Protein 2KHP (pdb70)

Structure (mmCIF, N/CA/C/O backbone):
data_2KHP
#
_entry.id   2KHP
#
_cell.length_a   1.000
_cell.length_b   1.000
_cell.length_c   1.000
_cell.angle_alpha   90.00
_cell.angle_beta   90.00
_cell.angle_gamma   90.00
#
_symmetry.space_group_name_H-M   'P 1'
#
loop_
_atom_site.group_PDB
_atom_site.id
_atom_site.type_symbol
_atom_site.label_atom_id
_atom_site.label_alt_id
_atom_site.label_comp_id
_atom_site.label_asym_id
_atom_site.label_entity_id
_atom_site.label_seq_id
_atom_site.pdbx_PDB_ins_code
_atom_site.Cartn_x
_atom_site.Cartn_y
_atom_site.Cartn_z
_atom_site.occupancy
_atom_site.B_iso_or_equiv
_atom_site.auth_seq_id
_atom_site.auth_comp_id
_atom_site.auth_asym_id
_atom_site.auth_atom_id
_atom_site.pdbx_PDB_model_num
ATOM 1 N N . GLY A 1 1 ? 1.330 0.000 0.000 1.00 0.00 1 GLY A N 1
ATOM 2 C CA . GLY A 1 1 ? 2.071 0.001 -1.247 1.00 0.00 1 GLY A CA 1
ATOM 3 C C . GLY A 1 1 ? 2.739 1.334 -1.524 1.00 0.00 1 GLY A C 1
ATOM 4 O O . GLY A 1 1 ? 2.453 2.341 -0.877 1.00 0.00 1 GLY A O 1
ATOM 8 N N . PRO A 1 2 ? 3.652 1.350 -2.506 1.00 0.00 2 PRO A N 1
ATOM 9 C CA . PRO A 1 2 ? 4.382 2.563 -2.889 1.00 0.00 2 PRO A CA 1
ATOM 10 C C . PRO A 1 2 ? 3.484 3.588 -3.573 1.00 0.00 2 PRO A C 1
ATOM 11 O O . PRO A 1 2 ? 3.386 3.621 -4.799 1.00 0.00 2 PRO A O 1
ATOM 22 N N . GLY A 1 3 ? 2.829 4.423 -2.772 1.00 0.00 3 GLY A N 1
ATOM 23 C CA . GLY A 1 3 ? 1.948 5.438 -3.320 1.00 0.00 3 GLY A CA 1
ATOM 24 C C . GLY A 1 3 ? 0.662 5.576 -2.530 1.00 0.00 3 GLY A C 1
ATOM 25 O O . GLY A 1 3 ? -0.415 5.237 -3.021 1.00 0.00 3 GLY A O 1
ATOM 29 N N . SER A 1 4 ? 0.773 6.074 -1.303 1.00 0.00 4 SER A N 1
ATOM 30 C CA . SER A 1 4 ? -0.390 6.251 -0.441 1.00 0.00 4 SER A CA 1
ATOM 31 C C . SER A 1 4 ? -1.112 7.556 -0.764 1.00 0.00 4 SER A C 1
ATOM 32 O O . SER A 1 4 ? -1.067 8.510 0.011 1.00 0.00 4 SER A O 1
ATOM 40 N N . MET A 1 5 ? -1.777 7.588 -1.914 1.00 0.00 5 MET A N 1
ATOM 41 C CA . MET A 1 5 ? -2.510 8.774 -2.340 1.00 0.00 5 MET A CA 1
ATOM 42 C C . MET A 1 5 ? -3.708 8.393 -3.204 1.00 0.00 5 MET A C 1
ATOM 43 O O . MET A 1 5 ? -3.706 7.352 -3.860 1.00 0.00 5 MET A O 1
ATOM 57 N N . VAL A 1 6 ? -4.730 9.242 -3.198 1.00 0.00 6 VAL A N 1
ATOM 58 C CA . VAL A 1 6 ? -5.934 8.994 -3.982 1.00 0.00 6 VAL A CA 1
ATOM 59 C C . VAL A 1 6 ? -6.318 10.220 -4.803 1.00 0.00 6 VAL A C 1
ATOM 60 O O . VAL A 1 6 ? -6.046 11.354 -4.408 1.00 0.00 6 VAL A O 1
ATOM 73 N N . ASP A 1 7 ? -6.952 9.985 -5.946 1.00 0.00 7 ASP A N 1
ATOM 74 C CA . ASP A 1 7 ? -7.375 11.070 -6.823 1.00 0.00 7 ASP A CA 1
ATOM 75 C C . ASP A 1 7 ? -8.487 11.890 -6.176 1.00 0.00 7 ASP A C 1
ATOM 76 O O . ASP A 1 7 ? -9.494 11.343 -5.727 1.00 0.00 7 ASP A O 1
ATOM 85 N N . VAL A 1 8 ? -8.297 13.205 -6.132 1.00 0.00 8 VAL A N 1
ATOM 86 C CA . VAL A 1 8 ? -9.284 14.100 -5.539 1.00 0.00 8 VAL A CA 1
ATOM 87 C C . VAL A 1 8 ? -9.820 15.087 -6.571 1.00 0.00 8 VAL A C 1
ATOM 88 O O . VAL A 1 8 ? -9.058 15.657 -7.352 1.00 0.00 8 VAL A O 1
ATOM 101 N N . ILE A 1 9 ? -11.134 15.283 -6.566 1.00 0.00 9 ILE A N 1
ATOM 102 C CA . ILE A 1 9 ? -11.771 16.203 -7.501 1.00 0.00 9 ILE A CA 1
ATOM 103 C C . ILE A 1 9 ? -12.732 17.142 -6.779 1.00 0.00 9 ILE A C 1
ATOM 104 O O . ILE A 1 9 ? -13.431 16.736 -5.850 1.00 0.00 9 ILE A O 1
ATOM 120 N N . ILE A 1 10 ? -12.763 18.397 -7.214 1.00 0.00 10 ILE A N 1
ATOM 121 C CA . ILE A 1 10 ? -13.640 19.392 -6.611 1.00 0.00 10 ILE A CA 1
ATOM 122 C C . ILE A 1 10 ? -14.461 20.117 -7.673 1.00 0.00 10 ILE A C 1
ATOM 123 O O . ILE A 1 10 ? -13.932 20.535 -8.703 1.00 0.00 10 ILE A O 1
ATOM 139 N N . TYR A 1 11 ? -15.756 20.263 -7.414 1.00 0.00 11 TYR A N 1
ATOM 140 C CA . TYR A 1 11 ? -16.650 20.937 -8.348 1.00 0.00 11 TYR A CA 1
ATOM 141 C C . TYR A 1 11 ? -17.153 22.254 -7.767 1.00 0.00 11 TYR A C 1
ATOM 142 O O . TYR A 1 11 ? -17.772 22.282 -6.703 1.00 0.00 11 TYR A O 1
ATOM 160 N N . THR A 1 12 ? -16.882 23.347 -8.474 1.00 0.00 12 THR A N 1
ATOM 161 C CA . THR A 1 12 ? -17.305 24.669 -8.029 1.00 0.00 12 THR A CA 1
ATOM 162 C C . THR A 1 12 ? -17.841 25.495 -9.193 1.00 0.00 12 THR A C 1
ATOM 163 O O . THR A 1 12 ? -17.944 25.006 -10.318 1.00 0.00 12 THR A O 1
ATOM 174 N N . ARG A 1 13 ? -18.181 26.749 -8.916 1.00 0.00 13 ARG A N 1
ATOM 175 C CA . ARG A 1 13 ? -18.707 27.643 -9.941 1.00 0.00 13 ARG A CA 1
ATOM 176 C C . ARG A 1 13 ? -18.179 29.061 -9.749 1.00 0.00 13 ARG A C 1
ATOM 177 O O . ARG A 1 13 ? -17.777 29.458 -8.655 1.00 0.00 13 ARG A O 1
ATOM 198 N N . PRO A 1 14 ? -18.178 29.845 -10.838 1.00 0.00 14 PRO A N 1
ATOM 199 C CA . PRO A 1 14 ? -17.701 31.231 -10.815 1.00 0.00 14 PRO A CA 1
ATOM 200 C C . PRO A 1 14 ? -18.633 32.151 -10.033 1.00 0.00 14 PRO A C 1
ATOM 201 O O . PRO A 1 14 ? -19.731 32.470 -10.487 1.00 0.00 14 PRO A O 1
ATOM 212 N N . GLY A 1 15 ? -18.186 32.576 -8.855 1.00 0.00 15 GLY A N 1
ATOM 213 C CA . GLY A 1 15 ? -18.992 33.456 -8.029 1.00 0.00 15 GLY A CA 1
ATOM 214 C C . GLY A 1 15 ? -19.499 32.772 -6.776 1.00 0.00 15 GLY A C 1
ATOM 215 O O . GLY A 1 15 ? -20.549 33.132 -6.244 1.00 0.00 15 GLY A O 1
ATOM 219 N N . CYS A 1 16 ? -18.752 31.780 -6.302 1.00 0.00 16 CYS A N 1
ATOM 220 C CA . CYS A 1 16 ? -19.132 31.041 -5.104 1.00 0.00 16 CYS A CA 1
ATOM 221 C C . CYS A 1 16 ? -18.131 31.279 -3.978 1.00 0.00 16 CYS A C 1
ATOM 222 O O . CYS A 1 16 ? -16.986 30.828 -4.026 1.00 0.00 16 CYS A O 1
ATOM 229 N N . PRO A 1 17 ? -18.570 32.004 -2.938 1.00 0.00 17 PRO A N 1
ATOM 230 C CA . PRO A 1 17 ? -17.729 32.317 -1.780 1.00 0.00 17 PRO A CA 1
ATOM 231 C C . PRO A 1 17 ? -17.437 31.088 -0.925 1.00 0.00 17 PRO A C 1
ATOM 232 O O . PRO A 1 17 ? -16.285 30.812 -0.590 1.00 0.00 17 PRO A O 1
ATOM 243 N N . TYR A 1 18 ? -18.488 30.354 -0.577 1.00 0.00 18 TYR A N 1
ATOM 244 C CA . TYR A 1 18 ? -18.345 29.155 0.241 1.00 0.00 18 TYR A CA 1
ATOM 245 C C . TYR A 1 18 ? -17.451 28.129 -0.449 1.00 0.00 18 TYR A C 1
ATOM 246 O O . TYR A 1 18 ? -16.762 27.346 0.207 1.00 0.00 18 TYR A O 1
ATOM 264 N N . CYS A 1 19 ? -17.466 28.139 -1.777 1.00 0.00 19 CYS A N 1
ATOM 265 C CA . CYS A 1 19 ? -16.658 27.210 -2.559 1.00 0.00 19 CYS A CA 1
ATOM 266 C C . CYS A 1 19 ? -15.178 27.577 -2.479 1.00 0.00 19 CYS A C 1
ATOM 267 O O . CYS A 1 19 ? -14.338 26.741 -2.148 1.00 0.00 19 CYS A O 1
ATOM 274 N N . ALA A 1 20 ? -14.868 28.832 -2.785 1.00 0.00 20 ALA A N 1
ATOM 275 C CA . ALA A 1 20 ? -13.492 29.310 -2.746 1.00 0.00 20 ALA A CA 1
ATOM 276 C C . ALA A 1 20 ? -12.834 28.981 -1.410 1.00 0.00 20 ALA A C 1
ATOM 277 O O . ALA A 1 20 ? -11.714 28.472 -1.368 1.00 0.00 20 ALA A O 1
ATOM 284 N N . ARG A 1 21 ? -13.537 29.274 -0.321 1.00 0.00 21 ARG A N 1
ATOM 285 C CA . ARG A 1 21 ? -13.020 29.010 1.016 1.00 0.00 21 ARG A CA 1
ATOM 286 C C . ARG A 1 21 ? -12.611 27.547 1.162 1.00 0.00 21 ARG A C 1
ATOM 287 O O . ARG A 1 21 ? -11.555 27.240 1.714 1.00 0.00 21 ARG A O 1
ATOM 308 N N . ALA A 1 22 ? -13.456 26.650 0.665 1.00 0.00 22 ALA A N 1
ATOM 309 C CA . ALA A 1 22 ? -13.181 25.220 0.739 1.00 0.00 22 ALA A CA 1
ATOM 310 C C . ALA A 1 22 ? -11.915 24.864 -0.032 1.00 0.00 22 ALA A C 1
ATOM 311 O O . ALA A 1 22 ? -11.023 24.196 0.492 1.00 0.00 22 ALA A O 1
ATOM 318 N N . LYS A 1 23 ? -11.842 25.312 -1.281 1.00 0.00 23 LYS A N 1
ATOM 319 C CA . LYS A 1 23 ? -10.684 25.041 -2.125 1.00 0.00 23 LYS A CA 1
ATOM 320 C C . LYS A 1 23 ? -9.396 25.486 -1.441 1.00 0.00 23 LYS A C 1
ATOM 321 O O . LYS A 1 23 ? -8.424 24.733 -1.376 1.00 0.00 23 LYS A O 1
ATOM 340 N N . ALA A 1 24 ? -9.396 26.713 -0.930 1.00 0.00 24 ALA A N 1
ATOM 341 C CA . ALA A 1 24 ? -8.228 27.256 -0.247 1.00 0.00 24 ALA A CA 1
ATOM 342 C C . ALA A 1 24 ? -7.877 26.427 0.984 1.00 0.00 24 ALA A C 1
ATOM 343 O O . ALA A 1 24 ? -6.705 26.156 1.249 1.00 0.00 24 ALA A O 1
ATOM 350 N N . LEU A 1 25 ? -8.898 26.027 1.733 1.00 0.00 25 LEU A N 1
ATOM 351 C CA . LEU A 1 25 ? -8.698 25.228 2.937 1.00 0.00 25 LEU A CA 1
ATOM 352 C C . LEU A 1 25 ? -7.994 23.915 2.609 1.00 0.00 25 LEU A C 1
ATOM 353 O O . LEU A 1 25 ? -7.084 23.491 3.322 1.00 0.00 25 LEU A O 1
ATOM 369 N N . LEU A 1 26 ? -8.420 23.277 1.524 1.00 0.00 26 LEU A N 1
ATOM 370 C CA . LEU A 1 26 ? -7.830 22.012 1.099 1.00 0.00 26 LEU A CA 1
ATOM 371 C C . LEU A 1 26 ? -6.415 22.223 0.569 1.00 0.00 26 LEU A C 1
ATOM 372 O O . LEU A 1 26 ? -5.534 21.389 0.775 1.00 0.00 26 LEU A O 1
ATOM 388 N N . ALA A 1 27 ? -6.205 23.344 -0.114 1.00 0.00 27 ALA A N 1
ATOM 389 C CA . ALA A 1 27 ? -4.897 23.666 -0.670 1.00 0.00 27 ALA A CA 1
ATOM 390 C C . ALA A 1 27 ? -3.921 24.079 0.427 1.00 0.00 27 ALA A C 1
ATOM 391 O O . ALA A 1 27 ? -2.708 23.933 0.278 1.00 0.00 27 ALA A O 1
ATOM 398 N N . ARG A 1 28 ? -4.458 24.596 1.527 1.00 0.00 28 ARG A N 1
ATOM 399 C CA . ARG A 1 28 ? -3.634 25.032 2.647 1.00 0.00 28 ARG A CA 1
ATOM 400 C C . ARG A 1 28 ? -2.882 23.855 3.260 1.00 0.00 28 ARG A C 1
ATOM 401 O O . ARG A 1 28 ? -1.668 23.912 3.454 1.00 0.00 28 ARG A O 1
ATOM 422 N N . LYS A 1 29 ? -3.612 22.787 3.564 1.00 0.00 29 LYS A N 1
ATOM 423 C CA . LYS A 1 29 ? -3.016 21.594 4.154 1.00 0.00 29 LYS A CA 1
ATOM 424 C C . LYS A 1 29 ? -2.034 20.941 3.186 1.00 0.00 29 LYS A C 1
ATOM 425 O O . LYS A 1 29 ? -1.207 20.123 3.585 1.00 0.00 29 LYS A O 1
ATOM 444 N N . GLY A 1 30 ? -2.132 21.310 1.912 1.00 0.00 30 GLY A N 1
ATOM 445 C CA . GLY A 1 30 ? -1.245 20.750 0.908 1.00 0.00 30 GLY A CA 1
ATOM 446 C C . GLY A 1 30 ? -1.895 19.630 0.121 1.00 0.00 30 GLY A C 1
ATOM 447 O O . GLY A 1 30 ? -1.211 18.857 -0.550 1.00 0.00 30 GLY A O 1
ATOM 451 N N . ALA A 1 31 ? -3.218 19.539 0.205 1.00 0.00 31 ALA A N 1
ATOM 452 C CA . ALA A 1 31 ? -3.959 18.505 -0.505 1.00 0.00 31 ALA A CA 1
ATOM 453 C C . ALA A 1 31 ? -4.250 18.926 -1.942 1.00 0.00 31 ALA A C 1
ATOM 454 O O . ALA A 1 31 ? -4.983 19.885 -2.180 1.00 0.00 31 ALA A O 1
ATOM 461 N N . GLU A 1 32 ? -3.670 18.203 -2.895 1.00 0.00 32 GLU A N 1
ATOM 462 C CA . GLU A 1 32 ? -3.867 18.504 -4.308 1.00 0.00 32 GLU A CA 1
ATOM 463 C C . GLU A 1 32 ? -5.208 17.966 -4.797 1.00 0.00 32 GLU A C 1
ATOM 464 O O . GLU A 1 32 ? -5.594 16.842 -4.475 1.00 0.00 32 GLU A O 1
ATOM 476 N N . PHE A 1 33 ? -5.916 18.778 -5.577 1.00 0.00 33 PHE A N 1
ATOM 477 C CA . PHE A 1 33 ? -7.215 18.385 -6.110 1.00 0.00 33 PHE A CA 1
ATOM 478 C C . PHE A 1 33 ? -7.481 19.065 -7.449 1.00 0.00 33 PHE A C 1
ATOM 479 O O . PHE A 1 33 ? -7.054 20.196 -7.679 1.00 0.00 33 PHE A O 1
ATOM 496 N N . ASN A 1 34 ? -8.191 18.367 -8.330 1.00 0.00 34 ASN A N 1
ATOM 497 C CA . ASN A 1 34 ? -8.514 18.902 -9.648 1.00 0.00 34 ASN A CA 1
ATOM 498 C C . ASN A 1 34 ? -9.705 19.853 -9.572 1.00 0.00 34 ASN A C 1
ATOM 499 O O . ASN A 1 34 ? -10.796 19.463 -9.158 1.00 0.00 34 ASN A O 1
ATOM 510 N N . GLU A 1 35 ? -9.486 21.100 -9.975 1.00 0.00 35 GLU A N 1
ATOM 511 C CA . GLU A 1 35 ? -10.541 22.106 -9.952 1.00 0.00 35 GLU A CA 1
ATOM 512 C C . GLU A 1 35 ? -11.376 22.048 -11.228 1.00 0.00 35 GLU A C 1
ATOM 513 O O . GLU A 1 35 ? -10.871 22.290 -12.324 1.00 0.00 35 GLU A O 1
ATOM 525 N N . ILE A 1 36 ? -12.656 21.724 -11.076 1.00 0.00 36 ILE A N 1
ATOM 526 C CA . ILE A 1 36 ? -13.561 21.635 -12.215 1.00 0.00 36 ILE A CA 1
ATOM 527 C C . ILE A 1 36 ? -14.808 22.484 -11.995 1.00 0.00 36 ILE A C 1
ATOM 528 O O . ILE A 1 36 ? -15.289 22.619 -10.870 1.00 0.00 36 ILE A O 1
ATOM 544 N N . ASP A 1 37 ? -15.327 23.055 -13.076 1.00 0.00 37 ASP A N 1
ATOM 545 C CA . ASP A 1 37 ? -16.521 23.890 -13.002 1.00 0.00 37 ASP A CA 1
ATOM 546 C C . ASP A 1 37 ? -17.782 23.052 -13.187 1.00 0.00 37 ASP A C 1
ATOM 547 O O . ASP A 1 37 ? -17.770 22.039 -13.886 1.00 0.00 37 ASP A O 1
ATOM 556 N N . ALA A 1 38 ? -18.869 23.482 -12.555 1.00 0.00 38 ALA A N 1
ATOM 557 C CA . ALA A 1 38 ? -20.139 22.772 -12.650 1.00 0.00 38 ALA A CA 1
ATOM 558 C C . ALA A 1 38 ? -21.174 23.599 -13.405 1.00 0.00 38 ALA A C 1
ATOM 559 O O . ALA A 1 38 ? -21.960 23.063 -14.186 1.00 0.00 38 ALA A O 1
ATOM 566 N N . SER A 1 39 ? -21.169 24.907 -13.166 1.00 0.00 39 SER A N 1
ATOM 567 C CA . SER A 1 39 ? -22.112 25.807 -13.821 1.00 0.00 39 SER A CA 1
ATOM 568 C C . SER A 1 39 ? -21.888 25.823 -15.330 1.00 0.00 39 SER A C 1
ATOM 569 O O . SER A 1 39 ? -22.746 26.272 -16.090 1.00 0.00 39 SER A O 1
ATOM 577 N N . ALA A 1 40 ? -20.730 25.331 -15.755 1.00 0.00 40 ALA A N 1
ATOM 578 C CA . ALA A 1 40 ? -20.393 25.287 -17.173 1.00 0.00 40 ALA A CA 1
ATOM 579 C C . ALA A 1 40 ? -21.517 24.651 -17.985 1.00 0.00 40 ALA A C 1
ATOM 580 O O . ALA A 1 40 ? -21.753 25.022 -19.135 1.00 0.00 40 ALA A O 1
ATOM 587 N N . THR A 1 41 ? -22.208 23.691 -17.379 1.00 0.00 41 THR A N 1
ATOM 588 C CA . THR A 1 41 ? -23.305 23.002 -18.046 1.00 0.00 41 THR A CA 1
ATOM 589 C C . THR A 1 41 ? -24.451 22.726 -17.078 1.00 0.00 41 THR A C 1
ATOM 590 O O . THR A 1 41 ? -24.274 22.701 -15.860 1.00 0.00 41 THR A O 1
ATOM 601 N N . PRO A 1 42 ? -25.654 22.514 -17.630 1.00 0.00 42 PRO A N 1
ATOM 602 C CA . PRO A 1 42 ? -26.853 22.235 -16.833 1.00 0.00 42 PRO A CA 1
ATOM 603 C C . PRO A 1 42 ? -26.803 20.861 -16.174 1.00 0.00 42 PRO A C 1
ATOM 604 O O . PRO A 1 42 ? -27.214 20.699 -15.025 1.00 0.00 42 PRO A O 1
ATOM 615 N N . GLU A 1 43 ? -26.298 19.874 -16.908 1.00 0.00 43 GLU A N 1
ATOM 616 C CA . GLU A 1 43 ? -26.196 18.514 -16.393 1.00 0.00 43 GLU A CA 1
ATOM 617 C C . GLU A 1 43 ? -25.133 18.423 -15.303 1.00 0.00 43 GLU A C 1
ATOM 618 O O . GLU A 1 43 ? -25.376 17.876 -14.226 1.00 0.00 43 GLU A O 1
ATOM 630 N N . LEU A 1 44 ? -23.953 18.963 -15.589 1.00 0.00 44 LEU A N 1
ATOM 631 C CA . LEU A 1 44 ? -22.851 18.944 -14.634 1.00 0.00 44 LEU A CA 1
ATOM 632 C C . LEU A 1 44 ? -23.255 19.608 -13.322 1.00 0.00 44 LEU A C 1
ATOM 633 O O . LEU A 1 44 ? -22.844 19.178 -12.244 1.00 0.00 44 LEU A O 1
ATOM 649 N N . ARG A 1 45 ? -24.065 20.657 -13.421 1.00 0.00 45 ARG A N 1
ATOM 650 C CA . ARG A 1 45 ? -24.526 21.380 -12.242 1.00 0.00 45 ARG A CA 1
ATOM 651 C C . ARG A 1 45 ? -25.753 20.705 -11.636 1.00 0.00 45 ARG A C 1
ATOM 652 O O . ARG A 1 45 ? -26.022 20.841 -10.443 1.00 0.00 45 ARG A O 1
ATOM 673 N N . ALA A 1 46 ? -26.493 19.978 -12.467 1.00 0.00 46 ALA A N 1
ATOM 674 C CA . ALA A 1 46 ? -27.690 19.281 -12.012 1.00 0.00 46 ALA A CA 1
ATOM 675 C C . ALA A 1 46 ? -27.329 18.040 -11.204 1.00 0.00 46 ALA A C 1
ATOM 676 O O . ALA A 1 46 ? -27.826 17.844 -10.096 1.00 0.00 46 ALA A O 1
ATOM 683 N N . GLU A 1 47 ? -26.462 17.204 -11.768 1.00 0.00 47 GLU A N 1
ATOM 684 C CA . GLU A 1 47 ? -26.036 15.980 -11.099 1.00 0.00 47 GLU A CA 1
ATOM 685 C C . GLU A 1 47 ? -25.320 16.297 -9.789 1.00 0.00 47 GLU A C 1
ATOM 686 O O . GLU A 1 47 ? -25.456 15.572 -8.804 1.00 0.00 47 GLU A O 1
ATOM 698 N N . MET A 1 48 ? -24.556 17.385 -9.787 1.00 0.00 48 MET A N 1
ATOM 699 C CA . MET A 1 48 ? -23.818 17.798 -8.599 1.00 0.00 48 MET A CA 1
ATOM 700 C C . MET A 1 48 ? -24.767 18.322 -7.525 1.00 0.00 48 MET A C 1
ATOM 701 O O . MET A 1 48 ? -24.743 17.859 -6.385 1.00 0.00 48 MET A O 1
ATOM 715 N N . GLN A 1 49 ? -25.599 19.289 -7.898 1.00 0.00 49 GLN A N 1
ATOM 716 C CA . GLN A 1 49 ? -26.554 19.875 -6.965 1.00 0.00 49 GLN A CA 1
ATOM 717 C C . GLN A 1 49 ? -27.586 18.844 -6.522 1.00 0.00 49 GLN A C 1
ATOM 718 O O . GLN A 1 49 ? -28.183 18.968 -5.453 1.00 0.00 49 GLN A O 1
ATOM 732 N N . GLU A 1 50 ? -27.792 17.826 -7.352 1.00 0.00 50 GLU A N 1
ATOM 733 C CA . GLU A 1 50 ? -28.754 16.773 -7.046 1.00 0.00 50 GLU A CA 1
ATOM 734 C C . GLU A 1 50 ? -28.238 15.874 -5.926 1.00 0.00 50 GLU A C 1
ATOM 735 O O . GLU A 1 50 ? -29.018 15.246 -5.210 1.00 0.00 50 GLU A O 1
ATOM 747 N N . ARG A 1 51 ? -26.918 15.817 -5.781 1.00 0.00 51 ARG A N 1
ATOM 748 C CA . ARG A 1 51 ? -26.297 14.994 -4.751 1.00 0.00 51 ARG A CA 1
ATOM 749 C C . ARG A 1 51 ? -26.482 15.618 -3.371 1.00 0.00 51 ARG A C 1
ATOM 750 O O . ARG A 1 51 ? -26.613 14.912 -2.371 1.00 0.00 51 ARG A O 1
ATOM 771 N N . SER A 1 52 ? -26.491 16.947 -3.325 1.00 0.00 52 SER A N 1
ATOM 772 C CA . SER A 1 52 ? -26.656 17.667 -2.068 1.00 0.00 52 SER A CA 1
ATOM 773 C C . SER A 1 52 ? -28.132 17.923 -1.778 1.00 0.00 52 SER A C 1
ATOM 774 O O . SER A 1 52 ? -28.568 17.871 -0.629 1.00 0.00 52 SER A O 1
ATOM 782 N N . GLY A 1 53 ? -28.896 18.201 -2.830 1.00 0.00 53 GLY A N 1
ATOM 783 C CA . GLY A 1 53 ? -30.314 18.462 -2.669 1.00 0.00 53 GLY A CA 1
ATOM 784 C C . GLY A 1 53 ? -30.610 19.929 -2.429 1.00 0.00 53 GLY A C 1
ATOM 785 O O . GLY A 1 53 ? -31.636 20.275 -1.841 1.00 0.00 53 GLY A O 1
ATOM 789 N N . ARG A 1 54 ? -29.710 20.795 -2.883 1.00 0.00 54 ARG A N 1
ATOM 790 C CA . ARG A 1 54 ? -29.878 22.233 -2.711 1.00 0.00 54 ARG A CA 1
ATOM 791 C C . ARG A 1 54 ? -29.536 22.978 -3.999 1.00 0.00 54 ARG A C 1
ATOM 792 O O . ARG A 1 54 ? -29.107 22.374 -4.981 1.00 0.00 54 ARG A O 1
ATOM 813 N N . ASN A 1 55 ? -29.731 24.292 -3.985 1.00 0.00 55 ASN A N 1
ATOM 814 C CA . ASN A 1 55 ? -29.445 25.119 -5.152 1.00 0.00 55 ASN A CA 1
ATOM 815 C C . ASN A 1 55 ? -28.104 24.738 -5.773 1.00 0.00 55 ASN A C 1
ATOM 816 O O . ASN A 1 55 ? -28.052 24.094 -6.821 1.00 0.00 55 ASN A O 1
ATOM 827 N N . THR A 1 56 ? -27.019 25.140 -5.118 1.00 0.00 56 THR A N 1
ATOM 828 C CA . THR A 1 56 ? -25.678 24.842 -5.604 1.00 0.00 56 THR A CA 1
ATOM 829 C C . THR A 1 56 ? -24.643 25.002 -4.497 1.00 0.00 56 THR A C 1
ATOM 830 O O . THR A 1 56 ? -24.636 26.003 -3.780 1.00 0.00 56 THR A O 1
ATOM 841 N N . PHE A 1 57 ? -23.769 24.010 -4.362 1.00 0.00 57 PHE A N 1
ATOM 842 C CA . PHE A 1 57 ? -22.728 24.042 -3.341 1.00 0.00 57 PHE A CA 1
ATOM 843 C C . PHE A 1 57 ? -21.460 23.353 -3.836 1.00 0.00 57 PHE A C 1
ATOM 844 O O . PHE A 1 57 ? -21.472 22.597 -4.808 1.00 0.00 57 PHE A O 1
ATOM 861 N N . PRO A 1 58 ? -20.337 23.620 -3.152 1.00 0.00 58 PRO A N 1
ATOM 862 C CA . PRO A 1 58 ? -19.039 23.036 -3.502 1.00 0.00 58 PRO A CA 1
ATOM 863 C C . PRO A 1 58 ? -18.978 21.541 -3.211 1.00 0.00 58 PRO A C 1
ATOM 864 O O . PRO A 1 58 ? -19.244 21.106 -2.091 1.00 0.00 58 PRO A O 1
ATOM 875 N N . GLN A 1 59 ? -18.625 20.759 -4.226 1.00 0.00 59 GLN A N 1
ATOM 876 C CA . GLN A 1 59 ? -18.530 19.311 -4.078 1.00 0.00 59 GLN A CA 1
ATOM 877 C C . GLN A 1 59 ? -17.078 18.876 -3.904 1.00 0.00 59 GLN A C 1
ATOM 878 O O . GLN A 1 59 ? -16.207 19.263 -4.682 1.00 0.00 59 GLN A O 1
ATOM 892 N N . ILE A 1 60 ? -16.826 18.071 -2.877 1.00 0.00 60 ILE A N 1
ATOM 893 C CA . ILE A 1 60 ? -15.481 17.583 -2.602 1.00 0.00 60 ILE A CA 1
ATOM 894 C C . ILE A 1 60 ? -15.426 16.060 -2.658 1.00 0.00 60 ILE A C 1
ATOM 895 O O . ILE A 1 60 ? -15.827 15.379 -1.714 1.00 0.00 60 ILE A O 1
ATOM 911 N N . PHE A 1 61 ? -14.924 15.532 -3.770 1.00 0.00 61 PHE A N 1
ATOM 912 C CA . PHE A 1 61 ? -14.815 14.089 -3.949 1.00 0.00 61 PHE A CA 1
ATOM 913 C C . PHE A 1 61 ? -13.415 13.601 -3.590 1.00 0.00 61 PHE A C 1
ATOM 914 O O . PHE A 1 61 ? -12.433 13.971 -4.234 1.00 0.00 61 PHE A O 1
ATOM 931 N N . ILE A 1 62 ? -13.332 12.768 -2.558 1.00 0.00 62 ILE A N 1
ATOM 932 C CA . ILE A 1 62 ? -12.052 12.229 -2.114 1.00 0.00 62 ILE A CA 1
ATOM 933 C C . ILE A 1 62 ? -12.019 10.711 -2.252 1.00 0.00 62 ILE A C 1
ATOM 934 O O . ILE A 1 62 ? -12.848 10.006 -1.678 1.00 0.00 62 ILE A O 1
ATOM 950 N N . GLY A 1 63 ? -11.051 10.212 -3.016 1.00 0.00 63 GLY A N 1
ATOM 951 C CA . GLY A 1 63 ? -10.925 8.780 -3.214 1.00 0.00 63 GLY A CA 1
ATOM 952 C C . GLY A 1 63 ? -12.117 8.189 -3.941 1.00 0.00 63 GLY A C 1
ATOM 953 O O . GLY A 1 63 ? -12.289 8.402 -5.141 1.00 0.00 63 GLY A O 1
ATOM 957 N N . SER A 1 64 ? -12.940 7.441 -3.213 1.00 0.00 64 SER A N 1
ATOM 958 C CA . SER A 1 64 ? -14.119 6.812 -3.797 1.00 0.00 64 SER A CA 1
ATOM 959 C C . SER A 1 64 ? -15.388 7.269 -3.084 1.00 0.00 64 SER A C 1
ATOM 960 O O . SER A 1 64 ? -16.475 6.744 -3.328 1.00 0.00 64 SER A O 1
ATOM 968 N N . VAL A 1 65 ? -15.243 8.252 -2.201 1.00 0.00 65 VAL A N 1
ATOM 969 C CA . VAL A 1 65 ? -16.376 8.782 -1.453 1.00 0.00 65 VAL A CA 1
ATOM 970 C C . VAL A 1 65 ? -16.521 10.284 -1.666 1.00 0.00 65 VAL A C 1
ATOM 971 O O . VAL A 1 65 ? -15.540 10.984 -1.921 1.00 0.00 65 VAL A O 1
ATOM 984 N N . HIS A 1 66 ? -17.751 10.776 -1.558 1.00 0.00 66 HIS A N 1
ATOM 985 C CA . HIS A 1 66 ? -18.025 12.197 -1.738 1.00 0.00 66 HIS A CA 1
ATOM 986 C C . HIS A 1 66 ? -18.123 12.906 -0.390 1.00 0.00 66 HIS A C 1
ATOM 987 O O . HIS A 1 66 ? -19.141 12.819 0.297 1.00 0.00 66 HIS A O 1
ATOM 1001 N N . VAL A 1 67 ? -17.057 13.608 -0.018 1.00 0.00 67 VAL A N 1
ATOM 1002 C CA . VAL A 1 67 ? -17.022 14.332 1.247 1.00 0.00 67 VAL A CA 1
ATOM 1003 C C . VAL A 1 67 ? -18.249 15.224 1.404 1.00 0.00 67 VAL A C 1
ATOM 1004 O O . VAL A 1 67 ? -19.169 14.905 2.155 1.00 0.00 67 VAL A O 1
ATOM 1017 N N . GLY A 1 68 ? -18.255 16.344 0.688 1.00 0.00 68 GLY A N 1
ATOM 1018 C CA . GLY A 1 68 ? -19.374 17.265 0.761 1.00 0.00 68 GLY A CA 1
ATOM 1019 C C . GLY A 1 68 ? -19.023 18.645 0.240 1.00 0.00 68 GLY A C 1
ATOM 1020 O O . GLY A 1 68 ? -18.752 18.818 -0.947 1.00 0.00 68 GLY A O 1
ATOM 1024 N N . GLY A 1 69 ? -19.030 19.632 1.131 1.00 0.00 69 GLY A N 1
ATOM 1025 C CA . GLY A 1 69 ? -18.711 20.991 0.736 1.00 0.00 69 GLY A CA 1
ATOM 1026 C C . GLY A 1 69 ? -18.020 21.769 1.838 1.00 0.00 69 GLY A C 1
ATOM 1027 O O . GLY A 1 69 ? -17.257 21.202 2.622 1.00 0.00 69 GLY A O 1
ATOM 1031 N N . CYS A 1 70 ? -18.284 23.069 1.898 1.00 0.00 70 CYS A N 1
ATOM 1032 C CA . CYS A 1 70 ? -17.680 23.926 2.911 1.00 0.00 70 CYS A CA 1
ATOM 1033 C C . CYS A 1 70 ? -18.000 23.420 4.314 1.00 0.00 70 CYS A C 1
ATOM 1034 O O . CYS A 1 70 ? -17.187 23.542 5.230 1.00 0.00 70 CYS A O 1
ATOM 1042 N N . ASP A 1 71 ? -19.191 22.853 4.474 1.00 0.00 71 ASP A N 1
ATOM 1043 C CA . ASP A 1 71 ? -19.620 22.329 5.766 1.00 0.00 71 ASP A CA 1
ATOM 1044 C C . ASP A 1 71 ? -18.831 21.076 6.133 1.00 0.00 71 ASP A C 1
ATOM 1045 O O . ASP A 1 71 ? -18.310 20.961 7.242 1.00 0.00 71 ASP A O 1
ATOM 1054 N N . ASP A 1 72 ? -18.748 20.139 5.194 1.00 0.00 72 ASP A N 1
ATOM 1055 C CA . ASP A 1 72 ? -18.023 18.894 5.418 1.00 0.00 72 ASP A CA 1
ATOM 1056 C C . ASP A 1 72 ? -16.530 19.157 5.585 1.00 0.00 72 ASP A C 1
ATOM 1057 O O . ASP A 1 72 ? -15.861 18.510 6.392 1.00 0.00 72 ASP A O 1
ATOM 1066 N N . LEU A 1 73 ? -16.013 20.110 4.817 1.00 0.00 73 LEU A N 1
ATOM 1067 C CA . LEU A 1 73 ? -14.598 20.458 4.879 1.00 0.00 73 LEU A CA 1
ATOM 1068 C C . LEU A 1 73 ? -14.261 21.135 6.204 1.00 0.00 73 LEU A C 1
ATOM 1069 O O . LEU A 1 73 ? -13.225 20.858 6.809 1.00 0.00 73 LEU A O 1
ATOM 1085 N N . TYR A 1 74 ? -15.143 22.023 6.650 1.00 0.00 74 TYR A N 1
ATOM 1086 C CA . TYR A 1 74 ? -14.940 22.739 7.903 1.00 0.00 74 TYR A CA 1
ATOM 1087 C C . TYR A 1 74 ? -15.198 21.829 9.100 1.00 0.00 74 TYR A C 1
ATOM 1088 O O . TYR A 1 74 ? -14.547 21.948 10.137 1.00 0.00 74 TYR A O 1
ATOM 1106 N N . ALA A 1 75 ? -16.153 20.918 8.946 1.00 0.00 75 ALA A N 1
ATOM 1107 C CA . ALA A 1 75 ? -16.497 19.984 10.011 1.00 0.00 75 ALA A CA 1
ATOM 1108 C C . ALA A 1 75 ? -15.437 18.898 10.153 1.00 0.00 75 ALA A C 1
ATOM 1109 O O . ALA A 1 75 ? -15.175 18.410 11.253 1.00 0.00 75 ALA A O 1
ATOM 1116 N N . LEU A 1 76 ? -14.830 18.521 9.032 1.00 0.00 76 LEU A N 1
ATOM 1117 C CA . LEU A 1 76 ? -13.798 17.490 9.031 1.00 0.00 76 LEU A CA 1
ATOM 1118 C C . LEU A 1 76 ? -12.464 18.054 9.511 1.00 0.00 76 LEU A C 1
ATOM 1119 O O . LEU A 1 76 ? -11.803 17.467 10.367 1.00 0.00 76 LEU A O 1
ATOM 1135 N N . GLU A 1 77 ? -12.077 19.198 8.954 1.00 0.00 77 GLU A N 1
ATOM 1136 C CA . GLU A 1 77 ? -10.822 19.841 9.327 1.00 0.00 77 GLU A CA 1
ATOM 1137 C C . GLU A 1 77 ? -10.783 20.130 10.825 1.00 0.00 77 GLU A C 1
ATOM 1138 O O . GLU A 1 77 ? -9.710 20.220 11.423 1.00 0.00 77 GLU A O 1
ATOM 1150 N N . ASP A 1 78 ? -11.960 20.274 11.425 1.00 0.00 78 ASP A N 1
ATOM 1151 C CA . ASP A 1 78 ? -12.061 20.551 12.853 1.00 0.00 78 ASP A CA 1
ATOM 1152 C C . ASP A 1 78 ? -11.584 19.357 13.674 1.00 0.00 78 ASP A C 1
ATOM 1153 O O . ASP A 1 78 ? -11.026 19.521 14.758 1.00 0.00 78 ASP A O 1
ATOM 1162 N N . GLU A 1 79 ? -11.808 18.157 13.149 1.00 0.00 79 GLU A N 1
ATOM 1163 C CA . GLU A 1 79 ? -11.402 16.935 13.834 1.00 0.00 79 GLU A CA 1
ATOM 1164 C C . GLU A 1 79 ? -10.019 16.486 13.372 1.00 0.00 79 GLU A C 1
ATOM 1165 O O . GLU A 1 79 ? -9.337 15.729 14.062 1.00 0.00 79 GLU A O 1
ATOM 1177 N N . GLY A 1 80 ? -9.612 16.957 12.197 1.00 0.00 80 GLY A N 1
ATOM 1178 C CA . GLY A 1 80 ? -8.313 16.593 11.661 1.00 0.00 80 GLY A CA 1
ATOM 1179 C C . GLY A 1 80 ? -8.309 15.210 11.041 1.00 0.00 80 GLY A C 1
ATOM 1180 O O . GLY A 1 80 ? -7.266 14.563 10.954 1.00 0.00 80 GLY A O 1
ATOM 1184 N N . LYS A 1 81 ? -9.480 14.754 10.609 1.00 0.00 81 LYS A N 1
ATOM 1185 C CA . LYS A 1 81 ? -9.610 13.438 9.994 1.00 0.00 81 LYS A CA 1
ATOM 1186 C C . LYS A 1 81 ? -9.442 13.527 8.480 1.00 0.00 81 LYS A C 1
ATOM 1187 O O . LYS A 1 81 ? -9.086 12.546 7.826 1.00 0.00 81 LYS A O 1
ATOM 1206 N N . LEU A 1 82 ? -9.700 14.708 7.929 1.00 0.00 82 LEU A N 1
ATOM 1207 C CA . LEU A 1 82 ? -9.576 14.925 6.492 1.00 0.00 82 LEU A CA 1
ATOM 1208 C C . LEU A 1 82 ? -8.211 14.468 5.988 1.00 0.00 82 LEU A C 1
ATOM 1209 O O . LEU A 1 82 ? -8.095 13.921 4.891 1.00 0.00 82 LEU A O 1
ATOM 1225 N N . ASP A 1 83 ? -7.182 14.693 6.796 1.00 0.00 83 ASP A N 1
ATOM 1226 C CA . ASP A 1 83 ? -5.825 14.301 6.434 1.00 0.00 83 ASP A CA 1
ATOM 1227 C C . ASP A 1 83 ? -5.766 12.820 6.070 1.00 0.00 83 ASP A C 1
ATOM 1228 O O . ASP A 1 83 ? -5.069 12.429 5.133 1.00 0.00 83 ASP A O 1
ATOM 1237 N N . SER A 1 84 ? -6.501 12.003 6.816 1.00 0.00 84 SER A N 1
ATOM 1238 C CA . SER A 1 84 ? -6.529 10.565 6.575 1.00 0.00 84 SER A CA 1
ATOM 1239 C C . SER A 1 84 ? -7.478 10.224 5.431 1.00 0.00 84 SER A C 1
ATOM 1240 O O . SER A 1 84 ? -7.302 9.219 4.740 1.00 0.00 84 SER A O 1
ATOM 1248 N N . LEU A 1 85 ? -8.485 11.067 5.235 1.00 0.00 85 LEU A N 1
ATOM 1249 C CA . LEU A 1 85 ? -9.465 10.857 4.175 1.00 0.00 85 LEU A CA 1
ATOM 1250 C C . LEU A 1 85 ? -8.827 11.043 2.801 1.00 0.00 85 LEU A C 1
ATOM 1251 O O . LEU A 1 85 ? -9.151 10.326 1.853 1.00 0.00 85 LEU A O 1
ATOM 1267 N N . LEU A 1 86 ? -7.919 12.007 2.701 1.00 0.00 86 LEU A N 1
ATOM 1268 C CA . LEU A 1 86 ? -7.234 12.285 1.444 1.00 0.00 86 LEU A CA 1
ATOM 1269 C C . LEU A 1 86 ? -6.052 11.341 1.247 1.00 0.00 86 LEU A C 1
ATOM 1270 O O . LEU A 1 86 ? -5.608 11.110 0.122 1.00 0.00 86 LEU A O 1
ATOM 1286 N N . LYS A 1 87 ? -5.548 10.794 2.348 1.00 0.00 87 LYS A N 1
ATOM 1287 C CA . LYS A 1 87 ? -4.420 9.872 2.298 1.00 0.00 87 LYS A CA 1
ATOM 1288 C C . LYS A 1 87 ? -4.892 8.453 1.996 1.00 0.00 87 LYS A C 1
ATOM 1289 O O . LYS A 1 87 ? -4.266 7.732 1.217 1.00 0.00 87 LYS A O 1
ATOM 1308 N N . THR A 1 88 ? -5.999 8.057 2.616 1.00 0.00 88 THR A N 1
ATOM 1309 C CA . THR A 1 88 ? -6.554 6.725 2.413 1.00 0.00 88 THR A CA 1
ATOM 1310 C C . THR A 1 88 ? -7.563 6.718 1.270 1.00 0.00 88 THR A C 1
ATOM 1311 O O . THR A 1 88 ? -7.626 5.768 0.490 1.00 0.00 88 THR A O 1
ATOM 1322 N N . GLY A 1 89 ? -8.352 7.784 1.177 1.00 0.00 89 GLY A N 1
ATOM 1323 C CA . GLY A 1 89 ? -9.347 7.880 0.125 1.00 0.00 89 GLY A CA 1
ATOM 1324 C C . GLY A 1 89 ? -10.646 7.189 0.491 1.00 0.00 89 GLY A C 1
ATOM 1325 O O . GLY A 1 89 ? -11.457 6.873 -0.379 1.00 0.00 89 GLY A O 1
ATOM 1329 N N . LYS A 1 90 ? -10.845 6.953 1.784 1.00 0.00 90 LYS A N 1
ATOM 1330 C CA . LYS A 1 90 ? -12.054 6.295 2.265 1.00 0.00 90 LYS A CA 1
ATOM 1331 C C . LYS A 1 90 ? -12.399 6.756 3.677 1.00 0.00 90 LYS A C 1
ATOM 1332 O O . LYS A 1 90 ? -11.578 7.371 4.359 1.00 0.00 90 LYS A O 1
ATOM 1351 N N . LEU A 1 91 ? -13.618 6.455 4.111 1.00 0.00 91 LEU A N 1
ATOM 1352 C CA . LEU A 1 91 ? -14.072 6.838 5.443 1.00 0.00 91 LEU A CA 1
ATOM 1353 C C . LEU A 1 91 ? -13.794 5.729 6.453 1.00 0.00 91 LEU A C 1
ATOM 1354 O O . LEU A 1 91 ? -14.109 4.563 6.211 1.00 0.00 91 LEU A O 1
ATOM 1370 N N . ILE A 1 92 ? -13.204 6.100 7.584 1.00 0.00 92 ILE A N 1
ATOM 1371 C CA . ILE A 1 92 ? -12.887 5.136 8.631 1.00 0.00 92 ILE A CA 1
ATOM 1372 C C . ILE A 1 92 ? -14.121 4.337 9.035 1.00 0.00 92 ILE A C 1
ATOM 1373 O O . ILE A 1 92 ? -14.238 3.153 8.719 1.00 0.00 92 ILE A O 1
ATOM 1389 N N . GLY A 1 1 ? 6.148 3.169 0.898 1.00 0.00 1 GLY A N 2
ATOM 1390 C CA . GLY A 1 1 ? 6.170 2.718 -0.481 1.00 0.00 1 GLY A CA 2
ATOM 1391 C C . GLY A 1 1 ? 5.427 3.656 -1.410 1.00 0.00 1 GLY A C 2
ATOM 1392 O O . GLY A 1 1 ? 4.883 4.678 -0.990 1.00 0.00 1 GLY A O 2
ATOM 1396 N N . PRO A 1 2 ? 5.397 3.312 -2.706 1.00 0.00 2 PRO A N 2
ATOM 1397 C CA . PRO A 1 2 ? 4.719 4.119 -3.725 1.00 0.00 2 PRO A CA 2
ATOM 1398 C C . PRO A 1 2 ? 3.202 4.081 -3.579 1.00 0.00 2 PRO A C 2
ATOM 1399 O O . PRO A 1 2 ? 2.637 3.088 -3.122 1.00 0.00 2 PRO A O 2
ATOM 1410 N N . GLY A 1 3 ? 2.546 5.169 -3.972 1.00 0.00 3 GLY A N 2
ATOM 1411 C CA . GLY A 1 3 ? 1.100 5.238 -3.877 1.00 0.00 3 GLY A CA 2
ATOM 1412 C C . GLY A 1 3 ? 0.634 5.935 -2.614 1.00 0.00 3 GLY A C 2
ATOM 1413 O O . GLY A 1 3 ? 1.092 7.034 -2.299 1.00 0.00 3 GLY A O 2
ATOM 1417 N N . SER A 1 4 ? -0.279 5.296 -1.890 1.00 0.00 4 SER A N 2
ATOM 1418 C CA . SER A 1 4 ? -0.811 5.865 -0.657 1.00 0.00 4 SER A CA 2
ATOM 1419 C C . SER A 1 4 ? -1.453 7.224 -0.918 1.00 0.00 4 SER A C 2
ATOM 1420 O O . SER A 1 4 ? -1.343 8.141 -0.104 1.00 0.00 4 SER A O 2
ATOM 1428 N N . MET A 1 5 ? -2.124 7.345 -2.059 1.00 0.00 5 MET A N 2
ATOM 1429 C CA . MET A 1 5 ? -2.785 8.592 -2.427 1.00 0.00 5 MET A CA 2
ATOM 1430 C C . MET A 1 5 ? -4.023 8.320 -3.277 1.00 0.00 5 MET A C 2
ATOM 1431 O O . MET A 1 5 ? -4.106 7.300 -3.962 1.00 0.00 5 MET A O 2
ATOM 1445 N N . VAL A 1 6 ? -4.982 9.239 -3.228 1.00 0.00 6 VAL A N 2
ATOM 1446 C CA . VAL A 1 6 ? -6.215 9.098 -3.993 1.00 0.00 6 VAL A CA 2
ATOM 1447 C C . VAL A 1 6 ? -6.515 10.363 -4.789 1.00 0.00 6 VAL A C 2
ATOM 1448 O O . VAL A 1 6 ? -6.164 11.468 -4.374 1.00 0.00 6 VAL A O 2
ATOM 1461 N N . ASP A 1 7 ? -7.165 10.194 -5.935 1.00 0.00 7 ASP A N 2
ATOM 1462 C CA . ASP A 1 7 ? -7.514 11.323 -6.790 1.00 0.00 7 ASP A CA 2
ATOM 1463 C C . ASP A 1 7 ? -8.663 12.126 -6.187 1.00 0.00 7 ASP A C 2
ATOM 1464 O O . ASP A 1 7 ? -9.750 11.597 -5.955 1.00 0.00 7 ASP A O 2
ATOM 1473 N N . VAL A 1 8 ? -8.413 13.407 -5.934 1.00 0.00 8 VAL A N 2
ATOM 1474 C CA . VAL A 1 8 ? -9.426 14.284 -5.359 1.00 0.00 8 VAL A CA 2
ATOM 1475 C C . VAL A 1 8 ? -9.961 15.263 -6.398 1.00 0.00 8 VAL A C 2
ATOM 1476 O O . VAL A 1 8 ? -9.197 15.841 -7.172 1.00 0.00 8 VAL A O 2
ATOM 1489 N N . ILE A 1 9 ? -11.277 15.445 -6.410 1.00 0.00 9 ILE A N 2
ATOM 1490 C CA . ILE A 1 9 ? -11.913 16.355 -7.353 1.00 0.00 9 ILE A CA 2
ATOM 1491 C C . ILE A 1 9 ? -12.863 17.311 -6.639 1.00 0.00 9 ILE A C 2
ATOM 1492 O O . ILE A 1 9 ? -13.681 16.892 -5.819 1.00 0.00 9 ILE A O 2
ATOM 1508 N N . ILE A 1 10 ? -12.751 18.596 -6.958 1.00 0.00 10 ILE A N 2
ATOM 1509 C CA . ILE A 1 10 ? -13.602 19.611 -6.349 1.00 0.00 10 ILE A CA 2
ATOM 1510 C C . ILE A 1 10 ? -14.502 20.269 -7.389 1.00 0.00 10 ILE A C 2
ATOM 1511 O O . ILE A 1 10 ? -14.054 20.620 -8.481 1.00 0.00 10 ILE A O 2
ATOM 1527 N N . TYR A 1 11 ? -15.774 20.436 -7.043 1.00 0.00 11 TYR A N 2
ATOM 1528 C CA . TYR A 1 11 ? -16.738 21.052 -7.946 1.00 0.00 11 TYR A CA 2
ATOM 1529 C C . TYR A 1 11 ? -17.158 22.428 -7.439 1.00 0.00 11 TYR A C 2
ATOM 1530 O O . TYR A 1 11 ? -17.690 22.561 -6.336 1.00 0.00 11 TYR A O 2
ATOM 1548 N N . THR A 1 12 ? -16.915 23.451 -8.252 1.00 0.00 12 THR A N 2
ATOM 1549 C CA . THR A 1 12 ? -17.267 24.818 -7.887 1.00 0.00 12 THR A CA 2
ATOM 1550 C C . THR A 1 12 ? -17.931 25.544 -9.051 1.00 0.00 12 THR A C 2
ATOM 1551 O O . THR A 1 12 ? -18.176 24.955 -10.104 1.00 0.00 12 THR A O 2
ATOM 1562 N N . ARG A 1 13 ? -18.219 26.826 -8.856 1.00 0.00 13 ARG A N 2
ATOM 1563 C CA . ARG A 1 13 ? -18.856 27.633 -9.890 1.00 0.00 13 ARG A CA 2
ATOM 1564 C C . ARG A 1 13 ? -18.454 29.099 -9.761 1.00 0.00 13 ARG A C 2
ATOM 1565 O O . ARG A 1 13 ? -17.981 29.549 -8.717 1.00 0.00 13 ARG A O 2
ATOM 1586 N N . PRO A 1 14 ? -18.646 29.863 -10.846 1.00 0.00 14 PRO A N 2
ATOM 1587 C CA . PRO A 1 14 ? -18.310 31.290 -10.879 1.00 0.00 14 PRO A CA 2
ATOM 1588 C C . PRO A 1 14 ? -19.241 32.125 -10.006 1.00 0.00 14 PRO A C 2
ATOM 1589 O O . PRO A 1 14 ? -20.353 32.460 -10.412 1.00 0.00 14 PRO A O 2
ATOM 1600 N N . GLY A 1 15 ? -18.778 32.459 -8.805 1.00 0.00 15 GLY A N 2
ATOM 1601 C CA . GLY A 1 15 ? -19.582 33.252 -7.895 1.00 0.00 15 GLY A CA 2
ATOM 1602 C C . GLY A 1 15 ? -19.922 32.505 -6.620 1.00 0.00 15 GLY A C 2
ATOM 1603 O O . GLY A 1 15 ? -20.805 32.918 -5.867 1.00 0.00 15 GLY A O 2
ATOM 1607 N N . CYS A 1 16 ? -19.223 31.402 -6.378 1.00 0.00 16 CYS A N 2
ATOM 1608 C CA . CYS A 1 16 ? -19.456 30.594 -5.188 1.00 0.00 16 CYS A CA 2
ATOM 1609 C C . CYS A 1 16 ? -18.469 30.957 -4.082 1.00 0.00 16 CYS A C 2
ATOM 1610 O O . CYS A 1 16 ? -17.280 30.646 -4.150 1.00 0.00 16 CYS A O 2
ATOM 1617 N N . PRO A 1 17 ? -18.973 31.631 -3.037 1.00 0.00 17 PRO A N 2
ATOM 1618 C CA . PRO A 1 17 ? -18.154 32.051 -1.896 1.00 0.00 17 PRO A CA 2
ATOM 1619 C C . PRO A 1 17 ? -17.702 30.871 -1.042 1.00 0.00 17 PRO A C 2
ATOM 1620 O O . PRO A 1 17 ? -16.520 30.740 -0.723 1.00 0.00 17 PRO A O 2
ATOM 1631 N N . TYR A 1 18 ? -18.649 30.015 -0.676 1.00 0.00 18 TYR A N 2
ATOM 1632 C CA . TYR A 1 18 ? -18.348 28.847 0.144 1.00 0.00 18 TYR A CA 2
ATOM 1633 C C . TYR A 1 18 ? -17.293 27.970 -0.525 1.00 0.00 18 TYR A C 2
ATOM 1634 O O . TYR A 1 18 ? -16.610 27.187 0.135 1.00 0.00 18 TYR A O 2
ATOM 1652 N N . CYS A 1 19 ? -17.167 28.108 -1.841 1.00 0.00 19 CYS A N 2
ATOM 1653 C CA . CYS A 1 19 ? -16.197 27.329 -2.601 1.00 0.00 19 CYS A CA 2
ATOM 1654 C C . CYS A 1 19 ? -14.775 27.808 -2.321 1.00 0.00 19 CYS A C 2
ATOM 1655 O O . CYS A 1 19 ? -13.892 27.012 -2.006 1.00 0.00 19 CYS A O 2
ATOM 1662 N N . ALA A 1 20 ? -14.563 29.115 -2.439 1.00 0.00 20 ALA A N 2
ATOM 1663 C CA . ALA A 1 20 ? -13.250 29.701 -2.197 1.00 0.00 20 ALA A CA 2
ATOM 1664 C C . ALA A 1 20 ? -12.676 29.229 -0.865 1.00 0.00 20 ALA A C 2
ATOM 1665 O O . ALA A 1 20 ? -11.531 28.784 -0.795 1.00 0.00 20 ALA A O 2
ATOM 1672 N N . ARG A 1 21 ? -13.479 29.331 0.189 1.00 0.00 21 ARG A N 2
ATOM 1673 C CA . ARG A 1 21 ? -13.050 28.917 1.519 1.00 0.00 21 ARG A CA 2
ATOM 1674 C C . ARG A 1 21 ? -12.626 27.451 1.522 1.00 0.00 21 ARG A C 2
ATOM 1675 O O . ARG A 1 21 ? -11.541 27.109 1.990 1.00 0.00 21 ARG A O 2
ATOM 1696 N N . ALA A 1 22 ? -13.491 26.589 0.996 1.00 0.00 22 ALA A N 2
ATOM 1697 C CA . ALA A 1 22 ? -13.206 25.161 0.936 1.00 0.00 22 ALA A CA 2
ATOM 1698 C C . ALA A 1 22 ? -11.879 24.895 0.233 1.00 0.00 22 ALA A C 2
ATOM 1699 O O . ALA A 1 22 ? -10.997 24.232 0.779 1.00 0.00 22 ALA A O 2
ATOM 1706 N N . LYS A 1 23 ? -11.744 25.416 -0.982 1.00 0.00 23 LYS A N 2
ATOM 1707 C CA . LYS A 1 23 ? -10.525 25.236 -1.761 1.00 0.00 23 LYS A CA 2
ATOM 1708 C C . LYS A 1 23 ? -9.298 25.644 -0.952 1.00 0.00 23 LYS A C 2
ATOM 1709 O O . LYS A 1 23 ? -8.295 24.931 -0.926 1.00 0.00 23 LYS A O 2
ATOM 1728 N N . ALA A 1 24 ? -9.384 26.795 -0.294 1.00 0.00 24 ALA A N 2
ATOM 1729 C CA . ALA A 1 24 ? -8.282 27.296 0.518 1.00 0.00 24 ALA A CA 2
ATOM 1730 C C . ALA A 1 24 ? -7.988 26.357 1.683 1.00 0.00 24 ALA A C 2
ATOM 1731 O O . ALA A 1 24 ? -6.835 26.190 2.084 1.00 0.00 24 ALA A O 2
ATOM 1738 N N . LEU A 1 25 ? -9.037 25.748 2.225 1.00 0.00 25 LEU A N 2
ATOM 1739 C CA . LEU A 1 25 ? -8.891 24.826 3.346 1.00 0.00 25 LEU A CA 2
ATOM 1740 C C . LEU A 1 25 ? -8.111 23.582 2.931 1.00 0.00 25 LEU A C 2
ATOM 1741 O O . LEU A 1 25 ? -7.196 23.148 3.631 1.00 0.00 25 LEU A O 2
ATOM 1757 N N . LEU A 1 26 ? -8.478 23.015 1.787 1.00 0.00 26 LEU A N 2
ATOM 1758 C CA . LEU A 1 26 ? -7.811 21.823 1.276 1.00 0.00 26 LEU A CA 2
ATOM 1759 C C . LEU A 1 26 ? -6.407 22.154 0.780 1.00 0.00 26 LEU A C 2
ATOM 1760 O O . LEU A 1 26 ? -5.479 21.362 0.940 1.00 0.00 26 LEU A O 2
ATOM 1776 N N . ALA A 1 27 ? -6.260 23.330 0.179 1.00 0.00 27 ALA A N 2
ATOM 1777 C CA . ALA A 1 27 ? -4.968 23.768 -0.337 1.00 0.00 27 ALA A CA 2
ATOM 1778 C C . ALA A 1 27 ? -4.032 24.170 0.798 1.00 0.00 27 ALA A C 2
ATOM 1779 O O . ALA A 1 27 ? -2.810 24.114 0.656 1.00 0.00 27 ALA A O 2
ATOM 1786 N N . ARG A 1 28 ? -4.613 24.575 1.922 1.00 0.00 28 ARG A N 2
ATOM 1787 C CA . ARG A 1 28 ? -3.830 24.989 3.080 1.00 0.00 28 ARG A CA 2
ATOM 1788 C C . ARG A 1 28 ? -2.789 23.932 3.439 1.00 0.00 28 ARG A C 2
ATOM 1789 O O . ARG A 1 28 ? -1.604 24.233 3.577 1.00 0.00 28 ARG A O 2
ATOM 1810 N N . LYS A 1 29 ? -3.242 22.691 3.589 1.00 0.00 29 LYS A N 2
ATOM 1811 C CA . LYS A 1 29 ? -2.352 21.588 3.930 1.00 0.00 29 LYS A CA 2
ATOM 1812 C C . LYS A 1 29 ? -1.478 21.205 2.740 1.00 0.00 29 LYS A C 2
ATOM 1813 O O . LYS A 1 29 ? -0.463 20.527 2.895 1.00 0.00 29 LYS A O 2
ATOM 1832 N N . GLY A 1 30 ? -1.878 21.647 1.551 1.00 0.00 30 GLY A N 2
ATOM 1833 C CA . GLY A 1 30 ? -1.119 21.341 0.353 1.00 0.00 30 GLY A CA 2
ATOM 1834 C C . GLY A 1 30 ? -1.729 20.207 -0.447 1.00 0.00 30 GLY A C 2
ATOM 1835 O O . GLY A 1 30 ? -1.129 19.721 -1.405 1.00 0.00 30 GLY A O 2
ATOM 1839 N N . ALA A 1 31 ? -2.926 19.784 -0.052 1.00 0.00 31 ALA A N 2
ATOM 1840 C CA . ALA A 1 31 ? -3.618 18.701 -0.739 1.00 0.00 31 ALA A CA 2
ATOM 1841 C C . ALA A 1 31 ? -4.099 19.144 -2.117 1.00 0.00 31 ALA A C 2
ATOM 1842 O O . ALA A 1 31 ? -4.954 20.021 -2.234 1.00 0.00 31 ALA A O 2
ATOM 1849 N N . GLU A 1 32 ? -3.543 18.531 -3.158 1.00 0.00 32 GLU A N 2
ATOM 1850 C CA . GLU A 1 32 ? -3.915 18.864 -4.528 1.00 0.00 32 GLU A CA 2
ATOM 1851 C C . GLU A 1 32 ? -5.275 18.269 -4.882 1.00 0.00 32 GLU A C 2
ATOM 1852 O O . GLU A 1 32 ? -5.630 17.184 -4.420 1.00 0.00 32 GLU A O 2
ATOM 1864 N N . PHE A 1 33 ? -6.032 18.986 -5.705 1.00 0.00 33 PHE A N 2
ATOM 1865 C CA . PHE A 1 33 ? -7.354 18.531 -6.121 1.00 0.00 33 PHE A CA 2
ATOM 1866 C C . PHE A 1 33 ? -7.722 19.104 -7.487 1.00 0.00 33 PHE A C 2
ATOM 1867 O O . PHE A 1 33 ? -7.393 20.247 -7.801 1.00 0.00 33 PHE A O 2
ATOM 1884 N N . ASN A 1 34 ? -8.406 18.300 -8.294 1.00 0.00 34 ASN A N 2
ATOM 1885 C CA . ASN A 1 34 ? -8.818 18.726 -9.627 1.00 0.00 34 ASN A CA 2
ATOM 1886 C C . ASN A 1 34 ? -9.951 19.745 -9.546 1.00 0.00 34 ASN A C 2
ATOM 1887 O O . ASN A 1 34 ? -11.034 19.444 -9.045 1.00 0.00 34 ASN A O 2
ATOM 1898 N N . GLU A 1 35 ? -9.693 20.951 -10.043 1.00 0.00 35 GLU A N 2
ATOM 1899 C CA . GLU A 1 35 ? -10.691 22.013 -10.026 1.00 0.00 35 GLU A CA 2
ATOM 1900 C C . GLU A 1 35 ? -11.606 21.919 -11.243 1.00 0.00 35 GLU A C 2
ATOM 1901 O O . GLU A 1 35 ? -11.177 22.147 -12.375 1.00 0.00 35 GLU A O 2
ATOM 1913 N N . ILE A 1 36 ? -12.868 21.581 -11.002 1.00 0.00 36 ILE A N 2
ATOM 1914 C CA . ILE A 1 36 ? -13.844 21.457 -12.078 1.00 0.00 36 ILE A CA 2
ATOM 1915 C C . ILE A 1 36 ? -15.077 22.312 -11.803 1.00 0.00 36 ILE A C 2
ATOM 1916 O O . ILE A 1 36 ? -15.451 22.528 -10.650 1.00 0.00 36 ILE A O 2
ATOM 1932 N N . ASP A 1 37 ? -15.705 22.794 -12.870 1.00 0.00 37 ASP A N 2
ATOM 1933 C CA . ASP A 1 37 ? -16.898 23.623 -12.744 1.00 0.00 37 ASP A CA 2
ATOM 1934 C C . ASP A 1 37 ? -18.162 22.769 -12.803 1.00 0.00 37 ASP A C 2
ATOM 1935 O O . ASP A 1 37 ? -18.191 21.731 -13.462 1.00 0.00 37 ASP A O 2
ATOM 1944 N N . ALA A 1 38 ? -19.203 23.215 -12.108 1.00 0.00 38 ALA A N 2
ATOM 1945 C CA . ALA A 1 38 ? -20.469 22.493 -12.082 1.00 0.00 38 ALA A CA 2
ATOM 1946 C C . ALA A 1 38 ? -21.552 23.257 -12.836 1.00 0.00 38 ALA A C 2
ATOM 1947 O O . ALA A 1 38 ? -22.366 22.662 -13.543 1.00 0.00 38 ALA A O 2
ATOM 1954 N N . SER A 1 39 ? -21.557 24.577 -12.680 1.00 0.00 39 SER A N 2
ATOM 1955 C CA . SER A 1 39 ? -22.544 25.421 -13.343 1.00 0.00 39 SER A CA 2
ATOM 1956 C C . SER A 1 39 ? -22.129 25.714 -14.782 1.00 0.00 39 SER A C 2
ATOM 1957 O O . SER A 1 39 ? -22.825 26.423 -15.508 1.00 0.00 39 SER A O 2
ATOM 1965 N N . ALA A 1 40 ? -20.989 25.164 -15.186 1.00 0.00 40 ALA A N 2
ATOM 1966 C CA . ALA A 1 40 ? -20.481 25.364 -16.538 1.00 0.00 40 ALA A CA 2
ATOM 1967 C C . ALA A 1 40 ? -21.415 24.745 -17.572 1.00 0.00 40 ALA A C 2
ATOM 1968 O O . ALA A 1 40 ? -21.658 25.325 -18.631 1.00 0.00 40 ALA A O 2
ATOM 1975 N N . THR A 1 41 ? -21.937 23.563 -17.260 1.00 0.00 41 THR A N 2
ATOM 1976 C CA . THR A 1 41 ? -22.842 22.864 -18.163 1.00 0.00 41 THR A CA 2
ATOM 1977 C C . THR A 1 41 ? -24.110 22.425 -17.440 1.00 0.00 41 THR A C 2
ATOM 1978 O O . THR A 1 41 ? -24.148 22.315 -16.214 1.00 0.00 41 THR A O 2
ATOM 1989 N N . PRO A 1 42 ? -25.175 22.167 -18.214 1.00 0.00 42 PRO A N 2
ATOM 1990 C CA . PRO A 1 42 ? -26.464 21.734 -17.667 1.00 0.00 42 PRO A CA 2
ATOM 1991 C C . PRO A 1 42 ? -26.409 20.319 -17.102 1.00 0.00 42 PRO A C 2
ATOM 1992 O O . PRO A 1 42 ? -26.945 20.048 -16.028 1.00 0.00 42 PRO A O 2
ATOM 2003 N N . GLU A 1 43 ? -25.756 19.420 -17.833 1.00 0.00 43 GLU A N 2
ATOM 2004 C CA . GLU A 1 43 ? -25.632 18.032 -17.403 1.00 0.00 43 GLU A CA 2
ATOM 2005 C C . GLU A 1 43 ? -24.832 17.934 -16.107 1.00 0.00 43 GLU A C 2
ATOM 2006 O O . GLU A 1 43 ? -25.263 17.298 -15.144 1.00 0.00 43 GLU A O 2
ATOM 2018 N N . LEU A 1 44 ? -23.664 18.566 -16.090 1.00 0.00 44 LEU A N 2
ATOM 2019 C CA . LEU A 1 44 ? -22.802 18.551 -14.913 1.00 0.00 44 LEU A CA 2
ATOM 2020 C C . LEU A 1 44 ? -23.457 19.286 -13.749 1.00 0.00 44 LEU A C 2
ATOM 2021 O O . LEU A 1 44 ? -23.216 18.966 -12.585 1.00 0.00 44 LEU A O 2
ATOM 2037 N N . ARG A 1 45 ? -24.288 20.272 -14.071 1.00 0.00 45 ARG A N 2
ATOM 2038 C CA . ARG A 1 45 ? -24.979 21.052 -13.051 1.00 0.00 45 ARG A CA 2
ATOM 2039 C C . ARG A 1 45 ? -26.121 20.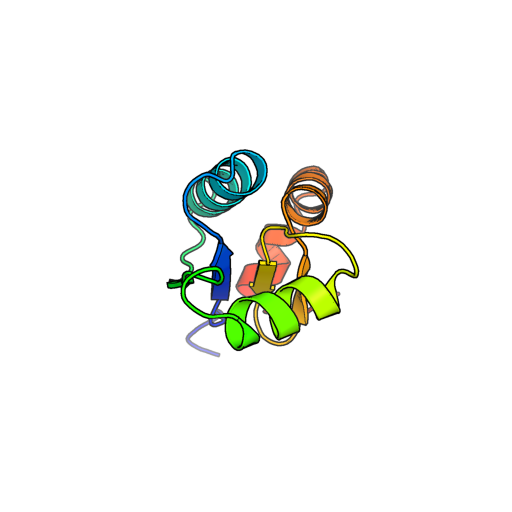250 -12.434 1.00 0.00 45 ARG A C 2
ATOM 2040 O O . ARG A 1 45 ? -26.413 20.381 -11.246 1.00 0.00 45 ARG A O 2
ATOM 2061 N N . ALA A 1 46 ? -26.764 19.421 -13.250 1.00 0.00 46 ALA A N 2
ATOM 2062 C CA . ALA A 1 46 ? -27.872 18.598 -12.784 1.00 0.00 46 ALA A CA 2
ATOM 2063 C C . ALA A 1 46 ? -27.407 17.593 -11.736 1.00 0.00 46 ALA A C 2
ATOM 2064 O O . ALA A 1 46 ? -27.951 17.538 -10.633 1.00 0.00 46 ALA A O 2
ATOM 2071 N N . GLU A 1 47 ? -26.399 16.801 -12.087 1.00 0.00 47 GLU A N 2
ATOM 2072 C CA . GLU A 1 47 ? -25.863 15.798 -11.175 1.00 0.00 47 GLU A CA 2
ATOM 2073 C C . GLU A 1 47 ? -25.513 16.420 -9.826 1.00 0.00 47 GLU A C 2
ATOM 2074 O O . GLU A 1 47 ? -25.617 15.771 -8.786 1.00 0.00 47 GLU A O 2
ATOM 2086 N N . MET A 1 48 ? -25.097 17.682 -9.854 1.00 0.00 48 MET A N 2
ATOM 2087 C CA . MET A 1 48 ? -24.732 18.393 -8.634 1.00 0.00 48 MET A CA 2
ATOM 2088 C C . MET A 1 48 ? -25.944 18.570 -7.725 1.00 0.00 48 MET A C 2
ATOM 2089 O O . MET A 1 48 ? -25.837 18.451 -6.505 1.00 0.00 48 MET A O 2
ATOM 2103 N N . GLN A 1 49 ? -27.094 18.855 -8.327 1.00 0.00 49 GLN A N 2
ATOM 2104 C CA . GLN A 1 49 ? -28.325 19.050 -7.570 1.00 0.00 49 GLN A CA 2
ATOM 2105 C C . GLN A 1 49 ? -28.867 17.718 -7.062 1.00 0.00 49 GLN A C 2
ATOM 2106 O O . GLN A 1 49 ? -29.647 17.679 -6.111 1.00 0.00 49 GLN A O 2
ATOM 2120 N N . GLU A 1 50 ? -28.448 16.631 -7.702 1.00 0.00 50 GLU A N 2
ATOM 2121 C CA . GLU A 1 50 ? -28.894 15.298 -7.314 1.00 0.00 50 GLU A CA 2
ATOM 2122 C C . GLU A 1 50 ? -28.342 14.918 -5.943 1.00 0.00 50 GLU A C 2
ATOM 2123 O O . GLU A 1 50 ? -28.975 14.174 -5.192 1.00 0.00 50 GLU A O 2
ATOM 2135 N N . ARG A 1 51 ? -27.159 15.432 -5.624 1.00 0.00 51 ARG A N 2
ATOM 2136 C CA . ARG A 1 51 ? -26.521 15.146 -4.344 1.00 0.00 51 ARG A CA 2
ATOM 2137 C C . ARG A 1 51 ? -26.594 16.355 -3.417 1.00 0.00 51 ARG A C 2
ATOM 2138 O O . ARG A 1 51 ? -26.762 16.213 -2.206 1.00 0.00 51 ARG A O 2
ATOM 2159 N N . SER A 1 52 ? -26.466 17.546 -3.995 1.00 0.00 52 SER A N 2
ATOM 2160 C CA . SER A 1 52 ? -26.513 18.780 -3.220 1.00 0.00 52 SER A CA 2
ATOM 2161 C C . SER A 1 52 ? -27.953 19.159 -2.888 1.00 0.00 52 SER A C 2
ATOM 2162 O O . SER A 1 52 ? -28.239 19.667 -1.804 1.00 0.00 52 SER A O 2
ATOM 2170 N N . GLY A 1 53 ? -28.857 18.907 -3.830 1.00 0.00 53 GLY A N 2
ATOM 2171 C CA . GLY A 1 53 ? -30.256 19.227 -3.619 1.00 0.00 53 GLY A CA 2
ATOM 2172 C C . GLY A 1 53 ? -30.479 20.701 -3.346 1.00 0.00 53 GLY A C 2
ATOM 2173 O O . GLY A 1 53 ? -31.394 21.072 -2.610 1.00 0.00 53 GLY A O 2
ATOM 2177 N N . ARG A 1 54 ? -29.640 21.545 -3.938 1.00 0.00 54 ARG A N 2
ATOM 2178 C CA . ARG A 1 54 ? -29.748 22.987 -3.752 1.00 0.00 54 ARG A CA 2
ATOM 2179 C C . ARG A 1 54 ? -29.228 23.733 -4.977 1.00 0.00 54 ARG A C 2
ATOM 2180 O O . ARG A 1 54 ? -28.732 23.123 -5.923 1.00 0.00 54 ARG A O 2
ATOM 2201 N N . ASN A 1 55 ? -29.347 25.057 -4.952 1.00 0.00 55 ASN A N 2
ATOM 2202 C CA . ASN A 1 55 ? -28.890 25.886 -6.061 1.00 0.00 55 ASN A CA 2
ATOM 2203 C C . ASN A 1 55 ? -27.503 25.455 -6.528 1.00 0.00 55 ASN A C 2
ATOM 2204 O O . ASN A 1 55 ? -27.335 24.968 -7.646 1.00 0.00 55 ASN A O 2
ATOM 2215 N N . THR A 1 56 ? -26.510 25.638 -5.662 1.00 0.00 56 THR A N 2
ATOM 2216 C CA . THR A 1 56 ? -25.138 25.268 -5.985 1.00 0.00 56 THR A CA 2
ATOM 2217 C C . THR A 1 56 ? -24.239 25.367 -4.758 1.00 0.00 56 THR A C 2
ATOM 2218 O O . THR A 1 56 ? -24.281 26.354 -4.023 1.00 0.00 56 THR A O 2
ATOM 2229 N N . PHE A 1 57 ? -23.424 24.339 -4.542 1.00 0.00 57 PHE A N 2
ATOM 2230 C CA . PHE A 1 57 ? -22.514 24.311 -3.403 1.00 0.00 57 PHE A CA 2
ATOM 2231 C C . PHE A 1 57 ? -21.211 23.604 -3.766 1.00 0.00 57 PHE A C 2
ATOM 2232 O O . PHE A 1 57 ? -21.128 22.865 -4.747 1.00 0.00 57 PHE A O 2
ATOM 2249 N N . PRO A 1 58 ? -20.168 23.836 -2.955 1.00 0.00 58 PRO A N 2
ATOM 2250 C CA . PRO A 1 58 ? -18.850 23.232 -3.170 1.00 0.00 58 PRO A CA 2
ATOM 2251 C C . PRO A 1 58 ? -18.850 21.731 -2.901 1.00 0.00 58 PRO A C 2
ATOM 2252 O O . PRO A 1 58 ? -19.101 21.292 -1.779 1.00 0.00 58 PRO A O 2
ATOM 2263 N N . GLN A 1 59 ? -18.566 20.949 -3.938 1.00 0.00 59 GLN A N 2
ATOM 2264 C CA . GLN A 1 59 ? -18.534 19.497 -3.813 1.00 0.00 59 GLN A CA 2
ATOM 2265 C C . GLN A 1 59 ? -17.112 19.002 -3.569 1.00 0.00 59 GLN A C 2
ATOM 2266 O O . GLN A 1 59 ? -16.183 19.377 -4.285 1.00 0.00 59 GLN A O 2
ATOM 2280 N N . ILE A 1 60 ? -16.950 18.161 -2.554 1.00 0.00 60 ILE A N 2
ATOM 2281 C CA . ILE A 1 60 ? -15.641 17.615 -2.216 1.00 0.00 60 ILE A CA 2
ATOM 2282 C C . ILE A 1 60 ? -15.600 16.107 -2.439 1.00 0.00 60 ILE A C 2
ATOM 2283 O O . ILE A 1 60 ? -16.077 15.333 -1.608 1.00 0.00 60 ILE A O 2
ATOM 2299 N N . PHE A 1 61 ? -15.026 15.696 -3.565 1.00 0.00 61 PHE A N 2
ATOM 2300 C CA . PHE A 1 61 ? -14.921 14.280 -3.897 1.00 0.00 61 PHE A CA 2
ATOM 2301 C C . PHE A 1 61 ? -13.553 13.729 -3.506 1.00 0.00 61 PHE A C 2
ATOM 2302 O O . PHE A 1 61 ? -12.533 14.101 -4.087 1.00 0.00 61 PHE A O 2
ATOM 2319 N N . ILE A 1 62 ? -13.540 12.842 -2.516 1.00 0.00 62 ILE A N 2
ATOM 2320 C CA . ILE A 1 62 ? -12.298 12.240 -2.048 1.00 0.00 62 ILE A CA 2
ATOM 2321 C C . ILE A 1 62 ? -12.273 10.741 -2.329 1.00 0.00 62 ILE A C 2
ATOM 2322 O O . ILE A 1 62 ? -13.056 9.980 -1.762 1.00 0.00 62 ILE A O 2
ATOM 2338 N N . GLY A 1 63 ? -11.367 10.324 -3.208 1.00 0.00 63 GLY A N 2
ATOM 2339 C CA . GLY A 1 63 ? -11.256 8.918 -3.548 1.00 0.00 63 GLY A CA 2
ATOM 2340 C C . GLY A 1 63 ? -12.486 8.395 -4.262 1.00 0.00 63 GLY A C 2
ATOM 2341 O O . GLY A 1 63 ? -12.718 8.713 -5.428 1.00 0.00 63 GLY A O 2
ATOM 2345 N N . SER A 1 64 ? -13.277 7.588 -3.562 1.00 0.00 64 SER A N 2
ATOM 2346 C CA . SER A 1 64 ? -14.488 7.015 -4.138 1.00 0.00 64 SER A CA 2
ATOM 2347 C C . SER A 1 64 ? -15.720 7.439 -3.345 1.00 0.00 64 SER A C 2
ATOM 2348 O O . SER A 1 64 ? -16.814 6.909 -3.545 1.00 0.00 64 SER A O 2
ATOM 2356 N N . VAL A 1 65 ? -15.535 8.397 -2.443 1.00 0.00 65 VAL A N 2
ATOM 2357 C CA . VAL A 1 65 ? -16.631 8.894 -1.619 1.00 0.00 65 VAL A CA 2
ATOM 2358 C C . VAL A 1 65 ? -16.799 10.401 -1.779 1.00 0.00 65 VAL A C 2
ATOM 2359 O O . VAL A 1 65 ? -15.839 11.117 -2.066 1.00 0.00 65 VAL A O 2
ATOM 2372 N N . HIS A 1 66 ? -18.026 10.877 -1.590 1.00 0.00 66 HIS A N 2
ATOM 2373 C CA . HIS A 1 66 ? -18.321 12.300 -1.712 1.00 0.00 66 HIS A CA 2
ATOM 2374 C C . HIS A 1 66 ? -18.469 12.944 -0.337 1.00 0.00 66 HIS A C 2
ATOM 2375 O O . HIS A 1 66 ? -19.518 12.840 0.299 1.00 0.00 66 HIS A O 2
ATOM 2389 N N . VAL A 1 67 ? -17.411 13.609 0.117 1.00 0.00 67 VAL A N 2
ATOM 2390 C CA . VAL A 1 67 ? -17.423 14.270 1.417 1.00 0.00 67 VAL A CA 2
ATOM 2391 C C . VAL A 1 67 ? -18.600 15.232 1.533 1.00 0.00 67 VAL A C 2
ATOM 2392 O O . VAL A 1 67 ? -19.608 14.923 2.168 1.00 0.00 67 VAL A O 2
ATOM 2405 N N . GLY A 1 68 ? -18.465 16.401 0.913 1.00 0.00 68 GLY A N 2
ATOM 2406 C CA . GLY A 1 68 ? -19.525 17.391 0.959 1.00 0.00 68 GLY A CA 2
ATOM 2407 C C . GLY A 1 68 ? -19.073 18.748 0.457 1.00 0.00 68 GLY A C 2
ATOM 2408 O O . GLY A 1 68 ? -18.860 18.936 -0.740 1.00 0.00 68 GLY A O 2
ATOM 2412 N N . GLY A 1 69 ? -18.927 19.698 1.375 1.00 0.00 69 GLY A N 2
ATOM 2413 C CA . GLY A 1 69 ? -18.500 21.033 1.000 1.00 0.00 69 GLY A CA 2
ATOM 2414 C C . GLY A 1 69 ? -17.736 21.731 2.108 1.00 0.00 69 GLY A C 2
ATOM 2415 O O . GLY A 1 69 ? -17.104 21.079 2.940 1.00 0.00 69 GLY A O 2
ATOM 2419 N N . CYS A 1 70 ? -17.792 23.058 2.119 1.00 0.00 70 CYS A N 2
ATOM 2420 C CA . CYS A 1 70 ? -17.098 23.844 3.132 1.00 0.00 70 CYS A CA 2
ATOM 2421 C C . CYS A 1 70 ? -17.442 23.352 4.533 1.00 0.00 70 CYS A C 2
ATOM 2422 O O . CYS A 1 70 ? -16.563 23.192 5.380 1.00 0.00 70 CYS A O 2
ATOM 2430 N N . ASP A 1 71 ? -18.727 23.114 4.772 1.00 0.00 71 ASP A N 2
ATOM 2431 C CA . ASP A 1 71 ? -19.189 22.640 6.072 1.00 0.00 71 ASP A CA 2
ATOM 2432 C C . ASP A 1 71 ? -18.491 21.338 6.454 1.00 0.00 71 ASP A C 2
ATOM 2433 O O . ASP A 1 71 ? -17.974 21.202 7.563 1.00 0.00 71 ASP A O 2
ATOM 2442 N N . ASP A 1 72 ? -18.483 20.383 5.530 1.00 0.00 72 ASP A N 2
ATOM 2443 C CA . ASP A 1 72 ? -17.850 19.092 5.770 1.00 0.00 72 ASP A CA 2
ATOM 2444 C C . ASP A 1 72 ? -16.346 19.253 5.968 1.00 0.00 72 ASP A C 2
ATOM 2445 O O . ASP A 1 72 ? -15.787 18.786 6.962 1.00 0.00 72 ASP A O 2
ATOM 2454 N N . LEU A 1 73 ? -15.697 19.914 5.016 1.00 0.00 73 LEU A N 2
ATOM 2455 C CA . LEU A 1 73 ? -14.256 20.135 5.085 1.00 0.00 73 LEU A CA 2
ATOM 2456 C C . LEU A 1 73 ? -13.873 20.819 6.394 1.00 0.00 73 LEU A C 2
ATOM 2457 O O . LEU A 1 73 ? -12.870 20.471 7.017 1.00 0.00 73 LEU A O 2
ATOM 2473 N N . TYR A 1 74 ? -14.678 21.792 6.804 1.00 0.00 74 TYR A N 2
ATOM 2474 C CA . TYR A 1 74 ? -14.423 22.526 8.039 1.00 0.00 74 TYR A CA 2
ATOM 2475 C C . TYR A 1 74 ? -14.687 21.648 9.258 1.00 0.00 74 TYR A C 2
ATOM 2476 O O . TYR A 1 74 ? -14.021 21.776 10.285 1.00 0.00 74 TYR A O 2
ATOM 2494 N N . ALA A 1 75 ? -15.663 20.755 9.136 1.00 0.00 75 ALA A N 2
ATOM 2495 C CA . ALA A 1 75 ? -16.015 19.853 10.226 1.00 0.00 75 ALA A CA 2
ATOM 2496 C C . ALA A 1 75 ? -14.976 18.747 10.381 1.00 0.00 75 ALA A C 2
ATOM 2497 O O . ALA A 1 75 ? -14.746 18.246 11.482 1.00 0.00 75 ALA A O 2
ATOM 2504 N N . LEU A 1 76 ? -14.351 18.370 9.271 1.00 0.00 76 LEU A N 2
ATOM 2505 C CA . LEU A 1 76 ? -13.336 17.323 9.282 1.00 0.00 76 LEU A CA 2
ATOM 2506 C C . LEU A 1 76 ? -12.003 17.861 9.792 1.00 0.00 76 LEU A C 2
ATOM 2507 O O . LEU A 1 76 ? -11.385 17.276 10.681 1.00 0.00 76 LEU A O 2
ATOM 2523 N N . GLU A 1 77 ? -11.567 18.981 9.223 1.00 0.00 77 GLU A N 2
ATOM 2524 C CA . GLU A 1 77 ? -10.307 19.599 9.622 1.00 0.00 77 GLU A CA 2
ATOM 2525 C C . GLU A 1 77 ? -10.282 19.862 11.125 1.00 0.00 77 GLU A C 2
ATOM 2526 O O . GLU A 1 77 ? -9.220 19.857 11.748 1.00 0.00 77 GLU A O 2
ATOM 2538 N N . ASP A 1 78 ? -11.457 20.092 11.699 1.00 0.00 78 ASP A N 2
ATOM 2539 C CA . ASP A 1 78 ? -11.571 20.356 13.129 1.00 0.00 78 ASP A CA 2
ATOM 2540 C C . ASP A 1 78 ? -11.140 19.140 13.942 1.00 0.00 78 ASP A C 2
ATOM 2541 O O . ASP A 1 78 ? -10.713 19.269 15.089 1.00 0.00 78 ASP A O 2
ATOM 2550 N N . GLU A 1 79 ? -11.255 17.960 13.340 1.00 0.00 79 GLU A N 2
ATOM 2551 C CA . GLU A 1 79 ? -10.878 16.721 14.011 1.00 0.00 79 GLU A CA 2
ATOM 2552 C C . GLU A 1 79 ? -9.560 16.184 13.460 1.00 0.00 79 GLU A C 2
ATOM 2553 O O . GLU A 1 79 ? -8.880 15.392 14.111 1.00 0.00 79 GLU A O 2
ATOM 2565 N N . GLY A 1 80 ? -9.207 16.620 12.255 1.00 0.00 80 GLY A N 2
ATOM 2566 C CA . GLY A 1 80 ? -7.973 16.173 11.636 1.00 0.00 80 GLY A CA 2
ATOM 2567 C C . GLY A 1 80 ? -8.134 14.852 10.910 1.00 0.00 80 GLY A C 2
ATOM 2568 O O . GLY A 1 80 ? -7.183 14.080 10.791 1.00 0.00 80 GLY A O 2
ATOM 2572 N N . LYS A 1 81 ? -9.343 14.588 10.425 1.00 0.00 81 LYS A N 2
ATOM 2573 C CA . LYS A 1 81 ? -9.628 13.351 9.708 1.00 0.00 81 LYS A CA 2
ATOM 2574 C C . LYS A 1 81 ? -9.365 13.516 8.215 1.00 0.00 81 LYS A C 2
ATOM 2575 O O . LYS A 1 81 ? -9.113 12.539 7.507 1.00 0.00 81 LYS A O 2
ATOM 2594 N N . LEU A 1 82 ? -9.425 14.755 7.741 1.00 0.00 82 LEU A N 2
ATOM 2595 C CA . LEU A 1 82 ? -9.192 15.048 6.331 1.00 0.00 82 LEU A CA 2
ATOM 2596 C C . LEU A 1 82 ? -7.882 14.429 5.856 1.00 0.00 82 LEU A C 2
ATOM 2597 O O . LEU A 1 82 ? -7.798 13.907 4.744 1.00 0.00 82 LEU A O 2
ATOM 2613 N N . ASP A 1 83 ? -6.863 14.490 6.706 1.00 0.00 83 ASP A N 2
ATOM 2614 C CA . ASP A 1 83 ? -5.556 13.932 6.374 1.00 0.00 83 ASP A CA 2
ATOM 2615 C C . ASP A 1 83 ? -5.676 12.463 5.981 1.00 0.00 83 ASP A C 2
ATOM 2616 O O . ASP A 1 83 ? -5.084 12.023 4.996 1.00 0.00 83 ASP A O 2
ATOM 2625 N N . SER A 1 84 ? -6.446 11.709 6.759 1.00 0.00 84 SER A N 2
ATOM 2626 C CA . SER A 1 84 ? -6.640 10.288 6.496 1.00 0.00 84 SER A CA 2
ATOM 2627 C C . SER A 1 84 ? -7.607 10.077 5.336 1.00 0.00 84 SER A C 2
ATOM 2628 O O . SER A 1 84 ? -7.546 9.065 4.636 1.00 0.00 84 SER A O 2
ATOM 2636 N N . LEU A 1 85 ? -8.500 11.040 5.136 1.00 0.00 85 LEU A N 2
ATOM 2637 C CA . LEU A 1 85 ? -9.482 10.963 4.060 1.00 0.00 85 LEU A CA 2
ATOM 2638 C C . LEU A 1 85 ? -8.803 11.030 2.697 1.00 0.00 85 LEU A C 2
ATOM 2639 O O . LEU A 1 85 ? -9.146 10.279 1.782 1.00 0.00 85 LEU A O 2
ATOM 2655 N N . LEU A 1 86 ? -7.836 11.932 2.567 1.00 0.00 86 LEU A N 2
ATOM 2656 C CA . LEU A 1 86 ? -7.105 12.096 1.315 1.00 0.00 86 LEU A CA 2
ATOM 2657 C C . LEU A 1 86 ? -5.977 11.075 1.205 1.00 0.00 86 LEU A C 2
ATOM 2658 O O . LEU A 1 86 ? -5.538 10.734 0.107 1.00 0.00 86 LEU A O 2
ATOM 2674 N N . LYS A 1 87 ? -5.514 10.587 2.351 1.00 0.00 87 LYS A N 2
ATOM 2675 C CA . LYS A 1 87 ? -4.440 9.602 2.385 1.00 0.00 87 LYS A CA 2
ATOM 2676 C C . LYS A 1 87 ? -4.965 8.212 2.041 1.00 0.00 87 LYS A C 2
ATOM 2677 O O . LYS A 1 87 ? -4.387 7.505 1.214 1.00 0.00 87 LYS A O 2
ATOM 2696 N N . THR A 1 88 ? -6.066 7.826 2.678 1.00 0.00 88 THR A N 2
ATOM 2697 C CA . THR A 1 88 ? -6.670 6.521 2.439 1.00 0.00 88 THR A CA 2
ATOM 2698 C C . THR A 1 88 ? -7.684 6.584 1.303 1.00 0.00 88 THR A C 2
ATOM 2699 O O . THR A 1 88 ? -7.779 5.665 0.490 1.00 0.00 88 THR A O 2
ATOM 2710 N N . GLY A 1 89 ? -8.441 7.676 1.251 1.00 0.00 89 GLY A N 2
ATOM 2711 C CA . GLY A 1 89 ? -9.438 7.839 0.209 1.00 0.00 89 GLY A CA 2
ATOM 2712 C C . GLY A 1 89 ? -10.803 7.330 0.628 1.00 0.00 89 GLY A C 2
ATOM 2713 O O . GLY A 1 89 ? -11.648 7.030 -0.215 1.00 0.00 89 GLY A O 2
ATOM 2717 N N . LYS A 1 90 ? -11.019 7.229 1.935 1.00 0.00 90 LYS A N 2
ATOM 2718 C CA . LYS A 1 90 ? -12.290 6.751 2.466 1.00 0.00 90 LYS A CA 2
ATOM 2719 C C . LYS A 1 90 ? -12.399 7.041 3.960 1.00 0.00 90 LYS A C 2
ATOM 2720 O O . LYS A 1 90 ? -11.391 7.115 4.664 1.00 0.00 90 LYS A O 2
ATOM 2739 N N . LEU A 1 91 ? -13.628 7.203 4.438 1.00 0.00 91 LEU A N 2
ATOM 2740 C CA . LEU A 1 91 ? -13.869 7.483 5.849 1.00 0.00 91 LEU A CA 2
ATOM 2741 C C . LEU A 1 91 ? -13.570 6.257 6.707 1.00 0.00 91 LEU A C 2
ATOM 2742 O O . LEU A 1 91 ? -14.154 5.191 6.507 1.00 0.00 91 LEU A O 2
ATOM 2758 N N . ILE A 1 92 ? -12.660 6.417 7.661 1.00 0.00 92 ILE A N 2
ATOM 2759 C CA . ILE A 1 92 ? -12.287 5.324 8.551 1.00 0.00 92 ILE A CA 2
ATOM 2760 C C . ILE A 1 92 ? -13.335 5.119 9.639 1.00 0.00 92 ILE A C 2
ATOM 2761 O O . ILE A 1 92 ? -13.884 4.027 9.789 1.00 0.00 92 ILE A O 2
ATOM 2777 N N . GLY A 1 1 ? 0.373 6.194 7.793 1.00 0.00 1 GLY A N 3
ATOM 2778 C CA . GLY A 1 1 ? 1.087 6.703 6.637 1.00 0.00 1 GLY A CA 3
ATOM 2779 C C . GLY A 1 1 ? 1.773 5.604 5.850 1.00 0.00 1 GLY A C 3
ATOM 2780 O O . GLY A 1 1 ? 2.992 5.438 5.907 1.00 0.00 1 GLY A O 3
ATOM 2784 N N . PRO A 1 2 ? 0.981 4.829 5.094 1.00 0.00 2 PRO A N 3
ATOM 2785 C CA . PRO A 1 2 ? 1.498 3.726 4.279 1.00 0.00 2 PRO A CA 3
ATOM 2786 C C . PRO A 1 2 ? 2.315 4.218 3.089 1.00 0.00 2 PRO A C 3
ATOM 2787 O O . PRO A 1 2 ? 3.298 3.592 2.697 1.00 0.00 2 PRO A O 3
ATOM 2798 N N . GLY A 1 3 ? 1.901 5.346 2.518 1.00 0.00 3 GLY A N 3
ATOM 2799 C CA . GLY A 1 3 ? 2.607 5.903 1.379 1.00 0.00 3 GLY A CA 3
ATOM 2800 C C . GLY A 1 3 ? 1.798 5.821 0.100 1.00 0.00 3 GLY A C 3
ATOM 2801 O O . GLY A 1 3 ? 2.321 5.448 -0.950 1.00 0.00 3 GLY A O 3
ATOM 2805 N N . SER A 1 4 ? 0.518 6.169 0.187 1.00 0.00 4 SER A N 3
ATOM 2806 C CA . SER A 1 4 ? -0.366 6.127 -0.972 1.00 0.00 4 SER A CA 3
ATOM 2807 C C . SER A 1 4 ? -1.104 7.452 -1.140 1.00 0.00 4 SER A C 3
ATOM 2808 O O . SER A 1 4 ? -1.071 8.309 -0.258 1.00 0.00 4 SER A O 3
ATOM 2816 N N . MET A 1 5 ? -1.769 7.611 -2.279 1.00 0.00 5 MET A N 3
ATOM 2817 C CA . MET A 1 5 ? -2.517 8.830 -2.564 1.00 0.00 5 MET A CA 3
ATOM 2818 C C . MET A 1 5 ? -3.762 8.524 -3.390 1.00 0.00 5 MET A C 3
ATOM 2819 O O . MET A 1 5 ? -3.795 7.551 -4.144 1.00 0.00 5 MET A O 3
ATOM 2833 N N . VAL A 1 6 ? -4.784 9.361 -3.244 1.00 0.00 6 VAL A N 3
ATOM 2834 C CA . VAL A 1 6 ? -6.031 9.181 -3.978 1.00 0.00 6 VAL A CA 3
ATOM 2835 C C . VAL A 1 6 ? -6.375 10.424 -4.791 1.00 0.00 6 VAL A C 3
ATOM 2836 O O . VAL A 1 6 ? -6.104 11.548 -4.370 1.00 0.00 6 VAL A O 3
ATOM 2849 N N . ASP A 1 7 ? -6.975 10.214 -5.957 1.00 0.00 7 ASP A N 3
ATOM 2850 C CA . ASP A 1 7 ? -7.359 11.318 -6.829 1.00 0.00 7 ASP A CA 3
ATOM 2851 C C . ASP A 1 7 ? -8.481 12.140 -6.203 1.00 0.00 7 ASP A C 3
ATOM 2852 O O . ASP A 1 7 ? -9.596 11.650 -6.020 1.00 0.00 7 ASP A O 3
ATOM 2861 N N . VAL A 1 8 ? -8.179 13.392 -5.877 1.00 0.00 8 VAL A N 3
ATOM 2862 C CA . VAL A 1 8 ? -9.162 14.283 -5.272 1.00 0.00 8 VAL A CA 3
ATOM 2863 C C . VAL A 1 8 ? -9.751 15.235 -6.306 1.00 0.00 8 VAL A C 3
ATOM 2864 O O . VAL A 1 8 ? -9.020 15.930 -7.013 1.00 0.00 8 VAL A O 3
ATOM 2877 N N . ILE A 1 9 ? -11.077 15.263 -6.389 1.00 0.00 9 ILE A N 3
ATOM 2878 C CA . ILE A 1 9 ? -11.765 16.131 -7.336 1.00 0.00 9 ILE A CA 3
ATOM 2879 C C . ILE A 1 9 ? -12.699 17.098 -6.617 1.00 0.00 9 ILE A C 3
ATOM 2880 O O . ILE A 1 9 ? -13.431 16.709 -5.706 1.00 0.00 9 ILE A O 3
ATOM 2896 N N . ILE A 1 10 ? -12.670 18.360 -7.033 1.00 0.00 10 ILE A N 3
ATOM 2897 C CA . ILE A 1 10 ? -13.517 19.382 -6.431 1.00 0.00 10 ILE A CA 3
ATOM 2898 C C . ILE A 1 10 ? -14.392 20.059 -7.480 1.00 0.00 10 ILE A C 3
ATOM 2899 O O . ILE A 1 10 ? -13.917 20.433 -8.553 1.00 0.00 10 ILE A O 3
ATOM 2915 N N . TYR A 1 11 ? -15.672 20.216 -7.162 1.00 0.00 11 TYR A N 3
ATOM 2916 C CA . TYR A 1 11 ? -16.615 20.848 -8.077 1.00 0.00 11 TYR A CA 3
ATOM 2917 C C . TYR A 1 11 ? -17.040 22.219 -7.561 1.00 0.00 11 TYR A C 3
ATOM 2918 O O . TYR A 1 11 ? -17.644 22.336 -6.494 1.00 0.00 11 TYR A O 3
ATOM 2936 N N . THR A 1 12 ? -16.719 23.258 -8.326 1.00 0.00 12 THR A N 3
ATOM 2937 C CA . THR A 1 12 ? -17.065 24.622 -7.948 1.00 0.00 12 THR A CA 3
ATOM 2938 C C . THR A 1 12 ? -17.464 25.446 -9.167 1.00 0.00 12 THR A C 3
ATOM 2939 O O . THR A 1 12 ? -17.071 25.138 -10.292 1.00 0.00 12 THR A O 3
ATOM 2950 N N . ARG A 1 13 ? -18.247 26.495 -8.936 1.00 0.00 13 ARG A N 3
ATOM 2951 C CA . ARG A 1 13 ? -18.699 27.364 -10.016 1.00 0.00 13 ARG A CA 3
ATOM 2952 C C . ARG A 1 13 ? -18.034 28.734 -9.927 1.00 0.00 13 ARG A C 3
ATOM 2953 O O . ARG A 1 13 ? -17.594 29.170 -8.863 1.00 0.00 13 ARG A O 3
ATOM 2974 N N . PRO A 1 14 ? -17.957 29.430 -11.071 1.00 0.00 14 PRO A N 3
ATOM 2975 C CA . PRO A 1 14 ? -17.347 30.760 -11.149 1.00 0.00 14 PRO A CA 3
ATOM 2976 C C . PRO A 1 14 ? -18.182 31.823 -10.443 1.00 0.00 14 PRO A C 3
ATOM 2977 O O . PRO A 1 14 ? -18.808 32.664 -11.088 1.00 0.00 14 PRO A O 3
ATOM 2988 N N . GLY A 1 15 ? -18.187 31.781 -9.114 1.00 0.00 15 GLY A N 3
ATOM 2989 C CA . GLY A 1 15 ? -18.949 32.746 -8.344 1.00 0.00 15 GLY A CA 3
ATOM 2990 C C . GLY A 1 15 ? -19.627 32.122 -7.141 1.00 0.00 15 GLY A C 3
ATOM 2991 O O . GLY A 1 15 ? -20.855 32.075 -7.065 1.00 0.00 15 GLY A O 3
ATOM 2995 N N . CYS A 1 16 ? -18.826 31.639 -6.196 1.00 0.00 16 CYS A N 3
ATOM 2996 C CA . CYS A 1 16 ? -19.356 31.012 -4.991 1.00 0.00 16 CYS A CA 3
ATOM 2997 C C . CYS A 1 16 ? -18.366 31.134 -3.836 1.00 0.00 16 CYS A C 3
ATOM 2998 O O . CYS A 1 16 ? -17.202 30.748 -3.939 1.00 0.00 16 CYS A O 3
ATOM 3005 N N . PRO A 1 17 ? -18.840 31.683 -2.707 1.00 0.00 17 PRO A N 3
ATOM 3006 C CA . PRO A 1 17 ? -18.014 31.868 -1.510 1.00 0.00 17 PRO A CA 3
ATOM 3007 C C . PRO A 1 17 ? -17.666 30.545 -0.836 1.00 0.00 17 PRO A C 3
ATOM 3008 O O . PRO A 1 17 ? -16.514 30.307 -0.471 1.00 0.00 17 PRO A O 3
ATOM 3019 N N . TYR A 1 18 ? -18.667 29.688 -0.674 1.00 0.00 18 TYR A N 3
ATOM 3020 C CA . TYR A 1 18 ? -18.467 28.389 -0.042 1.00 0.00 18 TYR A CA 3
ATOM 3021 C C . TYR A 1 18 ? -17.303 27.643 -0.686 1.00 0.00 18 TYR A C 3
ATOM 3022 O O . TYR A 1 18 ? -16.558 26.931 -0.013 1.00 0.00 18 TYR A O 3
ATOM 3040 N N . CYS A 1 19 ? -17.152 27.813 -1.996 1.00 0.00 19 CYS A N 3
ATOM 3041 C CA . CYS A 1 19 ? -16.080 27.157 -2.734 1.00 0.00 19 CYS A CA 3
ATOM 3042 C C . CYS A 1 19 ? -14.727 27.776 -2.393 1.00 0.00 19 CYS A C 3
ATOM 3043 O O . CYS A 1 19 ? -13.777 27.070 -2.056 1.00 0.00 19 CYS A O 3
ATOM 3050 N N . ALA A 1 20 ? -14.649 29.100 -2.483 1.00 0.00 20 ALA A N 3
ATOM 3051 C CA . ALA A 1 20 ? -13.415 29.815 -2.181 1.00 0.00 20 ALA A CA 3
ATOM 3052 C C . ALA A 1 20 ? -12.836 29.371 -0.842 1.00 0.00 20 ALA A C 3
ATOM 3053 O O . ALA A 1 20 ? -11.639 29.106 -0.729 1.00 0.00 20 ALA A O 3
ATOM 3060 N N . ARG A 1 21 ? -13.693 29.293 0.171 1.00 0.00 21 ARG A N 3
ATOM 3061 C CA . ARG A 1 21 ? -13.267 28.883 1.503 1.00 0.00 21 ARG A CA 3
ATOM 3062 C C . ARG A 1 21 ? -12.739 27.451 1.488 1.00 0.00 21 ARG A C 3
ATOM 3063 O O . ARG A 1 21 ? -11.644 27.177 1.978 1.00 0.00 21 ARG A O 3
ATOM 3084 N N . ALA A 1 22 ? -13.527 26.541 0.924 1.00 0.00 22 ALA A N 3
ATOM 3085 C CA . ALA A 1 22 ? -13.139 25.139 0.844 1.00 0.00 22 ALA A CA 3
ATOM 3086 C C . ALA A 1 22 ? -11.781 24.982 0.169 1.00 0.00 22 ALA A C 3
ATOM 3087 O O . ALA A 1 22 ? -10.833 24.473 0.768 1.00 0.00 22 ALA A O 3
ATOM 3094 N N . LYS A 1 23 ? -11.692 25.423 -1.081 1.00 0.00 23 LYS A N 3
ATOM 3095 C CA . LYS A 1 23 ? -10.450 25.332 -1.839 1.00 0.00 23 LYS A CA 3
ATOM 3096 C C . LYS A 1 23 ? -9.290 25.942 -1.057 1.00 0.00 23 LYS A C 3
ATOM 3097 O O . LYS A 1 23 ? -8.209 25.360 -0.978 1.00 0.00 23 LYS A O 3
ATOM 3116 N N . ALA A 1 24 ? -9.524 27.116 -0.480 1.00 0.00 24 ALA A N 3
ATOM 3117 C CA . ALA A 1 24 ? -8.500 27.801 0.299 1.00 0.00 24 ALA A CA 3
ATOM 3118 C C . ALA A 1 24 ? -7.985 26.916 1.429 1.00 0.00 24 ALA A C 3
ATOM 3119 O O . ALA A 1 24 ? -6.778 26.719 1.576 1.00 0.00 24 ALA A O 3
ATOM 3126 N N . LEU A 1 25 ? -8.906 26.384 2.225 1.00 0.00 25 LEU A N 3
ATOM 3127 C CA . LEU A 1 25 ? -8.545 25.519 3.342 1.00 0.00 25 LEU A CA 3
ATOM 3128 C C . LEU A 1 25 ? -7.715 24.331 2.866 1.00 0.00 25 LEU A C 3
ATOM 3129 O O . LEU A 1 25 ? -6.696 23.990 3.468 1.00 0.00 25 LEU A O 3
ATOM 3145 N N . LEU A 1 26 ? -8.156 23.706 1.779 1.00 0.00 26 LEU A N 3
ATOM 3146 C CA . LEU A 1 26 ? -7.453 22.557 1.219 1.00 0.00 26 LEU A CA 3
ATOM 3147 C C . LEU A 1 26 ? -6.004 22.909 0.898 1.00 0.00 26 LEU A C 3
ATOM 3148 O O . LEU A 1 26 ? -5.076 22.247 1.362 1.00 0.00 26 LEU A O 3
ATOM 3164 N N . ALA A 1 27 ? -5.817 23.957 0.102 1.00 0.00 27 ALA A N 3
ATOM 3165 C CA . ALA A 1 27 ? -4.481 24.400 -0.277 1.00 0.00 27 ALA A CA 3
ATOM 3166 C C . ALA A 1 27 ? -3.621 24.666 0.953 1.00 0.00 27 ALA A C 3
ATOM 3167 O O . ALA A 1 27 ? -2.401 24.506 0.916 1.00 0.00 27 ALA A O 3
ATOM 3174 N N . ARG A 1 28 ? -4.264 25.075 2.042 1.00 0.00 28 ARG A N 3
ATOM 3175 C CA . ARG A 1 28 ? -3.557 25.367 3.283 1.00 0.00 28 ARG A CA 3
ATOM 3176 C C . ARG A 1 28 ? -2.896 24.109 3.840 1.00 0.00 28 ARG A C 3
ATOM 3177 O O . ARG A 1 28 ? -1.894 24.184 4.552 1.00 0.00 28 ARG A O 3
ATOM 3198 N N . LYS A 1 29 ? -3.463 22.953 3.511 1.00 0.00 29 LYS A N 3
ATOM 3199 C CA . LYS A 1 29 ? -2.930 21.679 3.977 1.00 0.00 29 LYS A CA 3
ATOM 3200 C C . LYS A 1 29 ? -1.878 21.144 3.012 1.00 0.00 29 LYS A C 3
ATOM 3201 O O . LYS A 1 29 ? -1.094 20.262 3.359 1.00 0.00 29 LYS A O 3
ATOM 3220 N N . GLY A 1 30 ? -1.865 21.685 1.797 1.00 0.00 30 GLY A N 3
ATOM 3221 C CA . GLY A 1 30 ? -0.904 21.250 0.801 1.00 0.00 30 GLY A CA 3
ATOM 3222 C C . GLY A 1 30 ? -1.399 20.065 -0.004 1.00 0.00 30 GLY A C 3
ATOM 3223 O O . GLY A 1 30 ? -0.608 19.352 -0.621 1.00 0.00 30 GLY A O 3
ATOM 3227 N N . ALA A 1 31 ? -2.711 19.854 0.002 1.00 0.00 31 ALA A N 3
ATOM 3228 C CA . ALA A 1 31 ? -3.310 18.748 -0.734 1.00 0.00 31 ALA A CA 3
ATOM 3229 C C . ALA A 1 31 ? -3.817 19.206 -2.097 1.00 0.00 31 ALA A C 3
ATOM 3230 O O . ALA A 1 31 ? -4.738 20.017 -2.186 1.00 0.00 31 ALA A O 3
ATOM 3237 N N . GLU A 1 32 ? -3.209 18.681 -3.156 1.00 0.00 32 GLU A N 3
ATOM 3238 C CA . GLU A 1 32 ? -3.599 19.038 -4.515 1.00 0.00 32 GLU A CA 3
ATOM 3239 C C . GLU A 1 32 ? -4.940 18.407 -4.880 1.00 0.00 32 GLU A C 3
ATOM 3240 O O . GLU A 1 32 ? -5.268 17.312 -4.423 1.00 0.00 32 GLU A O 3
ATOM 3252 N N . PHE A 1 33 ? -5.711 19.107 -5.705 1.00 0.00 33 PHE A N 3
ATOM 3253 C CA . PHE A 1 33 ? -7.017 18.617 -6.131 1.00 0.00 33 PHE A CA 3
ATOM 3254 C C . PHE A 1 33 ? -7.389 19.178 -7.500 1.00 0.00 33 PHE A C 3
ATOM 3255 O O . PHE A 1 33 ? -7.087 20.329 -7.814 1.00 0.00 33 PHE A O 3
ATOM 3272 N N . ASN A 1 34 ? -8.045 18.356 -8.312 1.00 0.00 34 ASN A N 3
ATOM 3273 C CA . ASN A 1 34 ? -8.458 18.768 -9.649 1.00 0.00 34 ASN A CA 3
ATOM 3274 C C . ASN A 1 34 ? -9.690 19.666 -9.585 1.00 0.00 34 ASN A C 3
ATOM 3275 O O . ASN A 1 34 ? -10.744 19.255 -9.100 1.00 0.00 34 ASN A O 3
ATOM 3286 N N . GLU A 1 35 ? -9.548 20.892 -10.079 1.00 0.00 35 GLU A N 3
ATOM 3287 C CA . GLU A 1 35 ? -10.650 21.847 -10.077 1.00 0.00 35 GLU A CA 3
ATOM 3288 C C . GLU A 1 35 ? -11.531 21.663 -11.310 1.00 0.00 35 GLU A C 3
ATOM 3289 O O . GLU A 1 35 ? -11.058 21.752 -12.443 1.00 0.00 35 GLU A O 3
ATOM 3301 N N . ILE A 1 36 ? -12.814 21.406 -11.079 1.00 0.00 36 ILE A N 3
ATOM 3302 C CA . ILE A 1 36 ? -13.761 21.210 -12.169 1.00 0.00 36 ILE A CA 3
ATOM 3303 C C . ILE A 1 36 ? -15.021 22.043 -11.960 1.00 0.00 36 ILE A C 3
ATOM 3304 O O . ILE A 1 36 ? -15.446 22.271 -10.827 1.00 0.00 36 ILE A O 3
ATOM 3320 N N . ASP A 1 37 ? -15.615 22.493 -13.059 1.00 0.00 37 ASP A N 3
ATOM 3321 C CA . ASP A 1 37 ? -16.829 23.299 -12.997 1.00 0.00 37 ASP A CA 3
ATOM 3322 C C . ASP A 1 37 ? -18.039 22.496 -13.463 1.00 0.00 37 ASP A C 3
ATOM 3323 O O . ASP A 1 37 ? -17.928 21.639 -14.339 1.00 0.00 37 ASP A O 3
ATOM 3332 N N . ALA A 1 38 ? -19.195 22.779 -12.871 1.00 0.00 38 ALA A N 3
ATOM 3333 C CA . ALA A 1 38 ? -20.426 22.084 -13.226 1.00 0.00 38 ALA A CA 3
ATOM 3334 C C . ALA A 1 38 ? -21.475 23.059 -13.749 1.00 0.00 38 ALA A C 3
ATOM 3335 O O . ALA A 1 38 ? -22.295 22.708 -14.597 1.00 0.00 38 ALA A O 3
ATOM 3342 N N . SER A 1 39 ? -21.444 24.286 -13.237 1.00 0.00 39 SER A N 3
ATOM 3343 C CA . SER A 1 39 ? -22.396 25.310 -13.649 1.00 0.00 39 SER A CA 3
ATOM 3344 C C . SER A 1 39 ? -22.289 25.581 -15.147 1.00 0.00 39 SER A C 3
ATOM 3345 O O . SER A 1 39 ? -23.210 26.121 -15.759 1.00 0.00 39 SER A O 3
ATOM 3353 N N . ALA A 1 40 ? -21.156 25.202 -15.730 1.00 0.00 40 ALA A N 3
ATOM 3354 C CA . ALA A 1 40 ? -20.928 25.401 -17.156 1.00 0.00 40 ALA A CA 3
ATOM 3355 C C . ALA A 1 40 ? -22.088 24.854 -17.980 1.00 0.00 40 ALA A C 3
ATOM 3356 O O . ALA A 1 40 ? -22.534 25.484 -18.940 1.00 0.00 40 ALA A O 3
ATOM 3363 N N . THR A 1 41 ? -22.573 23.675 -17.601 1.00 0.00 41 THR A N 3
ATOM 3364 C CA . THR A 1 41 ? -23.680 23.042 -18.306 1.00 0.00 41 THR A CA 3
ATOM 3365 C C . THR A 1 41 ? -24.786 22.635 -17.340 1.00 0.00 41 THR A C 3
ATOM 3366 O O . THR A 1 41 ? -24.569 22.484 -16.138 1.00 0.00 41 THR A O 3
ATOM 3377 N N . PRO A 1 42 ? -26.003 22.453 -17.875 1.00 0.00 42 PRO A N 3
ATOM 3378 C CA . PRO A 1 42 ? -27.168 22.060 -17.077 1.00 0.00 42 PRO A CA 3
ATOM 3379 C C . PRO A 1 42 ? -27.067 20.625 -16.572 1.00 0.00 42 PRO A C 3
ATOM 3380 O O . PRO A 1 42 ? -27.385 20.340 -15.418 1.00 0.00 42 PRO A O 3
ATOM 3391 N N . GLU A 1 43 ? -26.623 19.725 -17.445 1.00 0.00 43 GLU A N 3
ATOM 3392 C CA . GLU A 1 43 ? -26.482 18.319 -17.086 1.00 0.00 43 GLU A CA 3
ATOM 3393 C C . GLU A 1 43 ? -25.551 18.154 -15.887 1.00 0.00 43 GLU A C 3
ATOM 3394 O O . GLU A 1 43 ? -25.897 17.498 -14.904 1.00 0.00 43 GLU A O 3
ATOM 3406 N N . LEU A 1 44 ? -24.369 18.754 -15.977 1.00 0.00 44 LEU A N 3
ATOM 3407 C CA . LEU A 1 44 ? -23.387 18.674 -14.901 1.00 0.00 44 LEU A CA 3
ATOM 3408 C C . LEU A 1 44 ? -23.912 19.343 -13.635 1.00 0.00 44 LEU A C 3
ATOM 3409 O O . LEU A 1 44 ? -23.485 19.018 -12.527 1.00 0.00 44 LEU A O 3
ATOM 3425 N N . ARG A 1 45 ? -24.841 20.277 -13.806 1.00 0.00 45 ARG A N 3
ATOM 3426 C CA . ARG A 1 45 ? -25.425 20.991 -12.677 1.00 0.00 45 ARG A CA 3
ATOM 3427 C C . ARG A 1 45 ? -26.566 20.189 -12.059 1.00 0.00 45 ARG A C 3
ATOM 3428 O O . ARG A 1 45 ? -26.873 20.337 -10.876 1.00 0.00 45 ARG A O 3
ATOM 3449 N N . ALA A 1 46 ? -27.191 19.339 -12.867 1.00 0.00 46 ALA A N 3
ATOM 3450 C CA . ALA A 1 46 ? -28.297 18.512 -12.399 1.00 0.00 46 ALA A CA 3
ATOM 3451 C C . ALA A 1 46 ? -27.817 17.470 -11.395 1.00 0.00 46 ALA A C 3
ATOM 3452 O O . ALA A 1 46 ? -28.326 17.391 -10.278 1.00 0.00 46 ALA A O 3
ATOM 3459 N N . GLU A 1 47 ? -26.835 16.671 -11.802 1.00 0.00 47 GLU A N 3
ATOM 3460 C CA . GLU A 1 47 ? -26.288 15.632 -10.938 1.00 0.00 47 GLU A CA 3
ATOM 3461 C C . GLU A 1 47 ? -25.603 16.244 -9.719 1.00 0.00 47 GLU A C 3
ATOM 3462 O O . GLU A 1 47 ? -25.610 15.663 -8.634 1.00 0.00 47 GLU A O 3
ATOM 3474 N N . MET A 1 48 ? -25.013 17.419 -9.907 1.00 0.00 48 MET A N 3
ATOM 3475 C CA . MET A 1 48 ? -24.324 18.110 -8.823 1.00 0.00 48 MET A CA 3
ATOM 3476 C C . MET A 1 48 ? -25.322 18.686 -7.824 1.00 0.00 48 MET A C 3
ATOM 3477 O O . MET A 1 48 ? -25.229 18.430 -6.624 1.00 0.00 48 MET A O 3
ATOM 3491 N N . GLN A 1 49 ? -26.276 19.463 -8.328 1.00 0.00 49 GLN A N 3
ATOM 3492 C CA . GLN A 1 49 ? -27.290 20.075 -7.478 1.00 0.00 49 GLN A CA 3
ATOM 3493 C C . GLN A 1 49 ? -28.231 19.020 -6.907 1.00 0.00 49 GLN A C 3
ATOM 3494 O O . GLN A 1 49 ? -28.954 19.275 -5.944 1.00 0.00 49 GLN A O 3
ATOM 3508 N N . GLU A 1 50 ? -28.218 17.834 -7.509 1.00 0.00 50 GLU A N 3
ATOM 3509 C CA . GLU A 1 50 ? -29.072 16.741 -7.061 1.00 0.00 50 GLU A CA 3
ATOM 3510 C C . GLU A 1 50 ? -28.567 16.162 -5.742 1.00 0.00 50 GLU A C 3
ATOM 3511 O O . GLU A 1 50 ? -29.331 16.002 -4.789 1.00 0.00 50 GLU A O 3
ATOM 3523 N N . ARG A 1 51 ? -27.277 15.849 -5.695 1.00 0.00 51 ARG A N 3
ATOM 3524 C CA . ARG A 1 51 ? -26.670 15.287 -4.494 1.00 0.00 51 ARG A CA 3
ATOM 3525 C C . ARG A 1 51 ? -26.697 16.294 -3.348 1.00 0.00 51 ARG A C 3
ATOM 3526 O O . ARG A 1 51 ? -26.872 15.924 -2.188 1.00 0.00 51 ARG A O 3
ATOM 3547 N N . SER A 1 52 ? -26.521 17.568 -3.683 1.00 0.00 52 SER A N 3
ATOM 3548 C CA . SER A 1 52 ? -26.521 18.628 -2.682 1.00 0.00 52 SER A CA 3
ATOM 3549 C C . SER A 1 52 ? -27.946 18.994 -2.277 1.00 0.00 52 SER A C 3
ATOM 3550 O O . SER A 1 52 ? -28.214 19.299 -1.116 1.00 0.00 52 SER A O 3
ATOM 3558 N N . GLY A 1 53 ? -28.857 18.960 -3.245 1.00 0.00 53 GLY A N 3
ATOM 3559 C CA . GLY A 1 53 ? -30.243 19.289 -2.971 1.00 0.00 53 GLY A CA 3
ATOM 3560 C C . GLY A 1 53 ? -30.471 20.783 -2.851 1.00 0.00 53 GLY A C 3
ATOM 3561 O O . GLY A 1 53 ? -31.463 21.222 -2.269 1.00 0.00 53 GLY A O 3
ATOM 3565 N N . ARG A 1 54 ? -29.550 21.567 -3.403 1.00 0.00 54 ARG A N 3
ATOM 3566 C CA . ARG A 1 54 ? -29.654 23.020 -3.352 1.00 0.00 54 ARG A CA 3
ATOM 3567 C C . ARG A 1 54 ? -29.220 23.642 -4.676 1.00 0.00 54 ARG A C 3
ATOM 3568 O O . ARG A 1 54 ? -28.779 22.943 -5.587 1.00 0.00 54 ARG A O 3
ATOM 3589 N N . ASN A 1 55 ? -29.349 24.962 -4.775 1.00 0.00 55 ASN A N 3
ATOM 3590 C CA . ASN A 1 55 ? -28.971 25.678 -5.988 1.00 0.00 55 ASN A CA 3
ATOM 3591 C C . ASN A 1 55 ? -27.605 25.218 -6.488 1.00 0.00 55 ASN A C 3
ATOM 3592 O O . ASN A 1 55 ? -27.489 24.642 -7.570 1.00 0.00 55 ASN A O 3
ATOM 3603 N N . THR A 1 56 ? -26.572 25.476 -5.692 1.00 0.00 56 THR A N 3
ATOM 3604 C CA . THR A 1 56 ? -25.214 25.089 -6.054 1.00 0.00 56 THR A CA 3
ATOM 3605 C C . THR A 1 56 ? -24.264 25.246 -4.871 1.00 0.00 56 THR A C 3
ATOM 3606 O O . THR A 1 56 ? -24.278 26.267 -4.183 1.00 0.00 56 THR A O 3
ATOM 3617 N N . PHE A 1 57 ? -23.440 24.230 -4.641 1.00 0.00 57 PHE A N 3
ATOM 3618 C CA . PHE A 1 57 ? -22.483 24.256 -3.541 1.00 0.00 57 PHE A CA 3
ATOM 3619 C C . PHE A 1 57 ? -21.194 23.535 -3.924 1.00 0.00 57 PHE A C 3
ATOM 3620 O O . PHE A 1 57 ? -21.147 22.760 -4.880 1.00 0.00 57 PHE A O 3
ATOM 3637 N N . PRO A 1 58 ? -20.122 23.795 -3.162 1.00 0.00 58 PRO A N 3
ATOM 3638 C CA . PRO A 1 58 ? -18.812 23.181 -3.401 1.00 0.00 58 PRO A CA 3
ATOM 3639 C C . PRO A 1 58 ? -18.803 21.691 -3.078 1.00 0.00 58 PRO A C 3
ATOM 3640 O O . PRO A 1 58 ? -19.040 21.293 -1.939 1.00 0.00 58 PRO A O 3
ATOM 3651 N N . GLN A 1 59 ? -18.526 20.873 -4.089 1.00 0.00 59 GLN A N 3
ATOM 3652 C CA . GLN A 1 59 ? -18.486 19.426 -3.911 1.00 0.00 59 GLN A CA 3
ATOM 3653 C C . GLN A 1 59 ? -17.063 18.951 -3.639 1.00 0.00 59 GLN A C 3
ATOM 3654 O O . GLN A 1 59 ? -16.129 19.313 -4.356 1.00 0.00 59 GLN A O 3
ATOM 3668 N N . ILE A 1 60 ? -16.904 18.138 -2.600 1.00 0.00 60 ILE A N 3
ATOM 3669 C CA . ILE A 1 60 ? -15.595 17.612 -2.235 1.00 0.00 60 ILE A CA 3
ATOM 3670 C C . ILE A 1 60 ? -15.525 16.105 -2.458 1.00 0.00 60 ILE A C 3
ATOM 3671 O O . ILE A 1 60 ? -16.022 15.324 -1.646 1.00 0.00 60 ILE A O 3
ATOM 3687 N N . PHE A 1 61 ? -14.904 15.704 -3.562 1.00 0.00 61 PHE A N 3
ATOM 3688 C CA . PHE A 1 61 ? -14.768 14.290 -3.891 1.00 0.00 61 PHE A CA 3
ATOM 3689 C C . PHE A 1 61 ? -13.402 13.761 -3.464 1.00 0.00 61 PHE A C 3
ATOM 3690 O O . PHE A 1 61 ? -12.373 14.151 -4.017 1.00 0.00 61 PHE A O 3
ATOM 3707 N N . ILE A 1 62 ? -13.402 12.871 -2.477 1.00 0.00 62 ILE A N 3
ATOM 3708 C CA . ILE A 1 62 ? -12.163 12.288 -1.976 1.00 0.00 62 ILE A CA 3
ATOM 3709 C C . ILE A 1 62 ? -12.099 10.794 -2.275 1.00 0.00 62 ILE A C 3
ATOM 3710 O O . ILE A 1 62 ? -12.887 10.010 -1.748 1.00 0.00 62 ILE A O 3
ATOM 3726 N N . GLY A 1 63 ? -11.153 10.406 -3.125 1.00 0.00 63 GLY A N 3
ATOM 3727 C CA . GLY A 1 63 ? -11.001 9.006 -3.478 1.00 0.00 63 GLY A CA 3
ATOM 3728 C C . GLY A 1 63 ? -12.197 8.468 -4.238 1.00 0.00 63 GLY A C 3
ATOM 3729 O O . GLY A 1 63 ? -12.400 8.801 -5.406 1.00 0.00 63 GLY A O 3
ATOM 3733 N N . SER A 1 64 ? -12.989 7.631 -3.576 1.00 0.00 64 SER A N 3
ATOM 3734 C CA . SER A 1 64 ? -14.168 7.040 -4.199 1.00 0.00 64 SER A CA 3
ATOM 3735 C C . SER A 1 64 ? -15.434 7.424 -3.439 1.00 0.00 64 SER A C 3
ATOM 3736 O O . SER A 1 64 ? -16.506 6.867 -3.674 1.00 0.00 64 SER A O 3
ATOM 3744 N N . VAL A 1 65 ? -15.301 8.381 -2.525 1.00 0.00 65 VAL A N 3
ATOM 3745 C CA . VAL A 1 65 ? -16.433 8.842 -1.731 1.00 0.00 65 VAL A CA 3
ATOM 3746 C C . VAL A 1 65 ? -16.639 10.344 -1.887 1.00 0.00 65 VAL A C 3
ATOM 3747 O O . VAL A 1 65 ? -15.691 11.089 -2.140 1.00 0.00 65 VAL A O 3
ATOM 3760 N N . HIS A 1 66 ? -17.884 10.784 -1.736 1.00 0.00 66 HIS A N 3
ATOM 3761 C CA . HIS A 1 66 ? -18.215 12.199 -1.859 1.00 0.00 66 HIS A CA 3
ATOM 3762 C C . HIS A 1 66 ? -18.401 12.836 -0.485 1.00 0.00 66 HIS A C 3
ATOM 3763 O O . HIS A 1 66 ? -19.456 12.702 0.135 1.00 0.00 66 HIS A O 3
ATOM 3777 N N . VAL A 1 67 ? -17.369 13.528 -0.014 1.00 0.00 67 VAL A N 3
ATOM 3778 C CA . VAL A 1 67 ? -17.418 14.185 1.286 1.00 0.00 67 VAL A CA 3
ATOM 3779 C C . VAL A 1 67 ? -18.611 15.131 1.379 1.00 0.00 67 VAL A C 3
ATOM 3780 O O . VAL A 1 67 ? -19.628 14.806 1.990 1.00 0.00 67 VAL A O 3
ATOM 3793 N N . GLY A 1 68 ? -18.478 16.304 0.767 1.00 0.00 68 GLY A N 3
ATOM 3794 C CA . GLY A 1 68 ? -19.552 17.279 0.792 1.00 0.00 68 GLY A CA 3
ATOM 3795 C C . GLY A 1 68 ? -19.102 18.650 0.328 1.00 0.00 68 GLY A C 3
ATOM 3796 O O . GLY A 1 68 ? -18.891 18.872 -0.864 1.00 0.00 68 GLY A O 3
ATOM 3800 N N . GLY A 1 69 ? -18.954 19.575 1.272 1.00 0.00 69 GLY A N 3
ATOM 3801 C CA . GLY A 1 69 ? -18.529 20.920 0.934 1.00 0.00 69 GLY A CA 3
ATOM 3802 C C . GLY A 1 69 ? -17.808 21.605 2.077 1.00 0.00 69 GLY A C 3
ATOM 3803 O O . GLY A 1 69 ? -17.209 20.945 2.927 1.00 0.00 69 GLY A O 3
ATOM 3807 N N . CYS A 1 70 ? -17.863 22.932 2.099 1.00 0.00 70 CYS A N 3
ATOM 3808 C CA . CYS A 1 70 ? -17.208 23.708 3.146 1.00 0.00 70 CYS A CA 3
ATOM 3809 C C . CYS A 1 70 ? -17.603 23.198 4.528 1.00 0.00 70 CYS A C 3
ATOM 3810 O O . CYS A 1 70 ? -16.757 23.045 5.409 1.00 0.00 70 CYS A O 3
ATOM 3818 N N . ASP A 1 71 ? -18.893 22.939 4.711 1.00 0.00 71 ASP A N 3
ATOM 3819 C CA . ASP A 1 71 ? -19.401 22.447 5.986 1.00 0.00 71 ASP A CA 3
ATOM 3820 C C . ASP A 1 71 ? -18.708 21.147 6.382 1.00 0.00 71 ASP A C 3
ATOM 3821 O O . ASP A 1 71 ? -18.234 21.003 7.509 1.00 0.00 71 ASP A O 3
ATOM 3830 N N . ASP A 1 72 ? -18.653 20.204 5.448 1.00 0.00 72 ASP A N 3
ATOM 3831 C CA . ASP A 1 72 ? -18.019 18.915 5.699 1.00 0.00 72 ASP A CA 3
ATOM 3832 C C . ASP A 1 72 ? -16.524 19.085 5.953 1.00 0.00 72 ASP A C 3
ATOM 3833 O O . ASP A 1 72 ? -15.996 18.610 6.959 1.00 0.00 72 ASP A O 3
ATOM 3842 N N . LEU A 1 73 ? -15.847 19.765 5.033 1.00 0.00 73 LEU A N 3
ATOM 3843 C CA . LEU A 1 73 ? -14.412 19.998 5.156 1.00 0.00 73 LEU A CA 3
ATOM 3844 C C . LEU A 1 73 ? -14.084 20.693 6.474 1.00 0.00 73 LEU A C 3
ATOM 3845 O O . LEU A 1 73 ? -13.065 20.406 7.101 1.00 0.00 73 LEU A O 3
ATOM 3861 N N . TYR A 1 74 ? -14.956 21.606 6.888 1.00 0.00 74 TYR A N 3
ATOM 3862 C CA . TYR A 1 74 ? -14.758 22.342 8.131 1.00 0.00 74 TYR A CA 3
ATOM 3863 C C . TYR A 1 74 ? -15.012 21.447 9.340 1.00 0.00 74 TYR A C 3
ATOM 3864 O O . TYR A 1 74 ? -14.345 21.569 10.367 1.00 0.00 74 TYR A O 3
ATOM 3882 N N . ALA A 1 75 ? -15.981 20.547 9.209 1.00 0.00 75 ALA A N 3
ATOM 3883 C CA . ALA A 1 75 ? -16.322 19.629 10.289 1.00 0.00 75 ALA A CA 3
ATOM 3884 C C . ALA A 1 75 ? -15.274 18.529 10.425 1.00 0.00 75 ALA A C 3
ATOM 3885 O O . ALA A 1 75 ? -15.042 18.012 11.519 1.00 0.00 75 ALA A O 3
ATOM 3892 N N . LEU A 1 76 ? -14.646 18.175 9.310 1.00 0.00 76 LEU A N 3
ATOM 3893 C CA . LEU A 1 76 ? -13.623 17.135 9.305 1.00 0.00 76 LEU A CA 3
ATOM 3894 C C . LEU A 1 76 ? -12.295 17.675 9.827 1.00 0.00 76 LEU A C 3
ATOM 3895 O O . LEU A 1 76 ? -11.668 17.070 10.696 1.00 0.00 76 LEU A O 3
ATOM 3911 N N . GLU A 1 77 ? -11.875 18.817 9.292 1.00 0.00 77 GLU A N 3
ATOM 3912 C CA . GLU A 1 77 ? -10.622 19.438 9.706 1.00 0.00 77 GLU A CA 3
ATOM 3913 C C . GLU A 1 77 ? -10.612 19.691 11.211 1.00 0.00 77 GLU A C 3
ATOM 3914 O O . GLU A 1 77 ? -9.556 19.688 11.844 1.00 0.00 77 GLU A O 3
ATOM 3926 N N . ASP A 1 78 ? -11.794 19.911 11.776 1.00 0.00 78 ASP A N 3
ATOM 3927 C CA . ASP A 1 78 ? -11.921 20.165 13.206 1.00 0.00 78 ASP A CA 3
ATOM 3928 C C . ASP A 1 78 ? -11.501 18.942 14.016 1.00 0.00 78 ASP A C 3
ATOM 3929 O O . ASP A 1 78 ? -11.079 19.062 15.165 1.00 0.00 78 ASP A O 3
ATOM 3938 N N . GLU A 1 79 ? -11.622 17.766 13.407 1.00 0.00 79 GLU A N 3
ATOM 3939 C CA . GLU A 1 79 ? -11.256 16.521 14.073 1.00 0.00 79 GLU A CA 3
ATOM 3940 C C . GLU A 1 79 ? -9.873 16.053 13.629 1.00 0.00 79 GLU A C 3
ATOM 3941 O O . GLU A 1 79 ? -9.222 15.266 14.315 1.00 0.00 79 GLU A O 3
ATOM 3953 N N . GLY A 1 80 ? -9.431 16.543 12.474 1.00 0.00 80 GLY A N 3
ATOM 3954 C CA . GLY A 1 80 ? -8.129 16.164 11.957 1.00 0.00 80 GLY A CA 3
ATOM 3955 C C . GLY A 1 80 ? -8.150 14.813 11.269 1.00 0.00 80 GLY A C 3
ATOM 3956 O O . GLY A 1 80 ? -7.114 14.162 11.131 1.00 0.00 80 GLY A O 3
ATOM 3960 N N . LYS A 1 81 ? -9.332 14.389 10.837 1.00 0.00 81 LYS A N 3
ATOM 3961 C CA . LYS A 1 81 ? -9.485 13.107 10.160 1.00 0.00 81 LYS A CA 3
ATOM 3962 C C . LYS A 1 81 ? -9.317 13.265 8.652 1.00 0.00 81 LYS A C 3
ATOM 3963 O O . LYS A 1 81 ? -8.986 12.308 7.950 1.00 0.00 81 LYS A O 3
ATOM 3982 N N . LEU A 1 82 ? -9.545 14.477 8.160 1.00 0.00 82 LEU A N 3
ATOM 3983 C CA . LEU A 1 82 ? -9.417 14.761 6.734 1.00 0.00 82 LEU A CA 3
ATOM 3984 C C . LEU A 1 82 ? -8.067 14.289 6.204 1.00 0.00 82 LEU A C 3
ATOM 3985 O O . LEU A 1 82 ? -7.975 13.756 5.098 1.00 0.00 82 LEU A O 3
ATOM 4001 N N . ASP A 1 83 ? -7.023 14.487 7.001 1.00 0.00 83 ASP A N 3
ATOM 4002 C CA . ASP A 1 83 ? -5.678 14.079 6.614 1.00 0.00 83 ASP A CA 3
ATOM 4003 C C . ASP A 1 83 ? -5.654 12.612 6.194 1.00 0.00 83 ASP A C 3
ATOM 4004 O O . ASP A 1 83 ? -4.978 12.241 5.235 1.00 0.00 83 ASP A O 3
ATOM 4013 N N . SER A 1 84 ? -6.397 11.782 6.920 1.00 0.00 84 SER A N 3
ATOM 4014 C CA . SER A 1 84 ? -6.458 10.355 6.626 1.00 0.00 84 SER A CA 3
ATOM 4015 C C . SER A 1 84 ? -7.428 10.077 5.482 1.00 0.00 84 SER A C 3
ATOM 4016 O O . SER A 1 84 ? -7.290 9.087 4.763 1.00 0.00 84 SER A O 3
ATOM 4024 N N . LEU A 1 85 ? -8.409 10.957 5.320 1.00 0.00 85 LEU A N 3
ATOM 4025 C CA . LEU A 1 85 ? -9.404 10.808 4.263 1.00 0.00 85 LEU A CA 3
ATOM 4026 C C . LEU A 1 85 ? -8.774 11.014 2.889 1.00 0.00 85 LEU A C 3
ATOM 4027 O O . LEU A 1 85 ? -9.120 10.328 1.927 1.00 0.00 85 LEU A O 3
ATOM 4043 N N . LEU A 1 86 ? -7.846 11.961 2.806 1.00 0.00 86 LEU A N 3
ATOM 4044 C CA . LEU A 1 86 ? -7.165 12.256 1.550 1.00 0.00 86 LEU A CA 3
ATOM 4045 C C . LEU A 1 86 ? -6.011 11.285 1.315 1.00 0.00 86 LEU A C 3
ATOM 4046 O O . LEU A 1 86 ? -5.588 11.070 0.179 1.00 0.00 86 LEU A O 3
ATOM 4062 N N . LYS A 1 87 ? -5.508 10.700 2.396 1.00 0.00 87 LYS A N 3
ATOM 4063 C CA . LYS A 1 87 ? -4.406 9.750 2.309 1.00 0.00 87 LYS A CA 3
ATOM 4064 C C . LYS A 1 87 ? -4.906 8.375 1.879 1.00 0.00 87 LYS A C 3
ATOM 4065 O O . LYS A 1 87 ? -4.338 7.747 0.984 1.00 0.00 87 LYS A O 3
ATOM 4084 N N . THR A 1 88 ? -5.975 7.911 2.520 1.00 0.00 88 THR A N 3
ATOM 4085 C CA . THR A 1 88 ? -6.552 6.611 2.203 1.00 0.00 88 THR A CA 3
ATOM 4086 C C . THR A 1 88 ? -7.599 6.728 1.102 1.00 0.00 88 THR A C 3
ATOM 4087 O O . THR A 1 88 ? -7.692 5.869 0.226 1.00 0.00 88 THR A O 3
ATOM 4098 N N . GLY A 1 89 ? -8.387 7.798 1.151 1.00 0.00 89 GLY A N 3
ATOM 4099 C CA . GLY A 1 89 ? -9.417 8.008 0.151 1.00 0.00 89 GLY A CA 3
ATOM 4100 C C . GLY A 1 89 ? -10.709 7.292 0.491 1.00 0.00 89 GLY A C 3
ATOM 4101 O O . GLY A 1 89 ? -11.548 7.062 -0.380 1.00 0.00 89 GLY A O 3
ATOM 4105 N N . LYS A 1 90 ? -10.870 6.935 1.761 1.00 0.00 90 LYS A N 3
ATOM 4106 C CA . LYS A 1 90 ? -12.068 6.240 2.215 1.00 0.00 90 LYS A CA 3
ATOM 4107 C C . LYS A 1 90 ? -12.521 6.767 3.573 1.00 0.00 90 LYS A C 3
ATOM 4108 O O . LYS A 1 90 ? -11.706 7.223 4.376 1.00 0.00 90 LYS A O 3
ATOM 4127 N N . LEU A 1 91 ? -13.824 6.699 3.824 1.00 0.00 91 LEU A N 3
ATOM 4128 C CA . LEU A 1 91 ? -14.385 7.167 5.087 1.00 0.00 91 LEU A CA 3
ATOM 4129 C C . LEU A 1 91 ? -13.961 6.264 6.240 1.00 0.00 91 LEU A C 3
ATOM 4130 O O . LEU A 1 91 ? -14.461 5.148 6.383 1.00 0.00 91 LEU A O 3
ATOM 4146 N N . ILE A 1 92 ? -13.037 6.754 7.060 1.00 0.00 92 ILE A N 3
ATOM 4147 C CA . ILE A 1 92 ? -12.548 5.992 8.202 1.00 0.00 92 ILE A CA 3
ATOM 4148 C C . ILE A 1 92 ? -13.634 5.831 9.261 1.00 0.00 92 ILE A C 3
ATOM 4149 O O . ILE A 1 92 ? -13.595 4.904 10.070 1.00 0.00 92 ILE A O 3
ATOM 4165 N N . GLY A 1 1 ? 6.313 10.241 1.476 1.00 0.00 1 GLY A N 4
ATOM 4166 C CA . GLY A 1 1 ? 5.338 11.135 0.879 1.00 0.00 1 GLY A CA 4
ATOM 4167 C C . GLY A 1 1 ? 4.634 10.513 -0.311 1.00 0.00 1 GLY A C 4
ATOM 4168 O O . GLY A 1 1 ? 3.448 10.185 -0.257 1.00 0.00 1 GLY A O 4
ATOM 4172 N N . PRO A 1 2 ? 5.372 10.343 -1.418 1.00 0.00 2 PRO A N 4
ATOM 4173 C CA . PRO A 1 2 ? 4.832 9.756 -2.648 1.00 0.00 2 PRO A CA 4
ATOM 4174 C C . PRO A 1 2 ? 4.536 8.268 -2.499 1.00 0.00 2 PRO A C 4
ATOM 4175 O O . PRO A 1 2 ? 5.401 7.426 -2.736 1.00 0.00 2 PRO A O 4
ATOM 4186 N N . GLY A 1 3 ? 3.307 7.950 -2.104 1.00 0.00 3 GLY A N 4
ATOM 4187 C CA . GLY A 1 3 ? 2.919 6.562 -1.930 1.00 0.00 3 GLY A CA 4
ATOM 4188 C C . GLY A 1 3 ? 1.418 6.365 -2.011 1.00 0.00 3 GLY A C 4
ATOM 4189 O O . GLY A 1 3 ? 0.809 6.608 -3.052 1.00 0.00 3 GLY A O 4
ATOM 4193 N N . SER A 1 4 ? 0.821 5.922 -0.909 1.00 0.00 4 SER A N 4
ATOM 4194 C CA . SER A 1 4 ? -0.618 5.686 -0.862 1.00 0.00 4 SER A CA 4
ATOM 4195 C C . SER A 1 4 ? -1.387 6.998 -0.981 1.00 0.00 4 SER A C 4
ATOM 4196 O O . SER A 1 4 ? -1.364 7.829 -0.073 1.00 0.00 4 SER A O 4
ATOM 4204 N N . MET A 1 5 ? -2.068 7.177 -2.109 1.00 0.00 5 MET A N 4
ATOM 4205 C CA . MET A 1 5 ? -2.845 8.388 -2.347 1.00 0.00 5 MET A CA 4
ATOM 4206 C C . MET A 1 5 ? -4.084 8.082 -3.183 1.00 0.00 5 MET A C 4
ATOM 4207 O O . MET A 1 5 ? -4.253 6.966 -3.676 1.00 0.00 5 MET A O 4
ATOM 4221 N N . VAL A 1 6 ? -4.949 9.079 -3.339 1.00 0.00 6 VAL A N 4
ATOM 4222 C CA . VAL A 1 6 ? -6.172 8.917 -4.116 1.00 0.00 6 VAL A CA 4
ATOM 4223 C C . VAL A 1 6 ? -6.497 10.183 -4.900 1.00 0.00 6 VAL A C 4
ATOM 4224 O O . VAL A 1 6 ? -6.223 11.294 -4.446 1.00 0.00 6 VAL A O 4
ATOM 4237 N N . ASP A 1 7 ? -7.084 10.008 -6.079 1.00 0.00 7 ASP A N 4
ATOM 4238 C CA . ASP A 1 7 ? -7.449 11.138 -6.926 1.00 0.00 7 ASP A CA 4
ATOM 4239 C C . ASP A 1 7 ? -8.564 11.959 -6.287 1.00 0.00 7 ASP A C 4
ATOM 4240 O O . ASP A 1 7 ? -9.657 11.452 -6.037 1.00 0.00 7 ASP A O 4
ATOM 4249 N N . VAL A 1 8 ? -8.278 13.230 -6.022 1.00 0.00 8 VAL A N 4
ATOM 4250 C CA . VAL A 1 8 ? -9.257 14.122 -5.412 1.00 0.00 8 VAL A CA 4
ATOM 4251 C C . VAL A 1 8 ? -9.849 15.076 -6.443 1.00 0.00 8 VAL A C 4
ATOM 4252 O O . VAL A 1 8 ? -9.123 15.695 -7.221 1.00 0.00 8 VAL A O 4
ATOM 4265 N N . ILE A 1 9 ? -11.173 15.190 -6.442 1.00 0.00 9 ILE A N 4
ATOM 4266 C CA . ILE A 1 9 ? -11.864 16.071 -7.377 1.00 0.00 9 ILE A CA 4
ATOM 4267 C C . ILE A 1 9 ? -12.802 17.023 -6.644 1.00 0.00 9 ILE A C 4
ATOM 4268 O O . ILE A 1 9 ? -13.580 16.606 -5.786 1.00 0.00 9 ILE A O 4
ATOM 4284 N N . ILE A 1 10 ? -12.724 18.304 -6.989 1.00 0.00 10 ILE A N 4
ATOM 4285 C CA . ILE A 1 10 ? -13.568 19.315 -6.366 1.00 0.00 10 ILE A CA 4
ATOM 4286 C C . ILE A 1 10 ? -14.409 20.047 -7.407 1.00 0.00 10 ILE A C 4
ATOM 4287 O O . ILE A 1 10 ? -13.915 20.414 -8.473 1.00 0.00 10 ILE A O 4
ATOM 4303 N N . TYR A 1 11 ? -15.682 20.256 -7.090 1.00 0.00 11 TYR A N 4
ATOM 4304 C CA . TYR A 1 11 ? -16.593 20.944 -7.997 1.00 0.00 11 TYR A CA 4
ATOM 4305 C C . TYR A 1 11 ? -17.017 22.293 -7.425 1.00 0.00 11 TYR A C 4
ATOM 4306 O O . TYR A 1 11 ? -17.644 22.364 -6.368 1.00 0.00 11 TYR A O 4
ATOM 4324 N N . THR A 1 12 ? -16.670 23.364 -8.133 1.00 0.00 12 THR A N 4
ATOM 4325 C CA . THR A 1 12 ? -17.013 24.711 -7.697 1.00 0.00 12 THR A CA 4
ATOM 4326 C C . THR A 1 12 ? -17.208 25.642 -8.889 1.00 0.00 12 THR A C 4
ATOM 4327 O O . THR A 1 12 ? -16.723 25.369 -9.987 1.00 0.00 12 THR A O 4
ATOM 4338 N N . ARG A 1 13 ? -17.921 26.741 -8.666 1.00 0.00 13 ARG A N 4
ATOM 4339 C CA . ARG A 1 13 ? -18.180 27.712 -9.722 1.00 0.00 13 ARG A CA 4
ATOM 4340 C C . ARG A 1 13 ? -17.508 29.046 -9.411 1.00 0.00 13 ARG A C 4
ATOM 4341 O O . ARG A 1 13 ? -17.129 29.328 -8.275 1.00 0.00 13 ARG A O 4
ATOM 4362 N N . PRO A 1 14 ? -17.357 29.888 -10.445 1.00 0.00 14 PRO A N 4
ATOM 4363 C CA . PRO A 1 14 ? -16.732 31.206 -10.307 1.00 0.00 14 PRO A CA 4
ATOM 4364 C C . PRO A 1 14 ? -17.598 32.179 -9.514 1.00 0.00 14 PRO A C 4
ATOM 4365 O O . PRO A 1 14 ? -17.166 33.282 -9.183 1.00 0.00 14 PRO A O 4
ATOM 4376 N N . GLY A 1 15 ? -18.824 31.762 -9.213 1.00 0.00 15 GLY A N 4
ATOM 4377 C CA . GLY A 1 15 ? -19.732 32.609 -8.461 1.00 0.00 15 GLY A CA 4
ATOM 4378 C C . GLY A 1 15 ? -20.186 31.966 -7.166 1.00 0.00 15 GLY A C 4
ATOM 4379 O O . GLY A 1 15 ? -21.353 32.071 -6.787 1.00 0.00 15 GLY A O 4
ATOM 4383 N N . CYS A 1 16 ? -19.263 31.296 -6.484 1.00 0.00 16 CYS A N 4
ATOM 4384 C CA . CYS A 1 16 ? -19.574 30.631 -5.225 1.00 0.00 16 CYS A CA 4
ATOM 4385 C C . CYS A 1 16 ? -18.508 30.930 -4.174 1.00 0.00 16 CYS A C 4
ATOM 4386 O O . CYS A 1 16 ? -17.378 30.447 -4.245 1.00 0.00 16 CYS A O 4
ATOM 4393 N N . PRO A 1 17 ? -18.875 31.745 -3.174 1.00 0.00 17 PRO A N 4
ATOM 4394 C CA . PRO A 1 17 ? -17.966 32.126 -2.089 1.00 0.00 17 PRO A CA 4
ATOM 4395 C C . PRO A 1 17 ? -17.657 30.961 -1.156 1.00 0.00 17 PRO A C 4
ATOM 4396 O O . PRO A 1 17 ? -16.494 30.681 -0.861 1.00 0.00 17 PRO A O 4
ATOM 4407 N N . TYR A 1 18 ? -18.703 30.285 -0.695 1.00 0.00 18 TYR A N 4
ATOM 4408 C CA . TYR A 1 18 ? -18.542 29.150 0.207 1.00 0.00 18 TYR A CA 4
ATOM 4409 C C . TYR A 1 18 ? -17.608 28.104 -0.394 1.00 0.00 18 TYR A C 4
ATOM 4410 O O . TYR A 1 18 ? -16.993 27.317 0.326 1.00 0.00 18 TYR A O 4
ATOM 4428 N N . CYS A 1 19 ? -17.506 28.104 -1.719 1.00 0.00 19 CYS A N 4
ATOM 4429 C CA . CYS A 1 19 ? -16.647 27.156 -2.419 1.00 0.00 19 CYS A CA 4
ATOM 4430 C C . CYS A 1 19 ? -15.175 27.509 -2.225 1.00 0.00 19 CYS A C 4
ATOM 4431 O O . CYS A 1 19 ? -14.372 26.666 -1.826 1.00 0.00 19 CYS A O 4
ATOM 4438 N N . ALA A 1 20 ? -14.830 28.760 -2.508 1.00 0.00 20 ALA A N 4
ATOM 4439 C CA . ALA A 1 20 ? -13.456 29.226 -2.362 1.00 0.00 20 ALA A CA 4
ATOM 4440 C C . ALA A 1 20 ? -12.908 28.892 -0.979 1.00 0.00 20 ALA A C 4
ATOM 4441 O O . ALA A 1 20 ? -11.755 28.484 -0.840 1.00 0.00 20 ALA A O 4
ATOM 4448 N N . ARG A 1 21 ? -13.741 29.069 0.041 1.00 0.00 21 ARG A N 4
ATOM 4449 C CA . ARG A 1 21 ? -13.338 28.788 1.414 1.00 0.00 21 ARG A CA 4
ATOM 4450 C C . ARG A 1 21 ? -12.812 27.362 1.545 1.00 0.00 21 ARG A C 4
ATOM 4451 O O . ARG A 1 21 ? -11.724 27.138 2.074 1.00 0.00 21 ARG A O 4
ATOM 4472 N N . ALA A 1 22 ? -13.592 26.401 1.061 1.00 0.00 22 ALA A N 4
ATOM 4473 C CA . ALA A 1 22 ? -13.204 24.998 1.123 1.00 0.00 22 ALA A CA 4
ATOM 4474 C C . ALA A 1 22 ? -11.917 24.749 0.343 1.00 0.00 22 ALA A C 4
ATOM 4475 O O . ALA A 1 22 ? -11.015 24.059 0.817 1.00 0.00 22 ALA A O 4
ATOM 4482 N N . LYS A 1 23 ? -11.839 25.316 -0.857 1.00 0.00 23 LYS A N 4
ATOM 4483 C CA . LYS A 1 23 ? -10.662 25.157 -1.703 1.00 0.00 23 LYS A CA 4
ATOM 4484 C C . LYS A 1 23 ? -9.414 25.685 -1.004 1.00 0.00 23 LYS A C 4
ATOM 4485 O O . LYS A 1 23 ? -8.435 24.959 -0.829 1.00 0.00 23 LYS A O 4
ATOM 4504 N N . ALA A 1 24 ? -9.456 26.952 -0.605 1.00 0.00 24 ALA A N 4
ATOM 4505 C CA . ALA A 1 24 ? -8.329 27.575 0.078 1.00 0.00 24 ALA A CA 4
ATOM 4506 C C . ALA A 1 24 ? -7.890 26.747 1.281 1.00 0.00 24 ALA A C 4
ATOM 4507 O O . ALA A 1 24 ? -6.710 26.426 1.430 1.00 0.00 24 ALA A O 4
ATOM 4514 N N . LEU A 1 25 ? -8.846 26.404 2.138 1.00 0.00 25 LEU A N 4
ATOM 4515 C CA . LEU A 1 25 ? -8.557 25.613 3.329 1.00 0.00 25 LEU A CA 4
ATOM 4516 C C . LEU A 1 25 ? -7.867 24.304 2.960 1.00 0.00 25 LEU A C 4
ATOM 4517 O O . LEU A 1 25 ? -6.923 23.877 3.627 1.00 0.00 25 LEU A O 4
ATOM 4533 N N . LEU A 1 26 ? -8.342 23.672 1.892 1.00 0.00 26 LEU A N 4
ATOM 4534 C CA . LEU A 1 26 ? -7.769 22.412 1.431 1.00 0.00 26 LEU A CA 4
ATOM 4535 C C . LEU A 1 26 ? -6.334 22.609 0.952 1.00 0.00 26 LEU A C 4
ATOM 4536 O O . LEU A 1 26 ? -5.484 21.737 1.132 1.00 0.00 26 LEU A O 4
ATOM 4552 N N . ALA A 1 27 ? -6.072 23.760 0.343 1.00 0.00 27 ALA A N 4
ATOM 4553 C CA . ALA A 1 27 ? -4.740 24.074 -0.158 1.00 0.00 27 ALA A CA 4
ATOM 4554 C C . ALA A 1 27 ? -3.785 24.398 0.986 1.00 0.00 27 ALA A C 4
ATOM 4555 O O . ALA A 1 27 ? -2.571 24.234 0.860 1.00 0.00 27 ALA A O 4
ATOM 4562 N N . ARG A 1 28 ? -4.341 24.860 2.102 1.00 0.00 28 ARG A N 4
ATOM 4563 C CA . ARG A 1 28 ? -3.538 25.209 3.268 1.00 0.00 28 ARG A CA 4
ATOM 4564 C C . ARG A 1 28 ? -2.599 24.066 3.643 1.00 0.00 28 ARG A C 4
ATOM 4565 O O . ARG A 1 28 ? -1.393 24.263 3.794 1.00 0.00 28 ARG A O 4
ATOM 4586 N N . LYS A 1 29 ? -3.161 22.872 3.794 1.00 0.00 29 LYS A N 4
ATOM 4587 C CA . LYS A 1 29 ? -2.376 21.696 4.152 1.00 0.00 29 LYS A CA 4
ATOM 4588 C C . LYS A 1 29 ? -1.504 21.248 2.983 1.00 0.00 29 LYS A C 4
ATOM 4589 O O . LYS A 1 29 ? -0.553 20.488 3.161 1.00 0.00 29 LYS A O 4
ATOM 4608 N N . GLY A 1 30 ? -1.833 21.727 1.787 1.00 0.00 30 GLY A N 4
ATOM 4609 C CA . GLY A 1 30 ? -1.069 21.365 0.607 1.00 0.00 30 GLY A CA 4
ATOM 4610 C C . GLY A 1 30 ? -1.690 20.211 -0.154 1.00 0.00 30 GLY A C 4
ATOM 4611 O O . GLY A 1 30 ? -1.061 19.634 -1.041 1.00 0.00 30 GLY A O 4
ATOM 4615 N N . ALA A 1 31 ? -2.927 19.873 0.193 1.00 0.00 31 ALA A N 4
ATOM 4616 C CA . ALA A 1 31 ? -3.633 18.780 -0.465 1.00 0.00 31 ALA A CA 4
ATOM 4617 C C . ALA A 1 31 ? -4.042 19.165 -1.883 1.00 0.00 31 ALA A C 4
ATOM 4618 O O . ALA A 1 31 ? -4.856 20.066 -2.080 1.00 0.00 31 ALA A O 4
ATOM 4625 N N . GLU A 1 32 ? -3.470 18.476 -2.866 1.00 0.00 32 GLU A N 4
ATOM 4626 C CA . GLU A 1 32 ? -3.774 18.749 -4.266 1.00 0.00 32 GLU A CA 4
ATOM 4627 C C . GLU A 1 32 ? -5.117 18.139 -4.659 1.00 0.00 32 GLU A C 4
ATOM 4628 O O . GLU A 1 32 ? -5.455 17.032 -4.239 1.00 0.00 32 GLU A O 4
ATOM 4640 N N . PHE A 1 33 ? -5.878 18.870 -5.467 1.00 0.00 33 PHE A N 4
ATOM 4641 C CA . PHE A 1 33 ? -7.184 18.403 -5.916 1.00 0.00 33 PHE A CA 4
ATOM 4642 C C . PHE A 1 33 ? -7.517 18.963 -7.296 1.00 0.00 33 PHE A C 4
ATOM 4643 O O . PHE A 1 33 ? -7.121 20.076 -7.638 1.00 0.00 33 PHE A O 4
ATOM 4660 N N . ASN A 1 34 ? -8.246 18.180 -8.085 1.00 0.00 34 ASN A N 4
ATOM 4661 C CA . ASN A 1 34 ? -8.632 18.596 -9.429 1.00 0.00 34 ASN A CA 4
ATOM 4662 C C . ASN A 1 34 ? -9.811 19.563 -9.382 1.00 0.00 34 ASN A C 4
ATOM 4663 O O . ASN A 1 34 ? -10.899 19.207 -8.931 1.00 0.00 34 ASN A O 4
ATOM 4674 N N . GLU A 1 35 ? -9.586 20.786 -9.852 1.00 0.00 35 GLU A N 4
ATOM 4675 C CA . GLU A 1 35 ? -10.631 21.803 -9.863 1.00 0.00 35 GLU A CA 4
ATOM 4676 C C . GLU A 1 35 ? -11.491 21.686 -11.117 1.00 0.00 35 GLU A C 4
ATOM 4677 O O . GLU A 1 35 ? -10.984 21.747 -12.238 1.00 0.00 35 GLU A O 4
ATOM 4689 N N . ILE A 1 36 ? -12.794 21.517 -10.920 1.00 0.00 36 ILE A N 4
ATOM 4690 C CA . ILE A 1 36 ? -13.725 21.391 -12.035 1.00 0.00 36 ILE A CA 4
ATOM 4691 C C . ILE A 1 36 ? -14.943 22.288 -11.838 1.00 0.00 36 ILE A C 4
ATOM 4692 O O . ILE A 1 36 ? -15.406 22.485 -10.714 1.00 0.00 36 ILE A O 4
ATOM 4708 N N . ASP A 1 37 ? -15.457 22.827 -12.937 1.00 0.00 37 ASP A N 4
ATOM 4709 C CA . ASP A 1 37 ? -16.624 23.701 -12.886 1.00 0.00 37 ASP A CA 4
ATOM 4710 C C . ASP A 1 37 ? -17.905 22.913 -13.144 1.00 0.00 37 ASP A C 4
ATOM 4711 O O . ASP A 1 37 ? -17.899 21.923 -13.875 1.00 0.00 37 ASP A O 4
ATOM 4720 N N . ALA A 1 38 ? -19.000 23.359 -12.538 1.00 0.00 38 ALA A N 4
ATOM 4721 C CA . ALA A 1 38 ? -20.288 22.697 -12.703 1.00 0.00 38 ALA A CA 4
ATOM 4722 C C . ALA A 1 38 ? -21.281 23.601 -13.425 1.00 0.00 38 ALA A C 4
ATOM 4723 O O . ALA A 1 38 ? -22.091 23.134 -14.226 1.00 0.00 38 ALA A O 4
ATOM 4730 N N . SER A 1 39 ? -21.214 24.896 -13.136 1.00 0.00 39 SER A N 4
ATOM 4731 C CA . SER A 1 39 ? -22.112 25.865 -13.754 1.00 0.00 39 SER A CA 4
ATOM 4732 C C . SER A 1 39 ? -21.906 25.909 -15.266 1.00 0.00 39 SER A C 4
ATOM 4733 O O . SER A 1 39 ? -22.755 26.406 -16.005 1.00 0.00 39 SER A O 4
ATOM 4741 N N . ALA A 1 40 ? -20.771 25.385 -15.717 1.00 0.00 40 ALA A N 4
ATOM 4742 C CA . ALA A 1 40 ? -20.453 25.361 -17.139 1.00 0.00 40 ALA A CA 4
ATOM 4743 C C . ALA A 1 40 ? -21.601 24.770 -17.949 1.00 0.00 40 ALA A C 4
ATOM 4744 O O . ALA A 1 40 ? -21.914 25.243 -19.042 1.00 0.00 40 ALA A O 4
ATOM 4751 N N . THR A 1 41 ? -22.228 23.730 -17.407 1.00 0.00 41 THR A N 4
ATOM 4752 C CA . THR A 1 41 ? -23.340 23.072 -18.080 1.00 0.00 41 THR A CA 4
ATOM 4753 C C . THR A 1 41 ? -24.475 22.776 -17.106 1.00 0.00 41 THR A C 4
ATOM 4754 O O . THR A 1 41 ? -24.283 22.718 -15.891 1.00 0.00 41 THR A O 4
ATOM 4765 N N . PRO A 1 42 ? -25.686 22.583 -17.648 1.00 0.00 42 PRO A N 4
ATOM 4766 C CA . PRO A 1 42 ? -26.876 22.288 -16.843 1.00 0.00 42 PRO A CA 4
ATOM 4767 C C . PRO A 1 42 ? -26.825 20.897 -16.221 1.00 0.00 42 PRO A C 4
ATOM 4768 O O . PRO A 1 42 ? -27.232 20.705 -15.076 1.00 0.00 42 PRO A O 4
ATOM 4779 N N . GLU A 1 43 ? -26.322 19.931 -16.983 1.00 0.00 43 GLU A N 4
ATOM 4780 C CA . GLU A 1 43 ? -26.219 18.557 -16.505 1.00 0.00 43 GLU A CA 4
ATOM 4781 C C . GLU A 1 43 ? -25.152 18.437 -15.421 1.00 0.00 43 GLU A C 4
ATOM 4782 O O . GLU A 1 43 ? -25.399 17.886 -14.348 1.00 0.00 43 GLU A O 4
ATOM 4794 N N . LEU A 1 44 ? -23.963 18.957 -15.710 1.00 0.00 44 LEU A N 4
ATOM 4795 C CA . LEU A 1 44 ? -22.857 18.908 -14.761 1.00 0.00 44 LEU A CA 4
ATOM 4796 C C . LEU A 1 44 ? -23.273 19.480 -13.409 1.00 0.00 44 LEU A C 4
ATOM 4797 O O . LEU A 1 44 ? -22.875 18.972 -12.360 1.00 0.00 44 LEU A O 4
ATOM 4813 N N . ARG A 1 45 ? -24.077 20.537 -13.442 1.00 0.00 45 ARG A N 4
ATOM 4814 C CA . ARG A 1 45 ? -24.548 21.177 -12.219 1.00 0.00 45 ARG A CA 4
ATOM 4815 C C . ARG A 1 45 ? -25.785 20.467 -11.676 1.00 0.00 45 ARG A C 4
ATOM 4816 O O . ARG A 1 45 ? -26.055 20.501 -10.476 1.00 0.00 45 ARG A O 4
ATOM 4837 N N . ALA A 1 46 ? -26.533 19.825 -12.568 1.00 0.00 46 ALA A N 4
ATOM 4838 C CA . ALA A 1 46 ? -27.739 19.107 -12.178 1.00 0.00 46 ALA A CA 4
ATOM 4839 C C . ALA A 1 46 ? -27.397 17.853 -11.380 1.00 0.00 46 ALA A C 4
ATOM 4840 O O . ALA A 1 46 ? -27.910 17.649 -10.280 1.00 0.00 46 ALA A O 4
ATOM 4847 N N . GLU A 1 47 ? -26.530 17.017 -11.941 1.00 0.00 47 GLU A N 4
ATOM 4848 C CA . GLU A 1 47 ? -26.122 15.783 -11.280 1.00 0.00 47 GLU A CA 4
ATOM 4849 C C . GLU A 1 47 ? -25.449 16.079 -9.943 1.00 0.00 47 GLU A C 4
ATOM 4850 O O . GLU A 1 47 ? -25.560 15.302 -8.995 1.00 0.00 47 GLU A O 4
ATOM 4862 N N . MET A 1 48 ? -24.749 17.207 -9.876 1.00 0.00 48 MET A N 4
ATOM 4863 C CA . MET A 1 48 ? -24.058 17.606 -8.656 1.00 0.00 48 MET A CA 4
ATOM 4864 C C . MET A 1 48 ? -25.038 18.189 -7.642 1.00 0.00 48 MET A C 4
ATOM 4865 O O . MET A 1 48 ? -25.098 17.742 -6.497 1.00 0.00 48 MET A O 4
ATOM 4879 N N . GLN A 1 49 ? -25.803 19.187 -8.071 1.00 0.00 49 GLN A N 4
ATOM 4880 C CA . GLN A 1 49 ? -26.779 19.831 -7.200 1.00 0.00 49 GLN A CA 4
ATOM 4881 C C . GLN A 1 49 ? -27.857 18.843 -6.767 1.00 0.00 49 GLN A C 4
ATOM 4882 O O . GLN A 1 49 ? -28.528 19.047 -5.756 1.00 0.00 49 GLN A O 4
ATOM 4896 N N . GLU A 1 50 ? -28.017 17.773 -7.540 1.00 0.00 50 GLU A N 4
ATOM 4897 C CA . GLU A 1 50 ? -29.016 16.755 -7.236 1.00 0.00 50 GLU A CA 4
ATOM 4898 C C . GLU A 1 50 ? -28.597 15.927 -6.024 1.00 0.00 50 GLU A C 4
ATOM 4899 O O . GLU A 1 50 ? -29.435 15.338 -5.342 1.00 0.00 50 GLU A O 4
ATOM 4911 N N . ARG A 1 51 ? -27.294 15.888 -5.763 1.00 0.00 51 ARG A N 4
ATOM 4912 C CA . ARG A 1 51 ? -26.764 15.132 -4.635 1.00 0.00 51 ARG A CA 4
ATOM 4913 C C . ARG A 1 51 ? -26.891 15.927 -3.339 1.00 0.00 51 ARG A C 4
ATOM 4914 O O . ARG A 1 51 ? -27.139 15.362 -2.274 1.00 0.00 51 ARG A O 4
ATOM 4935 N N . SER A 1 52 ? -26.719 17.242 -3.438 1.00 0.00 52 SER A N 4
ATOM 4936 C CA . SER A 1 52 ? -26.810 18.114 -2.273 1.00 0.00 52 SER A CA 4
ATOM 4937 C C . SER A 1 52 ? -28.261 18.493 -1.991 1.00 0.00 52 SER A C 4
ATOM 4938 O O . SER A 1 52 ? -28.671 18.605 -0.836 1.00 0.00 52 SER A O 4
ATOM 4946 N N . GLY A 1 53 ? -29.033 18.689 -3.055 1.00 0.00 53 GLY A N 4
ATOM 4947 C CA . GLY A 1 53 ? -30.429 19.053 -2.901 1.00 0.00 53 GLY A CA 4
ATOM 4948 C C . GLY A 1 53 ? -30.622 20.544 -2.708 1.00 0.00 53 GLY A C 4
ATOM 4949 O O . GLY A 1 53 ? -31.502 20.971 -1.961 1.00 0.00 53 GLY A O 4
ATOM 4953 N N . ARG A 1 54 ? -29.795 21.338 -3.381 1.00 0.00 54 ARG A N 4
ATOM 4954 C CA . ARG A 1 54 ? -29.877 22.790 -3.277 1.00 0.00 54 ARG A CA 4
ATOM 4955 C C . ARG A 1 54 ? -29.402 23.455 -4.565 1.00 0.00 54 ARG A C 4
ATOM 4956 O O . ARG A 1 54 ? -28.950 22.784 -5.492 1.00 0.00 54 ARG A O 4
ATOM 4977 N N . ASN A 1 55 ? -29.509 24.779 -4.616 1.00 0.00 55 ASN A N 4
ATOM 4978 C CA . ASN A 1 55 ? -29.092 25.535 -5.791 1.00 0.00 55 ASN A CA 4
ATOM 4979 C C . ASN A 1 55 ? -27.739 25.046 -6.301 1.00 0.00 55 ASN A C 4
ATOM 4980 O O . ASN A 1 55 ? -27.658 24.360 -7.320 1.00 0.00 55 ASN A O 4
ATOM 4991 N N . THR A 1 56 ? -26.678 25.404 -5.584 1.00 0.00 56 THR A N 4
ATOM 4992 C CA . THR A 1 56 ? -25.329 25.003 -5.962 1.00 0.00 56 THR A CA 4
ATOM 4993 C C . THR A 1 56 ? -24.371 25.113 -4.782 1.00 0.00 56 THR A C 4
ATOM 4994 O O . THR A 1 56 ? -24.362 26.116 -4.068 1.00 0.00 56 THR A O 4
ATOM 5005 N N . PHE A 1 57 ? -23.565 24.076 -4.581 1.00 0.00 57 PHE A N 4
ATOM 5006 C CA . PHE A 1 57 ? -22.602 24.056 -3.486 1.00 0.00 57 PHE A CA 4
ATOM 5007 C C . PHE A 1 57 ? -21.329 23.320 -3.894 1.00 0.00 57 PHE A C 4
ATOM 5008 O O . PHE A 1 57 ? -21.304 22.562 -4.863 1.00 0.00 57 PHE A O 4
ATOM 5025 N N . PRO A 1 58 ? -20.246 23.549 -3.136 1.00 0.00 58 PRO A N 4
ATOM 5026 C CA . PRO A 1 58 ? -18.949 22.918 -3.399 1.00 0.00 58 PRO A CA 4
ATOM 5027 C C . PRO A 1 58 ? -18.962 21.422 -3.102 1.00 0.00 58 PRO A C 4
ATOM 5028 O O . PRO A 1 58 ? -19.339 21.001 -2.009 1.00 0.00 58 PRO A O 4
ATOM 5039 N N . GLN A 1 59 ? -18.547 20.626 -4.082 1.00 0.00 59 GLN A N 4
ATOM 5040 C CA . GLN A 1 59 ? -18.511 19.177 -3.924 1.00 0.00 59 GLN A CA 4
ATOM 5041 C C . GLN A 1 59 ? -17.077 18.679 -3.784 1.00 0.00 59 GLN A C 4
ATOM 5042 O O . GLN A 1 59 ? -16.212 19.014 -4.594 1.00 0.00 59 GLN A O 4
ATOM 5056 N N . ILE A 1 60 ? -16.831 17.879 -2.752 1.00 0.00 60 ILE A N 4
ATOM 5057 C CA . ILE A 1 60 ? -15.501 17.335 -2.508 1.00 0.00 60 ILE A CA 4
ATOM 5058 C C . ILE A 1 60 ? -15.497 15.815 -2.631 1.00 0.00 60 ILE A C 4
ATOM 5059 O O . ILE A 1 60 ? -15.912 15.106 -1.714 1.00 0.00 60 ILE A O 4
ATOM 5075 N N . PHE A 1 61 ? -15.025 15.321 -3.770 1.00 0.00 61 PHE A N 4
ATOM 5076 C CA . PHE A 1 61 ? -14.966 13.884 -4.013 1.00 0.00 61 PHE A CA 4
ATOM 5077 C C . PHE A 1 61 ? -13.591 13.328 -3.654 1.00 0.00 61 PHE A C 4
ATOM 5078 O O . PHE A 1 61 ? -12.593 13.642 -4.304 1.00 0.00 61 PHE A O 4
ATOM 5095 N N . ILE A 1 62 ? -13.547 12.500 -2.616 1.00 0.00 62 ILE A N 4
ATOM 5096 C CA . ILE A 1 62 ? -12.296 11.900 -2.170 1.00 0.00 62 ILE A CA 4
ATOM 5097 C C . ILE A 1 62 ? -12.326 10.383 -2.330 1.00 0.00 62 ILE A C 4
ATOM 5098 O O . ILE A 1 62 ? -13.104 9.695 -1.671 1.00 0.00 62 ILE A O 4
ATOM 5114 N N . GLY A 1 63 ? -11.472 9.869 -3.210 1.00 0.00 63 GLY A N 4
ATOM 5115 C CA . GLY A 1 63 ? -11.416 8.437 -3.439 1.00 0.00 63 GLY A CA 4
ATOM 5116 C C . GLY A 1 63 ? -12.695 7.897 -4.046 1.00 0.00 63 GLY A C 4
ATOM 5117 O O . GLY A 1 63 ? -12.978 8.126 -5.222 1.00 0.00 63 GLY A O 4
ATOM 5121 N N . SER A 1 64 ? -13.471 7.175 -3.243 1.00 0.00 64 SER A N 4
ATOM 5122 C CA . SER A 1 64 ? -14.725 6.596 -3.710 1.00 0.00 64 SER A CA 4
ATOM 5123 C C . SER A 1 64 ? -15.899 7.094 -2.872 1.00 0.00 64 SER A C 4
ATOM 5124 O O . SER A 1 64 ? -17.004 6.557 -2.950 1.00 0.00 64 SER A O 4
ATOM 5132 N N . VAL A 1 65 ? -15.650 8.125 -2.071 1.00 0.00 65 VAL A N 4
ATOM 5133 C CA . VAL A 1 65 ? -16.686 8.697 -1.218 1.00 0.00 65 VAL A CA 4
ATOM 5134 C C . VAL A 1 65 ? -16.864 10.186 -1.495 1.00 0.00 65 VAL A C 4
ATOM 5135 O O . VAL A 1 65 ? -15.924 10.869 -1.904 1.00 0.00 65 VAL A O 4
ATOM 5148 N N . HIS A 1 66 ? -18.076 10.683 -1.269 1.00 0.00 66 HIS A N 4
ATOM 5149 C CA . HIS A 1 66 ? -18.377 12.093 -1.492 1.00 0.00 66 HIS A CA 4
ATOM 5150 C C . HIS A 1 66 ? -18.392 12.861 -0.174 1.00 0.00 66 HIS A C 4
ATOM 5151 O O . HIS A 1 66 ? -19.381 12.838 0.558 1.00 0.00 66 HIS A O 4
ATOM 5165 N N . VAL A 1 67 ? -17.289 13.541 0.122 1.00 0.00 67 VAL A N 4
ATOM 5166 C CA . VAL A 1 67 ? -17.176 14.316 1.351 1.00 0.00 67 VAL A CA 4
ATOM 5167 C C . VAL A 1 67 ? -18.362 15.259 1.518 1.00 0.00 67 VAL A C 4
ATOM 5168 O O . VAL A 1 67 ? -19.283 14.984 2.286 1.00 0.00 67 VAL A O 4
ATOM 5181 N N . GLY A 1 68 ? -18.334 16.372 0.792 1.00 0.00 68 GLY A N 4
ATOM 5182 C CA . GLY A 1 68 ? -19.413 17.339 0.873 1.00 0.00 68 GLY A CA 4
ATOM 5183 C C . GLY A 1 68 ? -19.014 18.700 0.338 1.00 0.00 68 GLY A C 4
ATOM 5184 O O . GLY A 1 68 ? -18.606 18.825 -0.816 1.00 0.00 68 GLY A O 4
ATOM 5188 N N . GLY A 1 69 ? -19.134 19.723 1.178 1.00 0.00 69 GLY A N 4
ATOM 5189 C CA . GLY A 1 69 ? -18.781 21.068 0.764 1.00 0.00 69 GLY A CA 4
ATOM 5190 C C . GLY A 1 69 ? -18.103 21.856 1.868 1.00 0.00 69 GLY A C 4
ATOM 5191 O O . GLY A 1 69 ? -17.256 21.325 2.588 1.00 0.00 69 GLY A O 4
ATOM 5195 N N . CYS A 1 70 ? -18.474 23.124 2.001 1.00 0.00 70 CYS A N 4
ATOM 5196 C CA . CYS A 1 70 ? -17.894 23.987 3.024 1.00 0.00 70 CYS A CA 4
ATOM 5197 C C . CYS A 1 70 ? -18.211 23.464 4.421 1.00 0.00 70 CYS A C 4
ATOM 5198 O O . CYS A 1 70 ? -17.386 23.554 5.331 1.00 0.00 70 CYS A O 4
ATOM 5206 N N . ASP A 1 71 ? -19.411 22.918 4.584 1.00 0.00 71 ASP A N 4
ATOM 5207 C CA . ASP A 1 71 ? -19.838 22.380 5.871 1.00 0.00 71 ASP A CA 4
ATOM 5208 C C . ASP A 1 71 ? -19.058 21.116 6.217 1.00 0.00 71 ASP A C 4
ATOM 5209 O O . ASP A 1 71 ? -18.522 20.987 7.318 1.00 0.00 71 ASP A O 4
ATOM 5218 N N . ASP A 1 72 ? -18.999 20.185 5.271 1.00 0.00 72 ASP A N 4
ATOM 5219 C CA . ASP A 1 72 ? -18.285 18.930 5.475 1.00 0.00 72 ASP A CA 4
ATOM 5220 C C . ASP A 1 72 ? -16.785 19.174 5.604 1.00 0.00 72 ASP A C 4
ATOM 5221 O O . ASP A 1 72 ? -16.108 18.535 6.411 1.00 0.00 72 ASP A O 4
ATOM 5230 N N . LEU A 1 73 ? -16.270 20.101 4.803 1.00 0.00 73 LEU A N 4
ATOM 5231 C CA . LEU A 1 73 ? -14.849 20.429 4.826 1.00 0.00 73 LEU A CA 4
ATOM 5232 C C . LEU A 1 73 ? -14.456 21.054 6.160 1.00 0.00 73 LEU A C 4
ATOM 5233 O O . LEU A 1 73 ? -13.431 20.701 6.745 1.00 0.00 73 LEU A O 4
ATOM 5249 N N . TYR A 1 74 ? -15.277 21.982 6.637 1.00 0.00 74 TYR A N 4
ATOM 5250 C CA . TYR A 1 74 ? -15.016 22.657 7.903 1.00 0.00 74 TYR A CA 4
ATOM 5251 C C . TYR A 1 74 ? -15.223 21.708 9.079 1.00 0.00 74 TYR A C 4
ATOM 5252 O O . TYR A 1 74 ? -14.542 21.808 10.100 1.00 0.00 74 TYR A O 4
ATOM 5270 N N . ALA A 1 75 ? -16.168 20.786 8.928 1.00 0.00 75 ALA A N 4
ATOM 5271 C CA . ALA A 1 75 ? -16.464 19.816 9.975 1.00 0.00 75 ALA A CA 4
ATOM 5272 C C . ALA A 1 75 ? -15.381 18.746 10.055 1.00 0.00 75 ALA A C 4
ATOM 5273 O O . ALA A 1 75 ? -15.071 18.241 11.135 1.00 0.00 75 ALA A O 4
ATOM 5280 N N . LEU A 1 76 ? -14.807 18.405 8.906 1.00 0.00 76 LEU A N 4
ATOM 5281 C CA . LEU A 1 76 ? -13.757 17.394 8.846 1.00 0.00 76 LEU A CA 4
ATOM 5282 C C . LEU A 1 76 ? -12.418 17.972 9.292 1.00 0.00 76 LEU A C 4
ATOM 5283 O O . LEU A 1 76 ? -11.730 17.392 10.132 1.00 0.00 76 LEU A O 4
ATOM 5299 N N . GLU A 1 77 ? -12.056 19.118 8.725 1.00 0.00 77 GLU A N 4
ATOM 5300 C CA . GLU A 1 77 ? -10.800 19.775 9.066 1.00 0.00 77 GLU A CA 4
ATOM 5301 C C . GLU A 1 77 ? -10.710 20.032 10.568 1.00 0.00 77 GLU A C 4
ATOM 5302 O O . GLU A 1 77 ? -9.622 20.036 11.144 1.00 0.00 77 GLU A O 4
ATOM 5314 N N . ASP A 1 78 ? -11.861 20.247 11.195 1.00 0.00 78 ASP A N 4
ATOM 5315 C CA . ASP A 1 78 ? -11.914 20.505 12.629 1.00 0.00 78 ASP A CA 4
ATOM 5316 C C . ASP A 1 78 ? -11.392 19.307 13.416 1.00 0.00 78 ASP A C 4
ATOM 5317 O O . ASP A 1 78 ? -10.836 19.461 14.503 1.00 0.00 78 ASP A O 4
ATOM 5326 N N . GLU A 1 79 ? -11.575 18.113 12.859 1.00 0.00 79 GLU A N 4
ATOM 5327 C CA . GLU A 1 79 ? -11.124 16.889 13.511 1.00 0.00 79 GLU A CA 4
ATOM 5328 C C . GLU A 1 79 ? -9.765 16.455 12.970 1.00 0.00 79 GLU A C 4
ATOM 5329 O O . GLU A 1 79 ? -9.041 15.697 13.615 1.00 0.00 79 GLU A O 4
ATOM 5341 N N . GLY A 1 80 ? -9.425 16.941 11.780 1.00 0.00 80 GLY A N 4
ATOM 5342 C CA . GLY A 1 80 ? -8.154 16.592 11.172 1.00 0.00 80 GLY A CA 4
ATOM 5343 C C . GLY A 1 80 ? -8.196 15.247 10.472 1.00 0.00 80 GLY A C 4
ATOM 5344 O O . GLY A 1 80 ? -7.171 14.580 10.331 1.00 0.00 80 GLY A O 4
ATOM 5348 N N . LYS A 1 81 ? -9.385 14.847 10.034 1.00 0.00 81 LYS A N 4
ATOM 5349 C CA . LYS A 1 81 ? -9.558 13.573 9.346 1.00 0.00 81 LYS A CA 4
ATOM 5350 C C . LYS A 1 81 ? -9.228 13.707 7.863 1.00 0.00 81 LYS A C 4
ATOM 5351 O O . LYS A 1 81 ? -8.902 12.723 7.197 1.00 0.00 81 LYS A O 4
ATOM 5370 N N . LEU A 1 82 ? -9.314 14.930 7.350 1.00 0.00 82 LEU A N 4
ATOM 5371 C CA . LEU A 1 82 ? -9.024 15.193 5.945 1.00 0.00 82 LEU A CA 4
ATOM 5372 C C . LEU A 1 82 ? -7.667 14.617 5.553 1.00 0.00 82 LEU A C 4
ATOM 5373 O O . LEU A 1 82 ? -7.475 14.169 4.422 1.00 0.00 82 LEU A O 4
ATOM 5389 N N . ASP A 1 83 ? -6.730 14.631 6.494 1.00 0.00 83 ASP A N 4
ATOM 5390 C CA . ASP A 1 83 ? -5.391 14.108 6.248 1.00 0.00 83 ASP A CA 4
ATOM 5391 C C . ASP A 1 83 ? -5.443 12.622 5.906 1.00 0.00 83 ASP A C 4
ATOM 5392 O O . ASP A 1 83 ? -4.780 12.165 4.975 1.00 0.00 83 ASP A O 4
ATOM 5401 N N . SER A 1 84 ? -6.234 11.872 6.667 1.00 0.00 84 SER A N 4
ATOM 5402 C CA . SER A 1 84 ? -6.369 10.437 6.448 1.00 0.00 84 SER A CA 4
ATOM 5403 C C . SER A 1 84 ? -7.346 10.150 5.312 1.00 0.00 84 SER A C 4
ATOM 5404 O O . SER A 1 84 ? -7.262 9.113 4.652 1.00 0.00 84 SER A O 4
ATOM 5412 N N . LEU A 1 85 ? -8.272 11.075 5.090 1.00 0.00 85 LEU A N 4
ATOM 5413 C CA . LEU A 1 85 ? -9.267 10.924 4.033 1.00 0.00 85 LEU A CA 4
ATOM 5414 C C . LEU A 1 85 ? -8.621 11.040 2.656 1.00 0.00 85 LEU A C 4
ATOM 5415 O O . LEU A 1 85 ? -8.979 10.315 1.728 1.00 0.00 85 LEU A O 4
ATOM 5431 N N . LEU A 1 86 ? -7.666 11.955 2.532 1.00 0.00 86 LEU A N 4
ATOM 5432 C CA . LEU A 1 86 ? -6.968 12.166 1.269 1.00 0.00 86 LEU A CA 4
ATOM 5433 C C . LEU A 1 86 ? -5.839 11.155 1.096 1.00 0.00 86 LEU A C 4
ATOM 5434 O O . LEU A 1 86 ? -5.409 10.873 -0.023 1.00 0.00 86 LEU A O 4
ATOM 5450 N N . LYS A 1 87 ? -5.363 10.611 2.211 1.00 0.00 87 LYS A N 4
ATOM 5451 C CA . LYS A 1 87 ? -4.286 9.628 2.184 1.00 0.00 87 LYS A CA 4
ATOM 5452 C C . LYS A 1 87 ? -4.820 8.246 1.821 1.00 0.00 87 LYS A C 4
ATOM 5453 O O . LYS A 1 87 ? -4.266 7.561 0.960 1.00 0.00 87 LYS A O 4
ATOM 5472 N N . THR A 1 88 ? -5.900 7.840 2.483 1.00 0.00 88 THR A N 4
ATOM 5473 C CA . THR A 1 88 ? -6.508 6.541 2.230 1.00 0.00 88 THR A CA 4
ATOM 5474 C C . THR A 1 88 ? -7.552 6.628 1.123 1.00 0.00 88 THR A C 4
ATOM 5475 O O . THR A 1 88 ? -7.665 5.730 0.290 1.00 0.00 88 THR A O 4
ATOM 5486 N N . GLY A 1 89 ? -8.315 7.718 1.120 1.00 0.00 89 GLY A N 4
ATOM 5487 C CA . GLY A 1 89 ? -9.340 7.903 0.110 1.00 0.00 89 GLY A CA 4
ATOM 5488 C C . GLY A 1 89 ? -10.669 7.297 0.515 1.00 0.00 89 GLY A C 4
ATOM 5489 O O . GLY A 1 89 ? -11.560 7.121 -0.317 1.00 0.00 89 GLY A O 4
ATOM 5493 N N . LYS A 1 90 ? -10.805 6.976 1.797 1.00 0.00 90 LYS A N 4
ATOM 5494 C CA . LYS A 1 90 ? -12.034 6.386 2.313 1.00 0.00 90 LYS A CA 4
ATOM 5495 C C . LYS A 1 90 ? -12.321 6.876 3.728 1.00 0.00 90 LYS A C 4
ATOM 5496 O O . LYS A 1 90 ? -11.484 7.530 4.351 1.00 0.00 90 LYS A O 4
ATOM 5515 N N . LEU A 1 91 ? -13.508 6.555 4.231 1.00 0.00 91 LEU A N 4
ATOM 5516 C CA . LEU A 1 91 ? -13.905 6.962 5.575 1.00 0.00 91 LEU A CA 4
ATOM 5517 C C . LEU A 1 91 ? -13.493 5.915 6.605 1.00 0.00 91 LEU A C 4
ATOM 5518 O O . LEU A 1 91 ? -13.939 4.769 6.551 1.00 0.00 91 LEU A O 4
ATOM 5534 N N . ILE A 1 92 ? -12.641 6.318 7.541 1.00 0.00 92 ILE A N 4
ATOM 5535 C CA . ILE A 1 92 ? -12.172 5.415 8.585 1.00 0.00 92 ILE A CA 4
ATOM 5536 C C . ILE A 1 92 ? -12.924 5.646 9.891 1.00 0.00 92 ILE A C 4
ATOM 5537 O O . ILE A 1 92 ? -13.419 6.744 10.149 1.00 0.00 92 ILE A O 4
ATOM 5553 N N . GLY A 1 1 ? 0.467 3.957 6.415 1.00 0.00 1 GLY A N 5
ATOM 5554 C CA . GLY A 1 1 ? 1.142 3.822 5.137 1.00 0.00 1 GLY A CA 5
ATOM 5555 C C . GLY A 1 1 ? 1.335 5.155 4.441 1.00 0.00 1 GLY A C 5
ATOM 5556 O O . GLY A 1 1 ? 0.684 5.456 3.441 1.00 0.00 1 GLY A O 5
ATOM 5560 N N . PRO A 1 2 ? 2.249 5.979 4.975 1.00 0.00 2 PRO A N 5
ATOM 5561 C CA . PRO A 1 2 ? 2.546 7.300 4.414 1.00 0.00 2 PRO A CA 5
ATOM 5562 C C . PRO A 1 2 ? 3.266 7.213 3.073 1.00 0.00 2 PRO A C 5
ATOM 5563 O O . PRO A 1 2 ? 4.036 6.285 2.830 1.00 0.00 2 PRO A O 5
ATOM 5574 N N . GLY A 1 3 ? 3.010 8.186 2.204 1.00 0.00 3 GLY A N 5
ATOM 5575 C CA . GLY A 1 3 ? 3.642 8.200 0.898 1.00 0.00 3 GLY A CA 5
ATOM 5576 C C . GLY A 1 3 ? 2.693 7.790 -0.210 1.00 0.00 3 GLY A C 5
ATOM 5577 O O . GLY A 1 3 ? 3.091 7.119 -1.162 1.00 0.00 3 GLY A O 5
ATOM 5581 N N . SER A 1 4 ? 1.432 8.192 -0.086 1.00 0.00 4 SER A N 5
ATOM 5582 C CA . SER A 1 4 ? 0.421 7.858 -1.082 1.00 0.00 4 SER A CA 5
ATOM 5583 C C . SER A 1 4 ? -0.554 9.015 -1.276 1.00 0.00 4 SER A C 5
ATOM 5584 O O . SER A 1 4 ? -0.453 10.044 -0.610 1.00 0.00 4 SER A O 5
ATOM 5592 N N . MET A 1 5 ? -1.498 8.837 -2.195 1.00 0.00 5 MET A N 5
ATOM 5593 C CA . MET A 1 5 ? -2.493 9.866 -2.477 1.00 0.00 5 MET A CA 5
ATOM 5594 C C . MET A 1 5 ? -3.608 9.316 -3.360 1.00 0.00 5 MET A C 5
ATOM 5595 O O . MET A 1 5 ? -3.374 8.455 -4.208 1.00 0.00 5 MET A O 5
ATOM 5609 N N . VAL A 1 6 ? -4.821 9.819 -3.156 1.00 0.00 6 VAL A N 5
ATOM 5610 C CA . VAL A 1 6 ? -5.973 9.378 -3.934 1.00 0.00 6 VAL A CA 5
ATOM 5611 C C . VAL A 1 6 ? -6.466 10.484 -4.860 1.00 0.00 6 VAL A C 5
ATOM 5612 O O . VAL A 1 6 ? -6.171 11.661 -4.650 1.00 0.00 6 VAL A O 5
ATOM 5625 N N . ASP A 1 7 ? -7.219 10.099 -5.885 1.00 0.00 7 ASP A N 5
ATOM 5626 C CA . ASP A 1 7 ? -7.755 11.058 -6.843 1.00 0.00 7 ASP A CA 5
ATOM 5627 C C . ASP A 1 7 ? -8.836 11.922 -6.200 1.00 0.00 7 ASP A C 5
ATOM 5628 O O . ASP A 1 7 ? -9.907 11.430 -5.842 1.00 0.00 7 ASP A O 5
ATOM 5637 N N . VAL A 1 8 ? -8.548 13.211 -6.055 1.00 0.00 8 VAL A N 5
ATOM 5638 C CA . VAL A 1 8 ? -9.496 14.143 -5.456 1.00 0.00 8 VAL A CA 5
ATOM 5639 C C . VAL A 1 8 ? -10.079 15.084 -6.504 1.00 0.00 8 VAL A C 5
ATOM 5640 O O . VAL A 1 8 ? -9.344 15.722 -7.258 1.00 0.00 8 VAL A O 5
ATOM 5653 N N . ILE A 1 9 ? -11.405 15.167 -6.544 1.00 0.00 9 ILE A N 5
ATOM 5654 C CA . ILE A 1 9 ? -12.087 16.032 -7.499 1.00 0.00 9 ILE A CA 5
ATOM 5655 C C . ILE A 1 9 ? -13.007 17.017 -6.788 1.00 0.00 9 ILE A C 5
ATOM 5656 O O . ILE A 1 9 ? -13.762 16.641 -5.891 1.00 0.00 9 ILE A O 5
ATOM 5672 N N . ILE A 1 10 ? -12.940 18.281 -7.195 1.00 0.00 10 ILE A N 5
ATOM 5673 C CA . ILE A 1 10 ? -13.770 19.320 -6.598 1.00 0.00 10 ILE A CA 5
ATOM 5674 C C . ILE A 1 10 ? -14.622 20.016 -7.654 1.00 0.00 10 ILE A C 5
ATOM 5675 O O . ILE A 1 10 ? -14.138 20.351 -8.735 1.00 0.00 10 ILE A O 5
ATOM 5691 N N . TYR A 1 11 ? -15.893 20.233 -7.332 1.00 0.00 11 TYR A N 5
ATOM 5692 C CA . TYR A 1 11 ? -16.813 20.889 -8.253 1.00 0.00 11 TYR A CA 5
ATOM 5693 C C . TYR A 1 11 ? -17.262 22.240 -7.703 1.00 0.00 11 TYR A C 5
ATOM 5694 O O . TYR A 1 11 ? -17.898 22.316 -6.651 1.00 0.00 11 TYR A O 5
ATOM 5712 N N . THR A 1 12 ? -16.928 23.305 -8.424 1.00 0.00 12 THR A N 5
ATOM 5713 C CA . THR A 1 12 ? -17.295 24.654 -8.011 1.00 0.00 12 THR A CA 5
ATOM 5714 C C . THR A 1 12 ? -17.762 25.485 -9.200 1.00 0.00 12 THR A C 5
ATOM 5715 O O . THR A 1 12 ? -17.648 25.060 -10.350 1.00 0.00 12 THR A O 5
ATOM 5726 N N . ARG A 1 13 ? -18.287 26.672 -8.917 1.00 0.00 13 ARG A N 5
ATOM 5727 C CA . ARG A 1 13 ? -18.772 27.563 -9.964 1.00 0.00 13 ARG A CA 5
ATOM 5728 C C . ARG A 1 13 ? -18.032 28.897 -9.929 1.00 0.00 13 ARG A C 5
ATOM 5729 O O . ARG A 1 13 ? -17.505 29.316 -8.898 1.00 0.00 13 ARG A O 5
ATOM 5750 N N . PRO A 1 14 ? -17.990 29.581 -11.082 1.00 0.00 14 PRO A N 5
ATOM 5751 C CA . PRO A 1 14 ? -17.317 30.877 -11.209 1.00 0.00 14 PRO A CA 5
ATOM 5752 C C . PRO A 1 14 ? -18.051 31.987 -10.464 1.00 0.00 14 PRO A C 5
ATOM 5753 O O . PRO A 1 14 ? -18.703 32.833 -11.074 1.00 0.00 14 PRO A O 5
ATOM 5764 N N . GLY A 1 15 ? -17.939 31.978 -9.139 1.00 0.00 15 GLY A N 5
ATOM 5765 C CA . GLY A 1 15 ? -18.597 32.990 -8.332 1.00 0.00 15 GLY A CA 5
ATOM 5766 C C . GLY A 1 15 ? -19.298 32.402 -7.123 1.00 0.00 15 GLY A C 5
ATOM 5767 O O . GLY A 1 15 ? -20.519 32.495 -6.998 1.00 0.00 15 GLY A O 5
ATOM 5771 N N . CYS A 1 16 ? -18.525 31.792 -6.231 1.00 0.00 16 CYS A N 5
ATOM 5772 C CA . CYS A 1 16 ? -19.078 31.184 -5.028 1.00 0.00 16 CYS A CA 5
ATOM 5773 C C . CYS A 1 16 ? -18.108 31.314 -3.857 1.00 0.00 16 CYS A C 5
ATOM 5774 O O . CYS A 1 16 ? -16.957 30.880 -3.921 1.00 0.00 16 CYS A O 5
ATOM 5781 N N . PRO A 1 17 ? -18.581 31.926 -2.761 1.00 0.00 17 PRO A N 5
ATOM 5782 C CA . PRO A 1 17 ? -17.773 32.127 -1.555 1.00 0.00 17 PRO A CA 5
ATOM 5783 C C . PRO A 1 17 ? -17.490 30.820 -0.822 1.00 0.00 17 PRO A C 5
ATOM 5784 O O . PRO A 1 17 ? -16.361 30.563 -0.404 1.00 0.00 17 PRO A O 5
ATOM 5795 N N . TYR A 1 18 ? -18.521 29.997 -0.671 1.00 0.00 18 TYR A N 5
ATOM 5796 C CA . TYR A 1 18 ? -18.384 28.717 0.014 1.00 0.00 18 TYR A CA 5
ATOM 5797 C C . TYR A 1 18 ? -17.231 27.907 -0.573 1.00 0.00 18 TYR A C 5
ATOM 5798 O O . TYR A 1 18 ? -16.526 27.198 0.146 1.00 0.00 18 TYR A O 5
ATOM 5816 N N . CYS A 1 19 ? -17.045 28.018 -1.884 1.00 0.00 19 CYS A N 5
ATOM 5817 C CA . CYS A 1 19 ? -15.979 27.298 -2.569 1.00 0.00 19 CYS A CA 5
ATOM 5818 C C . CYS A 1 19 ? -14.614 27.880 -2.216 1.00 0.00 19 CYS A C 5
ATOM 5819 O O . CYS A 1 19 ? -13.687 27.150 -1.868 1.00 0.00 19 CYS A O 5
ATOM 5826 N N . ALA A 1 20 ? -14.499 29.201 -2.307 1.00 0.00 20 ALA A N 5
ATOM 5827 C CA . ALA A 1 20 ? -13.249 29.883 -1.994 1.00 0.00 20 ALA A CA 5
ATOM 5828 C C . ALA A 1 20 ? -12.691 29.419 -0.653 1.00 0.00 20 ALA A C 5
ATOM 5829 O O . ALA A 1 20 ? -11.492 29.176 -0.520 1.00 0.00 20 ALA A O 5
ATOM 5836 N N . ARG A 1 21 ? -13.569 29.297 0.337 1.00 0.00 21 ARG A N 5
ATOM 5837 C CA . ARG A 1 21 ? -13.163 28.864 1.669 1.00 0.00 21 ARG A CA 5
ATOM 5838 C C . ARG A 1 21 ? -12.721 27.404 1.654 1.00 0.00 21 ARG A C 5
ATOM 5839 O O . ARG A 1 21 ? -11.685 27.053 2.218 1.00 0.00 21 ARG A O 5
ATOM 5860 N N . ALA A 1 22 ? -13.515 26.557 1.006 1.00 0.00 22 ALA A N 5
ATOM 5861 C CA . ALA A 1 22 ? -13.205 25.136 0.917 1.00 0.00 22 ALA A CA 5
ATOM 5862 C C . ALA A 1 22 ? -11.858 24.909 0.240 1.00 0.00 22 ALA A C 5
ATOM 5863 O O . ALA A 1 22 ? -10.965 24.278 0.805 1.00 0.00 22 ALA A O 5
ATOM 5870 N N . LYS A 1 23 ? -11.718 25.426 -0.976 1.00 0.00 23 LYS A N 5
ATOM 5871 C CA . LYS A 1 23 ? -10.480 25.281 -1.732 1.00 0.00 23 LYS A CA 5
ATOM 5872 C C . LYS A 1 23 ? -9.299 25.854 -0.956 1.00 0.00 23 LYS A C 5
ATOM 5873 O O . LYS A 1 23 ? -8.258 25.211 -0.827 1.00 0.00 23 LYS A O 5
ATOM 5892 N N . ALA A 1 24 ? -9.468 27.068 -0.441 1.00 0.00 24 ALA A N 5
ATOM 5893 C CA . ALA A 1 24 ? -8.417 27.725 0.325 1.00 0.00 24 ALA A CA 5
ATOM 5894 C C . ALA A 1 24 ? -7.931 26.838 1.466 1.00 0.00 24 ALA A C 5
ATOM 5895 O O . ALA A 1 24 ? -6.728 26.713 1.700 1.00 0.00 24 ALA A O 5
ATOM 5902 N N . LEU A 1 25 ? -8.873 26.223 2.173 1.00 0.00 25 LEU A N 5
ATOM 5903 C CA . LEU A 1 25 ? -8.541 25.347 3.291 1.00 0.00 25 LEU A CA 5
ATOM 5904 C C . LEU A 1 25 ? -7.777 24.117 2.810 1.00 0.00 25 LEU A C 5
ATOM 5905 O O . LEU A 1 25 ? -6.728 23.772 3.356 1.00 0.00 25 LEU A O 5
ATOM 5921 N N . LEU A 1 26 ? -8.309 23.460 1.785 1.00 0.00 26 LEU A N 5
ATOM 5922 C CA . LEU A 1 26 ? -7.676 22.269 1.228 1.00 0.00 26 LEU A CA 5
ATOM 5923 C C . LEU A 1 26 ? -6.282 22.590 0.699 1.00 0.00 26 LEU A C 5
ATOM 5924 O O . LEU A 1 26 ? -5.379 21.757 0.756 1.00 0.00 26 LEU A O 5
ATOM 5940 N N . ALA A 1 27 ? -6.115 23.805 0.186 1.00 0.00 27 ALA A N 5
ATOM 5941 C CA . ALA A 1 27 ? -4.830 24.237 -0.350 1.00 0.00 27 ALA A CA 5
ATOM 5942 C C . ALA A 1 27 ? -3.831 24.508 0.770 1.00 0.00 27 ALA A C 5
ATOM 5943 O O . ALA A 1 27 ? -2.620 24.408 0.572 1.00 0.00 27 ALA A O 5
ATOM 5950 N N . ARG A 1 28 ? -4.346 24.852 1.946 1.00 0.00 28 ARG A N 5
ATOM 5951 C CA . ARG A 1 28 ? -3.499 25.139 3.097 1.00 0.00 28 ARG A CA 5
ATOM 5952 C C . ARG A 1 28 ? -2.695 23.906 3.501 1.00 0.00 28 ARG A C 5
ATOM 5953 O O . ARG A 1 28 ? -1.483 23.980 3.701 1.00 0.00 28 ARG A O 5
ATOM 5974 N N . LYS A 1 29 ? -3.379 22.773 3.619 1.00 0.00 29 LYS A N 5
ATOM 5975 C CA . LYS A 1 29 ? -2.731 21.523 3.998 1.00 0.00 29 LYS A CA 5
ATOM 5976 C C . LYS A 1 29 ? -1.786 21.045 2.900 1.00 0.00 29 LYS A C 5
ATOM 5977 O O . LYS A 1 29 ? -0.924 20.200 3.134 1.00 0.00 29 LYS A O 5
ATOM 5996 N N . GLY A 1 30 ? -1.955 21.594 1.701 1.00 0.00 30 GLY A N 5
ATOM 5997 C CA . GLY A 1 30 ? -1.109 21.211 0.585 1.00 0.00 30 GLY A CA 5
ATOM 5998 C C . GLY A 1 30 ? -1.689 20.061 -0.214 1.00 0.00 30 GLY A C 5
ATOM 5999 O O . GLY A 1 30 ? -0.970 19.378 -0.942 1.00 0.00 30 GLY A O 5
ATOM 6003 N N . ALA A 1 31 ? -2.993 19.845 -0.077 1.00 0.00 31 ALA A N 5
ATOM 6004 C CA . ALA A 1 31 ? -3.669 18.770 -0.792 1.00 0.00 31 ALA A CA 5
ATOM 6005 C C . ALA A 1 31 ? -4.140 19.236 -2.166 1.00 0.00 31 ALA A C 5
ATOM 6006 O O . ALA A 1 31 ? -4.996 20.113 -2.273 1.00 0.00 31 ALA A O 5
ATOM 6013 N N . GLU A 1 32 ? -3.575 18.642 -3.213 1.00 0.00 32 GLU A N 5
ATOM 6014 C CA . GLU A 1 32 ? -3.938 18.999 -4.580 1.00 0.00 32 GLU A CA 5
ATOM 6015 C C . GLU A 1 32 ? -5.250 18.335 -4.985 1.00 0.00 32 GLU A C 5
ATOM 6016 O O . GLU A 1 32 ? -5.549 17.217 -4.564 1.00 0.00 32 GLU A O 5
ATOM 6028 N N . PHE A 1 33 ? -6.030 19.031 -5.805 1.00 0.00 33 PHE A N 5
ATOM 6029 C CA . PHE A 1 33 ? -7.312 18.511 -6.267 1.00 0.00 33 PHE A CA 5
ATOM 6030 C C . PHE A 1 33 ? -7.675 19.091 -7.631 1.00 0.00 33 PHE A C 5
ATOM 6031 O O . PHE A 1 33 ? -7.369 20.245 -7.928 1.00 0.00 33 PHE A O 5
ATOM 6048 N N . ASN A 1 34 ? -8.329 18.281 -8.457 1.00 0.00 34 ASN A N 5
ATOM 6049 C CA . ASN A 1 34 ? -8.734 18.712 -9.790 1.00 0.00 34 ASN A CA 5
ATOM 6050 C C . ASN A 1 34 ? -9.946 19.635 -9.718 1.00 0.00 34 ASN A C 5
ATOM 6051 O O . ASN A 1 34 ? -11.012 19.240 -9.249 1.00 0.00 34 ASN A O 5
ATOM 6062 N N . GLU A 1 35 ? -9.774 20.867 -10.188 1.00 0.00 35 GLU A N 5
ATOM 6063 C CA . GLU A 1 35 ? -10.854 21.846 -10.177 1.00 0.00 35 GLU A CA 5
ATOM 6064 C C . GLU A 1 35 ? -11.730 21.704 -11.419 1.00 0.00 35 GLU A C 5
ATOM 6065 O O . GLU A 1 35 ? -11.248 21.811 -12.547 1.00 0.00 35 GLU A O 5
ATOM 6077 N N . ILE A 1 36 ? -13.019 21.462 -11.202 1.00 0.00 36 ILE A N 5
ATOM 6078 C CA . ILE A 1 36 ? -13.962 21.306 -12.303 1.00 0.00 36 ILE A CA 5
ATOM 6079 C C . ILE A 1 36 ? -15.179 22.204 -12.115 1.00 0.00 36 ILE A C 5
ATOM 6080 O O . ILE A 1 36 ? -15.640 22.417 -10.993 1.00 0.00 36 ILE A O 5
ATOM 6096 N N . ASP A 1 37 ? -15.697 22.728 -13.221 1.00 0.00 37 ASP A N 5
ATOM 6097 C CA . ASP A 1 37 ? -16.864 23.602 -13.179 1.00 0.00 37 ASP A CA 5
ATOM 6098 C C . ASP A 1 37 ? -18.151 22.786 -13.090 1.00 0.00 37 ASP A C 5
ATOM 6099 O O . ASP A 1 37 ? -18.233 21.679 -13.621 1.00 0.00 37 ASP A O 5
ATOM 6108 N N . ALA A 1 38 ? -19.151 23.341 -12.414 1.00 0.00 38 ALA A N 5
ATOM 6109 C CA . ALA A 1 38 ? -20.434 22.666 -12.257 1.00 0.00 38 ALA A CA 5
ATOM 6110 C C . ALA A 1 38 ? -21.546 23.428 -12.969 1.00 0.00 38 ALA A C 5
ATOM 6111 O O . ALA A 1 38 ? -22.420 22.828 -13.595 1.00 0.00 38 ALA A O 5
ATOM 6118 N N . SER A 1 39 ? -21.508 24.753 -12.870 1.00 0.00 39 SER A N 5
ATOM 6119 C CA . SER A 1 39 ? -22.516 25.597 -13.501 1.00 0.00 39 SER A CA 5
ATOM 6120 C C . SER A 1 39 ? -22.224 25.770 -14.989 1.00 0.00 39 SER A C 5
ATOM 6121 O O . SER A 1 39 ? -23.081 26.216 -15.752 1.00 0.00 39 SER A O 5
ATOM 6129 N N . ALA A 1 40 ? -21.009 25.415 -15.393 1.00 0.00 40 ALA A N 5
ATOM 6130 C CA . ALA A 1 40 ? -20.604 25.530 -16.788 1.00 0.00 40 ALA A CA 5
ATOM 6131 C C . ALA A 1 40 ? -21.618 24.862 -17.711 1.00 0.00 40 ALA A C 5
ATOM 6132 O O . ALA A 1 40 ? -21.823 25.297 -18.845 1.00 0.00 40 ALA A O 5
ATOM 6139 N N . THR A 1 41 ? -22.252 23.802 -17.218 1.00 0.00 41 THR A N 5
ATOM 6140 C CA . THR A 1 41 ? -23.244 23.073 -17.998 1.00 0.00 41 THR A CA 5
ATOM 6141 C C . THR A 1 41 ? -24.449 22.698 -17.143 1.00 0.00 41 THR A C 5
ATOM 6142 O O . THR A 1 41 ? -24.378 22.652 -15.915 1.00 0.00 41 THR A O 5
ATOM 6153 N N . PRO A 1 42 ? -25.582 22.421 -17.805 1.00 0.00 42 PRO A N 5
ATOM 6154 C CA . PRO A 1 42 ? -26.824 22.043 -17.125 1.00 0.00 42 PRO A CA 5
ATOM 6155 C C . PRO A 1 42 ? -26.740 20.658 -16.493 1.00 0.00 42 PRO A C 5
ATOM 6156 O O . PRO A 1 42 ? -27.250 20.436 -15.395 1.00 0.00 42 PRO A O 5
ATOM 6167 N N . GLU A 1 43 ? -26.093 19.731 -17.192 1.00 0.00 43 GLU A N 5
ATOM 6168 C CA . GLU A 1 43 ? -25.944 18.368 -16.697 1.00 0.00 43 GLU A CA 5
ATOM 6169 C C . GLU A 1 43 ? -25.000 18.325 -15.498 1.00 0.00 43 GLU A C 5
ATOM 6170 O O . GLU A 1 43 ? -25.324 17.746 -14.460 1.00 0.00 43 GLU A O 5
ATOM 6182 N N . LEU A 1 44 ? -23.833 18.940 -15.649 1.00 0.00 44 LEU A N 5
ATOM 6183 C CA . LEU A 1 44 ? -22.841 18.972 -14.580 1.00 0.00 44 LEU A CA 5
ATOM 6184 C C . LEU A 1 44 ? -23.420 19.604 -13.319 1.00 0.00 44 LEU A C 5
ATOM 6185 O O . LEU A 1 44 ? -23.063 19.227 -12.203 1.00 0.00 44 LEU A O 5
ATOM 6201 N N . ARG A 1 45 ? -24.318 20.566 -13.504 1.00 0.00 45 ARG A N 5
ATOM 6202 C CA . ARG A 1 45 ? -24.948 21.250 -12.381 1.00 0.00 45 ARG A CA 5
ATOM 6203 C C . ARG A 1 45 ? -26.149 20.461 -11.869 1.00 0.00 45 ARG A C 5
ATOM 6204 O O . ARG A 1 45 ? -26.531 20.579 -10.705 1.00 0.00 45 ARG A O 5
ATOM 6225 N N . ALA A 1 46 ? -26.740 19.656 -12.746 1.00 0.00 46 ALA A N 5
ATOM 6226 C CA . ALA A 1 46 ? -27.896 18.847 -12.381 1.00 0.00 46 ALA A CA 5
ATOM 6227 C C . ALA A 1 46 ? -27.484 17.654 -11.526 1.00 0.00 46 ALA A C 5
ATOM 6228 O O . ALA A 1 46 ? -28.066 17.405 -10.471 1.00 0.00 46 ALA A O 5
ATOM 6235 N N . GLU A 1 47 ? -26.477 16.919 -11.988 1.00 0.00 47 GLU A N 5
ATOM 6236 C CA . GLU A 1 47 ? -25.988 15.751 -11.265 1.00 0.00 47 GLU A CA 5
ATOM 6237 C C . GLU A 1 47 ? -25.407 16.153 -9.912 1.00 0.00 47 GLU A C 5
ATOM 6238 O O . GLU A 1 47 ? -25.620 15.476 -8.907 1.00 0.00 47 GLU A O 5
ATOM 6250 N N . MET A 1 48 ? -24.671 17.260 -9.897 1.00 0.00 48 MET A N 5
ATOM 6251 C CA . MET A 1 48 ? -24.058 17.753 -8.668 1.00 0.00 48 MET A CA 5
ATOM 6252 C C . MET A 1 48 ? -25.123 18.213 -7.677 1.00 0.00 48 MET A C 5
ATOM 6253 O O . MET A 1 48 ? -25.146 17.771 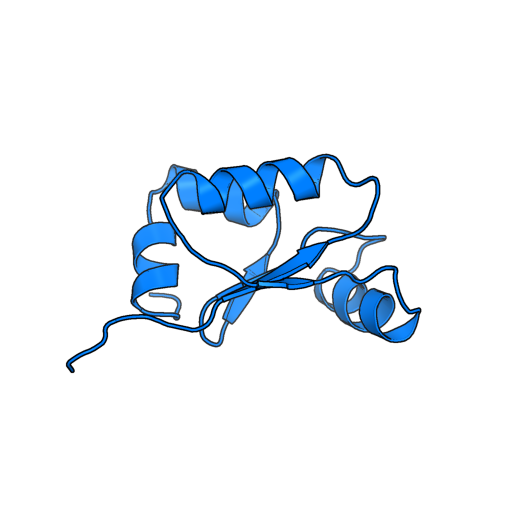-6.529 1.00 0.00 48 MET A O 5
ATOM 6267 N N . GLN A 1 49 ? -26.001 19.103 -8.130 1.00 0.00 49 GLN A N 5
ATOM 6268 C CA . GLN A 1 49 ? -27.066 19.623 -7.281 1.00 0.00 49 GLN A CA 5
ATOM 6269 C C . GLN A 1 49 ? -28.046 18.519 -6.899 1.00 0.00 49 GLN A C 5
ATOM 6270 O O . GLN A 1 49 ? -28.796 18.650 -5.932 1.00 0.00 49 GLN A O 5
ATOM 6284 N N . GLU A 1 50 ? -28.033 17.432 -7.664 1.00 0.00 50 GLU A N 5
ATOM 6285 C CA . GLU A 1 50 ? -28.922 16.306 -7.405 1.00 0.00 50 GLU A CA 5
ATOM 6286 C C . GLU A 1 50 ? -28.484 15.542 -6.159 1.00 0.00 50 GLU A C 5
ATOM 6287 O O . GLU A 1 50 ? -29.276 14.825 -5.548 1.00 0.00 50 GLU A O 5
ATOM 6299 N N . ARG A 1 51 ? -27.217 15.701 -5.790 1.00 0.00 51 ARG A N 5
ATOM 6300 C CA . ARG A 1 51 ? -26.672 15.026 -4.618 1.00 0.00 51 ARG A CA 5
ATOM 6301 C C . ARG A 1 51 ? -26.789 15.908 -3.379 1.00 0.00 51 ARG A C 5
ATOM 6302 O O . ARG A 1 51 ? -27.027 15.417 -2.275 1.00 0.00 51 ARG A O 5
ATOM 6323 N N . SER A 1 52 ? -26.620 17.212 -3.569 1.00 0.00 52 SER A N 5
ATOM 6324 C CA . SER A 1 52 ? -26.702 18.163 -2.466 1.00 0.00 52 SER A CA 5
ATOM 6325 C C . SER A 1 52 ? -28.156 18.467 -2.118 1.00 0.00 52 SER A C 5
ATOM 6326 O O . SER A 1 52 ? -28.502 18.646 -0.951 1.00 0.00 52 SER A O 5
ATOM 6334 N N . GLY A 1 53 ? -29.004 18.522 -3.141 1.00 0.00 53 GLY A N 5
ATOM 6335 C CA . GLY A 1 53 ? -30.410 18.805 -2.923 1.00 0.00 53 GLY A CA 5
ATOM 6336 C C . GLY A 1 53 ? -30.704 20.292 -2.882 1.00 0.00 53 GLY A C 5
ATOM 6337 O O . GLY A 1 53 ? -31.834 20.701 -2.617 1.00 0.00 53 GLY A O 5
ATOM 6341 N N . ARG A 1 54 ? -29.683 21.102 -3.142 1.00 0.00 54 ARG A N 5
ATOM 6342 C CA . ARG A 1 54 ? -29.836 22.552 -3.131 1.00 0.00 54 ARG A CA 5
ATOM 6343 C C . ARG A 1 54 ? -29.441 23.151 -4.477 1.00 0.00 54 ARG A C 5
ATOM 6344 O O . ARG A 1 54 ? -28.991 22.441 -5.375 1.00 0.00 54 ARG A O 5
ATOM 6365 N N . ASN A 1 55 ? -29.612 24.462 -4.609 1.00 0.00 55 ASN A N 5
ATOM 6366 C CA . ASN A 1 55 ? -29.274 25.157 -5.846 1.00 0.00 55 ASN A CA 5
ATOM 6367 C C . ASN A 1 55 ? -27.911 24.711 -6.365 1.00 0.00 55 ASN A C 5
ATOM 6368 O O . ASN A 1 55 ? -27.819 23.960 -7.337 1.00 0.00 55 ASN A O 5
ATOM 6379 N N . THR A 1 56 ? -26.852 25.177 -5.710 1.00 0.00 56 THR A N 5
ATOM 6380 C CA . THR A 1 56 ? -25.494 24.827 -6.105 1.00 0.00 56 THR A CA 5
ATOM 6381 C C . THR A 1 56 ? -24.519 25.013 -4.948 1.00 0.00 56 THR A C 5
ATOM 6382 O O . THR A 1 56 ? -24.537 26.038 -4.266 1.00 0.00 56 THR A O 5
ATOM 6393 N N . PHE A 1 57 ? -23.669 24.015 -4.731 1.00 0.00 57 PHE A N 5
ATOM 6394 C CA . PHE A 1 57 ? -22.687 24.068 -3.654 1.00 0.00 57 PHE A CA 5
ATOM 6395 C C . PHE A 1 57 ? -21.395 23.367 -4.062 1.00 0.00 57 PHE A C 5
ATOM 6396 O O . PHE A 1 57 ? -21.359 22.575 -5.004 1.00 0.00 57 PHE A O 5
ATOM 6413 N N . PRO A 1 58 ? -20.306 23.664 -3.337 1.00 0.00 58 PRO A N 5
ATOM 6414 C CA . PRO A 1 58 ? -18.991 23.073 -3.604 1.00 0.00 58 PRO A CA 5
ATOM 6415 C C . PRO A 1 58 ? -18.940 21.590 -3.254 1.00 0.00 58 PRO A C 5
ATOM 6416 O O . PRO A 1 58 ? -19.140 21.209 -2.101 1.00 0.00 58 PRO A O 5
ATOM 6427 N N . GLN A 1 59 ? -18.670 20.759 -4.255 1.00 0.00 59 GLN A N 5
ATOM 6428 C CA . GLN A 1 59 ? -18.594 19.317 -4.051 1.00 0.00 59 GLN A CA 5
ATOM 6429 C C . GLN A 1 59 ? -17.152 18.876 -3.820 1.00 0.00 59 GLN A C 5
ATOM 6430 O O . GLN A 1 59 ? -16.251 19.249 -4.572 1.00 0.00 59 GLN A O 5
ATOM 6444 N N . ILE A 1 60 ? -16.942 18.082 -2.776 1.00 0.00 60 ILE A N 5
ATOM 6445 C CA . ILE A 1 60 ? -15.610 17.590 -2.447 1.00 0.00 60 ILE A CA 5
ATOM 6446 C C . ILE A 1 60 ? -15.537 16.072 -2.573 1.00 0.00 60 ILE A C 5
ATOM 6447 O O . ILE A 1 60 ? -16.048 15.342 -1.723 1.00 0.00 60 ILE A O 5
ATOM 6463 N N . PHE A 1 61 ? -14.898 15.602 -3.639 1.00 0.00 61 PHE A N 5
ATOM 6464 C CA . PHE A 1 61 ? -14.757 14.171 -3.877 1.00 0.00 61 PHE A CA 5
ATOM 6465 C C . PHE A 1 61 ? -13.379 13.680 -3.442 1.00 0.00 61 PHE A C 5
ATOM 6466 O O . PHE A 1 61 ? -12.363 14.053 -4.028 1.00 0.00 61 PHE A O 5
ATOM 6483 N N . ILE A 1 62 ? -13.355 12.842 -2.411 1.00 0.00 62 ILE A N 5
ATOM 6484 C CA . ILE A 1 62 ? -12.103 12.300 -1.898 1.00 0.00 62 ILE A CA 5
ATOM 6485 C C . ILE A 1 62 ? -12.035 10.790 -2.099 1.00 0.00 62 ILE A C 5
ATOM 6486 O O . ILE A 1 62 ? -12.853 10.044 -1.562 1.00 0.00 62 ILE A O 5
ATOM 6502 N N . GLY A 1 63 ? -11.051 10.345 -2.875 1.00 0.00 63 GLY A N 5
ATOM 6503 C CA . GLY A 1 63 ? -10.893 8.925 -3.131 1.00 0.00 63 GLY A CA 5
ATOM 6504 C C . GLY A 1 63 ? -12.060 8.341 -3.901 1.00 0.00 63 GLY A C 5
ATOM 6505 O O . GLY A 1 63 ? -12.218 8.600 -5.094 1.00 0.00 63 GLY A O 5
ATOM 6509 N N . SER A 1 64 ? -12.881 7.550 -3.218 1.00 0.00 64 SER A N 5
ATOM 6510 C CA . SER A 1 64 ? -14.038 6.923 -3.847 1.00 0.00 64 SER A CA 5
ATOM 6511 C C . SER A 1 64 ? -15.328 7.334 -3.143 1.00 0.00 64 SER A C 5
ATOM 6512 O O . SER A 1 64 ? -16.395 6.776 -3.402 1.00 0.00 64 SER A O 5
ATOM 6520 N N . VAL A 1 65 ? -15.222 8.313 -2.251 1.00 0.00 65 VAL A N 5
ATOM 6521 C CA . VAL A 1 65 ? -16.379 8.801 -1.510 1.00 0.00 65 VAL A CA 5
ATOM 6522 C C . VAL A 1 65 ? -16.569 10.300 -1.712 1.00 0.00 65 VAL A C 5
ATOM 6523 O O . VAL A 1 65 ? -15.607 11.032 -1.950 1.00 0.00 65 VAL A O 5
ATOM 6536 N N . HIS A 1 66 ? -17.815 10.752 -1.615 1.00 0.00 66 HIS A N 5
ATOM 6537 C CA . HIS A 1 66 ? -18.132 12.165 -1.785 1.00 0.00 66 HIS A CA 5
ATOM 6538 C C . HIS A 1 66 ? -18.293 12.853 -0.433 1.00 0.00 66 HIS A C 5
ATOM 6539 O O . HIS A 1 66 ? -19.334 12.738 0.213 1.00 0.00 66 HIS A O 5
ATOM 6553 N N . VAL A 1 67 ? -17.255 13.569 -0.011 1.00 0.00 67 VAL A N 5
ATOM 6554 C CA . VAL A 1 67 ? -17.282 14.275 1.264 1.00 0.00 67 VAL A CA 5
ATOM 6555 C C . VAL A 1 67 ? -18.485 15.208 1.350 1.00 0.00 67 VAL A C 5
ATOM 6556 O O . VAL A 1 67 ? -19.484 14.892 1.995 1.00 0.00 67 VAL A O 5
ATOM 6569 N N . GLY A 1 68 ? -18.382 16.361 0.695 1.00 0.00 68 GLY A N 5
ATOM 6570 C CA . GLY A 1 68 ? -19.468 17.322 0.710 1.00 0.00 68 GLY A CA 5
ATOM 6571 C C . GLY A 1 68 ? -19.038 18.691 0.222 1.00 0.00 68 GLY A C 5
ATOM 6572 O O . GLY A 1 68 ? -18.804 18.888 -0.970 1.00 0.00 68 GLY A O 5
ATOM 6576 N N . GLY A 1 69 ? -18.933 19.642 1.145 1.00 0.00 69 GLY A N 5
ATOM 6577 C CA . GLY A 1 69 ? -18.530 20.988 0.782 1.00 0.00 69 GLY A CA 5
ATOM 6578 C C . GLY A 1 69 ? -17.812 21.702 1.911 1.00 0.00 69 GLY A C 5
ATOM 6579 O O . GLY A 1 69 ? -17.167 21.067 2.745 1.00 0.00 69 GLY A O 5
ATOM 6583 N N . CYS A 1 70 ? -17.923 23.025 1.936 1.00 0.00 70 CYS A N 5
ATOM 6584 C CA . CYS A 1 70 ? -17.277 23.827 2.969 1.00 0.00 70 CYS A CA 5
ATOM 6585 C C . CYS A 1 70 ? -17.626 23.306 4.359 1.00 0.00 70 CYS A C 5
ATOM 6586 O O . CYS A 1 70 ? -16.754 23.162 5.216 1.00 0.00 70 CYS A O 5
ATOM 6594 N N . ASP A 1 71 ? -18.906 23.027 4.576 1.00 0.00 71 ASP A N 5
ATOM 6595 C CA . ASP A 1 71 ? -19.372 22.523 5.863 1.00 0.00 71 ASP A CA 5
ATOM 6596 C C . ASP A 1 71 ? -18.636 21.242 6.243 1.00 0.00 71 ASP A C 5
ATOM 6597 O O . ASP A 1 71 ? -18.130 21.111 7.358 1.00 0.00 71 ASP A O 5
ATOM 6606 N N . ASP A 1 72 ? -18.581 20.298 5.309 1.00 0.00 72 ASP A N 5
ATOM 6607 C CA . ASP A 1 72 ? -17.907 19.027 5.545 1.00 0.00 72 ASP A CA 5
ATOM 6608 C C . ASP A 1 72 ? -16.415 19.238 5.781 1.00 0.00 72 ASP A C 5
ATOM 6609 O O . ASP A 1 72 ? -15.861 18.772 6.778 1.00 0.00 72 ASP A O 5
ATOM 6618 N N . LEU A 1 73 ? -15.769 19.941 4.858 1.00 0.00 73 LEU A N 5
ATOM 6619 C CA . LEU A 1 73 ? -14.340 20.214 4.964 1.00 0.00 73 LEU A CA 5
ATOM 6620 C C . LEU A 1 73 ? -14.014 20.905 6.284 1.00 0.00 73 LEU A C 5
ATOM 6621 O O . LEU A 1 73 ? -12.985 20.630 6.903 1.00 0.00 73 LEU A O 5
ATOM 6637 N N . TYR A 1 74 ? -14.898 21.800 6.711 1.00 0.00 74 TYR A N 5
ATOM 6638 C CA . TYR A 1 74 ? -14.704 22.530 7.958 1.00 0.00 74 TYR A CA 5
ATOM 6639 C C . TYR A 1 74 ? -14.913 21.617 9.162 1.00 0.00 74 TYR A C 5
ATOM 6640 O O . TYR A 1 74 ? -14.244 21.758 10.186 1.00 0.00 74 TYR A O 5
ATOM 6658 N N . ALA A 1 75 ? -15.847 20.681 9.031 1.00 0.00 75 ALA A N 5
ATOM 6659 C CA . ALA A 1 75 ? -16.143 19.742 10.106 1.00 0.00 75 ALA A CA 5
ATOM 6660 C C . ALA A 1 75 ? -15.055 18.680 10.224 1.00 0.00 75 ALA A C 5
ATOM 6661 O O . ALA A 1 75 ? -14.801 18.155 11.309 1.00 0.00 75 ALA A O 5
ATOM 6668 N N . LEU A 1 76 ? -14.416 18.368 9.102 1.00 0.00 76 LEU A N 5
ATOM 6669 C CA . LEU A 1 76 ? -13.355 17.367 9.079 1.00 0.00 76 LEU A CA 5
ATOM 6670 C C . LEU A 1 76 ? -12.046 17.950 9.604 1.00 0.00 76 LEU A C 5
ATOM 6671 O O . LEU A 1 76 ? -11.393 17.358 10.462 1.00 0.00 76 LEU A O 5
ATOM 6687 N N . GLU A 1 77 ? -11.671 19.114 9.082 1.00 0.00 77 GLU A N 5
ATOM 6688 C CA . GLU A 1 77 ? -10.441 19.776 9.500 1.00 0.00 77 GLU A CA 5
ATOM 6689 C C . GLU A 1 77 ? -10.425 19.991 11.010 1.00 0.00 77 GLU A C 5
ATOM 6690 O O . GLU A 1 77 ? -9.365 19.985 11.637 1.00 0.00 77 GLU A O 5
ATOM 6702 N N . ASP A 1 78 ? -11.606 20.182 11.588 1.00 0.00 78 ASP A N 5
ATOM 6703 C CA . ASP A 1 78 ? -11.728 20.399 13.024 1.00 0.00 78 ASP A CA 5
ATOM 6704 C C . ASP A 1 78 ? -11.421 19.119 13.795 1.00 0.00 78 ASP A C 5
ATOM 6705 O O . ASP A 1 78 ? -11.048 19.164 14.967 1.00 0.00 78 ASP A O 5
ATOM 6714 N N . GLU A 1 79 ? -11.582 17.980 13.129 1.00 0.00 79 GLU A N 5
ATOM 6715 C CA . GLU A 1 79 ? -11.323 16.688 13.753 1.00 0.00 79 GLU A CA 5
ATOM 6716 C C . GLU A 1 79 ? -9.946 16.160 13.361 1.00 0.00 79 GLU A C 5
ATOM 6717 O O . GLU A 1 79 ? -9.496 15.132 13.866 1.00 0.00 79 GLU A O 5
ATOM 6729 N N . GLY A 1 80 ? -9.282 16.871 12.456 1.00 0.00 80 GLY A N 5
ATOM 6730 C CA . GLY A 1 80 ? -7.963 16.459 12.010 1.00 0.00 80 GLY A CA 5
ATOM 6731 C C . GLY A 1 80 ? -7.967 15.077 11.389 1.00 0.00 80 GLY A C 5
ATOM 6732 O O . GLY A 1 80 ? -6.951 14.382 11.395 1.00 0.00 80 GLY A O 5
ATOM 6736 N N . LYS A 1 81 ? -9.114 14.674 10.852 1.00 0.00 81 LYS A N 5
ATOM 6737 C CA . LYS A 1 81 ? -9.248 13.365 10.224 1.00 0.00 81 LYS A CA 5
ATOM 6738 C C . LYS A 1 81 ? -9.172 13.480 8.705 1.00 0.00 81 LYS A C 5
ATOM 6739 O O . LYS A 1 81 ? -8.854 12.511 8.014 1.00 0.00 81 LYS A O 5
ATOM 6758 N N . LEU A 1 82 ? -9.466 14.669 8.191 1.00 0.00 82 LEU A N 5
ATOM 6759 C CA . LEU A 1 82 ? -9.430 14.911 6.753 1.00 0.00 82 LEU A CA 5
ATOM 6760 C C . LEU A 1 82 ? -8.095 14.471 6.160 1.00 0.00 82 LEU A C 5
ATOM 6761 O O . LEU A 1 82 ? -8.046 13.907 5.067 1.00 0.00 82 LEU A O 5
ATOM 6777 N N . ASP A 1 83 ? -7.016 14.732 6.889 1.00 0.00 83 ASP A N 5
ATOM 6778 C CA . ASP A 1 83 ? -5.680 14.361 6.437 1.00 0.00 83 ASP A CA 5
ATOM 6779 C C . ASP A 1 83 ? -5.631 12.889 6.039 1.00 0.00 83 ASP A C 5
ATOM 6780 O O . ASP A 1 83 ? -5.003 12.524 5.045 1.00 0.00 83 ASP A O 5
ATOM 6789 N N . SER A 1 84 ? -6.296 12.047 6.824 1.00 0.00 84 SER A N 5
ATOM 6790 C CA . SER A 1 84 ? -6.324 10.613 6.557 1.00 0.00 84 SER A CA 5
ATOM 6791 C C . SER A 1 84 ? -7.339 10.284 5.467 1.00 0.00 84 SER A C 5
ATOM 6792 O O . SER A 1 84 ? -7.206 9.284 4.759 1.00 0.00 84 SER A O 5
ATOM 6800 N N . LEU A 1 85 ? -8.354 11.131 5.337 1.00 0.00 85 LEU A N 5
ATOM 6801 C CA . LEU A 1 85 ? -9.394 10.931 4.333 1.00 0.00 85 LEU A CA 5
ATOM 6802 C C . LEU A 1 85 ? -8.831 11.099 2.925 1.00 0.00 85 LEU A C 5
ATOM 6803 O O . LEU A 1 85 ? -9.164 10.337 2.017 1.00 0.00 85 LEU A O 5
ATOM 6819 N N . LEU A 1 86 ? -7.975 12.100 2.752 1.00 0.00 86 LEU A N 5
ATOM 6820 C CA . LEU A 1 86 ? -7.363 12.368 1.455 1.00 0.00 86 LEU A CA 5
ATOM 6821 C C . LEU A 1 86 ? -6.156 11.464 1.226 1.00 0.00 86 LEU A C 5
ATOM 6822 O O . LEU A 1 86 ? -5.752 11.227 0.087 1.00 0.00 86 LEU A O 5
ATOM 6838 N N . LYS A 1 87 ? -5.586 10.960 2.314 1.00 0.00 87 LYS A N 5
ATOM 6839 C CA . LYS A 1 87 ? -4.427 10.078 2.233 1.00 0.00 87 LYS A CA 5
ATOM 6840 C C . LYS A 1 87 ? -4.855 8.642 1.949 1.00 0.00 87 LYS A C 5
ATOM 6841 O O . LYS A 1 87 ? -4.171 7.909 1.234 1.00 0.00 87 LYS A O 5
ATOM 6860 N N . THR A 1 88 ? -5.992 8.245 2.512 1.00 0.00 88 THR A N 5
ATOM 6861 C CA . THR A 1 88 ? -6.511 6.897 2.318 1.00 0.00 88 THR A CA 5
ATOM 6862 C C . THR A 1 88 ? -7.521 6.856 1.178 1.00 0.00 88 THR A C 5
ATOM 6863 O O . THR A 1 88 ? -7.555 5.903 0.400 1.00 0.00 88 THR A O 5
ATOM 6874 N N . GLY A 1 89 ? -8.344 7.896 1.083 1.00 0.00 89 GLY A N 5
ATOM 6875 C CA . GLY A 1 89 ? -9.343 7.958 0.033 1.00 0.00 89 GLY A CA 5
ATOM 6876 C C . GLY A 1 89 ? -10.630 7.253 0.415 1.00 0.00 89 GLY A C 5
ATOM 6877 O O . GLY A 1 89 ? -11.370 6.784 -0.450 1.00 0.00 89 GLY A O 5
ATOM 6881 N N . LYS A 1 90 ? -10.898 7.177 1.714 1.00 0.00 90 LYS A N 5
ATOM 6882 C CA . LYS A 1 90 ? -12.103 6.523 2.210 1.00 0.00 90 LYS A CA 5
ATOM 6883 C C . LYS A 1 90 ? -12.314 6.823 3.691 1.00 0.00 90 LYS A C 5
ATOM 6884 O O . LYS A 1 90 ? -11.416 7.325 4.367 1.00 0.00 90 LYS A O 5
ATOM 6903 N N . LEU A 1 91 ? -13.505 6.510 4.189 1.00 0.00 91 LEU A N 5
ATOM 6904 C CA . LEU A 1 91 ? -13.834 6.744 5.591 1.00 0.00 91 LEU A CA 5
ATOM 6905 C C . LEU A 1 91 ? -14.464 5.504 6.217 1.00 0.00 91 LEU A C 5
ATOM 6906 O O . LEU A 1 91 ? -15.222 4.786 5.566 1.00 0.00 91 LEU A O 5
ATOM 6922 N N . ILE A 1 92 ? -14.146 5.261 7.484 1.00 0.00 92 ILE A N 5
ATOM 6923 C CA . ILE A 1 92 ? -14.683 4.110 8.198 1.00 0.00 92 ILE A CA 5
ATOM 6924 C C . ILE A 1 92 ? -15.656 4.546 9.289 1.00 0.00 92 ILE A C 5
ATOM 6925 O O . ILE A 1 92 ? -16.728 3.962 9.448 1.00 0.00 92 ILE A O 5
ATOM 6941 N N . GLY A 1 1 ? 5.161 7.258 6.083 1.00 0.00 1 GLY A N 6
ATOM 6942 C CA . GLY A 1 1 ? 4.513 6.120 5.459 1.00 0.00 1 GLY A CA 6
ATOM 6943 C C . GLY A 1 1 ? 4.991 5.886 4.039 1.00 0.00 1 GLY A C 6
ATOM 6944 O O . GLY A 1 1 ? 5.961 6.490 3.581 1.00 0.00 1 GLY A O 6
ATOM 6948 N N . PRO A 1 2 ? 4.301 4.989 3.319 1.00 0.00 2 PRO A N 6
ATOM 6949 C CA . PRO A 1 2 ? 4.644 4.656 1.933 1.00 0.00 2 PRO A CA 6
ATOM 6950 C C . PRO A 1 2 ? 4.348 5.802 0.971 1.00 0.00 2 PRO A C 6
ATOM 6951 O O . PRO A 1 2 ? 5.040 5.978 -0.031 1.00 0.00 2 PRO A O 6
ATOM 6962 N N . GLY A 1 3 ? 3.316 6.579 1.283 1.00 0.00 3 GLY A N 6
ATOM 6963 C CA . GLY A 1 3 ? 2.947 7.698 0.436 1.00 0.00 3 GLY A CA 6
ATOM 6964 C C . GLY A 1 3 ? 1.625 7.479 -0.272 1.00 0.00 3 GLY A C 6
ATOM 6965 O O . GLY A 1 3 ? 1.465 7.853 -1.433 1.00 0.00 3 GLY A O 6
ATOM 6969 N N . SER A 1 4 ? 0.674 6.870 0.430 1.00 0.00 4 SER A N 6
ATOM 6970 C CA . SER A 1 4 ? -0.640 6.596 -0.141 1.00 0.00 4 SER A CA 6
ATOM 6971 C C . SER A 1 4 ? -1.356 7.894 -0.502 1.00 0.00 4 SER A C 6
ATOM 6972 O O . SER A 1 4 ? -1.471 8.802 0.321 1.00 0.00 4 SER A O 6
ATOM 6980 N N . MET A 1 5 ? -1.837 7.973 -1.738 1.00 0.00 5 MET A N 6
ATOM 6981 C CA . MET A 1 5 ? -2.543 9.159 -2.209 1.00 0.00 5 MET A CA 6
ATOM 6982 C C . MET A 1 5 ? -3.715 8.773 -3.107 1.00 0.00 5 MET A C 6
ATOM 6983 O O . MET A 1 5 ? -3.674 7.752 -3.793 1.00 0.00 5 MET A O 6
ATOM 6997 N N . VAL A 1 6 ? -4.758 9.596 -3.097 1.00 0.00 6 VAL A N 6
ATOM 6998 C CA . VAL A 1 6 ? -5.941 9.341 -3.911 1.00 0.00 6 VAL A CA 6
ATOM 6999 C C . VAL A 1 6 ? -6.310 10.565 -4.742 1.00 0.00 6 VAL A C 6
ATOM 7000 O O . VAL A 1 6 ? -6.074 11.701 -4.332 1.00 0.00 6 VAL A O 6
ATOM 7013 N N . ASP A 1 7 ? -6.892 10.324 -5.912 1.00 0.00 7 ASP A N 6
ATOM 7014 C CA . ASP A 1 7 ? -7.296 11.407 -6.801 1.00 0.00 7 ASP A CA 6
ATOM 7015 C C . ASP A 1 7 ? -8.437 12.215 -6.190 1.00 0.00 7 ASP A C 6
ATOM 7016 O O . ASP A 1 7 ? -9.497 11.673 -5.877 1.00 0.00 7 ASP A O 6
ATOM 7025 N N . VAL A 1 8 ? -8.212 13.514 -6.023 1.00 0.00 8 VAL A N 6
ATOM 7026 C CA . VAL A 1 8 ? -9.221 14.397 -5.450 1.00 0.00 8 VAL A CA 6
ATOM 7027 C C . VAL A 1 8 ? -9.707 15.415 -6.475 1.00 0.00 8 VAL A C 6
ATOM 7028 O O . VAL A 1 8 ? -8.910 16.002 -7.208 1.00 0.00 8 VAL A O 6
ATOM 7041 N N . ILE A 1 9 ? -11.018 15.620 -6.521 1.00 0.00 9 ILE A N 6
ATOM 7042 C CA . ILE A 1 9 ? -11.611 16.569 -7.456 1.00 0.00 9 ILE A CA 6
ATOM 7043 C C . ILE A 1 9 ? -12.602 17.489 -6.751 1.00 0.00 9 ILE A C 6
ATOM 7044 O O . ILE A 1 9 ? -13.471 17.030 -6.010 1.00 0.00 9 ILE A O 6
ATOM 7060 N N . ILE A 1 10 ? -12.465 18.790 -6.989 1.00 0.00 10 ILE A N 6
ATOM 7061 C CA . ILE A 1 10 ? -13.351 19.774 -6.380 1.00 0.00 10 ILE A CA 6
ATOM 7062 C C . ILE A 1 10 ? -14.255 20.421 -7.423 1.00 0.00 10 ILE A C 6
ATOM 7063 O O . ILE A 1 10 ? -13.791 20.859 -8.476 1.00 0.00 10 ILE A O 6
ATOM 7079 N N . TYR A 1 11 ? -15.548 20.479 -7.124 1.00 0.00 11 TYR A N 6
ATOM 7080 C CA . TYR A 1 11 ? -16.518 21.072 -8.036 1.00 0.00 11 TYR A CA 6
ATOM 7081 C C . TYR A 1 11 ? -17.014 22.414 -7.507 1.00 0.00 11 TYR A C 6
ATOM 7082 O O . TYR A 1 11 ? -17.677 22.481 -6.472 1.00 0.00 11 TYR A O 6
ATOM 7100 N N . THR A 1 12 ? -16.688 23.484 -8.227 1.00 0.00 12 THR A N 6
ATOM 7101 C CA . THR A 1 12 ? -17.099 24.825 -7.831 1.00 0.00 12 THR A CA 6
ATOM 7102 C C . THR A 1 12 ? -17.426 25.681 -9.049 1.00 0.00 12 THR A C 6
ATOM 7103 O O . THR A 1 12 ? -16.915 25.441 -10.144 1.00 0.00 12 THR A O 6
ATOM 7114 N N . ARG A 1 13 ? -18.280 26.680 -8.852 1.00 0.00 13 ARG A N 6
ATOM 7115 C CA . ARG A 1 13 ? -18.675 27.572 -9.936 1.00 0.00 13 ARG A CA 6
ATOM 7116 C C . ARG A 1 13 ? -18.074 28.961 -9.743 1.00 0.00 13 ARG A C 6
ATOM 7117 O O . ARG A 1 13 ? -17.666 29.341 -8.646 1.00 0.00 13 ARG A O 6
ATOM 7138 N N . PRO A 1 14 ? -18.017 29.738 -10.835 1.00 0.00 14 PRO A N 6
ATOM 7139 C CA . PRO A 1 14 ? -17.467 31.097 -10.812 1.00 0.00 14 PRO A CA 6
ATOM 7140 C C . PRO A 1 14 ? -18.358 32.070 -10.047 1.00 0.00 14 PRO A C 6
ATOM 7141 O O . PRO A 1 14 ? -19.444 32.423 -10.504 1.00 0.00 14 PRO A O 6
ATOM 7152 N N . GLY A 1 15 ? -17.891 32.499 -8.879 1.00 0.00 15 GLY A N 6
ATOM 7153 C CA . GLY A 1 15 ? -18.658 33.428 -8.069 1.00 0.00 15 GLY A CA 6
ATOM 7154 C C . GLY A 1 15 ? -19.157 32.800 -6.783 1.00 0.00 15 GLY A C 6
ATOM 7155 O O . GLY A 1 15 ? -19.971 33.389 -6.071 1.00 0.00 15 GLY A O 6
ATOM 7159 N N . CYS A 1 16 ? -18.670 31.600 -6.484 1.00 0.00 16 CYS A N 6
ATOM 7160 C CA . CYS A 1 16 ? -19.074 30.890 -5.277 1.00 0.00 16 CYS A CA 6
ATOM 7161 C C . CYS A 1 16 ? -18.116 31.187 -4.126 1.00 0.00 16 CYS A C 6
ATOM 7162 O O . CYS A 1 16 ? -16.956 30.774 -4.128 1.00 0.00 16 CYS A O 6
ATOM 7169 N N . PRO A 1 17 ? -18.612 31.919 -3.118 1.00 0.00 17 PRO A N 6
ATOM 7170 C CA . PRO A 1 17 ? -17.819 32.287 -1.942 1.00 0.00 17 PRO A CA 6
ATOM 7171 C C . PRO A 1 17 ? -17.514 31.089 -1.050 1.00 0.00 17 PRO A C 6
ATOM 7172 O O . PRO A 1 17 ? -16.363 30.854 -0.680 1.00 0.00 17 PRO A O 6
ATOM 7183 N N . TYR A 1 18 ? -18.551 30.333 -0.708 1.00 0.00 18 TYR A N 6
ATOM 7184 C CA . TYR A 1 18 ? -18.394 29.159 0.143 1.00 0.00 18 TYR A CA 6
ATOM 7185 C C . TYR A 1 18 ? -17.451 28.145 -0.498 1.00 0.00 18 TYR A C 6
ATOM 7186 O O . TYR A 1 18 ? -16.790 27.370 0.195 1.00 0.00 18 TYR A O 6
ATOM 7204 N N . CYS A 1 19 ? -17.394 28.155 -1.825 1.00 0.00 19 CYS A N 6
ATOM 7205 C CA . CYS A 1 19 ? -16.533 27.238 -2.562 1.00 0.00 19 CYS A CA 6
ATOM 7206 C C . CYS A 1 19 ? -15.066 27.629 -2.411 1.00 0.00 19 CYS A C 6
ATOM 7207 O O . CYS A 1 19 ? -14.214 26.787 -2.132 1.00 0.00 19 CYS A O 6
ATOM 7214 N N . ALA A 1 20 ? -14.780 28.914 -2.597 1.00 0.00 20 ALA A N 6
ATOM 7215 C CA . ALA A 1 20 ? -13.417 29.418 -2.479 1.00 0.00 20 ALA A CA 6
ATOM 7216 C C . ALA A 1 20 ? -12.790 28.999 -1.154 1.00 0.00 20 ALA A C 6
ATOM 7217 O O . ALA A 1 20 ? -11.661 28.508 -1.119 1.00 0.00 20 ALA A O 6
ATOM 7224 N N . ARG A 1 21 ? -13.527 29.197 -0.067 1.00 0.00 21 ARG A N 6
ATOM 7225 C CA . ARG A 1 21 ? -13.042 28.841 1.261 1.00 0.00 21 ARG A CA 6
ATOM 7226 C C . ARG A 1 21 ? -12.610 27.379 1.309 1.00 0.00 21 ARG A C 6
ATOM 7227 O O . ARG A 1 21 ? -11.532 27.055 1.806 1.00 0.00 21 ARG A O 6
ATOM 7248 N N . ALA A 1 22 ? -13.460 26.499 0.788 1.00 0.00 22 ALA A N 6
ATOM 7249 C CA . ALA A 1 22 ? -13.166 25.072 0.770 1.00 0.00 22 ALA A CA 6
ATOM 7250 C C . ALA A 1 22 ? -11.871 24.787 0.017 1.00 0.00 22 ALA A C 6
ATOM 7251 O O . ALA A 1 22 ? -10.984 24.100 0.523 1.00 0.00 22 ALA A O 6
ATOM 7258 N N . LYS A 1 23 ? -11.768 25.320 -1.196 1.00 0.00 23 LYS A N 6
ATOM 7259 C CA . LYS A 1 23 ? -10.581 25.125 -2.019 1.00 0.00 23 LYS A CA 6
ATOM 7260 C C . LYS A 1 23 ? -9.317 25.498 -1.250 1.00 0.00 23 LYS A C 6
ATOM 7261 O O . LYS A 1 23 ? -8.378 24.708 -1.161 1.00 0.00 23 LYS A O 6
ATOM 7280 N N . ALA A 1 24 ? -9.303 26.706 -0.695 1.00 0.00 24 ALA A N 6
ATOM 7281 C CA . ALA A 1 24 ? -8.156 27.181 0.069 1.00 0.00 24 ALA A CA 6
ATOM 7282 C C . ALA A 1 24 ? -7.914 26.308 1.295 1.00 0.00 24 ALA A C 6
ATOM 7283 O O . ALA A 1 24 ? -6.773 26.113 1.716 1.00 0.00 24 ALA A O 6
ATOM 7290 N N . LEU A 1 25 ? -8.993 25.784 1.866 1.00 0.00 25 LEU A N 6
ATOM 7291 C CA . LEU A 1 25 ? -8.898 24.931 3.045 1.00 0.00 25 LEU A CA 6
ATOM 7292 C C . LEU A 1 25 ? -8.136 23.648 2.729 1.00 0.00 25 LEU A C 6
ATOM 7293 O O . LEU A 1 25 ? -7.285 23.211 3.505 1.00 0.00 25 LEU A O 6
ATOM 7309 N N . LEU A 1 26 ? -8.446 23.049 1.585 1.00 0.00 26 LEU A N 6
ATOM 7310 C CA . LEU A 1 26 ? -7.789 21.816 1.164 1.00 0.00 26 LEU A CA 6
ATOM 7311 C C . LEU A 1 26 ? -6.360 22.090 0.705 1.00 0.00 26 LEU A C 6
ATOM 7312 O O . LEU A 1 26 ? -5.460 21.281 0.929 1.00 0.00 26 LEU A O 6
ATOM 7328 N N . ALA A 1 27 ? -6.159 23.237 0.064 1.00 0.00 27 ALA A N 6
ATOM 7329 C CA . ALA A 1 27 ? -4.839 23.619 -0.422 1.00 0.00 27 ALA A CA 6
ATOM 7330 C C . ALA A 1 27 ? -3.933 24.044 0.728 1.00 0.00 27 ALA A C 6
ATOM 7331 O O . ALA A 1 27 ? -2.709 23.951 0.633 1.00 0.00 27 ALA A O 6
ATOM 7338 N N . ARG A 1 28 ? -4.541 24.512 1.813 1.00 0.00 28 ARG A N 6
ATOM 7339 C CA . ARG A 1 28 ? -3.788 24.954 2.980 1.00 0.00 28 ARG A CA 6
ATOM 7340 C C . ARG A 1 28 ? -2.792 23.885 3.421 1.00 0.00 28 ARG A C 6
ATOM 7341 O O . ARG A 1 28 ? -1.603 24.159 3.587 1.00 0.00 28 ARG A O 6
ATOM 7362 N N . LYS A 1 29 ? -3.286 22.666 3.610 1.00 0.00 29 LYS A N 6
ATOM 7363 C CA . LYS A 1 29 ? -2.441 21.555 4.031 1.00 0.00 29 LYS A CA 6
ATOM 7364 C C . LYS A 1 29 ? -1.533 21.100 2.893 1.00 0.00 29 LYS A C 6
ATOM 7365 O O . LYS A 1 29 ? -0.551 20.393 3.114 1.00 0.00 29 LYS A O 6
ATOM 7384 N N . GLY A 1 30 ? -1.867 21.513 1.674 1.00 0.00 30 GLY A N 6
ATOM 7385 C CA . GLY A 1 30 ? -1.070 21.140 0.520 1.00 0.00 30 GLY A CA 6
ATOM 7386 C C . GLY A 1 30 ? -1.728 20.057 -0.313 1.00 0.00 30 GLY A C 6
ATOM 7387 O O . GLY A 1 30 ? -1.143 19.567 -1.279 1.00 0.00 30 GLY A O 6
ATOM 7391 N N . ALA A 1 31 ? -2.946 19.683 0.062 1.00 0.00 31 ALA A N 6
ATOM 7392 C CA . ALA A 1 31 ? -3.684 18.652 -0.657 1.00 0.00 31 ALA A CA 6
ATOM 7393 C C . ALA A 1 31 ? -4.010 19.101 -2.078 1.00 0.00 31 ALA A C 6
ATOM 7394 O O . ALA A 1 31 ? -4.764 20.052 -2.280 1.00 0.00 31 ALA A O 6
ATOM 7401 N N . GLU A 1 32 ? -3.436 18.410 -3.058 1.00 0.00 32 GLU A N 6
ATOM 7402 C CA . GLU A 1 32 ? -3.666 18.740 -4.460 1.00 0.00 32 GLU A CA 6
ATOM 7403 C C . GLU A 1 32 ? -5.012 18.200 -4.932 1.00 0.00 32 GLU A C 6
ATOM 7404 O O . GLU A 1 32 ? -5.323 17.024 -4.743 1.00 0.00 32 GLU A O 6
ATOM 7416 N N . PHE A 1 33 ? -5.808 19.069 -5.548 1.00 0.00 33 PHE A N 6
ATOM 7417 C CA . PHE A 1 33 ? -7.123 18.681 -6.046 1.00 0.00 33 PHE A CA 6
ATOM 7418 C C . PHE A 1 33 ? -7.403 19.326 -7.400 1.00 0.00 33 PHE A C 6
ATOM 7419 O O . PHE A 1 33 ? -6.986 20.454 -7.660 1.00 0.00 33 PHE A O 6
ATOM 7436 N N . ASN A 1 34 ? -8.112 18.601 -8.259 1.00 0.00 34 ASN A N 6
ATOM 7437 C CA . ASN A 1 34 ? -8.447 19.102 -9.587 1.00 0.00 34 ASN A CA 6
ATOM 7438 C C . ASN A 1 34 ? -9.643 20.048 -9.526 1.00 0.00 34 ASN A C 6
ATOM 7439 O O . ASN A 1 34 ? -10.721 19.672 -9.066 1.00 0.00 34 ASN A O 6
ATOM 7450 N N . GLU A 1 35 ? -9.444 21.276 -9.994 1.00 0.00 35 GLU A N 6
ATOM 7451 C CA . GLU A 1 35 ? -10.506 22.275 -9.991 1.00 0.00 35 GLU A CA 6
ATOM 7452 C C . GLU A 1 35 ? -11.373 22.150 -11.240 1.00 0.00 35 GLU A C 6
ATOM 7453 O O . GLU A 1 35 ? -10.894 22.323 -12.362 1.00 0.00 35 GLU A O 6
ATOM 7465 N N . ILE A 1 36 ? -12.651 21.847 -11.038 1.00 0.00 36 ILE A N 6
ATOM 7466 C CA . ILE A 1 36 ? -13.586 21.698 -12.147 1.00 0.00 36 ILE A CA 6
ATOM 7467 C C . ILE A 1 36 ? -14.896 22.423 -11.862 1.00 0.00 36 ILE A C 6
ATOM 7468 O O . ILE A 1 36 ? -15.306 22.557 -10.708 1.00 0.00 36 ILE A O 6
ATOM 7484 N N . ASP A 1 37 ? -15.551 22.888 -12.920 1.00 0.00 37 ASP A N 6
ATOM 7485 C CA . ASP A 1 37 ? -16.818 23.598 -12.784 1.00 0.00 37 ASP A CA 6
ATOM 7486 C C . ASP A 1 37 ? -17.975 22.748 -13.301 1.00 0.00 37 ASP A C 6
ATOM 7487 O O . ASP A 1 37 ? -17.805 21.939 -14.213 1.00 0.00 37 ASP A O 6
ATOM 7496 N N . ALA A 1 38 ? -19.150 22.936 -12.710 1.00 0.00 38 ALA A N 6
ATOM 7497 C CA . ALA A 1 38 ? -20.335 22.187 -13.111 1.00 0.00 38 ALA A CA 6
ATOM 7498 C C . ALA A 1 38 ? -21.399 23.113 -13.690 1.00 0.00 38 ALA A C 6
ATOM 7499 O O . ALA A 1 38 ? -22.190 22.709 -14.542 1.00 0.00 38 ALA A O 6
ATOM 7506 N N . SER A 1 39 ? -21.414 24.357 -13.221 1.00 0.00 39 SER A N 6
ATOM 7507 C CA . SER A 1 39 ? -22.385 25.339 -13.689 1.00 0.00 39 SER A CA 6
ATOM 7508 C C . SER A 1 39 ? -22.252 25.560 -15.193 1.00 0.00 39 SER A C 6
ATOM 7509 O O . SER A 1 39 ? -23.173 26.056 -15.842 1.00 0.00 39 SER A O 6
ATOM 7517 N N . ALA A 1 40 ? -21.099 25.189 -15.740 1.00 0.00 40 ALA A N 6
ATOM 7518 C CA . ALA A 1 40 ? -20.845 25.345 -17.166 1.00 0.00 40 ALA A CA 6
ATOM 7519 C C . ALA A 1 40 ? -21.975 24.742 -17.994 1.00 0.00 40 ALA A C 6
ATOM 7520 O O . ALA A 1 40 ? -22.321 25.254 -19.059 1.00 0.00 40 ALA A O 6
ATOM 7527 N N . THR A 1 41 ? -22.548 23.649 -17.498 1.00 0.00 41 THR A N 6
ATOM 7528 C CA . THR A 1 41 ? -23.637 22.975 -18.193 1.00 0.00 41 THR A CA 6
ATOM 7529 C C . THR A 1 41 ? -24.768 22.625 -17.233 1.00 0.00 41 THR A C 6
ATOM 7530 O O . THR A 1 41 ? -24.579 22.530 -16.020 1.00 0.00 41 THR A O 6
ATOM 7541 N N . PRO A 1 42 ? -25.975 22.429 -17.785 1.00 0.00 42 PRO A N 6
ATOM 7542 C CA . PRO A 1 42 ? -27.161 22.085 -16.995 1.00 0.00 42 PRO A CA 6
ATOM 7543 C C . PRO A 1 42 ? -27.085 20.675 -16.420 1.00 0.00 42 PRO A C 6
ATOM 7544 O O . PRO A 1 42 ? -27.436 20.448 -15.262 1.00 0.00 42 PRO A O 6
ATOM 7555 N N . GLU A 1 43 ? -26.626 19.731 -17.236 1.00 0.00 43 GLU A N 6
ATOM 7556 C CA . GLU A 1 43 ? -26.506 18.343 -16.807 1.00 0.00 43 GLU A CA 6
ATOM 7557 C C . GLU A 1 43 ? -25.496 18.211 -15.670 1.00 0.00 43 GLU A C 6
ATOM 7558 O O . GLU A 1 43 ? -25.783 17.604 -14.637 1.00 0.00 43 GLU A O 6
ATOM 7570 N N . LEU A 1 44 ? -24.314 18.782 -15.867 1.00 0.00 44 LEU A N 6
ATOM 7571 C CA . LEU A 1 44 ? -23.260 18.729 -14.860 1.00 0.00 44 LEU A CA 6
ATOM 7572 C C . LEU A 1 44 ? -23.742 19.314 -13.536 1.00 0.00 44 LEU A C 6
ATOM 7573 O O . LEU A 1 44 ? -23.299 18.899 -12.465 1.00 0.00 44 LEU A O 6
ATOM 7589 N N . ARG A 1 45 ? -24.653 20.278 -13.618 1.00 0.00 45 ARG A N 6
ATOM 7590 C CA . ARG A 1 45 ? -25.197 20.919 -12.427 1.00 0.00 45 ARG A CA 6
ATOM 7591 C C . ARG A 1 45 ? -26.354 20.107 -11.852 1.00 0.00 45 ARG A C 6
ATOM 7592 O O . ARG A 1 45 ? -26.612 20.142 -10.650 1.00 0.00 45 ARG A O 6
ATOM 7613 N N . ALA A 1 46 ? -27.046 19.377 -12.720 1.00 0.00 46 ALA A N 6
ATOM 7614 C CA . ALA A 1 46 ? -28.174 18.556 -12.299 1.00 0.00 46 ALA A CA 6
ATOM 7615 C C . ALA A 1 46 ? -27.733 17.483 -11.309 1.00 0.00 46 ALA A C 6
ATOM 7616 O O . ALA A 1 46 ? -28.279 17.377 -10.212 1.00 0.00 46 ALA A O 6
ATOM 7623 N N . GLU A 1 47 ? -26.742 16.691 -11.705 1.00 0.00 47 GLU A N 6
ATOM 7624 C CA . GLU A 1 47 ? -26.230 15.625 -10.851 1.00 0.00 47 GLU A CA 6
ATOM 7625 C C . GLU A 1 47 ? -25.542 16.201 -9.617 1.00 0.00 47 GLU A C 6
ATOM 7626 O O . GLU A 1 47 ? -25.568 15.601 -8.542 1.00 0.00 47 GLU A O 6
ATOM 7638 N N . MET A 1 48 ? -24.926 17.367 -9.780 1.00 0.00 48 MET A N 6
ATOM 7639 C CA . MET A 1 48 ? -24.231 18.025 -8.679 1.00 0.00 48 MET A CA 6
ATOM 7640 C C . MET A 1 48 ? -25.222 18.530 -7.635 1.00 0.00 48 MET A C 6
ATOM 7641 O O . MET A 1 48 ? -25.019 18.349 -6.435 1.00 0.00 48 MET A O 6
ATOM 7655 N N . GLN A 1 49 ? -26.293 19.165 -8.101 1.00 0.00 49 GLN A N 6
ATOM 7656 C CA . GLN A 1 49 ? -27.315 19.697 -7.207 1.00 0.00 49 GLN A CA 6
ATOM 7657 C C . GLN A 1 49 ? -28.237 18.588 -6.713 1.00 0.00 49 GLN A C 6
ATOM 7658 O O . GLN A 1 49 ? -28.904 18.733 -5.689 1.00 0.00 49 GLN A O 6
ATOM 7672 N N . GLU A 1 50 ? -28.270 17.480 -7.447 1.00 0.00 50 GLU A N 6
ATOM 7673 C CA . GLU A 1 50 ? -29.112 16.347 -7.083 1.00 0.00 50 GLU A CA 6
ATOM 7674 C C . GLU A 1 50 ? -28.540 15.610 -5.876 1.00 0.00 50 GLU A C 6
ATOM 7675 O O . GLU A 1 50 ? -29.257 14.896 -5.174 1.00 0.00 50 GLU A O 6
ATOM 7687 N N . ARG A 1 51 ? -27.244 15.787 -5.642 1.00 0.00 51 ARG A N 6
ATOM 7688 C CA . ARG A 1 51 ? -26.574 15.138 -4.521 1.00 0.00 51 ARG A CA 6
ATOM 7689 C C . ARG A 1 51 ? -26.673 15.991 -3.260 1.00 0.00 51 ARG A C 6
ATOM 7690 O O . ARG A 1 51 ? -26.903 15.475 -2.166 1.00 0.00 51 ARG A O 6
ATOM 7711 N N . SER A 1 52 ? -26.498 17.299 -3.421 1.00 0.00 52 SER A N 6
ATOM 7712 C CA . SER A 1 52 ? -26.564 18.223 -2.295 1.00 0.00 52 SER A CA 6
ATOM 7713 C C . SER A 1 52 ? -28.012 18.552 -1.946 1.00 0.00 52 SER A C 6
ATOM 7714 O O . SER A 1 52 ? -28.362 18.704 -0.776 1.00 0.00 52 SER A O 6
ATOM 7722 N N . GLY A 1 53 ? -28.851 18.662 -2.972 1.00 0.00 53 GLY A N 6
ATOM 7723 C CA . GLY A 1 53 ? -30.252 18.973 -2.754 1.00 0.00 53 GLY A CA 6
ATOM 7724 C C . GLY A 1 53 ? -30.509 20.464 -2.676 1.00 0.00 53 GLY A C 6
ATOM 7725 O O . GLY A 1 53 ? -31.606 20.894 -2.319 1.00 0.00 53 GLY A O 6
ATOM 7729 N N . ARG A 1 54 ? -29.495 21.256 -3.009 1.00 0.00 54 ARG A N 6
ATOM 7730 C CA . ARG A 1 54 ? -29.616 22.709 -2.972 1.00 0.00 54 ARG A CA 6
ATOM 7731 C C . ARG A 1 54 ? -29.224 23.321 -4.313 1.00 0.00 54 ARG A C 6
ATOM 7732 O O . ARG A 1 54 ? -28.798 22.617 -5.228 1.00 0.00 54 ARG A O 6
ATOM 7753 N N . ASN A 1 55 ? -29.371 24.638 -4.422 1.00 0.00 55 ASN A N 6
ATOM 7754 C CA . ASN A 1 55 ? -29.033 25.345 -5.652 1.00 0.00 55 ASN A CA 6
ATOM 7755 C C . ASN A 1 55 ? -27.669 24.906 -6.175 1.00 0.00 55 ASN A C 6
ATOM 7756 O O . ASN A 1 55 ? -27.577 24.144 -7.138 1.00 0.00 55 ASN A O 6
ATOM 7767 N N . THR A 1 56 ? -26.610 25.391 -5.533 1.00 0.00 56 THR A N 6
ATOM 7768 C CA . THR A 1 56 ? -25.251 25.049 -5.933 1.00 0.00 56 THR A CA 6
ATOM 7769 C C . THR A 1 56 ? -24.287 25.164 -4.758 1.00 0.00 56 THR A C 6
ATOM 7770 O O . THR A 1 56 ? -24.301 26.153 -4.026 1.00 0.00 56 THR A O 6
ATOM 7781 N N . PHE A 1 57 ? -23.450 24.147 -4.584 1.00 0.00 57 PHE A N 6
ATOM 7782 C CA . PHE A 1 57 ? -22.478 24.134 -3.497 1.00 0.00 57 PHE A CA 6
ATOM 7783 C C . PHE A 1 57 ? -21.197 23.422 -3.921 1.00 0.00 57 PHE A C 6
ATOM 7784 O O . PHE A 1 57 ? -21.167 22.672 -4.897 1.00 0.00 57 PHE A O 6
ATOM 7801 N N . PRO A 1 58 ? -20.112 23.661 -3.170 1.00 0.00 58 PRO A N 6
ATOM 7802 C CA . PRO A 1 58 ? -18.807 23.052 -3.448 1.00 0.00 58 PRO A CA 6
ATOM 7803 C C . PRO A 1 58 ? -18.794 21.554 -3.165 1.00 0.00 58 PRO A C 6
ATOM 7804 O O . PRO A 1 58 ? -19.150 21.118 -2.070 1.00 0.00 58 PRO A O 6
ATOM 7815 N N . GLN A 1 59 ? -18.381 20.772 -4.157 1.00 0.00 59 GLN A N 6
ATOM 7816 C CA . GLN A 1 59 ? -18.323 19.322 -4.013 1.00 0.00 59 GLN A CA 6
ATOM 7817 C C . GLN A 1 59 ? -16.880 18.847 -3.876 1.00 0.00 59 GLN A C 6
ATOM 7818 O O . GLN A 1 59 ? -16.019 19.208 -4.678 1.00 0.00 59 GLN A O 6
ATOM 7832 N N . ILE A 1 60 ? -16.624 18.036 -2.855 1.00 0.00 60 ILE A N 6
ATOM 7833 C CA . ILE A 1 60 ? -15.286 17.511 -2.614 1.00 0.00 60 ILE A CA 6
ATOM 7834 C C . ILE A 1 60 ? -15.254 15.994 -2.767 1.00 0.00 60 ILE A C 6
ATOM 7835 O O . ILE A 1 60 ? -15.648 15.260 -1.860 1.00 0.00 60 ILE A O 6
ATOM 7851 N N . PHE A 1 61 ? -14.783 15.531 -3.919 1.00 0.00 61 PHE A N 6
ATOM 7852 C CA . PHE A 1 61 ? -14.699 14.101 -4.192 1.00 0.00 61 PHE A CA 6
ATOM 7853 C C . PHE A 1 61 ? -13.317 13.559 -3.835 1.00 0.00 61 PHE A C 6
ATOM 7854 O O . PHE A 1 61 ? -12.320 13.909 -4.467 1.00 0.00 61 PHE A O 6
ATOM 7871 N N . ILE A 1 62 ? -13.268 12.705 -2.819 1.00 0.00 62 ILE A N 6
ATOM 7872 C CA . ILE A 1 62 ? -12.010 12.115 -2.378 1.00 0.00 62 ILE A CA 6
ATOM 7873 C C . ILE A 1 62 ? -12.018 10.601 -2.563 1.00 0.00 62 ILE A C 6
ATOM 7874 O O . ILE A 1 62 ? -12.783 9.890 -1.912 1.00 0.00 62 ILE A O 6
ATOM 7890 N N . GLY A 1 63 ? -11.160 10.114 -3.454 1.00 0.00 63 GLY A N 6
ATOM 7891 C CA . GLY A 1 63 ? -11.083 8.687 -3.707 1.00 0.00 63 GLY A CA 6
ATOM 7892 C C . GLY A 1 63 ? -12.355 8.138 -4.323 1.00 0.00 63 GLY A C 6
ATOM 7893 O O . GLY A 1 63 ? -12.640 8.381 -5.496 1.00 0.00 63 GLY A O 6
ATOM 7897 N N . SER A 1 64 ? -13.121 7.395 -3.531 1.00 0.00 64 SER A N 6
ATOM 7898 C CA . SER A 1 64 ? -14.367 6.806 -4.007 1.00 0.00 64 SER A CA 6
ATOM 7899 C C . SER A 1 64 ? -15.548 7.275 -3.163 1.00 0.00 64 SER A C 6
ATOM 7900 O O . SER A 1 64 ? -16.645 6.724 -3.248 1.00 0.00 64 SER A O 6
ATOM 7908 N N . VAL A 1 65 ? -15.314 8.298 -2.347 1.00 0.00 65 VAL A N 6
ATOM 7909 C CA . VAL A 1 65 ? -16.357 8.844 -1.487 1.00 0.00 65 VAL A CA 6
ATOM 7910 C C . VAL A 1 65 ? -16.557 10.334 -1.743 1.00 0.00 65 VAL A C 6
ATOM 7911 O O . VAL A 1 65 ? -15.627 11.036 -2.141 1.00 0.00 65 VAL A O 6
ATOM 7924 N N . HIS A 1 66 ? -17.775 10.811 -1.510 1.00 0.00 66 HIS A N 6
ATOM 7925 C CA . HIS A 1 66 ? -18.097 12.219 -1.714 1.00 0.00 66 HIS A CA 6
ATOM 7926 C C . HIS A 1 66 ? -18.135 12.966 -0.385 1.00 0.00 66 HIS A C 6
ATOM 7927 O O . HIS A 1 66 ? -19.129 12.913 0.341 1.00 0.00 66 HIS A O 6
ATOM 7941 N N . VAL A 1 67 ? -17.047 13.661 -0.070 1.00 0.00 67 VAL A N 6
ATOM 7942 C CA . VAL A 1 67 ? -16.956 14.419 1.172 1.00 0.00 67 VAL A CA 6
ATOM 7943 C C . VAL A 1 67 ? -18.146 15.358 1.331 1.00 0.00 67 VAL A C 6
ATOM 7944 O O . VAL A 1 67 ? -19.078 15.075 2.083 1.00 0.00 67 VAL A O 6
ATOM 7957 N N . GLY A 1 68 ? -18.109 16.479 0.616 1.00 0.00 68 GLY A N 6
ATOM 7958 C CA . GLY A 1 68 ? -19.191 17.443 0.691 1.00 0.00 68 GLY A CA 6
ATOM 7959 C C . GLY A 1 68 ? -18.771 18.822 0.222 1.00 0.00 68 GLY A C 6
ATOM 7960 O O . GLY A 1 68 ? -18.306 18.987 -0.905 1.00 0.00 68 GLY A O 6
ATOM 7964 N N . GLY A 1 69 ? -18.938 19.817 1.088 1.00 0.00 69 GLY A N 6
ATOM 7965 C CA . GLY A 1 69 ? -18.570 21.176 0.737 1.00 0.00 69 GLY A CA 6
ATOM 7966 C C . GLY A 1 69 ? -17.853 21.892 1.864 1.00 0.00 69 GLY A C 6
ATOM 7967 O O . GLY A 1 69 ? -17.150 21.266 2.659 1.00 0.00 69 GLY A O 6
ATOM 7971 N N . CYS A 1 70 ? -18.028 23.207 1.934 1.00 0.00 70 CYS A N 6
ATOM 7972 C CA . CYS A 1 70 ? -17.389 24.010 2.971 1.00 0.00 70 CYS A CA 6
ATOM 7973 C C . CYS A 1 70 ? -17.750 23.491 4.359 1.00 0.00 70 CYS A C 6
ATOM 7974 O O . CYS A 1 70 ? -16.886 23.354 5.225 1.00 0.00 70 CYS A O 6
ATOM 7982 N N . ASP A 1 71 ? -19.031 23.205 4.564 1.00 0.00 71 ASP A N 6
ATOM 7983 C CA . ASP A 1 71 ? -19.506 22.702 5.847 1.00 0.00 71 ASP A CA 6
ATOM 7984 C C . ASP A 1 71 ? -18.802 21.400 6.215 1.00 0.00 71 ASP A C 6
ATOM 7985 O O . ASP A 1 71 ? -18.300 21.247 7.329 1.00 0.00 71 ASP A O 6
ATOM 7994 N N . ASP A 1 72 ? -18.770 20.464 5.273 1.00 0.00 72 ASP A N 6
ATOM 7995 C CA . ASP A 1 72 ? -18.128 19.174 5.498 1.00 0.00 72 ASP A CA 6
ATOM 7996 C C . ASP A 1 72 ? -16.634 19.348 5.750 1.00 0.00 72 ASP A C 6
ATOM 7997 O O . ASP A 1 72 ? -16.101 18.863 6.750 1.00 0.00 72 ASP A O 6
ATOM 8006 N N . LEU A 1 73 ? -15.962 20.042 4.839 1.00 0.00 73 LEU A N 6
ATOM 8007 C CA . LEU A 1 73 ? -14.528 20.280 4.962 1.00 0.00 73 LEU A CA 6
ATOM 8008 C C . LEU A 1 73 ? -14.196 20.928 6.302 1.00 0.00 73 LEU A C 6
ATOM 8009 O O . LEU A 1 73 ? -13.253 20.523 6.982 1.00 0.00 73 LEU A O 6
ATOM 8025 N N . TYR A 1 74 ? -14.979 21.933 6.677 1.00 0.00 74 TYR A N 6
ATOM 8026 C CA . TYR A 1 74 ? -14.768 22.637 7.936 1.00 0.00 74 TYR A CA 6
ATOM 8027 C C . TYR A 1 74 ? -15.082 21.734 9.125 1.00 0.00 74 TYR A C 6
ATOM 8028 O O . TYR A 1 74 ? -14.482 21.861 10.191 1.00 0.00 74 TYR A O 6
ATOM 8046 N N . ALA A 1 75 ? -16.028 20.820 8.931 1.00 0.00 75 ALA A N 6
ATOM 8047 C CA . ALA A 1 75 ? -16.421 19.892 9.984 1.00 0.00 75 ALA A CA 6
ATOM 8048 C C . ALA A 1 75 ? -15.366 18.810 10.185 1.00 0.00 75 ALA A C 6
ATOM 8049 O O . ALA A 1 75 ? -15.204 18.281 11.286 1.00 0.00 75 ALA A O 6
ATOM 8056 N N . LEU A 1 76 ? -14.650 18.483 9.114 1.00 0.00 76 LEU A N 6
ATOM 8057 C CA . LEU A 1 76 ? -13.610 17.462 9.172 1.00 0.00 76 LEU A CA 6
ATOM 8058 C C . LEU A 1 76 ? -12.334 18.019 9.795 1.00 0.00 76 LEU A C 6
ATOM 8059 O O . LEU A 1 76 ? -11.770 17.424 10.714 1.00 0.00 76 LEU A O 6
ATOM 8075 N N . GLU A 1 77 ? -11.885 19.164 9.290 1.00 0.00 77 GLU A N 6
ATOM 8076 C CA . GLU A 1 77 ? -10.677 19.801 9.799 1.00 0.00 77 GLU A CA 6
ATOM 8077 C C . GLU A 1 77 ? -10.771 20.021 11.306 1.00 0.00 77 GLU A C 6
ATOM 8078 O O . GLU A 1 77 ? -9.762 20.004 12.011 1.00 0.00 77 GLU A O 6
ATOM 8090 N N . ASP A 1 78 ? -11.990 20.229 11.792 1.00 0.00 78 ASP A N 6
ATOM 8091 C CA . ASP A 1 78 ? -12.217 20.453 13.215 1.00 0.00 78 ASP A CA 6
ATOM 8092 C C . ASP A 1 78 ? -11.810 19.229 14.030 1.00 0.00 78 ASP A C 6
ATOM 8093 O O . ASP A 1 78 ? -11.484 19.339 15.211 1.00 0.00 78 ASP A O 6
ATOM 8102 N N . GLU A 1 79 ? -11.831 18.065 13.390 1.00 0.00 79 GLU A N 6
ATOM 8103 C CA . GLU A 1 79 ? -11.466 16.820 14.056 1.00 0.00 79 GLU A CA 6
ATOM 8104 C C . GLU A 1 79 ? -10.078 16.357 13.621 1.00 0.00 79 GLU A C 6
ATOM 8105 O O . GLU A 1 79 ? -9.429 15.572 14.311 1.00 0.00 79 GLU A O 6
ATOM 8117 N N . GLY A 1 80 ? -9.631 16.848 12.469 1.00 0.00 80 GLY A N 6
ATOM 8118 C CA . GLY A 1 80 ? -8.325 16.473 11.960 1.00 0.00 80 GLY A CA 6
ATOM 8119 C C . GLY A 1 80 ? -8.328 15.106 11.306 1.00 0.00 80 GLY A C 6
ATOM 8120 O O . GLY A 1 80 ? -7.309 14.415 11.288 1.00 0.00 80 GLY A O 6
ATOM 8124 N N . LYS A 1 81 ? -9.478 14.712 10.768 1.00 0.00 81 LYS A N 6
ATOM 8125 C CA . LYS A 1 81 ? -9.611 13.417 10.110 1.00 0.00 81 LYS A CA 6
ATOM 8126 C C . LYS A 1 81 ? -9.435 13.553 8.601 1.00 0.00 81 LYS A C 6
ATOM 8127 O O . LYS A 1 81 ? -9.114 12.583 7.913 1.00 0.00 81 LYS A O 6
ATOM 8146 N N . LEU A 1 82 ? -9.647 14.762 8.092 1.00 0.00 82 LEU A N 6
ATOM 8147 C CA . LEU A 1 82 ? -9.510 15.025 6.664 1.00 0.00 82 LEU A CA 6
ATOM 8148 C C . LEU A 1 82 ? -8.162 14.532 6.146 1.00 0.00 82 LEU A C 6
ATOM 8149 O O . LEU A 1 82 ? -8.065 14.018 5.032 1.00 0.00 82 LEU A O 6
ATOM 8165 N N . ASP A 1 83 ? -7.127 14.692 6.962 1.00 0.00 83 ASP A N 6
ATOM 8166 C CA . ASP A 1 83 ? -5.785 14.260 6.588 1.00 0.00 83 ASP A CA 6
ATOM 8167 C C . ASP A 1 83 ? -5.778 12.784 6.199 1.00 0.00 83 ASP A C 6
ATOM 8168 O O . ASP A 1 83 ? -5.125 12.390 5.233 1.00 0.00 83 ASP A O 6
ATOM 8177 N N . SER A 1 84 ? -6.507 11.974 6.959 1.00 0.00 84 SER A N 6
ATOM 8178 C CA . SER A 1 84 ? -6.581 10.541 6.698 1.00 0.00 84 SER A CA 6
ATOM 8179 C C . SER A 1 84 ? -7.559 10.245 5.565 1.00 0.00 84 SER A C 6
ATOM 8180 O O . SER A 1 84 ? -7.428 9.242 4.862 1.00 0.00 84 SER A O 6
ATOM 8188 N N . LEU A 1 85 ? -8.539 11.126 5.393 1.00 0.00 85 LEU A N 6
ATOM 8189 C CA . LEU A 1 85 ? -9.541 10.961 4.345 1.00 0.00 85 LEU A CA 6
ATOM 8190 C C . LEU A 1 85 ? -8.910 11.097 2.963 1.00 0.00 85 LEU A C 6
ATOM 8191 O O . LEU A 1 85 ? -9.213 10.326 2.052 1.00 0.00 85 LEU A O 6
ATOM 8207 N N . LEU A 1 86 ? -8.031 12.082 2.815 1.00 0.00 86 LEU A N 6
ATOM 8208 C CA . LEU A 1 86 ? -7.355 12.319 1.543 1.00 0.00 86 LEU A CA 6
ATOM 8209 C C . LEU A 1 86 ? -6.153 11.394 1.385 1.00 0.00 86 LEU A C 6
ATOM 8210 O O . LEU A 1 86 ? -5.734 11.088 0.268 1.00 0.00 86 LEU A O 6
ATOM 8226 N N . LYS A 1 87 ? -5.603 10.950 2.510 1.00 0.00 87 LYS A N 6
ATOM 8227 C CA . LYS A 1 87 ? -4.451 10.056 2.497 1.00 0.00 87 LYS A CA 6
ATOM 8228 C C . LYS A 1 87 ? -4.863 8.642 2.102 1.00 0.00 87 LYS A C 6
ATOM 8229 O O . LYS A 1 87 ? -4.211 8.001 1.277 1.00 0.00 87 LYS A O 6
ATOM 8248 N N . THR A 1 88 ? -5.951 8.160 2.695 1.00 0.00 88 THR A N 6
ATOM 8249 C CA . THR A 1 88 ? -6.450 6.822 2.405 1.00 0.00 88 THR A CA 6
ATOM 8250 C C . THR A 1 88 ? -7.443 6.845 1.248 1.00 0.00 88 THR A C 6
ATOM 8251 O O . THR A 1 88 ? -7.453 5.945 0.409 1.00 0.00 88 THR A O 6
ATOM 8262 N N . GLY A 1 89 ? -8.277 7.879 1.210 1.00 0.00 89 GLY A N 6
ATOM 8263 C CA . GLY A 1 89 ? -9.262 8.000 0.151 1.00 0.00 89 GLY A CA 6
ATOM 8264 C C . GLY A 1 89 ? -10.586 7.359 0.516 1.00 0.00 89 GLY A C 6
ATOM 8265 O O . GLY A 1 89 ? -11.395 7.045 -0.358 1.00 0.00 89 GLY A O 6
ATOM 8269 N N . LYS A 1 90 ? -10.810 7.162 1.811 1.00 0.00 90 LYS A N 6
ATOM 8270 C CA . LYS A 1 90 ? -12.045 6.553 2.290 1.00 0.00 90 LYS A CA 6
ATOM 8271 C C . LYS A 1 90 ? -12.116 6.595 3.813 1.00 0.00 90 LYS A C 6
ATOM 8272 O O . LYS A 1 90 ? -11.097 6.744 4.489 1.00 0.00 90 LYS A O 6
ATOM 8291 N N . LEU A 1 91 ? -13.325 6.461 4.348 1.00 0.00 91 LEU A N 6
ATOM 8292 C CA . LEU A 1 91 ? -13.529 6.481 5.793 1.00 0.00 91 LEU A CA 6
ATOM 8293 C C . LEU A 1 91 ? -13.845 5.085 6.318 1.00 0.00 91 LEU A C 6
ATOM 8294 O O . LEU A 1 91 ? -14.579 4.324 5.685 1.00 0.00 91 LEU A O 6
ATOM 8310 N N . ILE A 1 92 ? -13.289 4.755 7.479 1.00 0.00 92 ILE A N 6
ATOM 8311 C CA . ILE A 1 92 ? -13.515 3.451 8.090 1.00 0.00 92 ILE A CA 6
ATOM 8312 C C . ILE A 1 92 ? -14.992 3.240 8.406 1.00 0.00 92 ILE A C 6
ATOM 8313 O O . ILE A 1 92 ? -15.454 2.107 8.536 1.00 0.00 92 ILE A O 6
ATOM 8329 N N . GLY A 1 1 ? 9.830 6.747 3.761 1.00 0.00 1 GLY A N 7
ATOM 8330 C CA . GLY A 1 1 ? 8.602 6.361 4.432 1.00 0.00 1 GLY A CA 7
ATOM 8331 C C . GLY A 1 1 ? 7.435 6.228 3.474 1.00 0.00 1 GLY A C 7
ATOM 8332 O O . GLY A 1 1 ? 7.560 6.467 2.273 1.00 0.00 1 GLY A O 7
ATOM 8336 N N . PRO A 1 2 ? 6.269 5.835 4.008 1.00 0.00 2 PRO A N 7
ATOM 8337 C CA . PRO A 1 2 ? 5.052 5.660 3.209 1.00 0.00 2 PRO A CA 7
ATOM 8338 C C . PRO A 1 2 ? 4.490 6.987 2.711 1.00 0.00 2 PRO A C 7
ATOM 8339 O O . PRO A 1 2 ? 4.662 8.024 3.349 1.00 0.00 2 PRO A O 7
ATOM 8350 N N . GLY A 1 3 ? 3.816 6.946 1.565 1.00 0.00 3 GLY A N 7
ATOM 8351 C CA . GLY A 1 3 ? 3.239 8.152 1.000 1.00 0.00 3 GLY A CA 7
ATOM 8352 C C . GLY A 1 3 ? 2.130 7.856 0.011 1.00 0.00 3 GLY A C 7
ATOM 8353 O O . GLY A 1 3 ? 2.270 8.115 -1.185 1.00 0.00 3 GLY A O 7
ATOM 8357 N N . SER A 1 4 ? 1.025 7.310 0.508 1.00 0.00 4 SER A N 7
ATOM 8358 C CA . SER A 1 4 ? -0.111 6.972 -0.342 1.00 0.00 4 SER A CA 7
ATOM 8359 C C . SER A 1 4 ? -0.967 8.204 -0.618 1.00 0.00 4 SER A C 7
ATOM 8360 O O . SER A 1 4 ? -0.978 9.154 0.165 1.00 0.00 4 SER A O 7
ATOM 8368 N N . MET A 1 5 ? -1.684 8.180 -1.737 1.00 0.00 5 MET A N 7
ATOM 8369 C CA . MET A 1 5 ? -2.545 9.294 -2.116 1.00 0.00 5 MET A CA 7
ATOM 8370 C C . MET A 1 5 ? -3.666 8.824 -3.038 1.00 0.00 5 MET A C 7
ATOM 8371 O O . MET A 1 5 ? -3.477 7.919 -3.851 1.00 0.00 5 MET A O 7
ATOM 8385 N N . VAL A 1 6 ? -4.834 9.446 -2.906 1.00 0.00 6 VAL A N 7
ATOM 8386 C CA . VAL A 1 6 ? -5.985 9.092 -3.728 1.00 0.00 6 VAL A CA 7
ATOM 8387 C C . VAL A 1 6 ? -6.415 10.263 -4.605 1.00 0.00 6 VAL A C 7
ATOM 8388 O O . VAL A 1 6 ? -6.264 11.424 -4.225 1.00 0.00 6 VAL A O 7
ATOM 8401 N N . ASP A 1 7 ? -6.952 9.949 -5.779 1.00 0.00 7 ASP A N 7
ATOM 8402 C CA . ASP A 1 7 ? -7.406 10.976 -6.710 1.00 0.00 7 ASP A CA 7
ATOM 8403 C C . ASP A 1 7 ? -8.519 11.817 -6.092 1.00 0.00 7 ASP A C 7
ATOM 8404 O O . ASP A 1 7 ? -9.599 11.311 -5.789 1.00 0.00 7 ASP A O 7
ATOM 8413 N N . VAL A 1 8 ? -8.246 13.105 -5.906 1.00 0.00 8 VAL A N 7
ATOM 8414 C CA . VAL A 1 8 ? -9.223 14.017 -5.324 1.00 0.00 8 VAL A CA 7
ATOM 8415 C C . VAL A 1 8 ? -9.817 14.937 -6.385 1.00 0.00 8 VAL A C 7
ATOM 8416 O O . VAL A 1 8 ? -9.098 15.476 -7.226 1.00 0.00 8 VAL A O 7
ATOM 8429 N N . ILE A 1 9 ? -11.134 15.111 -6.339 1.00 0.00 9 ILE A N 7
ATOM 8430 C CA . ILE A 1 9 ? -11.824 15.967 -7.296 1.00 0.00 9 ILE A CA 7
ATOM 8431 C C . ILE A 1 9 ? -12.743 16.955 -6.586 1.00 0.00 9 ILE A C 7
ATOM 8432 O O . ILE A 1 9 ? -13.398 16.612 -5.602 1.00 0.00 9 ILE A O 7
ATOM 8448 N N . ILE A 1 10 ? -12.789 18.182 -7.094 1.00 0.00 10 ILE A N 7
ATOM 8449 C CA . ILE A 1 10 ? -13.631 19.219 -6.511 1.00 0.00 10 ILE A CA 7
ATOM 8450 C C . ILE A 1 10 ? -14.451 19.929 -7.582 1.00 0.00 10 ILE A C 7
ATOM 8451 O O . ILE A 1 10 ? -13.939 20.260 -8.652 1.00 0.00 10 ILE A O 7
ATOM 8467 N N . TYR A 1 11 ? -15.724 20.163 -7.287 1.00 0.00 11 TYR A N 7
ATOM 8468 C CA . TYR A 1 11 ? -16.616 20.835 -8.226 1.00 0.00 11 TYR A CA 7
ATOM 8469 C C . TYR A 1 11 ? -17.069 22.184 -7.676 1.00 0.00 11 TYR A C 7
ATOM 8470 O O . TYR A 1 11 ? -17.780 22.253 -6.673 1.00 0.00 11 TYR A O 7
ATOM 8488 N N . THR A 1 12 ? -16.653 23.257 -8.342 1.00 0.00 12 THR A N 7
ATOM 8489 C CA . THR A 1 12 ? -17.015 24.605 -7.923 1.00 0.00 12 THR A CA 7
ATOM 8490 C C . THR A 1 12 ? -17.487 25.441 -9.106 1.00 0.00 12 THR A C 7
ATOM 8491 O O . THR A 1 12 ? -17.598 24.942 -10.226 1.00 0.00 12 THR A O 7
ATOM 8502 N N . ARG A 1 13 ? -17.764 26.716 -8.851 1.00 0.00 13 ARG A N 7
ATOM 8503 C CA . ARG A 1 13 ? -18.225 27.621 -9.896 1.00 0.00 13 ARG A CA 7
ATOM 8504 C C . ARG A 1 13 ? -17.781 29.053 -9.611 1.00 0.00 13 ARG A C 7
ATOM 8505 O O . ARG A 1 13 ? -17.520 29.431 -8.469 1.00 0.00 13 ARG A O 7
ATOM 8526 N N . PRO A 1 14 ? -17.693 29.868 -10.672 1.00 0.00 14 PRO A N 7
ATOM 8527 C CA . PRO A 1 14 ? -17.281 31.270 -10.561 1.00 0.00 14 PRO A CA 7
ATOM 8528 C C . PRO A 1 14 ? -18.330 32.130 -9.864 1.00 0.00 14 PRO A C 7
ATOM 8529 O O . PRO A 1 14 ? -19.412 32.363 -10.402 1.00 0.00 14 PRO A O 7
ATOM 8540 N N . GLY A 1 15 ? -18.003 32.599 -8.664 1.00 0.00 15 GLY A N 7
ATOM 8541 C CA . GLY A 1 15 ? -18.928 33.428 -7.914 1.00 0.00 15 GLY A CA 7
ATOM 8542 C C . GLY A 1 15 ? -19.461 32.730 -6.678 1.00 0.00 15 GLY A C 7
ATOM 8543 O O . GLY A 1 15 ? -20.484 33.130 -6.123 1.00 0.00 15 GLY A O 7
ATOM 8547 N N . CYS A 1 16 ? -18.767 31.682 -6.247 1.00 0.00 16 CYS A N 7
ATOM 8548 C CA . CYS A 1 16 ? -19.176 30.925 -5.070 1.00 0.00 16 CYS A CA 7
ATOM 8549 C C . CYS A 1 16 ? -18.209 31.154 -3.912 1.00 0.00 16 CYS A C 7
ATOM 8550 O O . CYS A 1 16 ? -17.053 30.731 -3.943 1.00 0.00 16 CYS A O 7
ATOM 8557 N N . PRO A 1 17 ? -18.691 31.839 -2.865 1.00 0.00 17 PRO A N 7
ATOM 8558 C CA . PRO A 1 17 ? -17.887 32.139 -1.677 1.00 0.00 17 PRO A CA 7
ATOM 8559 C C . PRO A 1 17 ? -17.588 30.894 -0.849 1.00 0.00 17 PRO A C 7
ATOM 8560 O O . PRO A 1 17 ? -16.438 30.632 -0.497 1.00 0.00 17 PRO A O 7
ATOM 8571 N N . TYR A 1 18 ? -18.630 30.129 -0.543 1.00 0.00 18 TYR A N 7
ATOM 8572 C CA . TYR A 1 18 ? -18.480 28.912 0.246 1.00 0.00 18 TYR A CA 7
ATOM 8573 C C . TYR A 1 18 ? -17.544 27.926 -0.448 1.00 0.00 18 TYR A C 7
ATOM 8574 O O . TYR A 1 18 ? -16.868 27.130 0.204 1.00 0.00 18 TYR A O 7
ATOM 8592 N N . CYS A 1 19 ? -17.510 27.986 -1.775 1.00 0.00 19 CYS A N 7
ATOM 8593 C CA . CYS A 1 19 ? -16.659 27.101 -2.559 1.00 0.00 19 CYS A CA 7
ATOM 8594 C C . CYS A 1 19 ? -15.189 27.486 -2.410 1.00 0.00 19 CYS A C 7
ATOM 8595 O O . CYS A 1 19 ? -14.348 26.648 -2.086 1.00 0.00 19 CYS A O 7
ATOM 8602 N N . ALA A 1 20 ? -14.890 28.758 -2.647 1.00 0.00 20 ALA A N 7
ATOM 8603 C CA . ALA A 1 20 ? -13.524 29.255 -2.537 1.00 0.00 20 ALA A CA 7
ATOM 8604 C C . ALA A 1 20 ? -12.906 28.868 -1.198 1.00 0.00 20 ALA A C 7
ATOM 8605 O O . ALA A 1 20 ? -11.755 28.435 -1.137 1.00 0.00 20 ALA A O 7
ATOM 8612 N N . ARG A 1 21 ? -13.676 29.028 -0.127 1.00 0.00 21 ARG A N 7
ATOM 8613 C CA . ARG A 1 21 ? -13.203 28.697 1.211 1.00 0.00 21 ARG A CA 7
ATOM 8614 C C . ARG A 1 21 ? -12.700 27.257 1.269 1.00 0.00 21 ARG A C 7
ATOM 8615 O O . ARG A 1 21 ? -11.589 26.996 1.730 1.00 0.00 21 ARG A O 7
ATOM 8636 N N . ALA A 1 22 ? -13.526 26.328 0.799 1.00 0.00 22 ALA A N 7
ATOM 8637 C CA . ALA A 1 22 ? -13.164 24.916 0.797 1.00 0.00 22 ALA A CA 7
ATOM 8638 C C . ALA A 1 22 ? -11.871 24.682 0.024 1.00 0.00 22 ALA A C 7
ATOM 8639 O O . ALA A 1 22 ? -10.946 24.037 0.520 1.00 0.00 22 ALA A O 7
ATOM 8646 N N . LYS A 1 23 ? -11.811 25.208 -1.195 1.00 0.00 23 LYS A N 7
ATOM 8647 C CA . LYS A 1 23 ? -10.631 25.058 -2.037 1.00 0.00 23 LYS A CA 7
ATOM 8648 C C . LYS A 1 23 ? -9.392 25.613 -1.342 1.00 0.00 23 LYS A C 7
ATOM 8649 O O . LYS A 1 23 ? -8.350 24.960 -1.295 1.00 0.00 23 LYS A O 7
ATOM 8668 N N . ALA A 1 24 ? -9.513 26.822 -0.802 1.00 0.00 24 ALA A N 7
ATOM 8669 C CA . ALA A 1 24 ? -8.405 27.463 -0.107 1.00 0.00 24 ALA A CA 7
ATOM 8670 C C . ALA A 1 24 ? -7.871 26.574 1.012 1.00 0.00 24 ALA A C 7
ATOM 8671 O O . ALA A 1 24 ? -6.660 26.401 1.157 1.00 0.00 24 ALA A O 7
ATOM 8678 N N . LEU A 1 25 ? -8.781 26.015 1.801 1.00 0.00 25 LEU A N 7
ATOM 8679 C CA . LEU A 1 25 ? -8.402 25.144 2.909 1.00 0.00 25 LEU A CA 7
ATOM 8680 C C . LEU A 1 25 ? -7.644 23.920 2.404 1.00 0.00 25 LEU A C 7
ATOM 8681 O O . LEU A 1 25 ? -6.609 23.546 2.957 1.00 0.00 25 LEU A O 7
ATOM 8697 N N . LEU A 1 26 ? -8.165 23.302 1.350 1.00 0.00 26 LEU A N 7
ATOM 8698 C CA . LEU A 1 26 ? -7.537 22.120 0.768 1.00 0.00 26 LEU A CA 7
ATOM 8699 C C . LEU A 1 26 ? -6.104 22.421 0.340 1.00 0.00 26 LEU A C 7
ATOM 8700 O O . LEU A 1 26 ? -5.191 21.638 0.600 1.00 0.00 26 LEU A O 7
ATOM 8716 N N . ALA A 1 27 ? -5.915 23.561 -0.316 1.00 0.00 27 ALA A N 7
ATOM 8717 C CA . ALA A 1 27 ? -4.593 23.967 -0.776 1.00 0.00 27 ALA A CA 7
ATOM 8718 C C . ALA A 1 27 ? -3.727 24.439 0.388 1.00 0.00 27 ALA A C 7
ATOM 8719 O O . ALA A 1 27 ? -2.499 24.374 0.326 1.00 0.00 27 ALA A O 7
ATOM 8726 N N . ARG A 1 28 ? -4.375 24.914 1.446 1.00 0.00 28 ARG A N 7
ATOM 8727 C CA . ARG A 1 28 ? -3.663 25.398 2.623 1.00 0.00 28 ARG A CA 7
ATOM 8728 C C . ARG A 1 28 ? -2.886 24.268 3.291 1.00 0.00 28 ARG A C 7
ATOM 8729 O O . ARG A 1 28 ? -1.932 24.510 4.032 1.00 0.00 28 ARG A O 7
ATOM 8750 N N . LYS A 1 29 ? -3.299 23.034 3.025 1.00 0.00 29 LYS A N 7
ATOM 8751 C CA . LYS A 1 29 ? -2.642 21.866 3.599 1.00 0.00 29 LYS A CA 7
ATOM 8752 C C . LYS A 1 29 ? -1.812 21.137 2.548 1.00 0.00 29 LYS A C 7
ATOM 8753 O O . LYS A 1 29 ? -1.270 20.063 2.805 1.00 0.00 29 LYS A O 7
ATOM 8772 N N . GLY A 1 30 ? -1.715 21.730 1.361 1.00 0.00 30 GLY A N 7
ATOM 8773 C CA . GLY A 1 30 ? -0.948 21.123 0.289 1.00 0.00 30 GLY A CA 7
ATOM 8774 C C . GLY A 1 30 ? -1.669 19.953 -0.350 1.00 0.00 30 GLY A C 7
ATOM 8775 O O . GLY A 1 30 ? -1.048 19.114 -1.002 1.00 0.00 30 GLY A O 7
ATOM 8779 N N . ALA A 1 31 ? -2.983 19.896 -0.161 1.00 0.00 31 ALA A N 7
ATOM 8780 C CA . ALA A 1 31 ? -3.789 18.820 -0.724 1.00 0.00 31 ALA A CA 7
ATOM 8781 C C . ALA A 1 31 ? -4.091 19.073 -2.197 1.00 0.00 31 ALA A C 7
ATOM 8782 O O . ALA A 1 31 ? -4.786 20.028 -2.542 1.00 0.00 31 ALA A O 7
ATOM 8789 N N . GLU A 1 32 ? -3.563 18.212 -3.061 1.00 0.00 32 GLU A N 7
ATOM 8790 C CA . GLU A 1 32 ? -3.775 18.345 -4.498 1.00 0.00 32 GLU A CA 7
ATOM 8791 C C . GLU A 1 32 ? -5.148 17.810 -4.897 1.00 0.00 32 GLU A C 7
ATOM 8792 O O . GLU A 1 32 ? -5.528 16.701 -4.520 1.00 0.00 32 GLU A O 7
ATOM 8804 N N . PHE A 1 33 ? -5.887 18.606 -5.662 1.00 0.00 33 PHE A N 7
ATOM 8805 C CA . PHE A 1 33 ? -7.218 18.214 -6.111 1.00 0.00 33 PHE A CA 7
ATOM 8806 C C . PHE A 1 33 ? -7.529 18.814 -7.479 1.00 0.00 33 PHE A C 7
ATOM 8807 O O . PHE A 1 33 ? -7.105 19.926 -7.792 1.00 0.00 33 PHE A O 7
ATOM 8824 N N . ASN A 1 34 ? -8.272 18.069 -8.290 1.00 0.00 34 ASN A N 7
ATOM 8825 C CA . ASN A 1 34 ? -8.639 18.525 -9.626 1.00 0.00 34 ASN A CA 7
ATOM 8826 C C . ASN A 1 34 ? -9.801 19.512 -9.563 1.00 0.00 34 ASN A C 7
ATOM 8827 O O . ASN A 1 34 ? -10.900 19.165 -9.131 1.00 0.00 34 ASN A O 7
ATOM 8838 N N . GLU A 1 35 ? -9.549 20.743 -9.997 1.00 0.00 35 GLU A N 7
ATOM 8839 C CA . GLU A 1 35 ? -10.574 21.780 -9.990 1.00 0.00 35 GLU A CA 7
ATOM 8840 C C . GLU A 1 35 ? -11.431 21.707 -11.251 1.00 0.00 35 GLU A C 7
ATOM 8841 O O . GLU A 1 35 ? -10.932 21.881 -12.363 1.00 0.00 35 GLU A O 7
ATOM 8853 N N . ILE A 1 36 ? -12.721 21.449 -11.068 1.00 0.00 36 ILE A N 7
ATOM 8854 C CA . ILE A 1 36 ? -13.647 21.354 -12.190 1.00 0.00 36 ILE A CA 7
ATOM 8855 C C . ILE A 1 36 ? -14.836 22.291 -12.003 1.00 0.00 36 ILE A C 7
ATOM 8856 O O . ILE A 1 36 ? -15.307 22.496 -10.885 1.00 0.00 36 ILE A O 7
ATOM 8872 N N . ASP A 1 37 ? -15.316 22.855 -13.105 1.00 0.00 37 ASP A N 7
ATOM 8873 C CA . ASP A 1 37 ? -16.452 23.768 -13.064 1.00 0.00 37 ASP A CA 7
ATOM 8874 C C . ASP A 1 37 ? -17.764 23.013 -13.258 1.00 0.00 37 ASP A C 7
ATOM 8875 O O . ASP A 1 37 ? -17.807 21.991 -13.942 1.00 0.00 37 ASP A O 7
ATOM 8884 N N . ALA A 1 38 ? -18.830 23.524 -12.651 1.00 0.00 38 ALA A N 7
ATOM 8885 C CA . ALA A 1 38 ? -20.143 22.899 -12.759 1.00 0.00 38 ALA A CA 7
ATOM 8886 C C . ALA A 1 38 ? -21.151 23.846 -13.401 1.00 0.00 38 ALA A C 7
ATOM 8887 O O . ALA A 1 38 ? -22.010 23.421 -14.174 1.00 0.00 38 ALA A O 7
ATOM 8894 N N . SER A 1 39 ? -21.040 25.130 -13.076 1.00 0.00 39 SER A N 7
ATOM 8895 C CA . SER A 1 39 ? -21.946 26.136 -13.618 1.00 0.00 39 SER A CA 7
ATOM 8896 C C . SER A 1 39 ? -21.769 26.268 -15.128 1.00 0.00 39 SER A C 7
ATOM 8897 O O . SER A 1 39 ? -22.608 26.854 -15.813 1.00 0.00 39 SER A O 7
ATOM 8905 N N . ALA A 1 40 ? -20.672 25.720 -15.640 1.00 0.00 40 ALA A N 7
ATOM 8906 C CA . ALA A 1 40 ? -20.386 25.774 -17.068 1.00 0.00 40 ALA A CA 7
ATOM 8907 C C . ALA A 1 40 ? -21.584 25.306 -17.886 1.00 0.00 40 ALA A C 7
ATOM 8908 O O . ALA A 1 40 ? -21.865 25.843 -18.959 1.00 0.00 40 ALA A O 7
ATOM 8915 N N . THR A 1 41 ? -22.288 24.301 -17.375 1.00 0.00 41 THR A N 7
ATOM 8916 C CA . THR A 1 41 ? -23.455 23.760 -18.060 1.00 0.00 41 THR A CA 7
ATOM 8917 C C . THR A 1 41 ? -24.590 23.485 -17.079 1.00 0.00 41 THR A C 7
ATOM 8918 O O . THR A 1 41 ? -24.380 23.345 -15.874 1.00 0.00 41 THR A O 7
ATOM 8929 N N . PRO A 1 42 ? -25.821 23.406 -17.605 1.00 0.00 42 PRO A N 7
ATOM 8930 C CA . PRO A 1 42 ? -27.013 23.146 -16.792 1.00 0.00 42 PRO A CA 7
ATOM 8931 C C . PRO A 1 42 ? -27.047 21.721 -16.250 1.00 0.00 42 PRO A C 7
ATOM 8932 O O . PRO A 1 42 ? -27.382 21.498 -15.088 1.00 0.00 42 PRO A O 7
ATOM 8943 N N . GLU A 1 43 ? -26.696 20.761 -17.101 1.00 0.00 43 GLU A N 7
ATOM 8944 C CA . GLU A 1 43 ? -26.686 19.358 -16.705 1.00 0.00 43 GLU A CA 7
ATOM 8945 C C . GLU A 1 43 ? -25.606 19.094 -15.660 1.00 0.00 43 GLU A C 7
ATOM 8946 O O . GLU A 1 43 ? -25.860 18.463 -14.634 1.00 0.00 43 GLU A O 7
ATOM 8958 N N . LEU A 1 44 ? -24.400 19.582 -15.929 1.00 0.00 44 LEU A N 7
ATOM 8959 C CA . LEU A 1 44 ? -23.280 19.400 -15.013 1.00 0.00 44 LEU A CA 7
ATOM 8960 C C . LEU A 1 44 ? -23.627 19.913 -13.619 1.00 0.00 44 LEU A C 7
ATOM 8961 O O . LEU A 1 44 ? -23.221 19.330 -12.613 1.00 0.00 44 LEU A O 7
ATOM 8977 N N . ARG A 1 45 ? -24.381 21.006 -13.567 1.00 0.00 45 ARG A N 7
ATOM 8978 C CA . ARG A 1 45 ? -24.784 21.597 -12.297 1.00 0.00 45 ARG A CA 7
ATOM 8979 C C . ARG A 1 45 ? -26.032 20.911 -11.750 1.00 0.00 45 ARG A C 7
ATOM 8980 O O . ARG A 1 45 ? -26.278 20.919 -10.544 1.00 0.00 45 ARG A O 7
ATOM 9001 N N . ALA A 1 46 ? -26.817 20.319 -12.645 1.00 0.00 46 ALA A N 7
ATOM 9002 C CA . ALA A 1 46 ? -28.038 19.628 -12.251 1.00 0.00 46 ALA A CA 7
ATOM 9003 C C . ALA A 1 46 ? -27.724 18.285 -11.602 1.00 0.00 46 ALA A C 7
ATOM 9004 O O . ALA A 1 46 ? -28.352 17.900 -10.617 1.00 0.00 46 ALA A O 7
ATOM 9011 N N . GLU A 1 47 ? -26.748 17.576 -12.162 1.00 0.00 47 GLU A N 7
ATOM 9012 C CA . GLU A 1 47 ? -26.353 16.274 -11.637 1.00 0.00 47 GLU A CA 7
ATOM 9013 C C . GLU A 1 47 ? -25.686 16.418 -10.272 1.00 0.00 47 GLU A C 7
ATOM 9014 O O . GLU A 1 47 ? -25.879 15.587 -9.385 1.00 0.00 47 GLU A O 7
ATOM 9026 N N . MET A 1 48 ? -24.900 17.478 -10.113 1.00 0.00 48 MET A N 7
ATOM 9027 C CA . MET A 1 48 ? -24.204 17.731 -8.856 1.00 0.00 48 MET A CA 7
ATOM 9028 C C . MET A 1 48 ? -25.181 18.183 -7.775 1.00 0.00 48 MET A C 7
ATOM 9029 O O . MET A 1 48 ? -25.233 17.602 -6.691 1.00 0.00 48 MET A O 7
ATOM 9043 N N . GLN A 1 49 ? -25.954 19.221 -8.079 1.00 0.00 49 GLN A N 7
ATOM 9044 C CA . GLN A 1 49 ? -26.928 19.750 -7.132 1.00 0.00 49 GLN A CA 7
ATOM 9045 C C . GLN A 1 49 ? -27.963 18.691 -6.766 1.00 0.00 49 GLN A C 7
ATOM 9046 O O . GLN A 1 49 ? -28.602 18.771 -5.718 1.00 0.00 49 GLN A O 7
ATOM 9060 N N . GLU A 1 50 ? -28.121 17.700 -7.638 1.00 0.00 50 GLU A N 7
ATOM 9061 C CA . GLU A 1 50 ? -29.079 16.625 -7.406 1.00 0.00 50 GLU A CA 7
ATOM 9062 C C . GLU A 1 50 ? -28.599 15.698 -6.293 1.00 0.00 50 GLU A C 7
ATOM 9063 O O . GLU A 1 50 ? -29.388 14.964 -5.698 1.00 0.00 50 GLU A O 7
ATOM 9075 N N . ARG A 1 51 ? -27.299 15.738 -6.018 1.00 0.00 51 ARG A N 7
ATOM 9076 C CA . ARG A 1 51 ? -26.712 14.901 -4.978 1.00 0.00 51 ARG A CA 7
ATOM 9077 C C . ARG A 1 51 ? -26.778 15.594 -3.621 1.00 0.00 51 ARG A C 7
ATOM 9078 O O . ARG A 1 51 ? -26.978 14.948 -2.592 1.00 0.00 51 ARG A O 7
ATOM 9099 N N . SER A 1 52 ? -26.608 16.912 -3.626 1.00 0.00 52 SER A N 7
ATOM 9100 C CA . SER A 1 52 ? -26.644 17.692 -2.394 1.00 0.00 52 SER A CA 7
ATOM 9101 C C . SER A 1 52 ? -28.082 17.943 -1.952 1.00 0.00 52 SER A C 7
ATOM 9102 O O . SER A 1 52 ? -28.385 17.944 -0.759 1.00 0.00 52 SER A O 7
ATOM 9110 N N . GLY A 1 53 ? -28.965 18.156 -2.923 1.00 0.00 53 GLY A N 7
ATOM 9111 C CA . GLY A 1 53 ? -30.361 18.405 -2.614 1.00 0.00 53 GLY A CA 7
ATOM 9112 C C . GLY A 1 53 ? -30.652 19.876 -2.394 1.00 0.00 53 GLY A C 7
ATOM 9113 O O . GLY A 1 53 ? -31.634 20.230 -1.741 1.00 0.00 53 GLY A O 7
ATOM 9117 N N . ARG A 1 54 ? -29.797 20.736 -2.937 1.00 0.00 54 ARG A N 7
ATOM 9118 C CA . ARG A 1 54 ? -29.966 22.177 -2.794 1.00 0.00 54 ARG A CA 7
ATOM 9119 C C . ARG A 1 54 ? -29.615 22.897 -4.092 1.00 0.00 54 ARG A C 7
ATOM 9120 O O . ARG A 1 54 ? -29.189 22.274 -5.064 1.00 0.00 54 ARG A O 7
ATOM 9141 N N . ASN A 1 55 ? -29.799 24.213 -4.101 1.00 0.00 55 ASN A N 7
ATOM 9142 C CA . ASN A 1 55 ? -29.503 25.019 -5.280 1.00 0.00 55 ASN A CA 7
ATOM 9143 C C . ASN A 1 55 ? -28.180 24.596 -5.910 1.00 0.00 55 ASN A C 7
ATOM 9144 O O . ASN A 1 55 ? -28.156 23.934 -6.948 1.00 0.00 55 ASN A O 7
ATOM 9155 N N . THR A 1 56 ? -27.078 24.983 -5.274 1.00 0.00 56 THR A N 7
ATOM 9156 C CA . THR A 1 56 ? -25.750 24.645 -5.771 1.00 0.00 56 THR A CA 7
ATOM 9157 C C . THR A 1 56 ? -24.697 24.807 -4.681 1.00 0.00 56 THR A C 7
ATOM 9158 O O . THR A 1 56 ? -24.664 25.820 -3.982 1.00 0.00 56 THR A O 7
ATOM 9169 N N . PHE A 1 57 ? -23.838 23.803 -4.541 1.00 0.00 57 PHE A N 7
ATOM 9170 C CA . PHE A 1 57 ? -22.783 23.834 -3.534 1.00 0.00 57 PHE A CA 7
ATOM 9171 C C . PHE A 1 57 ? -21.531 23.120 -4.036 1.00 0.00 57 PHE A C 7
ATOM 9172 O O . PHE A 1 57 ? -21.567 22.353 -4.998 1.00 0.00 57 PHE A O 7
ATOM 9189 N N . PRO A 1 58 ? -20.396 23.377 -3.369 1.00 0.00 58 PRO A N 7
ATOM 9190 C CA . PRO A 1 58 ? -19.112 22.769 -3.728 1.00 0.00 58 PRO A CA 7
ATOM 9191 C C . PRO A 1 58 ? -19.070 21.277 -3.419 1.00 0.00 58 PRO A C 7
ATOM 9192 O O . PRO A 1 58 ? -19.409 20.853 -2.315 1.00 0.00 58 PRO A O 7
ATOM 9203 N N . GLN A 1 59 ? -18.653 20.485 -4.402 1.00 0.00 59 GLN A N 7
ATOM 9204 C CA . GLN A 1 59 ? -18.567 19.039 -4.233 1.00 0.00 59 GLN A CA 7
ATOM 9205 C C . GLN A 1 59 ? -17.143 18.614 -3.893 1.00 0.00 59 GLN A C 7
ATOM 9206 O O . GLN A 1 59 ? -16.188 19.022 -4.554 1.00 0.00 59 GLN A O 7
ATOM 9220 N N . ILE A 1 60 ? -17.008 17.793 -2.857 1.00 0.00 60 ILE A N 7
ATOM 9221 C CA . ILE A 1 60 ? -15.700 17.312 -2.429 1.00 0.00 60 ILE A CA 7
ATOM 9222 C C . ILE A 1 60 ? -15.605 15.795 -2.551 1.00 0.00 60 ILE A C 7
ATOM 9223 O O . ILE A 1 60 ? -16.099 15.060 -1.695 1.00 0.00 60 ILE A O 7
ATOM 9239 N N . PHE A 1 61 ? -14.965 15.332 -3.620 1.00 0.00 61 PHE A N 7
ATOM 9240 C CA . PHE A 1 61 ? -14.804 13.902 -3.854 1.00 0.00 61 PHE A CA 7
ATOM 9241 C C . PHE A 1 61 ? -13.420 13.431 -3.416 1.00 0.00 61 PHE A C 7
ATOM 9242 O O . PHE A 1 61 ? -12.402 13.910 -3.919 1.00 0.00 61 PHE A O 7
ATOM 9259 N N . ILE A 1 62 ? -13.390 12.493 -2.476 1.00 0.00 62 ILE A N 7
ATOM 9260 C CA . ILE A 1 62 ? -12.132 11.957 -1.971 1.00 0.00 62 ILE A CA 7
ATOM 9261 C C . ILE A 1 62 ? -12.081 10.441 -2.119 1.00 0.00 62 ILE A C 7
ATOM 9262 O O . ILE A 1 62 ? -12.918 9.724 -1.572 1.00 0.00 62 ILE A O 7
ATOM 9278 N N . GLY A 1 63 ? -11.091 9.957 -2.863 1.00 0.00 63 GLY A N 7
ATOM 9279 C CA . GLY A 1 63 ? -10.947 8.528 -3.068 1.00 0.00 63 GLY A CA 7
ATOM 9280 C C . GLY A 1 63 ? -12.118 7.930 -3.823 1.00 0.00 63 GLY A C 7
ATOM 9281 O O . GLY A 1 63 ? -12.268 8.150 -5.025 1.00 0.00 63 GLY A O 7
ATOM 9285 N N . SER A 1 64 ? -12.949 7.170 -3.117 1.00 0.00 64 SER A N 7
ATOM 9286 C CA . SER A 1 64 ? -14.109 6.534 -3.729 1.00 0.00 64 SER A CA 7
ATOM 9287 C C . SER A 1 64 ? -15.394 6.945 -3.017 1.00 0.00 64 SER A C 7
ATOM 9288 O O . SER A 1 64 ? -16.459 6.376 -3.254 1.00 0.00 64 SER A O 7
ATOM 9296 N N . VAL A 1 65 ? -15.285 7.940 -2.141 1.00 0.00 65 VAL A N 7
ATOM 9297 C CA . VAL A 1 65 ? -16.436 8.430 -1.393 1.00 0.00 65 VAL A CA 7
ATOM 9298 C C . VAL A 1 65 ? -16.642 9.924 -1.618 1.00 0.00 65 VAL A C 7
ATOM 9299 O O . VAL A 1 65 ? -15.691 10.660 -1.883 1.00 0.00 65 VAL A O 7
ATOM 9312 N N . HIS A 1 66 ? -17.891 10.366 -1.511 1.00 0.00 66 HIS A N 7
ATOM 9313 C CA . HIS A 1 66 ? -18.223 11.774 -1.702 1.00 0.00 66 HIS A CA 7
ATOM 9314 C C . HIS A 1 66 ? -18.334 12.492 -0.360 1.00 0.00 66 HIS A C 7
ATOM 9315 O O . HIS A 1 66 ? -19.334 12.360 0.345 1.00 0.00 66 HIS A O 7
ATOM 9329 N N . VAL A 1 67 ? -17.301 13.253 -0.014 1.00 0.00 67 VAL A N 7
ATOM 9330 C CA . VAL A 1 67 ? -17.283 13.992 1.242 1.00 0.00 67 VAL A CA 7
ATOM 9331 C C . VAL A 1 67 ? -18.487 14.920 1.351 1.00 0.00 67 VAL A C 7
ATOM 9332 O O . VAL A 1 67 ? -19.428 14.649 2.095 1.00 0.00 67 VAL A O 7
ATOM 9345 N N . GLY A 1 68 ? -18.451 16.018 0.601 1.00 0.00 68 GLY A N 7
ATOM 9346 C CA . GLY A 1 68 ? -19.546 16.970 0.627 1.00 0.00 68 GLY A CA 7
ATOM 9347 C C . GLY A 1 68 ? -19.153 18.321 0.062 1.00 0.00 68 GLY A C 7
ATOM 9348 O O . GLY A 1 68 ? -19.030 18.482 -1.151 1.00 0.00 68 GLY A O 7
ATOM 9352 N N . GLY A 1 69 ? -18.958 19.296 0.945 1.00 0.00 69 GLY A N 7
ATOM 9353 C CA . GLY A 1 69 ? -18.581 20.628 0.508 1.00 0.00 69 GLY A CA 7
ATOM 9354 C C . GLY A 1 69 ? -17.832 21.398 1.576 1.00 0.00 69 GLY A C 7
ATOM 9355 O O . GLY A 1 69 ? -17.070 20.818 2.351 1.00 0.00 69 GLY A O 7
ATOM 9359 N N . CYS A 1 70 ? -18.045 22.709 1.618 1.00 0.00 70 CYS A N 7
ATOM 9360 C CA . CYS A 1 70 ? -17.381 23.561 2.598 1.00 0.00 70 CYS A CA 7
ATOM 9361 C C . CYS A 1 70 ? -17.733 23.131 4.019 1.00 0.00 70 CYS A C 7
ATOM 9362 O O . CYS A 1 70 ? -16.854 22.974 4.866 1.00 0.00 70 CYS A O 7
ATOM 9370 N N . ASP A 1 71 ? -19.024 22.944 4.272 1.00 0.00 71 ASP A N 7
ATOM 9371 C CA . ASP A 1 71 ? -19.492 22.533 5.591 1.00 0.00 71 ASP A CA 7
ATOM 9372 C C . ASP A 1 71 ? -18.819 21.236 6.026 1.00 0.00 71 ASP A C 7
ATOM 9373 O O . ASP A 1 71 ? -18.337 21.123 7.154 1.00 0.00 71 ASP A O 7
ATOM 9382 N N . ASP A 1 72 ? -18.790 20.259 5.126 1.00 0.00 72 ASP A N 7
ATOM 9383 C CA . ASP A 1 72 ? -18.176 18.969 5.418 1.00 0.00 72 ASP A CA 7
ATOM 9384 C C . ASP A 1 72 ? -16.672 19.118 5.627 1.00 0.00 72 ASP A C 7
ATOM 9385 O O . ASP A 1 72 ? -16.129 18.676 6.641 1.00 0.00 72 ASP A O 7
ATOM 9394 N N . LEU A 1 73 ? -16.005 19.741 4.663 1.00 0.00 73 LEU A N 7
ATOM 9395 C CA . LEU A 1 73 ? -14.563 19.948 4.741 1.00 0.00 73 LEU A CA 7
ATOM 9396 C C . LEU A 1 73 ? -14.185 20.672 6.029 1.00 0.00 73 LEU A C 7
ATOM 9397 O O . LEU A 1 73 ? -13.208 20.317 6.690 1.00 0.00 73 LEU A O 7
ATOM 9413 N N . TYR A 1 74 ? -14.966 21.687 6.382 1.00 0.00 74 TYR A N 7
ATOM 9414 C CA . TYR A 1 74 ? -14.714 22.461 7.592 1.00 0.00 74 TYR A CA 7
ATOM 9415 C C . TYR A 1 74 ? -15.038 21.644 8.839 1.00 0.00 74 TYR A C 7
ATOM 9416 O O . TYR A 1 74 ? -14.406 21.807 9.882 1.00 0.00 74 TYR A O 7
ATOM 9434 N N . ALA A 1 75 ? -16.028 20.765 8.721 1.00 0.00 75 ALA A N 7
ATOM 9435 C CA . ALA A 1 75 ? -16.436 19.921 9.837 1.00 0.00 75 ALA A CA 7
ATOM 9436 C C . ALA A 1 75 ? -15.425 18.804 10.078 1.00 0.00 75 ALA A C 7
ATOM 9437 O O . ALA A 1 75 ? -15.237 18.358 11.211 1.00 0.00 75 ALA A O 7
ATOM 9444 N N . LEU A 1 76 ? -14.778 18.357 9.008 1.00 0.00 76 LEU A N 7
ATOM 9445 C CA . LEU A 1 76 ? -13.786 17.292 9.104 1.00 0.00 76 LEU A CA 7
ATOM 9446 C C . LEU A 1 76 ? -12.456 17.830 9.622 1.00 0.00 76 LEU A C 7
ATOM 9447 O O . LEU A 1 76 ? -11.872 17.276 10.553 1.00 0.00 76 LEU A O 7
ATOM 9463 N N . GLU A 1 77 ? -11.985 18.915 9.014 1.00 0.00 77 GLU A N 7
ATOM 9464 C CA . GLU A 1 77 ? -10.725 19.528 9.416 1.00 0.00 77 GLU A CA 7
ATOM 9465 C C . GLU A 1 77 ? -10.738 19.874 10.902 1.00 0.00 77 GLU A C 7
ATOM 9466 O O . GLU A 1 77 ? -9.693 19.904 11.552 1.00 0.00 77 GLU A O 7
ATOM 9478 N N . ASP A 1 78 ? -11.928 20.134 11.433 1.00 0.00 78 ASP A N 7
ATOM 9479 C CA . ASP A 1 78 ? -12.078 20.477 12.842 1.00 0.00 78 ASP A CA 7
ATOM 9480 C C . ASP A 1 78 ? -11.772 19.275 13.730 1.00 0.00 78 ASP A C 7
ATOM 9481 O O . ASP A 1 78 ? -11.385 19.429 14.887 1.00 0.00 78 ASP A O 7
ATOM 9490 N N . GLU A 1 79 ? -11.950 18.078 13.178 1.00 0.00 79 GLU A N 7
ATOM 9491 C CA . GLU A 1 79 ? -11.694 16.850 13.922 1.00 0.00 79 GLU A CA 7
ATOM 9492 C C . GLU A 1 79 ? -10.286 16.331 13.647 1.00 0.00 79 GLU A C 7
ATOM 9493 O O . GLU A 1 79 ? -9.736 15.554 14.426 1.00 0.00 79 GLU A O 7
ATOM 9505 N N . GLY A 1 80 ? -9.708 16.766 12.531 1.00 0.00 80 GLY A N 7
ATOM 9506 C CA . GLY A 1 80 ? -8.370 16.335 12.171 1.00 0.00 80 GLY A CA 7
ATOM 9507 C C . GLY A 1 80 ? -8.366 15.010 11.435 1.00 0.00 80 GLY A C 7
ATOM 9508 O O . GLY A 1 80 ? -7.393 14.258 11.499 1.00 0.00 80 GLY A O 7
ATOM 9512 N N . LYS A 1 81 ? -9.457 14.722 10.733 1.00 0.00 81 LYS A N 7
ATOM 9513 C CA . LYS A 1 81 ? -9.577 13.479 9.980 1.00 0.00 81 LYS A CA 7
ATOM 9514 C C . LYS A 1 81 ? -9.316 13.714 8.496 1.00 0.00 81 LYS A C 7
ATOM 9515 O O . LYS A 1 81 ? -9.021 12.779 7.751 1.00 0.00 81 LYS A O 7
ATOM 9534 N N . LEU A 1 82 ? -9.427 14.968 8.072 1.00 0.00 82 LEU A N 7
ATOM 9535 C CA . LEU A 1 82 ? -9.202 15.327 6.676 1.00 0.00 82 LEU A CA 7
ATOM 9536 C C . LEU A 1 82 ? -7.866 14.780 6.182 1.00 0.00 82 LEU A C 7
ATOM 9537 O O . LEU A 1 82 ? -7.771 14.258 5.071 1.00 0.00 82 LEU A O 7
ATOM 9553 N N . ASP A 1 83 ? -6.839 14.902 7.015 1.00 0.00 83 ASP A N 7
ATOM 9554 C CA . ASP A 1 83 ? -5.509 14.417 6.665 1.00 0.00 83 ASP A CA 7
ATOM 9555 C C . ASP A 1 83 ? -5.549 12.936 6.300 1.00 0.00 83 ASP A C 7
ATOM 9556 O O . ASP A 1 83 ? -4.906 12.505 5.342 1.00 0.00 83 ASP A O 7
ATOM 9565 N N . SER A 1 84 ? -6.307 12.162 7.070 1.00 0.00 84 SER A N 7
ATOM 9566 C CA . SER A 1 84 ? -6.427 10.729 6.831 1.00 0.00 84 SER A CA 7
ATOM 9567 C C . SER A 1 84 ? -7.400 10.448 5.689 1.00 0.00 84 SER A C 7
ATOM 9568 O O . SER A 1 84 ? -7.295 9.429 5.005 1.00 0.00 84 SER A O 7
ATOM 9576 N N . LEU A 1 85 ? -8.345 11.359 5.488 1.00 0.00 85 LEU A N 7
ATOM 9577 C CA . LEU A 1 85 ? -9.338 11.212 4.429 1.00 0.00 85 LEU A CA 7
ATOM 9578 C C . LEU A 1 85 ? -8.686 11.313 3.054 1.00 0.00 85 LEU A C 7
ATOM 9579 O O . LEU A 1 85 ? -9.007 10.547 2.145 1.00 0.00 85 LEU A O 7
ATOM 9595 N N . LEU A 1 86 ? -7.768 12.263 2.909 1.00 0.00 86 LEU A N 7
ATOM 9596 C CA . LEU A 1 86 ? -7.069 12.464 1.645 1.00 0.00 86 LEU A CA 7
ATOM 9597 C C . LEU A 1 86 ? -5.901 11.492 1.508 1.00 0.00 86 LEU A C 7
ATOM 9598 O O . LEU A 1 86 ? -5.467 11.179 0.399 1.00 0.00 86 LEU A O 7
ATOM 9614 N N . LYS A 1 87 ? -5.399 11.015 2.642 1.00 0.00 87 LYS A N 7
ATOM 9615 C CA . LYS A 1 87 ? -4.284 10.075 2.650 1.00 0.00 87 LYS A CA 7
ATOM 9616 C C . LYS A 1 87 ? -4.759 8.665 2.316 1.00 0.00 87 LYS A C 7
ATOM 9617 O O . LYS A 1 87 ? -4.155 7.973 1.496 1.00 0.00 87 LYS A O 7
ATOM 9636 N N . THR A 1 88 ? -5.847 8.245 2.955 1.00 0.00 88 THR A N 7
ATOM 9637 C CA . THR A 1 88 ? -6.403 6.917 2.726 1.00 0.00 88 THR A CA 7
ATOM 9638 C C . THR A 1 88 ? -7.412 6.934 1.583 1.00 0.00 88 THR A C 7
ATOM 9639 O O . THR A 1 88 ? -7.469 6.005 0.778 1.00 0.00 88 THR A O 7
ATOM 9650 N N . GLY A 1 89 ? -8.207 7.998 1.517 1.00 0.00 89 GLY A N 7
ATOM 9651 C CA . GLY A 1 89 ? -9.203 8.116 0.468 1.00 0.00 89 GLY A CA 7
ATOM 9652 C C . GLY A 1 89 ? -10.509 7.436 0.829 1.00 0.00 89 GLY A C 7
ATOM 9653 O O . GLY A 1 89 ? -11.332 7.153 -0.041 1.00 0.00 89 GLY A O 7
ATOM 9657 N N . LYS A 1 90 ? -10.700 7.171 2.117 1.00 0.00 90 LYS A N 7
ATOM 9658 C CA . LYS A 1 90 ? -11.914 6.520 2.593 1.00 0.00 90 LYS A CA 7
ATOM 9659 C C . LYS A 1 90 ? -12.295 7.026 3.981 1.00 0.00 90 LYS A C 7
ATOM 9660 O O . LYS A 1 90 ? -11.516 7.720 4.635 1.00 0.00 90 LYS A O 7
ATOM 9679 N N . LEU A 1 91 ? -13.497 6.674 4.425 1.00 0.00 91 LEU A N 7
ATOM 9680 C CA . LEU A 1 91 ? -13.981 7.092 5.736 1.00 0.00 91 LEU A CA 7
ATOM 9681 C C . LEU A 1 91 ? -13.584 6.083 6.809 1.00 0.00 91 LEU A C 7
ATOM 9682 O O . LEU A 1 91 ? -13.930 4.904 6.726 1.00 0.00 91 LEU A O 7
ATOM 9698 N N . ILE A 1 92 ? -12.858 6.555 7.817 1.00 0.00 92 ILE A N 7
ATOM 9699 C CA . ILE A 1 92 ? -12.418 5.695 8.909 1.00 0.00 92 ILE A CA 7
ATOM 9700 C C . ILE A 1 92 ? -13.366 5.788 10.099 1.00 0.00 92 ILE A C 7
ATOM 9701 O O . ILE A 1 92 ? -13.072 5.282 11.182 1.00 0.00 92 ILE A O 7
ATOM 9717 N N . GLY A 1 1 ? 4.561 1.118 -1.798 1.00 0.00 1 GLY A N 8
ATOM 9718 C CA . GLY A 1 1 ? 5.597 2.024 -1.338 1.00 0.00 1 GLY A CA 8
ATOM 9719 C C . GLY A 1 1 ? 5.045 3.156 -0.496 1.00 0.00 1 GLY A C 8
ATOM 9720 O O . GLY A 1 1 ? 3.839 3.403 -0.464 1.00 0.00 1 GLY A O 8
ATOM 9724 N N . PRO A 1 2 ? 5.939 3.866 0.209 1.00 0.00 2 PRO A N 8
ATOM 9725 C CA . PRO A 1 2 ? 5.557 4.989 1.070 1.00 0.00 2 PRO A CA 8
ATOM 9726 C C . PRO A 1 2 ? 5.081 6.197 0.270 1.00 0.00 2 PRO A C 8
ATOM 9727 O O . PRO A 1 2 ? 5.889 6.958 -0.262 1.00 0.00 2 PRO A O 8
ATOM 9738 N N . GLY A 1 3 ? 3.765 6.367 0.189 1.00 0.00 3 GLY A N 8
ATOM 9739 C CA . GLY A 1 3 ? 3.206 7.485 -0.548 1.00 0.00 3 GLY A CA 8
ATOM 9740 C C . GLY A 1 3 ? 1.852 7.163 -1.150 1.00 0.00 3 GLY A C 8
ATOM 9741 O O . GLY A 1 3 ? 1.637 7.351 -2.347 1.00 0.00 3 GLY A O 8
ATOM 9745 N N . SER A 1 4 ? 0.937 6.677 -0.318 1.00 0.00 4 SER A N 8
ATOM 9746 C CA . SER A 1 4 ? -0.401 6.322 -0.776 1.00 0.00 4 SER A CA 8
ATOM 9747 C C . SER A 1 4 ? -1.290 7.559 -0.866 1.00 0.00 4 SER A C 8
ATOM 9748 O O . SER A 1 4 ? -1.453 8.292 0.110 1.00 0.00 4 SER A O 8
ATOM 9756 N N . MET A 1 5 ? -1.862 7.785 -2.044 1.00 0.00 5 MET A N 8
ATOM 9757 C CA . MET A 1 5 ? -2.736 8.933 -2.261 1.00 0.00 5 MET A CA 8
ATOM 9758 C C . MET A 1 5 ? -3.932 8.549 -3.126 1.00 0.00 5 MET A C 8
ATOM 9759 O O . MET A 1 5 ? -3.993 7.443 -3.663 1.00 0.00 5 MET A O 8
ATOM 9773 N N . VAL A 1 6 ? -4.882 9.470 -3.256 1.00 0.00 6 VAL A N 8
ATOM 9774 C CA . VAL A 1 6 ? -6.076 9.228 -4.057 1.00 0.00 6 VAL A CA 8
ATOM 9775 C C . VAL A 1 6 ? -6.439 10.454 -4.887 1.00 0.00 6 VAL A C 8
ATOM 9776 O O . VAL A 1 6 ? -6.146 11.586 -4.502 1.00 0.00 6 VAL A O 8
ATOM 9789 N N . ASP A 1 7 ? -7.079 10.221 -6.028 1.00 0.00 7 ASP A N 8
ATOM 9790 C CA . ASP A 1 7 ? -7.483 11.307 -6.913 1.00 0.00 7 ASP A CA 8
ATOM 9791 C C . ASP A 1 7 ? -8.602 12.132 -6.284 1.00 0.00 7 ASP A C 8
ATOM 9792 O O . ASP A 1 7 ? -9.716 11.644 -6.093 1.00 0.00 7 ASP A O 8
ATOM 9801 N N . VAL A 1 8 ? -8.297 13.386 -5.964 1.00 0.00 8 VAL A N 8
ATOM 9802 C CA . VAL A 1 8 ? -9.276 14.280 -5.356 1.00 0.00 8 VAL A CA 8
ATOM 9803 C C . VAL A 1 8 ? -9.836 15.259 -6.382 1.00 0.00 8 VAL A C 8
ATOM 9804 O O . VAL A 1 8 ? -9.093 16.032 -6.987 1.00 0.00 8 VAL A O 8
ATOM 9817 N N . ILE A 1 9 ? -11.151 15.221 -6.571 1.00 0.00 9 ILE A N 8
ATOM 9818 C CA . ILE A 1 9 ? -11.811 16.106 -7.522 1.00 0.00 9 ILE A CA 8
ATOM 9819 C C . ILE A 1 9 ? -12.797 17.032 -6.818 1.00 0.00 9 ILE A C 8
ATOM 9820 O O . ILE A 1 9 ? -13.658 16.580 -6.063 1.00 0.00 9 ILE A O 8
ATOM 9836 N N . ILE A 1 10 ? -12.666 18.330 -7.072 1.00 0.00 10 ILE A N 8
ATOM 9837 C CA . ILE A 1 10 ? -13.547 19.319 -6.464 1.00 0.00 10 ILE A CA 8
ATOM 9838 C C . ILE A 1 10 ? -14.394 20.023 -7.520 1.00 0.00 10 ILE A C 8
ATOM 9839 O O . ILE A 1 10 ? -13.887 20.431 -8.565 1.00 0.00 10 ILE A O 8
ATOM 9855 N N . TYR A 1 11 ? -15.684 20.163 -7.238 1.00 0.00 11 TYR A N 8
ATOM 9856 C CA . TYR A 1 11 ? -16.602 20.817 -8.163 1.00 0.00 11 TYR A CA 8
ATOM 9857 C C . TYR A 1 11 ? -17.044 22.173 -7.624 1.00 0.00 11 TYR A C 8
ATOM 9858 O O . TYR A 1 11 ? -17.620 22.266 -6.539 1.00 0.00 11 TYR A O 8
ATOM 9876 N N . THR A 1 12 ? -16.772 23.225 -8.390 1.00 0.00 12 THR A N 8
ATOM 9877 C CA . THR A 1 12 ? -17.140 24.578 -7.990 1.00 0.00 12 THR A CA 8
ATOM 9878 C C . THR A 1 12 ? -17.547 25.416 -9.197 1.00 0.00 12 THR A C 8
ATOM 9879 O O . THR A 1 12 ? -17.139 25.136 -10.325 1.00 0.00 12 THR A O 8
ATOM 9890 N N . ARG A 1 13 ? -18.352 26.444 -8.953 1.00 0.00 13 ARG A N 8
ATOM 9891 C CA . ARG A 1 13 ? -18.814 27.323 -10.021 1.00 0.00 13 ARG A CA 8
ATOM 9892 C C . ARG A 1 13 ? -18.055 28.647 -10.002 1.00 0.00 13 ARG A C 8
ATOM 9893 O O . ARG A 1 13 ? -17.550 29.086 -8.969 1.00 0.00 13 ARG A O 8
ATOM 9914 N N . PRO A 1 14 ? -17.971 29.298 -11.172 1.00 0.00 14 PRO A N 8
ATOM 9915 C CA . PRO A 1 14 ? -17.276 30.580 -11.316 1.00 0.00 14 PRO A CA 8
ATOM 9916 C C . PRO A 1 14 ? -18.013 31.721 -10.622 1.00 0.00 14 PRO A C 8
ATOM 9917 O O . PRO A 1 14 ? -18.578 32.596 -11.276 1.00 0.00 14 PRO A O 8
ATOM 9928 N N . GLY A 1 15 ? -18.002 31.704 -9.292 1.00 0.00 15 GLY A N 8
ATOM 9929 C CA . GLY A 1 15 ? -18.673 32.742 -8.532 1.00 0.00 15 GLY A CA 8
ATOM 9930 C C . GLY A 1 15 ? -19.416 32.193 -7.330 1.00 0.00 15 GLY A C 8
ATOM 9931 O O . GLY A 1 15 ? -20.643 32.263 -7.264 1.00 0.00 15 GLY A O 8
ATOM 9935 N N . CYS A 1 16 ? -18.671 31.642 -6.377 1.00 0.00 16 CYS A N 8
ATOM 9936 C CA . CYS A 1 16 ? -19.265 31.077 -5.172 1.00 0.00 16 CYS A CA 8
ATOM 9937 C C . CYS A 1 16 ? -18.301 31.173 -3.993 1.00 0.00 16 CYS A C 8
ATOM 9938 O O . CYS A 1 16 ? -17.151 30.738 -4.062 1.00 0.00 16 CYS A O 8
ATOM 9945 N N . PRO A 1 17 ? -18.779 31.756 -2.884 1.00 0.00 17 PRO A N 8
ATOM 9946 C CA . PRO A 1 17 ? -17.977 31.923 -1.669 1.00 0.00 17 PRO A CA 8
ATOM 9947 C C . PRO A 1 17 ? -17.701 30.596 -0.970 1.00 0.00 17 PRO A C 8
ATOM 9948 O O . PRO A 1 17 ? -16.566 30.308 -0.590 1.00 0.00 17 PRO A O 8
ATOM 9959 N N . TYR A 1 18 ? -18.745 29.792 -0.804 1.00 0.00 18 TYR A N 8
ATOM 9960 C CA . TYR A 1 18 ? -18.615 28.496 -0.149 1.00 0.00 18 TYR A CA 8
ATOM 9961 C C . TYR A 1 18 ? -17.472 27.689 -0.759 1.00 0.00 18 TYR A C 8
ATOM 9962 O O . TYR A 1 18 ? -16.771 26.957 -0.060 1.00 0.00 18 TYR A O 8
ATOM 9980 N N . CYS A 1 19 ? -17.290 27.830 -2.067 1.00 0.00 19 CYS A N 8
ATOM 9981 C CA . CYS A 1 19 ? -16.233 27.117 -2.774 1.00 0.00 19 CYS A CA 8
ATOM 9982 C C . CYS A 1 19 ? -14.862 27.683 -2.417 1.00 0.00 19 CYS A C 8
ATOM 9983 O O . CYS A 1 19 ? -13.947 26.942 -2.057 1.00 0.00 19 CYS A O 8
ATOM 9990 N N . ALA A 1 20 ? -14.727 29.001 -2.520 1.00 0.00 20 ALA A N 8
ATOM 9991 C CA . ALA A 1 20 ? -13.469 29.667 -2.206 1.00 0.00 20 ALA A CA 8
ATOM 9992 C C . ALA A 1 20 ? -12.932 29.216 -0.852 1.00 0.00 20 ALA A C 8
ATOM 9993 O O . ALA A 1 20 ? -11.752 28.892 -0.718 1.00 0.00 20 ALA A O 8
ATOM 10000 N N . ARG A 1 21 ? -13.805 29.199 0.150 1.00 0.00 21 ARG A N 8
ATOM 10001 C CA . ARG A 1 21 ? -13.418 28.790 1.494 1.00 0.00 21 ARG A CA 8
ATOM 10002 C C . ARG A 1 21 ? -12.918 27.348 1.501 1.00 0.00 21 ARG A C 8
ATOM 10003 O O . ARG A 1 21 ? -11.839 27.057 2.015 1.00 0.00 21 ARG A O 8
ATOM 10024 N N . ALA A 1 22 ? -13.711 26.450 0.926 1.00 0.00 22 ALA A N 8
ATOM 10025 C CA . ALA A 1 22 ? -13.349 25.039 0.864 1.00 0.00 22 ALA A CA 8
ATOM 10026 C C . ALA A 1 22 ? -11.973 24.853 0.235 1.00 0.00 22 ALA A C 8
ATOM 10027 O O . ALA A 1 22 ? -11.071 24.281 0.847 1.00 0.00 22 ALA A O 8
ATOM 10034 N N . LYS A 1 23 ? -11.817 25.339 -0.992 1.00 0.00 23 LYS A N 8
ATOM 10035 C CA . LYS A 1 23 ? -10.551 25.227 -1.705 1.00 0.00 23 LYS A CA 8
ATOM 10036 C C . LYS A 1 23 ? -9.400 25.758 -0.857 1.00 0.00 23 LYS A C 8
ATOM 10037 O O . LYS A 1 23 ? -8.356 25.117 -0.738 1.00 0.00 23 LYS A O 8
ATOM 10056 N N . ALA A 1 24 ? -9.598 26.933 -0.268 1.00 0.00 24 ALA A N 8
ATOM 10057 C CA . ALA A 1 24 ? -8.578 27.549 0.572 1.00 0.00 24 ALA A CA 8
ATOM 10058 C C . ALA A 1 24 ? -8.226 26.652 1.754 1.00 0.00 24 ALA A C 8
ATOM 10059 O O . ALA A 1 24 ? -7.074 26.600 2.185 1.00 0.00 24 ALA A O 8
ATOM 10066 N N . LEU A 1 25 ? -9.225 25.948 2.274 1.00 0.00 25 LEU A N 8
ATOM 10067 C CA . LEU A 1 25 ? -9.021 25.052 3.408 1.00 0.00 25 LEU A CA 8
ATOM 10068 C C . LEU A 1 25 ? -8.164 23.855 3.009 1.00 0.00 25 LEU A C 8
ATOM 10069 O O . LEU A 1 25 ? -7.245 23.468 3.732 1.00 0.00 25 LEU A O 8
ATOM 10085 N N . LEU A 1 26 ? -8.469 23.275 1.854 1.00 0.00 26 LEU A N 8
ATOM 10086 C CA . LEU A 1 26 ? -7.726 22.122 1.357 1.00 0.00 26 LEU A CA 8
ATOM 10087 C C . LEU A 1 26 ? -6.302 22.516 0.977 1.00 0.00 26 LEU A C 8
ATOM 10088 O O . LEU A 1 26 ? -5.371 21.723 1.114 1.00 0.00 26 LEU A O 8
ATOM 10104 N N . ALA A 1 27 ? -6.140 23.746 0.502 1.00 0.00 27 ALA A N 8
ATOM 10105 C CA . ALA A 1 27 ? -4.829 24.246 0.106 1.00 0.00 27 ALA A CA 8
ATOM 10106 C C . ALA A 1 27 ? -3.967 24.550 1.327 1.00 0.00 27 ALA A C 8
ATOM 10107 O O . ALA A 1 27 ? -2.738 24.520 1.253 1.00 0.00 27 ALA A O 8
ATOM 10114 N N . ARG A 1 28 ? -4.618 24.843 2.447 1.00 0.00 28 ARG A N 8
ATOM 10115 C CA . ARG A 1 28 ? -3.910 25.155 3.683 1.00 0.00 28 ARG A CA 8
ATOM 10116 C C . ARG A 1 28 ? -3.083 23.961 4.152 1.00 0.00 28 ARG A C 8
ATOM 10117 O O . ARG A 1 28 ? -2.103 24.118 4.880 1.00 0.00 28 ARG A O 8
ATOM 10138 N N . LYS A 1 29 ? -3.486 22.767 3.730 1.00 0.00 29 LYS A N 8
ATOM 10139 C CA . LYS A 1 29 ? -2.784 21.545 4.105 1.00 0.00 29 LYS A CA 8
ATOM 10140 C C . LYS A 1 29 ? -1.938 21.027 2.946 1.00 0.00 29 LYS A C 8
ATOM 10141 O O . LYS A 1 29 ? -1.310 19.974 3.046 1.00 0.00 29 LYS A O 8
ATOM 10160 N N . GLY A 1 30 ? -1.926 21.775 1.846 1.00 0.00 30 GLY A N 8
ATOM 10161 C CA . GLY A 1 30 ? -1.153 21.374 0.685 1.00 0.00 30 GLY A CA 8
ATOM 10162 C C . GLY A 1 30 ? -1.806 20.243 -0.084 1.00 0.00 30 GLY A C 8
ATOM 10163 O O . GLY A 1 30 ? -1.188 19.644 -0.963 1.00 0.00 30 GLY A O 8
ATOM 10167 N N . ALA A 1 31 ? -3.059 19.950 0.248 1.00 0.00 31 ALA A N 8
ATOM 10168 C CA . ALA A 1 31 ? -3.797 18.884 -0.419 1.00 0.00 31 ALA A CA 8
ATOM 10169 C C . ALA A 1 31 ? -4.086 19.243 -1.872 1.00 0.00 31 ALA A C 8
ATOM 10170 O O . ALA A 1 31 ? -4.820 20.190 -2.153 1.00 0.00 31 ALA A O 8
ATOM 10177 N N . GLU A 1 32 ? -3.503 18.480 -2.792 1.00 0.00 32 GLU A N 8
ATOM 10178 C CA . GLU A 1 32 ? -3.698 18.719 -4.217 1.00 0.00 32 GLU A CA 8
ATOM 10179 C C . GLU A 1 32 ? -5.035 18.153 -4.686 1.00 0.00 32 GLU A C 8
ATOM 10180 O O . GLU A 1 32 ? -5.388 17.017 -4.367 1.00 0.00 32 GLU A O 8
ATOM 10192 N N . PHE A 1 33 ? -5.776 18.953 -5.446 1.00 0.00 33 PHE A N 8
ATOM 10193 C CA . PHE A 1 33 ? -7.075 18.533 -5.958 1.00 0.00 33 PHE A CA 8
ATOM 10194 C C . PHE A 1 33 ? -7.354 19.166 -7.318 1.00 0.00 33 PHE A C 8
ATOM 10195 O O . PHE A 1 33 ? -6.921 20.284 -7.595 1.00 0.00 33 PHE A O 8
ATOM 10212 N N . ASN A 1 34 ? -8.079 18.441 -8.164 1.00 0.00 34 ASN A N 8
ATOM 10213 C CA . ASN A 1 34 ? -8.415 18.930 -9.496 1.00 0.00 34 ASN A CA 8
ATOM 10214 C C . ASN A 1 34 ? -9.658 19.814 -9.454 1.00 0.00 34 ASN A C 8
ATOM 10215 O O . ASN A 1 34 ? -10.732 19.371 -9.049 1.00 0.00 34 ASN A O 8
ATOM 10226 N N . GLU A 1 35 ? -9.503 21.065 -9.877 1.00 0.00 35 GLU A N 8
ATOM 10227 C CA . GLU A 1 35 ? -10.614 22.010 -9.887 1.00 0.00 35 GLU A CA 8
ATOM 10228 C C . GLU A 1 35 ? -11.428 21.879 -11.171 1.00 0.00 35 GLU A C 8
ATOM 10229 O O . GLU A 1 35 ? -10.915 22.099 -12.269 1.00 0.00 35 GLU A O 8
ATOM 10241 N N . ILE A 1 36 ? -12.698 21.519 -11.025 1.00 0.00 36 ILE A N 8
ATOM 10242 C CA . ILE A 1 36 ? -13.583 21.359 -12.172 1.00 0.00 36 ILE A CA 8
ATOM 10243 C C . ILE A 1 36 ? -14.882 22.134 -11.976 1.00 0.00 36 ILE A C 8
ATOM 10244 O O . ILE A 1 36 ? -15.376 22.265 -10.856 1.00 0.00 36 ILE A O 8
ATOM 10260 N N . ASP A 1 37 ? -15.431 22.645 -13.073 1.00 0.00 37 ASP A N 8
ATOM 10261 C CA . ASP A 1 37 ? -16.675 23.404 -13.023 1.00 0.00 37 ASP A CA 8
ATOM 10262 C C . ASP A 1 37 ? -17.826 22.602 -13.622 1.00 0.00 37 ASP A C 8
ATOM 10263 O O . ASP A 1 37 ? -17.650 21.888 -14.609 1.00 0.00 37 ASP A O 8
ATOM 10272 N N . ALA A 1 38 ? -19.003 22.725 -13.018 1.00 0.00 38 ALA A N 8
ATOM 10273 C CA . ALA A 1 38 ? -20.183 22.013 -13.492 1.00 0.00 38 ALA A CA 8
ATOM 10274 C C . ALA A 1 38 ? -21.258 22.985 -13.965 1.00 0.00 38 ALA A C 8
ATOM 10275 O O . ALA A 1 38 ? -22.059 22.661 -14.842 1.00 0.00 38 ALA A O 8
ATOM 10282 N N . SER A 1 39 ? -21.271 24.178 -13.378 1.00 0.00 39 SER A N 8
ATOM 10283 C CA . SER A 1 39 ? -22.251 25.196 -13.737 1.00 0.00 39 SER A CA 8
ATOM 10284 C C . SER A 1 39 ? -22.180 25.517 -15.226 1.00 0.00 39 SER A C 8
ATOM 10285 O O . SER A 1 39 ? -23.143 26.010 -15.813 1.00 0.00 39 SER A O 8
ATOM 10293 N N . ALA A 1 40 ? -21.031 25.235 -15.832 1.00 0.00 40 ALA A N 8
ATOM 10294 C CA . ALA A 1 40 ? -20.834 25.492 -17.253 1.00 0.00 40 ALA A CA 8
ATOM 10295 C C . ALA A 1 40 ? -21.963 24.890 -18.082 1.00 0.00 40 ALA A C 8
ATOM 10296 O O . ALA A 1 40 ? -22.399 25.474 -19.074 1.00 0.00 40 ALA A O 8
ATOM 10303 N N . THR A 1 41 ? -22.434 23.717 -17.670 1.00 0.00 41 THR A N 8
ATOM 10304 C CA . THR A 1 41 ? -23.511 23.035 -18.375 1.00 0.00 41 THR A CA 8
ATOM 10305 C C . THR A 1 41 ? -24.660 22.698 -17.431 1.00 0.00 41 THR A C 8
ATOM 10306 O O . THR A 1 41 ? -24.496 22.635 -16.213 1.00 0.00 41 THR A O 8
ATOM 10317 N N . PRO A 1 42 ? -25.852 22.474 -18.004 1.00 0.00 42 PRO A N 8
ATOM 10318 C CA . PRO A 1 42 ? -27.051 22.138 -17.231 1.00 0.00 42 PRO A CA 8
ATOM 10319 C C . PRO A 1 42 ? -26.974 20.744 -16.619 1.00 0.00 42 PRO A C 8
ATOM 10320 O O . PRO A 1 42 ? -27.344 20.543 -15.463 1.00 0.00 42 PRO A O 8
ATOM 10331 N N . GLU A 1 43 ? -26.491 19.784 -17.402 1.00 0.00 43 GLU A N 8
ATOM 10332 C CA . GLU A 1 43 ? -26.367 18.408 -16.935 1.00 0.00 43 GLU A CA 8
ATOM 10333 C C . GLU A 1 43 ? -25.380 18.315 -15.775 1.00 0.00 43 GLU A C 8
ATOM 10334 O O . GLU A 1 43 ? -25.691 17.752 -14.724 1.00 0.00 43 GLU A O 8
ATOM 10346 N N . LEU A 1 44 ? -24.189 18.869 -15.974 1.00 0.00 44 LEU A N 8
ATOM 10347 C CA . LEU A 1 44 ? -23.154 18.848 -14.945 1.00 0.00 44 LEU A CA 8
ATOM 10348 C C . LEU A 1 44 ? -23.634 19.546 -13.677 1.00 0.00 44 LEU A C 8
ATOM 10349 O O . LEU A 1 44 ? -23.195 19.221 -12.574 1.00 0.00 44 LEU A O 8
ATOM 10365 N N . ARG A 1 45 ? -24.539 20.505 -13.841 1.00 0.00 45 ARG A N 8
ATOM 10366 C CA . ARG A 1 45 ? -25.079 21.248 -12.709 1.00 0.00 45 ARG A CA 8
ATOM 10367 C C . ARG A 1 45 ? -26.243 20.496 -12.071 1.00 0.00 45 ARG A C 8
ATOM 10368 O O . ARG A 1 45 ? -26.538 20.677 -10.890 1.00 0.00 45 ARG A O 8
ATOM 10389 N N . ALA A 1 46 ? -26.900 19.653 -12.860 1.00 0.00 46 ALA A N 8
ATOM 10390 C CA . ALA A 1 46 ? -28.030 18.872 -12.372 1.00 0.00 46 ALA A CA 8
ATOM 10391 C C . ALA A 1 46 ? -27.579 17.830 -11.355 1.00 0.00 46 ALA A C 8
ATOM 10392 O O . ALA A 1 46 ? -28.090 17.779 -10.236 1.00 0.00 46 ALA A O 8
ATOM 10399 N N . GLU A 1 47 ? -26.619 16.999 -11.751 1.00 0.00 47 GLU A N 8
ATOM 10400 C CA . GLU A 1 47 ? -26.101 15.957 -10.873 1.00 0.00 47 GLU A CA 8
ATOM 10401 C C . GLU A 1 47 ? -25.521 16.559 -9.597 1.00 0.00 47 GLU A C 8
ATOM 10402 O O . GLU A 1 47 ? -25.584 15.953 -8.528 1.00 0.00 47 GLU A O 8
ATOM 10414 N N . MET A 1 48 ? -24.956 17.756 -9.718 1.00 0.00 48 MET A N 8
ATOM 10415 C CA . MET A 1 48 ? -24.365 18.441 -8.575 1.00 0.00 48 MET A CA 8
ATOM 10416 C C . MET A 1 48 ? -25.425 18.760 -7.525 1.00 0.00 48 MET A C 8
ATOM 10417 O O . MET A 1 48 ? -25.255 18.451 -6.346 1.00 0.00 48 MET A O 8
ATOM 10431 N N . GLN A 1 49 ? -26.516 19.381 -7.962 1.00 0.00 49 GLN A N 8
ATOM 10432 C CA . GLN A 1 49 ? -27.602 19.742 -7.058 1.00 0.00 49 GLN A CA 8
ATOM 10433 C C . GLN A 1 49 ? -28.464 18.528 -6.730 1.00 0.00 49 GLN A C 8
ATOM 10434 O O . GLN A 1 49 ? -29.236 18.545 -5.772 1.00 0.00 49 GLN A O 8
ATOM 10448 N N . GLU A 1 50 ? -28.326 17.476 -7.531 1.00 0.00 50 GLU A N 8
ATOM 10449 C CA . GLU A 1 50 ? -29.094 16.254 -7.325 1.00 0.00 50 GLU A CA 8
ATOM 10450 C C . GLU A 1 50 ? -28.593 15.497 -6.098 1.00 0.00 50 GLU A C 8
ATOM 10451 O O . GLU A 1 50 ? -29.297 14.650 -5.548 1.00 0.00 50 GLU A O 8
ATOM 10463 N N . ARG A 1 51 ? -27.372 15.809 -5.675 1.00 0.00 51 ARG A N 8
ATOM 10464 C CA . ARG A 1 51 ? -26.776 15.158 -4.515 1.00 0.00 51 ARG A CA 8
ATOM 10465 C C . ARG A 1 51 ? -26.860 16.056 -3.284 1.00 0.00 51 ARG A C 8
ATOM 10466 O O . ARG A 1 51 ? -27.095 15.583 -2.173 1.00 0.00 51 ARG A O 8
ATOM 10487 N N . SER A 1 52 ? -26.666 17.355 -3.492 1.00 0.00 52 SER A N 8
ATOM 10488 C CA . SER A 1 52 ? -26.715 18.319 -2.399 1.00 0.00 52 SER A CA 8
ATOM 10489 C C . SER A 1 52 ? -28.158 18.664 -2.043 1.00 0.00 52 SER A C 8
ATOM 10490 O O . SER A 1 52 ? -28.492 18.854 -0.874 1.00 0.00 52 SER A O 8
ATOM 10498 N N . GLY A 1 53 ? -29.009 18.742 -3.061 1.00 0.00 53 GLY A N 8
ATOM 10499 C CA . GLY A 1 53 ? -30.406 19.064 -2.836 1.00 0.00 53 GLY A CA 8
ATOM 10500 C C . GLY A 1 53 ? -30.656 20.558 -2.782 1.00 0.00 53 GLY A C 8
ATOM 10501 O O . GLY A 1 53 ? -31.803 21.001 -2.723 1.00 0.00 53 GLY A O 8
ATOM 10505 N N . ARG A 1 54 ? -29.579 21.337 -2.800 1.00 0.00 54 ARG A N 8
ATOM 10506 C CA . ARG A 1 54 ? -29.687 22.790 -2.749 1.00 0.00 54 ARG A CA 8
ATOM 10507 C C . ARG A 1 54 ? -29.327 23.410 -4.096 1.00 0.00 54 ARG A C 8
ATOM 10508 O O . ARG A 1 54 ? -28.936 22.708 -5.028 1.00 0.00 54 ARG A O 8
ATOM 10529 N N . ASN A 1 55 ? -29.465 24.728 -4.191 1.00 0.00 55 ASN A N 8
ATOM 10530 C CA . ASN A 1 55 ? -29.156 25.442 -5.425 1.00 0.00 55 ASN A CA 8
ATOM 10531 C C . ASN A 1 55 ? -27.828 24.969 -6.009 1.00 0.00 55 ASN A C 8
ATOM 10532 O O . ASN A 1 55 ? -27.798 24.256 -7.014 1.00 0.00 55 ASN A O 8
ATOM 10543 N N . THR A 1 56 ? -26.732 25.369 -5.374 1.00 0.00 56 THR A N 8
ATOM 10544 C CA . THR A 1 56 ? -25.401 24.987 -5.830 1.00 0.00 56 THR A CA 8
ATOM 10545 C C . THR A 1 56 ? -24.368 25.164 -4.723 1.00 0.00 56 THR A C 8
ATOM 10546 O O . THR A 1 56 ? -24.333 26.196 -4.052 1.00 0.00 56 THR A O 8
ATOM 10557 N N . PHE A 1 57 ? -23.528 24.151 -4.536 1.00 0.00 57 PHE A N 8
ATOM 10558 C CA . PHE A 1 57 ? -22.494 24.195 -3.509 1.00 0.00 57 PHE A CA 8
ATOM 10559 C C . PHE A 1 57 ? -21.242 23.452 -3.966 1.00 0.00 57 PHE A C 8
ATOM 10560 O O . PHE A 1 57 ? -21.275 22.637 -4.888 1.00 0.00 57 PHE A O 8
ATOM 10577 N N . PRO A 1 58 ? -20.111 23.738 -3.305 1.00 0.00 58 PRO A N 8
ATOM 10578 C CA . PRO A 1 58 ? -18.826 23.108 -3.625 1.00 0.00 58 PRO A CA 8
ATOM 10579 C C . PRO A 1 58 ? -18.792 21.633 -3.241 1.00 0.00 58 PRO A C 8
ATOM 10580 O O . PRO A 1 58 ? -18.982 21.282 -2.077 1.00 0.00 58 PRO A O 8
ATOM 10591 N N . GLN A 1 59 ? -18.549 20.775 -4.227 1.00 0.00 59 GLN A N 8
ATOM 10592 C CA . GLN A 1 59 ? -18.491 19.338 -3.990 1.00 0.00 59 GLN A CA 8
ATOM 10593 C C . GLN A 1 59 ? -17.046 18.863 -3.873 1.00 0.00 59 GLN A C 8
ATOM 10594 O O . GLN A 1 59 ? -16.208 19.183 -4.716 1.00 0.00 59 GLN A O 8
ATOM 10608 N N . ILE A 1 60 ? -16.763 18.099 -2.824 1.00 0.00 60 ILE A N 8
ATOM 10609 C CA . ILE A 1 60 ? -15.420 17.580 -2.597 1.00 0.00 60 ILE A CA 8
ATOM 10610 C C . ILE A 1 60 ? -15.392 16.060 -2.707 1.00 0.00 60 ILE A C 8
ATOM 10611 O O . ILE A 1 60 ? -15.789 15.353 -1.780 1.00 0.00 60 ILE A O 8
ATOM 10627 N N . PHE A 1 61 ? -14.919 15.562 -3.844 1.00 0.00 61 PHE A N 8
ATOM 10628 C CA . PHE A 1 61 ? -14.838 14.125 -4.075 1.00 0.00 61 PHE A CA 8
ATOM 10629 C C . PHE A 1 61 ? -13.456 13.592 -3.706 1.00 0.00 61 PHE A C 8
ATOM 10630 O O . PHE A 1 61 ? -12.461 13.917 -4.354 1.00 0.00 61 PHE A O 8
ATOM 10647 N N . ILE A 1 62 ? -13.405 12.772 -2.662 1.00 0.00 62 ILE A N 8
ATOM 10648 C CA . ILE A 1 62 ? -12.147 12.193 -2.207 1.00 0.00 62 ILE A CA 8
ATOM 10649 C C . ILE A 1 62 ? -12.140 10.679 -2.390 1.00 0.00 62 ILE A C 8
ATOM 10650 O O . ILE A 1 62 ? -12.916 9.964 -1.759 1.00 0.00 62 ILE A O 8
ATOM 10666 N N . GLY A 1 63 ? -11.255 10.197 -3.258 1.00 0.00 63 GLY A N 8
ATOM 10667 C CA . GLY A 1 63 ? -11.162 8.771 -3.507 1.00 0.00 63 GLY A CA 8
ATOM 10668 C C . GLY A 1 63 ? -12.417 8.211 -4.146 1.00 0.00 63 GLY A C 8
ATOM 10669 O O . GLY A 1 63 ? -12.687 8.458 -5.322 1.00 0.00 63 GLY A O 8
ATOM 10673 N N . SER A 1 64 ? -13.187 7.452 -3.372 1.00 0.00 64 SER A N 8
ATOM 10674 C CA . SER A 1 64 ? -14.417 6.851 -3.871 1.00 0.00 64 SER A CA 8
ATOM 10675 C C . SER A 1 64 ? -15.620 7.318 -3.057 1.00 0.00 64 SER A C 8
ATOM 10676 O O . SER A 1 64 ? -16.715 6.768 -3.174 1.00 0.00 64 SER A O 8
ATOM 10684 N N . VAL A 1 65 ? -15.407 8.336 -2.230 1.00 0.00 65 VAL A N 8
ATOM 10685 C CA . VAL A 1 65 ? -16.472 8.879 -1.395 1.00 0.00 65 VAL A CA 8
ATOM 10686 C C . VAL A 1 65 ? -16.667 10.369 -1.653 1.00 0.00 65 VAL A C 8
ATOM 10687 O O . VAL A 1 65 ? -15.728 11.073 -2.027 1.00 0.00 65 VAL A O 8
ATOM 10700 N N . HIS A 1 66 ? -17.891 10.845 -1.449 1.00 0.00 66 HIS A N 8
ATOM 10701 C CA . HIS A 1 66 ? -18.209 12.253 -1.657 1.00 0.00 66 HIS A CA 8
ATOM 10702 C C . HIS A 1 66 ? -18.261 13.001 -0.328 1.00 0.00 66 HIS A C 8
ATOM 10703 O O . HIS A 1 66 ? -19.261 12.944 0.389 1.00 0.00 66 HIS A O 8
ATOM 10717 N N . VAL A 1 67 ? -17.179 13.701 -0.005 1.00 0.00 67 VAL A N 8
ATOM 10718 C CA . VAL A 1 67 ? -17.102 14.460 1.238 1.00 0.00 67 VAL A CA 8
ATOM 10719 C C . VAL A 1 67 ? -18.290 15.404 1.380 1.00 0.00 67 VAL A C 8
ATOM 10720 O O . VAL A 1 67 ? -19.233 15.125 2.119 1.00 0.00 67 VAL A O 8
ATOM 10733 N N . GLY A 1 68 ? -18.238 16.523 0.664 1.00 0.00 68 GLY A N 8
ATOM 10734 C CA . GLY A 1 68 ? -19.317 17.492 0.724 1.00 0.00 68 GLY A CA 8
ATOM 10735 C C . GLY A 1 68 ? -18.881 18.874 0.280 1.00 0.00 68 GLY A C 8
ATOM 10736 O O . GLY A 1 68 ? -18.472 19.066 -0.865 1.00 0.00 68 GLY A O 8
ATOM 10740 N N . GLY A 1 69 ? -18.969 19.842 1.187 1.00 0.00 69 GLY A N 8
ATOM 10741 C CA . GLY A 1 69 ? -18.578 21.201 0.863 1.00 0.00 69 GLY A CA 8
ATOM 10742 C C . GLY A 1 69 ? -17.798 21.863 1.982 1.00 0.00 69 GLY A C 8
ATOM 10743 O O . GLY A 1 69 ? -17.191 21.184 2.810 1.00 0.00 69 GLY A O 8
ATOM 10747 N N . CYS A 1 70 ? -17.814 23.191 2.006 1.00 0.00 70 CYS A N 8
ATOM 10748 C CA . CYS A 1 70 ? -17.100 23.945 3.030 1.00 0.00 70 CYS A CA 8
ATOM 10749 C C . CYS A 1 70 ? -17.467 23.450 4.425 1.00 0.00 70 CYS A C 8
ATOM 10750 O O . CYS A 1 70 ? -16.603 23.298 5.289 1.00 0.00 70 CYS A O 8
ATOM 10758 N N . ASP A 1 71 ? -18.755 23.202 4.639 1.00 0.00 71 ASP A N 8
ATOM 10759 C CA . ASP A 1 71 ? -19.237 22.724 5.930 1.00 0.00 71 ASP A CA 8
ATOM 10760 C C . ASP A 1 71 ? -18.565 21.409 6.309 1.00 0.00 71 ASP A C 8
ATOM 10761 O O . ASP A 1 71 ? -18.063 21.255 7.422 1.00 0.00 71 ASP A O 8
ATOM 10770 N N . ASP A 1 72 ? -18.559 20.463 5.376 1.00 0.00 72 ASP A N 8
ATOM 10771 C CA . ASP A 1 72 ? -17.947 19.160 5.611 1.00 0.00 72 ASP A CA 8
ATOM 10772 C C . ASP A 1 72 ? -16.446 19.298 5.842 1.00 0.00 72 ASP A C 8
ATOM 10773 O O . ASP A 1 72 ? -15.910 18.799 6.833 1.00 0.00 72 ASP A O 8
ATOM 10782 N N . LEU A 1 73 ? -15.771 19.976 4.920 1.00 0.00 73 LEU A N 8
ATOM 10783 C CA . LEU A 1 73 ? -14.330 20.179 5.022 1.00 0.00 73 LEU A CA 8
ATOM 10784 C C . LEU A 1 73 ? -13.968 20.872 6.332 1.00 0.00 73 LEU A C 8
ATOM 10785 O O . LEU A 1 73 ? -12.960 20.548 6.959 1.00 0.00 73 LEU A O 8
ATOM 10801 N N . TYR A 1 74 ? -14.799 21.825 6.739 1.00 0.00 74 TYR A N 8
ATOM 10802 C CA . TYR A 1 74 ? -14.567 22.564 7.975 1.00 0.00 74 TYR A CA 8
ATOM 10803 C C . TYR A 1 74 ? -14.824 21.683 9.193 1.00 0.00 74 TYR A C 8
ATOM 10804 O O . TYR A 1 74 ? -14.161 21.816 10.221 1.00 0.00 74 TYR A O 8
ATOM 10822 N N . ALA A 1 75 ? -15.793 20.781 9.069 1.00 0.00 75 ALA A N 8
ATOM 10823 C CA . ALA A 1 75 ? -16.138 19.875 10.158 1.00 0.00 75 ALA A CA 8
ATOM 10824 C C . ALA A 1 75 ? -15.089 18.780 10.313 1.00 0.00 75 ALA A C 8
ATOM 10825 O O . ALA A 1 75 ? -14.864 18.272 11.412 1.00 0.00 75 ALA A O 8
ATOM 10832 N N . LEU A 1 76 ? -14.449 18.418 9.206 1.00 0.00 76 LEU A N 8
ATOM 10833 C CA . LEU A 1 76 ? -13.424 17.381 9.219 1.00 0.00 76 LEU A CA 8
ATOM 10834 C C . LEU A 1 76 ? -12.101 17.929 9.745 1.00 0.00 76 LEU A C 8
ATOM 10835 O O . LEU A 1 76 ? -11.483 17.339 10.630 1.00 0.00 76 LEU A O 8
ATOM 10851 N N . GLU A 1 77 ? -11.675 19.062 9.196 1.00 0.00 77 GLU A N 8
ATOM 10852 C CA . GLU A 1 77 ? -10.427 19.690 9.612 1.00 0.00 77 GLU A CA 8
ATOM 10853 C C . GLU A 1 77 ? -10.422 19.947 11.116 1.00 0.00 77 GLU A C 8
ATOM 10854 O O . GLU A 1 77 ? -9.369 19.942 11.754 1.00 0.00 77 GLU A O 8
ATOM 10866 N N . ASP A 1 78 ? -11.606 20.172 11.676 1.00 0.00 78 ASP A N 8
ATOM 10867 C CA . ASP A 1 78 ? -11.739 20.430 13.105 1.00 0.00 78 ASP A CA 8
ATOM 10868 C C . ASP A 1 78 ? -11.303 19.216 13.920 1.00 0.00 78 ASP A C 8
ATOM 10869 O O . ASP A 1 78 ? -10.859 19.350 15.059 1.00 0.00 78 ASP A O 8
ATOM 10878 N N . GLU A 1 79 ? -11.434 18.034 13.327 1.00 0.00 79 GLU A N 8
ATOM 10879 C CA . GLU A 1 79 ? -11.054 16.797 13.999 1.00 0.00 79 GLU A CA 8
ATOM 10880 C C . GLU A 1 79 ? -9.670 16.336 13.551 1.00 0.00 79 GLU A C 8
ATOM 10881 O O . GLU A 1 79 ? -9.009 15.559 14.239 1.00 0.00 79 GLU A O 8
ATOM 10893 N N . GLY A 1 80 ? -9.238 16.822 12.391 1.00 0.00 80 GLY A N 8
ATOM 10894 C CA . GLY A 1 80 ? -7.935 16.450 11.871 1.00 0.00 80 GLY A CA 8
ATOM 10895 C C . GLY A 1 80 ? -7.936 15.073 11.237 1.00 0.00 80 GLY A C 8
ATOM 10896 O O . GLY A 1 80 ? -6.893 14.427 11.136 1.00 0.00 80 GLY A O 8
ATOM 10900 N N . LYS A 1 81 ? -9.111 14.620 10.811 1.00 0.00 81 LYS A N 8
ATOM 10901 C CA . LYS A 1 81 ? -9.245 13.310 10.185 1.00 0.00 81 LYS A CA 8
ATOM 10902 C C . LYS A 1 81 ? -9.125 13.417 8.668 1.00 0.00 81 LYS A C 8
ATOM 10903 O O . LYS A 1 81 ? -8.799 12.442 7.990 1.00 0.00 81 LYS A O 8
ATOM 10922 N N . LEU A 1 82 ? -9.388 14.608 8.142 1.00 0.00 82 LEU A N 8
ATOM 10923 C CA . LEU A 1 82 ? -9.308 14.844 6.704 1.00 0.00 82 LEU A CA 8
ATOM 10924 C C . LEU A 1 82 ? -7.967 14.375 6.149 1.00 0.00 82 LEU A C 8
ATOM 10925 O O . LEU A 1 82 ? -7.894 13.838 5.044 1.00 0.00 82 LEU A O 8
ATOM 10941 N N . ASP A 1 83 ? -6.908 14.580 6.925 1.00 0.00 83 ASP A N 8
ATOM 10942 C CA . ASP A 1 83 ? -5.569 14.175 6.513 1.00 0.00 83 ASP A CA 8
ATOM 10943 C C . ASP A 1 83 ? -5.550 12.711 6.086 1.00 0.00 83 ASP A C 8
ATOM 10944 O O . ASP A 1 83 ? -4.889 12.346 5.114 1.00 0.00 83 ASP A O 8
ATOM 10953 N N . SER A 1 84 ? -6.281 11.877 6.819 1.00 0.00 84 SER A N 8
ATOM 10954 C CA . SER A 1 84 ? -6.345 10.451 6.520 1.00 0.00 84 SER A CA 8
ATOM 10955 C C . SER A 1 84 ? -7.332 10.177 5.390 1.00 0.00 84 SER A C 8
ATOM 10956 O O . SER A 1 84 ? -7.207 9.189 4.665 1.00 0.00 84 SER A O 8
ATOM 10964 N N . LEU A 1 85 ? -8.315 11.059 5.245 1.00 0.00 85 LEU A N 8
ATOM 10965 C CA . LEU A 1 85 ? -9.326 10.914 4.203 1.00 0.00 85 LEU A CA 8
ATOM 10966 C C . LEU A 1 85 ? -8.717 11.122 2.821 1.00 0.00 85 LEU A C 8
ATOM 10967 O O . LEU A 1 85 ? -9.076 10.436 1.863 1.00 0.00 85 LEU A O 8
ATOM 10983 N N . LEU A 1 86 ? -7.793 12.071 2.724 1.00 0.00 86 LEU A N 8
ATOM 10984 C CA . LEU A 1 86 ? -7.131 12.369 1.458 1.00 0.00 86 LEU A CA 8
ATOM 10985 C C . LEU A 1 86 ? -5.975 11.406 1.209 1.00 0.00 86 LEU A C 8
ATOM 10986 O O . LEU A 1 86 ? -5.568 11.190 0.067 1.00 0.00 86 LEU A O 8
ATOM 11002 N N . LYS A 1 87 ? -5.452 10.826 2.284 1.00 0.00 87 LYS A N 8
ATOM 11003 C CA . LYS A 1 87 ? -4.345 9.883 2.183 1.00 0.00 87 LYS A CA 8
ATOM 11004 C C . LYS A 1 87 ? -4.840 8.508 1.744 1.00 0.00 87 LYS A C 8
ATOM 11005 O O . LYS A 1 87 ? -4.280 7.895 0.835 1.00 0.00 87 LYS A O 8
ATOM 11024 N N . THR A 1 88 ? -5.895 8.029 2.396 1.00 0.00 88 THR A N 8
ATOM 11025 C CA . THR A 1 88 ? -6.466 6.727 2.073 1.00 0.00 88 THR A CA 8
ATOM 11026 C C . THR A 1 88 ? -7.532 6.848 0.989 1.00 0.00 88 THR A C 8
ATOM 11027 O O . THR A 1 88 ? -7.630 5.998 0.105 1.00 0.00 88 THR A O 8
ATOM 11038 N N . GLY A 1 89 ? -8.328 7.910 1.064 1.00 0.00 89 GLY A N 8
ATOM 11039 C CA . GLY A 1 89 ? -9.375 8.122 0.082 1.00 0.00 89 GLY A CA 8
ATOM 11040 C C . GLY A 1 89 ? -10.667 7.422 0.453 1.00 0.00 89 GLY A C 8
ATOM 11041 O O . GLY A 1 89 ? -11.543 7.231 -0.391 1.00 0.00 89 GLY A O 8
ATOM 11045 N N . LYS A 1 90 ? -10.787 7.036 1.718 1.00 0.00 90 LYS A N 8
ATOM 11046 C CA . LYS A 1 90 ? -11.981 6.352 2.200 1.00 0.00 90 LYS A CA 8
ATOM 11047 C C . LYS A 1 90 ? -12.391 6.874 3.573 1.00 0.00 90 LYS A C 8
ATOM 11048 O O . LYS A 1 90 ? -11.564 7.397 4.322 1.00 0.00 90 LYS A O 8
ATOM 11067 N N . LEU A 1 91 ? -13.670 6.728 3.899 1.00 0.00 91 LEU A N 8
ATOM 11068 C CA . LEU A 1 91 ? -14.189 7.184 5.184 1.00 0.00 91 LEU A CA 8
ATOM 11069 C C . LEU A 1 91 ? -14.445 6.005 6.117 1.00 0.00 91 LEU A C 8
ATOM 11070 O O . LEU A 1 91 ? -15.256 5.129 5.818 1.00 0.00 91 LEU A O 8
ATOM 11086 N N . ILE A 1 92 ? -13.751 5.992 7.250 1.00 0.00 92 ILE A N 8
ATOM 11087 C CA . ILE A 1 92 ? -13.906 4.923 8.228 1.00 0.00 92 ILE A CA 8
ATOM 11088 C C . ILE A 1 92 ? -13.763 3.553 7.573 1.00 0.00 92 ILE A C 8
ATOM 11089 O O . ILE A 1 92 ? -14.755 2.921 7.209 1.00 0.00 92 ILE A O 8
ATOM 11105 N N . GLY A 1 1 ? -0.502 4.754 5.773 1.00 0.00 1 GLY A N 9
ATOM 11106 C CA . GLY A 1 1 ? -0.283 4.505 4.360 1.00 0.00 1 GLY A CA 9
ATOM 11107 C C . GLY A 1 1 ? 0.336 5.692 3.651 1.00 0.00 1 GLY A C 9
ATOM 11108 O O . GLY A 1 1 ? -0.312 6.376 2.858 1.00 0.00 1 GLY A O 9
ATOM 11112 N N . PRO A 1 2 ? 1.620 5.953 3.937 1.00 0.00 2 PRO A N 9
ATOM 11113 C CA . PRO A 1 2 ? 2.355 7.068 3.332 1.00 0.00 2 PRO A CA 9
ATOM 11114 C C . PRO A 1 2 ? 2.629 6.845 1.848 1.00 0.00 2 PRO A C 9
ATOM 11115 O O . PRO A 1 2 ? 2.661 7.792 1.064 1.00 0.00 2 PRO A O 9
ATOM 11126 N N . GLY A 1 3 ? 2.825 5.585 1.470 1.00 0.00 3 GLY A N 9
ATOM 11127 C CA . GLY A 1 3 ? 3.094 5.261 0.082 1.00 0.00 3 GLY A CA 9
ATOM 11128 C C . GLY A 1 3 ? 1.827 4.986 -0.705 1.00 0.00 3 GLY A C 9
ATOM 11129 O O . GLY A 1 3 ? 1.633 3.883 -1.217 1.00 0.00 3 GLY A O 9
ATOM 11133 N N . SER A 1 4 ? 0.961 5.990 -0.799 1.00 0.00 4 SER A N 9
ATOM 11134 C CA . SER A 1 4 ? -0.296 5.849 -1.524 1.00 0.00 4 SER A CA 9
ATOM 11135 C C . SER A 1 4 ? -1.046 7.177 -1.574 1.00 0.00 4 SER A C 9
ATOM 11136 O O . SER A 1 4 ? -1.060 7.931 -0.601 1.00 0.00 4 SER A O 9
ATOM 11144 N N . MET A 1 5 ? -1.668 7.455 -2.715 1.00 0.00 5 MET A N 9
ATOM 11145 C CA . MET A 1 5 ? -2.421 8.691 -2.892 1.00 0.00 5 MET A CA 9
ATOM 11146 C C . MET A 1 5 ? -3.697 8.441 -3.690 1.00 0.00 5 MET A C 9
ATOM 11147 O O . MET A 1 5 ? -3.710 7.640 -4.625 1.00 0.00 5 MET A O 9
ATOM 11161 N N . VAL A 1 6 ? -4.770 9.131 -3.314 1.00 0.00 6 VAL A N 9
ATOM 11162 C CA . VAL A 1 6 ? -6.050 8.984 -3.996 1.00 0.00 6 VAL A CA 9
ATOM 11163 C C . VAL A 1 6 ? -6.402 10.241 -4.782 1.00 0.00 6 VAL A C 9
ATOM 11164 O O . VAL A 1 6 ? -6.174 11.359 -4.320 1.00 0.00 6 VAL A O 9
ATOM 11177 N N . ASP A 1 7 ? -6.960 10.051 -5.973 1.00 0.00 7 ASP A N 9
ATOM 11178 C CA . ASP A 1 7 ? -7.346 11.170 -6.824 1.00 0.00 7 ASP A CA 9
ATOM 11179 C C . ASP A 1 7 ? -8.434 12.008 -6.160 1.00 0.00 7 ASP A C 9
ATOM 11180 O O . ASP A 1 7 ? -9.520 11.510 -5.862 1.00 0.00 7 ASP A O 9
ATOM 11189 N N . VAL A 1 8 ? -8.136 13.283 -5.930 1.00 0.00 8 VAL A N 9
ATOM 11190 C CA . VAL A 1 8 ? -9.088 14.190 -5.302 1.00 0.00 8 VAL A CA 9
ATOM 11191 C C . VAL A 1 8 ? -9.648 15.185 -6.312 1.00 0.00 8 VAL A C 9
ATOM 11192 O O . VAL A 1 8 ? -8.896 15.885 -6.992 1.00 0.00 8 VAL A O 9
ATOM 11205 N N . ILE A 1 9 ? -10.972 15.244 -6.405 1.00 0.00 9 ILE A N 9
ATOM 11206 C CA . ILE A 1 9 ? -11.633 16.156 -7.331 1.00 0.00 9 ILE A CA 9
ATOM 11207 C C . ILE A 1 9 ? -12.593 17.085 -6.597 1.00 0.00 9 ILE A C 9
ATOM 11208 O O . ILE A 1 9 ? -13.209 16.699 -5.603 1.00 0.00 9 ILE A O 9
ATOM 11224 N N . ILE A 1 10 ? -12.717 18.311 -7.094 1.00 0.00 10 ILE A N 9
ATOM 11225 C CA . ILE A 1 10 ? -13.605 19.295 -6.486 1.00 0.00 10 ILE A CA 9
ATOM 11226 C C . ILE A 1 10 ? -14.481 19.968 -7.538 1.00 0.00 10 ILE A C 9
ATOM 11227 O O . ILE A 1 10 ? -14.009 20.325 -8.618 1.00 0.00 10 ILE A O 9
ATOM 11243 N N . TYR A 1 11 ? -15.758 20.139 -7.214 1.00 0.00 11 TYR A N 9
ATOM 11244 C CA . TYR A 1 11 ? -16.701 20.769 -8.130 1.00 0.00 11 TYR A CA 9
ATOM 11245 C C . TYR A 1 11 ? -17.147 22.129 -7.603 1.00 0.00 11 TYR A C 9
ATOM 11246 O O . TYR A 1 11 ? -17.788 22.223 -6.556 1.00 0.00 11 TYR A O 9
ATOM 11264 N N . THR A 1 12 ? -16.803 23.183 -8.337 1.00 0.00 12 THR A N 9
ATOM 11265 C CA . THR A 1 12 ? -17.167 24.539 -7.945 1.00 0.00 12 THR A CA 9
ATOM 11266 C C . THR A 1 12 ? -17.591 25.366 -9.154 1.00 0.00 12 THR A C 9
ATOM 11267 O O . THR A 1 12 ? -17.209 25.068 -10.286 1.00 0.00 12 THR A O 9
ATOM 11278 N N . ARG A 1 13 ? -18.380 26.405 -8.906 1.00 0.00 13 ARG A N 9
ATOM 11279 C CA . ARG A 1 13 ? -18.856 27.275 -9.975 1.00 0.00 13 ARG A CA 9
ATOM 11280 C C . ARG A 1 13 ? -18.112 28.607 -9.964 1.00 0.00 13 ARG A C 9
ATOM 11281 O O . ARG A 1 13 ? -17.598 29.051 -8.937 1.00 0.00 13 ARG A O 9
ATOM 11302 N N . PRO A 1 14 ? -18.052 29.261 -11.133 1.00 0.00 14 PRO A N 9
ATOM 11303 C CA . PRO A 1 14 ? -17.373 30.552 -11.284 1.00 0.00 14 PRO A CA 9
ATOM 11304 C C . PRO A 1 14 ? -18.114 31.682 -10.578 1.00 0.00 14 PRO A C 9
ATOM 11305 O O . PRO A 1 14 ? -18.700 32.551 -11.222 1.00 0.00 14 PRO A O 9
ATOM 11316 N N . GLY A 1 15 ? -18.082 31.665 -9.249 1.00 0.00 15 GLY A N 9
ATOM 11317 C CA . GLY A 1 15 ? -18.754 32.695 -8.478 1.00 0.00 15 GLY A CA 9
ATOM 11318 C C . GLY A 1 15 ? -19.467 32.136 -7.262 1.00 0.00 15 GLY A C 9
ATOM 11319 O O . GLY A 1 15 ? -20.693 32.193 -7.172 1.00 0.00 15 GLY A O 9
ATOM 11323 N N . CYS A 1 16 ? -18.697 31.592 -6.325 1.00 0.00 16 CYS A N 9
ATOM 11324 C CA . CYS A 1 16 ? -19.262 31.019 -5.109 1.00 0.00 16 CYS A CA 9
ATOM 11325 C C . CYS A 1 16 ? -18.279 31.132 -3.947 1.00 0.00 16 CYS A C 9
ATOM 11326 O O . CYS A 1 16 ? -17.128 30.706 -4.031 1.00 0.00 16 CYS A O 9
ATOM 11333 N N . PRO A 1 17 ? -18.744 31.721 -2.835 1.00 0.00 17 PRO A N 9
ATOM 11334 C CA . PRO A 1 17 ? -17.924 31.904 -1.634 1.00 0.00 17 PRO A CA 9
ATOM 11335 C C . PRO A 1 17 ? -17.626 30.585 -0.929 1.00 0.00 17 PRO A C 9
ATOM 11336 O O . PRO A 1 17 ? -16.483 30.311 -0.561 1.00 0.00 17 PRO A O 9
ATOM 11347 N N . TYR A 1 18 ? -18.660 29.772 -0.745 1.00 0.00 18 TYR A N 9
ATOM 11348 C CA . TYR A 1 18 ? -18.508 28.482 -0.082 1.00 0.00 18 TYR A CA 9
ATOM 11349 C C . TYR A 1 18 ? -17.370 27.680 -0.704 1.00 0.00 18 TYR A C 9
ATOM 11350 O O . TYR A 1 18 ? -16.655 26.953 -0.012 1.00 0.00 18 TYR A O 9
ATOM 11368 N N . CYS A 1 19 ? -17.206 27.817 -2.015 1.00 0.00 19 CYS A N 9
ATOM 11369 C CA . CYS A 1 19 ? -16.155 27.106 -2.734 1.00 0.00 19 CYS A CA 9
ATOM 11370 C C . CYS A 1 19 ? -14.782 27.681 -2.398 1.00 0.00 19 CYS A C 9
ATOM 11371 O O . CYS A 1 19 ? -13.854 26.945 -2.065 1.00 0.00 19 CYS A O 9
ATOM 11378 N N . ALA A 1 20 ? -14.662 29.002 -2.487 1.00 0.00 20 ALA A N 9
ATOM 11379 C CA . ALA A 1 20 ? -13.404 29.676 -2.190 1.00 0.00 20 ALA A CA 9
ATOM 11380 C C . ALA A 1 20 ? -12.836 29.215 -0.852 1.00 0.00 20 ALA A C 9
ATOM 11381 O O . ALA A 1 20 ? -11.655 28.883 -0.750 1.00 0.00 20 ALA A O 9
ATOM 11388 N N . ARG A 1 21 ? -13.684 29.196 0.171 1.00 0.00 21 ARG A N 9
ATOM 11389 C CA . ARG A 1 21 ? -13.266 28.777 1.503 1.00 0.00 21 ARG A CA 9
ATOM 11390 C C . ARG A 1 21 ? -12.807 27.322 1.496 1.00 0.00 21 ARG A C 9
ATOM 11391 O O . ARG A 1 21 ? -11.770 26.986 2.066 1.00 0.00 21 ARG A O 9
ATOM 11412 N N . ALA A 1 22 ? -13.587 26.464 0.847 1.00 0.00 22 ALA A N 9
ATOM 11413 C CA . ALA A 1 22 ? -13.259 25.046 0.765 1.00 0.00 22 ALA A CA 9
ATOM 11414 C C . ALA A 1 22 ? -11.861 24.837 0.193 1.00 0.00 22 ALA A C 9
ATOM 11415 O O . ALA A 1 22 ? -11.030 24.154 0.790 1.00 0.00 22 ALA A O 9
ATOM 11422 N N . LYS A 1 23 ? -11.608 25.430 -0.969 1.00 0.00 23 LYS A N 9
ATOM 11423 C CA . LYS A 1 23 ? -10.310 25.311 -1.623 1.00 0.00 23 LYS A CA 9
ATOM 11424 C C . LYS A 1 23 ? -9.194 25.813 -0.713 1.00 0.00 23 LYS A C 9
ATOM 11425 O O . LYS A 1 23 ? -8.194 25.127 -0.505 1.00 0.00 23 LYS A O 9
ATOM 11444 N N . ALA A 1 24 ? -9.373 27.014 -0.172 1.00 0.00 24 ALA A N 9
ATOM 11445 C CA . ALA A 1 24 ? -8.383 27.606 0.719 1.00 0.00 24 ALA A CA 9
ATOM 11446 C C . ALA A 1 24 ? -8.097 26.692 1.906 1.00 0.00 24 ALA A C 9
ATOM 11447 O O . ALA A 1 24 ? -6.975 26.650 2.413 1.00 0.00 24 ALA A O 9
ATOM 11454 N N . LEU A 1 25 ? -9.117 25.964 2.345 1.00 0.00 25 LEU A N 9
ATOM 11455 C CA . LEU A 1 25 ? -8.974 25.050 3.474 1.00 0.00 25 LEU A CA 9
ATOM 11456 C C . LEU A 1 25 ? -8.129 23.840 3.092 1.00 0.00 25 LEU A C 9
ATOM 11457 O O . LEU A 1 25 ? -7.213 23.454 3.820 1.00 0.00 25 LEU A O 9
ATOM 11473 N N . LEU A 1 26 ? -8.439 23.246 1.945 1.00 0.00 26 LEU A N 9
ATOM 11474 C CA . LEU A 1 26 ? -7.706 22.080 1.464 1.00 0.00 26 LEU A CA 9
ATOM 11475 C C . LEU A 1 26 ? -6.290 22.462 1.045 1.00 0.00 26 LEU A C 9
ATOM 11476 O O . LEU A 1 26 ? -5.370 21.649 1.119 1.00 0.00 26 LEU A O 9
ATOM 11492 N N . ALA A 1 27 ? -6.123 23.706 0.607 1.00 0.00 27 ALA A N 9
ATOM 11493 C CA . ALA A 1 27 ? -4.819 24.197 0.181 1.00 0.00 27 ALA A CA 9
ATOM 11494 C C . ALA A 1 27 ? -3.903 24.434 1.377 1.00 0.00 27 ALA A C 9
ATOM 11495 O O . ALA A 1 27 ? -2.698 24.197 1.304 1.00 0.00 27 ALA A O 9
ATOM 11502 N N . ARG A 1 28 ? -4.484 24.903 2.476 1.00 0.00 28 ARG A N 9
ATOM 11503 C CA . ARG A 1 28 ? -3.719 25.174 3.688 1.00 0.00 28 ARG A CA 9
ATOM 11504 C C . ARG A 1 28 ? -2.888 23.959 4.089 1.00 0.00 28 ARG A C 9
ATOM 11505 O O . ARG A 1 28 ? -1.686 24.069 4.335 1.00 0.00 28 ARG A O 9
ATOM 11526 N N . LYS A 1 29 ? -3.535 22.801 4.153 1.00 0.00 29 LYS A N 9
ATOM 11527 C CA . LYS A 1 29 ? -2.857 21.564 4.524 1.00 0.00 29 LYS A CA 9
ATOM 11528 C C . LYS A 1 29 ? -1.870 21.140 3.441 1.00 0.00 29 LYS A C 9
ATOM 11529 O O . LYS A 1 29 ? -0.986 20.319 3.681 1.00 0.00 29 LYS A O 9
ATOM 11548 N N . GLY A 1 30 ? -2.026 21.707 2.249 1.00 0.00 30 GLY A N 9
ATOM 11549 C CA . GLY A 1 30 ? -1.140 21.375 1.148 1.00 0.00 30 GLY A CA 9
ATOM 11550 C C . GLY A 1 30 ? -1.665 20.229 0.306 1.00 0.00 30 GLY A C 9
ATOM 11551 O O . GLY A 1 30 ? -0.905 19.576 -0.408 1.00 0.00 30 GLY A O 9
ATOM 11555 N N . ALA A 1 31 ? -2.968 19.984 0.391 1.00 0.00 31 ALA A N 9
ATOM 11556 C CA . ALA A 1 31 ? -3.594 18.909 -0.370 1.00 0.00 31 ALA A CA 9
ATOM 11557 C C . ALA A 1 31 ? -4.077 19.406 -1.728 1.00 0.00 31 ALA A C 9
ATOM 11558 O O . ALA A 1 31 ? -4.954 20.265 -1.808 1.00 0.00 31 ALA A O 9
ATOM 11565 N N . GLU A 1 32 ? -3.498 18.861 -2.793 1.00 0.00 32 GLU A N 9
ATOM 11566 C CA . GLU A 1 32 ? -3.870 19.252 -4.148 1.00 0.00 32 GLU A CA 9
ATOM 11567 C C . GLU A 1 32 ? -5.137 18.528 -4.594 1.00 0.00 32 GLU A C 9
ATOM 11568 O O . GLU A 1 32 ? -5.437 17.430 -4.125 1.00 0.00 32 GLU A O 9
ATOM 11580 N N . PHE A 1 33 ? -5.878 19.152 -5.504 1.00 0.00 33 PHE A N 9
ATOM 11581 C CA . PHE A 1 33 ? -7.114 18.570 -6.013 1.00 0.00 33 PHE A CA 9
ATOM 11582 C C . PHE A 1 33 ? -7.445 19.121 -7.397 1.00 0.00 33 PHE A C 9
ATOM 11583 O O . PHE A 1 33 ? -7.045 20.230 -7.747 1.00 0.00 33 PHE A O 9
ATOM 11600 N N . ASN A 1 34 ? -8.178 18.336 -8.180 1.00 0.00 34 ASN A N 9
ATOM 11601 C CA . ASN A 1 34 ? -8.563 18.744 -9.527 1.00 0.00 34 ASN A CA 9
ATOM 11602 C C . ASN A 1 34 ? -9.774 19.670 -9.489 1.00 0.00 34 ASN A C 9
ATOM 11603 O O . ASN A 1 34 ? -10.850 19.283 -9.033 1.00 0.00 34 ASN A O 9
ATOM 11614 N N . GLU A 1 35 ? -9.591 20.895 -9.972 1.00 0.00 35 GLU A N 9
ATOM 11615 C CA . GLU A 1 35 ? -10.670 21.877 -9.993 1.00 0.00 35 GLU A CA 9
ATOM 11616 C C . GLU A 1 35 ? -11.524 21.719 -11.248 1.00 0.00 35 GLU A C 9
ATOM 11617 O O . GLU A 1 35 ? -11.032 21.859 -12.368 1.00 0.00 35 GLU A O 9
ATOM 11629 N N . ILE A 1 36 ? -12.806 21.427 -11.051 1.00 0.00 36 ILE A N 9
ATOM 11630 C CA . ILE A 1 36 ? -13.728 21.250 -12.165 1.00 0.00 36 ILE A CA 9
ATOM 11631 C C . ILE A 1 36 ? -15.004 22.058 -11.956 1.00 0.00 36 ILE A C 9
ATOM 11632 O O . ILE A 1 36 ? -15.455 22.244 -10.825 1.00 0.00 36 ILE A O 9
ATOM 11648 N N . ASP A 1 37 ? -15.584 22.534 -13.052 1.00 0.00 37 ASP A N 9
ATOM 11649 C CA . ASP A 1 37 ? -16.810 23.320 -12.989 1.00 0.00 37 ASP A CA 9
ATOM 11650 C C . ASP A 1 37 ? -17.982 22.548 -13.587 1.00 0.00 37 ASP A C 9
ATOM 11651 O O . ASP A 1 37 ? -17.820 21.809 -14.558 1.00 0.00 37 ASP A O 9
ATOM 11660 N N . ALA A 1 38 ? -19.161 22.723 -13.000 1.00 0.00 38 ALA A N 9
ATOM 11661 C CA . ALA A 1 38 ? -20.360 22.043 -13.476 1.00 0.00 38 ALA A CA 9
ATOM 11662 C C . ALA A 1 38 ? -21.416 23.045 -13.929 1.00 0.00 38 ALA A C 9
ATOM 11663 O O . ALA A 1 38 ? -22.231 22.750 -14.803 1.00 0.00 38 ALA A O 9
ATOM 11670 N N . SER A 1 39 ? -21.396 24.231 -13.328 1.00 0.00 39 SER A N 9
ATOM 11671 C CA . SER A 1 39 ? -22.356 25.275 -13.667 1.00 0.00 39 SER A CA 9
ATOM 11672 C C . SER A 1 39 ? -22.296 25.606 -15.155 1.00 0.00 39 SER A C 9
ATOM 11673 O O . SER A 1 39 ? -23.250 26.136 -15.723 1.00 0.00 39 SER A O 9
ATOM 11681 N N . ALA A 1 40 ? -21.167 25.289 -15.780 1.00 0.00 40 ALA A N 9
ATOM 11682 C CA . ALA A 1 40 ? -20.982 25.550 -17.202 1.00 0.00 40 ALA A CA 9
ATOM 11683 C C . ALA A 1 40 ? -22.147 24.999 -18.018 1.00 0.00 40 ALA A C 9
ATOM 11684 O O . ALA A 1 40 ? -22.616 25.637 -18.961 1.00 0.00 40 ALA A O 9
ATOM 11691 N N . THR A 1 41 ? -22.610 23.808 -17.650 1.00 0.00 41 THR A N 9
ATOM 11692 C CA . THR A 1 41 ? -23.719 23.171 -18.348 1.00 0.00 41 THR A CA 9
ATOM 11693 C C . THR A 1 41 ? -24.858 22.844 -17.389 1.00 0.00 41 THR A C 9
ATOM 11694 O O . THR A 1 41 ? -24.670 22.739 -16.177 1.00 0.00 41 THR A O 9
ATOM 11705 N N . PRO A 1 42 ? -26.069 22.678 -17.942 1.00 0.00 42 PRO A N 9
ATOM 11706 C CA . PRO A 1 42 ? -27.262 22.359 -17.152 1.00 0.00 42 PRO A CA 9
ATOM 11707 C C . PRO A 1 42 ? -27.220 20.945 -16.583 1.00 0.00 42 PRO A C 9
ATOM 11708 O O . PRO A 1 42 ? -27.574 20.721 -15.426 1.00 0.00 42 PRO A O 9
ATOM 11719 N N . GLU A 1 43 ? -26.783 19.994 -17.403 1.00 0.00 43 GLU A N 9
ATOM 11720 C CA . GLU A 1 43 ? -26.695 18.602 -16.980 1.00 0.00 43 GLU A CA 9
ATOM 11721 C C . GLU A 1 43 ? -25.698 18.443 -15.836 1.00 0.00 43 GLU A C 9
ATOM 11722 O O . GLU A 1 43 ? -26.014 17.859 -14.798 1.00 0.00 43 GLU A O 9
ATOM 11734 N N . LEU A 1 44 ? -24.493 18.966 -16.032 1.00 0.00 44 LEU A N 9
ATOM 11735 C CA . LEU A 1 44 ? -23.448 18.883 -15.018 1.00 0.00 44 LEU A CA 9
ATOM 11736 C C . LEU A 1 44 ? -23.899 19.539 -13.716 1.00 0.00 44 LEU A C 9
ATOM 11737 O O . LEU A 1 44 ? -23.458 19.157 -12.632 1.00 0.00 44 LEU A O 9
ATOM 11753 N N . ARG A 1 45 ? -24.781 20.526 -13.832 1.00 0.00 45 ARG A N 9
ATOM 11754 C CA . ARG A 1 45 ? -25.293 21.233 -12.664 1.00 0.00 45 ARG A CA 9
ATOM 11755 C C . ARG A 1 45 ? -26.472 20.485 -12.049 1.00 0.00 45 ARG A C 9
ATOM 11756 O O . ARG A 1 45 ? -26.714 20.571 -10.845 1.00 0.00 45 ARG A O 9
ATOM 11777 N N . ALA A 1 46 ? -27.202 19.753 -12.883 1.00 0.00 46 ALA A N 9
ATOM 11778 C CA . ALA A 1 46 ? -28.355 18.989 -12.421 1.00 0.00 46 ALA A CA 9
ATOM 11779 C C . ALA A 1 46 ? -27.934 17.900 -11.440 1.00 0.00 46 ALA A C 9
ATOM 11780 O O . ALA A 1 46 ? -28.439 17.834 -10.320 1.00 0.00 46 ALA A O 9
ATOM 11787 N N . GLU A 1 47 ? -27.007 17.049 -11.869 1.00 0.00 47 GLU A N 9
ATOM 11788 C CA . GLU A 1 47 ? -26.520 15.963 -11.027 1.00 0.00 47 GLU A CA 9
ATOM 11789 C C . GLU A 1 47 ? -25.737 16.507 -9.836 1.00 0.00 47 GLU A C 9
ATOM 11790 O O . GLU A 1 47 ? -25.750 15.923 -8.752 1.00 0.00 47 GLU A O 9
ATOM 11802 N N . MET A 1 48 ? -25.054 17.628 -10.046 1.00 0.00 48 MET A N 9
ATOM 11803 C CA . MET A 1 48 ? -24.265 18.251 -8.990 1.00 0.00 48 MET A CA 9
ATOM 11804 C C . MET A 1 48 ? -25.169 18.847 -7.915 1.00 0.00 48 MET A C 9
ATOM 11805 O O . MET A 1 48 ? -24.901 18.711 -6.722 1.00 0.00 48 MET A O 9
ATOM 11819 N N . GLN A 1 49 ? -26.239 19.507 -8.347 1.00 0.00 49 GLN A N 9
ATOM 11820 C CA . GLN A 1 49 ? -27.180 20.124 -7.421 1.00 0.00 49 GLN A CA 9
ATOM 11821 C C . GLN A 1 49 ? -28.109 19.079 -6.812 1.00 0.00 49 GLN A C 9
ATOM 11822 O O . GLN A 1 49 ? -28.673 19.287 -5.738 1.00 0.00 49 GLN A O 9
ATOM 11836 N N . GLU A 1 50 ? -28.262 17.954 -7.504 1.00 0.00 50 GLU A N 9
ATOM 11837 C CA . GLU A 1 50 ? -29.123 16.877 -7.030 1.00 0.00 50 GLU A CA 9
ATOM 11838 C C . GLU A 1 50 ? -28.486 16.150 -5.850 1.00 0.00 50 GLU A C 9
ATOM 11839 O O . GLU A 1 50 ? -29.175 15.735 -4.918 1.00 0.00 50 GLU A O 9
ATOM 11851 N N . ARG A 1 51 ? -27.166 16.000 -5.897 1.00 0.00 51 ARG A N 9
ATOM 11852 C CA . ARG A 1 51 ? -26.436 15.322 -4.833 1.00 0.00 51 ARG A CA 9
ATOM 11853 C C . ARG A 1 51 ? -26.556 16.087 -3.518 1.00 0.00 51 ARG A C 9
ATOM 11854 O O . ARG A 1 51 ? -26.756 15.493 -2.459 1.00 0.00 51 ARG A O 9
ATOM 11875 N N . SER A 1 52 ? -26.432 17.408 -3.595 1.00 0.00 52 SER A N 9
ATOM 11876 C CA . SER A 1 52 ? -26.522 18.254 -2.410 1.00 0.00 52 SER A CA 9
ATOM 11877 C C . SER A 1 52 ? -27.978 18.540 -2.056 1.00 0.00 52 SER A C 9
ATOM 11878 O O . SER A 1 52 ? -28.341 18.611 -0.883 1.00 0.00 52 SER A O 9
ATOM 11886 N N . GLY A 1 53 ? -28.810 18.702 -3.081 1.00 0.00 53 GLY A N 9
ATOM 11887 C CA . GLY A 1 53 ? -30.217 18.977 -2.859 1.00 0.00 53 GLY A CA 9
ATOM 11888 C C . GLY A 1 53 ? -30.511 20.462 -2.775 1.00 0.00 53 GLY A C 9
ATOM 11889 O O . GLY A 1 53 ? -31.617 20.863 -2.412 1.00 0.00 53 GLY A O 9
ATOM 11893 N N . ARG A 1 54 ? -29.518 21.280 -3.109 1.00 0.00 54 ARG A N 9
ATOM 11894 C CA . ARG A 1 54 ? -29.674 22.729 -3.066 1.00 0.00 54 ARG A CA 9
ATOM 11895 C C . ARG A 1 54 ? -29.292 23.356 -4.404 1.00 0.00 54 ARG A C 9
ATOM 11896 O O . ARG A 1 54 ? -28.839 22.667 -5.317 1.00 0.00 54 ARG A O 9
ATOM 11917 N N . ASN A 1 55 ? -29.480 24.668 -4.512 1.00 0.00 55 ASN A N 9
ATOM 11918 C CA . ASN A 1 55 ? -29.156 25.388 -5.738 1.00 0.00 55 ASN A CA 9
ATOM 11919 C C . ASN A 1 55 ? -27.790 24.968 -6.271 1.00 0.00 55 ASN A C 9
ATOM 11920 O O . ASN A 1 55 ? -27.691 24.299 -7.301 1.00 0.00 55 ASN A O 9
ATOM 11931 N N . THR A 1 56 ? -26.737 25.363 -5.562 1.00 0.00 56 THR A N 9
ATOM 11932 C CA . THR A 1 56 ? -25.376 25.028 -5.964 1.00 0.00 56 THR A CA 9
ATOM 11933 C C . THR A 1 56 ? -24.405 25.185 -4.799 1.00 0.00 56 THR A C 9
ATOM 11934 O O . THR A 1 56 ? -24.425 26.193 -4.092 1.00 0.00 56 THR A O 9
ATOM 11945 N N . PHE A 1 57 ? -23.556 24.182 -4.604 1.00 0.00 57 PHE A N 9
ATOM 11946 C CA . PHE A 1 57 ? -22.577 24.208 -3.524 1.00 0.00 57 PHE A CA 9
ATOM 11947 C C . PHE A 1 57 ? -21.293 23.494 -3.936 1.00 0.00 57 PHE A C 9
ATOM 11948 O O . PHE A 1 57 ? -21.264 22.715 -4.888 1.00 0.00 57 PHE A O 9
ATOM 11965 N N . PRO A 1 58 ? -20.203 23.767 -3.203 1.00 0.00 58 PRO A N 9
ATOM 11966 C CA . PRO A 1 58 ? -18.895 23.162 -3.473 1.00 0.00 58 PRO A CA 9
ATOM 11967 C C . PRO A 1 58 ? -18.866 21.674 -3.142 1.00 0.00 58 PRO A C 9
ATOM 11968 O O . PRO A 1 58 ? -19.106 21.278 -2.001 1.00 0.00 58 PRO A O 9
ATOM 11979 N N . GLN A 1 59 ? -18.570 20.855 -4.146 1.00 0.00 59 GLN A N 9
ATOM 11980 C CA . GLN A 1 59 ? -18.510 19.410 -3.959 1.00 0.00 59 GLN A CA 9
ATOM 11981 C C . GLN A 1 59 ? -17.080 18.955 -3.686 1.00 0.00 59 GLN A C 9
ATOM 11982 O O . GLN A 1 59 ? -16.152 19.326 -4.407 1.00 0.00 59 GLN A O 9
ATOM 11996 N N . ILE A 1 60 ? -16.909 18.151 -2.642 1.00 0.00 60 ILE A N 9
ATOM 11997 C CA . ILE A 1 60 ? -15.592 17.646 -2.275 1.00 0.00 60 ILE A CA 9
ATOM 11998 C C . ILE A 1 60 ? -15.496 16.142 -2.505 1.00 0.00 60 ILE A C 9
ATOM 11999 O O . ILE A 1 60 ? -15.984 15.348 -1.700 1.00 0.00 60 ILE A O 9
ATOM 12015 N N . PHE A 1 61 ? -14.864 15.756 -3.608 1.00 0.00 61 PHE A N 9
ATOM 12016 C CA . PHE A 1 61 ? -14.704 14.346 -3.944 1.00 0.00 61 PHE A CA 9
ATOM 12017 C C . PHE A 1 61 ? -13.334 13.835 -3.507 1.00 0.00 61 PHE A C 9
ATOM 12018 O O . PHE A 1 61 ? -12.304 14.265 -4.028 1.00 0.00 61 PHE A O 9
ATOM 12035 N N . ILE A 1 62 ? -13.330 12.916 -2.547 1.00 0.00 62 ILE A N 9
ATOM 12036 C CA . ILE A 1 62 ? -12.088 12.346 -2.040 1.00 0.00 62 ILE A CA 9
ATOM 12037 C C . ILE A 1 62 ? -12.013 10.850 -2.324 1.00 0.00 62 ILE A C 9
ATOM 12038 O O . ILE A 1 62 ? -12.813 10.069 -1.810 1.00 0.00 62 ILE A O 9
ATOM 12054 N N . GLY A 1 63 ? -11.045 10.457 -3.146 1.00 0.00 63 GLY A N 9
ATOM 12055 C CA . GLY A 1 63 ? -10.882 9.055 -3.483 1.00 0.00 63 GLY A CA 9
ATOM 12056 C C . GLY A 1 63 ? -12.060 8.505 -4.262 1.00 0.00 63 GLY A C 9
ATOM 12057 O O . GLY A 1 63 ? -12.239 8.823 -5.438 1.00 0.00 63 GLY A O 9
ATOM 12061 N N . SER A 1 64 ? -12.866 7.675 -3.606 1.00 0.00 64 SER A N 9
ATOM 12062 C CA . SER A 1 64 ? -14.030 7.075 -4.246 1.00 0.00 64 SER A CA 9
ATOM 12063 C C . SER A 1 64 ? -15.308 7.430 -3.493 1.00 0.00 64 SER A C 9
ATOM 12064 O O . SER A 1 64 ? -16.367 6.853 -3.736 1.00 0.00 64 SER A O 9
ATOM 12072 N N . VAL A 1 65 ? -15.200 8.386 -2.575 1.00 0.00 65 VAL A N 9
ATOM 12073 C CA . VAL A 1 65 ? -16.346 8.820 -1.785 1.00 0.00 65 VAL A CA 9
ATOM 12074 C C . VAL A 1 65 ? -16.580 10.319 -1.934 1.00 0.00 65 VAL A C 9
ATOM 12075 O O . VAL A 1 65 ? -15.645 11.084 -2.177 1.00 0.00 65 VAL A O 9
ATOM 12088 N N . HIS A 1 66 ? -17.834 10.735 -1.788 1.00 0.00 66 HIS A N 9
ATOM 12089 C CA . HIS A 1 66 ? -18.191 12.144 -1.906 1.00 0.00 66 HIS A CA 9
ATOM 12090 C C . HIS A 1 66 ? -18.335 12.785 -0.529 1.00 0.00 66 HIS A C 9
ATOM 12091 O O . HIS A 1 66 ? -19.366 12.642 0.129 1.00 0.00 66 HIS A O 9
ATOM 12105 N N . VAL A 1 67 ? -17.294 13.490 -0.098 1.00 0.00 67 VAL A N 9
ATOM 12106 C CA . VAL A 1 67 ? -17.305 14.153 1.201 1.00 0.00 67 VAL A CA 9
ATOM 12107 C C . VAL A 1 67 ? -18.520 15.062 1.344 1.00 0.00 67 VAL A C 9
ATOM 12108 O O . VAL A 1 67 ? -19.504 14.705 1.990 1.00 0.00 67 VAL A O 9
ATOM 12121 N N . GLY A 1 68 ? -18.445 16.242 0.735 1.00 0.00 68 GLY A N 9
ATOM 12122 C CA . GLY A 1 68 ? -19.546 17.185 0.806 1.00 0.00 68 GLY A CA 9
ATOM 12123 C C . GLY A 1 68 ? -19.168 18.557 0.284 1.00 0.00 68 GLY A C 9
ATOM 12124 O O . GLY A 1 68 ? -19.064 18.762 -0.925 1.00 0.00 68 GLY A O 9
ATOM 12128 N N . GLY A 1 69 ? -18.964 19.501 1.198 1.00 0.00 69 GLY A N 9
ATOM 12129 C CA . GLY A 1 69 ? -18.600 20.849 0.804 1.00 0.00 69 GLY A CA 9
ATOM 12130 C C . GLY A 1 69 ? -17.861 21.594 1.898 1.00 0.00 69 GLY A C 9
ATOM 12131 O O . GLY A 1 69 ? -17.170 20.984 2.715 1.00 0.00 69 GLY A O 9
ATOM 12135 N N . CYS A 1 70 ? -18.004 22.914 1.913 1.00 0.00 70 CYS A N 9
ATOM 12136 C CA . CYS A 1 70 ? -17.342 23.743 2.914 1.00 0.00 70 CYS A CA 9
ATOM 12137 C C . CYS A 1 70 ? -17.705 23.289 4.324 1.00 0.00 70 CYS A C 9
ATOM 12138 O O . CYS A 1 70 ? -16.909 23.420 5.254 1.00 0.00 70 CYS A O 9
ATOM 12146 N N . ASP A 1 71 ? -18.912 22.756 4.475 1.00 0.00 71 ASP A N 9
ATOM 12147 C CA . ASP A 1 71 ? -19.382 22.282 5.772 1.00 0.00 71 ASP A CA 9
ATOM 12148 C C . ASP A 1 71 ? -18.646 21.012 6.186 1.00 0.00 71 ASP A C 9
ATOM 12149 O O . ASP A 1 71 ? -18.147 20.909 7.306 1.00 0.00 71 ASP A O 9
ATOM 12158 N N . ASP A 1 72 ? -18.583 20.047 5.275 1.00 0.00 72 ASP A N 9
ATOM 12159 C CA . ASP A 1 72 ? -17.908 18.783 5.545 1.00 0.00 72 ASP A CA 9
ATOM 12160 C C . ASP A 1 72 ? -16.401 18.988 5.671 1.00 0.00 72 ASP A C 9
ATOM 12161 O O . ASP A 1 72 ? -15.741 18.336 6.482 1.00 0.00 72 ASP A O 9
ATOM 12170 N N . LEU A 1 73 ? -15.863 19.896 4.865 1.00 0.00 73 LEU A N 9
ATOM 12171 C CA . LEU A 1 73 ? -14.434 20.187 4.886 1.00 0.00 73 LEU A CA 9
ATOM 12172 C C . LEU A 1 73 ? -14.034 20.862 6.194 1.00 0.00 73 LEU A C 9
ATOM 12173 O O . LEU A 1 73 ? -13.013 20.522 6.793 1.00 0.00 73 LEU A O 9
ATOM 12189 N N . TYR A 1 74 ? -14.846 21.817 6.633 1.00 0.00 74 TYR A N 9
ATOM 12190 C CA . TYR A 1 74 ? -14.577 22.540 7.870 1.00 0.00 74 TYR A CA 9
ATOM 12191 C C . TYR A 1 74 ? -14.849 21.659 9.086 1.00 0.00 74 TYR A C 9
ATOM 12192 O O . TYR A 1 74 ? -14.184 21.779 10.114 1.00 0.00 74 TYR A O 9
ATOM 12210 N N . ALA A 1 75 ? -15.831 20.773 8.958 1.00 0.00 75 ALA A N 9
ATOM 12211 C CA . ALA A 1 75 ? -16.191 19.869 10.044 1.00 0.00 75 ALA A CA 9
ATOM 12212 C C . ALA A 1 75 ? -15.161 18.755 10.194 1.00 0.00 75 ALA A C 9
ATOM 12213 O O . ALA A 1 75 ? -14.901 18.281 11.301 1.00 0.00 75 ALA A O 9
ATOM 12220 N N . LEU A 1 76 ? -14.577 18.340 9.075 1.00 0.00 76 LEU A N 9
ATOM 12221 C CA . LEU A 1 76 ? -13.575 17.280 9.083 1.00 0.00 76 LEU A CA 9
ATOM 12222 C C . LEU A 1 76 ? -12.220 17.815 9.536 1.00 0.00 76 LEU A C 9
ATOM 12223 O O . LEU A 1 76 ? -11.567 17.228 10.398 1.00 0.00 76 LEU A O 9
ATOM 12239 N N . GLU A 1 77 ? -11.805 18.934 8.949 1.00 0.00 77 GLU A N 9
ATOM 12240 C CA . GLU A 1 77 ? -10.528 19.548 9.294 1.00 0.00 77 GLU A CA 9
ATOM 12241 C C . GLU A 1 77 ? -10.463 19.866 10.785 1.00 0.00 77 GLU A C 9
ATOM 12242 O O . GLU A 1 77 ? -9.384 19.901 11.377 1.00 0.00 77 GLU A O 9
ATOM 12254 N N . ASP A 1 78 ? -11.625 20.099 11.386 1.00 0.00 78 ASP A N 9
ATOM 12255 C CA . ASP A 1 78 ? -11.701 20.414 12.808 1.00 0.00 78 ASP A CA 9
ATOM 12256 C C . ASP A 1 78 ? -11.254 19.225 13.653 1.00 0.00 78 ASP A C 9
ATOM 12257 O O . ASP A 1 78 ? -10.815 19.390 14.790 1.00 0.00 78 ASP A O 9
ATOM 12266 N N . GLU A 1 79 ? -11.370 18.027 13.088 1.00 0.00 79 GLU A N 9
ATOM 12267 C CA . GLU A 1 79 ? -10.979 16.810 13.791 1.00 0.00 79 GLU A CA 9
ATOM 12268 C C . GLU A 1 79 ? -9.595 16.346 13.347 1.00 0.00 79 GLU A C 9
ATOM 12269 O O . GLU A 1 79 ? -8.925 15.593 14.052 1.00 0.00 79 GLU A O 9
ATOM 12281 N N . GLY A 1 80 ? -9.173 16.802 12.171 1.00 0.00 80 GLY A N 9
ATOM 12282 C CA . GLY A 1 80 ? -7.872 16.423 11.652 1.00 0.00 80 GLY A CA 9
ATOM 12283 C C . GLY A 1 80 ? -7.892 15.072 10.965 1.00 0.00 80 GLY A C 9
ATOM 12284 O O . GLY A 1 80 ? -6.868 14.393 10.883 1.00 0.00 80 GLY A O 9
ATOM 12288 N N . LYS A 1 81 ? -9.062 14.679 10.472 1.00 0.00 81 LYS A N 9
ATOM 12289 C CA . LYS A 1 81 ? -9.213 13.400 9.789 1.00 0.00 81 LYS A CA 9
ATOM 12290 C C . LYS A 1 81 ? -8.987 13.554 8.289 1.00 0.00 81 LYS A C 9
ATOM 12291 O O . LYS A 1 81 ? -8.729 12.576 7.585 1.00 0.00 81 LYS A O 9
ATOM 12310 N N . LEU A 1 82 ? -9.083 14.787 7.804 1.00 0.00 82 LEU A N 9
ATOM 12311 C CA . LEU A 1 82 ? -8.887 15.070 6.386 1.00 0.00 82 LEU A CA 9
ATOM 12312 C C . LEU A 1 82 ? -7.576 14.471 5.888 1.00 0.00 82 LEU A C 9
ATOM 12313 O O . LEU A 1 82 ? -7.471 14.053 4.735 1.00 0.00 82 LEU A O 9
ATOM 12329 N N . ASP A 1 83 ? -6.578 14.432 6.765 1.00 0.00 83 ASP A N 9
ATOM 12330 C CA . ASP A 1 83 ? -5.274 13.882 6.415 1.00 0.00 83 ASP A CA 9
ATOM 12331 C C . ASP A 1 83 ? -5.396 12.421 5.993 1.00 0.00 83 ASP A C 9
ATOM 12332 O O . ASP A 1 83 ? -4.823 12.006 4.985 1.00 0.00 83 ASP A O 9
ATOM 12341 N N . SER A 1 84 ? -6.146 11.646 6.770 1.00 0.00 84 SER A N 9
ATOM 12342 C CA . SER A 1 84 ? -6.340 10.231 6.479 1.00 0.00 84 SER A CA 9
ATOM 12343 C C . SER A 1 84 ? -7.355 10.041 5.356 1.00 0.00 84 SER A C 9
ATOM 12344 O O . SER A 1 84 ? -7.305 9.055 4.618 1.00 0.00 84 SER A O 9
ATOM 12352 N N . LEU A 1 85 ? -8.275 10.990 5.232 1.00 0.00 85 LEU A N 9
ATOM 12353 C CA . LEU A 1 85 ? -9.304 10.929 4.199 1.00 0.00 85 LEU A CA 9
ATOM 12354 C C . LEU A 1 85 ? -8.689 11.067 2.810 1.00 0.00 85 LEU A C 9
ATOM 12355 O O . LEU A 1 85 ? -9.072 10.360 1.877 1.00 0.00 85 LEU A O 9
ATOM 12371 N N . LEU A 1 86 ? -7.733 11.981 2.680 1.00 0.00 86 LEU A N 9
ATOM 12372 C CA . LEU A 1 86 ? -7.063 12.210 1.405 1.00 0.00 86 LEU A CA 9
ATOM 12373 C C . LEU A 1 86 ? -5.937 11.203 1.192 1.00 0.00 86 LEU A C 9
ATOM 12374 O O . LEU A 1 86 ? -5.556 10.911 0.059 1.00 0.00 86 LEU A O 9
ATOM 12390 N N . LYS A 1 87 ? -5.409 10.674 2.291 1.00 0.00 87 LYS A N 9
ATOM 12391 C CA . LYS A 1 87 ? -4.329 9.697 2.227 1.00 0.00 87 LYS A CA 9
ATOM 12392 C C . LYS A 1 87 ? -4.864 8.318 1.856 1.00 0.00 87 LYS A C 9
ATOM 12393 O O . LYS A 1 87 ? -4.325 7.647 0.975 1.00 0.00 87 LYS A O 9
ATOM 12412 N N . THR A 1 88 ? -5.929 7.899 2.533 1.00 0.00 88 THR A N 9
ATOM 12413 C CA . THR A 1 88 ? -6.537 6.601 2.275 1.00 0.00 88 THR A CA 9
ATOM 12414 C C . THR A 1 88 ? -7.604 6.699 1.191 1.00 0.00 88 THR A C 9
ATOM 12415 O O . THR A 1 88 ? -7.731 5.811 0.349 1.00 0.00 88 THR A O 9
ATOM 12426 N N . GLY A 1 89 ? -8.369 7.786 1.216 1.00 0.00 89 GLY A N 9
ATOM 12427 C CA . GLY A 1 89 ? -9.415 7.980 0.229 1.00 0.00 89 GLY A CA 9
ATOM 12428 C C . GLY A 1 89 ? -10.747 7.409 0.675 1.00 0.00 89 GLY A C 9
ATOM 12429 O O . GLY A 1 89 ? -11.643 7.193 -0.141 1.00 0.00 89 GLY A O 9
ATOM 12433 N N . LYS A 1 90 ? -10.877 7.161 1.974 1.00 0.00 90 LYS A N 9
ATOM 12434 C CA . LYS A 1 90 ? -12.108 6.610 2.528 1.00 0.00 90 LYS A CA 9
ATOM 12435 C C . LYS A 1 90 ? -12.323 7.091 3.960 1.00 0.00 90 LYS A C 9
ATOM 12436 O O . LYS A 1 90 ? -11.404 7.610 4.596 1.00 0.00 90 LYS A O 9
ATOM 12455 N N . LEU A 1 91 ? -13.540 6.914 4.462 1.00 0.00 91 LEU A N 9
ATOM 12456 C CA . LEU A 1 91 ? -13.875 7.328 5.820 1.00 0.00 91 LEU A CA 9
ATOM 12457 C C . LEU A 1 91 ? -14.076 6.117 6.725 1.00 0.00 91 LEU A C 9
ATOM 12458 O O . LEU A 1 91 ? -14.638 5.104 6.307 1.00 0.00 91 LEU A O 9
ATOM 12474 N N . ILE A 1 92 ? -13.616 6.230 7.966 1.00 0.00 92 ILE A N 9
ATOM 12475 C CA . ILE A 1 92 ? -13.748 5.145 8.931 1.00 0.00 92 ILE A CA 9
ATOM 12476 C C . ILE A 1 92 ? -14.913 5.395 9.882 1.00 0.00 92 ILE A C 9
ATOM 12477 O O . ILE A 1 92 ? -15.453 6.500 9.943 1.00 0.00 92 ILE A O 9
ATOM 12493 N N . GLY A 1 1 ? 2.779 1.786 1.515 1.00 0.00 1 GLY A N 10
ATOM 12494 C CA . GLY A 1 1 ? 3.278 1.341 0.227 1.00 0.00 1 GLY A CA 10
ATOM 12495 C C . GLY A 1 1 ? 3.539 2.493 -0.723 1.00 0.00 1 GLY A C 10
ATOM 12496 O O . GLY A 1 1 ? 3.564 3.658 -0.327 1.00 0.00 1 GLY A O 10
ATOM 12500 N N . PRO A 1 2 ? 3.742 2.170 -2.009 1.00 0.00 2 PRO A N 10
ATOM 12501 C CA . PRO A 1 2 ? 4.007 3.173 -3.045 1.00 0.00 2 PRO A CA 10
ATOM 12502 C C . PRO A 1 2 ? 2.783 4.029 -3.350 1.00 0.00 2 PRO A C 10
ATOM 12503 O O . PRO A 1 2 ? 1.669 3.520 -3.459 1.00 0.00 2 PRO A O 10
ATOM 12514 N N . GLY A 1 3 ? 2.999 5.334 -3.489 1.00 0.00 3 GLY A N 10
ATOM 12515 C CA . GLY A 1 3 ? 1.903 6.240 -3.781 1.00 0.00 3 GLY A CA 10
ATOM 12516 C C . GLY A 1 3 ? 1.140 6.648 -2.536 1.00 0.00 3 GLY A C 10
ATOM 12517 O O . GLY A 1 3 ? 1.390 7.710 -1.967 1.00 0.00 3 GLY A O 10
ATOM 12521 N N . SER A 1 4 ? 0.205 5.802 -2.114 1.00 0.00 4 SER A N 10
ATOM 12522 C CA . SER A 1 4 ? -0.601 6.083 -0.931 1.00 0.00 4 SER A CA 10
ATOM 12523 C C . SER A 1 4 ? -1.374 7.388 -1.098 1.00 0.00 4 SER A C 10
ATOM 12524 O O . SER A 1 4 ? -1.519 8.161 -0.152 1.00 0.00 4 SER A O 10
ATOM 12532 N N . MET A 1 5 ? -1.867 7.626 -2.309 1.00 0.00 5 MET A N 10
ATOM 12533 C CA . MET A 1 5 ? -2.626 8.836 -2.601 1.00 0.00 5 MET A CA 10
ATOM 12534 C C . MET A 1 5 ? -3.870 8.513 -3.421 1.00 0.00 5 MET A C 10
ATOM 12535 O O . MET A 1 5 ? -3.924 7.495 -4.111 1.00 0.00 5 MET A O 10
ATOM 12549 N N . VAL A 1 6 ? -4.869 9.387 -3.342 1.00 0.00 6 VAL A N 10
ATOM 12550 C CA . VAL A 1 6 ? -6.113 9.194 -4.079 1.00 0.00 6 VAL A CA 10
ATOM 12551 C C . VAL A 1 6 ? -6.511 10.462 -4.826 1.00 0.00 6 VAL A C 10
ATOM 12552 O O . VAL A 1 6 ? -6.308 11.573 -4.336 1.00 0.00 6 VAL A O 10
ATOM 12565 N N . ASP A 1 7 ? -7.078 10.288 -6.014 1.00 0.00 7 ASP A N 10
ATOM 12566 C CA . ASP A 1 7 ? -7.507 11.419 -6.830 1.00 0.00 7 ASP A CA 10
ATOM 12567 C C . ASP A 1 7 ? -8.663 12.160 -6.166 1.00 0.00 7 ASP A C 10
ATOM 12568 O O . ASP A 1 7 ? -9.662 11.554 -5.778 1.00 0.00 7 ASP A O 10
ATOM 12577 N N . VAL A 1 8 ? -8.520 13.476 -6.038 1.00 0.00 8 VAL A N 10
ATOM 12578 C CA . VAL A 1 8 ? -9.552 14.300 -5.421 1.00 0.00 8 VAL A CA 10
ATOM 12579 C C . VAL A 1 8 ? -10.123 15.302 -6.418 1.00 0.00 8 VAL A C 10
ATOM 12580 O O . VAL A 1 8 ? -9.393 16.117 -6.982 1.00 0.00 8 VAL A O 10
ATOM 12593 N N . ILE A 1 9 ? -11.433 15.236 -6.629 1.00 0.00 9 ILE A N 10
ATOM 12594 C CA . ILE A 1 9 ? -12.104 16.139 -7.557 1.00 0.00 9 ILE A CA 10
ATOM 12595 C C . ILE A 1 9 ? -13.039 17.091 -6.819 1.00 0.00 9 ILE A C 10
ATOM 12596 O O . ILE A 1 9 ? -13.860 16.664 -6.007 1.00 0.00 9 ILE A O 10
ATOM 12612 N N . ILE A 1 10 ? -12.909 18.381 -7.108 1.00 0.00 10 ILE A N 10
ATOM 12613 C CA . ILE A 1 10 ? -13.745 19.393 -6.474 1.00 0.00 10 ILE A CA 10
ATOM 12614 C C . ILE A 1 10 ? -14.590 20.133 -7.505 1.00 0.00 10 ILE A C 10
ATOM 12615 O O . ILE A 1 10 ? -14.092 20.537 -8.557 1.00 0.00 10 ILE A O 10
ATOM 12631 N N . TYR A 1 11 ? -15.870 20.310 -7.197 1.00 0.00 11 TYR A N 10
ATOM 12632 C CA . TYR A 1 11 ? -16.785 21.002 -8.097 1.00 0.00 11 TYR A CA 10
ATOM 12633 C C . TYR A 1 11 ? -17.252 22.322 -7.491 1.00 0.00 11 TYR A C 10
ATOM 12634 O O . TYR A 1 11 ? -17.876 22.345 -6.429 1.00 0.00 11 TYR A O 10
ATOM 12652 N N . THR A 1 12 ? -16.945 23.420 -8.173 1.00 0.00 12 THR A N 10
ATOM 12653 C CA . THR A 1 12 ? -17.332 24.745 -7.704 1.00 0.00 12 THR A CA 10
ATOM 12654 C C . THR A 1 12 ? -17.602 25.685 -8.872 1.00 0.00 12 THR A C 10
ATOM 12655 O O . THR A 1 12 ? -17.045 25.519 -9.957 1.00 0.00 12 THR A O 10
ATOM 12666 N N . ARG A 1 13 ? -18.460 26.674 -8.644 1.00 0.00 13 ARG A N 10
ATOM 12667 C CA . ARG A 1 13 ? -18.805 27.641 -9.679 1.00 0.00 13 ARG A CA 10
ATOM 12668 C C . ARG A 1 13 ? -18.107 28.976 -9.430 1.00 0.00 13 ARG A C 10
ATOM 12669 O O . ARG A 1 13 ? -17.717 29.300 -8.309 1.00 0.00 13 ARG A O 10
ATOM 12690 N N . PRO A 1 14 ? -17.947 29.768 -10.500 1.00 0.00 14 PRO A N 10
ATOM 12691 C CA . PRO A 1 14 ? -17.296 31.080 -10.423 1.00 0.00 14 PRO A CA 10
ATOM 12692 C C . PRO A 1 14 ? -18.140 32.102 -9.670 1.00 0.00 14 PRO A C 10
ATOM 12693 O O . PRO A 1 14 ? -19.260 32.415 -10.073 1.00 0.00 14 PRO A O 10
ATOM 12704 N N . GLY A 1 15 ? -17.596 32.620 -8.573 1.00 0.00 15 GLY A N 10
ATOM 12705 C CA . GLY A 1 15 ? -18.313 33.603 -7.781 1.00 0.00 15 GLY A CA 10
ATOM 12706 C C . GLY A 1 15 ? -18.831 33.030 -6.477 1.00 0.00 15 GLY A C 10
ATOM 12707 O O . GLY A 1 15 ? -19.496 33.723 -5.707 1.00 0.00 15 GLY A O 10
ATOM 12711 N N . CYS A 1 16 ? -18.527 31.760 -6.228 1.00 0.00 16 CYS A N 10
ATOM 12712 C CA . CYS A 1 16 ? -18.968 31.093 -5.009 1.00 0.00 16 CYS A CA 10
ATOM 12713 C C . CYS A 1 16 ? -17.981 31.334 -3.870 1.00 0.00 16 CYS A C 10
ATOM 12714 O O . CYS A 1 16 ? -16.839 30.875 -3.898 1.00 0.00 16 CYS A O 10
ATOM 12721 N N . PRO A 1 17 ? -18.431 32.070 -2.844 1.00 0.00 17 PRO A N 10
ATOM 12722 C CA . PRO A 1 17 ? -17.605 32.388 -1.675 1.00 0.00 17 PRO A CA 10
ATOM 12723 C C . PRO A 1 17 ? -17.334 31.164 -0.806 1.00 0.00 17 PRO A C 10
ATOM 12724 O O . PRO A 1 17 ? -16.187 30.872 -0.469 1.00 0.00 17 PRO A O 10
ATOM 12735 N N . TYR A 1 18 ? -18.397 30.453 -0.448 1.00 0.00 18 TYR A N 10
ATOM 12736 C CA . TYR A 1 18 ? -18.274 29.261 0.384 1.00 0.00 18 TYR A CA 10
ATOM 12737 C C . TYR A 1 18 ? -17.380 28.221 -0.284 1.00 0.00 18 TYR A C 10
ATOM 12738 O O . TYR A 1 18 ? -16.695 27.450 0.389 1.00 0.00 18 TYR A O 10
ATOM 12756 N N . CYS A 1 19 ? -17.392 28.205 -1.613 1.00 0.00 19 CYS A N 10
ATOM 12757 C CA . CYS A 1 19 ? -16.584 27.261 -2.374 1.00 0.00 19 CYS A CA 10
ATOM 12758 C C . CYS A 1 19 ? -15.105 27.630 -2.303 1.00 0.00 19 CYS A C 10
ATOM 12759 O O . CYS A 1 19 ? -14.260 26.793 -1.985 1.00 0.00 19 CYS A O 10
ATOM 12766 N N . ALA A 1 20 ? -14.800 28.889 -2.602 1.00 0.00 20 ALA A N 10
ATOM 12767 C CA . ALA A 1 20 ? -13.424 29.369 -2.569 1.00 0.00 20 ALA A CA 10
ATOM 12768 C C . ALA A 1 20 ? -12.757 29.035 -1.240 1.00 0.00 20 ALA A C 10
ATOM 12769 O O . ALA A 1 20 ? -11.630 28.540 -1.207 1.00 0.00 20 ALA A O 10
ATOM 12776 N N . ARG A 1 21 ? -13.459 29.310 -0.145 1.00 0.00 21 ARG A N 10
ATOM 12777 C CA . ARG A 1 21 ? -12.933 29.040 1.188 1.00 0.00 21 ARG A CA 10
ATOM 12778 C C . ARG A 1 21 ? -12.501 27.582 1.317 1.00 0.00 21 ARG A C 10
ATOM 12779 O O . ARG A 1 21 ? -11.411 27.289 1.806 1.00 0.00 21 ARG A O 10
ATOM 12800 N N . ALA A 1 22 ? -13.365 26.674 0.875 1.00 0.00 22 ALA A N 10
ATOM 12801 C CA . ALA A 1 22 ? -13.073 25.247 0.940 1.00 0.00 22 ALA A CA 10
ATOM 12802 C C . ALA A 1 22 ? -11.816 24.908 0.147 1.00 0.00 22 ALA A C 10
ATOM 12803 O O . ALA A 1 22 ? -10.925 24.216 0.640 1.00 0.00 22 ALA A O 10
ATOM 12810 N N . LYS A 1 23 ? -11.750 25.398 -1.086 1.00 0.00 23 LYS A N 10
ATOM 12811 C CA . LYS A 1 23 ? -10.602 25.147 -1.950 1.00 0.00 23 LYS A CA 10
ATOM 12812 C C . LYS A 1 23 ? -9.307 25.589 -1.275 1.00 0.00 23 LYS A C 10
ATOM 12813 O O . LYS A 1 23 ? -8.331 24.841 -1.234 1.00 0.00 23 LYS A O 10
ATOM 12832 N N . ALA A 1 24 ? -9.307 26.808 -0.746 1.00 0.00 24 ALA A N 10
ATOM 12833 C CA . ALA A 1 24 ? -8.133 27.347 -0.070 1.00 0.00 24 ALA A CA 10
ATOM 12834 C C . ALA A 1 24 ? -7.748 26.489 1.130 1.00 0.00 24 ALA A C 10
ATOM 12835 O O . ALA A 1 24 ? -6.568 26.225 1.365 1.00 0.00 24 ALA A O 10
ATOM 12842 N N . LEU A 1 25 ? -8.750 26.055 1.888 1.00 0.00 25 LEU A N 10
ATOM 12843 C CA . LEU A 1 25 ? -8.516 25.226 3.065 1.00 0.00 25 LEU A CA 10
ATOM 12844 C C . LEU A 1 25 ? -7.780 23.944 2.690 1.00 0.00 25 LEU A C 10
ATOM 12845 O O . LEU A 1 25 ? -6.748 23.614 3.275 1.00 0.00 25 LEU A O 10
ATOM 12861 N N . LEU A 1 26 ? -8.317 23.225 1.710 1.00 0.00 26 LEU A N 10
ATOM 12862 C CA . LEU A 1 26 ? -7.710 21.979 1.255 1.00 0.00 26 LEU A CA 10
ATOM 12863 C C . LEU A 1 26 ? -6.287 22.215 0.761 1.00 0.00 26 LEU A C 10
ATOM 12864 O O . LEU A 1 26 ? -5.348 21.555 1.206 1.00 0.00 26 LEU A O 10
ATOM 12880 N N . ALA A 1 27 ? -6.134 23.161 -0.159 1.00 0.00 27 ALA A N 10
ATOM 12881 C CA . ALA A 1 27 ? -4.824 23.487 -0.710 1.00 0.00 27 ALA A CA 10
ATOM 12882 C C . ALA A 1 27 ? -3.853 23.900 0.391 1.00 0.00 27 ALA A C 10
ATOM 12883 O O . ALA A 1 27 ? -2.658 23.615 0.316 1.00 0.00 27 ALA A O 10
ATOM 12890 N N . ARG A 1 28 ? -4.375 24.574 1.411 1.00 0.00 28 ARG A N 10
ATOM 12891 C CA . ARG A 1 28 ? -3.553 25.028 2.526 1.00 0.00 28 ARG A CA 10
ATOM 12892 C C . ARG A 1 28 ? -2.801 23.860 3.159 1.00 0.00 28 ARG A C 10
ATOM 12893 O O . ARG A 1 28 ? -1.645 23.995 3.560 1.00 0.00 28 ARG A O 10
ATOM 12914 N N . LYS A 1 29 ? -3.466 22.713 3.245 1.00 0.00 29 LYS A N 10
ATOM 12915 C CA . LYS A 1 29 ? -2.863 21.520 3.828 1.00 0.00 29 LYS A CA 10
ATOM 12916 C C . LYS A 1 29 ? -1.809 20.932 2.896 1.00 0.00 29 LYS A C 10
ATOM 12917 O O . LYS A 1 29 ? -0.976 20.129 3.313 1.00 0.00 29 LYS A O 10
ATOM 12936 N N . GLY A 1 30 ? -1.851 21.339 1.630 1.00 0.00 30 GLY A N 10
ATOM 12937 C CA . GLY A 1 30 ? -0.894 20.843 0.659 1.00 0.00 30 GLY A CA 10
ATOM 12938 C C . GLY A 1 30 ? -1.445 19.697 -0.165 1.00 0.00 30 GLY A C 10
ATOM 12939 O O . GLY A 1 30 ? -0.687 18.934 -0.765 1.00 0.00 30 GLY A O 10
ATOM 12943 N N . ALA A 1 31 ? -2.768 19.573 -0.194 1.00 0.00 31 ALA A N 10
ATOM 12944 C CA . ALA A 1 31 ? -3.419 18.511 -0.951 1.00 0.00 31 ALA A CA 10
ATOM 12945 C C . ALA A 1 31 ? -3.912 19.022 -2.300 1.00 0.00 31 ALA A C 10
ATOM 12946 O O . ALA A 1 31 ? -4.773 19.899 -2.365 1.00 0.00 31 ALA A O 10
ATOM 12953 N N . GLU A 1 32 ? -3.359 18.469 -3.375 1.00 0.00 32 GLU A N 10
ATOM 12954 C CA . GLU A 1 32 ? -3.742 18.871 -4.723 1.00 0.00 32 GLU A CA 10
ATOM 12955 C C . GLU A 1 32 ? -5.048 18.201 -5.140 1.00 0.00 32 GLU A C 10
ATOM 12956 O O . GLU A 1 32 ? -5.244 17.006 -4.921 1.00 0.00 32 GLU A O 10
ATOM 12968 N N . PHE A 1 33 ? -5.940 18.982 -5.742 1.00 0.00 33 PHE A N 10
ATOM 12969 C CA . PHE A 1 33 ? -7.229 18.466 -6.188 1.00 0.00 33 PHE A CA 10
ATOM 12970 C C . PHE A 1 33 ? -7.606 19.048 -7.547 1.00 0.00 33 PHE A C 10
ATOM 12971 O O . PHE A 1 33 ? -7.227 20.169 -7.881 1.00 0.00 33 PHE A O 10
ATOM 12988 N N . ASN A 1 34 ? -8.356 18.276 -8.327 1.00 0.00 34 ASN A N 10
ATOM 12989 C CA . ASN A 1 34 ? -8.784 18.713 -9.651 1.00 0.00 34 ASN A CA 10
ATOM 12990 C C . ASN A 1 34 ? -9.918 19.729 -9.548 1.00 0.00 34 ASN A C 10
ATOM 12991 O O . ASN A 1 34 ? -11.002 19.416 -9.058 1.00 0.00 34 ASN A O 10
ATOM 13002 N N . GLU A 1 35 ? -9.658 20.947 -10.014 1.00 0.00 35 GLU A N 10
ATOM 13003 C CA . GLU A 1 35 ? -10.657 22.008 -9.974 1.00 0.00 35 GLU A CA 10
ATOM 13004 C C . GLU A 1 35 ? -11.565 21.948 -11.198 1.00 0.00 35 GLU A C 10
ATOM 13005 O O . GLU A 1 35 ? -11.120 22.165 -12.326 1.00 0.00 35 GLU A O 10
ATOM 13017 N N . ILE A 1 36 ? -12.839 21.650 -10.968 1.00 0.00 36 ILE A N 10
ATOM 13018 C CA . ILE A 1 36 ? -13.810 21.561 -12.051 1.00 0.00 36 ILE A CA 10
ATOM 13019 C C . ILE A 1 36 ? -15.037 22.419 -11.762 1.00 0.00 36 ILE A C 10
ATOM 13020 O O . ILE A 1 36 ? -15.403 22.627 -10.605 1.00 0.00 36 ILE A O 10
ATOM 13036 N N . ASP A 1 37 ? -15.669 22.914 -12.821 1.00 0.00 37 ASP A N 10
ATOM 13037 C CA . ASP A 1 37 ? -16.857 23.748 -12.681 1.00 0.00 37 ASP A CA 10
ATOM 13038 C C . ASP A 1 37 ? -18.095 23.020 -13.195 1.00 0.00 37 ASP A C 10
ATOM 13039 O O . ASP A 1 37 ? -18.010 22.197 -14.105 1.00 0.00 37 ASP A O 10
ATOM 13048 N N . ALA A 1 38 ? -19.245 23.330 -12.604 1.00 0.00 38 ALA A N 10
ATOM 13049 C CA . ALA A 1 38 ? -20.501 22.706 -13.003 1.00 0.00 38 ALA A CA 10
ATOM 13050 C C . ALA A 1 38 ? -21.377 23.684 -13.779 1.00 0.00 38 ALA A C 10
ATOM 13051 O O . ALA A 1 38 ? -22.147 23.283 -14.652 1.00 0.00 38 ALA A O 10
ATOM 13058 N N . SER A 1 39 ? -21.255 24.967 -13.454 1.00 0.00 39 SER A N 10
ATOM 13059 C CA . SER A 1 39 ? -22.040 26.001 -14.118 1.00 0.00 39 SER A CA 10
ATOM 13060 C C . SER A 1 39 ? -21.803 25.979 -15.625 1.00 0.00 39 SER A C 10
ATOM 13061 O O . SER A 1 39 ? -22.629 26.459 -16.401 1.00 0.00 39 SER A O 10
ATOM 13069 N N . ALA A 1 40 ? -20.669 25.418 -16.031 1.00 0.00 40 ALA A N 10
ATOM 13070 C CA . ALA A 1 40 ? -20.323 25.332 -17.445 1.00 0.00 40 ALA A CA 10
ATOM 13071 C C . ALA A 1 40 ? -21.465 24.727 -18.253 1.00 0.00 40 ALA A C 10
ATOM 13072 O O . ALA A 1 40 ? -21.774 25.187 -19.353 1.00 0.00 40 ALA A O 10
ATOM 13079 N N . THR A 1 41 ? -22.091 23.691 -17.702 1.00 0.00 41 THR A N 10
ATOM 13080 C CA . THR A 1 41 ? -23.198 23.022 -18.373 1.00 0.00 41 THR A CA 10
ATOM 13081 C C . THR A 1 41 ? -24.302 22.661 -17.386 1.00 0.00 41 THR A C 10
ATOM 13082 O O . THR A 1 41 ? -24.064 22.475 -16.192 1.00 0.00 41 THR A O 10
ATOM 13093 N N . PRO A 1 42 ? -25.539 22.558 -17.893 1.00 0.00 42 PRO A N 10
ATOM 13094 C CA . PRO A 1 42 ? -26.705 22.218 -17.072 1.00 0.00 42 PRO A CA 10
ATOM 13095 C C . PRO A 1 42 ? -26.675 20.770 -16.595 1.00 0.00 42 PRO A C 10
ATOM 13096 O O . PRO A 1 42 ? -27.020 20.477 -15.451 1.00 0.00 42 PRO A O 10
ATOM 13107 N N . GLU A 1 43 ? -26.259 19.869 -17.479 1.00 0.00 43 GLU A N 10
ATOM 13108 C CA . GLU A 1 43 ? -26.184 18.451 -17.147 1.00 0.00 43 GLU A CA 10
ATOM 13109 C C . GLU A 1 43 ? -25.094 18.191 -16.111 1.00 0.00 43 GLU A C 10
ATOM 13110 O O . GLU A 1 43 ? -25.221 17.301 -15.269 1.00 0.00 43 GLU A O 10
ATOM 13122 N N . LEU A 1 44 ? -24.023 18.974 -16.179 1.00 0.00 44 LEU A N 10
ATOM 13123 C CA . LEU A 1 44 ? -22.909 18.830 -15.248 1.00 0.00 44 LEU A CA 10
ATOM 13124 C C . LEU A 1 44 ? -23.262 19.413 -13.883 1.00 0.00 44 LEU A C 10
ATOM 13125 O O . LEU A 1 44 ? -22.757 18.961 -12.855 1.00 0.00 44 LEU A O 10
ATOM 13141 N N . ARG A 1 45 ? -24.132 20.417 -13.882 1.00 0.00 45 ARG A N 10
ATOM 13142 C CA . ARG A 1 45 ? -24.553 21.061 -12.643 1.00 0.00 45 ARG A CA 10
ATOM 13143 C C . ARG A 1 45 ? -25.679 20.276 -11.977 1.00 0.00 45 ARG A C 10
ATOM 13144 O O . ARG A 1 45 ? -25.642 20.018 -10.774 1.00 0.00 45 ARG A O 10
ATOM 13165 N N . ALA A 1 46 ? -26.678 19.899 -12.767 1.00 0.00 46 ALA A N 10
ATOM 13166 C CA . ALA A 1 46 ? -27.814 19.142 -12.255 1.00 0.00 46 ALA A CA 10
ATOM 13167 C C . ALA A 1 46 ? -27.350 17.907 -11.491 1.00 0.00 46 ALA A C 10
ATOM 13168 O O . ALA A 1 46 ? -27.781 17.665 -10.364 1.00 0.00 46 ALA A O 10
ATOM 13175 N N . GLU A 1 47 ? -26.470 17.128 -12.112 1.00 0.00 47 GLU A N 10
ATOM 13176 C CA . GLU A 1 47 ? -25.950 15.916 -11.489 1.00 0.00 47 GLU A CA 10
ATOM 13177 C C . GLU A 1 47 ? -25.390 16.215 -10.101 1.00 0.00 47 GLU A C 10
ATOM 13178 O O . GLU A 1 47 ? -25.460 15.381 -9.199 1.00 0.00 47 GLU A O 10
ATOM 13190 N N . MET A 1 48 ? -24.835 17.411 -9.939 1.00 0.00 48 MET A N 10
ATOM 13191 C CA . MET A 1 48 ? -24.263 17.821 -8.661 1.00 0.00 48 MET A CA 10
ATOM 13192 C C . MET A 1 48 ? -25.361 18.097 -7.638 1.00 0.00 48 MET A C 10
ATOM 13193 O O . MET A 1 48 ? -25.207 17.800 -6.454 1.00 0.00 48 MET A O 10
ATOM 13207 N N . GLN A 1 49 ? -26.468 18.667 -8.104 1.00 0.00 49 GLN A N 10
ATOM 13208 C CA . GLN A 1 49 ? -27.590 18.984 -7.228 1.00 0.00 49 GLN A CA 10
ATOM 13209 C C . GLN A 1 49 ? -28.395 17.730 -6.901 1.00 0.00 49 GLN A C 10
ATOM 13210 O O . GLN A 1 49 ? -29.185 17.718 -5.958 1.00 0.00 49 GLN A O 10
ATOM 13224 N N . GLU A 1 50 ? -28.189 16.678 -7.687 1.00 0.00 50 GLU A N 10
ATOM 13225 C CA . GLU A 1 50 ? -28.897 15.421 -7.480 1.00 0.00 50 GLU A CA 10
ATOM 13226 C C . GLU A 1 50 ? -28.439 14.743 -6.192 1.00 0.00 50 GLU A C 10
ATOM 13227 O O . GLU A 1 50 ? -29.126 13.873 -5.657 1.00 0.00 50 GLU A O 10
ATOM 13239 N N . ARG A 1 51 ? -27.273 15.149 -5.700 1.00 0.00 51 ARG A N 10
ATOM 13240 C CA . ARG A 1 51 ? -26.721 14.580 -4.476 1.00 0.00 51 ARG A CA 10
ATOM 13241 C C . ARG A 1 51 ? -26.837 15.567 -3.318 1.00 0.00 51 ARG A C 10
ATOM 13242 O O . ARG A 1 51 ? -27.058 15.173 -2.173 1.00 0.00 51 ARG A O 10
ATOM 13263 N N . SER A 1 52 ? -26.686 16.852 -3.625 1.00 0.00 52 SER A N 10
ATOM 13264 C CA . SER A 1 52 ? -26.770 17.895 -2.609 1.00 0.00 52 SER A CA 10
ATOM 13265 C C . SER A 1 52 ? -28.224 18.229 -2.292 1.00 0.00 52 SER A C 10
ATOM 13266 O O . SER A 1 52 ? -28.579 18.481 -1.142 1.00 0.00 52 SER A O 10
ATOM 13274 N N . GLY A 1 53 ? -29.063 18.231 -3.324 1.00 0.00 53 GLY A N 10
ATOM 13275 C CA . GLY A 1 53 ? -30.469 18.536 -3.137 1.00 0.00 53 GLY A CA 10
ATOM 13276 C C . GLY A 1 53 ? -30.702 19.984 -2.753 1.00 0.00 53 GLY A C 10
ATOM 13277 O O . GLY A 1 53 ? -31.562 20.283 -1.925 1.00 0.00 53 GLY A O 10
ATOM 13281 N N . ARG A 1 54 ? -29.932 20.885 -3.354 1.00 0.00 54 ARG A N 10
ATOM 13282 C CA . ARG A 1 54 ? -30.057 22.309 -3.068 1.00 0.00 54 ARG A CA 10
ATOM 13283 C C . ARG A 1 54 ? -29.619 23.145 -4.267 1.00 0.00 54 ARG A C 10
ATOM 13284 O O . ARG A 1 54 ? -29.171 22.609 -5.280 1.00 0.00 54 ARG A O 10
ATOM 13305 N N . ASN A 1 55 ? -29.751 24.462 -4.144 1.00 0.00 55 ASN A N 10
ATOM 13306 C CA . ASN A 1 55 ? -29.370 25.372 -5.218 1.00 0.00 55 ASN A CA 10
ATOM 13307 C C . ASN A 1 55 ? -28.021 24.978 -5.812 1.00 0.00 55 ASN A C 10
ATOM 13308 O O . ASN A 1 55 ? -27.952 24.415 -6.905 1.00 0.00 55 ASN A O 10
ATOM 13319 N N . THR A 1 56 ? -26.950 25.277 -5.084 1.00 0.00 56 THR A N 10
ATOM 13320 C CA . THR A 1 56 ? -25.603 24.955 -5.538 1.00 0.00 56 THR A CA 10
ATOM 13321 C C . THR A 1 56 ? -24.591 25.104 -4.407 1.00 0.00 56 THR A C 10
ATOM 13322 O O . THR A 1 56 ? -24.585 26.107 -3.694 1.00 0.00 56 THR A O 10
ATOM 13333 N N . PHE A 1 57 ? -23.736 24.099 -4.248 1.00 0.00 57 PHE A N 10
ATOM 13334 C CA . PHE A 1 57 ? -22.720 24.118 -3.203 1.00 0.00 57 PHE A CA 10
ATOM 13335 C C . PHE A 1 57 ? -21.452 23.406 -3.664 1.00 0.00 57 PHE A C 10
ATOM 13336 O O . PHE A 1 57 ? -21.458 22.632 -4.622 1.00 0.00 57 PHE A O 10
ATOM 13353 N N . PRO A 1 58 ? -20.337 23.672 -2.968 1.00 0.00 58 PRO A N 10
ATOM 13354 C CA . PRO A 1 58 ? -19.040 23.067 -3.287 1.00 0.00 58 PRO A CA 10
ATOM 13355 C C . PRO A 1 58 ? -19.001 21.577 -2.967 1.00 0.00 58 PRO A C 10
ATOM 13356 O O . PRO A 1 58 ? -19.279 21.168 -1.840 1.00 0.00 58 PRO A O 10
ATOM 13367 N N . GLN A 1 59 ? -18.654 20.771 -3.965 1.00 0.00 59 GLN A N 10
ATOM 13368 C CA . GLN A 1 59 ? -18.579 19.325 -3.788 1.00 0.00 59 GLN A CA 10
ATOM 13369 C C . GLN A 1 59 ? -17.129 18.862 -3.703 1.00 0.00 59 GLN A C 10
ATOM 13370 O O . GLN A 1 59 ? -16.305 19.211 -4.548 1.00 0.00 59 GLN A O 10
ATOM 13384 N N . ILE A 1 60 ? -16.824 18.074 -2.677 1.00 0.00 60 ILE A N 10
ATOM 13385 C CA . ILE A 1 60 ? -15.473 17.562 -2.483 1.00 0.00 60 ILE A CA 10
ATOM 13386 C C . ILE A 1 60 ? -15.438 16.043 -2.606 1.00 0.00 60 ILE A C 10
ATOM 13387 O O . ILE A 1 60 ? -15.814 15.325 -1.678 1.00 0.00 60 ILE A O 10
ATOM 13403 N N . PHE A 1 61 ? -14.982 15.558 -3.756 1.00 0.00 61 PHE A N 10
ATOM 13404 C CA . PHE A 1 61 ? -14.897 14.123 -4.000 1.00 0.00 61 PHE A CA 10
ATOM 13405 C C . PHE A 1 61 ? -13.492 13.604 -3.706 1.00 0.00 61 PHE A C 10
ATOM 13406 O O . PHE A 1 61 ? -12.535 13.943 -4.402 1.00 0.00 61 PHE A O 10
ATOM 13423 N N . ILE A 1 62 ? -13.378 12.780 -2.670 1.00 0.00 62 ILE A N 10
ATOM 13424 C CA . ILE A 1 62 ? -12.092 12.214 -2.283 1.00 0.00 62 ILE A CA 10
ATOM 13425 C C . ILE A 1 62 ? -12.061 10.707 -2.518 1.00 0.00 62 ILE A C 10
ATOM 13426 O O . ILE A 1 62 ? -12.718 9.945 -1.810 1.00 0.00 62 ILE A O 10
ATOM 13442 N N . GLY A 1 63 ? -11.292 10.285 -3.517 1.00 0.00 63 GLY A N 10
ATOM 13443 C CA . GLY A 1 63 ? -11.189 8.871 -3.826 1.00 0.00 63 GLY A CA 10
ATOM 13444 C C . GLY A 1 63 ? -12.498 8.288 -4.319 1.00 0.00 63 GLY A C 10
ATOM 13445 O O . GLY A 1 63 ? -12.927 8.564 -5.439 1.00 0.00 63 GLY A O 10
ATOM 13449 N N . SER A 1 64 ? -13.135 7.476 -3.481 1.00 0.00 64 SER A N 10
ATOM 13450 C CA . SER A 1 64 ? -14.401 6.848 -3.839 1.00 0.00 64 SER A CA 10
ATOM 13451 C C . SER A 1 64 ? -15.515 7.293 -2.896 1.00 0.00 64 SER A C 10
ATOM 13452 O O . SER A 1 64 ? -16.591 6.695 -2.861 1.00 0.00 64 SER A O 10
ATOM 13460 N N . VAL A 1 65 ? -15.248 8.347 -2.131 1.00 0.00 65 VAL A N 10
ATOM 13461 C CA . VAL A 1 65 ? -16.227 8.874 -1.188 1.00 0.00 65 VAL A CA 10
ATOM 13462 C C . VAL A 1 65 ? -16.519 10.345 -1.462 1.00 0.00 65 VAL A C 10
ATOM 13463 O O . VAL A 1 65 ? -15.661 11.077 -1.956 1.00 0.00 65 VAL A O 10
ATOM 13476 N N . HIS A 1 66 ? -17.736 10.771 -1.140 1.00 0.00 66 HIS A N 10
ATOM 13477 C CA . HIS A 1 66 ? -18.141 12.157 -1.351 1.00 0.00 66 HIS A CA 10
ATOM 13478 C C . HIS A 1 66 ? -18.151 12.927 -0.034 1.00 0.00 66 HIS A C 10
ATOM 13479 O O . HIS A 1 66 ? -19.102 12.837 0.742 1.00 0.00 66 HIS A O 10
ATOM 13493 N N . VAL A 1 67 ? -17.085 13.682 0.212 1.00 0.00 67 VAL A N 10
ATOM 13494 C CA . VAL A 1 67 ? -16.971 14.468 1.435 1.00 0.00 67 VAL A CA 10
ATOM 13495 C C . VAL A 1 67 ? -18.178 15.382 1.615 1.00 0.00 67 VAL A C 10
ATOM 13496 O O . VAL A 1 67 ? -19.080 15.090 2.399 1.00 0.00 67 VAL A O 10
ATOM 13509 N N . GLY A 1 68 ? -18.187 16.492 0.883 1.00 0.00 68 GLY A N 10
ATOM 13510 C CA . GLY A 1 68 ? -19.289 17.433 0.976 1.00 0.00 68 GLY A CA 10
ATOM 13511 C C . GLY A 1 68 ? -18.916 18.813 0.472 1.00 0.00 68 GLY A C 10
ATOM 13512 O O . GLY A 1 68 ? -18.539 18.977 -0.688 1.00 0.00 68 GLY A O 10
ATOM 13516 N N . GLY A 1 69 ? -19.024 19.810 1.345 1.00 0.00 69 GLY A N 10
ATOM 13517 C CA . GLY A 1 69 ? -18.694 21.170 0.963 1.00 0.00 69 GLY A CA 10
ATOM 13518 C C . GLY A 1 69 ? -17.996 21.932 2.073 1.00 0.00 69 GLY A C 10
ATOM 13519 O O . GLY A 1 69 ? -17.258 21.347 2.866 1.00 0.00 69 GLY A O 10
ATOM 13523 N N . CYS A 1 70 ? -18.228 23.238 2.128 1.00 0.00 70 CYS A N 10
ATOM 13524 C CA . CYS A 1 70 ? -17.614 24.081 3.147 1.00 0.00 70 CYS A CA 10
ATOM 13525 C C . CYS A 1 70 ? -17.960 23.582 4.546 1.00 0.00 70 CYS A C 10
ATOM 13526 O O . CYS A 1 70 ? -17.161 23.703 5.475 1.00 0.00 70 CYS A O 10
ATOM 13534 N N . ASP A 1 71 ? -19.156 23.023 4.690 1.00 0.00 71 ASP A N 10
ATOM 13535 C CA . ASP A 1 71 ? -19.609 22.505 5.976 1.00 0.00 71 ASP A CA 10
ATOM 13536 C C . ASP A 1 71 ? -18.860 21.228 6.342 1.00 0.00 71 ASP A C 10
ATOM 13537 O O . ASP A 1 71 ? -18.346 21.094 7.453 1.00 0.00 71 ASP A O 10
ATOM 13546 N N . ASP A 1 72 ? -18.803 20.291 5.402 1.00 0.00 72 ASP A N 10
ATOM 13547 C CA . ASP A 1 72 ? -18.117 19.024 5.625 1.00 0.00 72 ASP A CA 10
ATOM 13548 C C . ASP A 1 72 ? -16.617 19.241 5.798 1.00 0.00 72 ASP A C 10
ATOM 13549 O O . ASP A 1 72 ? -15.970 18.569 6.603 1.00 0.00 72 ASP A O 10
ATOM 13558 N N . LEU A 1 73 ? -16.069 20.182 5.037 1.00 0.00 73 LEU A N 10
ATOM 13559 C CA . LEU A 1 73 ? -14.644 20.488 5.105 1.00 0.00 73 LEU A CA 10
ATOM 13560 C C . LEU A 1 73 ? -14.289 21.135 6.440 1.00 0.00 73 LEU A C 10
ATOM 13561 O O . LEU A 1 73 ? -13.291 20.779 7.068 1.00 0.00 73 LEU A O 10
ATOM 13577 N N . TYR A 1 74 ? -15.113 22.084 6.869 1.00 0.00 74 TYR A N 10
ATOM 13578 C CA . TYR A 1 74 ? -14.886 22.781 8.129 1.00 0.00 74 TYR A CA 10
ATOM 13579 C C . TYR A 1 74 ? -15.185 21.871 9.317 1.00 0.00 74 TYR A C 10
ATOM 13580 O O . TYR A 1 74 ? -14.537 21.960 10.360 1.00 0.00 74 TYR A O 10
ATOM 13598 N N . ALA A 1 75 ? -16.170 20.995 9.149 1.00 0.00 75 ALA A N 10
ATOM 13599 C CA . ALA A 1 75 ? -16.553 20.065 10.204 1.00 0.00 75 ALA A CA 10
ATOM 13600 C C . ALA A 1 75 ? -15.532 18.942 10.345 1.00 0.00 75 ALA A C 10
ATOM 13601 O O . ALA A 1 75 ? -15.281 18.451 11.446 1.00 0.00 75 ALA A O 10
ATOM 13608 N N . LEU A 1 76 ? -14.946 18.538 9.223 1.00 0.00 76 LEU A N 10
ATOM 13609 C CA . LEU A 1 76 ? -13.951 17.471 9.221 1.00 0.00 76 LEU A CA 10
ATOM 13610 C C . LEU A 1 76 ? -12.596 17.988 9.693 1.00 0.00 76 LEU A C 10
ATOM 13611 O O . LEU A 1 76 ? -11.968 17.397 10.570 1.00 0.00 76 LEU A O 10
ATOM 13627 N N . GLU A 1 77 ? -12.154 19.096 9.107 1.00 0.00 77 GLU A N 10
ATOM 13628 C CA . GLU A 1 77 ? -10.874 19.693 9.470 1.00 0.00 77 GLU A CA 10
ATOM 13629 C C . GLU A 1 77 ? -10.807 19.965 10.970 1.00 0.00 77 GLU A C 10
ATOM 13630 O O . GLU A 1 77 ? -9.728 19.973 11.562 1.00 0.00 77 GLU A O 10
ATOM 13642 N N . ASP A 1 78 ? -11.967 20.189 11.577 1.00 0.00 78 ASP A N 10
ATOM 13643 C CA . ASP A 1 78 ? -12.041 20.461 13.008 1.00 0.00 78 ASP A CA 10
ATOM 13644 C C . ASP A 1 78 ? -11.586 19.250 13.816 1.00 0.00 78 ASP A C 10
ATOM 13645 O O . ASP A 1 78 ? -11.127 19.386 14.949 1.00 0.00 78 ASP A O 10
ATOM 13654 N N . GLU A 1 79 ? -11.717 18.067 13.224 1.00 0.00 79 GLU A N 10
ATOM 13655 C CA . GLU A 1 79 ? -11.321 16.832 13.891 1.00 0.00 79 GLU A CA 10
ATOM 13656 C C . GLU A 1 79 ? -9.938 16.383 13.427 1.00 0.00 79 GLU A C 10
ATOM 13657 O O . GLU A 1 79 ? -9.265 15.609 14.106 1.00 0.00 79 GLU A O 10
ATOM 13669 N N . GLY A 1 80 ? -9.522 16.875 12.264 1.00 0.00 80 GLY A N 10
ATOM 13670 C CA . GLY A 1 80 ? -8.222 16.514 11.728 1.00 0.00 80 GLY A CA 10
ATOM 13671 C C . GLY A 1 80 ? -8.219 15.137 11.094 1.00 0.00 80 GLY A C 10
ATOM 13672 O O . GLY A 1 80 ? -7.197 14.452 11.084 1.00 0.00 80 GLY A O 10
ATOM 13676 N N . LYS A 1 81 ? -9.368 14.729 10.564 1.00 0.00 81 LYS A N 10
ATOM 13677 C CA . LYS A 1 81 ? -9.495 13.425 9.924 1.00 0.00 81 LYS A CA 10
ATOM 13678 C C . LYS A 1 81 ? -9.250 13.529 8.423 1.00 0.00 81 LYS A C 10
ATOM 13679 O O . LYS A 1 81 ? -8.946 12.534 7.762 1.00 0.00 81 LYS A O 10
ATOM 13698 N N . LEU A 1 82 ? -9.382 14.738 7.889 1.00 0.00 82 LEU A N 10
ATOM 13699 C CA . LEU A 1 82 ? -9.173 14.972 6.464 1.00 0.00 82 LEU A CA 10
ATOM 13700 C C . LEU A 1 82 ? -7.833 14.402 6.009 1.00 0.00 82 LEU A C 10
ATOM 13701 O O . LEU A 1 82 ? -7.716 13.873 4.904 1.00 0.00 82 LEU A O 10
ATOM 13717 N N . ASP A 1 83 ? -6.827 14.512 6.869 1.00 0.00 83 ASP A N 10
ATOM 13718 C CA . ASP A 1 83 ? -5.496 14.005 6.558 1.00 0.00 83 ASP A CA 10
ATOM 13719 C C . ASP A 1 83 ? -5.554 12.532 6.164 1.00 0.00 83 ASP A C 10
ATOM 13720 O O . ASP A 1 83 ? -4.864 12.098 5.242 1.00 0.00 83 ASP A O 10
ATOM 13729 N N . SER A 1 84 ? -6.381 11.768 6.871 1.00 0.00 84 SER A N 10
ATOM 13730 C CA . SER A 1 84 ? -6.526 10.343 6.599 1.00 0.00 84 SER A CA 10
ATOM 13731 C C . SER A 1 84 ? -7.462 10.108 5.417 1.00 0.00 84 SER A C 10
ATOM 13732 O O . SER A 1 84 ? -7.352 9.103 4.713 1.00 0.00 84 SER A O 10
ATOM 13740 N N . LEU A 1 85 ? -8.384 11.041 5.207 1.00 0.00 85 LEU A N 10
ATOM 13741 C CA . LEU A 1 85 ? -9.342 10.937 4.111 1.00 0.00 85 LEU A CA 10
ATOM 13742 C C . LEU A 1 85 ? -8.642 11.069 2.762 1.00 0.00 85 LEU A C 10
ATOM 13743 O O . LEU A 1 85 ? -8.985 10.377 1.803 1.00 0.00 85 LEU A O 10
ATOM 13759 N N . LEU A 1 86 ? -7.659 11.960 2.696 1.00 0.00 86 LEU A N 10
ATOM 13760 C CA . LEU A 1 86 ? -6.908 12.182 1.465 1.00 0.00 86 LEU A CA 10
ATOM 13761 C C . LEU A 1 86 ? -5.794 11.151 1.314 1.00 0.00 86 LEU A C 10
ATOM 13762 O O . LEU A 1 86 ? -5.340 10.870 0.205 1.00 0.00 86 LEU A O 10
ATOM 13778 N N . LYS A 1 87 ? -5.359 10.588 2.436 1.00 0.00 87 LYS A N 10
ATOM 13779 C CA . LYS A 1 87 ? -4.301 9.585 2.430 1.00 0.00 87 LYS A CA 10
ATOM 13780 C C . LYS A 1 87 ? -4.856 8.211 2.069 1.00 0.00 87 LYS A C 10
ATOM 13781 O O . LYS A 1 87 ? -4.292 7.501 1.236 1.00 0.00 87 LYS A O 10
ATOM 13800 N N . THR A 1 88 ? -5.966 7.842 2.701 1.00 0.00 88 THR A N 10
ATOM 13801 C CA . THR A 1 88 ? -6.597 6.553 2.447 1.00 0.00 88 THR A CA 10
ATOM 13802 C C . THR A 1 88 ? -7.603 6.649 1.306 1.00 0.00 88 THR A C 10
ATOM 13803 O O . THR A 1 88 ? -7.785 5.700 0.544 1.00 0.00 88 THR A O 10
ATOM 13814 N N . GLY A 1 89 ? -8.254 7.803 1.193 1.00 0.00 89 GLY A N 10
ATOM 13815 C CA . GLY A 1 89 ? -9.234 8.002 0.140 1.00 0.00 89 GLY A CA 10
ATOM 13816 C C . GLY A 1 89 ? -10.595 7.441 0.502 1.00 0.00 89 GLY A C 10
ATOM 13817 O O . GLY A 1 89 ? -11.442 7.236 -0.368 1.00 0.00 89 GLY A O 10
ATOM 13821 N N . LYS A 1 90 ? -10.807 7.190 1.789 1.00 0.00 90 LYS A N 10
ATOM 13822 C CA . LYS A 1 90 ? -12.074 6.649 2.266 1.00 0.00 90 LYS A CA 10
ATOM 13823 C C . LYS A 1 90 ? -12.350 7.091 3.699 1.00 0.00 90 LYS A C 10
ATOM 13824 O O . LYS A 1 90 ? -11.490 7.681 4.354 1.00 0.00 90 LYS A O 10
ATOM 13843 N N . LEU A 1 91 ? -13.554 6.801 4.181 1.00 0.00 91 LEU A N 10
ATOM 13844 C CA . LEU A 1 91 ? -13.943 7.167 5.539 1.00 0.00 91 LEU A CA 10
ATOM 13845 C C . LEU A 1 91 ? -13.668 6.024 6.511 1.00 0.00 91 LEU A C 10
ATOM 13846 O O . LEU A 1 91 ? -13.877 4.855 6.185 1.00 0.00 91 LEU A O 10
ATOM 13862 N N . ILE A 1 92 ? -13.201 6.370 7.706 1.00 0.00 92 ILE A N 10
ATOM 13863 C CA . ILE A 1 92 ? -12.901 5.373 8.726 1.00 0.00 92 ILE A CA 10
ATOM 13864 C C . ILE A 1 92 ? -14.034 5.269 9.742 1.00 0.00 92 ILE A C 10
ATOM 13865 O O . ILE A 1 92 ? -14.283 6.200 10.507 1.00 0.00 92 ILE A O 10
ATOM 13881 N N . GLY A 1 1 ? 2.060 -0.279 3.163 1.00 0.00 1 GLY A N 11
ATOM 13882 C CA . GLY A 1 1 ? 1.455 -1.424 2.508 1.00 0.00 1 GLY A CA 11
ATOM 13883 C C . GLY A 1 1 ? 0.400 -1.022 1.497 1.00 0.00 1 GLY A C 11
ATOM 13884 O O . GLY A 1 1 ? 0.585 -1.158 0.287 1.00 0.00 1 GLY A O 11
ATOM 13888 N N . PRO A 1 2 ? -0.739 -0.516 1.993 1.00 0.00 2 PRO A N 11
ATOM 13889 C CA . PRO A 1 2 ? -1.851 -0.084 1.141 1.00 0.00 2 PRO A CA 11
ATOM 13890 C C . PRO A 1 2 ? -1.520 1.177 0.350 1.00 0.00 2 PRO A C 11
ATOM 13891 O O . PRO A 1 2 ? -0.375 1.628 0.334 1.00 0.00 2 PRO A O 11
ATOM 13902 N N . GLY A 1 3 ? -2.530 1.743 -0.304 1.00 0.00 3 GLY A N 11
ATOM 13903 C CA . GLY A 1 3 ? -2.325 2.947 -1.087 1.00 0.00 3 GLY A CA 11
ATOM 13904 C C . GLY A 1 3 ? -1.691 4.062 -0.280 1.00 0.00 3 GLY A C 11
ATOM 13905 O O . GLY A 1 3 ? -1.828 4.108 0.942 1.00 0.00 3 GLY A O 11
ATOM 13909 N N . SER A 1 4 ? -0.993 4.963 -0.965 1.00 0.00 4 SER A N 11
ATOM 13910 C CA . SER A 1 4 ? -0.331 6.081 -0.303 1.00 0.00 4 SER A CA 11
ATOM 13911 C C . SER A 1 4 ? -1.044 7.394 -0.609 1.00 0.00 4 SER A C 11
ATOM 13912 O O . SER A 1 4 ? -0.943 8.360 0.147 1.00 0.00 4 SER A O 11
ATOM 13920 N N . MET A 1 5 ? -1.766 7.422 -1.725 1.00 0.00 5 MET A N 11
ATOM 13921 C CA . MET A 1 5 ? -2.497 8.616 -2.133 1.00 0.00 5 MET A CA 11
ATOM 13922 C C . MET A 1 5 ? -3.706 8.248 -2.986 1.00 0.00 5 MET A C 11
ATOM 13923 O O . MET A 1 5 ? -3.732 7.194 -3.622 1.00 0.00 5 MET A O 11
ATOM 13937 N N . VAL A 1 6 ? -4.707 9.123 -2.996 1.00 0.00 6 VAL A N 11
ATOM 13938 C CA . VAL A 1 6 ? -5.919 8.890 -3.773 1.00 0.00 6 VAL A CA 11
ATOM 13939 C C . VAL A 1 6 ? -6.270 10.106 -4.621 1.00 0.00 6 VAL A C 11
ATOM 13940 O O . VAL A 1 6 ? -5.934 11.238 -4.272 1.00 0.00 6 VAL A O 11
ATOM 13953 N N . ASP A 1 7 ? -6.949 9.866 -5.738 1.00 0.00 7 ASP A N 11
ATOM 13954 C CA . ASP A 1 7 ? -7.348 10.942 -6.637 1.00 0.00 7 ASP A CA 11
ATOM 13955 C C . ASP A 1 7 ? -8.461 11.782 -6.019 1.00 0.00 7 ASP A C 11
ATOM 13956 O O . ASP A 1 7 ? -9.515 11.261 -5.651 1.00 0.00 7 ASP A O 11
ATOM 13965 N N . VAL A 1 8 ? -8.220 13.084 -5.906 1.00 0.00 8 VAL A N 11
ATOM 13966 C CA . VAL A 1 8 ? -9.202 13.997 -5.332 1.00 0.00 8 VAL A CA 11
ATOM 13967 C C . VAL A 1 8 ? -9.739 14.959 -6.386 1.00 0.00 8 VAL A C 11
ATOM 13968 O O . VAL A 1 8 ? -8.990 15.453 -7.229 1.00 0.00 8 VAL A O 11
ATOM 13981 N N . ILE A 1 9 ? -11.040 15.223 -6.330 1.00 0.00 9 ILE A N 11
ATOM 13982 C CA . ILE A 1 9 ? -11.677 16.128 -7.278 1.00 0.00 9 ILE A CA 11
ATOM 13983 C C . ILE A 1 9 ? -12.604 17.107 -6.566 1.00 0.00 9 ILE A C 11
ATOM 13984 O O . ILE A 1 9 ? -13.248 16.759 -5.576 1.00 0.00 9 ILE A O 11
ATOM 14000 N N . ILE A 1 10 ? -12.669 18.332 -7.077 1.00 0.00 10 ILE A N 11
ATOM 14001 C CA . ILE A 1 10 ? -13.520 19.360 -6.492 1.00 0.00 10 ILE A CA 11
ATOM 14002 C C . ILE A 1 10 ? -14.347 20.064 -7.562 1.00 0.00 10 ILE A C 11
ATOM 14003 O O . ILE A 1 10 ? -13.840 20.401 -8.632 1.00 0.00 10 ILE A O 11
ATOM 14019 N N . TYR A 1 11 ? -15.623 20.284 -7.266 1.00 0.00 11 TYR A N 11
ATOM 14020 C CA . TYR A 1 11 ? -16.522 20.948 -8.203 1.00 0.00 11 TYR A CA 11
ATOM 14021 C C . TYR A 1 11 ? -16.975 22.299 -7.658 1.00 0.00 11 TYR A C 11
ATOM 14022 O O . TYR A 1 11 ? -17.626 22.376 -6.616 1.00 0.00 11 TYR A O 11
ATOM 14040 N N . THR A 1 12 ? -16.626 23.365 -8.373 1.00 0.00 12 THR A N 11
ATOM 14041 C CA . THR A 1 12 ? -16.995 24.714 -7.963 1.00 0.00 12 THR A CA 11
ATOM 14042 C C . THR A 1 12 ? -17.737 25.443 -9.078 1.00 0.00 12 THR A C 11
ATOM 14043 O O . THR A 1 12 ? -18.016 24.868 -10.130 1.00 0.00 12 THR A O 11
ATOM 14054 N N . ARG A 1 13 ? -18.053 26.712 -8.840 1.00 0.00 13 ARG A N 11
ATOM 14055 C CA . ARG A 1 13 ? -18.763 27.519 -9.824 1.00 0.00 13 ARG A CA 11
ATOM 14056 C C . ARG A 1 13 ? -18.501 29.006 -9.600 1.00 0.00 13 ARG A C 11
ATOM 14057 O O . ARG A 1 13 ? -18.159 29.441 -8.500 1.00 0.00 13 ARG A O 11
ATOM 14078 N N . PRO A 1 14 ? -18.663 29.803 -10.666 1.00 0.00 14 PRO A N 11
ATOM 14079 C CA . PRO A 1 14 ? -18.448 31.252 -10.610 1.00 0.00 14 PRO A CA 11
ATOM 14080 C C . PRO A 1 14 ? -19.519 31.966 -9.791 1.00 0.00 14 PRO A C 11
ATOM 14081 O O . PRO A 1 14 ? -20.707 31.886 -10.101 1.00 0.00 14 PRO A O 11
ATOM 14092 N N . GLY A 1 15 ? -19.089 32.663 -8.744 1.00 0.00 15 GLY A N 11
ATOM 14093 C CA . GLY A 1 15 ? -20.024 33.381 -7.896 1.00 0.00 15 GLY A CA 11
ATOM 14094 C C . GLY A 1 15 ? -20.359 32.620 -6.629 1.00 0.00 15 GLY A C 11
ATOM 14095 O O . GLY A 1 15 ? -21.373 32.889 -5.984 1.00 0.00 15 GLY A O 11
ATOM 14099 N N . CYS A 1 16 ? -19.507 31.666 -6.270 1.00 0.00 16 CYS A N 11
ATOM 14100 C CA . CYS A 1 16 ? -19.718 30.861 -5.073 1.00 0.00 16 CYS A CA 11
ATOM 14101 C C . CYS A 1 16 ? -18.627 31.128 -4.039 1.00 0.00 16 CYS A C 11
ATOM 14102 O O . CYS A 1 16 ? -17.485 30.692 -4.179 1.00 0.00 16 CYS A O 11
ATOM 14109 N N . PRO A 1 17 ? -18.987 31.862 -2.976 1.00 0.00 17 PRO A N 11
ATOM 14110 C CA . PRO A 1 17 ? -18.055 32.203 -1.897 1.00 0.00 17 PRO A CA 11
ATOM 14111 C C . PRO A 1 17 ? -17.674 30.990 -1.055 1.00 0.00 17 PRO A C 11
ATOM 14112 O O . PRO A 1 17 ? -16.495 30.742 -0.802 1.00 0.00 17 PRO A O 11
ATOM 14123 N N . TYR A 1 18 ? -18.680 30.237 -0.623 1.00 0.00 18 TYR A N 11
ATOM 14124 C CA . TYR A 1 18 ? -18.450 29.051 0.193 1.00 0.00 18 TYR A CA 11
ATOM 14125 C C . TYR A 1 18 ? -17.530 28.067 -0.522 1.00 0.00 18 TYR A C 11
ATOM 14126 O O . TYR A 1 18 ? -16.869 27.243 0.111 1.00 0.00 18 TYR A O 11
ATOM 14144 N N . CYS A 1 19 ? -17.492 28.159 -1.847 1.00 0.00 19 CYS A N 11
ATOM 14145 C CA . CYS A 1 19 ? -16.653 27.279 -2.652 1.00 0.00 19 CYS A CA 11
ATOM 14146 C C . CYS A 1 19 ? -15.178 27.634 -2.489 1.00 0.00 19 CYS A C 11
ATOM 14147 O O . CYS A 1 19 ? -14.363 26.791 -2.117 1.00 0.00 19 CYS A O 11
ATOM 14154 N N . ALA A 1 20 ? -14.843 28.889 -2.771 1.00 0.00 20 ALA A N 11
ATOM 14155 C CA . ALA A 1 20 ? -13.468 29.357 -2.654 1.00 0.00 20 ALA A CA 11
ATOM 14156 C C . ALA A 1 20 ? -12.882 29.004 -1.292 1.00 0.00 20 ALA A C 11
ATOM 14157 O O . ALA A 1 20 ? -11.746 28.538 -1.196 1.00 0.00 20 ALA A O 11
ATOM 14164 N N . ARG A 1 21 ? -13.663 29.229 -0.240 1.00 0.00 21 ARG A N 11
ATOM 14165 C CA . ARG A 1 21 ? -13.220 28.936 1.117 1.00 0.00 21 ARG A CA 11
ATOM 14166 C C . ARG A 1 21 ? -12.763 27.485 1.239 1.00 0.00 21 ARG A C 11
ATOM 14167 O O . ARG A 1 21 ? -11.681 27.206 1.754 1.00 0.00 21 ARG A O 11
ATOM 14188 N N . ALA A 1 22 ? -13.596 26.566 0.762 1.00 0.00 22 ALA A N 11
ATOM 14189 C CA . ALA A 1 22 ? -13.277 25.145 0.815 1.00 0.00 22 ALA A CA 11
ATOM 14190 C C . ALA A 1 22 ? -11.982 24.844 0.067 1.00 0.00 22 ALA A C 11
ATOM 14191 O O . ALA A 1 22 ? -11.088 24.182 0.594 1.00 0.00 22 ALA A O 11
ATOM 14198 N N . LYS A 1 23 ? -11.889 25.333 -1.164 1.00 0.00 23 LYS A N 11
ATOM 14199 C CA . LYS A 1 23 ? -10.703 25.118 -1.986 1.00 0.00 23 LYS A CA 11
ATOM 14200 C C . LYS A 1 23 ? -9.441 25.537 -1.239 1.00 0.00 23 LYS A C 11
ATOM 14201 O O . LYS A 1 23 ? -8.515 24.744 -1.071 1.00 0.00 23 LYS A O 11
ATOM 14220 N N . ALA A 1 24 ? -9.411 26.789 -0.793 1.00 0.00 24 ALA A N 11
ATOM 14221 C CA . ALA A 1 24 ? -8.263 27.312 -0.062 1.00 0.00 24 ALA A CA 11
ATOM 14222 C C . ALA A 1 24 ? -7.966 26.465 1.171 1.00 0.00 24 ALA A C 11
ATOM 14223 O O . ALA A 1 24 ? -6.805 26.216 1.501 1.00 0.00 24 ALA A O 11
ATOM 14230 N N . LEU A 1 25 ? -9.020 26.024 1.849 1.00 0.00 25 LEU A N 11
ATOM 14231 C CA . LEU A 1 25 ? -8.872 25.205 3.047 1.00 0.00 25 LEU A CA 11
ATOM 14232 C C . LEU A 1 25 ? -8.112 23.920 2.737 1.00 0.00 25 LEU A C 11
ATOM 14233 O O . LEU A 1 25 ? -7.204 23.529 3.472 1.00 0.00 25 LEU A O 11
ATOM 14249 N N . LEU A 1 26 ? -8.486 23.267 1.642 1.00 0.00 26 LEU A N 11
ATOM 14250 C CA . LEU A 1 26 ? -7.839 22.025 1.233 1.00 0.00 26 LEU A CA 11
ATOM 14251 C C . LEU A 1 26 ? -6.410 22.285 0.765 1.00 0.00 26 LEU A C 11
ATOM 14252 O O . LEU A 1 26 ? -5.519 21.462 0.973 1.00 0.00 26 LEU A O 11
ATOM 14268 N N . ALA A 1 27 ? -6.199 23.436 0.135 1.00 0.00 27 ALA A N 11
ATOM 14269 C CA . ALA A 1 27 ? -4.878 23.806 -0.357 1.00 0.00 27 ALA A CA 11
ATOM 14270 C C . ALA A 1 27 ? -3.961 24.218 0.789 1.00 0.00 27 ALA A C 11
ATOM 14271 O O . ALA A 1 27 ? -2.738 24.117 0.684 1.00 0.00 27 ALA A O 11
ATOM 14278 N N . ARG A 1 28 ? -4.558 24.684 1.881 1.00 0.00 28 ARG A N 11
ATOM 14279 C CA . ARG A 1 28 ? -3.793 25.112 3.046 1.00 0.00 28 ARG A CA 11
ATOM 14280 C C . ARG A 1 28 ? -2.802 24.034 3.473 1.00 0.00 28 ARG A C 11
ATOM 14281 O O . ARG A 1 28 ? -1.609 24.297 3.626 1.00 0.00 28 ARG A O 11
ATOM 14302 N N . LYS A 1 29 ? -3.304 22.819 3.664 1.00 0.00 29 LYS A N 11
ATOM 14303 C CA . LYS A 1 29 ? -2.465 21.699 4.073 1.00 0.00 29 LYS A CA 11
ATOM 14304 C C . LYS A 1 29 ? -1.621 21.197 2.905 1.00 0.00 29 LYS A C 11
ATOM 14305 O O . LYS A 1 29 ? -0.695 20.408 3.090 1.00 0.00 29 LYS A O 11
ATOM 14324 N N . GLY A 1 30 ? -1.948 21.660 1.703 1.00 0.00 30 GLY A N 11
ATOM 14325 C CA . GLY A 1 30 ? -1.210 21.248 0.523 1.00 0.00 30 GLY A CA 11
ATOM 14326 C C . GLY A 1 30 ? -1.948 20.200 -0.286 1.00 0.00 30 GLY A C 11
ATOM 14327 O O . GLY A 1 30 ? -1.537 19.859 -1.395 1.00 0.00 30 GLY A O 11
ATOM 14331 N N . ALA A 1 31 ? -3.040 19.686 0.270 1.00 0.00 31 ALA A N 11
ATOM 14332 C CA . ALA A 1 31 ? -3.837 18.671 -0.407 1.00 0.00 31 ALA A CA 11
ATOM 14333 C C . ALA A 1 31 ? -4.195 19.109 -1.823 1.00 0.00 31 ALA A C 11
ATOM 14334 O O . ALA A 1 31 ? -4.923 20.082 -2.016 1.00 0.00 31 ALA A O 11
ATOM 14341 N N . GLU A 1 32 ? -3.678 18.384 -2.811 1.00 0.00 32 GLU A N 11
ATOM 14342 C CA . GLU A 1 32 ? -3.943 18.701 -4.209 1.00 0.00 32 GLU A CA 11
ATOM 14343 C C . GLU A 1 32 ? -5.268 18.095 -4.663 1.00 0.00 32 GLU A C 11
ATOM 14344 O O . GLU A 1 32 ? -5.648 17.007 -4.227 1.00 0.00 32 GLU A O 11
ATOM 14356 N N . PHE A 1 33 ? -5.969 18.807 -5.539 1.00 0.00 33 PHE A N 11
ATOM 14357 C CA . PHE A 1 33 ? -7.252 18.341 -6.051 1.00 0.00 33 PHE A CA 11
ATOM 14358 C C . PHE A 1 33 ? -7.551 18.959 -7.414 1.00 0.00 33 PHE A C 11
ATOM 14359 O O . PHE A 1 33 ? -7.177 20.099 -7.686 1.00 0.00 33 PHE A O 11
ATOM 14376 N N . ASN A 1 34 ? -8.226 18.196 -8.267 1.00 0.00 34 ASN A N 11
ATOM 14377 C CA . ASN A 1 34 ? -8.574 18.666 -9.603 1.00 0.00 34 ASN A CA 11
ATOM 14378 C C . ASN A 1 34 ? -9.739 19.650 -9.547 1.00 0.00 34 ASN A C 11
ATOM 14379 O O . ASN A 1 34 ? -10.837 19.302 -9.114 1.00 0.00 34 ASN A O 11
ATOM 14390 N N . GLU A 1 35 ? -9.490 20.879 -9.988 1.00 0.00 35 GLU A N 11
ATOM 14391 C CA . GLU A 1 35 ? -10.518 21.913 -9.988 1.00 0.00 35 GLU A CA 11
ATOM 14392 C C . GLU A 1 35 ? -11.369 21.834 -11.252 1.00 0.00 35 GLU A C 11
ATOM 14393 O O . GLU A 1 35 ? -10.869 22.019 -12.362 1.00 0.00 35 GLU A O 11
ATOM 14405 N N . ILE A 1 36 ? -12.657 21.559 -11.075 1.00 0.00 36 ILE A N 11
ATOM 14406 C CA . ILE A 1 36 ? -13.578 21.456 -12.200 1.00 0.00 36 ILE A CA 11
ATOM 14407 C C . ILE A 1 36 ? -14.778 22.378 -12.014 1.00 0.00 36 ILE A C 11
ATOM 14408 O O . ILE A 1 36 ? -15.233 22.603 -10.893 1.00 0.00 36 ILE A O 11
ATOM 14424 N N . ASP A 1 37 ? -15.287 22.908 -13.121 1.00 0.00 37 ASP A N 11
ATOM 14425 C CA . ASP A 1 37 ? -16.437 23.803 -13.081 1.00 0.00 37 ASP A CA 11
ATOM 14426 C C . ASP A 1 37 ? -17.741 23.020 -13.204 1.00 0.00 37 ASP A C 11
ATOM 14427 O O . ASP A 1 37 ? -17.787 21.970 -13.843 1.00 0.00 37 ASP A O 11
ATOM 14436 N N . ALA A 1 38 ? -18.797 23.539 -12.585 1.00 0.00 38 ALA A N 11
ATOM 14437 C CA . ALA A 1 38 ? -20.101 22.889 -12.626 1.00 0.00 38 ALA A CA 11
ATOM 14438 C C . ALA A 1 38 ? -21.115 23.740 -13.381 1.00 0.00 38 ALA A C 11
ATOM 14439 O O . ALA A 1 38 ? -21.946 23.219 -14.125 1.00 0.00 38 ALA A O 11
ATOM 14446 N N . SER A 1 39 ? -21.042 25.053 -13.185 1.00 0.00 39 SER A N 11
ATOM 14447 C CA . SER A 1 39 ? -21.957 25.977 -13.844 1.00 0.00 39 SER A CA 11
ATOM 14448 C C . SER A 1 39 ? -21.727 25.986 -15.353 1.00 0.00 39 SER A C 11
ATOM 14449 O O . SER A 1 39 ? -22.550 26.494 -16.114 1.00 0.00 39 SER A O 11
ATOM 14457 N N . ALA A 1 40 ? -20.603 25.419 -15.777 1.00 0.00 40 ALA A N 11
ATOM 14458 C CA . ALA A 1 40 ? -20.264 25.359 -17.193 1.00 0.00 40 ALA A CA 11
ATOM 14459 C C . ALA A 1 40 ? -21.425 24.805 -18.012 1.00 0.00 40 ALA A C 11
ATOM 14460 O O . ALA A 1 40 ? -21.607 25.166 -19.175 1.00 0.00 40 ALA A O 11
ATOM 14467 N N . THR A 1 41 ? -22.209 23.923 -17.398 1.00 0.00 41 THR A N 11
ATOM 14468 C CA . THR A 1 41 ? -23.351 23.318 -18.071 1.00 0.00 41 THR A CA 11
ATOM 14469 C C . THR A 1 41 ? -24.489 23.053 -17.091 1.00 0.00 41 THR A C 11
ATOM 14470 O O . THR A 1 41 ? -24.289 22.963 -15.880 1.00 0.00 41 THR A O 11
ATOM 14481 N N . PRO A 1 42 ? -25.713 22.924 -17.626 1.00 0.00 42 PRO A N 11
ATOM 14482 C CA . PRO A 1 42 ? -26.907 22.667 -16.816 1.00 0.00 42 PRO A CA 11
ATOM 14483 C C . PRO A 1 42 ? -26.912 21.263 -16.220 1.00 0.00 42 PRO A C 11
ATOM 14484 O O . PRO A 1 42 ? -27.309 21.067 -15.072 1.00 0.00 42 PRO A O 11
ATOM 14495 N N . GLU A 1 43 ? -26.468 20.289 -17.009 1.00 0.00 43 GLU A N 11
ATOM 14496 C CA . GLU A 1 43 ? -26.422 18.903 -16.558 1.00 0.00 43 GLU A CA 11
ATOM 14497 C C . GLU A 1 43 ? -25.325 18.706 -15.516 1.00 0.00 43 GLU A C 11
ATOM 14498 O O . GLU A 1 43 ? -25.550 18.097 -14.469 1.00 0.00 43 GLU A O 11
ATOM 14510 N N . LEU A 1 44 ? -24.138 19.224 -15.810 1.00 0.00 44 LEU A N 11
ATOM 14511 C CA . LEU A 1 44 ? -23.005 19.105 -14.899 1.00 0.00 44 LEU A CA 11
ATOM 14512 C C . LEU A 1 44 ? -23.352 19.662 -13.522 1.00 0.00 44 LEU A C 11
ATOM 14513 O O . LEU A 1 44 ? -22.929 19.124 -12.499 1.00 0.00 44 LEU A O 11
ATOM 14529 N N . ARG A 1 45 ? -24.127 20.742 -13.504 1.00 0.00 45 ARG A N 11
ATOM 14530 C CA . ARG A 1 45 ? -24.532 21.371 -12.253 1.00 0.00 45 ARG A CA 11
ATOM 14531 C C . ARG A 1 45 ? -25.766 20.684 -11.675 1.00 0.00 45 ARG A C 11
ATOM 14532 O O . ARG A 1 45 ? -25.922 20.589 -10.458 1.00 0.00 45 ARG A O 11
ATOM 14553 N N . ALA A 1 46 ? -26.640 20.208 -12.555 1.00 0.00 46 ALA A N 11
ATOM 14554 C CA . ALA A 1 46 ? -27.859 19.530 -12.132 1.00 0.00 46 ALA A CA 11
ATOM 14555 C C . ALA A 1 46 ? -27.540 18.213 -11.433 1.00 0.00 46 ALA A C 11
ATOM 14556 O O . ALA A 1 46 ? -28.129 17.889 -10.402 1.00 0.00 46 ALA A O 11
ATOM 14563 N N . GLU A 1 47 ? -26.604 17.458 -12.000 1.00 0.00 47 GLU A N 11
ATOM 14564 C CA . GLU A 1 47 ? -26.209 16.176 -11.430 1.00 0.00 47 GLU A CA 11
ATOM 14565 C C . GLU A 1 47 ? -25.471 16.372 -10.108 1.00 0.00 47 GLU A C 11
ATOM 14566 O O . GLU A 1 47 ? -25.567 15.544 -9.203 1.00 0.00 47 GLU A O 11
ATOM 14578 N N . MET A 1 48 ? -24.735 17.474 -10.006 1.00 0.00 48 MET A N 11
ATOM 14579 C CA . MET A 1 48 ? -23.982 17.780 -8.795 1.00 0.00 48 MET A CA 11
ATOM 14580 C C . MET A 1 48 ? -24.907 18.283 -7.692 1.00 0.00 48 MET A C 11
ATOM 14581 O O . MET A 1 48 ? -24.878 17.782 -6.569 1.00 0.00 48 MET A O 11
ATOM 14595 N N . GLN A 1 49 ? -25.726 19.277 -8.021 1.00 0.00 49 GLN A N 11
ATOM 14596 C CA . GLN A 1 49 ? -26.659 19.849 -7.056 1.00 0.00 49 GLN A CA 11
ATOM 14597 C C . GLN A 1 49 ? -27.717 18.828 -6.652 1.00 0.00 49 GLN A C 11
ATOM 14598 O O . GLN A 1 49 ? -28.311 18.928 -5.579 1.00 0.00 49 GLN A O 11
ATOM 14612 N N . GLU A 1 50 ? -27.948 17.846 -7.518 1.00 0.00 50 GLU A N 11
ATOM 14613 C CA . GLU A 1 50 ? -28.936 16.808 -7.250 1.00 0.00 50 GLU A CA 11
ATOM 14614 C C . GLU A 1 50 ? -28.474 15.897 -6.116 1.00 0.00 50 GLU A C 11
ATOM 14615 O O . GLU A 1 50 ? -29.286 15.243 -5.462 1.00 0.00 50 GLU A O 11
ATOM 14627 N N . ARG A 1 51 ? -27.165 15.860 -5.891 1.00 0.00 51 ARG A N 11
ATOM 14628 C CA . ARG A 1 51 ? -26.594 15.028 -4.838 1.00 0.00 51 ARG 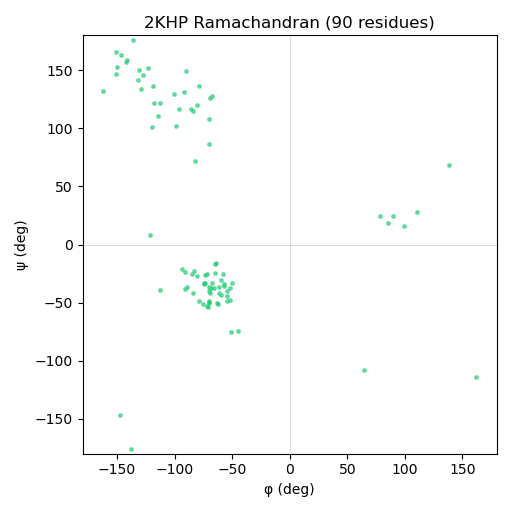A CA 11
ATOM 14629 C C . ARG A 1 51 ? -26.661 15.737 -3.489 1.00 0.00 51 ARG A C 11
ATOM 14630 O O . ARG A 1 51 ? -26.875 15.106 -2.455 1.00 0.00 51 ARG A O 11
ATOM 14651 N N . SER A 1 52 ? -26.475 17.054 -3.508 1.00 0.00 52 SER A N 11
ATOM 14652 C CA . SER A 1 52 ? -26.510 17.848 -2.286 1.00 0.00 52 SER A CA 11
ATOM 14653 C C . SER A 1 52 ? -27.949 18.130 -1.862 1.00 0.00 52 SER A C 11
ATOM 14654 O O . SER A 1 52 ? -28.265 18.152 -0.674 1.00 0.00 52 SER A O 11
ATOM 14662 N N . GLY A 1 53 ? -28.817 18.345 -2.846 1.00 0.00 53 GLY A N 11
ATOM 14663 C CA . GLY A 1 53 ? -30.212 18.623 -2.556 1.00 0.00 53 GLY A CA 11
ATOM 14664 C C . GLY A 1 53 ? -30.472 20.098 -2.320 1.00 0.00 53 GLY A C 11
ATOM 14665 O O . GLY A 1 53 ? -31.339 20.463 -1.525 1.00 0.00 53 GLY A O 11
ATOM 14669 N N . ARG A 1 54 ? -29.720 20.948 -3.012 1.00 0.00 54 ARG A N 11
ATOM 14670 C CA . ARG A 1 54 ? -29.872 22.391 -2.871 1.00 0.00 54 ARG A CA 11
ATOM 14671 C C . ARG A 1 54 ? -29.488 23.106 -4.163 1.00 0.00 54 ARG A C 11
ATOM 14672 O O . ARG A 1 54 ? -29.055 22.477 -5.128 1.00 0.00 54 ARG A O 11
ATOM 14693 N N . ASN A 1 55 ? -29.650 24.426 -4.174 1.00 0.00 55 ASN A N 11
ATOM 14694 C CA . ASN A 1 55 ? -29.322 25.226 -5.348 1.00 0.00 55 ASN A CA 11
ATOM 14695 C C . ASN A 1 55 ? -27.997 24.779 -5.958 1.00 0.00 55 ASN A C 11
ATOM 14696 O O . ASN A 1 55 ? -27.971 24.105 -6.988 1.00 0.00 55 ASN A O 11
ATOM 14707 N N . THR A 1 56 ? -26.897 25.159 -5.315 1.00 0.00 56 THR A N 11
ATOM 14708 C CA . THR A 1 56 ? -25.569 24.798 -5.793 1.00 0.00 56 THR A CA 11
ATOM 14709 C C . THR A 1 56 ? -24.525 24.965 -4.695 1.00 0.00 56 THR A C 11
ATOM 14710 O O . THR A 1 56 ? -24.491 25.985 -4.006 1.00 0.00 56 THR A O 11
ATOM 14721 N N . PHE A 1 57 ? -23.672 23.958 -4.537 1.00 0.00 57 PHE A N 11
ATOM 14722 C CA . PHE A 1 57 ? -22.626 23.994 -3.522 1.00 0.00 57 PHE A CA 11
ATOM 14723 C C . PHE A 1 57 ? -21.371 23.276 -4.009 1.00 0.00 57 PHE A C 11
ATOM 14724 O O . PHE A 1 57 ? -21.398 22.506 -4.970 1.00 0.00 57 PHE A O 11
ATOM 14741 N N . PRO A 1 58 ? -20.242 23.534 -3.332 1.00 0.00 58 PRO A N 11
ATOM 14742 C CA . PRO A 1 58 ? -18.955 22.924 -3.677 1.00 0.00 58 PRO A CA 11
ATOM 14743 C C . PRO A 1 58 ? -18.918 21.432 -3.363 1.00 0.00 58 PRO A C 11
ATOM 14744 O O . PRO A 1 58 ? -19.235 21.015 -2.250 1.00 0.00 58 PRO A O 11
ATOM 14755 N N . GLN A 1 59 ? -18.528 20.633 -4.352 1.00 0.00 59 GLN A N 11
ATOM 14756 C CA . GLN A 1 59 ? -18.450 19.188 -4.179 1.00 0.00 59 GLN A CA 11
ATOM 14757 C C . GLN A 1 59 ? -17.025 18.754 -3.853 1.00 0.00 59 GLN A C 11
ATOM 14758 O O . GLN A 1 59 ? -16.074 19.159 -4.523 1.00 0.00 59 GLN A O 11
ATOM 14772 N N . ILE A 1 60 ? -16.884 17.930 -2.821 1.00 0.00 60 ILE A N 11
ATOM 14773 C CA . ILE A 1 60 ? -15.575 17.441 -2.407 1.00 0.00 60 ILE A CA 11
ATOM 14774 C C . ILE A 1 60 ? -15.492 15.923 -2.526 1.00 0.00 60 ILE A C 11
ATOM 14775 O O . ILE A 1 60 ? -15.976 15.194 -1.660 1.00 0.00 60 ILE A O 11
ATOM 14791 N N . PHE A 1 61 ? -14.873 15.452 -3.603 1.00 0.00 61 PHE A N 11
ATOM 14792 C CA . PHE A 1 61 ? -14.725 14.020 -3.836 1.00 0.00 61 PHE A CA 11
ATOM 14793 C C . PHE A 1 61 ? -13.338 13.542 -3.418 1.00 0.00 61 PHE A C 11
ATOM 14794 O O . PHE A 1 61 ? -12.324 14.030 -3.918 1.00 0.00 61 PHE A O 11
ATOM 14811 N N . ILE A 1 62 ? -13.302 12.584 -2.497 1.00 0.00 62 ILE A N 11
ATOM 14812 C CA . ILE A 1 62 ? -12.040 12.039 -2.012 1.00 0.00 62 ILE A CA 11
ATOM 14813 C C . ILE A 1 62 ? -12.003 10.522 -2.161 1.00 0.00 62 ILE A C 11
ATOM 14814 O O . ILE A 1 62 ? -12.839 9.812 -1.604 1.00 0.00 62 ILE A O 11
ATOM 14830 N N . GLY A 1 63 ? -11.025 10.031 -2.917 1.00 0.00 63 GLY A N 11
ATOM 14831 C CA . GLY A 1 63 ? -10.895 8.600 -3.124 1.00 0.00 63 GLY A CA 11
ATOM 14832 C C . GLY A 1 63 ? -12.084 8.011 -3.857 1.00 0.00 63 GLY A C 11
ATOM 14833 O O . GLY A 1 63 ? -12.258 8.237 -5.054 1.00 0.00 63 GLY A O 11
ATOM 14837 N N . SER A 1 64 ? -12.903 7.250 -3.137 1.00 0.00 64 SER A N 11
ATOM 14838 C CA . SER A 1 64 ? -14.078 6.621 -3.728 1.00 0.00 64 SER A CA 11
ATOM 14839 C C . SER A 1 64 ? -15.347 7.044 -2.994 1.00 0.00 64 SER A C 11
ATOM 14840 O O . SER A 1 64 ? -16.422 6.485 -3.215 1.00 0.00 64 SER A O 11
ATOM 14848 N N . VAL A 1 65 ? -15.214 8.035 -2.118 1.00 0.00 65 VAL A N 11
ATOM 14849 C CA . VAL A 1 65 ? -16.349 8.534 -1.351 1.00 0.00 65 VAL A CA 11
ATOM 14850 C C . VAL A 1 65 ? -16.547 10.030 -1.572 1.00 0.00 65 VAL A C 11
ATOM 14851 O O . VAL A 1 65 ? -15.594 10.758 -1.851 1.00 0.00 65 VAL A O 11
ATOM 14864 N N . HIS A 1 66 ? -17.790 10.482 -1.446 1.00 0.00 66 HIS A N 11
ATOM 14865 C CA . HIS A 1 66 ? -18.113 11.892 -1.631 1.00 0.00 66 HIS A CA 11
ATOM 14866 C C . HIS A 1 66 ? -18.204 12.610 -0.288 1.00 0.00 66 HIS A C 11
ATOM 14867 O O . HIS A 1 66 ? -19.184 12.462 0.442 1.00 0.00 66 HIS A O 11
ATOM 14881 N N . VAL A 1 67 ? -17.174 13.387 0.033 1.00 0.00 67 VAL A N 11
ATOM 14882 C CA . VAL A 1 67 ? -17.138 14.128 1.288 1.00 0.00 67 VAL A CA 11
ATOM 14883 C C . VAL A 1 67 ? -18.336 15.062 1.411 1.00 0.00 67 VAL A C 11
ATOM 14884 O O . VAL A 1 67 ? -19.270 14.795 2.166 1.00 0.00 67 VAL A O 11
ATOM 14897 N N . GLY A 1 68 ? -18.304 16.159 0.660 1.00 0.00 68 GLY A N 11
ATOM 14898 C CA . GLY A 1 68 ? -19.394 17.117 0.699 1.00 0.00 68 GLY A CA 11
ATOM 14899 C C . GLY A 1 68 ? -19.005 18.462 0.118 1.00 0.00 68 GLY A C 11
ATOM 14900 O O . GLY A 1 68 ? -18.898 18.613 -1.098 1.00 0.00 68 GLY A O 11
ATOM 14904 N N . GLY A 1 69 ? -18.794 19.443 0.990 1.00 0.00 69 GLY A N 11
ATOM 14905 C CA . GLY A 1 69 ? -18.418 20.769 0.538 1.00 0.00 69 GLY A CA 11
ATOM 14906 C C . GLY A 1 69 ? -17.713 21.571 1.614 1.00 0.00 69 GLY A C 11
ATOM 14907 O O . GLY A 1 69 ? -16.908 21.030 2.373 1.00 0.00 69 GLY A O 11
ATOM 14911 N N . CYS A 1 70 ? -18.014 22.863 1.679 1.00 0.00 70 CYS A N 11
ATOM 14912 C CA . CYS A 1 70 ? -17.401 23.742 2.669 1.00 0.00 70 CYS A CA 11
ATOM 14913 C C . CYS A 1 70 ? -17.772 23.309 4.084 1.00 0.00 70 CYS A C 11
ATOM 14914 O O . CYS A 1 70 ? -16.929 23.299 4.982 1.00 0.00 70 CYS A O 11
ATOM 14922 N N . ASP A 1 71 ? -19.038 22.955 4.276 1.00 0.00 71 ASP A N 11
ATOM 14923 C CA . ASP A 1 71 ? -19.521 22.522 5.582 1.00 0.00 71 ASP A CA 11
ATOM 14924 C C . ASP A 1 71 ? -18.805 21.253 6.033 1.00 0.00 71 ASP A C 11
ATOM 14925 O O . ASP A 1 71 ? -18.312 21.173 7.159 1.00 0.00 71 ASP A O 11
ATOM 14934 N N . ASP A 1 72 ? -18.751 20.264 5.148 1.00 0.00 72 ASP A N 11
ATOM 14935 C CA . ASP A 1 72 ? -18.095 18.998 5.456 1.00 0.00 72 ASP A CA 11
ATOM 14936 C C . ASP A 1 72 ? -16.592 19.193 5.629 1.00 0.00 72 ASP A C 11
ATOM 14937 O O . ASP A 1 72 ? -15.983 18.629 6.538 1.00 0.00 72 ASP A O 11
ATOM 14946 N N . LEU A 1 73 ? -16.000 19.994 4.750 1.00 0.00 73 LEU A N 11
ATOM 14947 C CA . LEU A 1 73 ? -14.567 20.262 4.804 1.00 0.00 73 LEU A CA 11
ATOM 14948 C C . LEU A 1 73 ? -14.201 21.008 6.084 1.00 0.00 73 LEU A C 11
ATOM 14949 O O . LEU A 1 73 ? -13.132 20.792 6.656 1.00 0.00 73 LEU A O 11
ATOM 14965 N N . TYR A 1 74 ? -15.095 21.884 6.528 1.00 0.00 74 TYR A N 11
ATOM 14966 C CA . TYR A 1 74 ? -14.866 22.662 7.740 1.00 0.00 74 TYR A CA 11
ATOM 14967 C C . TYR A 1 74 ? -15.045 21.797 8.984 1.00 0.00 74 TYR A C 11
ATOM 14968 O O . TYR A 1 74 ? -14.313 21.939 9.963 1.00 0.00 74 TYR A O 11
ATOM 14986 N N . ALA A 1 75 ? -16.023 20.899 8.937 1.00 0.00 75 ALA A N 11
ATOM 14987 C CA . ALA A 1 75 ? -16.298 20.008 10.057 1.00 0.00 75 ALA A CA 11
ATOM 14988 C C . ALA A 1 75 ? -15.259 18.895 10.141 1.00 0.00 75 ALA A C 11
ATOM 14989 O O . ALA A 1 75 ? -14.943 18.407 11.227 1.00 0.00 75 ALA A O 11
ATOM 14996 N N . LEU A 1 76 ? -14.731 18.497 8.989 1.00 0.00 76 LEU A N 11
ATOM 14997 C CA . LEU A 1 76 ? -13.728 17.439 8.931 1.00 0.00 76 LEU A CA 11
ATOM 14998 C C . LEU A 1 76 ? -12.352 17.973 9.317 1.00 0.00 76 LEU A C 11
ATOM 14999 O O . LEU A 1 76 ? -11.659 17.386 10.147 1.00 0.00 76 LEU A O 11
ATOM 15015 N N . GLU A 1 77 ? -11.965 19.091 8.711 1.00 0.00 77 GLU A N 11
ATOM 15016 C CA . GLU A 1 77 ? -10.672 19.704 8.993 1.00 0.00 77 GLU A CA 11
ATOM 15017 C C . GLU A 1 77 ? -10.507 19.962 10.488 1.00 0.00 77 GLU A C 11
ATOM 15018 O O . GLU A 1 77 ? -9.396 19.918 11.017 1.00 0.00 77 GLU A O 11
ATOM 15030 N N . ASP A 1 78 ? -11.619 20.231 11.162 1.00 0.00 78 ASP A N 11
ATOM 15031 C CA . ASP A 1 78 ? -11.599 20.495 12.596 1.00 0.00 78 ASP A CA 11
ATOM 15032 C C . ASP A 1 78 ? -11.295 19.222 13.379 1.00 0.00 78 ASP A C 11
ATOM 15033 O O . ASP A 1 78 ? -10.767 19.276 14.489 1.00 0.00 78 ASP A O 11
ATOM 15042 N N . GLU A 1 79 ? -11.635 18.078 12.794 1.00 0.00 79 GLU A N 11
ATOM 15043 C CA . GLU A 1 79 ? -11.401 16.791 13.438 1.00 0.00 79 GLU A CA 11
ATOM 15044 C C . GLU A 1 79 ? -10.028 16.238 13.066 1.00 0.00 79 GLU A C 11
ATOM 15045 O O . GLU A 1 79 ? -9.607 15.199 13.572 1.00 0.00 79 GLU A O 11
ATOM 15057 N N . GLY A 1 80 ? -9.334 16.942 12.177 1.00 0.00 80 GLY A N 11
ATOM 15058 C CA . GLY A 1 80 ? -8.017 16.507 11.751 1.00 0.00 80 GLY A CA 11
ATOM 15059 C C . GLY A 1 80 ? -8.035 15.122 11.134 1.00 0.00 80 GLY A C 11
ATOM 15060 O O . GLY A 1 80 ? -7.024 14.420 11.136 1.00 0.00 80 GLY A O 11
ATOM 15064 N N . LYS A 1 81 ? -9.188 14.727 10.605 1.00 0.00 81 LYS A N 11
ATOM 15065 C CA . LYS A 1 81 ? -9.336 13.417 9.982 1.00 0.00 81 LYS A CA 11
ATOM 15066 C C . LYS A 1 81 ? -9.095 13.500 8.478 1.00 0.00 81 LYS A C 11
ATOM 15067 O O . LYS A 1 81 ? -8.824 12.491 7.826 1.00 0.00 81 LYS A O 11
ATOM 15086 N N . LEU A 1 82 ? -9.194 14.707 7.933 1.00 0.00 82 LEU A N 11
ATOM 15087 C CA . LEU A 1 82 ? -8.985 14.922 6.505 1.00 0.00 82 LEU A CA 11
ATOM 15088 C C . LEU A 1 82 ? -7.674 14.293 6.046 1.00 0.00 82 LEU A C 11
ATOM 15089 O O . LEU A 1 82 ? -7.583 13.762 4.940 1.00 0.00 82 LEU A O 11
ATOM 15105 N N . ASP A 1 83 ? -6.662 14.356 6.904 1.00 0.00 83 ASP A N 11
ATOM 15106 C CA . ASP A 1 83 ? -5.355 13.790 6.589 1.00 0.00 83 ASP A CA 11
ATOM 15107 C C . ASP A 1 83 ? -5.479 12.317 6.208 1.00 0.00 83 ASP A C 11
ATOM 15108 O O . ASP A 1 83 ? -4.831 11.852 5.271 1.00 0.00 83 ASP A O 11
ATOM 15117 N N . SER A 1 84 ? -6.314 11.590 6.943 1.00 0.00 84 SER A N 11
ATOM 15118 C CA . SER A 1 84 ? -6.519 10.169 6.686 1.00 0.00 84 SER A CA 11
ATOM 15119 C C . SER A 1 84 ? -7.482 9.961 5.521 1.00 0.00 84 SER A C 11
ATOM 15120 O O . SER A 1 84 ? -7.384 8.975 4.788 1.00 0.00 84 SER A O 11
ATOM 15128 N N . LEU A 1 85 ? -8.411 10.896 5.355 1.00 0.00 85 LEU A N 11
ATOM 15129 C CA . LEU A 1 85 ? -9.392 10.817 4.279 1.00 0.00 85 LEU A CA 11
ATOM 15130 C C . LEU A 1 85 ? -8.718 10.939 2.916 1.00 0.00 85 LEU A C 11
ATOM 15131 O O . LEU A 1 85 ? -9.065 10.226 1.973 1.00 0.00 85 LEU A O 11
ATOM 15147 N N . LEU A 1 86 ? -7.750 11.844 2.820 1.00 0.00 86 LEU A N 11
ATOM 15148 C CA . LEU A 1 86 ? -7.024 12.058 1.573 1.00 0.00 86 LEU A CA 11
ATOM 15149 C C . LEU A 1 86 ? -5.903 11.036 1.413 1.00 0.00 86 LEU A C 11
ATOM 15150 O O . LEU A 1 86 ? -5.466 10.746 0.299 1.00 0.00 86 LEU A O 11
ATOM 15166 N N . LYS A 1 87 ? -5.442 10.491 2.534 1.00 0.00 87 LYS A N 11
ATOM 15167 C CA . LYS A 1 87 ? -4.375 9.498 2.520 1.00 0.00 87 LYS A CA 11
ATOM 15168 C C . LYS A 1 87 ? -4.912 8.127 2.123 1.00 0.00 87 LYS A C 11
ATOM 15169 O O . LYS A 1 87 ? -4.341 7.447 1.270 1.00 0.00 87 LYS A O 11
ATOM 15188 N N . THR A 1 88 ? -6.016 7.726 2.747 1.00 0.00 88 THR A N 11
ATOM 15189 C CA . THR A 1 88 ? -6.631 6.436 2.459 1.00 0.00 88 THR A CA 11
ATOM 15190 C C . THR A 1 88 ? -7.640 6.550 1.322 1.00 0.00 88 THR A C 11
ATOM 15191 O O . THR A 1 88 ? -7.738 5.663 0.475 1.00 0.00 88 THR A O 11
ATOM 15202 N N . GLY A 1 89 ? -8.389 7.649 1.309 1.00 0.00 89 GLY A N 11
ATOM 15203 C CA . GLY A 1 89 ? -9.381 7.858 0.271 1.00 0.00 89 GLY A CA 11
ATOM 15204 C C . GLY A 1 89 ? -10.718 7.232 0.612 1.00 0.00 89 GLY A C 11
ATOM 15205 O O . GLY A 1 89 ? -11.550 7.006 -0.268 1.00 0.00 89 GLY A O 11
ATOM 15209 N N . LYS A 1 90 ? -10.928 6.949 1.893 1.00 0.00 90 LYS A N 11
ATOM 15210 C CA . LYS A 1 90 ? -12.173 6.344 2.350 1.00 0.00 90 LYS A CA 11
ATOM 15211 C C . LYS A 1 90 ? -12.582 6.901 3.710 1.00 0.00 90 LYS A C 11
ATOM 15212 O O . LYS A 1 90 ? -11.733 7.180 4.559 1.00 0.00 90 LYS A O 11
ATOM 15231 N N . LEU A 1 91 ? -13.885 7.060 3.912 1.00 0.00 91 LEU A N 11
ATOM 15232 C CA . LEU A 1 91 ? -14.406 7.582 5.171 1.00 0.00 91 LEU A CA 11
ATOM 15233 C C . LEU A 1 91 ? -14.086 6.638 6.326 1.00 0.00 91 LEU A C 11
ATOM 15234 O O . LEU A 1 91 ? -14.269 5.425 6.218 1.00 0.00 91 LEU A O 11
ATOM 15250 N N . ILE A 1 92 ? -13.610 7.203 7.430 1.00 0.00 92 ILE A N 11
ATOM 15251 C CA . ILE A 1 92 ? -13.269 6.413 8.606 1.00 0.00 92 ILE A CA 11
ATOM 15252 C C . ILE A 1 92 ? -14.109 6.826 9.810 1.00 0.00 92 ILE A C 11
ATOM 15253 O O . ILE A 1 92 ? -14.900 7.767 9.735 1.00 0.00 92 ILE A O 11
ATOM 15269 N N . GLY A 1 1 ? 2.935 2.380 1.418 1.00 0.00 1 GLY A N 12
ATOM 15270 C CA . GLY A 1 1 ? 3.371 2.190 0.046 1.00 0.00 1 GLY A CA 12
ATOM 15271 C C . GLY A 1 1 ? 4.133 3.385 -0.491 1.00 0.00 1 GLY A C 12
ATOM 15272 O O . GLY A 1 1 ? 4.358 4.371 0.211 1.00 0.00 1 GLY A O 12
ATOM 15276 N N . PRO A 1 2 ? 4.545 3.305 -1.765 1.00 0.00 2 PRO A N 12
ATOM 15277 C CA . PRO A 1 2 ? 5.293 4.379 -2.424 1.00 0.00 2 PRO A CA 12
ATOM 15278 C C . PRO A 1 2 ? 4.435 5.613 -2.677 1.00 0.00 2 PRO A C 12
ATOM 15279 O O . PRO A 1 2 ? 4.917 6.743 -2.606 1.00 0.00 2 PRO A O 12
ATOM 15290 N N . GLY A 1 3 ? 3.157 5.390 -2.971 1.00 0.00 3 GLY A N 12
ATOM 15291 C CA . GLY A 1 3 ? 2.252 6.494 -3.230 1.00 0.00 3 GLY A CA 12
ATOM 15292 C C . GLY A 1 3 ? 0.885 6.280 -2.611 1.00 0.00 3 GLY A C 12
ATOM 15293 O O . GLY A 1 3 ? -0.042 5.822 -3.280 1.00 0.00 3 GLY A O 12
ATOM 15297 N N . SER A 1 4 ? 0.758 6.610 -1.330 1.00 0.00 4 SER A N 12
ATOM 15298 C CA . SER A 1 4 ? -0.504 6.445 -0.619 1.00 0.00 4 SER A CA 12
ATOM 15299 C C . SER A 1 4 ? -1.386 7.679 -0.787 1.00 0.00 4 SER A C 12
ATOM 15300 O O . SER A 1 4 ? -1.644 8.406 0.172 1.00 0.00 4 SER A O 12
ATOM 15308 N N . MET A 1 5 ? -1.846 7.908 -2.012 1.00 0.00 5 MET A N 12
ATOM 15309 C CA . MET A 1 5 ? -2.701 9.052 -2.307 1.00 0.00 5 MET A CA 12
ATOM 15310 C C . MET A 1 5 ? -3.880 8.640 -3.181 1.00 0.00 5 MET A C 12
ATOM 15311 O O . MET A 1 5 ? -3.954 7.502 -3.646 1.00 0.00 5 MET A O 12
ATOM 15325 N N . VAL A 1 6 ? -4.803 9.571 -3.401 1.00 0.00 6 VAL A N 12
ATOM 15326 C CA . VAL A 1 6 ? -5.979 9.304 -4.221 1.00 0.00 6 VAL A CA 12
ATOM 15327 C C . VAL A 1 6 ? -6.398 10.545 -5.001 1.00 0.00 6 VAL A C 12
ATOM 15328 O O . VAL A 1 6 ? -6.277 11.669 -4.512 1.00 0.00 6 VAL A O 12
ATOM 15341 N N . ASP A 1 7 ? -6.893 10.334 -6.215 1.00 0.00 7 ASP A N 12
ATOM 15342 C CA . ASP A 1 7 ? -7.333 11.436 -7.064 1.00 0.00 7 ASP A CA 12
ATOM 15343 C C . ASP A 1 7 ? -8.469 12.211 -6.403 1.00 0.00 7 ASP A C 12
ATOM 15344 O O . ASP A 1 7 ? -9.511 11.644 -6.073 1.00 0.00 7 ASP A O 12
ATOM 15353 N N . VAL A 1 8 ? -8.259 13.509 -6.210 1.00 0.00 8 VAL A N 12
ATOM 15354 C CA . VAL A 1 8 ? -9.265 14.362 -5.588 1.00 0.00 8 VAL A CA 12
ATOM 15355 C C . VAL A 1 8 ? -9.854 15.342 -6.597 1.00 0.00 8 VAL A C 12
ATOM 15356 O O . VAL A 1 8 ? -9.124 16.074 -7.265 1.00 0.00 8 VAL A O 12
ATOM 15369 N N . ILE A 1 9 ? -11.179 15.350 -6.701 1.00 0.00 9 ILE A N 12
ATOM 15370 C CA . ILE A 1 9 ? -11.866 16.241 -7.627 1.00 0.00 9 ILE A CA 12
ATOM 15371 C C . ILE A 1 9 ? -12.827 17.167 -6.888 1.00 0.00 9 ILE A C 12
ATOM 15372 O O . ILE A 1 9 ? -13.631 16.719 -6.071 1.00 0.00 9 ILE A O 12
ATOM 15388 N N . ILE A 1 10 ? -12.738 18.460 -7.183 1.00 0.00 10 ILE A N 12
ATOM 15389 C CA . ILE A 1 10 ? -13.602 19.448 -6.549 1.00 0.00 10 ILE A CA 12
ATOM 15390 C C . ILE A 1 10 ? -14.448 20.182 -7.583 1.00 0.00 10 ILE A C 12
ATOM 15391 O O . ILE A 1 10 ? -13.937 20.650 -8.601 1.00 0.00 10 ILE A O 12
ATOM 15407 N N . TYR A 1 11 ? -15.745 20.282 -7.314 1.00 0.00 11 TYR A N 12
ATOM 15408 C CA . TYR A 1 11 ? -16.664 20.959 -8.222 1.00 0.00 11 TYR A CA 12
ATOM 15409 C C . TYR A 1 11 ? -17.071 22.322 -7.668 1.00 0.00 11 TYR A C 12
ATOM 15410 O O . TYR A 1 11 ? -17.636 22.420 -6.579 1.00 0.00 11 TYR A O 12
ATOM 15428 N N . THR A 1 12 ? -16.779 23.373 -8.428 1.00 0.00 12 THR A N 12
ATOM 15429 C CA . THR A 1 12 ? -17.113 24.730 -8.016 1.00 0.00 12 THR A CA 12
ATOM 15430 C C . THR A 1 12 ? -17.525 25.582 -9.211 1.00 0.00 12 THR A C 12
ATOM 15431 O O . THR A 1 12 ? -17.155 25.293 -10.349 1.00 0.00 12 THR A O 12
ATOM 15442 N N . ARG A 1 13 ? -18.292 26.635 -8.945 1.00 0.00 13 ARG A N 12
ATOM 15443 C CA . ARG A 1 13 ? -18.755 27.529 -10.000 1.00 0.00 13 ARG A CA 12
ATOM 15444 C C . ARG A 1 13 ? -17.987 28.847 -9.970 1.00 0.00 13 ARG A C 12
ATOM 15445 O O . ARG A 1 13 ? -17.473 29.271 -8.934 1.00 0.00 13 ARG A O 12
ATOM 15466 N N . PRO A 1 14 ? -17.907 29.512 -11.132 1.00 0.00 14 PRO A N 12
ATOM 15467 C CA . PRO A 1 14 ? -17.204 30.792 -11.265 1.00 0.00 14 PRO A CA 12
ATOM 15468 C C . PRO A 1 14 ? -17.929 31.928 -10.553 1.00 0.00 14 PRO A C 12
ATOM 15469 O O . PRO A 1 14 ? -18.513 32.802 -11.192 1.00 0.00 14 PRO A O 12
ATOM 15480 N N . GLY A 1 15 ? -17.888 31.910 -9.224 1.00 0.00 15 GLY A N 12
ATOM 15481 C CA . GLY A 1 15 ? -18.544 32.945 -8.447 1.00 0.00 15 GLY A CA 12
ATOM 15482 C C . GLY A 1 15 ? -19.290 32.386 -7.251 1.00 0.00 15 GLY A C 12
ATOM 15483 O O . GLY A 1 15 ? -20.516 32.475 -7.177 1.00 0.00 15 GLY A O 12
ATOM 15487 N N . CYS A 1 16 ? -18.549 31.808 -6.311 1.00 0.00 16 CYS A N 12
ATOM 15488 C CA . CYS A 1 16 ? -19.147 31.230 -5.113 1.00 0.00 16 CYS A CA 12
ATOM 15489 C C . CYS A 1 16 ? -18.185 31.314 -3.931 1.00 0.00 16 CYS A C 12
ATOM 15490 O O . CYS A 1 16 ? -17.036 30.878 -4.002 1.00 0.00 16 CYS A O 12
ATOM 15497 N N . PRO A 1 17 ? -18.665 31.887 -2.818 1.00 0.00 17 PRO A N 12
ATOM 15498 C CA . PRO A 1 17 ? -17.865 32.041 -1.599 1.00 0.00 17 PRO A CA 12
ATOM 15499 C C . PRO A 1 17 ? -17.593 30.707 -0.912 1.00 0.00 17 PRO A C 12
ATOM 15500 O O . PRO A 1 17 ? -16.464 30.424 -0.509 1.00 0.00 17 PRO A O 12
ATOM 15511 N N . TYR A 1 18 ? -18.632 29.890 -0.783 1.00 0.00 18 TYR A N 12
ATOM 15512 C CA . TYR A 1 18 ? -18.505 28.586 -0.143 1.00 0.00 18 TYR A CA 12
ATOM 15513 C C . TYR A 1 18 ? -17.353 27.792 -0.750 1.00 0.00 18 TYR A C 12
ATOM 15514 O O . TYR A 1 18 ? -16.648 27.064 -0.050 1.00 0.00 18 TYR A O 12
ATOM 15532 N N . CYS A 1 19 ? -17.167 27.937 -2.058 1.00 0.00 19 CYS A N 12
ATOM 15533 C CA . CYS A 1 19 ? -16.102 27.235 -2.762 1.00 0.00 19 CYS A CA 12
ATOM 15534 C C . CYS A 1 19 ? -14.737 27.814 -2.402 1.00 0.00 19 CYS A C 12
ATOM 15535 O O . CYS A 1 19 ? -13.818 27.083 -2.036 1.00 0.00 19 CYS A O 12
ATOM 15542 N N . ALA A 1 20 ? -14.614 29.133 -2.509 1.00 0.00 20 ALA A N 12
ATOM 15543 C CA . ALA A 1 20 ? -13.363 29.812 -2.192 1.00 0.00 20 ALA A CA 12
ATOM 15544 C C . ALA A 1 20 ? -12.838 29.384 -0.826 1.00 0.00 20 ALA A C 12
ATOM 15545 O O . ALA A 1 20 ? -11.644 29.131 -0.661 1.00 0.00 20 ALA A O 12
ATOM 15552 N N . ARG A 1 21 ? -13.736 29.307 0.151 1.00 0.00 21 ARG A N 12
ATOM 15553 C CA . ARG A 1 21 ? -13.361 28.912 1.504 1.00 0.00 21 ARG A CA 12
ATOM 15554 C C . ARG A 1 21 ? -12.842 27.477 1.527 1.00 0.00 21 ARG A C 12
ATOM 15555 O O . ARG A 1 21 ? -11.769 27.204 2.063 1.00 0.00 21 ARG A O 12
ATOM 15576 N N . ALA A 1 22 ? -13.612 26.565 0.942 1.00 0.00 22 ALA A N 12
ATOM 15577 C CA . ALA A 1 22 ? -13.229 25.160 0.895 1.00 0.00 22 ALA A CA 12
ATOM 15578 C C . ALA A 1 22 ? -11.852 24.987 0.264 1.00 0.00 22 ALA A C 12
ATOM 15579 O O . ALA A 1 22 ? -10.929 24.471 0.895 1.00 0.00 22 ALA A O 12
ATOM 15586 N N . LYS A 1 23 ? -11.719 25.420 -0.985 1.00 0.00 23 LYS A N 12
ATOM 15587 C CA . LYS A 1 23 ? -10.454 25.314 -1.702 1.00 0.00 23 LYS A CA 12
ATOM 15588 C C . LYS A 1 23 ? -9.315 25.918 -0.887 1.00 0.00 23 LYS A C 12
ATOM 15589 O O . LYS A 1 23 ? -8.259 25.306 -0.730 1.00 0.00 23 LYS A O 12
ATOM 15608 N N . ALA A 1 24 ? -9.537 27.122 -0.370 1.00 0.00 24 ALA A N 12
ATOM 15609 C CA . ALA A 1 24 ? -8.530 27.807 0.431 1.00 0.00 24 ALA A CA 12
ATOM 15610 C C . ALA A 1 24 ? -8.073 26.938 1.598 1.00 0.00 24 ALA A C 12
ATOM 15611 O O . ALA A 1 24 ? -6.882 26.874 1.908 1.00 0.00 24 ALA A O 12
ATOM 15618 N N . LEU A 1 25 ? -9.024 26.271 2.241 1.00 0.00 25 LEU A N 12
ATOM 15619 C CA . LEU A 1 25 ? -8.719 25.405 3.375 1.00 0.00 25 LEU A CA 12
ATOM 15620 C C . LEU A 1 25 ? -7.933 24.177 2.926 1.00 0.00 25 LEU A C 12
ATOM 15621 O O . LEU A 1 25 ? -6.999 23.743 3.603 1.00 0.00 25 LEU A O 12
ATOM 15637 N N . LEU A 1 26 ? -8.314 23.623 1.781 1.00 0.00 26 LEU A N 12
ATOM 15638 C CA . LEU A 1 26 ? -7.643 22.446 1.240 1.00 0.00 26 LEU A CA 12
ATOM 15639 C C . LEU A 1 26 ? -6.200 22.766 0.866 1.00 0.00 26 LEU A C 12
ATOM 15640 O O . LEU A 1 26 ? -5.316 21.917 0.981 1.00 0.00 26 LEU A O 12
ATOM 15656 N N . ALA A 1 27 ? -5.968 23.996 0.419 1.00 0.00 27 ALA A N 12
ATOM 15657 C CA . ALA A 1 27 ? -4.631 24.429 0.032 1.00 0.00 27 ALA A CA 12
ATOM 15658 C C . ALA A 1 27 ? -3.749 24.648 1.257 1.00 0.00 27 ALA A C 12
ATOM 15659 O O . ALA A 1 27 ? -2.525 24.546 1.177 1.00 0.00 27 ALA A O 12
ATOM 15666 N N . ARG A 1 28 ? -4.379 24.948 2.388 1.00 0.00 28 ARG A N 12
ATOM 15667 C CA . ARG A 1 28 ? -3.650 25.183 3.628 1.00 0.00 28 ARG A CA 12
ATOM 15668 C C . ARG A 1 28 ? -2.691 24.034 3.921 1.00 0.00 28 ARG A C 12
ATOM 15669 O O . ARG A 1 28 ? -1.502 24.248 4.160 1.00 0.00 28 ARG A O 12
ATOM 15690 N N . LYS A 1 29 ? -3.215 22.813 3.902 1.00 0.00 29 LYS A N 12
ATOM 15691 C CA . LYS A 1 29 ? -2.406 21.628 4.165 1.00 0.00 29 LYS A CA 12
ATOM 15692 C C . LYS A 1 29 ? -1.560 21.267 2.948 1.00 0.00 29 LYS A C 12
ATOM 15693 O O . LYS A 1 29 ? -0.596 20.510 3.054 1.00 0.00 29 LYS A O 12
ATOM 15712 N N . GLY A 1 30 ? -1.926 21.815 1.794 1.00 0.00 30 GLY A N 12
ATOM 15713 C CA . GLY A 1 30 ? -1.188 21.539 0.575 1.00 0.00 30 GLY A CA 12
ATOM 15714 C C . GLY A 1 30 ? -1.764 20.369 -0.199 1.00 0.00 30 GLY A C 12
ATOM 15715 O O . GLY A 1 30 ? -1.094 19.794 -1.056 1.00 0.00 30 GLY A O 12
ATOM 15719 N N . ALA A 1 31 ? -3.008 20.016 0.105 1.00 0.00 31 ALA A N 12
ATOM 15720 C CA . ALA A 1 31 ? -3.673 18.907 -0.568 1.00 0.00 31 ALA A CA 12
ATOM 15721 C C . ALA A 1 31 ? -4.007 19.263 -2.013 1.00 0.00 31 ALA A C 12
ATOM 15722 O O . ALA A 1 31 ? -4.814 20.156 -2.271 1.00 0.00 31 ALA A O 12
ATOM 15729 N N . GLU A 1 32 ? -3.381 18.560 -2.951 1.00 0.00 32 GLU A N 12
ATOM 15730 C CA . GLU A 1 32 ? -3.612 18.804 -4.370 1.00 0.00 32 GLU A CA 12
ATOM 15731 C C . GLU A 1 32 ? -4.956 18.230 -4.809 1.00 0.00 32 GLU A C 12
ATOM 15732 O O . GLU A 1 32 ? -5.301 17.098 -4.469 1.00 0.00 32 GLU A O 12
ATOM 15744 N N . PHE A 1 33 ? -5.710 19.019 -5.567 1.00 0.00 33 PHE A N 12
ATOM 15745 C CA . PHE A 1 33 ? -7.017 18.591 -6.052 1.00 0.00 33 PHE A CA 12
ATOM 15746 C C . PHE A 1 33 ? -7.308 19.185 -7.427 1.00 0.00 33 PHE A C 12
ATOM 15747 O O . PHE A 1 33 ? -6.826 20.266 -7.763 1.00 0.00 33 PHE A O 12
ATOM 15764 N N . ASN A 1 34 ? -8.101 18.469 -8.218 1.00 0.00 34 ASN A N 12
ATOM 15765 C CA . ASN A 1 34 ? -8.456 18.924 -9.558 1.00 0.00 34 ASN A CA 12
ATOM 15766 C C . ASN A 1 34 ? -9.702 19.803 -9.521 1.00 0.00 34 ASN A C 12
ATOM 15767 O O . ASN A 1 34 ? -10.772 19.362 -9.102 1.00 0.00 34 ASN A O 12
ATOM 15778 N N . GLU A 1 35 ? -9.555 21.048 -9.964 1.00 0.00 35 GLU A N 12
ATOM 15779 C CA . GLU A 1 35 ? -10.670 21.988 -9.982 1.00 0.00 35 GLU A CA 12
ATOM 15780 C C . GLU A 1 35 ? -11.486 21.841 -11.263 1.00 0.00 35 GLU A C 12
ATOM 15781 O O . GLU A 1 35 ? -10.947 21.924 -12.367 1.00 0.00 35 GLU A O 12
ATOM 15793 N N . ILE A 1 36 ? -12.787 21.622 -11.107 1.00 0.00 36 ILE A N 12
ATOM 15794 C CA . ILE A 1 36 ? -13.677 21.464 -12.250 1.00 0.00 36 ILE A CA 12
ATOM 15795 C C . ILE A 1 36 ? -14.942 22.299 -12.082 1.00 0.00 36 ILE A C 12
ATOM 15796 O O . ILE A 1 36 ? -15.416 22.507 -10.965 1.00 0.00 36 ILE A O 12
ATOM 15812 N N . ASP A 1 37 ? -15.484 22.774 -13.198 1.00 0.00 37 ASP A N 12
ATOM 15813 C CA . ASP A 1 37 ? -16.696 23.584 -13.175 1.00 0.00 37 ASP A CA 12
ATOM 15814 C C . ASP A 1 37 ? -17.939 22.705 -13.275 1.00 0.00 37 ASP A C 12
ATOM 15815 O O . ASP A 1 37 ? -17.912 21.643 -13.895 1.00 0.00 37 ASP A O 12
ATOM 15824 N N . ALA A 1 38 ? -19.027 23.156 -12.660 1.00 0.00 38 ALA A N 12
ATOM 15825 C CA . ALA A 1 38 ? -20.280 22.412 -12.681 1.00 0.00 38 ALA A CA 12
ATOM 15826 C C . ALA A 1 38 ? -21.346 23.154 -13.479 1.00 0.00 38 ALA A C 12
ATOM 15827 O O . ALA A 1 38 ? -22.101 22.548 -14.239 1.00 0.00 38 ALA A O 12
ATOM 15834 N N . SER A 1 39 ? -21.403 24.470 -13.301 1.00 0.00 39 SER A N 12
ATOM 15835 C CA . SER A 1 39 ? -22.380 25.295 -14.002 1.00 0.00 39 SER A CA 12
ATOM 15836 C C . SER A 1 39 ? -22.097 25.318 -15.501 1.00 0.00 39 SER A C 12
ATOM 15837 O O . SER A 1 39 ? -22.935 25.742 -16.296 1.00 0.00 39 SER A O 12
ATOM 15845 N N . ALA A 1 40 ? -20.909 24.857 -15.879 1.00 0.00 40 ALA A N 12
ATOM 15846 C CA . ALA A 1 40 ? -20.515 24.823 -17.282 1.00 0.00 40 ALA A CA 12
ATOM 15847 C C . ALA A 1 40 ? -21.576 24.135 -18.134 1.00 0.00 40 ALA A C 12
ATOM 15848 O O . ALA A 1 40 ? -21.882 24.578 -19.242 1.00 0.00 40 ALA A O 12
ATOM 15855 N N . THR A 1 41 ? -22.137 23.049 -17.610 1.00 0.00 41 THR A N 12
ATOM 15856 C CA . THR A 1 41 ? -23.163 22.299 -18.324 1.00 0.00 41 THR A CA 12
ATOM 15857 C C . THR A 1 41 ? -24.374 22.043 -17.435 1.00 0.00 41 THR A C 12
ATOM 15858 O O . THR A 1 41 ? -24.295 22.090 -16.207 1.00 0.00 41 THR A O 12
ATOM 15869 N N . PRO A 1 42 ? -25.525 21.765 -18.066 1.00 0.00 42 PRO A N 12
ATOM 15870 C CA . PRO A 1 42 ? -26.775 21.494 -17.351 1.00 0.00 42 PRO A CA 12
ATOM 15871 C C . PRO A 1 42 ? -26.744 20.160 -16.613 1.00 0.00 42 PRO A C 12
ATOM 15872 O O . PRO A 1 42 ? -27.193 20.062 -15.471 1.00 0.00 42 PRO A O 12
ATOM 15883 N N . GLU A 1 43 ? -26.210 19.137 -17.272 1.00 0.00 43 GLU A N 12
ATOM 15884 C CA . GLU A 1 43 ? -26.121 17.809 -16.677 1.00 0.00 43 GLU A CA 12
ATOM 15885 C C . GLU A 1 43 ? -25.141 17.801 -15.508 1.00 0.00 43 GLU A C 12
ATOM 15886 O O . GLU A 1 43 ? -25.458 17.316 -14.420 1.00 0.00 43 GLU A O 12
ATOM 15898 N N . LEU A 1 44 ? -23.949 18.341 -15.739 1.00 0.00 44 LEU A N 12
ATOM 15899 C CA . LEU A 1 44 ? -22.921 18.396 -14.706 1.00 0.00 44 LEU A CA 12
ATOM 15900 C C . LEU A 1 44 ? -23.381 19.245 -13.525 1.00 0.00 44 LEU A C 12
ATOM 15901 O O . LEU A 1 44 ? -22.957 19.029 -12.390 1.00 0.00 44 LEU A O 12
ATOM 15917 N N . ARG A 1 45 ? -24.253 20.210 -13.800 1.00 0.00 45 ARG A N 12
ATOM 15918 C CA . ARG A 1 45 ? -24.772 21.091 -12.761 1.00 0.00 45 ARG A CA 12
ATOM 15919 C C . ARG A 1 45 ? -25.955 20.447 -12.043 1.00 0.00 45 ARG A C 12
ATOM 15920 O O . ARG A 1 45 ? -26.142 20.636 -10.842 1.00 0.00 45 ARG A O 12
ATOM 15941 N N . ALA A 1 46 ? -26.750 19.687 -12.789 1.00 0.00 46 ALA A N 12
ATOM 15942 C CA . ALA A 1 46 ? -27.913 19.015 -12.224 1.00 0.00 46 ALA A CA 12
ATOM 15943 C C . ALA A 1 46 ? -27.495 17.933 -11.234 1.00 0.00 46 ALA A C 12
ATOM 15944 O O . ALA A 1 46 ? -27.989 17.885 -10.109 1.00 0.00 46 ALA A O 12
ATOM 15951 N N . GLU A 1 47 ? -26.583 17.066 -11.663 1.00 0.00 47 GLU A N 12
ATOM 15952 C CA . GLU A 1 47 ? -26.101 15.984 -10.813 1.00 0.00 47 GLU A CA 12
ATOM 15953 C C . GLU A 1 47 ? -25.619 16.521 -9.468 1.00 0.00 47 GLU A C 12
ATOM 15954 O O . GLU A 1 47 ? -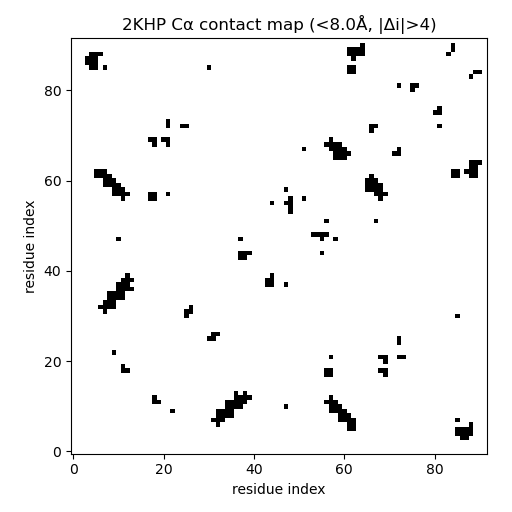25.738 15.852 -8.442 1.00 0.00 47 GLU A O 12
ATOM 15966 N N . MET A 1 48 ? -25.075 17.733 -9.483 1.00 0.00 48 MET A N 12
ATOM 15967 C CA . MET A 1 48 ? -24.576 18.361 -8.265 1.00 0.00 48 MET A CA 12
ATOM 15968 C C . MET A 1 48 ? -25.710 18.606 -7.275 1.00 0.00 48 MET A C 12
ATOM 15969 O O . MET A 1 48 ? -25.545 18.418 -6.070 1.00 0.00 48 MET A O 12
ATOM 15983 N N . GLN A 1 49 ? -26.860 19.026 -7.792 1.00 0.00 49 GLN A N 12
ATOM 15984 C CA . GLN A 1 49 ? -28.021 19.297 -6.953 1.00 0.00 49 GLN A CA 12
ATOM 15985 C C . GLN A 1 49 ? -28.714 18.001 -6.547 1.00 0.00 49 GLN A C 12
ATOM 15986 O O . GLN A 1 49 ? -29.487 17.973 -5.590 1.00 0.00 49 GLN A O 12
ATOM 16000 N N . GLU A 1 50 ? -28.433 16.930 -7.282 1.00 0.00 50 GLU A N 12
ATOM 16001 C CA . GLU A 1 50 ? -29.031 15.631 -6.998 1.00 0.00 50 GLU A CA 12
ATOM 16002 C C . GLU A 1 50 ? -28.436 15.023 -5.731 1.00 0.00 50 GLU A C 12
ATOM 16003 O O . GLU A 1 50 ? -29.027 14.131 -5.121 1.00 0.00 50 GLU A O 12
ATOM 16015 N N . ARG A 1 51 ? -27.263 15.511 -5.342 1.00 0.00 51 ARG A N 12
ATOM 16016 C CA . ARG A 1 51 ? -26.587 15.016 -4.149 1.00 0.00 51 ARG A CA 12
ATOM 16017 C C . ARG A 1 51 ? -26.686 16.025 -3.009 1.00 0.00 51 ARG A C 12
ATOM 16018 O O . ARG A 1 51 ? -26.881 15.653 -1.852 1.00 0.00 51 ARG A O 12
ATOM 16039 N N . SER A 1 52 ? -26.551 17.304 -3.344 1.00 0.00 52 SER A N 12
ATOM 16040 C CA . SER A 1 52 ? -26.621 18.367 -2.348 1.00 0.00 52 SER A CA 12
ATOM 16041 C C . SER A 1 52 ? -28.071 18.697 -2.007 1.00 0.00 52 SER A C 12
ATOM 16042 O O . SER A 1 52 ? -28.401 18.980 -0.856 1.00 0.00 52 SER A O 12
ATOM 16050 N N . GLY A 1 53 ? -28.933 18.660 -3.018 1.00 0.00 53 GLY A N 12
ATOM 16051 C CA . GLY A 1 53 ? -30.338 18.957 -2.807 1.00 0.00 53 GLY A CA 12
ATOM 16052 C C . GLY A 1 53 ? -30.573 20.406 -2.426 1.00 0.00 53 GLY A C 12
ATOM 16053 O O . GLY A 1 53 ? -31.415 20.703 -1.578 1.00 0.00 53 GLY A O 12
ATOM 16057 N N . ARG A 1 54 ? -29.826 21.309 -3.052 1.00 0.00 54 ARG A N 12
ATOM 16058 C CA . ARG A 1 54 ? -29.956 22.734 -2.772 1.00 0.00 54 ARG A CA 12
ATOM 16059 C C . ARG A 1 54 ? -29.563 23.565 -3.989 1.00 0.00 54 ARG A C 12
ATOM 16060 O O . ARG A 1 54 ? -29.147 23.026 -5.013 1.00 0.00 54 ARG A O 12
ATOM 16081 N N . ASN A 1 55 ? -29.700 24.882 -3.869 1.00 0.00 55 ASN A N 12
ATOM 16082 C CA . ASN A 1 55 ? -29.360 25.788 -4.961 1.00 0.00 55 ASN A CA 12
ATOM 16083 C C . ASN A 1 55 ? -28.059 25.365 -5.635 1.00 0.00 55 ASN A C 12
ATOM 16084 O O . ASN A 1 55 ? -28.059 24.897 -6.774 1.00 0.00 55 ASN A O 12
ATOM 16095 N N . THR A 1 56 ? -26.948 25.531 -4.922 1.00 0.00 56 THR A N 12
ATOM 16096 C CA . THR A 1 56 ? -25.640 25.167 -5.451 1.00 0.00 56 THR A CA 12
ATOM 16097 C C . THR A 1 56 ? -24.560 25.298 -4.383 1.00 0.00 56 THR A C 12
ATOM 16098 O O . THR A 1 56 ? -24.484 26.308 -3.683 1.00 0.00 56 THR A O 12
ATOM 16109 N N . PHE A 1 57 ? -23.726 24.270 -4.262 1.00 0.00 57 PHE A N 12
ATOM 16110 C CA . PHE A 1 57 ? -22.649 24.271 -3.279 1.00 0.00 57 PHE A CA 12
ATOM 16111 C C . PHE A 1 57 ? -21.429 23.522 -3.807 1.00 0.00 57 PHE A C 12
ATOM 16112 O O . PHE A 1 57 ? -21.516 22.723 -4.740 1.00 0.00 57 PHE A O 12
ATOM 16129 N N . PRO A 1 58 ? -20.264 23.787 -3.198 1.00 0.00 58 PRO A N 12
ATOM 16130 C CA . PRO A 1 58 ? -19.003 23.149 -3.590 1.00 0.00 58 PRO A CA 12
ATOM 16131 C C . PRO A 1 58 ? -18.967 21.668 -3.231 1.00 0.00 58 PRO A C 12
ATOM 16132 O O . PRO A 1 58 ? -19.290 21.285 -2.108 1.00 0.00 58 PRO A O 12
ATOM 16143 N N . GLN A 1 59 ? -18.571 20.840 -4.193 1.00 0.00 59 GLN A N 12
ATOM 16144 C CA . GLN A 1 59 ? -18.493 19.400 -3.977 1.00 0.00 59 GLN A CA 12
ATOM 16145 C C . GLN A 1 59 ? -17.041 18.939 -3.899 1.00 0.00 59 GLN A C 12
ATOM 16146 O O . GLN A 1 59 ? -16.228 19.269 -4.763 1.00 0.00 59 GLN A O 12
ATOM 16160 N N . ILE A 1 60 ? -16.723 18.176 -2.859 1.00 0.00 60 ILE A N 12
ATOM 16161 C CA . ILE A 1 60 ? -15.369 17.670 -2.669 1.00 0.00 60 ILE A CA 12
ATOM 16162 C C . ILE A 1 60 ? -15.336 16.147 -2.746 1.00 0.00 60 ILE A C 12
ATOM 16163 O O . ILE A 1 60 ? -15.694 15.459 -1.790 1.00 0.00 60 ILE A O 12
ATOM 16179 N N . PHE A 1 61 ? -14.901 15.627 -3.889 1.00 0.00 61 PHE A N 12
ATOM 16180 C CA . PHE A 1 61 ? -14.820 14.185 -4.091 1.00 0.00 61 PHE A CA 12
ATOM 16181 C C . PHE A 1 61 ? -13.421 13.669 -3.768 1.00 0.00 61 PHE A C 12
ATOM 16182 O O . PHE A 1 61 ? -12.440 14.068 -4.397 1.00 0.00 61 PHE A O 12
ATOM 16199 N N . ILE A 1 62 ? -13.337 12.781 -2.783 1.00 0.00 62 ILE A N 12
ATOM 16200 C CA . ILE A 1 62 ? -12.059 12.210 -2.377 1.00 0.00 62 ILE A CA 12
ATOM 16201 C C . ILE A 1 62 ? -12.078 10.689 -2.482 1.00 0.00 62 ILE A C 12
ATOM 16202 O O . ILE A 1 62 ? -12.827 10.016 -1.775 1.00 0.00 62 ILE A O 12
ATOM 16218 N N . GLY A 1 63 ? -11.246 10.152 -3.371 1.00 0.00 63 GLY A N 12
ATOM 16219 C CA . GLY A 1 63 ? -11.182 8.714 -3.552 1.00 0.00 63 GLY A CA 12
ATOM 16220 C C . GLY A 1 63 ? -12.481 8.137 -4.080 1.00 0.00 63 GLY A C 12
ATOM 16221 O O . GLY A 1 63 ? -12.832 8.342 -5.241 1.00 0.00 63 GLY A O 12
ATOM 16225 N N . SER A 1 64 ? -13.195 7.413 -3.225 1.00 0.00 64 SER A N 12
ATOM 16226 C CA . SER A 1 64 ? -14.460 6.800 -3.613 1.00 0.00 64 SER A CA 12
ATOM 16227 C C . SER A 1 64 ? -15.602 7.310 -2.740 1.00 0.00 64 SER A C 12
ATOM 16228 O O . SER A 1 64 ? -16.706 6.765 -2.759 1.00 0.00 64 SER A O 12
ATOM 16236 N N . VAL A 1 65 ? -15.328 8.361 -1.973 1.00 0.00 65 VAL A N 12
ATOM 16237 C CA . VAL A 1 65 ? -16.332 8.947 -1.093 1.00 0.00 65 VAL A CA 12
ATOM 16238 C C . VAL A 1 65 ? -16.542 10.424 -1.405 1.00 0.00 65 VAL A C 12
ATOM 16239 O O . VAL A 1 65 ? -15.631 11.106 -1.878 1.00 0.00 65 VAL A O 12
ATOM 16252 N N . HIS A 1 66 ? -17.748 10.915 -1.138 1.00 0.00 66 HIS A N 12
ATOM 16253 C CA . HIS A 1 66 ? -18.078 12.313 -1.390 1.00 0.00 66 HIS A CA 12
ATOM 16254 C C . HIS A 1 66 ? -18.059 13.117 -0.094 1.00 0.00 66 HIS A C 12
ATOM 16255 O O . HIS A 1 66 ? -18.998 13.056 0.701 1.00 0.00 66 HIS A O 12
ATOM 16269 N N . VAL A 1 67 ? -16.984 13.871 0.114 1.00 0.00 67 VAL A N 12
ATOM 16270 C CA . VAL A 1 67 ? -16.844 14.688 1.314 1.00 0.00 67 VAL A CA 12
ATOM 16271 C C . VAL A 1 67 ? -18.029 15.633 1.477 1.00 0.00 67 VAL A C 12
ATOM 16272 O O . VAL A 1 67 ? -18.905 15.408 2.312 1.00 0.00 67 VAL A O 12
ATOM 16285 N N . GLY A 1 68 ? -18.051 16.691 0.673 1.00 0.00 68 GLY A N 12
ATOM 16286 C CA . GLY A 1 68 ? -19.134 17.655 0.744 1.00 0.00 68 GLY A CA 12
ATOM 16287 C C . GLY A 1 68 ? -18.716 19.033 0.271 1.00 0.00 68 GLY A C 12
ATOM 16288 O O . GLY A 1 68 ? -18.325 19.208 -0.882 1.00 0.00 68 GLY A O 12
ATOM 16292 N N . GLY A 1 69 ? -18.800 20.015 1.163 1.00 0.00 69 GLY A N 12
ATOM 16293 C CA . GLY A 1 69 ? -18.426 21.372 0.811 1.00 0.00 69 GLY A CA 12
ATOM 16294 C C . GLY A 1 69 ? -17.595 22.042 1.887 1.00 0.00 69 GLY A C 12
ATOM 16295 O O . GLY A 1 69 ? -16.826 21.383 2.587 1.00 0.00 69 GLY A O 12
ATOM 16299 N N . CYS A 1 70 ? -17.747 23.355 2.017 1.00 0.00 70 CYS A N 12
ATOM 16300 C CA . CYS A 1 70 ? -17.002 24.116 3.014 1.00 0.00 70 CYS A CA 12
ATOM 16301 C C . CYS A 1 70 ? -17.324 23.628 4.423 1.00 0.00 70 CYS A C 12
ATOM 16302 O O . CYS A 1 70 ? -16.430 23.243 5.177 1.00 0.00 70 CYS A O 12
ATOM 16310 N N . ASP A 1 71 ? -18.605 23.647 4.772 1.00 0.00 71 ASP A N 12
ATOM 16311 C CA . ASP A 1 71 ? -19.046 23.208 6.090 1.00 0.00 71 ASP A CA 12
ATOM 16312 C C . ASP A 1 71 ? -18.498 21.821 6.412 1.00 0.00 71 ASP A C 12
ATOM 16313 O O . ASP A 1 71 ? -17.942 21.596 7.487 1.00 0.00 71 ASP A O 12
ATOM 16322 N N . ASP A 1 72 ? -18.659 20.894 5.473 1.00 0.00 72 ASP A N 12
ATOM 16323 C CA . ASP A 1 72 ? -18.180 19.529 5.656 1.00 0.00 72 ASP A CA 12
ATOM 16324 C C . ASP A 1 72 ? -16.664 19.502 5.819 1.00 0.00 72 ASP A C 12
ATOM 16325 O O . ASP A 1 72 ? -16.142 18.936 6.781 1.00 0.00 72 ASP A O 12
ATOM 16334 N N . LEU A 1 73 ? -15.961 20.116 4.873 1.00 0.00 73 LEU A N 12
ATOM 16335 C CA . LEU A 1 73 ? -14.504 20.162 4.911 1.00 0.00 73 LEU A CA 12
ATOM 16336 C C . LEU A 1 73 ? -14.010 20.709 6.247 1.00 0.00 73 LEU A C 12
ATOM 16337 O O . LEU A 1 73 ? -13.115 20.138 6.870 1.00 0.00 73 LEU A O 12
ATOM 16353 N N . TYR A 1 74 ? -14.602 21.816 6.682 1.00 0.00 74 TYR A N 12
ATOM 16354 C CA . TYR A 1 74 ? -14.223 22.440 7.944 1.00 0.00 74 TYR A CA 12
ATOM 16355 C C . TYR A 1 74 ? -14.628 21.566 9.127 1.00 0.00 74 TYR A C 12
ATOM 16356 O O . TYR A 1 74 ? -13.981 21.580 10.174 1.00 0.00 74 TYR A O 12
ATOM 16374 N N . ALA A 1 75 ? -15.705 20.807 8.952 1.00 0.00 75 ALA A N 12
ATOM 16375 C CA . ALA A 1 75 ? -16.197 19.924 10.002 1.00 0.00 75 ALA A CA 12
ATOM 16376 C C . ALA A 1 75 ? -15.309 18.692 10.144 1.00 0.00 75 ALA A C 12
ATOM 16377 O O . ALA A 1 75 ? -15.159 18.146 11.238 1.00 0.00 75 ALA A O 12
ATOM 16384 N N . LEU A 1 76 ? -14.724 18.260 9.034 1.00 0.00 76 LEU A N 12
ATOM 16385 C CA . LEU A 1 76 ? -13.851 17.091 9.034 1.00 0.00 76 LEU A CA 12
ATOM 16386 C C . LEU A 1 76 ? -12.468 17.444 9.572 1.00 0.00 76 LEU A C 12
ATOM 16387 O O . LEU A 1 76 ? -11.914 16.727 10.404 1.00 0.00 76 LEU A O 12
ATOM 16403 N N . GLU A 1 77 ? -11.917 18.555 9.091 1.00 0.00 77 GLU A N 12
ATOM 16404 C CA . GLU A 1 77 ? -10.600 19.003 9.524 1.00 0.00 77 GLU A CA 12
ATOM 16405 C C . GLU A 1 77 ? -10.586 19.282 11.025 1.00 0.00 77 GLU A C 12
ATOM 16406 O O . GLU A 1 77 ? -9.538 19.224 11.668 1.00 0.00 77 GLU A O 12
ATOM 16418 N N . ASP A 1 78 ? -11.757 19.584 11.575 1.00 0.00 78 ASP A N 12
ATOM 16419 C CA . ASP A 1 78 ? -11.881 19.871 12.999 1.00 0.00 78 ASP A CA 12
ATOM 16420 C C . ASP A 1 78 ? -11.527 18.645 13.834 1.00 0.00 78 ASP A C 12
ATOM 16421 O O . ASP A 1 78 ? -11.013 18.766 14.945 1.00 0.00 78 ASP A O 12
ATOM 16430 N N . GLU A 1 79 ? -11.807 17.464 13.290 1.00 0.00 79 GLU A N 12
ATOM 16431 C CA . GLU A 1 79 ? -11.520 16.216 13.987 1.00 0.00 79 GLU A CA 12
ATOM 16432 C C . GLU A 1 79 ? -10.213 15.604 13.490 1.00 0.00 79 GLU A C 12
ATOM 16433 O O . GLU A 1 79 ? -9.598 14.787 14.173 1.00 0.00 79 GLU A O 12
ATOM 16445 N N . GLY A 1 80 ? -9.795 16.007 12.294 1.00 0.00 80 GLY A N 12
ATOM 16446 C CA . GLY A 1 80 ? -8.564 15.489 11.725 1.00 0.00 80 GLY A CA 12
ATOM 16447 C C . GLY A 1 80 ? -8.793 14.252 10.879 1.00 0.00 80 GLY A C 12
ATOM 16448 O O . GLY A 1 80 ? -7.933 13.374 10.804 1.00 0.00 80 GLY A O 12
ATOM 16452 N N . LYS A 1 81 ? -9.955 14.181 10.240 1.00 0.00 81 LYS A N 12
ATOM 16453 C CA . LYS A 1 81 ? -10.296 13.043 9.395 1.00 0.00 81 LYS A CA 12
ATOM 16454 C C . LYS A 1 81 ? -9.899 13.304 7.945 1.00 0.00 81 LYS A C 12
ATOM 16455 O O . LYS A 1 81 ? -9.489 12.389 7.229 1.00 0.00 81 LYS A O 12
ATOM 16474 N N . LEU A 1 82 ? -10.023 14.556 7.519 1.00 0.00 82 LEU A N 12
ATOM 16475 C CA . LEU A 1 82 ? -9.676 14.937 6.154 1.00 0.00 82 LEU A CA 12
ATOM 16476 C C . LEU A 1 82 ? -8.278 14.446 5.791 1.00 0.00 82 LEU A C 12
ATOM 16477 O O . LEU A 1 82 ? -8.067 13.886 4.715 1.00 0.00 82 LEU A O 12
ATOM 16493 N N . ASP A 1 83 ? -7.329 14.658 6.695 1.00 0.00 83 ASP A N 12
ATOM 16494 C CA . ASP A 1 83 ? -5.951 14.234 6.471 1.00 0.00 83 ASP A CA 12
ATOM 16495 C C . ASP A 1 83 ? -5.893 12.761 6.078 1.00 0.00 83 ASP A C 12
ATOM 16496 O O . ASP A 1 83 ? -5.137 12.376 5.187 1.00 0.00 83 ASP A O 12
ATOM 16505 N N . SER A 1 84 ? -6.696 11.943 6.750 1.00 0.00 84 SER A N 12
ATOM 16506 C CA . SER A 1 84 ? -6.733 10.511 6.475 1.00 0.00 84 SER A CA 12
ATOM 16507 C C . SER A 1 84 ? -7.600 10.215 5.255 1.00 0.00 84 SER A C 12
ATOM 16508 O O . SER A 1 84 ? -7.406 9.209 4.570 1.00 0.00 84 SER A O 12
ATOM 16516 N N . LEU A 1 85 ? -8.558 11.096 4.990 1.00 0.00 85 LEU A N 12
ATOM 16517 C CA . LEU A 1 85 ? -9.456 10.930 3.853 1.00 0.00 85 LEU A CA 12
ATOM 16518 C C . LEU A 1 85 ? -8.702 11.083 2.536 1.00 0.00 85 LEU A C 12
ATOM 16519 O O . LEU A 1 85 ? -8.951 10.351 1.577 1.00 0.00 85 LEU A O 12
ATOM 16535 N N . LEU A 1 86 ? -7.779 12.037 2.496 1.00 0.00 86 LEU A N 12
ATOM 16536 C CA . LEU A 1 86 ? -6.986 12.285 1.297 1.00 0.00 86 LEU A CA 12
ATOM 16537 C C . LEU A 1 86 ? -5.801 11.327 1.220 1.00 0.00 86 LEU A C 12
ATOM 16538 O O . LEU A 1 86 ? -5.275 11.058 0.140 1.00 0.00 86 LEU A O 12
ATOM 16554 N N . LYS A 1 87 ? -5.388 10.812 2.373 1.00 0.00 87 LYS A N 12
ATOM 16555 C CA . LYS A 1 87 ? -4.268 9.880 2.437 1.00 0.00 87 LYS A CA 12
ATOM 16556 C C . LYS A 1 87 ? -4.713 8.469 2.069 1.00 0.00 87 LYS A C 12
ATOM 16557 O O . LYS A 1 87 ? -4.060 7.786 1.279 1.00 0.00 87 LYS A O 12
ATOM 16576 N N . THR A 1 88 ? -5.831 8.036 2.644 1.00 0.00 88 THR A N 12
ATOM 16577 C CA . THR A 1 88 ? -6.363 6.706 2.376 1.00 0.00 88 THR A CA 12
ATOM 16578 C C . THR A 1 88 ? -7.309 6.723 1.181 1.00 0.00 88 THR A C 12
ATOM 16579 O O . THR A 1 88 ? -7.314 5.800 0.367 1.00 0.00 88 THR A O 12
ATOM 16590 N N . GLY A 1 89 ? -8.109 7.781 1.080 1.00 0.00 89 GLY A N 12
ATOM 16591 C CA . GLY A 1 89 ? -9.048 7.898 -0.021 1.00 0.00 89 GLY A CA 12
ATOM 16592 C C . GLY A 1 89 ? -10.372 7.222 0.273 1.00 0.00 89 GLY A C 12
ATOM 16593 O O . GLY A 1 89 ? -11.143 6.927 -0.641 1.00 0.00 89 GLY A O 12
ATOM 16597 N N . LYS A 1 90 ? -10.638 6.975 1.551 1.00 0.00 90 LYS A N 12
ATOM 16598 C CA . LYS A 1 90 ? -11.878 6.329 1.963 1.00 0.00 90 LYS A CA 12
ATOM 16599 C C . LYS A 1 90 ? -12.390 6.920 3.273 1.00 0.00 90 LYS A C 12
ATOM 16600 O O . LYS A 1 90 ? -11.656 7.609 3.983 1.00 0.00 90 LYS A O 12
ATOM 16619 N N . LEU A 1 91 ? -13.651 6.645 3.589 1.00 0.00 91 LEU A N 12
ATOM 16620 C CA . LEU A 1 91 ? -14.260 7.148 4.815 1.00 0.00 91 LEU A CA 12
ATOM 16621 C C . LEU A 1 91 ? -14.457 6.024 5.826 1.00 0.00 91 LEU A C 12
ATOM 16622 O O . LEU A 1 91 ? -15.027 4.980 5.505 1.00 0.00 91 LEU A O 12
ATOM 16638 N N . ILE A 1 92 ? -13.985 6.244 7.048 1.00 0.00 92 ILE A N 12
ATOM 16639 C CA . ILE A 1 92 ? -14.113 5.251 8.107 1.00 0.00 92 ILE A CA 12
ATOM 16640 C C . ILE A 1 92 ? -15.138 5.686 9.149 1.00 0.00 92 ILE A C 12
ATOM 16641 O O . ILE A 1 92 ? -15.277 6.874 9.440 1.00 0.00 92 ILE A O 12
ATOM 16657 N N . GLY A 1 1 ? 4.637 11.867 6.612 1.00 0.00 1 GLY A N 13
ATOM 16658 C CA . GLY A 1 1 ? 4.413 10.480 6.249 1.00 0.00 1 GLY A CA 13
ATOM 16659 C C . GLY A 1 1 ? 5.307 10.027 5.112 1.00 0.00 1 GLY A C 13
ATOM 16660 O O . GLY A 1 1 ? 6.141 10.781 4.611 1.00 0.00 1 GLY A O 13
ATOM 16664 N N . PRO A 1 2 ? 5.139 8.765 4.688 1.00 0.00 2 PRO A N 13
ATOM 16665 C CA . PRO A 1 2 ? 5.929 8.184 3.599 1.00 0.00 2 PRO A CA 13
ATOM 16666 C C . PRO A 1 2 ? 5.582 8.790 2.243 1.00 0.00 2 PRO A C 13
ATOM 16667 O O . PRO A 1 2 ? 6.418 8.841 1.342 1.00 0.00 2 PRO A O 13
ATOM 16678 N N . GLY A 1 3 ? 4.341 9.249 2.105 1.00 0.00 3 GLY A N 13
ATOM 16679 C CA . GLY A 1 3 ? 3.906 9.845 0.856 1.00 0.00 3 GLY A CA 13
ATOM 16680 C C . GLY A 1 3 ? 2.922 8.968 0.107 1.00 0.00 3 GLY A C 13
ATOM 16681 O O . GLY A 1 3 ? 3.318 8.024 -0.577 1.00 0.00 3 GLY A O 13
ATOM 16685 N N . SER A 1 4 ? 1.637 9.280 0.236 1.00 0.00 4 SER A N 13
ATOM 16686 C CA . SER A 1 4 ? 0.593 8.509 -0.431 1.00 0.00 4 SER A CA 13
ATOM 16687 C C . SER A 1 4 ? -0.764 9.191 -0.282 1.00 0.00 4 SER A C 13
ATOM 16688 O O . SER A 1 4 ? -1.142 9.615 0.809 1.00 0.00 4 SER A O 13
ATOM 16696 N N . MET A 1 5 ? -1.492 9.293 -1.390 1.00 0.00 5 MET A N 13
ATOM 16697 C CA . MET A 1 5 ? -2.808 9.922 -1.383 1.00 0.00 5 MET A CA 13
ATOM 16698 C C . MET A 1 5 ? -3.676 9.376 -2.513 1.00 0.00 5 MET A C 13
ATOM 16699 O O . MET A 1 5 ? -3.270 8.468 -3.238 1.00 0.00 5 MET A O 13
ATOM 16713 N N . VAL A 1 6 ? -4.873 9.936 -2.656 1.00 0.00 6 VAL A N 13
ATOM 16714 C CA . VAL A 1 6 ? -5.799 9.506 -3.697 1.00 0.00 6 VAL A CA 13
ATOM 16715 C C . VAL A 1 6 ? -6.299 10.694 -4.512 1.00 0.00 6 VAL A C 13
ATOM 16716 O O . VAL A 1 6 ? -6.398 11.811 -4.004 1.00 0.00 6 VAL A O 13
ATOM 16729 N N . ASP A 1 7 ? -6.613 10.445 -5.779 1.00 0.00 7 ASP A N 13
ATOM 16730 C CA . ASP A 1 7 ? -7.105 11.493 -6.665 1.00 0.00 7 ASP A CA 13
ATOM 16731 C C . ASP A 1 7 ? -8.280 12.232 -6.033 1.00 0.00 7 ASP A C 13
ATOM 16732 O O . ASP A 1 7 ? -9.254 11.616 -5.599 1.00 0.00 7 ASP A O 13
ATOM 16741 N N . VAL A 1 8 ? -8.182 13.557 -5.982 1.00 0.00 8 VAL A N 13
ATOM 16742 C CA . VAL A 1 8 ? -9.236 14.380 -5.403 1.00 0.00 8 VAL A CA 13
ATOM 16743 C C . VAL A 1 8 ? -9.788 15.367 -6.426 1.00 0.00 8 VAL A C 13
ATOM 16744 O O . VAL A 1 8 ? -9.030 16.058 -7.108 1.00 0.00 8 VAL A O 13
ATOM 16757 N N . ILE A 1 9 ? -11.111 15.427 -6.528 1.00 0.00 9 ILE A N 13
ATOM 16758 C CA . ILE A 1 9 ? -11.764 16.330 -7.467 1.00 0.00 9 ILE A CA 13
ATOM 16759 C C . ILE A 1 9 ? -12.726 17.270 -6.748 1.00 0.00 9 ILE A C 13
ATOM 16760 O O . ILE A 1 9 ? -13.570 16.831 -5.965 1.00 0.00 9 ILE A O 13
ATOM 16776 N N . ILE A 1 10 ? -12.594 18.564 -7.019 1.00 0.00 10 ILE A N 13
ATOM 16777 C CA . ILE A 1 10 ? -13.453 19.565 -6.400 1.00 0.00 10 ILE A CA 13
ATOM 16778 C C . ILE A 1 10 ? -14.350 20.236 -7.435 1.00 0.00 10 ILE A C 13
ATOM 16779 O O . ILE A 1 10 ? -13.886 20.651 -8.497 1.00 0.00 10 ILE A O 13
ATOM 16795 N N . TYR A 1 11 ? -15.635 20.340 -7.117 1.00 0.00 11 TYR A N 13
ATOM 16796 C CA . TYR A 1 11 ? -16.598 20.960 -8.020 1.00 0.00 11 TYR A CA 13
ATOM 16797 C C . TYR A 1 11 ? -17.091 22.291 -7.460 1.00 0.00 11 TYR A C 13
ATOM 16798 O O . TYR A 1 11 ? -17.700 22.342 -6.391 1.00 0.00 11 TYR A O 13
ATOM 16816 N N . THR A 1 12 ? -16.823 23.369 -8.192 1.00 0.00 12 THR A N 13
ATOM 16817 C CA . THR A 1 12 ? -17.238 24.701 -7.770 1.00 0.00 12 THR A CA 13
ATOM 16818 C C . THR A 1 12 ? -17.502 25.600 -8.972 1.00 0.00 12 THR A C 13
ATOM 16819 O O . THR A 1 12 ? -16.994 25.356 -10.066 1.00 0.00 12 THR A O 13
ATOM 16830 N N . ARG A 1 13 ? -18.300 26.642 -8.761 1.00 0.00 13 ARG A N 13
ATOM 16831 C CA . ARG A 1 13 ? -18.632 27.578 -9.828 1.00 0.00 13 ARG A CA 13
ATOM 16832 C C . ARG A 1 13 ? -17.986 28.938 -9.579 1.00 0.00 13 ARG A C 13
ATOM 16833 O O . ARG A 1 13 ? -17.603 29.275 -8.459 1.00 0.00 13 ARG A O 13
ATOM 16854 N N . PRO A 1 14 ? -17.861 29.738 -10.648 1.00 0.00 14 PRO A N 13
ATOM 16855 C CA . PRO A 1 14 ? -17.261 31.074 -10.571 1.00 0.00 14 PRO A CA 13
ATOM 16856 C C . PRO A 1 14 ? -18.141 32.061 -9.813 1.00 0.00 14 PRO A C 13
ATOM 16857 O O . PRO A 1 14 ? -19.225 32.421 -10.270 1.00 0.00 14 PRO A O 13
ATOM 16868 N N . GLY A 1 15 ? -17.666 32.497 -8.649 1.00 0.00 15 GLY A N 13
ATOM 16869 C CA . GLY A 1 15 ? -18.423 33.440 -7.846 1.00 0.00 15 GLY A CA 13
ATOM 16870 C C . GLY A 1 15 ? -18.971 32.814 -6.580 1.00 0.00 15 GLY A C 13
ATOM 16871 O O . GLY A 1 15 ? -19.740 33.441 -5.850 1.00 0.00 15 GLY A O 13
ATOM 16875 N N . CYS A 1 16 ? -18.577 31.572 -6.317 1.00 0.00 16 CYS A N 13
ATOM 16876 C CA . CYS A 1 16 ? -19.035 30.859 -5.131 1.00 0.00 16 CYS A CA 13
ATOM 16877 C C . CYS A 1 16 ? -18.098 31.106 -3.952 1.00 0.00 16 CYS A C 13
ATOM 16878 O O . CYS A 1 16 ? -16.949 30.664 -3.937 1.00 0.00 16 CYS A O 13
ATOM 16885 N N . PRO A 1 17 ? -18.599 31.829 -2.939 1.00 0.00 17 PRO A N 13
ATOM 16886 C CA . PRO A 1 17 ? -17.825 32.151 -1.737 1.00 0.00 17 PRO A CA 13
ATOM 16887 C C . PRO A 1 17 ? -17.571 30.925 -0.866 1.00 0.00 17 PRO A C 13
ATOM 16888 O O . PRO A 1 17 ? -16.435 30.655 -0.474 1.00 0.00 17 PRO A O 13
ATOM 16899 N N . TYR A 1 18 ? -18.634 30.188 -0.566 1.00 0.00 18 TYR A N 13
ATOM 16900 C CA . TYR A 1 18 ? -18.526 28.992 0.261 1.00 0.00 18 TYR A CA 13
ATOM 16901 C C . TYR A 1 18 ? -17.591 27.970 -0.379 1.00 0.00 18 TYR A C 13
ATOM 16902 O O . TYR A 1 18 ? -16.910 27.214 0.315 1.00 0.00 18 TYR A O 13
ATOM 16920 N N . CYS A 1 19 ? -17.565 27.952 -1.707 1.00 0.00 19 CYS A N 13
ATOM 16921 C CA . CYS A 1 19 ? -16.715 27.024 -2.443 1.00 0.00 19 CYS A CA 13
ATOM 16922 C C . CYS A 1 19 ? -15.246 27.424 -2.329 1.00 0.00 19 CYS A C 13
ATOM 16923 O O . CYS A 1 19 ? -14.390 26.598 -2.014 1.00 0.00 19 CYS A O 13
ATOM 16930 N N . ALA A 1 20 ? -14.964 28.696 -2.587 1.00 0.00 20 ALA A N 13
ATOM 16931 C CA . ALA A 1 20 ? -13.600 29.207 -2.511 1.00 0.00 20 ALA A CA 13
ATOM 16932 C C . ALA A 1 20 ? -12.970 28.888 -1.159 1.00 0.00 20 ALA A C 13
ATOM 16933 O O . ALA A 1 20 ? -11.823 28.446 -1.088 1.00 0.00 20 ALA A O 13
ATOM 16940 N N . ARG A 1 21 ? -13.725 29.117 -0.090 1.00 0.00 21 ARG A N 13
ATOM 16941 C CA . ARG A 1 21 ? -13.239 28.856 1.259 1.00 0.00 21 ARG A CA 13
ATOM 16942 C C . ARG A 1 21 ? -12.750 27.416 1.392 1.00 0.00 21 ARG A C 13
ATOM 16943 O O . ARG A 1 21 ? -11.672 27.164 1.929 1.00 0.00 21 ARG A O 13
ATOM 16964 N N . ALA A 1 22 ? -13.552 26.477 0.900 1.00 0.00 22 ALA A N 13
ATOM 16965 C CA . ALA A 1 22 ? -13.200 25.064 0.962 1.00 0.00 22 ALA A CA 13
ATOM 16966 C C . ALA A 1 22 ? -11.923 24.781 0.180 1.00 0.00 22 ALA A C 13
ATOM 16967 O O . ALA A 1 22 ? -11.012 24.117 0.676 1.00 0.00 22 ALA A O 13
ATOM 16974 N N . LYS A 1 23 ? -11.861 25.287 -1.047 1.00 0.00 23 LYS A N 13
ATOM 16975 C CA . LYS A 1 23 ? -10.695 25.089 -1.900 1.00 0.00 23 LYS A CA 13
ATOM 16976 C C . LYS A 1 23 ? -9.420 25.533 -1.189 1.00 0.00 23 LYS A C 13
ATOM 16977 O O . LYS A 1 23 ? -8.479 24.755 -1.040 1.00 0.00 23 LYS A O 13
ATOM 16996 N N . ALA A 1 24 ? -9.398 26.788 -0.752 1.00 0.00 24 ALA A N 13
ATOM 16997 C CA . ALA A 1 24 ? -8.241 27.333 -0.054 1.00 0.00 24 ALA A CA 13
ATOM 16998 C C . ALA A 1 24 ? -7.918 26.519 1.194 1.00 0.00 24 ALA A C 13
ATOM 16999 O O . ALA A 1 24 ? -6.752 26.267 1.500 1.00 0.00 24 ALA A O 13
ATOM 17006 N N . LEU A 1 25 ? -8.958 26.109 1.913 1.00 0.00 25 LEU A N 13
ATOM 17007 C CA . LEU A 1 25 ? -8.785 25.323 3.129 1.00 0.00 25 LEU A CA 13
ATOM 17008 C C . LEU A 1 25 ? -8.014 24.038 2.842 1.00 0.00 25 LEU A C 13
ATOM 17009 O O . LEU A 1 25 ? -7.111 23.663 3.591 1.00 0.00 25 LEU A O 13
ATOM 17025 N N . LEU A 1 26 ? -8.374 23.369 1.752 1.00 0.00 26 LEU A N 13
ATOM 17026 C CA . LEU A 1 26 ? -7.715 22.127 1.365 1.00 0.00 26 LEU A CA 13
ATOM 17027 C C . LEU A 1 26 ? -6.317 22.400 0.818 1.00 0.00 26 LEU A C 13
ATOM 17028 O O . LEU A 1 26 ? -5.378 21.652 1.088 1.00 0.00 26 LEU A O 13
ATOM 17044 N N . ALA A 1 27 ? -6.187 23.478 0.051 1.00 0.00 27 ALA A N 13
ATOM 17045 C CA . ALA A 1 27 ? -4.904 23.852 -0.529 1.00 0.00 27 ALA A CA 13
ATOM 17046 C C . ALA A 1 27 ? -3.897 24.221 0.556 1.00 0.00 27 ALA A C 13
ATOM 17047 O O . ALA A 1 27 ? -2.711 23.912 0.445 1.00 0.00 27 ALA A O 13
ATOM 17054 N N . ARG A 1 28 ? -4.379 24.883 1.602 1.00 0.00 28 ARG A N 13
ATOM 17055 C CA . ARG A 1 28 ? -3.520 25.296 2.706 1.00 0.00 28 ARG A CA 13
ATOM 17056 C C . ARG A 1 28 ? -2.804 24.094 3.316 1.00 0.00 28 ARG A C 13
ATOM 17057 O O . ARG A 1 28 ? -1.683 24.211 3.812 1.00 0.00 28 ARG A O 13
ATOM 17078 N N . LYS A 1 29 ? -3.460 22.939 3.277 1.00 0.00 29 LYS A N 13
ATOM 17079 C CA . LYS A 1 29 ? -2.887 21.715 3.825 1.00 0.00 29 LYS A CA 13
ATOM 17080 C C . LYS A 1 29 ? -1.868 21.113 2.863 1.00 0.00 29 LYS A C 13
ATOM 17081 O O . LYS A 1 29 ? -1.056 20.274 3.250 1.00 0.00 29 LYS A O 13
ATOM 17100 N N . GLY A 1 30 ? -1.917 21.548 1.608 1.00 0.00 30 GLY A N 13
ATOM 17101 C CA . GLY A 1 30 ? -0.992 21.042 0.611 1.00 0.00 30 GLY A CA 13
ATOM 17102 C C . GLY A 1 30 ? -1.616 19.979 -0.272 1.00 0.00 30 GLY A C 13
ATOM 17103 O O . GLY A 1 30 ? -1.062 19.623 -1.312 1.00 0.00 30 GLY A O 13
ATOM 17107 N N . ALA A 1 31 ? -2.771 19.470 0.144 1.00 0.00 31 ALA A N 13
ATOM 17108 C CA . ALA A 1 31 ? -3.470 18.442 -0.617 1.00 0.00 31 ALA A CA 13
ATOM 17109 C C . ALA A 1 31 ? -3.936 18.979 -1.966 1.00 0.00 31 ALA A C 13
ATOM 17110 O O . ALA A 1 31 ? -4.777 19.875 -2.030 1.00 0.00 31 ALA A O 13
ATOM 17117 N N . GLU A 1 32 ? -3.383 18.426 -3.041 1.00 0.00 32 GLU A N 13
ATOM 17118 C CA . GLU A 1 32 ? -3.742 18.852 -4.389 1.00 0.00 32 GLU A CA 13
ATOM 17119 C C . GLU A 1 32 ? -5.082 18.254 -4.809 1.00 0.00 32 GLU A C 13
ATOM 17120 O O . GLU A 1 32 ? -5.435 17.147 -4.404 1.00 0.00 32 GLU A O 13
ATOM 17132 N N . PHE A 1 33 ? -5.824 18.996 -5.624 1.00 0.00 33 PHE A N 13
ATOM 17133 C CA . PHE A 1 33 ? -7.125 18.542 -6.099 1.00 0.00 33 PHE A CA 13
ATOM 17134 C C . PHE A 1 33 ? -7.449 19.148 -7.462 1.00 0.00 33 PHE A C 13
ATOM 17135 O O . PHE A 1 33 ? -7.064 20.278 -7.757 1.00 0.00 33 PHE A O 13
ATOM 17152 N N . ASN A 1 34 ? -8.160 18.387 -8.288 1.00 0.00 34 ASN A N 13
ATOM 17153 C CA . ASN A 1 34 ? -8.535 18.847 -9.619 1.00 0.00 34 ASN A CA 13
ATOM 17154 C C . ASN A 1 34 ? -9.739 19.782 -9.553 1.00 0.00 34 ASN A C 13
ATOM 17155 O O . ASN A 1 34 ? -10.800 19.407 -9.055 1.00 0.00 34 ASN A O 13
ATOM 17166 N N . GLU A 1 35 ? -9.566 20.999 -10.059 1.00 0.00 35 GLU A N 13
ATOM 17167 C CA . GLU A 1 35 ? -10.639 21.986 -10.056 1.00 0.00 35 GLU A CA 13
ATOM 17168 C C . GLU A 1 35 ? -11.543 21.811 -11.272 1.00 0.00 35 GLU A C 13
ATOM 17169 O O . GLU A 1 35 ? -11.078 21.831 -12.413 1.00 0.00 35 GLU A O 13
ATOM 17181 N N . ILE A 1 36 ? -12.836 21.637 -11.021 1.00 0.00 36 ILE A N 13
ATOM 17182 C CA . ILE A 1 36 ? -13.806 21.459 -12.094 1.00 0.00 36 ILE A CA 13
ATOM 17183 C C . ILE A 1 36 ? -15.055 22.298 -11.852 1.00 0.00 36 ILE A C 13
ATOM 17184 O O . ILE A 1 36 ? -15.474 22.492 -10.711 1.00 0.00 36 ILE A O 13
ATOM 17200 N N . ASP A 1 37 ? -15.648 22.792 -12.933 1.00 0.00 37 ASP A N 13
ATOM 17201 C CA . ASP A 1 37 ? -16.853 23.609 -12.839 1.00 0.00 37 ASP A CA 13
ATOM 17202 C C . ASP A 1 37 ? -18.076 22.830 -13.311 1.00 0.00 37 ASP A C 13
ATOM 17203 O O . ASP A 1 37 ? -17.980 21.980 -14.196 1.00 0.00 37 ASP A O 13
ATOM 17212 N N . ALA A 1 38 ? -19.226 23.124 -12.712 1.00 0.00 38 ALA A N 13
ATOM 17213 C CA . ALA A 1 38 ? -20.468 22.451 -13.071 1.00 0.00 38 ALA A CA 13
ATOM 17214 C C . ALA A 1 38 ? -21.457 23.426 -13.701 1.00 0.00 38 ALA A C 13
ATOM 17215 O O . ALA A 1 38 ? -22.275 23.041 -14.537 1.00 0.00 38 ALA A O 13
ATOM 17222 N N . SER A 1 39 ? -21.378 24.688 -13.294 1.00 0.00 39 SER A N 13
ATOM 17223 C CA . SER A 1 39 ? -22.270 25.717 -13.815 1.00 0.00 39 SER A CA 13
ATOM 17224 C C . SER A 1 39 ? -22.124 25.847 -15.328 1.00 0.00 39 SER A C 13
ATOM 17225 O O . SER A 1 39 ? -23.020 26.344 -16.009 1.00 0.00 39 SER A O 13
ATOM 17233 N N . ALA A 1 40 ? -20.987 25.395 -15.847 1.00 0.00 40 ALA A N 13
ATOM 17234 C CA . ALA A 1 40 ? -20.723 25.458 -17.280 1.00 0.00 40 ALA A CA 13
ATOM 17235 C C . ALA A 1 40 ? -21.874 24.854 -18.077 1.00 0.00 40 ALA A C 13
ATOM 17236 O O . ALA A 1 40 ? -22.208 25.329 -19.163 1.00 0.00 40 ALA A O 13
ATOM 17243 N N . THR A 1 41 ? -22.478 23.803 -17.532 1.00 0.00 41 THR A N 13
ATOM 17244 C CA . THR A 1 41 ? -23.590 23.133 -18.193 1.00 0.00 41 THR A CA 13
ATOM 17245 C C . THR A 1 41 ? -24.709 22.819 -17.206 1.00 0.00 41 THR A C 13
ATOM 17246 O O . THR A 1 41 ? -24.502 22.765 -15.993 1.00 0.00 41 THR A O 13
ATOM 17257 N N . PRO A 1 42 ? -25.923 22.606 -17.734 1.00 0.00 42 PRO A N 13
ATOM 17258 C CA . PRO A 1 42 ? -27.098 22.293 -16.916 1.00 0.00 42 PRO A CA 13
ATOM 17259 C C . PRO A 1 42 ? -27.018 20.903 -16.294 1.00 0.00 42 PRO A C 13
ATOM 17260 O O . PRO A 1 42 ? -27.424 20.701 -15.150 1.00 0.00 42 PRO A O 13
ATOM 17271 N N . GLU A 1 43 ? -26.491 19.948 -17.055 1.00 0.00 43 GLU A N 13
ATOM 17272 C CA . GLU A 1 43 ? -26.358 18.577 -16.576 1.00 0.00 43 GLU A CA 13
ATOM 17273 C C . GLU A 1 43 ? -25.287 18.480 -15.494 1.00 0.00 43 GLU A C 13
ATOM 17274 O O . GLU A 1 43 ? -25.527 17.937 -14.414 1.00 0.00 43 GLU A O 13
ATOM 17286 N N . LEU A 1 44 ? -24.106 19.009 -15.790 1.00 0.00 44 LEU A N 13
ATOM 17287 C CA . LEU A 1 44 ? -22.996 18.983 -14.842 1.00 0.00 44 LEU A CA 13
ATOM 17288 C C . LEU A 1 44 ? -23.396 19.624 -13.517 1.00 0.00 44 LEU A C 13
ATOM 17289 O O . LEU A 1 44 ? -22.966 19.187 -12.450 1.00 0.00 44 LEU A O 13
ATOM 17305 N N . ARG A 1 45 ? -24.223 20.662 -13.594 1.00 0.00 45 ARG A N 13
ATOM 17306 C CA . ARG A 1 45 ? -24.683 21.363 -12.401 1.00 0.00 45 ARG A CA 13
ATOM 17307 C C . ARG A 1 45 ? -25.887 20.657 -11.786 1.00 0.00 45 ARG A C 13
ATOM 17308 O O . ARG A 1 45 ? -26.138 20.767 -10.586 1.00 0.00 45 ARG A O 13
ATOM 17329 N N . ALA A 1 46 ? -26.631 19.933 -12.616 1.00 0.00 46 ALA A N 13
ATOM 17330 C CA . ALA A 1 46 ? -27.808 19.208 -12.154 1.00 0.00 46 ALA A CA 13
ATOM 17331 C C . ALA A 1 46 ? -27.412 17.958 -11.376 1.00 0.00 46 ALA A C 13
ATOM 17332 O O . ALA A 1 46 ? -27.977 17.667 -10.323 1.00 0.00 46 ALA A O 13
ATOM 17339 N N . GLU A 1 47 ? -26.439 17.221 -11.904 1.00 0.00 47 GLU A N 13
ATOM 17340 C CA . GLU A 1 47 ? -25.970 16.001 -11.258 1.00 0.00 47 GLU A CA 13
ATOM 17341 C C . GLU A 1 47 ? -25.353 16.308 -9.897 1.00 0.00 47 GLU A C 13
ATOM 17342 O O . GLU A 1 47 ? -25.535 15.559 -8.938 1.00 0.00 47 GLU A O 13
ATOM 17354 N N . MET A 1 48 ? -24.621 17.415 -9.822 1.00 0.00 48 MET A N 13
ATOM 17355 C CA . MET A 1 48 ? -23.977 17.822 -8.578 1.00 0.00 48 MET A CA 13
ATOM 17356 C C . MET A 1 48 ? -25.014 18.250 -7.544 1.00 0.00 48 MET A C 13
ATOM 17357 O O . MET A 1 48 ? -25.030 17.742 -6.423 1.00 0.00 48 MET A O 13
ATOM 17371 N N . GLN A 1 49 ? -25.876 19.186 -7.928 1.00 0.00 49 GLN A N 13
ATOM 17372 C CA . GLN A 1 49 ? -26.914 19.682 -7.033 1.00 0.00 49 GLN A CA 13
ATOM 17373 C C . GLN A 1 49 ? -27.913 18.580 -6.695 1.00 0.00 49 GLN A C 13
ATOM 17374 O O . GLN A 1 49 ? -28.633 18.666 -5.701 1.00 0.00 49 GLN A O 13
ATOM 17388 N N . GLU A 1 50 ? -27.951 17.546 -7.530 1.00 0.00 50 GLU A N 13
ATOM 17389 C CA . GLU A 1 50 ? -28.863 16.428 -7.319 1.00 0.00 50 GLU A CA 13
ATOM 17390 C C . GLU A 1 50 ? -28.409 15.569 -6.142 1.00 0.00 50 GLU A C 13
ATOM 17391 O O . GLU A 1 50 ? -29.204 14.843 -5.547 1.00 0.00 50 GLU A O 13
ATOM 17403 N N . ARG A 1 51 ? -27.124 15.658 -5.814 1.00 0.00 51 ARG A N 13
ATOM 17404 C CA . ARG A 1 51 ? -26.562 14.888 -4.710 1.00 0.00 51 ARG A CA 13
ATOM 17405 C C . ARG A 1 51 ? -26.708 15.643 -3.392 1.00 0.00 51 ARG A C 13
ATOM 17406 O O . ARG A 1 51 ? -26.937 15.041 -2.343 1.00 0.00 51 ARG A O 13
ATOM 17427 N N . SER A 1 52 ? -26.573 16.964 -3.454 1.00 0.00 52 SER A N 13
ATOM 17428 C CA . SER A 1 52 ? -26.686 17.800 -2.264 1.00 0.00 52 SER A CA 13
ATOM 17429 C C . SER A 1 52 ? -28.149 18.066 -1.923 1.00 0.00 52 SER A C 13
ATOM 17430 O O . SER A 1 52 ? -28.525 18.121 -0.754 1.00 0.00 52 SER A O 13
ATOM 17438 N N . GLY A 1 53 ? -28.970 18.231 -2.956 1.00 0.00 53 GLY A N 13
ATOM 17439 C CA . GLY A 1 53 ? -30.383 18.489 -2.747 1.00 0.00 53 GLY A CA 13
ATOM 17440 C C . GLY A 1 53 ? -30.687 19.968 -2.608 1.00 0.00 53 GLY A C 13
ATOM 17441 O O . GLY A 1 53 ? -31.810 20.348 -2.276 1.00 0.00 53 GLY A O 13
ATOM 17445 N N . ARG A 1 54 ? -29.685 20.803 -2.861 1.00 0.00 54 ARG A N 13
ATOM 17446 C CA . ARG A 1 54 ? -29.850 22.248 -2.760 1.00 0.00 54 ARG A CA 13
ATOM 17447 C C . ARG A 1 54 ? -29.499 22.929 -4.080 1.00 0.00 54 ARG A C 13
ATOM 17448 O O . ARG A 1 54 ? -29.064 22.278 -5.029 1.00 0.00 54 ARG A O 13
ATOM 17469 N N . ASN A 1 55 ? -29.692 24.243 -4.131 1.00 0.00 55 ASN A N 13
ATOM 17470 C CA . ASN A 1 55 ? -29.396 25.012 -5.334 1.00 0.00 55 ASN A CA 13
ATOM 17471 C C . ASN A 1 55 ? -28.042 24.616 -5.914 1.00 0.00 55 ASN A C 13
ATOM 17472 O O . ASN A 1 55 ? -27.967 23.954 -6.950 1.00 0.00 55 ASN A O 13
ATOM 17483 N N . THR A 1 56 ? -26.972 25.025 -5.239 1.00 0.00 56 THR A N 13
ATOM 17484 C CA . THR A 1 56 ? -25.621 24.713 -5.687 1.00 0.00 56 THR A CA 13
ATOM 17485 C C . THR A 1 56 ? -24.620 24.838 -4.543 1.00 0.00 56 THR A C 13
ATOM 17486 O O . THR A 1 56 ? -24.628 25.821 -3.802 1.00 0.00 56 THR A O 13
ATOM 17497 N N . PHE A 1 57 ? -23.759 23.836 -4.405 1.00 0.00 57 PHE A N 13
ATOM 17498 C CA . PHE A 1 57 ? -22.751 23.834 -3.351 1.00 0.00 57 PHE A CA 13
ATOM 17499 C C . PHE A 1 57 ? -21.468 23.158 -3.826 1.00 0.00 57 PHE A C 13
ATOM 17500 O O . PHE A 1 57 ? -21.456 22.408 -4.802 1.00 0.00 57 PHE A O 13
ATOM 17517 N N . PRO A 1 58 ? -20.361 23.429 -3.120 1.00 0.00 58 PRO A N 13
ATOM 17518 C CA . PRO A 1 58 ? -19.051 22.858 -3.450 1.00 0.00 58 PRO A CA 13
ATOM 17519 C C . PRO A 1 58 ? -18.984 21.361 -3.166 1.00 0.00 58 PRO A C 13
ATOM 17520 O O . PRO A 1 58 ? -19.340 20.911 -2.078 1.00 0.00 58 PRO A O 13
ATOM 17531 N N . GLN A 1 59 ? -18.524 20.597 -4.152 1.00 0.00 59 GLN A N 13
ATOM 17532 C CA . GLN A 1 59 ? -18.411 19.151 -4.007 1.00 0.00 59 GLN A CA 13
ATOM 17533 C C . GLN A 1 59 ? -16.952 18.731 -3.862 1.00 0.00 59 GLN A C 13
ATOM 17534 O O . GLN A 1 59 ? -16.101 19.124 -4.661 1.00 0.00 59 GLN A O 13
ATOM 17548 N N . ILE A 1 60 ? -16.670 17.931 -2.839 1.00 0.00 60 ILE A N 13
ATOM 17549 C CA . ILE A 1 60 ? -15.314 17.458 -2.591 1.00 0.00 60 ILE A CA 13
ATOM 17550 C C . ILE A 1 60 ? -15.228 15.941 -2.720 1.00 0.00 60 ILE A C 13
ATOM 17551 O O . ILE A 1 60 ? -15.631 15.207 -1.818 1.00 0.00 60 ILE A O 13
ATOM 17567 N N . PHE A 1 61 ? -14.700 15.477 -3.848 1.00 0.00 61 PHE A N 13
ATOM 17568 C CA . PHE A 1 61 ? -14.561 14.047 -4.096 1.00 0.00 61 PHE A CA 13
ATOM 17569 C C . PHE A 1 61 ? -13.182 13.553 -3.667 1.00 0.00 61 PHE A C 13
ATOM 17570 O O . PHE A 1 61 ? -12.163 13.962 -4.224 1.00 0.00 61 PHE A O 13
ATOM 17587 N N . ILE A 1 62 ? -13.159 12.671 -2.673 1.00 0.00 62 ILE A N 13
ATOM 17588 C CA . ILE A 1 62 ? -11.907 12.121 -2.170 1.00 0.00 62 ILE A CA 13
ATOM 17589 C C . ILE A 1 62 ? -11.884 10.601 -2.297 1.00 0.00 62 ILE A C 13
ATOM 17590 O O . ILE A 1 62 ? -12.688 9.904 -1.680 1.00 0.00 62 ILE A O 13
ATOM 17606 N N . GLY A 1 63 ? -10.954 10.094 -3.102 1.00 0.00 63 GLY A N 13
ATOM 17607 C CA . GLY A 1 63 ? -10.842 8.660 -3.294 1.00 0.00 63 GLY A CA 13
ATOM 17608 C C . 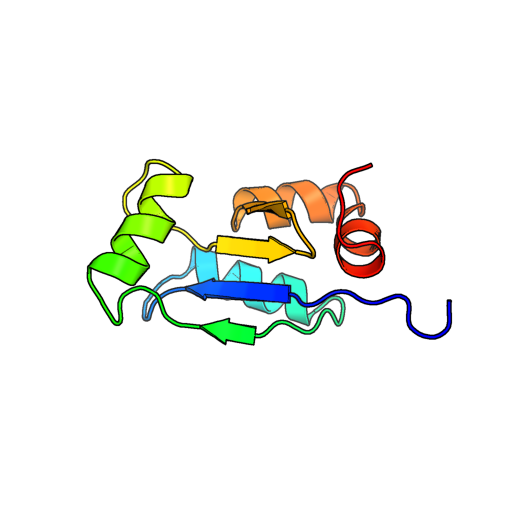GLY A 1 63 ? -12.060 8.070 -3.976 1.00 0.00 63 GLY A C 13
ATOM 17609 O O . GLY A 1 63 ? -12.265 8.265 -5.174 1.00 0.00 63 GLY A O 13
ATOM 17613 N N . SER A 1 64 ? -12.870 7.344 -3.212 1.00 0.00 64 SER A N 13
ATOM 17614 C CA . SER A 1 64 ? -14.072 6.717 -3.751 1.00 0.00 64 SER A CA 13
ATOM 17615 C C . SER A 1 64 ? -15.311 7.174 -2.988 1.00 0.00 64 SER A C 13
ATOM 17616 O O . SER A 1 64 ? -16.394 6.609 -3.144 1.00 0.00 64 SER A O 13
ATOM 17624 N N . VAL A 1 65 ? -15.144 8.201 -2.160 1.00 0.00 65 VAL A N 13
ATOM 17625 C CA . VAL A 1 65 ? -16.248 8.736 -1.373 1.00 0.00 65 VAL A CA 13
ATOM 17626 C C . VAL A 1 65 ? -16.444 10.224 -1.640 1.00 0.00 65 VAL A C 13
ATOM 17627 O O . VAL A 1 65 ? -15.497 10.935 -1.979 1.00 0.00 65 VAL A O 13
ATOM 17640 N N . HIS A 1 66 ? -17.679 10.691 -1.484 1.00 0.00 66 HIS A N 13
ATOM 17641 C CA . HIS A 1 66 ? -17.999 12.096 -1.708 1.00 0.00 66 HIS A CA 13
ATOM 17642 C C . HIS A 1 66 ? -18.077 12.852 -0.385 1.00 0.00 66 HIS A C 13
ATOM 17643 O O . HIS A 1 66 ? -19.089 12.799 0.314 1.00 0.00 66 HIS A O 13
ATOM 17657 N N . VAL A 1 67 ? -17.000 13.555 -0.046 1.00 0.00 67 VAL A N 13
ATOM 17658 C CA . VAL A 1 67 ? -16.947 14.323 1.192 1.00 0.00 67 VAL A CA 13
ATOM 17659 C C . VAL A 1 67 ? -18.161 15.234 1.327 1.00 0.00 67 VAL A C 13
ATOM 17660 O O . VAL A 1 67 ? -19.099 14.931 2.063 1.00 0.00 67 VAL A O 13
ATOM 17673 N N . GLY A 1 68 ? -18.137 16.354 0.610 1.00 0.00 68 GLY A N 13
ATOM 17674 C CA . GLY A 1 68 ? -19.242 17.293 0.663 1.00 0.00 68 GLY A CA 13
ATOM 17675 C C . GLY A 1 68 ? -18.845 18.682 0.204 1.00 0.00 68 GLY A C 13
ATOM 17676 O O . GLY A 1 68 ? -18.367 18.860 -0.916 1.00 0.00 68 GLY A O 13
ATOM 17680 N N . GLY A 1 69 ? -19.044 19.670 1.071 1.00 0.00 69 GLY A N 13
ATOM 17681 C CA . GLY A 1 69 ? -18.700 21.038 0.729 1.00 0.00 69 GLY A CA 13
ATOM 17682 C C . GLY A 1 69 ? -17.978 21.753 1.854 1.00 0.00 69 GLY A C 13
ATOM 17683 O O . GLY A 1 69 ? -17.268 21.127 2.642 1.00 0.00 69 GLY A O 13
ATOM 17687 N N . CYS A 1 70 ? -18.159 23.067 1.929 1.00 0.00 70 CYS A N 13
ATOM 17688 C CA . CYS A 1 70 ? -17.517 23.868 2.965 1.00 0.00 70 CYS A CA 13
ATOM 17689 C C . CYS A 1 70 ? -17.859 23.337 4.354 1.00 0.00 70 CYS A C 13
ATOM 17690 O O . CYS A 1 70 ? -16.986 23.204 5.211 1.00 0.00 70 CYS A O 13
ATOM 17698 N N . ASP A 1 71 ? -19.135 23.037 4.568 1.00 0.00 71 ASP A N 13
ATOM 17699 C CA . ASP A 1 71 ? -19.594 22.521 5.853 1.00 0.00 71 ASP A CA 13
ATOM 17700 C C . ASP A 1 71 ? -18.860 21.233 6.214 1.00 0.00 71 ASP A C 13
ATOM 17701 O O . ASP A 1 71 ? -18.353 21.087 7.327 1.00 0.00 71 ASP A O 13
ATOM 17710 N N . ASP A 1 72 ? -18.809 20.302 5.268 1.00 0.00 72 ASP A N 13
ATOM 17711 C CA . ASP A 1 72 ? -18.137 19.026 5.486 1.00 0.00 72 ASP A CA 13
ATOM 17712 C C . ASP A 1 72 ? -16.643 19.230 5.713 1.00 0.00 72 ASP A C 13
ATOM 17713 O O . ASP A 1 72 ? -16.084 18.757 6.703 1.00 0.00 72 ASP A O 13
ATOM 17722 N N . LEU A 1 73 ? -16.001 19.937 4.789 1.00 0.00 73 LEU A N 13
ATOM 17723 C CA . LEU A 1 73 ? -14.570 20.203 4.887 1.00 0.00 73 LEU A CA 13
ATOM 17724 C C . LEU A 1 73 ? -14.233 20.891 6.206 1.00 0.00 73 LEU A C 13
ATOM 17725 O O . LEU A 1 73 ? -13.201 20.611 6.818 1.00 0.00 73 LEU A O 13
ATOM 17741 N N . TYR A 1 74 ? -15.110 21.789 6.640 1.00 0.00 74 TYR A N 13
ATOM 17742 C CA . TYR A 1 74 ? -14.906 22.516 7.887 1.00 0.00 74 TYR A CA 13
ATOM 17743 C C . TYR A 1 74 ? -15.096 21.598 9.091 1.00 0.00 74 TYR A C 13
ATOM 17744 O O . TYR A 1 74 ? -14.392 21.716 10.093 1.00 0.00 74 TYR A O 13
ATOM 17762 N N . ALA A 1 75 ? -16.054 20.683 8.983 1.00 0.00 75 ALA A N 13
ATOM 17763 C CA . ALA A 1 75 ? -16.337 19.743 10.060 1.00 0.00 75 ALA A CA 13
ATOM 17764 C C . ALA A 1 75 ? -15.257 18.670 10.149 1.00 0.00 75 ALA A C 13
ATOM 17765 O O . ALA A 1 75 ? -14.992 18.129 11.224 1.00 0.00 75 ALA A O 13
ATOM 17772 N N . LEU A 1 76 ? -14.637 18.365 9.015 1.00 0.00 76 LEU A N 13
ATOM 17773 C CA . LEU A 1 76 ? -13.586 17.354 8.965 1.00 0.00 76 LEU A CA 13
ATOM 17774 C C . LEU A 1 76 ? -12.262 17.921 9.468 1.00 0.00 76 LEU A C 13
ATOM 17775 O O . LEU A 1 76 ? -11.618 17.336 10.339 1.00 0.00 76 LEU A O 13
ATOM 17791 N N . GLU A 1 77 ? -11.865 19.063 8.916 1.00 0.00 77 GLU A N 13
ATOM 17792 C CA . GLU A 1 77 ? -10.618 19.708 9.312 1.00 0.00 77 GLU A CA 13
ATOM 17793 C C . GLU A 1 77 ? -10.581 19.943 10.819 1.00 0.00 77 GLU A C 13
ATOM 17794 O O . GLU A 1 77 ? -9.550 19.752 11.463 1.00 0.00 77 GLU A O 13
ATOM 17806 N N . ASP A 1 78 ? -11.714 20.359 11.375 1.00 0.00 78 ASP A N 13
ATOM 17807 C CA . ASP A 1 78 ? -11.813 20.620 12.806 1.00 0.00 78 ASP A CA 13
ATOM 17808 C C . ASP A 1 78 ? -11.386 19.397 13.612 1.00 0.00 78 ASP A C 13
ATOM 17809 O O . ASP A 1 78 ? -10.939 19.518 14.752 1.00 0.00 78 ASP A O 13
ATOM 17818 N N . GLU A 1 79 ? -11.528 18.219 13.011 1.00 0.00 79 GLU A N 13
ATOM 17819 C CA . GLU A 1 79 ? -11.158 16.974 13.675 1.00 0.00 79 GLU A CA 13
ATOM 17820 C C . GLU A 1 79 ? -9.822 16.455 13.152 1.00 0.00 79 GLU A C 13
ATOM 17821 O O . GLU A 1 79 ? -9.153 15.660 13.810 1.00 0.00 79 GLU A O 13
ATOM 17833 N N . GLY A 1 80 ? -9.439 16.913 11.964 1.00 0.00 80 GLY A N 13
ATOM 17834 C CA . GLY A 1 80 ? -8.185 16.484 11.372 1.00 0.00 80 GLY A CA 13
ATOM 17835 C C . GLY A 1 80 ? -8.271 15.092 10.778 1.00 0.00 80 GLY A C 13
ATOM 17836 O O . GLY A 1 80 ? -7.277 14.367 10.730 1.00 0.00 80 GLY A O 13
ATOM 17840 N N . LYS A 1 81 ? -9.462 14.716 10.325 1.00 0.00 81 LYS A N 13
ATOM 17841 C CA . LYS A 1 81 ? -9.675 13.402 9.731 1.00 0.00 81 LYS A CA 13
ATOM 17842 C C . LYS A 1 81 ? -9.381 13.427 8.234 1.00 0.00 81 LYS A C 13
ATOM 17843 O O . LYS A 1 81 ? -9.056 12.400 7.637 1.00 0.00 81 LYS A O 13
ATOM 17862 N N . LEU A 1 82 ? -9.497 14.606 7.633 1.00 0.00 82 LEU A N 13
ATOM 17863 C CA . LEU A 1 82 ? -9.243 14.766 6.206 1.00 0.00 82 LEU A CA 13
ATOM 17864 C C . LEU A 1 82 ? -7.886 14.182 5.826 1.00 0.00 82 LEU A C 13
ATOM 17865 O O . LEU A 1 82 ? -7.742 13.549 4.780 1.00 0.00 82 LEU A O 13
ATOM 17881 N N . ASP A 1 83 ? -6.894 14.398 6.683 1.00 0.00 83 ASP A N 13
ATOM 17882 C CA . ASP A 1 83 ? -5.549 13.891 6.439 1.00 0.00 83 ASP A CA 13
ATOM 17883 C C . ASP A 1 83 ? -5.579 12.397 6.129 1.00 0.00 83 ASP A C 13
ATOM 17884 O O . ASP A 1 83 ? -4.825 11.913 5.285 1.00 0.00 83 ASP A O 13
ATOM 17893 N N . SER A 1 84 ? -6.455 11.673 6.817 1.00 0.00 84 SER A N 13
ATOM 17894 C CA . SER A 1 84 ? -6.580 10.233 6.618 1.00 0.00 84 SER A CA 13
ATOM 17895 C C . SER A 1 84 ? -7.441 9.927 5.397 1.00 0.00 84 SER A C 13
ATOM 17896 O O . SER A 1 84 ? -7.251 8.909 4.728 1.00 0.00 84 SER A O 13
ATOM 17904 N N . LEU A 1 85 ? -8.388 10.813 5.110 1.00 0.00 85 LEU A N 13
ATOM 17905 C CA . LEU A 1 85 ? -9.279 10.639 3.969 1.00 0.00 85 LEU A CA 13
ATOM 17906 C C . LEU A 1 85 ? -8.535 10.866 2.657 1.00 0.00 85 LEU A C 13
ATOM 17907 O O . LEU A 1 85 ? -8.822 10.220 1.648 1.00 0.00 85 LEU A O 13
ATOM 17923 N N . LEU A 1 86 ? -7.576 11.785 2.678 1.00 0.00 86 LEU A N 13
ATOM 17924 C CA . LEU A 1 86 ? -6.787 12.095 1.491 1.00 0.00 86 LEU A CA 13
ATOM 17925 C C . LEU A 1 86 ? -5.658 11.086 1.308 1.00 0.00 86 LEU A C 13
ATOM 17926 O O . LEU A 1 86 ? -5.136 10.916 0.206 1.00 0.00 86 LEU A O 13
ATOM 17942 N N . LYS A 1 87 ? -5.288 10.417 2.394 1.00 0.00 87 LYS A N 13
ATOM 17943 C CA . LYS A 1 87 ? -4.224 9.421 2.354 1.00 0.00 87 LYS A CA 13
ATOM 17944 C C . LYS A 1 87 ? -4.784 8.038 2.041 1.00 0.00 87 LYS A C 13
ATOM 17945 O O . LYS A 1 87 ? -4.231 7.302 1.223 1.00 0.00 87 LYS A O 13
ATOM 17964 N N . THR A 1 88 ? -5.888 7.689 2.695 1.00 0.00 88 THR A N 13
ATOM 17965 C CA . THR A 1 88 ? -6.524 6.394 2.486 1.00 0.00 88 THR A CA 13
ATOM 17966 C C . THR A 1 88 ? -7.540 6.458 1.352 1.00 0.00 88 THR A C 13
ATOM 17967 O O . THR A 1 88 ? -7.650 5.530 0.551 1.00 0.00 88 THR A O 13
ATOM 17978 N N . GLY A 1 89 ? -8.281 7.560 1.288 1.00 0.00 89 GLY A N 13
ATOM 17979 C CA . GLY A 1 89 ? -9.279 7.724 0.247 1.00 0.00 89 GLY A CA 13
ATOM 17980 C C . GLY A 1 89 ? -10.646 7.225 0.670 1.00 0.00 89 GLY A C 13
ATOM 17981 O O . GLY A 1 89 ? -11.486 6.902 -0.171 1.00 0.00 89 GLY A O 13
ATOM 17985 N N . LYS A 1 90 ? -10.872 7.160 1.978 1.00 0.00 90 LYS A N 13
ATOM 17986 C CA . LYS A 1 90 ? -12.146 6.696 2.513 1.00 0.00 90 LYS A CA 13
ATOM 17987 C C . LYS A 1 90 ? -12.429 7.331 3.871 1.00 0.00 90 LYS A C 13
ATOM 17988 O O . LYS A 1 90 ? -11.515 7.554 4.666 1.00 0.00 90 LYS A O 13
ATOM 18007 N N . LEU A 1 91 ? -13.700 7.618 4.131 1.00 0.00 91 LEU A N 13
ATOM 18008 C CA . LEU A 1 91 ? -14.104 8.225 5.395 1.00 0.00 91 LEU A CA 13
ATOM 18009 C C . LEU A 1 91 ? -15.049 7.307 6.163 1.00 0.00 91 LEU A C 13
ATOM 18010 O O . LEU A 1 91 ? -15.978 6.737 5.590 1.00 0.00 91 LEU A O 13
ATOM 18026 N N . ILE A 1 92 ? -14.805 7.169 7.462 1.00 0.00 92 ILE A N 13
ATOM 18027 C CA . ILE A 1 92 ? -15.636 6.322 8.309 1.00 0.00 92 ILE A CA 13
ATOM 18028 C C . ILE A 1 92 ? -16.707 7.141 9.023 1.00 0.00 92 ILE A C 13
ATOM 18029 O O . ILE A 1 92 ? -16.404 8.127 9.695 1.00 0.00 92 ILE A O 13
ATOM 18045 N N . GLY A 1 1 ? -3.125 -0.376 0.167 1.00 0.00 1 GLY A N 14
ATOM 18046 C CA . GLY A 1 1 ? -3.140 -0.640 -1.260 1.00 0.00 1 GLY A CA 14
ATOM 18047 C C . GLY A 1 1 ? -1.786 -0.420 -1.904 1.00 0.00 1 GLY A C 14
ATOM 18048 O O . GLY A 1 1 ? -0.789 -0.157 -1.231 1.00 0.00 1 GLY A O 14
ATOM 18052 N N . PRO A 1 2 ? -1.738 -0.528 -3.240 1.00 0.00 2 PRO A N 14
ATOM 18053 C CA . PRO A 1 2 ? -0.501 -0.344 -4.005 1.00 0.00 2 PRO A CA 14
ATOM 18054 C C . PRO A 1 2 ? -0.032 1.107 -4.008 1.00 0.00 2 PRO A C 14
ATOM 18055 O O . PRO A 1 2 ? 1.164 1.384 -3.936 1.00 0.00 2 PRO A O 14
ATOM 18066 N N . GLY A 1 3 ? -0.984 2.032 -4.092 1.00 0.00 3 GLY A N 14
ATOM 18067 C CA . GLY A 1 3 ? -0.649 3.444 -4.103 1.00 0.00 3 GLY A CA 14
ATOM 18068 C C . GLY A 1 3 ? -0.722 4.067 -2.723 1.00 0.00 3 GLY A C 14
ATOM 18069 O O . GLY A 1 3 ? -1.176 3.433 -1.771 1.00 0.00 3 GLY A O 14
ATOM 18073 N N . SER A 1 4 ? -0.272 5.313 -2.614 1.00 0.00 4 SER A N 14
ATOM 18074 C CA . SER A 1 4 ? -0.283 6.021 -1.340 1.00 0.00 4 SER A CA 14
ATOM 18075 C C . SER A 1 4 ? -0.964 7.379 -1.478 1.00 0.00 4 SER A C 14
ATOM 18076 O O . SER A 1 4 ? -0.651 8.320 -0.750 1.00 0.00 4 SER A O 14
ATOM 18084 N N . MET A 1 5 ? -1.898 7.473 -2.420 1.00 0.00 5 MET A N 14
ATOM 18085 C CA . MET A 1 5 ? -2.625 8.715 -2.654 1.00 0.00 5 MET A CA 14
ATOM 18086 C C . MET A 1 5 ? -3.864 8.467 -3.509 1.00 0.00 5 MET A C 14
ATOM 18087 O O . MET A 1 5 ? -3.875 7.578 -4.361 1.00 0.00 5 MET A O 14
ATOM 18101 N N . VAL A 1 6 ? -4.906 9.257 -3.275 1.00 0.00 6 VAL A N 14
ATOM 18102 C CA . VAL A 1 6 ? -6.150 9.124 -4.024 1.00 0.00 6 VAL A CA 14
ATOM 18103 C C . VAL A 1 6 ? -6.496 10.418 -4.751 1.00 0.00 6 VAL A C 14
ATOM 18104 O O . VAL A 1 6 ? -6.315 11.511 -4.214 1.00 0.00 6 VAL A O 14
ATOM 18117 N N . ASP A 1 7 ? -6.994 10.287 -5.975 1.00 0.00 7 ASP A N 14
ATOM 18118 C CA . ASP A 1 7 ? -7.367 11.447 -6.777 1.00 0.00 7 ASP A CA 14
ATOM 18119 C C . ASP A 1 7 ? -8.502 12.222 -6.116 1.00 0.00 7 ASP A C 14
ATOM 18120 O O . ASP A 1 7 ? -9.544 11.657 -5.785 1.00 0.00 7 ASP A O 14
ATOM 18129 N N . VAL A 1 8 ? -8.292 13.521 -5.924 1.00 0.00 8 VAL A N 14
ATOM 18130 C CA . VAL A 1 8 ? -9.297 14.375 -5.303 1.00 0.00 8 VAL A CA 14
ATOM 18131 C C . VAL A 1 8 ? -9.880 15.360 -6.309 1.00 0.00 8 VAL A C 14
ATOM 18132 O O . VAL A 1 8 ? -9.160 16.185 -6.873 1.00 0.00 8 VAL A O 14
ATOM 18145 N N . ILE A 1 9 ? -11.187 15.269 -6.529 1.00 0.00 9 ILE A N 14
ATOM 18146 C CA . ILE A 1 9 ? -11.867 16.154 -7.467 1.00 0.00 9 ILE A CA 14
ATOM 18147 C C . ILE A 1 9 ? -12.836 17.082 -6.743 1.00 0.00 9 ILE A C 14
ATOM 18148 O O . ILE A 1 9 ? -13.681 16.632 -5.968 1.00 0.00 9 ILE A O 14
ATOM 18164 N N . ILE A 1 10 ? -12.709 18.380 -7.002 1.00 0.00 10 ILE A N 14
ATOM 18165 C CA . ILE A 1 10 ? -13.576 19.371 -6.377 1.00 0.00 10 ILE A CA 14
ATOM 18166 C C . ILE A 1 10 ? -14.458 20.060 -7.412 1.00 0.00 10 ILE A C 14
ATOM 18167 O O . ILE A 1 10 ? -13.992 20.440 -8.486 1.00 0.00 10 ILE A O 14
ATOM 18183 N N . TYR A 1 11 ? -15.735 20.221 -7.081 1.00 0.00 11 TYR A N 14
ATOM 18184 C CA . TYR A 1 11 ? -16.683 20.864 -7.982 1.00 0.00 11 TYR A CA 14
ATOM 18185 C C . TYR A 1 11 ? -17.097 22.233 -7.450 1.00 0.00 11 TYR A C 14
ATOM 18186 O O . TYR A 1 11 ? -17.724 22.340 -6.395 1.00 0.00 11 TYR A O 14
ATOM 18204 N N . THR A 1 12 ? -16.743 23.280 -8.189 1.00 0.00 12 THR A N 14
ATOM 18205 C CA . THR A 1 12 ? -17.077 24.642 -7.793 1.00 0.00 12 THR A CA 14
ATOM 18206 C C . THR A 1 12 ? -17.571 25.455 -8.984 1.00 0.00 12 THR A C 14
ATOM 18207 O O . THR A 1 12 ? -17.194 25.193 -10.126 1.00 0.00 12 THR A O 14
ATOM 18218 N N . ARG A 1 13 ? -18.417 26.443 -8.710 1.00 0.00 13 ARG A N 14
ATOM 18219 C CA . ARG A 1 13 ? -18.964 27.294 -9.760 1.00 0.00 13 ARG A CA 14
ATOM 18220 C C . ARG A 1 13 ? -18.202 28.614 -9.842 1.00 0.00 13 ARG A C 14
ATOM 18221 O O . ARG A 1 13 ? -17.598 29.071 -8.871 1.00 0.00 13 ARG A O 14
ATOM 18242 N N . PRO A 1 14 ? -18.230 29.241 -11.027 1.00 0.00 14 PRO A N 14
ATOM 18243 C CA . PRO A 1 14 ? -17.547 30.517 -11.263 1.00 0.00 14 PRO A CA 14
ATOM 18244 C C . PRO A 1 14 ? -18.210 31.675 -10.525 1.00 0.00 14 PRO A C 14
ATOM 18245 O O . PRO A 1 14 ? -18.868 32.517 -11.134 1.00 0.00 14 PRO A O 14
ATOM 18256 N N . GLY A 1 15 ? -18.032 31.710 -9.208 1.00 0.00 15 GLY A N 14
ATOM 18257 C CA . GLY A 1 15 ? -18.618 32.769 -8.408 1.00 0.00 15 GLY A CA 14
ATOM 18258 C C . GLY A 1 15 ? -19.336 32.241 -7.182 1.00 0.00 15 GLY A C 14
ATOM 18259 O O . GLY A 1 15 ? -20.550 32.397 -7.048 1.00 0.00 15 GLY A O 14
ATOM 18263 N N . CYS A 1 16 ? -18.585 31.610 -6.285 1.00 0.00 16 CYS A N 14
ATOM 18264 C CA . CYS A 1 16 ? -19.156 31.054 -5.064 1.00 0.00 16 CYS A CA 14
ATOM 18265 C C . CYS A 1 16 ? -18.181 31.186 -3.898 1.00 0.00 16 CYS A C 14
ATOM 18266 O O . CYS A 1 16 ? -17.031 30.751 -3.965 1.00 0.00 16 CYS A O 14
ATOM 18273 N N . PRO A 1 17 ? -18.649 31.802 -2.802 1.00 0.00 17 PRO A N 14
ATOM 18274 C CA . PRO A 1 17 ? -17.835 32.005 -1.600 1.00 0.00 17 PRO A CA 14
ATOM 18275 C C . PRO A 1 17 ? -17.551 30.700 -0.864 1.00 0.00 17 PRO A C 14
ATOM 18276 O O . PRO A 1 17 ? -16.419 30.441 -0.454 1.00 0.00 17 PRO A O 14
ATOM 18287 N N . TYR A 1 18 ? -18.584 29.880 -0.703 1.00 0.00 18 TYR A N 14
ATOM 18288 C CA . TYR A 1 18 ? -18.445 28.602 -0.015 1.00 0.00 18 TYR A CA 14
ATOM 18289 C C . TYR A 1 18 ? -17.296 27.789 -0.603 1.00 0.00 18 TYR A C 14
ATOM 18290 O O . TYR A 1 18 ? -16.583 27.089 0.116 1.00 0.00 18 TYR A O 14
ATOM 18308 N N . CYS A 1 19 ? -17.122 27.888 -1.917 1.00 0.00 19 CYS A N 14
ATOM 18309 C CA . CYS A 1 19 ? -16.061 27.163 -2.605 1.00 0.00 19 CYS A CA 14
ATOM 18310 C C . CYS A 1 19 ? -14.694 27.754 -2.272 1.00 0.00 19 CYS A C 14
ATOM 18311 O O . CYS A 1 19 ? -13.765 27.032 -1.910 1.00 0.00 19 CYS A O 14
ATOM 18318 N N . ALA A 1 20 ? -14.579 29.072 -2.398 1.00 0.00 20 ALA A N 14
ATOM 18319 C CA . ALA A 1 20 ? -13.328 29.761 -2.108 1.00 0.00 20 ALA A CA 14
ATOM 18320 C C . ALA A 1 20 ? -12.766 29.334 -0.756 1.00 0.00 20 ALA A C 14
ATOM 18321 O O . ALA A 1 20 ? -11.574 29.053 -0.630 1.00 0.00 20 ALA A O 14
ATOM 18328 N N . ARG A 1 21 ? -13.632 29.289 0.251 1.00 0.00 21 ARG A N 14
ATOM 18329 C CA . ARG A 1 21 ? -13.221 28.898 1.594 1.00 0.00 21 ARG A CA 14
ATOM 18330 C C . ARG A 1 21 ? -12.684 27.469 1.604 1.00 0.00 21 ARG A C 14
ATOM 18331 O O . ARG A 1 21 ? -11.593 27.209 2.109 1.00 0.00 21 ARG A O 14
ATOM 18352 N N . ALA A 1 22 ? -13.461 26.547 1.044 1.00 0.00 22 ALA A N 14
ATOM 18353 C CA . ALA A 1 22 ? -13.063 25.146 0.987 1.00 0.00 22 ALA A CA 14
ATOM 18354 C C . ALA A 1 22 ? -11.706 24.987 0.311 1.00 0.00 22 ALA A C 14
ATOM 18355 O O . ALA A 1 22 ? -10.782 24.404 0.879 1.00 0.00 22 ALA A O 14
ATOM 18362 N N . LYS A 1 23 ? -11.592 25.509 -0.905 1.00 0.00 23 LYS A N 14
ATOM 18363 C CA . LYS A 1 23 ? -10.347 25.426 -1.660 1.00 0.00 23 LYS A CA 14
ATOM 18364 C C . LYS A 1 23 ? -9.177 25.961 -0.841 1.00 0.00 23 LYS A C 14
ATOM 18365 O O . LYS A 1 23 ? -8.127 25.326 -0.752 1.00 0.00 23 LYS A O 14
ATOM 18384 N N . ALA A 1 24 ? -9.367 27.133 -0.243 1.00 0.00 24 ALA A N 14
ATOM 18385 C CA . ALA A 1 24 ? -8.328 27.751 0.572 1.00 0.00 24 ALA A CA 14
ATOM 18386 C C . ALA A 1 24 ? -7.871 26.813 1.684 1.00 0.00 24 ALA A C 14
ATOM 18387 O O . ALA A 1 24 ? -6.676 26.687 1.952 1.00 0.00 24 ALA A O 14
ATOM 18394 N N . LEU A 1 25 ? -8.830 26.157 2.329 1.00 0.00 25 LEU A N 14
ATOM 18395 C CA . LEU A 1 25 ? -8.525 25.230 3.414 1.00 0.00 25 LEU A CA 14
ATOM 18396 C C . LEU A 1 25 ? -7.665 24.073 2.915 1.00 0.00 25 LEU A C 14
ATOM 18397 O O . LEU A 1 25 ? -6.607 23.786 3.476 1.00 0.00 25 LEU A O 14
ATOM 18413 N N . LEU A 1 26 ? -8.125 23.413 1.858 1.00 0.00 26 LEU A N 14
ATOM 18414 C CA . LEU A 1 26 ? -7.397 22.288 1.282 1.00 0.00 26 LEU A CA 14
ATOM 18415 C C . LEU A 1 26 ? -6.013 22.721 0.808 1.00 0.00 26 LEU A C 14
ATOM 18416 O O . LEU A 1 26 ? -5.069 21.932 0.815 1.00 0.00 26 LEU A O 14
ATOM 18432 N N . ALA A 1 27 ? -5.901 23.980 0.398 1.00 0.00 27 ALA A N 14
ATOM 18433 C CA . ALA A 1 27 ? -4.632 24.519 -0.075 1.00 0.00 27 ALA A CA 14
ATOM 18434 C C . ALA A 1 27 ? -3.669 24.755 1.084 1.00 0.00 27 ALA A C 14
ATOM 18435 O O . ALA A 1 27 ? -2.451 24.744 0.903 1.00 0.00 27 ALA A O 14
ATOM 18442 N N . ARG A 1 28 ? -4.223 24.970 2.272 1.00 0.00 28 ARG A N 14
ATOM 18443 C CA . ARG A 1 28 ? -3.413 25.211 3.460 1.00 0.00 28 ARG A CA 14
ATOM 18444 C C . ARG A 1 28 ? -2.573 23.985 3.804 1.00 0.00 28 ARG A C 14
ATOM 18445 O O . ARG A 1 28 ? -1.357 24.079 3.974 1.00 0.00 28 ARG A O 14
ATOM 18466 N N . LYS A 1 29 ? -3.229 22.834 3.905 1.00 0.00 29 LYS A N 14
ATOM 18467 C CA . LYS A 1 29 ? -2.544 21.588 4.227 1.00 0.00 29 LYS A CA 14
ATOM 18468 C C . LYS A 1 29 ? -1.655 21.141 3.071 1.00 0.00 29 LYS A C 14
ATOM 18469 O O . LYS A 1 29 ? -0.768 20.306 3.245 1.00 0.00 29 LYS A O 14
ATOM 18488 N N . GLY A 1 30 ? -1.898 21.703 1.891 1.00 0.00 30 GLY A N 14
ATOM 18489 C CA . GLY A 1 30 ? -1.110 21.351 0.725 1.00 0.00 30 GLY A CA 14
ATOM 18490 C C . GLY A 1 30 ? -1.701 20.185 -0.043 1.00 0.00 30 GLY A C 14
ATOM 18491 O O . GLY A 1 30 ? -1.004 19.522 -0.810 1.00 0.00 30 GLY A O 14
ATOM 18495 N N . ALA A 1 31 ? -2.990 19.935 0.164 1.00 0.00 31 ALA A N 14
ATOM 18496 C CA . ALA A 1 31 ? -3.674 18.842 -0.516 1.00 0.00 31 ALA A CA 14
ATOM 18497 C C . ALA A 1 31 ? -4.078 19.242 -1.931 1.00 0.00 31 ALA A C 14
ATOM 18498 O O . ALA A 1 31 ? -4.906 20.132 -2.120 1.00 0.00 31 ALA A O 14
ATOM 18505 N N . GLU A 1 32 ? -3.487 18.579 -2.920 1.00 0.00 32 GLU A N 14
ATOM 18506 C CA . GLU A 1 32 ? -3.786 18.869 -4.318 1.00 0.00 32 GLU A CA 14
ATOM 18507 C C . GLU A 1 32 ? -5.151 18.310 -4.709 1.00 0.00 32 GLU A C 14
ATOM 18508 O O . GLU A 1 32 ? -5.537 17.224 -4.278 1.00 0.00 32 GLU A O 14
ATOM 18520 N N . PHE A 1 33 ? -5.878 19.062 -5.530 1.00 0.00 33 PHE A N 14
ATOM 18521 C CA . PHE A 1 33 ? -7.200 18.644 -5.979 1.00 0.00 33 PHE A CA 14
ATOM 18522 C C . PHE A 1 33 ? -7.521 19.234 -7.349 1.00 0.00 33 PHE A C 14
ATOM 18523 O O . PHE A 1 33 ? -7.133 20.360 -7.658 1.00 0.00 33 PHE A O 14
ATOM 18540 N N . ASN A 1 34 ? -8.233 18.465 -8.167 1.00 0.00 34 ASN A N 14
ATOM 18541 C CA . ASN A 1 34 ? -8.605 18.910 -9.504 1.00 0.00 34 ASN A CA 14
ATOM 18542 C C . ASN A 1 34 ? -9.848 19.793 -9.457 1.00 0.00 34 ASN A C 14
ATOM 18543 O O . ASN A 1 34 ? -10.909 19.364 -9.005 1.00 0.00 34 ASN A O 14
ATOM 18554 N N . GLU A 1 35 ? -9.709 21.029 -9.929 1.00 0.00 35 GLU A N 14
ATOM 18555 C CA . GLU A 1 35 ? -10.821 21.972 -9.939 1.00 0.00 35 GLU A CA 14
ATOM 18556 C C . GLU A 1 35 ? -11.672 21.794 -11.193 1.00 0.00 35 GLU A C 14
ATOM 18557 O O . GLU A 1 35 ? -11.172 21.885 -12.314 1.00 0.00 35 GLU A O 14
ATOM 18569 N N . ILE A 1 36 ? -12.961 21.540 -10.994 1.00 0.00 36 ILE A N 14
ATOM 18570 C CA . ILE A 1 36 ? -13.882 21.350 -12.108 1.00 0.00 36 ILE A CA 14
ATOM 18571 C C . ILE A 1 36 ? -15.149 22.178 -11.921 1.00 0.00 36 ILE A C 14
ATOM 18572 O O . ILE A 1 36 ? -15.609 22.382 -10.797 1.00 0.00 36 ILE A O 14
ATOM 18588 N N . ASP A 1 37 ? -15.709 22.650 -13.029 1.00 0.00 37 ASP A N 14
ATOM 18589 C CA . ASP A 1 37 ? -16.925 23.454 -12.988 1.00 0.00 37 ASP A CA 14
ATOM 18590 C C . ASP A 1 37 ? -18.163 22.574 -13.129 1.00 0.00 37 ASP A C 14
ATOM 18591 O O . ASP A 1 37 ? -18.129 21.540 -13.795 1.00 0.00 37 ASP A O 14
ATOM 18600 N N . ALA A 1 38 ? -19.256 22.993 -12.499 1.00 0.00 38 ALA A N 14
ATOM 18601 C CA . ALA A 1 38 ? -20.505 22.244 -12.555 1.00 0.00 38 ALA A CA 14
ATOM 18602 C C . ALA A 1 38 ? -21.581 23.026 -13.301 1.00 0.00 38 ALA A C 14
ATOM 18603 O O . ALA A 1 38 ? -22.345 22.458 -14.082 1.00 0.00 38 ALA A O 14
ATOM 18610 N N . SER A 1 39 ? -21.635 24.331 -13.055 1.00 0.00 39 SER A N 14
ATOM 18611 C CA . SER A 1 39 ? -22.621 25.190 -13.700 1.00 0.00 39 SER A CA 14
ATOM 18612 C C . SER A 1 39 ? -22.317 25.345 -15.187 1.00 0.00 39 SER A C 14
ATOM 18613 O O . SER A 1 39 ? -23.144 25.837 -15.953 1.00 0.00 39 SER A O 14
ATOM 18621 N N . ALA A 1 40 ? -21.123 24.920 -15.587 1.00 0.00 40 ALA A N 14
ATOM 18622 C CA . ALA A 1 40 ? -20.708 25.009 -16.982 1.00 0.00 40 ALA A CA 14
ATOM 18623 C C . ALA A 1 40 ? -21.754 24.394 -17.906 1.00 0.00 40 ALA A C 14
ATOM 18624 O O . ALA A 1 40 ? -22.074 24.950 -18.957 1.00 0.00 40 ALA A O 14
ATOM 18631 N N . THR A 1 41 ? -22.285 23.242 -17.507 1.00 0.00 41 THR A N 14
ATOM 18632 C CA . THR A 1 41 ? -23.293 22.550 -18.300 1.00 0.00 41 THR A CA 14
ATOM 18633 C C . THR A 1 41 ? -24.540 22.260 -17.473 1.00 0.00 41 THR A C 14
ATOM 18634 O O . THR A 1 41 ? -24.505 22.235 -16.242 1.00 0.00 41 THR A O 14
ATOM 18645 N N . PRO A 1 42 ? -25.669 22.036 -18.161 1.00 0.00 42 PRO A N 14
ATOM 18646 C CA . PRO A 1 42 ? -26.948 21.742 -17.509 1.00 0.00 42 PRO A CA 14
ATOM 18647 C C . PRO A 1 42 ? -26.961 20.368 -16.849 1.00 0.00 42 PRO A C 14
ATOM 18648 O O . PRO A 1 42 ? -27.450 20.211 -15.731 1.00 0.00 42 PRO A O 14
ATOM 18659 N N . GLU A 1 43 ? -26.419 19.375 -17.549 1.00 0.00 43 GLU A N 14
ATOM 18660 C CA . GLU A 1 43 ? -26.369 18.014 -17.030 1.00 0.00 43 GLU A CA 14
ATOM 18661 C C . GLU A 1 43 ? -25.458 17.930 -15.809 1.00 0.00 43 GLU A C 14
ATOM 18662 O O . GLU A 1 43 ? -25.841 17.393 -14.769 1.00 0.00 43 GLU A O 14
ATOM 18674 N N . LEU A 1 44 ? -24.249 18.465 -15.943 1.00 0.00 44 LEU A N 14
ATOM 18675 C CA . LEU A 1 44 ? -23.281 18.451 -14.852 1.00 0.00 44 LEU A CA 14
ATOM 18676 C C . LEU A 1 44 ? -23.807 19.225 -13.647 1.00 0.00 44 LEU A C 14
ATOM 18677 O O . LEU A 1 44 ? -23.409 18.970 -12.511 1.00 0.00 44 LEU A O 14
ATOM 18693 N N . ARG A 1 45 ? -24.706 20.169 -13.904 1.00 0.00 45 ARG A N 14
ATOM 18694 C CA . ARG A 1 45 ? -25.289 20.980 -12.841 1.00 0.00 45 ARG A CA 14
ATOM 18695 C C . ARG A 1 45 ? -26.473 20.263 -12.198 1.00 0.00 45 ARG A C 14
ATOM 18696 O O . ARG A 1 45 ? -26.743 20.434 -11.009 1.00 0.00 45 ARG A O 14
ATOM 18717 N N . ALA A 1 46 ? -27.176 19.463 -12.992 1.00 0.00 46 ALA A N 14
ATOM 18718 C CA . ALA A 1 46 ? -28.329 18.720 -12.501 1.00 0.00 46 ALA A CA 14
ATOM 18719 C C . ALA A 1 46 ? -27.911 17.674 -11.473 1.00 0.00 46 ALA A C 14
ATOM 18720 O O . ALA A 1 46 ? -28.420 17.654 -10.353 1.00 0.00 46 ALA A O 14
ATOM 18727 N N . GLU A 1 47 ? -26.983 16.805 -11.863 1.00 0.00 47 GLU A N 14
ATOM 18728 C CA . GLU A 1 47 ? -26.499 15.755 -10.975 1.00 0.00 47 GLU A CA 14
ATOM 18729 C C . GLU A 1 47 ? -25.730 16.349 -9.799 1.00 0.00 47 GLU A C 14
ATOM 18730 O O . GLU A 1 47 ? -25.748 15.807 -8.694 1.00 0.00 47 GLU A O 14
ATOM 18742 N N . MET A 1 48 ? -25.055 17.467 -10.045 1.00 0.00 48 MET A N 14
ATOM 18743 C CA . MET A 1 48 ? -24.279 18.136 -9.006 1.00 0.00 48 MET A CA 14
ATOM 18744 C C . MET A 1 48 ? -25.197 18.789 -7.978 1.00 0.00 48 MET A C 14
ATOM 18745 O O . MET A 1 48 ? -24.979 18.667 -6.773 1.00 0.00 48 MET A O 14
ATOM 18759 N N . GLN A 1 49 ? -26.223 19.481 -8.462 1.00 0.00 49 GLN A N 14
ATOM 18760 C CA . GLN A 1 49 ? -27.173 20.154 -7.583 1.00 0.00 49 GLN A CA 14
ATOM 18761 C C . GLN A 1 49 ? -28.168 19.159 -6.994 1.00 0.00 49 GLN A C 14
ATOM 18762 O O . GLN A 1 49 ? -28.817 19.440 -5.987 1.00 0.00 49 GLN A O 14
ATOM 18776 N N . GLU A 1 50 ? -28.282 17.997 -7.630 1.00 0.00 50 GLU A N 14
ATOM 18777 C CA . GLU A 1 50 ? -29.200 16.962 -7.168 1.00 0.00 50 GLU A CA 14
ATOM 18778 C C . GLU A 1 50 ? -28.666 16.284 -5.909 1.00 0.00 50 GLU A C 14
ATOM 18779 O O . GLU A 1 50 ? -29.403 16.072 -4.946 1.00 0.00 50 GLU A O 14
ATOM 18791 N N . ARG A 1 51 ? -27.381 15.946 -5.926 1.00 0.00 51 ARG A N 14
ATOM 18792 C CA . ARG A 1 51 ? -26.749 15.291 -4.787 1.00 0.00 51 ARG A CA 14
ATOM 18793 C C . ARG A 1 51 ? -26.842 16.162 -3.538 1.00 0.00 51 ARG A C 14
ATOM 18794 O O . ARG A 1 51 ? -27.045 15.660 -2.432 1.00 0.00 51 ARG A O 14
ATOM 18815 N N . SER A 1 52 ? -26.692 17.470 -3.722 1.00 0.00 52 SER A N 14
ATOM 18816 C CA . SER A 1 52 ? -26.755 18.411 -2.610 1.00 0.00 52 SER A CA 14
ATOM 18817 C C . SER A 1 52 ? -28.200 18.787 -2.298 1.00 0.00 52 SER A C 14
ATOM 18818 O O . SER A 1 52 ? -28.570 18.968 -1.138 1.00 0.00 52 SER A O 14
ATOM 18826 N N . GLY A 1 53 ? -29.014 18.904 -3.343 1.00 0.00 53 GLY A N 14
ATOM 18827 C CA . GLY A 1 53 ? -30.410 19.258 -3.160 1.00 0.00 53 GLY A CA 14
ATOM 18828 C C . GLY A 1 53 ? -30.612 20.751 -2.992 1.00 0.00 53 GLY A C 14
ATOM 18829 O O . GLY A 1 53 ? -31.600 21.187 -2.403 1.00 0.00 53 GLY A O 14
ATOM 18833 N N . ARG A 1 54 ? -29.672 21.535 -3.510 1.00 0.00 54 ARG A N 14
ATOM 18834 C CA . ARG A 1 54 ? -29.751 22.988 -3.412 1.00 0.00 54 ARG A CA 14
ATOM 18835 C C . ARG A 1 54 ? -29.267 23.647 -4.700 1.00 0.00 54 ARG A C 14
ATOM 18836 O O . ARG A 1 54 ? -28.827 22.969 -5.628 1.00 0.00 54 ARG A O 14
ATOM 18857 N N . ASN A 1 55 ? -29.351 24.972 -4.749 1.00 0.00 55 ASN A N 14
ATOM 18858 C CA . ASN A 1 55 ? -28.923 25.723 -5.924 1.00 0.00 55 ASN A CA 14
ATOM 18859 C C . ASN A 1 55 ? -27.566 25.231 -6.419 1.00 0.00 55 ASN A C 14
ATOM 18860 O O . ASN A 1 55 ? -27.477 24.525 -7.424 1.00 0.00 55 ASN A O 14
ATOM 18871 N N . THR A 1 56 ? -26.509 25.607 -5.705 1.00 0.00 56 THR A N 14
ATOM 18872 C CA . THR A 1 56 ? -25.157 25.205 -6.071 1.00 0.00 56 THR A CA 14
ATOM 18873 C C . THR A 1 56 ? -24.202 25.350 -4.892 1.00 0.00 56 THR A C 14
ATOM 18874 O O . THR A 1 56 ? -24.199 26.372 -4.205 1.00 0.00 56 THR A O 14
ATOM 18885 N N . PHE A 1 57 ? -23.392 24.322 -4.662 1.00 0.00 57 PHE A N 14
ATOM 18886 C CA . PHE A 1 57 ? -22.432 24.336 -3.565 1.00 0.00 57 PHE A CA 14
ATOM 18887 C C . PHE A 1 57 ? -21.158 23.588 -3.947 1.00 0.00 57 PHE A C 14
ATOM 18888 O O . PHE A 1 57 ? -21.130 22.804 -4.896 1.00 0.00 57 PHE A O 14
ATOM 18905 N N . PRO A 1 58 ? -20.078 23.835 -3.192 1.00 0.00 58 PRO A N 14
ATOM 18906 C CA . PRO A 1 58 ? -18.781 23.195 -3.432 1.00 0.00 58 PRO A CA 14
ATOM 18907 C C . PRO A 1 58 ? -18.797 21.708 -3.095 1.00 0.00 58 PRO A C 14
ATOM 18908 O O . PRO A 1 58 ? -19.105 21.321 -1.969 1.00 0.00 58 PRO A O 14
ATOM 18919 N N . GLN A 1 59 ? -18.463 20.880 -4.080 1.00 0.00 59 GLN A N 14
ATOM 18920 C CA . GLN A 1 59 ? -18.440 19.435 -3.887 1.00 0.00 59 GLN A CA 14
ATOM 18921 C C . GLN A 1 59 ? -17.009 18.929 -3.735 1.00 0.00 59 GLN A C 14
ATOM 18922 O O . GLN A 1 59 ? -16.135 19.259 -4.537 1.00 0.00 59 GLN A O 14
ATOM 18936 N N . ILE A 1 60 ? -16.777 18.126 -2.701 1.00 0.00 60 ILE A N 14
ATOM 18937 C CA . ILE A 1 60 ? -15.453 17.575 -2.445 1.00 0.00 60 ILE A CA 14
ATOM 18938 C C . ILE A 1 60 ? -15.444 16.060 -2.622 1.00 0.00 60 ILE A C 14
ATOM 18939 O O . ILE A 1 60 ? -15.883 15.319 -1.742 1.00 0.00 60 ILE A O 14
ATOM 18955 N N . PHE A 1 61 ? -14.941 15.606 -3.765 1.00 0.00 61 PHE A N 14
ATOM 18956 C CA . PHE A 1 61 ? -14.874 14.179 -4.058 1.00 0.00 61 PHE A CA 14
ATOM 18957 C C . PHE A 1 61 ? -13.510 13.610 -3.681 1.00 0.00 61 PHE A C 14
ATOM 18958 O O . PHE A 1 61 ? -12.495 13.946 -4.293 1.00 0.00 61 PHE A O 14
ATOM 18975 N N . ILE A 1 62 ? -13.494 12.747 -2.671 1.00 0.00 62 ILE A N 14
ATOM 18976 C CA . ILE A 1 62 ? -12.255 12.131 -2.213 1.00 0.00 62 ILE A CA 14
ATOM 18977 C C . ILE A 1 62 ? -12.256 10.629 -2.479 1.00 0.00 62 ILE A C 14
ATOM 18978 O O . ILE A 1 62 ? -12.992 9.876 -1.843 1.00 0.00 62 ILE A O 14
ATOM 18994 N N . GLY A 1 63 ? -11.425 10.200 -3.424 1.00 0.00 63 GLY A N 14
ATOM 18995 C CA . GLY A 1 63 ? -11.345 8.790 -3.757 1.00 0.00 63 GLY A CA 14
ATOM 18996 C C . GLY A 1 63 ? -12.631 8.263 -4.362 1.00 0.00 63 GLY A C 14
ATOM 18997 O O . GLY A 1 63 ? -12.954 8.566 -5.511 1.00 0.00 63 GLY A O 14
ATOM 19001 N N . SER A 1 64 ? -13.366 7.471 -3.589 1.00 0.00 64 SER A N 14
ATOM 19002 C CA . SER A 1 64 ? -14.621 6.895 -4.058 1.00 0.00 64 SER A CA 14
ATOM 19003 C C . SER A 1 64 ? -15.784 7.335 -3.174 1.00 0.00 64 SER A C 14
ATOM 19004 O O . SER A 1 64 ? -16.871 6.758 -3.225 1.00 0.00 64 SER A O 14
ATOM 19012 N N . VAL A 1 65 ? -15.547 8.361 -2.362 1.00 0.00 65 VAL A N 14
ATOM 19013 C CA . VAL A 1 65 ? -16.574 8.880 -1.466 1.00 0.00 65 VAL A CA 14
ATOM 19014 C C . VAL A 1 65 ? -16.816 10.365 -1.710 1.00 0.00 65 VAL A C 14
ATOM 19015 O O . VAL A 1 65 ? -15.913 11.093 -2.122 1.00 0.00 65 VAL A O 14
ATOM 19028 N N . HIS A 1 66 ? -18.043 10.809 -1.452 1.00 0.00 66 HIS A N 14
ATOM 19029 C CA . HIS A 1 66 ? -18.404 12.209 -1.642 1.00 0.00 66 HIS A CA 14
ATOM 19030 C C . HIS A 1 66 ? -18.459 12.942 -0.306 1.00 0.00 66 HIS A C 14
ATOM 19031 O O . HIS A 1 66 ? -19.449 12.856 0.421 1.00 0.00 66 HIS A O 14
ATOM 19045 N N . VAL A 1 67 ? -17.389 13.663 0.013 1.00 0.00 67 VAL A N 14
ATOM 19046 C CA . VAL A 1 67 ? -17.315 14.411 1.262 1.00 0.00 67 VAL A CA 14
ATOM 19047 C C . VAL A 1 67 ? -18.490 15.373 1.397 1.00 0.00 67 VAL A C 14
ATOM 19048 O O . VAL A 1 67 ? -19.456 15.094 2.105 1.00 0.00 67 VAL A O 14
ATOM 19061 N N . GLY A 1 68 ? -18.401 16.508 0.710 1.00 0.00 68 GLY A N 14
ATOM 19062 C CA . GLY A 1 68 ? -19.463 17.495 0.766 1.00 0.00 68 GLY A CA 14
ATOM 19063 C C . GLY A 1 68 ? -1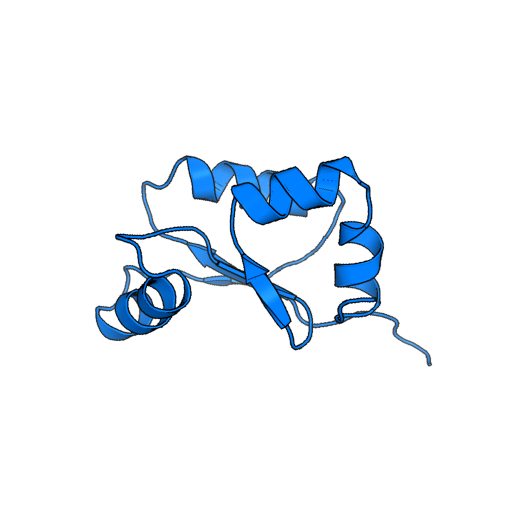9.000 18.872 0.333 1.00 0.00 68 GLY A C 14
ATOM 19064 O O . GLY A 1 68 ? -18.575 19.062 -0.806 1.00 0.00 68 GLY A O 14
ATOM 19068 N N . GLY A 1 69 ? -19.083 19.836 1.245 1.00 0.00 69 GLY A N 14
ATOM 19069 C CA . GLY A 1 69 ? -18.666 21.191 0.932 1.00 0.00 69 GLY A CA 14
ATOM 19070 C C . GLY A 1 69 ? -17.899 21.839 2.067 1.00 0.00 69 GLY A C 14
ATOM 19071 O O . GLY A 1 69 ? -17.307 21.149 2.898 1.00 0.00 69 GLY A O 14
ATOM 19075 N N . CYS A 1 70 ? -17.908 23.166 2.103 1.00 0.00 70 CYS A N 14
ATOM 19076 C CA . CYS A 1 70 ? -17.205 23.908 3.144 1.00 0.00 70 CYS A CA 14
ATOM 19077 C C . CYS A 1 70 ? -17.578 23.388 4.528 1.00 0.00 70 CYS A C 14
ATOM 19078 O O . CYS A 1 70 ? -16.715 23.197 5.385 1.00 0.00 70 CYS A O 14
ATOM 19086 N N . ASP A 1 71 ? -18.870 23.162 4.741 1.00 0.00 71 ASP A N 14
ATOM 19087 C CA . ASP A 1 71 ? -19.359 22.665 6.022 1.00 0.00 71 ASP A CA 14
ATOM 19088 C C . ASP A 1 71 ? -18.685 21.346 6.385 1.00 0.00 71 ASP A C 14
ATOM 19089 O O . ASP A 1 71 ? -18.201 21.172 7.504 1.00 0.00 71 ASP A O 14
ATOM 19098 N N . ASP A 1 72 ? -18.659 20.419 5.434 1.00 0.00 72 ASP A N 14
ATOM 19099 C CA . ASP A 1 72 ? -18.045 19.115 5.653 1.00 0.00 72 ASP A CA 14
ATOM 19100 C C . ASP A 1 72 ? -16.546 19.254 5.898 1.00 0.00 72 ASP A C 14
ATOM 19101 O O . ASP A 1 72 ? -16.019 18.751 6.891 1.00 0.00 72 ASP A O 14
ATOM 19110 N N . LEU A 1 73 ? -15.864 19.938 4.986 1.00 0.00 73 LEU A N 14
ATOM 19111 C CA . LEU A 1 73 ? -14.425 20.143 5.102 1.00 0.00 73 LEU A CA 14
ATOM 19112 C C . LEU A 1 73 ? -14.073 20.796 6.435 1.00 0.00 73 LEU A C 14
ATOM 19113 O O . LEU A 1 73 ? -13.084 20.434 7.073 1.00 0.00 73 LEU A O 14
ATOM 19129 N N . TYR A 1 74 ? -14.890 21.757 6.850 1.00 0.00 74 TYR A N 14
ATOM 19130 C CA . TYR A 1 74 ? -14.665 22.461 8.108 1.00 0.00 74 TYR A CA 14
ATOM 19131 C C . TYR A 1 74 ? -14.968 21.557 9.299 1.00 0.00 74 TYR A C 14
ATOM 19132 O O . TYR A 1 74 ? -14.329 21.657 10.346 1.00 0.00 74 TYR A O 14
ATOM 19150 N N . ALA A 1 75 ? -15.947 20.675 9.130 1.00 0.00 75 ALA A N 14
ATOM 19151 C CA . ALA A 1 75 ? -16.334 19.751 10.189 1.00 0.00 75 ALA A CA 14
ATOM 19152 C C . ALA A 1 75 ? -15.311 18.630 10.341 1.00 0.00 75 ALA A C 14
ATOM 19153 O O . ALA A 1 75 ? -15.110 18.103 11.436 1.00 0.00 75 ALA A O 14
ATOM 19160 N N . LEU A 1 76 ? -14.668 18.269 9.236 1.00 0.00 76 LEU A N 14
ATOM 19161 C CA . LEU A 1 76 ? -13.666 17.210 9.245 1.00 0.00 76 LEU A CA 14
ATOM 19162 C C . LEU A 1 76 ? -12.339 17.720 9.798 1.00 0.00 76 LEU A C 14
ATOM 19163 O O . LEU A 1 76 ? -11.748 17.106 10.685 1.00 0.00 76 LEU A O 14
ATOM 19179 N N . GLU A 1 77 ? -11.878 18.849 9.268 1.00 0.00 77 GLU A N 14
ATOM 19180 C CA . GLU A 1 77 ? -10.622 19.442 9.710 1.00 0.00 77 GLU A CA 14
ATOM 19181 C C . GLU A 1 77 ? -10.629 19.671 11.219 1.00 0.00 77 GLU A C 14
ATOM 19182 O O . GLU A 1 77 ? -9.582 19.638 11.867 1.00 0.00 77 GLU A O 14
ATOM 19194 N N . ASP A 1 78 ? -11.815 19.901 11.771 1.00 0.00 78 ASP A N 14
ATOM 19195 C CA . ASP A 1 78 ? -11.959 20.135 13.203 1.00 0.00 78 ASP A CA 14
ATOM 19196 C C . ASP A 1 78 ? -11.582 18.888 13.997 1.00 0.00 78 ASP A C 14
ATOM 19197 O O . ASP A 1 78 ? -11.191 18.977 15.160 1.00 0.00 78 ASP A O 14
ATOM 19206 N N . GLU A 1 79 ? -11.704 17.727 13.361 1.00 0.00 79 GLU A N 14
ATOM 19207 C CA . GLU A 1 79 ? -11.377 16.463 14.009 1.00 0.00 79 GLU A CA 14
ATOM 19208 C C . GLU A 1 79 ? -10.003 15.966 13.572 1.00 0.00 79 GLU A C 14
ATOM 19209 O O . GLU A 1 79 ? -9.380 15.151 14.251 1.00 0.00 79 GLU A O 14
ATOM 19221 N N . GLY A 1 80 ? -9.535 16.464 12.431 1.00 0.00 80 GLY A N 14
ATOM 19222 C CA . GLY A 1 80 ? -8.238 16.059 11.921 1.00 0.00 80 GLY A CA 14
ATOM 19223 C C . GLY A 1 80 ? -8.291 14.733 11.190 1.00 0.00 80 GLY A C 14
ATOM 19224 O O . GLY A 1 80 ? -7.329 13.964 11.212 1.00 0.00 80 GLY A O 14
ATOM 19228 N N . LYS A 1 81 ? -9.418 14.461 10.541 1.00 0.00 81 LYS A N 14
ATOM 19229 C CA . LYS A 1 81 ? -9.594 13.218 9.799 1.00 0.00 81 LYS A CA 14
ATOM 19230 C C . LYS A 1 81 ? -9.361 13.436 8.308 1.00 0.00 81 LYS A C 14
ATOM 19231 O O . LYS A 1 81 ? -9.083 12.492 7.568 1.00 0.00 81 LYS A O 14
ATOM 19250 N N . LEU A 1 82 ? -9.474 14.687 7.873 1.00 0.00 82 LEU A N 14
ATOM 19251 C CA . LEU A 1 82 ? -9.273 15.029 6.469 1.00 0.00 82 LEU A CA 14
ATOM 19252 C C . LEU A 1 82 ? -7.947 14.477 5.958 1.00 0.00 82 LEU A C 14
ATOM 19253 O O . LEU A 1 82 ? -7.876 13.919 4.862 1.00 0.00 82 LEU A O 14
ATOM 19269 N N . ASP A 1 83 ? -6.899 14.634 6.758 1.00 0.00 83 ASP A N 14
ATOM 19270 C CA . ASP A 1 83 ? -5.574 14.148 6.388 1.00 0.00 83 ASP A CA 14
ATOM 19271 C C . ASP A 1 83 ? -5.618 12.663 6.040 1.00 0.00 83 ASP A C 14
ATOM 19272 O O . ASP A 1 83 ? -4.900 12.202 5.153 1.00 0.00 83 ASP A O 14
ATOM 19281 N N . SER A 1 84 ? -6.465 11.920 6.745 1.00 0.00 84 SER A N 14
ATOM 19282 C CA . SER A 1 84 ? -6.599 10.486 6.514 1.00 0.00 84 SER A CA 14
ATOM 19283 C C . SER A 1 84 ? -7.513 10.211 5.324 1.00 0.00 84 SER A C 14
ATOM 19284 O O . SER A 1 84 ? -7.231 9.342 4.498 1.00 0.00 84 SER A O 14
ATOM 19292 N N . LEU A 1 85 ? -8.609 10.958 5.242 1.00 0.00 85 LEU A N 14
ATOM 19293 C CA . LEU A 1 85 ? -9.566 10.795 4.154 1.00 0.00 85 LEU A CA 14
ATOM 19294 C C . LEU A 1 85 ? -8.892 11.003 2.801 1.00 0.00 85 LEU A C 14
ATOM 19295 O O . LEU A 1 85 ? -9.218 10.329 1.823 1.00 0.00 85 LEU A O 14
ATOM 19311 N N . LEU A 1 86 ? -7.950 11.938 2.753 1.00 0.00 86 LEU A N 14
ATOM 19312 C CA . LEU A 1 86 ? -7.227 12.233 1.520 1.00 0.00 86 LEU A CA 14
ATOM 19313 C C . LEU A 1 86 ? -6.084 11.246 1.309 1.00 0.00 86 LEU A C 14
ATOM 19314 O O . LEU A 1 86 ? -5.617 11.051 0.187 1.00 0.00 86 LEU A O 14
ATOM 19330 N N . LYS A 1 87 ? -5.638 10.624 2.395 1.00 0.00 87 LYS A N 14
ATOM 19331 C CA . LYS A 1 87 ? -4.552 9.654 2.330 1.00 0.00 87 LYS A CA 14
ATOM 19332 C C . LYS A 1 87 ? -5.059 8.301 1.843 1.00 0.00 87 LYS A C 14
ATOM 19333 O O . LYS A 1 87 ? -4.491 7.706 0.926 1.00 0.00 87 LYS A O 14
ATOM 19352 N N . THR A 1 88 ? -6.134 7.819 2.460 1.00 0.00 88 THR A N 14
ATOM 19353 C CA . THR A 1 88 ? -6.718 6.537 2.088 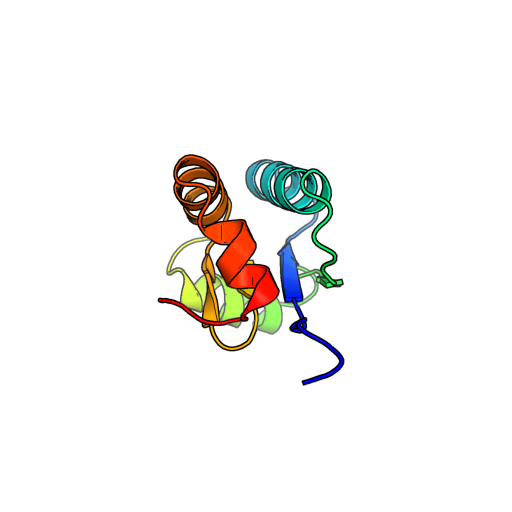1.00 0.00 88 THR A CA 14
ATOM 19354 C C . THR A 1 88 ? -7.757 6.705 0.985 1.00 0.00 88 THR A C 14
ATOM 19355 O O . THR A 1 88 ? -7.948 5.814 0.158 1.00 0.00 88 THR A O 14
ATOM 19366 N N . GLY A 1 89 ? -8.427 7.853 0.979 1.00 0.00 89 GLY A N 14
ATOM 19367 C CA . GLY A 1 89 ? -9.438 8.117 -0.028 1.00 0.00 89 GLY A CA 14
ATOM 19368 C C . GLY A 1 89 ? -10.811 7.626 0.387 1.00 0.00 89 GLY A C 14
ATOM 19369 O O . GLY A 1 89 ? -11.797 7.851 -0.314 1.00 0.00 89 GLY A O 14
ATOM 19373 N N . LYS A 1 90 ? -10.876 6.952 1.530 1.00 0.00 90 LYS A N 14
ATOM 19374 C CA . LYS A 1 90 ? -12.138 6.427 2.039 1.00 0.00 90 LYS A CA 14
ATOM 19375 C C . LYS A 1 90 ? -12.293 6.728 3.526 1.00 0.00 90 LYS A C 14
ATOM 19376 O O . LYS A 1 90 ? -11.411 7.327 4.144 1.00 0.00 90 LYS A O 14
ATOM 19395 N N . LEU A 1 91 ? -13.418 6.309 4.095 1.00 0.00 91 LEU A N 14
ATOM 19396 C CA . LEU A 1 91 ? -13.688 6.533 5.511 1.00 0.00 91 LEU A CA 14
ATOM 19397 C C . LEU A 1 91 ? -12.603 5.902 6.379 1.00 0.00 91 LEU A C 14
ATOM 19398 O O . LEU A 1 91 ? -12.208 4.757 6.159 1.00 0.00 91 LEU A O 14
ATOM 19414 N N . ILE A 1 92 ? -12.129 6.655 7.365 1.00 0.00 92 ILE A N 14
ATOM 19415 C CA . ILE A 1 92 ? -11.093 6.168 8.268 1.00 0.00 92 ILE A CA 14
ATOM 19416 C C . ILE A 1 92 ? -11.490 4.835 8.891 1.00 0.00 92 ILE A C 14
ATOM 19417 O O . ILE A 1 92 ? -10.641 3.984 9.157 1.00 0.00 92 ILE A O 14
ATOM 19433 N N . GLY A 1 1 ? 5.571 2.282 4.683 1.00 0.00 1 GLY A N 15
ATOM 19434 C CA . GLY A 1 1 ? 5.536 3.646 5.175 1.00 0.00 1 GLY A CA 15
ATOM 19435 C C . GLY A 1 1 ? 4.507 4.496 4.456 1.00 0.00 1 GLY A C 15
ATOM 19436 O O . GLY A 1 1 ? 3.670 3.993 3.705 1.00 0.00 1 GLY A O 15
ATOM 19440 N N . PRO A 1 2 ? 4.560 5.816 4.684 1.00 0.00 2 PRO A N 15
ATOM 19441 C CA . PRO A 1 2 ? 3.632 6.765 4.062 1.00 0.00 2 PRO A CA 15
ATOM 19442 C C . PRO A 1 2 ? 3.873 6.915 2.564 1.00 0.00 2 PRO A C 15
ATOM 19443 O O . PRO A 1 2 ? 4.715 7.704 2.137 1.00 0.00 2 PRO A O 15
ATOM 19454 N N . GLY A 1 3 ? 3.128 6.152 1.769 1.00 0.00 3 GLY A N 15
ATOM 19455 C CA . GLY A 1 3 ? 3.277 6.216 0.327 1.00 0.00 3 GLY A CA 15
ATOM 19456 C C . GLY A 1 3 ? 1.996 5.865 -0.404 1.00 0.00 3 GLY A C 15
ATOM 19457 O O . GLY A 1 3 ? 1.962 4.919 -1.191 1.00 0.00 3 GLY A O 15
ATOM 19461 N N . SER A 1 4 ? 0.940 6.628 -0.143 1.00 0.00 4 SER A N 15
ATOM 19462 C CA . SER A 1 4 ? -0.351 6.389 -0.778 1.00 0.00 4 SER A CA 15
ATOM 19463 C C . SER A 1 4 ? -1.086 7.703 -1.027 1.00 0.00 4 SER A C 15
ATOM 19464 O O . SER A 1 4 ? -1.044 8.615 -0.202 1.00 0.00 4 SER A O 15
ATOM 19472 N N . MET A 1 5 ? -1.759 7.790 -2.169 1.00 0.00 5 MET A N 15
ATOM 19473 C CA . MET A 1 5 ? -2.505 8.991 -2.527 1.00 0.00 5 MET A CA 15
ATOM 19474 C C . MET A 1 5 ? -3.685 8.650 -3.430 1.00 0.00 5 MET A C 15
ATOM 19475 O O . MET A 1 5 ? -3.604 7.742 -4.257 1.00 0.00 5 MET A O 15
ATOM 19489 N N . VAL A 1 6 ? -4.782 9.383 -3.266 1.00 0.00 6 VAL A N 15
ATOM 19490 C CA . VAL A 1 6 ? -5.979 9.157 -4.067 1.00 0.00 6 VAL A CA 15
ATOM 19491 C C . VAL A 1 6 ? -6.360 10.409 -4.849 1.00 0.00 6 VAL A C 15
ATOM 19492 O O . VAL A 1 6 ? -6.183 11.530 -4.372 1.00 0.00 6 VAL A O 15
ATOM 19505 N N . ASP A 1 7 ? -6.884 10.210 -6.054 1.00 0.00 7 ASP A N 15
ATOM 19506 C CA . ASP A 1 7 ? -7.292 11.323 -6.903 1.00 0.00 7 ASP A CA 15
ATOM 19507 C C . ASP A 1 7 ? -8.428 12.111 -6.259 1.00 0.00 7 ASP A C 15
ATOM 19508 O O . ASP A 1 7 ? -9.496 11.564 -5.979 1.00 0.00 7 ASP A O 15
ATOM 19517 N N . VAL A 1 8 ? -8.191 13.398 -6.024 1.00 0.00 8 VAL A N 15
ATOM 19518 C CA . VAL A 1 8 ? -9.195 14.261 -5.413 1.00 0.00 8 VAL A CA 15
ATOM 19519 C C . VAL A 1 8 ? -9.771 15.240 -6.429 1.00 0.00 8 VAL A C 15
ATOM 19520 O O . VAL A 1 8 ? -9.030 15.943 -7.118 1.00 0.00 8 VAL A O 15
ATOM 19533 N N . ILE A 1 9 ? -11.096 15.281 -6.518 1.00 0.00 9 ILE A N 15
ATOM 19534 C CA . ILE A 1 9 ? -11.771 16.176 -7.449 1.00 0.00 9 ILE A CA 15
ATOM 19535 C C . ILE A 1 9 ? -12.738 17.102 -6.719 1.00 0.00 9 ILE A C 15
ATOM 19536 O O . ILE A 1 9 ? -13.425 16.687 -5.785 1.00 0.00 9 ILE A O 15
ATOM 19552 N N . ILE A 1 10 ? -12.789 18.357 -7.153 1.00 0.00 10 ILE A N 15
ATOM 19553 C CA . ILE A 1 10 ? -13.674 19.340 -6.542 1.00 0.00 10 ILE A CA 15
ATOM 19554 C C . ILE A 1 10 ? -14.553 20.014 -7.590 1.00 0.00 10 ILE A C 15
ATOM 19555 O O . ILE A 1 10 ? -14.089 20.354 -8.679 1.00 0.00 10 ILE A O 15
ATOM 19571 N N . TYR A 1 11 ? -15.823 20.207 -7.254 1.00 0.00 11 TYR A N 15
ATOM 19572 C CA . TYR A 1 11 ? -16.768 20.840 -8.166 1.00 0.00 11 TYR A CA 15
ATOM 19573 C C . TYR A 1 11 ? -17.220 22.195 -7.629 1.00 0.00 11 TYR A C 15
ATOM 19574 O O . TYR A 1 11 ? -17.895 22.276 -6.603 1.00 0.00 11 TYR A O 15
ATOM 19592 N N . THR A 1 12 ? -16.841 23.258 -8.331 1.00 0.00 12 THR A N 15
ATOM 19593 C CA . THR A 1 12 ? -17.205 24.610 -7.927 1.00 0.00 12 THR A CA 15
ATOM 19594 C C . THR A 1 12 ? -17.495 25.488 -9.139 1.00 0.00 12 THR A C 15
ATOM 19595 O O . THR A 1 12 ? -17.055 25.192 -10.250 1.00 0.00 12 THR A O 15
ATOM 19606 N N . ARG A 1 13 ? -18.237 26.568 -8.918 1.00 0.00 13 ARG A N 15
ATOM 19607 C CA . ARG A 1 13 ? -18.586 27.488 -9.994 1.00 0.00 13 ARG A CA 15
ATOM 19608 C C . ARG A 1 13 ? -17.918 28.844 -9.787 1.00 0.00 13 ARG A C 15
ATOM 19609 O O . ARG A 1 13 ? -17.472 29.183 -8.691 1.00 0.00 13 ARG A O 15
ATOM 19630 N N . PRO A 1 14 ? -17.845 29.639 -10.865 1.00 0.00 14 PRO A N 15
ATOM 19631 C CA . PRO A 1 14 ? -17.233 30.970 -10.827 1.00 0.00 14 PRO A CA 15
ATOM 19632 C C . PRO A 1 14 ? -18.063 31.967 -10.026 1.00 0.00 14 PRO A C 15
ATOM 19633 O O . PRO A 1 14 ? -19.197 32.277 -10.387 1.00 0.00 14 PRO A O 15
ATOM 19644 N N . GLY A 1 15 ? -17.489 32.468 -8.936 1.00 0.00 15 GLY A N 15
ATOM 19645 C CA . GLY A 1 15 ? -18.191 33.425 -8.101 1.00 0.00 15 GLY A CA 15
ATOM 19646 C C . GLY A 1 15 ? -18.788 32.786 -6.863 1.00 0.00 15 GLY A C 15
ATOM 19647 O O . GLY A 1 15 ? -19.633 33.382 -6.194 1.00 0.00 15 GLY A O 15
ATOM 19651 N N . CYS A 1 16 ? -18.351 31.570 -6.557 1.00 0.00 16 CYS A N 15
ATOM 19652 C CA . CYS A 1 16 ? -18.850 30.848 -5.393 1.00 0.00 16 CYS A CA 15
ATOM 19653 C C . CYS A 1 16 ? -17.977 31.118 -4.171 1.00 0.00 16 CYS A C 15
ATOM 19654 O O . CYS A 1 16 ? -16.809 30.733 -4.113 1.00 0.00 16 CYS A O 15
ATOM 19661 N N . PRO A 1 17 ? -18.556 31.797 -3.169 1.00 0.00 17 PRO A N 15
ATOM 19662 C CA . PRO A 1 17 ? -17.850 32.134 -1.929 1.00 0.00 17 PRO A CA 15
ATOM 19663 C C . PRO A 1 17 ? -17.573 30.906 -1.068 1.00 0.00 17 PRO A C 15
ATOM 19664 O O . PRO A 1 17 ? -16.438 30.670 -0.653 1.00 0.00 17 PRO A O 15
ATOM 19675 N N . TYR A 1 18 ? -18.616 30.127 -0.804 1.00 0.00 18 TYR A N 15
ATOM 19676 C CA . TYR A 1 18 ? -18.485 28.924 0.010 1.00 0.00 18 TYR A CA 15
ATOM 19677 C C . TYR A 1 18 ? -17.482 27.955 -0.608 1.00 0.00 18 TYR A C 15
ATOM 19678 O O . TYR A 1 18 ? -16.794 27.219 0.100 1.00 0.00 18 TYR A O 15
ATOM 19696 N N . CYS A 1 19 ? -17.404 27.961 -1.935 1.00 0.00 19 CYS A N 15
ATOM 19697 C CA . CYS A 1 19 ? -16.486 27.083 -2.651 1.00 0.00 19 CYS A CA 15
ATOM 19698 C C . CYS A 1 19 ? -15.043 27.549 -2.480 1.00 0.00 19 CYS A C 15
ATOM 19699 O O . CYS A 1 19 ? -14.145 26.744 -2.236 1.00 0.00 19 CYS A O 15
ATOM 19706 N N . ALA A 1 20 ? -14.829 28.854 -2.611 1.00 0.00 20 ALA A N 15
ATOM 19707 C CA . ALA A 1 20 ? -13.497 29.428 -2.468 1.00 0.00 20 ALA A CA 15
ATOM 19708 C C . ALA A 1 20 ? -12.888 29.074 -1.116 1.00 0.00 20 ALA A C 15
ATOM 19709 O O . ALA A 1 20 ? -11.742 28.631 -1.037 1.00 0.00 20 ALA A O 15
ATOM 19716 N N . ARG A 1 21 ? -13.662 29.272 -0.053 1.00 0.00 21 ARG A N 15
ATOM 19717 C CA . ARG A 1 21 ? -13.198 28.975 1.296 1.00 0.00 21 ARG A CA 15
ATOM 19718 C C . ARG A 1 21 ? -12.710 27.533 1.398 1.00 0.00 21 ARG A C 15
ATOM 19719 O O . ARG A 1 21 ? -11.637 27.267 1.938 1.00 0.00 21 ARG A O 15
ATOM 19740 N N . ALA A 1 22 ? -13.507 26.606 0.877 1.00 0.00 22 ALA A N 15
ATOM 19741 C CA . ALA A 1 22 ? -13.156 25.192 0.908 1.00 0.00 22 ALA A CA 15
ATOM 19742 C C . ALA A 1 22 ? -11.844 24.935 0.175 1.00 0.00 22 ALA A C 15
ATOM 19743 O O . ALA A 1 22 ? -10.956 24.256 0.690 1.00 0.00 22 ALA A O 15
ATOM 19750 N N . LYS A 1 23 ? -11.728 25.483 -1.030 1.00 0.00 23 LYS A N 15
ATOM 19751 C CA . LYS A 1 23 ? -10.523 25.314 -1.834 1.00 0.00 23 LYS A CA 15
ATOM 19752 C C . LYS A 1 23 ? -9.283 25.730 -1.050 1.00 0.00 23 LYS A C 15
ATOM 19753 O O . LYS A 1 23 ? -8.351 24.944 -0.883 1.00 0.00 23 LYS A O 15
ATOM 19772 N N . ALA A 1 24 ? -9.279 26.969 -0.571 1.00 0.00 24 ALA A N 15
ATOM 19773 C CA . ALA A 1 24 ? -8.155 27.487 0.199 1.00 0.00 24 ALA A CA 15
ATOM 19774 C C . ALA A 1 24 ? -7.907 26.643 1.444 1.00 0.00 24 ALA A C 15
ATOM 19775 O O . ALA A 1 24 ? -6.763 26.454 1.861 1.00 0.00 24 ALA A O 15
ATOM 19782 N N . LEU A 1 25 ? -8.984 26.138 2.035 1.00 0.00 25 LEU A N 15
ATOM 19783 C CA . LEU A 1 25 ? -8.883 25.314 3.235 1.00 0.00 25 LEU A CA 15
ATOM 19784 C C . LEU A 1 25 ? -8.101 24.036 2.953 1.00 0.00 25 LEU A C 15
ATOM 19785 O O . LEU A 1 25 ? -7.250 23.628 3.745 1.00 0.00 25 LEU A O 15
ATOM 19801 N N . LEU A 1 26 ? -8.393 23.408 1.819 1.00 0.00 26 LEU A N 15
ATOM 19802 C CA . LEU A 1 26 ? -7.715 22.176 1.431 1.00 0.00 26 LEU A CA 15
ATOM 19803 C C . LEU A 1 26 ? -6.296 22.463 0.949 1.00 0.00 26 LEU A C 15
ATOM 19804 O O . LEU A 1 26 ? -5.401 21.631 1.093 1.00 0.00 26 LEU A O 15
ATOM 19820 N N . ALA A 1 27 ? -6.099 23.647 0.380 1.00 0.00 27 ALA A N 15
ATOM 19821 C CA . ALA A 1 27 ? -4.789 24.047 -0.119 1.00 0.00 27 ALA A CA 15
ATOM 19822 C C . ALA A 1 27 ? -3.848 24.398 1.029 1.00 0.00 27 ALA A C 15
ATOM 19823 O O . ALA A 1 27 ? -2.628 24.307 0.893 1.00 0.00 27 ALA A O 15
ATOM 19830 N N . ARG A 1 28 ? -4.424 24.800 2.157 1.00 0.00 28 ARG A N 15
ATOM 19831 C CA . ARG A 1 28 ? -3.636 25.167 3.328 1.00 0.00 28 ARG A CA 15
ATOM 19832 C C . ARG A 1 28 ? -2.623 24.076 3.665 1.00 0.00 28 ARG A C 15
ATOM 19833 O O . ARG A 1 28 ? -1.429 24.344 3.804 1.00 0.00 28 ARG A O 15
ATOM 19854 N N . LYS A 1 29 ? -3.107 22.846 3.794 1.00 0.00 29 LYS A N 15
ATOM 19855 C CA . LYS A 1 29 ? -2.245 21.714 4.114 1.00 0.00 29 LYS A CA 15
ATOM 19856 C C . LYS A 1 29 ? -1.425 21.294 2.898 1.00 0.00 29 LYS A C 15
ATOM 19857 O O . LYS A 1 29 ? -0.440 20.567 3.022 1.00 0.00 29 LYS A O 15
ATOM 19876 N N . GLY A 1 30 ? -1.837 21.758 1.722 1.00 0.00 30 GLY A N 15
ATOM 19877 C CA . GLY A 1 30 ? -1.129 21.421 0.502 1.00 0.00 30 GLY A CA 15
ATOM 19878 C C . GLY A 1 30 ? -1.864 20.388 -0.329 1.00 0.00 30 GLY A C 15
ATOM 19879 O O . GLY A 1 30 ? -1.482 20.110 -1.465 1.00 0.00 30 GLY A O 15
ATOM 19883 N N . ALA A 1 31 ? -2.920 19.817 0.240 1.00 0.00 31 ALA A N 15
ATOM 19884 C CA . ALA A 1 31 ? -3.711 18.809 -0.456 1.00 0.00 31 ALA A CA 15
ATOM 19885 C C . ALA A 1 31 ? -4.127 19.296 -1.840 1.00 0.00 31 ALA A C 15
ATOM 19886 O O . ALA A 1 31 ? -4.886 20.256 -1.967 1.00 0.00 31 ALA A O 15
ATOM 19893 N N . GLU A 1 32 ? -3.623 18.628 -2.873 1.00 0.00 32 GLU A N 15
ATOM 19894 C CA . GLU A 1 32 ? -3.943 18.996 -4.248 1.00 0.00 32 GLU A CA 15
ATOM 19895 C C . GLU A 1 32 ? -5.253 18.353 -4.693 1.00 0.00 32 GLU A C 15
ATOM 19896 O O . GLU A 1 32 ? -5.571 17.230 -4.300 1.00 0.00 32 GLU A O 15
ATOM 19908 N N . PHE A 1 33 ? -6.010 19.072 -5.515 1.00 0.00 33 PHE A N 15
ATOM 19909 C CA . PHE A 1 33 ? -7.286 18.574 -6.012 1.00 0.00 33 PHE A CA 15
ATOM 19910 C C . PHE A 1 33 ? -7.611 19.175 -7.377 1.00 0.00 33 PHE A C 15
ATOM 19911 O O . PHE A 1 33 ? -7.329 20.344 -7.634 1.00 0.00 33 PHE A O 15
ATOM 19928 N N . ASN A 1 34 ? -8.204 18.365 -8.248 1.00 0.00 34 ASN A N 15
ATOM 19929 C CA . ASN A 1 34 ? -8.566 18.815 -9.587 1.00 0.00 34 ASN A CA 15
ATOM 19930 C C . ASN A 1 34 ? -9.776 19.744 -9.540 1.00 0.00 34 ASN A C 15
ATOM 19931 O O . ASN A 1 34 ? -10.849 19.357 -9.078 1.00 0.00 34 ASN A O 15
ATOM 19942 N N . GLU A 1 35 ? -9.594 20.969 -10.021 1.00 0.00 35 GLU A N 15
ATOM 19943 C CA . GLU A 1 35 ? -10.671 21.952 -10.034 1.00 0.00 35 GLU A CA 15
ATOM 19944 C C . GLU A 1 35 ? -11.538 21.794 -11.280 1.00 0.00 35 GLU A C 15
ATOM 19945 O O . GLU A 1 35 ? -11.055 21.927 -12.405 1.00 0.00 35 GLU A O 15
ATOM 19957 N N . ILE A 1 36 ? -12.818 21.509 -11.070 1.00 0.00 36 ILE A N 15
ATOM 19958 C CA . ILE A 1 36 ? -13.752 21.333 -12.175 1.00 0.00 36 ILE A CA 15
ATOM 19959 C C . ILE A 1 36 ? -15.019 22.153 -11.960 1.00 0.00 36 ILE A C 15
ATOM 19960 O O . ILE A 1 36 ? -15.456 22.354 -10.826 1.00 0.00 36 ILE A O 15
ATOM 19976 N N . ASP A 1 37 ? -15.606 22.624 -13.055 1.00 0.00 37 ASP A N 15
ATOM 19977 C CA . ASP A 1 37 ? -16.826 23.420 -12.986 1.00 0.00 37 ASP A CA 15
ATOM 19978 C C . ASP A 1 37 ? -18.015 22.642 -13.541 1.00 0.00 37 ASP A C 15
ATOM 19979 O O . ASP A 1 37 ? -17.878 21.879 -14.497 1.00 0.00 37 ASP A O 15
ATOM 19988 N N . ALA A 1 38 ? -19.180 22.840 -12.935 1.00 0.00 38 ALA A N 15
ATOM 19989 C CA . ALA A 1 38 ? -20.393 22.158 -13.369 1.00 0.00 38 ALA A CA 15
ATOM 19990 C C . ALA A 1 38 ? -21.451 23.156 -13.827 1.00 0.00 38 ALA A C 15
ATOM 19991 O O . ALA A 1 38 ? -22.282 22.847 -14.680 1.00 0.00 38 ALA A O 15
ATOM 19998 N N . SER A 1 39 ? -21.414 24.355 -13.253 1.00 0.00 39 SER A N 15
ATOM 19999 C CA . SER A 1 39 ? -22.373 25.397 -13.599 1.00 0.00 39 SER A CA 15
ATOM 20000 C C . SER A 1 39 ? -22.308 25.723 -15.088 1.00 0.00 39 SER A C 15
ATOM 20001 O O . SER A 1 39 ? -23.263 26.244 -15.663 1.00 0.00 39 SER A O 15
ATOM 20009 N N . ALA A 1 40 ? -21.174 25.410 -15.707 1.00 0.00 40 ALA A N 15
ATOM 20010 C CA . ALA A 1 40 ? -20.983 25.667 -17.129 1.00 0.00 40 ALA A CA 15
ATOM 20011 C C . ALA A 1 40 ? -22.133 25.092 -17.949 1.00 0.00 40 ALA A C 15
ATOM 20012 O O . ALA A 1 40 ? -22.633 25.735 -18.873 1.00 0.00 40 ALA A O 15
ATOM 20019 N N . THR A 1 41 ? -22.548 23.876 -17.607 1.00 0.00 41 THR A N 15
ATOM 20020 C CA . THR A 1 41 ? -23.637 23.213 -18.313 1.00 0.00 41 THR A CA 15
ATOM 20021 C C . THR A 1 41 ? -24.780 22.873 -17.364 1.00 0.00 41 THR A C 15
ATOM 20022 O O . THR A 1 41 ? -24.607 22.793 -16.148 1.00 0.00 41 THR A O 15
ATOM 20033 N N . PRO A 1 42 ? -25.978 22.665 -17.931 1.00 0.00 42 PRO A N 15
ATOM 20034 C CA . PRO A 1 42 ? -27.174 22.328 -17.153 1.00 0.00 42 PRO A CA 15
ATOM 20035 C C . PRO A 1 42 ? -27.102 20.925 -16.559 1.00 0.00 42 PRO A C 15
ATOM 20036 O O . PRO A 1 42 ? -27.471 20.711 -15.405 1.00 0.00 42 PRO A O 15
ATOM 20047 N N . GLU A 1 43 ? -26.625 19.974 -17.355 1.00 0.00 43 GLU A N 15
ATOM 20048 C CA . GLU A 1 43 ? -26.505 18.591 -16.906 1.00 0.00 43 GLU A CA 15
ATOM 20049 C C . GLU A 1 43 ? -25.522 18.479 -15.745 1.00 0.00 43 GLU A C 15
ATOM 20050 O O . GLU A 1 43 ? -25.801 17.821 -14.742 1.00 0.00 43 GLU A O 15
ATOM 20062 N N . LEU A 1 44 ? -24.371 19.126 -15.888 1.00 0.00 44 LEU A N 15
ATOM 20063 C CA . LEU A 1 44 ? -23.344 19.100 -14.851 1.00 0.00 44 LEU A CA 15
ATOM 20064 C C . LEU A 1 44 ? -23.810 19.845 -13.605 1.00 0.00 44 LEU A C 15
ATOM 20065 O O . LEU A 1 44 ? -23.345 19.574 -12.497 1.00 0.00 44 LEU A O 15
ATOM 20081 N N . ARG A 1 45 ? -24.733 20.783 -13.792 1.00 0.00 45 ARG A N 15
ATOM 20082 C CA . ARG A 1 45 ? -25.263 21.566 -12.683 1.00 0.00 45 ARG A CA 15
ATOM 20083 C C . ARG A 1 45 ? -26.365 20.801 -11.955 1.00 0.00 45 ARG A C 15
ATOM 20084 O O . ARG A 1 45 ? -26.566 20.977 -10.754 1.00 0.00 45 ARG A O 15
ATOM 20105 N N . ALA A 1 46 ? -27.075 19.953 -12.691 1.00 0.00 46 ALA A N 15
ATOM 20106 C CA . ALA A 1 46 ? -28.155 19.162 -12.116 1.00 0.00 46 ALA A CA 15
ATOM 20107 C C . ALA A 1 46 ? -27.609 18.065 -11.208 1.00 0.00 46 ALA A C 15
ATOM 20108 O O . ALA A 1 46 ? -28.014 17.944 -10.053 1.00 0.00 46 ALA A O 15
ATOM 20115 N N . GLU A 1 47 ? -26.687 17.268 -11.740 1.00 0.00 47 GLU A N 15
ATOM 20116 C CA . GLU A 1 47 ? -26.087 16.180 -10.977 1.00 0.00 47 GLU A CA 15
ATOM 20117 C C . GLU A 1 47 ? -25.530 16.689 -9.650 1.00 0.00 47 GLU A C 15
ATOM 20118 O O . GLU A 1 47 ? -25.537 15.975 -8.648 1.00 0.00 47 GLU A O 15
ATOM 20130 N N . MET A 1 48 ? -25.048 17.927 -9.653 1.00 0.00 48 MET A N 15
ATOM 20131 C CA . MET A 1 48 ? -24.489 18.532 -8.450 1.00 0.00 48 MET A CA 15
ATOM 20132 C C . MET A 1 48 ? -25.569 18.739 -7.393 1.00 0.00 48 MET A C 15
ATOM 20133 O O . MET A 1 48 ? -25.374 18.412 -6.222 1.00 0.00 48 MET A O 15
ATOM 20147 N N . GLN A 1 49 ? -26.706 19.283 -7.813 1.00 0.00 49 GLN A N 15
ATOM 20148 C CA . GLN A 1 49 ? -27.815 19.534 -6.901 1.00 0.00 49 GLN A CA 15
ATOM 20149 C C . GLN A 1 49 ? -28.580 18.247 -6.607 1.00 0.00 49 GLN A C 15
ATOM 20150 O O . GLN A 1 49 ? -29.355 18.180 -5.654 1.00 0.00 49 GLN A O 15
ATOM 20164 N N . GLU A 1 50 ? -28.355 17.229 -7.432 1.00 0.00 50 GLU A N 15
ATOM 20165 C CA . GLU A 1 50 ? -29.024 15.945 -7.260 1.00 0.00 50 GLU A CA 15
ATOM 20166 C C . GLU A 1 50 ? -28.476 15.205 -6.043 1.00 0.00 50 GLU A C 15
ATOM 20167 O O . GLU A 1 50 ? -29.120 14.300 -5.512 1.00 0.00 50 GLU A O 15
ATOM 20179 N N . ARG A 1 51 ? -27.284 15.598 -5.607 1.00 0.00 51 ARG A N 15
ATOM 20180 C CA . ARG A 1 51 ? -26.647 14.971 -4.454 1.00 0.00 51 ARG A CA 15
ATOM 20181 C C . ARG A 1 51 ? -26.704 15.889 -3.237 1.00 0.00 51 ARG A C 15
ATOM 20182 O O . ARG A 1 51 ? -26.901 15.431 -2.111 1.00 0.00 51 ARG A O 15
ATOM 20203 N N . SER A 1 52 ? -26.529 17.185 -3.470 1.00 0.00 52 SER A N 15
ATOM 20204 C CA . SER A 1 52 ? -26.556 18.167 -2.392 1.00 0.00 52 SER A CA 15
ATOM 20205 C C . SER A 1 52 ? -27.991 18.506 -2.002 1.00 0.00 52 SER A C 15
ATOM 20206 O O . SER A 1 52 ? -28.293 18.717 -0.828 1.00 0.00 52 SER A O 15
ATOM 20214 N N . GLY A 1 53 ? -28.872 18.556 -2.996 1.00 0.00 53 GLY A N 15
ATOM 20215 C CA . GLY A 1 53 ? -30.265 18.870 -2.737 1.00 0.00 53 GLY A CA 15
ATOM 20216 C C . GLY A 1 53 ? -30.517 20.363 -2.649 1.00 0.00 53 GLY A C 15
ATOM 20217 O O . GLY A 1 53 ? -31.517 20.798 -2.077 1.00 0.00 53 GLY A O 15
ATOM 20221 N N . ARG A 1 54 ? -29.607 21.149 -3.214 1.00 0.00 54 ARG A N 15
ATOM 20222 C CA . ARG A 1 54 ? -29.733 22.601 -3.194 1.00 0.00 54 ARG A CA 15
ATOM 20223 C C . ARG A 1 54 ? -29.296 23.203 -4.526 1.00 0.00 54 ARG A C 15
ATOM 20224 O O . ARG A 1 54 ? -28.829 22.494 -5.415 1.00 0.00 54 ARG A O 15
ATOM 20245 N N . ASN A 1 55 ? -29.453 24.517 -4.655 1.00 0.00 55 ASN A N 15
ATOM 20246 C CA . ASN A 1 55 ? -29.076 25.215 -5.879 1.00 0.00 55 ASN A CA 15
ATOM 20247 C C . ASN A 1 55 ? -27.719 24.734 -6.383 1.00 0.00 55 ASN A C 15
ATOM 20248 O O . ASN A 1 55 ? -27.634 23.990 -7.361 1.00 0.00 55 ASN A O 15
ATOM 20259 N N . THR A 1 56 ? -26.657 25.165 -5.709 1.00 0.00 56 THR A N 15
ATOM 20260 C CA . THR A 1 56 ? -25.303 24.780 -6.088 1.00 0.00 56 THR A CA 15
ATOM 20261 C C . THR A 1 56 ? -24.334 24.962 -4.925 1.00 0.00 56 THR A C 15
ATOM 20262 O O . THR A 1 56 ? -24.343 25.993 -4.252 1.00 0.00 56 THR A O 15
ATOM 20273 N N . PHE A 1 57 ? -23.498 23.955 -4.694 1.00 0.00 57 PHE A N 15
ATOM 20274 C CA . PHE A 1 57 ? -22.522 24.005 -3.612 1.00 0.00 57 PHE A CA 15
ATOM 20275 C C . PHE A 1 57 ? -21.234 23.290 -4.009 1.00 0.00 57 PHE A C 15
ATOM 20276 O O . PHE A 1 57 ? -21.197 22.499 -4.951 1.00 0.00 57 PHE A O 15
ATOM 20293 N N . PRO A 1 58 ? -20.149 23.576 -3.273 1.00 0.00 58 PRO A N 15
ATOM 20294 C CA . PRO A 1 58 ? -18.838 22.972 -3.528 1.00 0.00 58 PRO A CA 15
ATOM 20295 C C . PRO A 1 58 ? -18.805 21.488 -3.179 1.00 0.00 58 PRO A C 15
ATOM 20296 O O . PRO A 1 58 ? -19.009 21.108 -2.026 1.00 0.00 58 PRO A O 15
ATOM 20307 N N . GLN A 1 59 ? -18.547 20.654 -4.181 1.00 0.00 59 GLN A N 15
ATOM 20308 C CA . GLN A 1 59 ? -18.489 19.211 -3.979 1.00 0.00 59 GLN A CA 15
ATOM 20309 C C . GLN A 1 59 ? -17.052 18.751 -3.755 1.00 0.00 59 GLN A C 15
ATOM 20310 O O . GLN A 1 59 ? -16.153 19.096 -4.522 1.00 0.00 59 GLN A O 15
ATOM 20324 N N . ILE A 1 60 ? -16.844 17.971 -2.700 1.00 0.00 60 ILE A N 15
ATOM 20325 C CA . ILE A 1 60 ? -15.517 17.463 -2.376 1.00 0.00 60 ILE A CA 15
ATOM 20326 C C . ILE A 1 60 ? -15.446 15.951 -2.562 1.00 0.00 60 ILE A C 15
ATOM 20327 O O . ILE A 1 60 ? -15.899 15.187 -1.709 1.00 0.00 60 ILE A O 15
ATOM 20343 N N . PHE A 1 61 ? -14.873 15.524 -3.683 1.00 0.00 61 PHE A N 15
ATOM 20344 C CA . PHE A 1 61 ? -14.742 14.103 -3.982 1.00 0.00 61 PHE A CA 15
ATOM 20345 C C . PHE A 1 61 ? -13.358 13.591 -3.593 1.00 0.00 61 PHE A C 15
ATOM 20346 O O . PHE A 1 61 ? -12.353 13.970 -4.196 1.00 0.00 61 PHE A O 15
ATOM 20363 N N . ILE A 1 62 ? -13.314 12.730 -2.583 1.00 0.00 62 ILE A N 15
ATOM 20364 C CA . ILE A 1 62 ? -12.055 12.166 -2.114 1.00 0.00 62 ILE A CA 15
ATOM 20365 C C . ILE A 1 62 ? -11.996 10.664 -2.370 1.00 0.00 62 ILE A C 15
ATOM 20366 O O . ILE A 1 62 ? -12.744 9.892 -1.773 1.00 0.00 62 ILE A O 15
ATOM 20382 N N . GLY A 1 63 ? -11.098 10.256 -3.263 1.00 0.00 63 GLY A N 15
ATOM 20383 C CA . GLY A 1 63 ? -10.956 8.847 -3.581 1.00 0.00 63 GLY A CA 15
ATOM 20384 C C . GLY A 1 63 ? -12.188 8.279 -4.259 1.00 0.00 63 GLY A C 15
ATOM 20385 O O . GLY A 1 63 ? -12.453 8.570 -5.425 1.00 0.00 63 GLY A O 15
ATOM 20389 N N . SER A 1 64 ? -12.942 7.465 -3.527 1.00 0.00 64 SER A N 15
ATOM 20390 C CA . SER A 1 64 ? -14.149 6.850 -4.066 1.00 0.00 64 SER A CA 15
ATOM 20391 C C . SER A 1 64 ? -15.374 7.251 -3.250 1.00 0.00 64 SER A C 15
ATOM 20392 O O . SER A 1 64 ? -16.453 6.679 -3.406 1.00 0.00 64 SER A O 15
ATOM 20400 N N . VAL A 1 65 ? -15.199 8.239 -2.378 1.00 0.00 65 VAL A N 15
ATOM 20401 C CA . VAL A 1 65 ? -16.289 8.719 -1.537 1.00 0.00 65 VAL A CA 15
ATOM 20402 C C . VAL A 1 65 ? -16.518 10.213 -1.733 1.00 0.00 65 VAL A C 15
ATOM 20403 O O . VAL A 1 65 ? -15.593 10.955 -2.066 1.00 0.00 65 VAL A O 15
ATOM 20416 N N . HIS A 1 66 ? -17.756 10.650 -1.525 1.00 0.00 66 HIS A N 15
ATOM 20417 C CA . HIS A 1 66 ? -18.106 12.057 -1.677 1.00 0.00 66 HIS A CA 15
ATOM 20418 C C . HIS A 1 66 ? -18.228 12.738 -0.317 1.00 0.00 66 HIS A C 15
ATOM 20419 O O . HIS A 1 66 ? -19.249 12.618 0.359 1.00 0.00 66 HIS A O 15
ATOM 20433 N N . VAL A 1 67 ? -17.178 13.452 0.078 1.00 0.00 67 VAL A N 15
ATOM 20434 C CA . VAL A 1 67 ? -17.168 14.151 1.357 1.00 0.00 67 VAL A CA 15
ATOM 20435 C C . VAL A 1 67 ? -18.363 15.089 1.480 1.00 0.00 67 VAL A C 15
ATOM 20436 O O . VAL A 1 67 ? -19.351 14.769 2.139 1.00 0.00 67 VAL A O 15
ATOM 20449 N N . GLY A 1 68 ? -18.266 16.251 0.840 1.00 0.00 68 GLY A N 15
ATOM 20450 C CA . GLY A 1 68 ? -19.346 17.218 0.890 1.00 0.00 68 GLY A CA 15
ATOM 20451 C C . GLY A 1 68 ? -18.946 18.565 0.321 1.00 0.00 68 GLY A C 15
ATOM 20452 O O . GLY A 1 68 ? -18.756 18.705 -0.886 1.00 0.00 68 GLY A O 15
ATOM 20456 N N . GLY A 1 69 ? -18.818 19.560 1.194 1.00 0.00 69 GLY A N 15
ATOM 20457 C CA . GLY A 1 69 ? -18.440 20.890 0.752 1.00 0.00 69 GLY A CA 15
ATOM 20458 C C . GLY A 1 69 ? -17.718 21.675 1.829 1.00 0.00 69 GLY A C 15
ATOM 20459 O O . GLY A 1 69 ? -16.993 21.103 2.643 1.00 0.00 69 GLY A O 15
ATOM 20463 N N . CYS A 1 70 ? -17.915 22.989 1.832 1.00 0.00 70 CYS A N 15
ATOM 20464 C CA . CYS A 1 70 ? -17.274 23.855 2.816 1.00 0.00 70 CYS A CA 15
ATOM 20465 C C . CYS A 1 70 ? -17.631 23.423 4.235 1.00 0.00 70 CYS A C 15
ATOM 20466 O O . CYS A 1 70 ? -16.833 23.576 5.160 1.00 0.00 70 CYS A O 15
ATOM 20474 N N . ASP A 1 71 ? -18.834 22.885 4.399 1.00 0.00 71 ASP A N 15
ATOM 20475 C CA . ASP A 1 71 ? -19.297 22.431 5.705 1.00 0.00 71 ASP A CA 15
ATOM 20476 C C . ASP A 1 71 ? -18.568 21.160 6.129 1.00 0.00 71 ASP A C 15
ATOM 20477 O O . ASP A 1 71 ? -18.056 21.069 7.244 1.00 0.00 71 ASP A O 15
ATOM 20486 N N . ASP A 1 72 ? -18.527 20.181 5.232 1.00 0.00 72 ASP A N 15
ATOM 20487 C CA . ASP A 1 72 ? -17.861 18.915 5.512 1.00 0.00 72 ASP A CA 15
ATOM 20488 C C . ASP A 1 72 ? -16.357 19.116 5.676 1.00 0.00 72 ASP A C 15
ATOM 20489 O O . ASP A 1 72 ? -15.724 18.486 6.525 1.00 0.00 72 ASP A O 15
ATOM 20498 N N . LEU A 1 73 ? -15.791 19.996 4.858 1.00 0.00 73 LEU A N 15
ATOM 20499 C CA . LEU A 1 73 ? -14.361 20.280 4.911 1.00 0.00 73 LEU A CA 15
ATOM 20500 C C . LEU A 1 73 ? -13.984 20.931 6.239 1.00 0.00 73 LEU A C 15
ATOM 20501 O O . LEU A 1 73 ? -13.051 20.494 6.913 1.00 0.00 73 LEU A O 15
ATOM 20517 N N . TYR A 1 74 ? -14.716 21.975 6.608 1.00 0.00 74 TYR A N 15
ATOM 20518 C CA . TYR A 1 74 ? -14.459 22.686 7.855 1.00 0.00 74 TYR A CA 15
ATOM 20519 C C . TYR A 1 74 ? -14.729 21.790 9.059 1.00 0.00 74 TYR A C 15
ATOM 20520 O O . TYR A 1 74 ? -14.039 21.871 10.075 1.00 0.00 74 TYR A O 15
ATOM 20538 N N . ALA A 1 75 ? -15.739 20.934 8.937 1.00 0.00 75 ALA A N 15
ATOM 20539 C CA . ALA A 1 75 ? -16.100 20.019 10.013 1.00 0.00 75 ALA A CA 15
ATOM 20540 C C . ALA A 1 75 ? -15.090 18.883 10.130 1.00 0.00 75 ALA A C 15
ATOM 20541 O O . ALA A 1 75 ? -14.841 18.370 11.222 1.00 0.00 75 ALA A O 15
ATOM 20548 N N . LEU A 1 76 ? -14.510 18.494 9.000 1.00 0.00 76 LEU A N 15
ATOM 20549 C CA . LEU A 1 76 ? -13.526 17.417 8.976 1.00 0.00 76 LEU A CA 15
ATOM 20550 C C . LEU A 1 76 ? -12.161 17.917 9.436 1.00 0.00 76 LEU A C 15
ATOM 20551 O O . LEU A 1 76 ? -11.369 17.159 9.995 1.00 0.00 76 LEU A O 15
ATOM 20567 N N . GLU A 1 77 ? -11.893 19.197 9.198 1.00 0.00 77 GLU A N 15
ATOM 20568 C CA . GLU A 1 77 ? -10.624 19.797 9.589 1.00 0.00 77 GLU A CA 15
ATOM 20569 C C . GLU A 1 77 ? -10.552 19.981 11.102 1.00 0.00 77 GLU A C 15
ATOM 20570 O O . GLU A 1 77 ? -9.542 19.661 11.730 1.00 0.00 77 GLU A O 15
ATOM 20582 N N . ASP A 1 78 ? -11.630 20.498 11.681 1.00 0.00 78 ASP A N 15
ATOM 20583 C CA . ASP A 1 78 ? -11.691 20.724 13.120 1.00 0.00 78 ASP A CA 15
ATOM 20584 C C . ASP A 1 78 ? -11.427 19.431 13.885 1.00 0.00 78 ASP A C 15
ATOM 20585 O O . ASP A 1 78 ? -10.990 19.458 15.035 1.00 0.00 78 ASP A O 15
ATOM 20594 N N . GLU A 1 79 ? -11.697 18.302 13.239 1.00 0.00 79 GLU A N 15
ATOM 20595 C CA . GLU A 1 79 ? -11.490 16.999 13.860 1.00 0.00 79 GLU A CA 15
ATOM 20596 C C . GLU A 1 79 ? -10.133 16.419 13.468 1.00 0.00 79 GLU A C 15
ATOM 20597 O O . GLU A 1 79 ? -9.602 15.540 14.147 1.00 0.00 79 GLU A O 15
ATOM 20609 N N . GLY A 1 80 ? -9.579 16.917 12.367 1.00 0.00 80 GLY A N 15
ATOM 20610 C CA . GLY A 1 80 ? -8.290 16.436 11.903 1.00 0.00 80 GLY A CA 15
ATOM 20611 C C . GLY A 1 80 ? -8.376 15.057 11.280 1.00 0.00 80 GLY A C 15
ATOM 20612 O O . GLY A 1 80 ? -7.390 14.320 11.248 1.00 0.00 80 GLY A O 15
ATOM 20616 N N . LYS A 1 81 ? -9.558 14.706 10.785 1.00 0.00 81 LYS A N 15
ATOM 20617 C CA . LYS A 1 81 ? -9.770 13.406 10.160 1.00 0.00 81 LYS A CA 15
ATOM 20618 C C . LYS A 1 81 ? -9.607 13.497 8.646 1.00 0.00 81 LYS A C 15
ATOM 20619 O O . LYS A 1 81 ? -9.296 12.506 7.984 1.00 0.00 81 LYS A O 15
ATOM 20638 N N . LEU A 1 82 ? -9.818 14.691 8.104 1.00 0.00 82 LEU A N 15
ATOM 20639 C CA . LEU A 1 82 ? -9.693 14.912 6.667 1.00 0.00 82 LEU A CA 15
ATOM 20640 C C . LEU A 1 82 ? -8.344 14.417 6.155 1.00 0.00 82 LEU A C 15
ATOM 20641 O O . LEU A 1 82 ? -8.257 13.817 5.084 1.00 0.00 82 LEU A O 15
ATOM 20657 N N . ASP A 1 83 ? -7.294 14.672 6.929 1.00 0.00 83 ASP A N 15
ATOM 20658 C CA . ASP A 1 83 ? -5.949 14.249 6.556 1.00 0.00 83 ASP A CA 15
ATOM 20659 C C . ASP A 1 83 ? -5.923 12.763 6.210 1.00 0.00 83 ASP A C 15
ATOM 20660 O O . ASP A 1 83 ? -5.240 12.346 5.274 1.00 0.00 83 ASP A O 15
ATOM 20669 N N . SER A 1 84 ? -6.669 11.970 6.971 1.00 0.00 84 SER A N 15
ATOM 20670 C CA . SER A 1 84 ? -6.728 10.530 6.748 1.00 0.00 84 SER A CA 15
ATOM 20671 C C . SER A 1 84 ? -7.629 10.200 5.562 1.00 0.00 84 SER A C 15
ATOM 20672 O O . SER A 1 84 ? -7.461 9.171 4.907 1.00 0.00 84 SER A O 15
ATOM 20680 N N . LEU A 1 85 ? -8.586 11.081 5.291 1.00 0.00 85 LEU A N 15
ATOM 20681 C CA . LEU A 1 85 ? -9.515 10.885 4.184 1.00 0.00 85 LEU A CA 15
ATOM 20682 C C . LEU A 1 85 ? -8.810 11.063 2.843 1.00 0.00 85 LEU A C 15
ATOM 20683 O O . LEU A 1 85 ? -9.058 10.317 1.895 1.00 0.00 85 LEU A O 15
ATOM 20699 N N . LEU A 1 86 ? -7.928 12.054 2.771 1.00 0.00 86 LEU A N 15
ATOM 20700 C CA . LEU A 1 86 ? -7.184 12.329 1.547 1.00 0.00 86 LEU A CA 15
ATOM 20701 C C . LEU A 1 86 ? -5.965 11.418 1.434 1.00 0.00 86 LEU A C 15
ATOM 20702 O O . LEU A 1 86 ? -5.470 11.159 0.338 1.00 0.00 86 LEU A O 15
ATOM 20718 N N . LYS A 1 87 ? -5.488 10.934 2.576 1.00 0.00 87 LYS A N 15
ATOM 20719 C CA . LYS A 1 87 ? -4.330 10.048 2.606 1.00 0.00 87 LYS A CA 15
ATOM 20720 C C . LYS A 1 87 ? -4.719 8.629 2.205 1.00 0.00 87 LYS A C 15
ATOM 20721 O O . LYS A 1 87 ? -4.060 8.005 1.373 1.00 0.00 87 LYS A O 15
ATOM 20740 N N . THR A 1 88 ? -5.795 8.124 2.801 1.00 0.00 88 THR A N 15
ATOM 20741 C CA . THR A 1 88 ? -6.272 6.779 2.505 1.00 0.00 88 THR A CA 15
ATOM 20742 C C . THR A 1 88 ? -7.255 6.788 1.340 1.00 0.00 88 THR A C 15
ATOM 20743 O O . THR A 1 88 ? -7.247 5.888 0.502 1.00 0.00 88 THR A O 15
ATOM 20754 N N . GLY A 1 89 ? -8.101 7.813 1.293 1.00 0.00 89 GLY A N 15
ATOM 20755 C CA . GLY A 1 89 ? -9.079 7.920 0.226 1.00 0.00 89 GLY A CA 15
ATOM 20756 C C . GLY A 1 89 ? -10.388 7.237 0.569 1.00 0.00 89 GLY A C 15
ATOM 20757 O O . GLY A 1 89 ? -11.188 6.931 -0.316 1.00 0.00 89 GLY A O 15
ATOM 20761 N N . LYS A 1 90 ? -10.609 6.997 1.857 1.00 0.00 90 LYS A N 15
ATOM 20762 C CA . LYS A 1 90 ? -11.830 6.346 2.316 1.00 0.00 90 LYS A CA 15
ATOM 20763 C C . LYS A 1 90 ? -11.989 6.489 3.826 1.00 0.00 90 LYS A C 15
ATOM 20764 O O . LYS A 1 90 ? -11.009 6.683 4.547 1.00 0.00 90 LYS A O 15
ATOM 20783 N N . LEU A 1 91 ? -13.226 6.391 4.298 1.00 0.00 91 LEU A N 15
ATOM 20784 C CA . LEU A 1 91 ? -13.513 6.508 5.724 1.00 0.00 91 LEU A CA 15
ATOM 20785 C C . LEU A 1 91 ? -13.907 5.157 6.313 1.00 0.00 91 LEU A C 15
ATOM 20786 O O . LEU A 1 91 ? -14.623 4.379 5.682 1.00 0.00 91 LEU A O 15
ATOM 20802 N N . ILE A 1 92 ? -13.436 4.887 7.526 1.00 0.00 92 ILE A N 15
ATOM 20803 C CA . ILE A 1 92 ? -13.743 3.632 8.201 1.00 0.00 92 ILE A CA 15
ATOM 20804 C C . ILE A 1 92 ? -15.214 3.565 8.596 1.00 0.00 92 ILE A C 15
ATOM 20805 O O . ILE A 1 92 ? -15.951 4.540 8.452 1.00 0.00 92 ILE A O 15
ATOM 20821 N N . GLY A 1 1 ? -0.610 2.851 6.209 1.00 0.00 1 GLY A N 16
ATOM 20822 C CA . GLY A 1 1 ? 0.314 2.039 5.439 1.00 0.00 1 GLY A CA 16
ATOM 20823 C C . GLY A 1 1 ? -0.055 1.977 3.970 1.00 0.00 1 GLY A C 16
ATOM 20824 O O . GLY A 1 1 ? 0.628 2.536 3.112 1.00 0.00 1 GLY A O 16
ATOM 20828 N N . PRO A 1 2 ? -1.159 1.280 3.662 1.00 0.00 2 PRO A N 16
ATOM 20829 C CA . PRO A 1 2 ? -1.642 1.128 2.286 1.00 0.00 2 PRO A CA 16
ATOM 20830 C C . PRO A 1 2 ? -2.188 2.433 1.717 1.00 0.00 2 PRO A C 16
ATOM 20831 O O . PRO A 1 2 ? -2.908 3.165 2.395 1.00 0.00 2 PRO A O 16
ATOM 20842 N N . GLY A 1 3 ? -1.840 2.719 0.466 1.00 0.00 3 GLY A N 16
ATOM 20843 C CA . GLY A 1 3 ? -2.305 3.936 -0.174 1.00 0.00 3 GLY A CA 16
ATOM 20844 C C . GLY A 1 3 ? -1.624 5.175 0.373 1.00 0.00 3 GLY A C 16
ATOM 20845 O O . GLY A 1 3 ? -1.919 5.614 1.484 1.00 0.00 3 GLY A O 16
ATOM 20849 N N . SER A 1 4 ? -0.709 5.739 -0.408 1.00 0.00 4 SER A N 16
ATOM 20850 C CA . SER A 1 4 ? 0.021 6.932 0.006 1.00 0.00 4 SER A CA 16
ATOM 20851 C C . SER A 1 4 ? -0.686 8.195 -0.475 1.00 0.00 4 SER A C 16
ATOM 20852 O O . SER A 1 4 ? -0.510 9.273 0.094 1.00 0.00 4 SER A O 16
ATOM 20860 N N . MET A 1 5 ? -1.487 8.054 -1.526 1.00 0.00 5 MET A N 16
ATOM 20861 C CA . MET A 1 5 ? -2.221 9.184 -2.084 1.00 0.00 5 MET A CA 16
ATOM 20862 C C . MET A 1 5 ? -3.411 8.704 -2.910 1.00 0.00 5 MET A C 16
ATOM 20863 O O . MET A 1 5 ? -3.373 7.625 -3.503 1.00 0.00 5 MET A O 16
ATOM 20877 N N . VAL A 1 6 ? -4.466 9.511 -2.944 1.00 0.00 6 VAL A N 16
ATOM 20878 C CA . VAL A 1 6 ? -5.666 9.169 -3.698 1.00 0.00 6 VAL A CA 16
ATOM 20879 C C . VAL A 1 6 ? -6.106 10.328 -4.586 1.00 0.00 6 VAL A C 16
ATOM 20880 O O . VAL A 1 6 ? -5.908 11.494 -4.246 1.00 0.00 6 VAL A O 16
ATOM 20893 N N . ASP A 1 7 ? -6.705 9.999 -5.725 1.00 0.00 7 ASP A N 16
ATOM 20894 C CA . ASP A 1 7 ? -7.175 11.012 -6.663 1.00 0.00 7 ASP A CA 16
ATOM 20895 C C . ASP A 1 7 ? -8.304 11.836 -6.051 1.00 0.00 7 ASP A C 16
ATOM 20896 O O . ASP A 1 7 ? -9.352 11.300 -5.689 1.00 0.00 7 ASP A O 16
ATOM 20905 N N . VAL A 1 8 ? -8.083 13.141 -5.937 1.00 0.00 8 VAL A N 16
ATOM 20906 C CA . VAL A 1 8 ? -9.081 14.040 -5.369 1.00 0.00 8 VAL A CA 16
ATOM 20907 C C . VAL A 1 8 ? -9.594 15.023 -6.415 1.00 0.00 8 VAL A C 16
ATOM 20908 O O . VAL A 1 8 ? -8.822 15.553 -7.214 1.00 0.00 8 VAL A O 16
ATOM 20921 N N . ILE A 1 9 ? -10.901 15.263 -6.404 1.00 0.00 9 ILE A N 16
ATOM 20922 C CA . ILE A 1 9 ? -11.517 16.184 -7.350 1.00 0.00 9 ILE A CA 16
ATOM 20923 C C . ILE A 1 9 ? -12.466 17.146 -6.643 1.00 0.00 9 ILE A C 16
ATOM 20924 O O . ILE A 1 9 ? -13.158 16.767 -5.698 1.00 0.00 9 ILE A O 16
ATOM 20940 N N . ILE A 1 10 ? -12.495 18.389 -7.109 1.00 0.00 10 ILE A N 16
ATOM 20941 C CA . ILE A 1 10 ? -13.362 19.404 -6.524 1.00 0.00 10 ILE A CA 16
ATOM 20942 C C . ILE A 1 10 ? -14.212 20.084 -7.592 1.00 0.00 10 ILE A C 16
ATOM 20943 O O . ILE A 1 10 ? -13.719 20.429 -8.666 1.00 0.00 10 ILE A O 16
ATOM 20959 N N . TYR A 1 11 ? -15.491 20.275 -7.289 1.00 0.00 11 TYR A N 16
ATOM 20960 C CA . TYR A 1 11 ? -16.411 20.913 -8.223 1.00 0.00 11 TYR A CA 16
ATOM 20961 C C . TYR A 1 11 ? -16.881 22.262 -7.688 1.00 0.00 11 TYR A C 16
ATOM 20962 O O . TYR A 1 11 ? -17.483 22.344 -6.617 1.00 0.00 11 TYR A O 16
ATOM 20980 N N . THR A 1 12 ? -16.603 23.321 -8.443 1.00 0.00 12 THR A N 16
ATOM 20981 C CA . THR A 1 12 ? -16.996 24.667 -8.047 1.00 0.00 12 THR A CA 16
ATOM 20982 C C . THR A 1 12 ? -17.665 25.406 -9.200 1.00 0.00 12 THR A C 16
ATOM 20983 O O . THR A 1 12 ? -17.877 24.841 -10.273 1.00 0.00 12 THR A O 16
ATOM 20994 N N . ARG A 1 13 ? -17.995 26.673 -8.973 1.00 0.00 13 ARG A N 16
ATOM 20995 C CA . ARG A 1 13 ? -18.640 27.490 -9.994 1.00 0.00 13 ARG A CA 16
ATOM 20996 C C . ARG A 1 13 ? -18.344 28.971 -9.773 1.00 0.00 13 ARG A C 16
ATOM 20997 O O . ARG A 1 13 ? -18.027 29.407 -8.666 1.00 0.00 13 ARG A O 16
ATOM 21018 N N . PRO A 1 14 ? -18.448 29.762 -10.851 1.00 0.00 14 PRO A N 16
ATOM 21019 C CA . PRO A 1 14 ? -18.196 31.205 -10.800 1.00 0.00 14 PRO A CA 16
ATOM 21020 C C . PRO A 1 14 ? -19.272 31.955 -10.024 1.00 0.00 14 PRO A C 16
ATOM 21021 O O . PRO A 1 14 ? -20.429 32.006 -10.439 1.00 0.00 14 PRO A O 16
ATOM 21032 N N . GLY A 1 15 ? -18.883 32.537 -8.893 1.00 0.00 15 GLY A N 16
ATOM 21033 C CA . GLY A 1 15 ? -19.828 33.278 -8.077 1.00 0.00 15 GLY A CA 16
ATOM 21034 C C . GLY A 1 15 ? -20.151 32.569 -6.777 1.00 0.00 15 GLY A C 16
ATOM 21035 O O . GLY A 1 15 ? -20.999 33.022 -6.008 1.00 0.00 15 GLY A O 16
ATOM 21039 N N . CYS A 1 16 ? -19.475 31.452 -6.530 1.00 0.00 16 CYS A N 16
ATOM 21040 C CA . CYS A 1 16 ? -19.696 30.676 -5.316 1.00 0.00 16 CYS A CA 16
ATOM 21041 C C . CYS A 1 16 ? -18.630 30.990 -4.269 1.00 0.00 16 CYS A C 16
ATOM 21042 O O . CYS A 1 16 ? -17.481 30.560 -4.370 1.00 0.00 16 CYS A O 16
ATOM 21049 N N . PRO A 1 17 ? -19.019 31.756 -3.240 1.00 0.00 17 PRO A N 16
ATOM 21050 C CA . PRO A 1 17 ? -18.113 32.144 -2.154 1.00 0.00 17 PRO A CA 16
ATOM 21051 C C . PRO A 1 17 ? -17.739 30.965 -1.262 1.00 0.00 17 PRO A C 16
ATOM 21052 O O . PRO A 1 17 ? -16.563 30.739 -0.976 1.00 0.00 17 PRO A O 16
ATOM 21063 N N . TYR A 1 18 ? -18.746 30.216 -0.827 1.00 0.00 18 TYR A N 16
ATOM 21064 C CA . TYR A 1 18 ? -18.523 29.061 0.035 1.00 0.00 18 TYR A CA 16
ATOM 21065 C C . TYR A 1 18 ? -17.595 28.053 -0.636 1.00 0.00 18 TYR A C 16
ATOM 21066 O O . TYR A 1 18 ? -16.943 27.250 0.033 1.00 0.00 18 TYR A O 16
ATOM 21084 N N . CYS A 1 19 ? -17.540 28.100 -1.963 1.00 0.00 19 CYS A N 16
ATOM 21085 C CA . CYS A 1 19 ? -16.693 27.193 -2.727 1.00 0.00 19 CYS A CA 16
ATOM 21086 C C . CYS A 1 19 ? -15.220 27.549 -2.555 1.00 0.00 19 CYS A C 16
ATOM 21087 O O . CYS A 1 19 ? -14.397 26.693 -2.230 1.00 0.00 19 CYS A O 16
ATOM 21094 N N . ALA A 1 20 ? -14.894 28.819 -2.774 1.00 0.00 20 ALA A N 16
ATOM 21095 C CA . ALA A 1 20 ? -13.521 29.289 -2.641 1.00 0.00 20 ALA A CA 16
ATOM 21096 C C . ALA A 1 20 ? -12.938 28.903 -1.286 1.00 0.00 20 ALA A C 16
ATOM 21097 O O . ALA A 1 20 ? -11.811 28.413 -1.201 1.00 0.00 20 ALA A O 16
ATOM 21104 N N . ARG A 1 21 ? -13.710 29.128 -0.228 1.00 0.00 21 ARG A N 16
ATOM 21105 C CA . ARG A 1 21 ? -13.268 28.805 1.123 1.00 0.00 21 ARG A CA 16
ATOM 21106 C C . ARG A 1 21 ? -12.842 27.343 1.221 1.00 0.00 21 ARG A C 16
ATOM 21107 O O . ARG A 1 21 ? -11.811 27.025 1.813 1.00 0.00 21 ARG A O 16
ATOM 21128 N N . ALA A 1 22 ? -13.643 26.458 0.637 1.00 0.00 22 ALA A N 16
ATOM 21129 C CA . ALA A 1 22 ? -13.347 25.031 0.656 1.00 0.00 22 ALA A CA 16
ATOM 21130 C C . ALA A 1 22 ? -12.044 24.729 -0.075 1.00 0.00 22 ALA A C 16
ATOM 21131 O O . ALA A 1 22 ? -11.146 24.088 0.472 1.00 0.00 22 ALA A O 16
ATOM 21138 N N . LYS A 1 23 ? -11.945 25.195 -1.315 1.00 0.00 23 LYS A N 16
ATOM 21139 C CA . LYS A 1 23 ? -10.751 24.976 -2.123 1.00 0.00 23 LYS A CA 16
ATOM 21140 C C . LYS A 1 23 ? -9.502 25.447 -1.385 1.00 0.00 23 LYS A C 16
ATOM 21141 O O . LYS A 1 23 ? -8.533 24.701 -1.248 1.00 0.00 23 LYS A O 16
ATOM 21160 N N . ALA A 1 24 ? -9.532 26.688 -0.911 1.00 0.00 24 ALA A N 16
ATOM 21161 C CA . ALA A 1 24 ? -8.404 27.256 -0.184 1.00 0.00 24 ALA A CA 16
ATOM 21162 C C . ALA A 1 24 ? -8.051 26.407 1.033 1.00 0.00 24 ALA A C 16
ATOM 21163 O O . ALA A 1 24 ? -6.879 26.133 1.293 1.00 0.00 24 ALA A O 16
ATOM 21170 N N . LEU A 1 25 ? -9.072 25.993 1.776 1.00 0.00 25 LEU A N 16
ATOM 21171 C CA . LEU A 1 25 ? -8.870 25.175 2.966 1.00 0.00 25 LEU A CA 16
ATOM 21172 C C . LEU A 1 25 ? -8.100 23.902 2.628 1.00 0.00 25 LEU A C 16
ATOM 21173 O O . LEU A 1 25 ? -7.155 23.531 3.326 1.00 0.00 25 LEU A O 16
ATOM 21189 N N . LEU A 1 26 ? -8.509 23.238 1.553 1.00 0.00 26 LEU A N 16
ATOM 21190 C CA . LEU A 1 26 ? -7.857 22.007 1.120 1.00 0.00 26 LEU A CA 16
ATOM 21191 C C . LEU A 1 26 ? -6.437 22.284 0.637 1.00 0.00 26 LEU A C 16
ATOM 21192 O O . LEU A 1 26 ? -5.535 21.470 0.830 1.00 0.00 26 LEU A O 16
ATOM 21208 N N . ALA A 1 27 ? -6.246 23.440 0.009 1.00 0.00 27 ALA A N 16
ATOM 21209 C CA . ALA A 1 27 ? -4.935 23.827 -0.498 1.00 0.00 27 ALA A CA 16
ATOM 21210 C C . ALA A 1 27 ? -4.003 24.229 0.640 1.00 0.00 27 ALA A C 16
ATOM 21211 O O . ALA A 1 27 ? -2.782 24.135 0.517 1.00 0.00 27 ALA A O 16
ATOM 21218 N N . ARG A 1 28 ? -4.587 24.677 1.747 1.00 0.00 28 ARG A N 16
ATOM 21219 C CA . ARG A 1 28 ? -3.808 25.095 2.906 1.00 0.00 28 ARG A CA 16
ATOM 21220 C C . ARG A 1 28 ? -2.797 24.021 3.298 1.00 0.00 28 ARG A C 16
ATOM 21221 O O . ARG A 1 28 ? -1.606 24.299 3.444 1.00 0.00 28 ARG A O 16
ATOM 21242 N N . LYS A 1 29 ? -3.279 22.795 3.466 1.00 0.00 29 LYS A N 16
ATOM 21243 C CA . LYS A 1 29 ? -2.419 21.679 3.840 1.00 0.00 29 LYS A CA 16
ATOM 21244 C C . LYS A 1 29 ? -1.549 21.245 2.664 1.00 0.00 29 LYS A C 16
ATOM 21245 O O . LYS A 1 29 ? -0.553 20.545 2.842 1.00 0.00 29 LYS A O 16
ATOM 21264 N N . GLY A 1 30 ? -1.932 21.666 1.463 1.00 0.00 30 GLY A N 16
ATOM 21265 C CA . GLY A 1 30 ? -1.175 21.312 0.276 1.00 0.00 30 GLY A CA 16
ATOM 21266 C C . GLY A 1 30 ? -1.785 20.145 -0.474 1.00 0.00 30 GLY A C 16
ATOM 21267 O O . GLY A 1 30 ? -1.142 19.549 -1.338 1.00 0.00 30 GLY A O 16
ATOM 21271 N N . ALA A 1 31 ? -3.029 19.815 -0.142 1.00 0.00 31 ALA A N 16
ATOM 21272 C CA . ALA A 1 31 ? -3.726 18.711 -0.790 1.00 0.00 31 ALA A CA 16
ATOM 21273 C C . ALA A 1 31 ? -4.096 19.064 -2.227 1.00 0.00 31 ALA A C 16
ATOM 21274 O O . ALA A 1 31 ? -4.896 19.968 -2.467 1.00 0.00 31 ALA A O 16
ATOM 21281 N N . GLU A 1 32 ? -3.509 18.345 -3.178 1.00 0.00 32 GLU A N 16
ATOM 21282 C CA . GLU A 1 32 ? -3.777 18.585 -4.592 1.00 0.00 32 GLU A CA 16
ATOM 21283 C C . GLU A 1 32 ? -5.124 17.995 -4.997 1.00 0.00 32 GLU A C 16
ATOM 21284 O O . GLU A 1 32 ? -5.416 16.832 -4.715 1.00 0.00 32 GLU A O 16
ATOM 21296 N N . PHE A 1 33 ? -5.943 18.805 -5.660 1.00 0.00 33 PHE A N 16
ATOM 21297 C CA . PHE A 1 33 ? -7.260 18.365 -6.104 1.00 0.00 33 PHE A CA 16
ATOM 21298 C C . PHE A 1 33 ? -7.587 18.929 -7.483 1.00 0.00 33 PHE A C 16
ATOM 21299 O O . PHE A 1 33 ? -7.238 20.066 -7.799 1.00 0.00 33 PHE A O 16
ATOM 21316 N N . ASN A 1 34 ? -8.258 18.125 -8.301 1.00 0.00 34 ASN A N 16
ATOM 21317 C CA . ASN A 1 34 ? -8.631 18.543 -9.648 1.00 0.00 34 ASN A CA 16
ATOM 21318 C C . ASN A 1 34 ? -9.750 19.579 -9.606 1.00 0.00 34 ASN A C 16
ATOM 21319 O O . ASN A 1 34 ? -10.859 19.290 -9.159 1.00 0.00 34 ASN A O 16
ATOM 21330 N N . GLU A 1 35 ? -9.450 20.786 -10.075 1.00 0.00 35 GLU A N 16
ATOM 21331 C CA . GLU A 1 35 ? -10.431 21.865 -10.090 1.00 0.00 35 GLU A CA 16
ATOM 21332 C C . GLU A 1 35 ? -11.292 21.799 -11.348 1.00 0.00 35 GLU A C 16
ATOM 21333 O O . GLU A 1 35 ? -10.799 21.987 -12.461 1.00 0.00 35 GLU A O 16
ATOM 21345 N N . ILE A 1 36 ? -12.580 21.532 -11.163 1.00 0.00 36 ILE A N 16
ATOM 21346 C CA . ILE A 1 36 ? -13.510 21.442 -12.282 1.00 0.00 36 ILE A CA 16
ATOM 21347 C C . ILE A 1 36 ? -14.729 22.330 -12.056 1.00 0.00 36 ILE A C 16
ATOM 21348 O O . ILE A 1 36 ? -15.194 22.489 -10.927 1.00 0.00 36 ILE A O 16
ATOM 21364 N N . ASP A 1 37 ? -15.244 22.904 -13.138 1.00 0.00 37 ASP A N 16
ATOM 21365 C CA . ASP A 1 37 ? -16.412 23.774 -13.059 1.00 0.00 37 ASP A CA 16
ATOM 21366 C C . ASP A 1 37 ? -17.695 22.984 -13.297 1.00 0.00 37 ASP A C 16
ATOM 21367 O O . ASP A 1 37 ? -17.699 21.995 -14.030 1.00 0.00 37 ASP A O 16
ATOM 21376 N N . ALA A 1 38 ? -18.781 23.427 -12.673 1.00 0.00 38 ALA A N 16
ATOM 21377 C CA . ALA A 1 38 ? -20.070 22.762 -12.817 1.00 0.00 38 ALA A CA 16
ATOM 21378 C C . ALA A 1 38 ? -21.076 23.664 -13.524 1.00 0.00 38 ALA A C 16
ATOM 21379 O O . ALA A 1 38 ? -21.914 23.192 -14.293 1.00 0.00 38 ALA A O 16
ATOM 21386 N N . SER A 1 39 ? -20.989 24.963 -13.258 1.00 0.00 39 SER A N 16
ATOM 21387 C CA . SER A 1 39 ? -21.895 25.931 -13.866 1.00 0.00 39 SER A CA 16
ATOM 21388 C C . SER A 1 39 ? -21.734 25.948 -15.383 1.00 0.00 39 SER A C 16
ATOM 21389 O O . SER A 1 39 ? -22.597 26.447 -16.104 1.00 0.00 39 SER A O 16
ATOM 21397 N N . ALA A 1 40 ? -20.620 25.401 -15.859 1.00 0.00 40 ALA A N 16
ATOM 21398 C CA . ALA A 1 40 ? -20.345 25.351 -17.290 1.00 0.00 40 ALA A CA 16
ATOM 21399 C C . ALA A 1 40 ? -21.528 24.771 -18.057 1.00 0.00 40 ALA A C 16
ATOM 21400 O O . ALA A 1 40 ? -21.771 25.128 -19.210 1.00 0.00 40 ALA A O 16
ATOM 21407 N N . THR A 1 41 ? -22.263 23.871 -17.410 1.00 0.00 41 THR A N 16
ATOM 21408 C CA . THR A 1 41 ? -23.420 23.239 -18.032 1.00 0.00 41 THR A CA 16
ATOM 21409 C C . THR A 1 41 ? -24.534 23.011 -17.016 1.00 0.00 41 THR A C 16
ATOM 21410 O O . THR A 1 41 ? -24.304 22.956 -15.808 1.00 0.00 41 THR A O 16
ATOM 21421 N N . PRO A 1 42 ? -25.771 22.873 -17.515 1.00 0.00 42 PRO A N 16
ATOM 21422 C CA . PRO A 1 42 ? -26.946 22.647 -16.668 1.00 0.00 42 PRO A CA 16
ATOM 21423 C C . PRO A 1 42 ? -26.943 21.262 -16.030 1.00 0.00 42 PRO A C 16
ATOM 21424 O O . PRO A 1 42 ? -27.287 21.108 -14.859 1.00 0.00 42 PRO A O 16
ATOM 21435 N N . GLU A 1 43 ? -26.552 20.258 -16.809 1.00 0.00 43 GLU A N 16
ATOM 21436 C CA . GLU A 1 43 ? -26.505 18.886 -16.319 1.00 0.00 43 GLU A CA 16
ATOM 21437 C C . GLU A 1 43 ? -25.388 18.712 -15.294 1.00 0.00 43 GLU A C 16
ATOM 21438 O O . GLU A 1 43 ? -25.588 18.110 -14.238 1.00 0.00 43 GLU A O 16
ATOM 21450 N N . LEU A 1 44 ? -24.213 19.241 -15.614 1.00 0.00 44 LEU A N 16
ATOM 21451 C CA . LEU A 1 44 ? -23.062 19.145 -14.722 1.00 0.00 44 LEU A CA 16
ATOM 21452 C C . LEU A 1 44 ? -23.370 19.773 -13.366 1.00 0.00 44 LEU A C 16
ATOM 21453 O O . LEU A 1 44 ? -22.938 19.274 -12.327 1.00 0.00 44 LEU A O 16
ATOM 21469 N N . ARG A 1 45 ? -24.121 20.870 -13.385 1.00 0.00 45 ARG A N 16
ATOM 21470 C CA . ARG A 1 45 ? -24.487 21.566 -12.158 1.00 0.00 45 ARG A CA 16
ATOM 21471 C C . ARG A 1 45 ? -25.724 20.936 -11.524 1.00 0.00 45 ARG A C 16
ATOM 21472 O O . ARG A 1 45 ? -25.935 21.038 -10.316 1.00 0.00 45 ARG A O 16
ATOM 21493 N N . ALA A 1 46 ? -26.539 20.286 -12.349 1.00 0.00 46 ALA A N 16
ATOM 21494 C CA . ALA A 1 46 ? -27.754 19.639 -11.870 1.00 0.00 46 ALA A CA 16
ATOM 21495 C C . ALA A 1 46 ? -27.432 18.347 -11.127 1.00 0.00 46 ALA A C 16
ATOM 21496 O O . ALA A 1 46 ? -27.947 18.102 -10.037 1.00 0.00 46 ALA A O 16
ATOM 21503 N N . GLU A 1 47 ? -26.577 17.523 -11.726 1.00 0.00 47 GLU A N 16
ATOM 21504 C CA . GLU A 1 47 ? -26.188 16.255 -11.121 1.00 0.00 47 GLU A CA 16
ATOM 21505 C C . GLU A 1 47 ? -25.422 16.485 -9.821 1.00 0.00 47 GLU A C 16
ATOM 21506 O O . GLU A 1 47 ? -25.513 15.690 -8.886 1.00 0.00 47 GLU A O 16
ATOM 21518 N N . MET A 1 48 ? -24.667 17.577 -9.771 1.00 0.00 48 MET A N 16
ATOM 21519 C CA . MET A 1 48 ? -23.885 17.912 -8.586 1.00 0.00 48 MET A CA 16
ATOM 21520 C C . MET A 1 48 ? -24.785 18.443 -7.474 1.00 0.00 48 MET A C 16
ATOM 21521 O O . MET A 1 48 ? -24.758 17.942 -6.351 1.00 0.00 48 MET A O 16
ATOM 21535 N N . GLN A 1 49 ? -25.579 19.459 -7.796 1.00 0.00 49 GLN A N 16
ATOM 21536 C CA . GLN A 1 49 ? -26.485 20.057 -6.823 1.00 0.00 49 GLN A CA 16
ATOM 21537 C C . GLN A 1 49 ? -27.533 19.049 -6.363 1.00 0.00 49 GLN A C 16
ATOM 21538 O O . GLN A 1 49 ? -28.073 19.161 -5.263 1.00 0.00 49 GLN A O 16
ATOM 21552 N N . GLU A 1 50 ? -27.814 18.066 -7.212 1.00 0.00 50 GLU A N 16
ATOM 21553 C CA . GLU A 1 50 ? -28.799 17.039 -6.892 1.00 0.00 50 GLU A CA 16
ATOM 21554 C C . GLU A 1 50 ? -28.264 16.087 -5.827 1.00 0.00 50 GLU A C 16
ATOM 21555 O O . GLU A 1 50 ? -29.033 15.452 -5.105 1.00 0.00 50 GLU A O 16
ATOM 21567 N N . ARG A 1 51 ? -26.942 15.993 -5.735 1.00 0.00 51 ARG A N 16
ATOM 21568 C CA . ARG A 1 51 ? -26.304 15.117 -4.760 1.00 0.00 51 ARG A CA 16
ATOM 21569 C C . ARG A 1 51 ? -26.463 15.670 -3.346 1.00 0.00 51 ARG A C 16
ATOM 21570 O O . ARG A 1 51 ? -26.627 14.915 -2.388 1.00 0.00 51 ARG A O 16
ATOM 21591 N N . SER A 1 52 ? -26.413 16.993 -3.225 1.00 0.00 52 SER A N 16
ATOM 21592 C CA . SER A 1 52 ? -26.547 17.647 -1.928 1.00 0.00 52 SER A CA 16
ATOM 21593 C C . SER A 1 52 ? -28.008 17.970 -1.632 1.00 0.00 52 SER A C 16
ATOM 21594 O O . SER A 1 52 ? -28.458 17.871 -0.491 1.00 0.00 52 SER A O 16
ATOM 21602 N N . GLY A 1 53 ? -28.744 18.358 -2.669 1.00 0.00 53 GLY A N 16
ATOM 21603 C CA . GLY A 1 53 ? -30.147 18.690 -2.500 1.00 0.00 53 GLY A CA 16
ATOM 21604 C C . GLY A 1 53 ? -30.362 20.160 -2.198 1.00 0.00 53 GLY A C 16
ATOM 21605 O O . GLY A 1 53 ? -31.164 20.512 -1.333 1.00 0.00 53 GLY A O 16
ATOM 21609 N N . ARG A 1 54 ? -29.643 21.021 -2.911 1.00 0.00 54 ARG A N 16
ATOM 21610 C CA . ARG A 1 54 ? -29.757 22.461 -2.713 1.00 0.00 54 ARG A CA 16
ATOM 21611 C C . ARG A 1 54 ? -29.403 23.215 -3.991 1.00 0.00 54 ARG A C 16
ATOM 21612 O O . ARG A 1 54 ? -29.008 22.614 -4.989 1.00 0.00 54 ARG A O 16
ATOM 21633 N N . ASN A 1 55 ? -29.548 24.536 -3.952 1.00 0.00 55 ASN A N 16
ATOM 21634 C CA . ASN A 1 55 ? -29.245 25.372 -5.108 1.00 0.00 55 ASN A CA 16
ATOM 21635 C C . ASN A 1 55 ? -27.919 24.965 -5.742 1.00 0.00 55 ASN A C 16
ATOM 21636 O O . ASN A 1 55 ? -27.890 24.333 -6.798 1.00 0.00 55 ASN A O 16
ATOM 21647 N N . THR A 1 56 ? -26.820 25.329 -5.088 1.00 0.00 56 THR A N 16
ATOM 21648 C CA . THR A 1 56 ? -25.490 25.003 -5.587 1.00 0.00 56 THR A CA 16
ATOM 21649 C C . THR A 1 56 ? -24.447 25.101 -4.479 1.00 0.00 56 THR A C 16
ATOM 21650 O O . THR A 1 56 ? -24.408 26.082 -3.735 1.00 0.00 56 THR A O 16
ATOM 21661 N N . PHE A 1 57 ? -23.603 24.080 -4.375 1.00 0.00 57 PHE A N 16
ATOM 21662 C CA . PHE A 1 57 ? -22.559 24.053 -3.357 1.00 0.00 57 PHE A CA 16
ATOM 21663 C C . PHE A 1 57 ? -21.314 23.338 -3.874 1.00 0.00 57 PHE A C 16
ATOM 21664 O O . PHE A 1 57 ? -21.355 22.601 -4.860 1.00 0.00 57 PHE A O 16
ATOM 21681 N N . PRO A 1 58 ? -20.180 23.560 -3.194 1.00 0.00 58 PRO A N 16
ATOM 21682 C CA . PRO A 1 58 ? -18.901 22.947 -3.566 1.00 0.00 58 PRO A CA 16
ATOM 21683 C C . PRO A 1 58 ? -18.880 21.445 -3.303 1.00 0.00 58 PRO A C 16
ATOM 21684 O O . PRO A 1 58 ? -19.305 20.986 -2.243 1.00 0.00 58 PRO A O 16
ATOM 21695 N N . GLN A 1 59 ? -18.382 20.686 -4.273 1.00 0.00 59 GLN A N 16
ATOM 21696 C CA . GLN A 1 59 ? -18.306 19.236 -4.145 1.00 0.00 59 GLN A CA 16
ATOM 21697 C C . GLN A 1 59 ? -16.868 18.784 -3.916 1.00 0.00 59 GLN A C 16
ATOM 21698 O O . GLN A 1 59 ? -15.960 19.176 -4.650 1.00 0.00 59 GLN A O 16
ATOM 21712 N N . ILE A 1 60 ? -16.668 17.958 -2.895 1.00 0.00 60 ILE A N 16
ATOM 21713 C CA . ILE A 1 60 ? -15.340 17.452 -2.571 1.00 0.00 60 ILE A CA 16
ATOM 21714 C C . ILE A 1 60 ? -15.298 15.929 -2.641 1.00 0.00 60 ILE A C 16
ATOM 21715 O O . ILE A 1 60 ? -15.745 15.242 -1.722 1.00 0.00 60 ILE A O 16
ATOM 21731 N N . PHE A 1 61 ? -14.758 15.408 -3.738 1.00 0.00 61 PHE A N 16
ATOM 21732 C CA . PHE A 1 61 ? -14.658 13.966 -3.929 1.00 0.00 61 PHE A CA 16
ATOM 21733 C C . PHE A 1 61 ? -13.269 13.462 -3.547 1.00 0.00 61 PHE A C 16
ATOM 21734 O O . PHE A 1 61 ? -12.268 13.851 -4.151 1.00 0.00 61 PHE A O 16
ATOM 21751 N N . ILE A 1 62 ? -13.216 12.596 -2.541 1.00 0.00 62 ILE A N 16
ATOM 21752 C CA . ILE A 1 62 ? -11.951 12.039 -2.078 1.00 0.00 62 ILE A CA 16
ATOM 21753 C C . ILE A 1 62 ? -11.937 10.520 -2.213 1.00 0.00 62 ILE A C 16
ATOM 21754 O O . ILE A 1 62 ? -12.763 9.826 -1.622 1.00 0.00 62 ILE A O 16
ATOM 21770 N N . GLY A 1 63 ? -10.990 10.010 -2.994 1.00 0.00 63 GLY A N 16
ATOM 21771 C CA . GLY A 1 63 ? -10.884 8.576 -3.192 1.00 0.00 63 GLY A CA 16
ATOM 21772 C C . GLY A 1 63 ? -12.095 7.997 -3.896 1.00 0.00 63 GLY A C 16
ATOM 21773 O O . GLY A 1 63 ? -12.289 8.214 -5.091 1.00 0.00 63 GLY A O 16
ATOM 21777 N N . SER A 1 64 ? -12.911 7.255 -3.153 1.00 0.00 64 SER A N 16
ATOM 21778 C CA . SER A 1 64 ? -14.107 6.638 -3.715 1.00 0.00 64 SER A CA 16
ATOM 21779 C C . SER A 1 64 ? -15.358 7.112 -2.982 1.00 0.00 64 SER A C 16
ATOM 21780 O O . SER A 1 64 ? -16.451 6.583 -3.190 1.00 0.00 64 SER A O 16
ATOM 21788 N N . VAL A 1 65 ? -15.190 8.112 -2.123 1.00 0.00 65 VAL A N 16
ATOM 21789 C CA . VAL A 1 65 ? -16.305 8.659 -1.359 1.00 0.00 65 VAL A CA 16
ATOM 21790 C C . VAL A 1 65 ? -16.457 10.156 -1.604 1.00 0.00 65 VAL A C 16
ATOM 21791 O O . VAL A 1 65 ? -15.484 10.850 -1.899 1.00 0.00 65 VAL A O 16
ATOM 21804 N N . HIS A 1 66 ? -17.686 10.648 -1.479 1.00 0.00 66 HIS A N 16
ATOM 21805 C CA . HIS A 1 66 ? -17.966 12.065 -1.685 1.00 0.00 66 HIS A CA 16
ATOM 21806 C C . HIS A 1 66 ? -18.066 12.799 -0.352 1.00 0.00 66 HIS A C 16
ATOM 21807 O O . HIS A 1 66 ? -19.080 12.713 0.341 1.00 0.00 66 HIS A O 16
ATOM 21821 N N . VAL A 1 67 ? -17.007 13.521 0.002 1.00 0.00 67 VAL A N 16
ATOM 21822 C CA . VAL A 1 67 ? -16.976 14.270 1.252 1.00 0.00 67 VAL A CA 16
ATOM 21823 C C . VAL A 1 67 ? -18.206 15.160 1.390 1.00 0.00 67 VAL A C 16
ATOM 21824 O O . VAL A 1 67 ? -19.123 14.856 2.152 1.00 0.00 67 VAL A O 16
ATOM 21837 N N . GLY A 1 68 ? -18.219 16.262 0.647 1.00 0.00 68 GLY A N 16
ATOM 21838 C CA . GLY A 1 68 ? -19.342 17.180 0.700 1.00 0.00 68 GLY A CA 16
ATOM 21839 C C . GLY A 1 68 ? -18.996 18.551 0.153 1.00 0.00 68 GLY A C 16
ATOM 21840 O O . GLY A 1 68 ? -18.691 18.697 -1.030 1.00 0.00 68 GLY A O 16
ATOM 21844 N N . GLY A 1 69 ? -19.046 19.561 1.017 1.00 0.00 69 GLY A N 16
ATOM 21845 C CA . GLY A 1 69 ? -18.735 20.914 0.594 1.00 0.00 69 GLY A CA 16
ATOM 21846 C C . GLY A 1 69 ? -18.009 21.704 1.665 1.00 0.00 69 GLY A C 16
ATOM 21847 O O . GLY A 1 69 ? -17.169 21.161 2.384 1.00 0.00 69 GLY A O 16
ATOM 21851 N N . CYS A 1 70 ? -18.332 22.988 1.772 1.00 0.00 70 CYS A N 16
ATOM 21852 C CA . CYS A 1 70 ? -17.702 23.855 2.762 1.00 0.00 70 CYS A CA 16
ATOM 21853 C C . CYS A 1 70 ? -18.015 23.380 4.177 1.00 0.00 70 CYS A C 16
ATOM 21854 O O . CYS A 1 70 ? -17.110 23.131 4.973 1.00 0.00 70 CYS A O 16
ATOM 21862 N N . ASP A 1 71 ? -19.302 23.259 4.484 1.00 0.00 71 ASP A N 16
ATOM 21863 C CA . ASP A 1 71 ? -19.734 22.815 5.804 1.00 0.00 71 ASP A CA 16
ATOM 21864 C C . ASP A 1 71 ? -19.040 21.513 6.194 1.00 0.00 71 ASP A C 16
ATOM 21865 O O . ASP A 1 71 ? -18.501 21.391 7.294 1.00 0.00 71 ASP A O 16
ATOM 21874 N N . ASP A 1 72 ? -19.059 20.544 5.286 1.00 0.00 72 ASP A N 16
ATOM 21875 C CA . ASP A 1 72 ? -18.431 19.251 5.535 1.00 0.00 72 ASP A CA 16
ATOM 21876 C C . ASP A 1 72 ? -16.931 19.410 5.760 1.00 0.00 72 ASP A C 16
ATOM 21877 O O . ASP A 1 72 ? -16.389 18.938 6.760 1.00 0.00 72 ASP A O 16
ATOM 21886 N N . LEU A 1 73 ? -16.265 20.075 4.823 1.00 0.00 73 LEU A N 16
ATOM 21887 C CA . LEU A 1 73 ? -14.826 20.296 4.917 1.00 0.00 73 LEU A CA 16
ATOM 21888 C C . LEU A 1 73 ? -14.465 20.984 6.230 1.00 0.00 73 LEU A C 16
ATOM 21889 O O . LEU A 1 73 ? -13.432 20.693 6.832 1.00 0.00 73 LEU A O 16
ATOM 21905 N N . TYR A 1 74 ? -15.325 21.897 6.668 1.00 0.00 74 TYR A N 16
ATOM 21906 C CA . TYR A 1 74 ? -15.097 22.628 7.909 1.00 0.00 74 TYR A CA 16
ATOM 21907 C C . TYR A 1 74 ? -15.318 21.726 9.120 1.00 0.00 74 TYR A C 16
ATOM 21908 O O . TYR A 1 74 ? -14.623 21.842 10.129 1.00 0.00 74 TYR A O 16
ATOM 21926 N N . ALA A 1 75 ? -16.291 20.827 9.011 1.00 0.00 75 ALA A N 16
ATOM 21927 C CA . ALA A 1 75 ? -16.603 19.904 10.095 1.00 0.00 75 ALA A CA 16
ATOM 21928 C C . ALA A 1 75 ? -15.555 18.800 10.194 1.00 0.00 75 ALA A C 16
ATOM 21929 O O . ALA A 1 75 ? -15.295 18.273 11.276 1.00 0.00 75 ALA A O 16
ATOM 21936 N N . LEU A 1 76 ? -14.957 18.455 9.059 1.00 0.00 76 LEU A N 16
ATOM 21937 C CA . LEU A 1 76 ? -13.937 17.412 9.018 1.00 0.00 76 LEU A CA 16
ATOM 21938 C C . LEU A 1 76 ? -12.596 17.943 9.513 1.00 0.00 76 LEU A C 16
ATOM 21939 O O . LEU A 1 76 ? -11.956 17.337 10.371 1.00 0.00 76 LEU A O 16
ATOM 21955 N N . GLU A 1 77 ? -12.177 19.081 8.966 1.00 0.00 77 GLU A N 16
ATOM 21956 C CA . GLU A 1 77 ? -10.912 19.693 9.354 1.00 0.00 77 GLU A CA 16
ATOM 21957 C C . GLU A 1 77 ? -10.854 19.914 10.863 1.00 0.00 77 GLU A C 16
ATOM 21958 O O . GLU A 1 77 ? -9.782 19.868 11.467 1.00 0.00 77 GLU A O 16
ATOM 21970 N N . ASP A 1 78 ? -12.014 20.152 11.465 1.00 0.00 78 ASP A N 16
ATOM 21971 C CA . ASP A 1 78 ? -12.097 20.379 12.903 1.00 0.00 78 ASP A CA 16
ATOM 21972 C C . ASP A 1 78 ? -11.541 19.186 13.674 1.00 0.00 78 ASP A C 16
ATOM 21973 O O . ASP A 1 78 ? -10.872 19.351 14.694 1.00 0.00 78 ASP A O 16
ATOM 21982 N N . GLU A 1 79 ? -11.825 17.985 13.181 1.00 0.00 79 GLU A N 16
ATOM 21983 C CA . GLU A 1 79 ? -11.354 16.764 13.825 1.00 0.00 79 GLU A CA 16
ATOM 21984 C C . GLU A 1 79 ? -10.031 16.305 13.221 1.00 0.00 79 GLU A C 16
ATOM 21985 O O . GLU A 1 79 ? -9.279 15.554 13.842 1.00 0.00 79 GLU A O 16
ATOM 21997 N N . GLY A 1 80 ? -9.752 16.762 12.004 1.00 0.00 80 GLY A N 16
ATOM 21998 C CA . GLY A 1 80 ? -8.520 16.388 11.335 1.00 0.00 80 GLY A CA 16
ATOM 21999 C C . GLY A 1 80 ? -8.626 15.050 10.630 1.00 0.00 80 GLY A C 16
ATOM 22000 O O . GLY A 1 80 ? -7.647 14.310 10.535 1.00 0.00 80 GLY A O 16
ATOM 22004 N N . LYS A 1 81 ? -9.819 14.738 10.134 1.00 0.00 81 LYS A N 16
ATOM 22005 C CA . LYS A 1 81 ? -10.051 13.480 9.434 1.00 0.00 81 LYS A CA 16
ATOM 22006 C C . LYS A 1 81 ? -9.603 13.577 7.979 1.00 0.00 81 LYS A C 16
ATOM 22007 O O . LYS A 1 81 ? -9.237 12.574 7.363 1.00 0.00 81 LYS A O 16
ATOM 22026 N N . LEU A 1 82 ? -9.634 14.788 7.434 1.00 0.00 82 LEU A N 16
ATOM 22027 C CA . LEU A 1 82 ? -9.229 15.016 6.051 1.00 0.00 82 LEU A CA 16
ATOM 22028 C C . LEU A 1 82 ? -7.852 14.417 5.781 1.00 0.00 82 LEU A C 16
ATOM 22029 O O . LEU A 1 82 ? -7.605 13.862 4.711 1.00 0.00 82 LEU A O 16
ATOM 22045 N N . ASP A 1 83 ? -6.960 14.533 6.759 1.00 0.00 83 ASP A N 16
ATOM 22046 C CA . ASP A 1 83 ? -5.609 14.001 6.629 1.00 0.00 83 ASP A CA 16
ATOM 22047 C C . ASP A 1 83 ? -5.641 12.511 6.301 1.00 0.00 83 ASP A C 16
ATOM 22048 O O . ASP A 1 83 ? -4.901 12.039 5.439 1.00 0.00 83 ASP A O 16
ATOM 22057 N N . SER A 1 84 ? -6.503 11.776 6.997 1.00 0.00 84 SER A N 16
ATOM 22058 C CA . SER A 1 84 ? -6.628 10.339 6.784 1.00 0.00 84 SER A CA 16
ATOM 22059 C C . SER A 1 84 ? -7.499 10.044 5.567 1.00 0.00 84 SER A C 16
ATOM 22060 O O . SER A 1 84 ? -7.316 9.033 4.888 1.00 0.00 84 SER A O 16
ATOM 22068 N N . LEU A 1 85 ? -8.448 10.933 5.298 1.00 0.00 85 LEU A N 16
ATOM 22069 C CA . LEU A 1 85 ? -9.350 10.770 4.162 1.00 0.00 85 LEU A CA 16
ATOM 22070 C C . LEU A 1 85 ? -8.600 10.933 2.844 1.00 0.00 85 LEU A C 16
ATOM 22071 O O . LEU A 1 85 ? -8.864 10.219 1.875 1.00 0.00 85 LEU A O 16
ATOM 22087 N N . LEU A 1 86 ? -7.663 11.874 2.814 1.00 0.00 86 LEU A N 16
ATOM 22088 C CA . LEU A 1 86 ? -6.873 12.129 1.615 1.00 0.00 86 LEU A CA 16
ATOM 22089 C C . LEU A 1 86 ? -5.701 11.157 1.519 1.00 0.00 86 LEU A C 16
ATOM 22090 O O . LEU A 1 86 ? -5.183 10.897 0.432 1.00 0.00 86 LEU A O 16
ATOM 22106 N N . LYS A 1 87 ? -5.287 10.622 2.662 1.00 0.00 87 LYS A N 16
ATOM 22107 C CA . LYS A 1 87 ? -4.179 9.676 2.708 1.00 0.00 87 LYS A CA 16
ATOM 22108 C C . LYS A 1 87 ? -4.649 8.269 2.352 1.00 0.00 87 LYS A C 16
ATOM 22109 O O . LYS A 1 87 ? -4.015 7.573 1.558 1.00 0.00 87 LYS A O 16
ATOM 22128 N N . THR A 1 88 ? -5.766 7.856 2.943 1.00 0.00 88 THR A N 16
ATOM 22129 C CA . THR A 1 88 ? -6.322 6.533 2.688 1.00 0.00 88 THR A CA 16
ATOM 22130 C C . THR A 1 88 ? -7.285 6.559 1.506 1.00 0.00 88 THR A C 16
ATOM 22131 O O . THR A 1 88 ? -7.317 5.632 0.699 1.00 0.00 88 THR A O 16
ATOM 22142 N N . GLY A 1 89 ? -8.069 7.629 1.411 1.00 0.00 89 GLY A N 16
ATOM 22143 C CA . GLY A 1 89 ? -9.022 7.756 0.325 1.00 0.00 89 GLY A CA 16
ATOM 22144 C C . GLY A 1 89 ? -10.380 7.180 0.674 1.00 0.00 89 GLY A C 16
ATOM 22145 O O . GLY A 1 89 ? -11.220 6.975 -0.202 1.00 0.00 89 GLY A O 16
ATOM 22149 N N . LYS A 1 90 ? -10.595 6.914 1.958 1.00 0.00 90 LYS A N 16
ATOM 22150 C CA . LYS A 1 90 ? -11.860 6.357 2.423 1.00 0.00 90 LYS A CA 16
ATOM 22151 C C . LYS A 1 90 ? -12.223 6.905 3.799 1.00 0.00 90 LYS A C 16
ATOM 22152 O O . LYS A 1 90 ? -11.387 7.497 4.483 1.00 0.00 90 LYS A O 16
ATOM 22171 N N . LEU A 1 91 ? -13.473 6.704 4.200 1.00 0.00 91 LEU A N 16
ATOM 22172 C CA . LEU A 1 91 ? -13.947 7.176 5.497 1.00 0.00 91 LEU A CA 16
ATOM 22173 C C . LEU A 1 91 ? -14.187 6.008 6.448 1.00 0.00 91 LEU A C 16
ATOM 22174 O O . LEU A 1 91 ? -14.977 5.110 6.156 1.00 0.00 91 LEU A O 16
ATOM 22190 N N . ILE A 1 92 ? -13.501 6.028 7.586 1.00 0.00 92 ILE A N 16
ATOM 22191 C CA . ILE A 1 92 ? -13.642 4.972 8.580 1.00 0.00 92 ILE A CA 16
ATOM 22192 C C . ILE A 1 92 ? -15.078 4.881 9.085 1.00 0.00 92 ILE A C 16
ATOM 22193 O O . ILE A 1 92 ? -15.403 4.034 9.917 1.00 0.00 92 ILE A O 16
ATOM 22209 N N . GLY A 1 1 ? -3.236 0.432 3.121 1.00 0.00 1 GLY A N 17
ATOM 22210 C CA . GLY A 1 1 ? -3.191 -0.182 1.807 1.00 0.00 1 GLY A CA 17
ATOM 22211 C C . GLY A 1 1 ? -2.063 0.360 0.951 1.00 0.00 1 GLY A C 17
ATOM 22212 O O . GLY A 1 1 ? -1.376 1.312 1.323 1.00 0.00 1 GLY A O 17
ATOM 22216 N N . PRO A 1 2 ? -1.859 -0.254 -0.223 1.00 0.00 2 PRO A N 17
ATOM 22217 C CA . PRO A 1 2 ? -0.806 0.155 -1.158 1.00 0.00 2 PRO A CA 17
ATOM 22218 C C . PRO A 1 2 ? -1.097 1.506 -1.803 1.00 0.00 2 PRO A C 17
ATOM 22219 O O . PRO A 1 2 ? -1.621 1.575 -2.914 1.00 0.00 2 PRO A O 17
ATOM 22230 N N . GLY A 1 3 ? -0.753 2.580 -1.098 1.00 0.00 3 GLY A N 17
ATOM 22231 C CA . GLY A 1 3 ? -0.985 3.915 -1.619 1.00 0.00 3 GLY A CA 17
ATOM 22232 C C . GLY A 1 3 ? -0.804 4.988 -0.564 1.00 0.00 3 GLY A C 17
ATOM 22233 O O . GLY A 1 3 ? -1.051 4.753 0.619 1.00 0.00 3 GLY A O 17
ATOM 22237 N N . SER A 1 4 ? -0.370 6.169 -0.992 1.00 0.00 4 SER A N 17
ATOM 22238 C CA . SER A 1 4 ? -0.151 7.281 -0.074 1.00 0.00 4 SER A CA 17
ATOM 22239 C C . SER A 1 4 ? -1.125 8.421 -0.359 1.00 0.00 4 SER A C 17
ATOM 22240 O O . SER A 1 4 ? -1.411 9.240 0.513 1.00 0.00 4 SER A O 17
ATOM 22248 N N . MET A 1 5 ? -1.630 8.465 -1.588 1.00 0.00 5 MET A N 17
ATOM 22249 C CA . MET A 1 5 ? -2.573 9.503 -1.988 1.00 0.00 5 MET A CA 17
ATOM 22250 C C . MET A 1 5 ? -3.701 8.917 -2.833 1.00 0.00 5 MET A C 17
ATOM 22251 O O . MET A 1 5 ? -3.596 7.798 -3.334 1.00 0.00 5 MET A O 17
ATOM 22265 N N . VAL A 1 6 ? -4.778 9.680 -2.985 1.00 0.00 6 VAL A N 17
ATOM 22266 C CA . VAL A 1 6 ? -5.924 9.237 -3.769 1.00 0.00 6 VAL A CA 17
ATOM 22267 C C . VAL A 1 6 ? -6.423 10.345 -4.690 1.00 0.00 6 VAL A C 17
ATOM 22268 O O . VAL A 1 6 ? -6.346 11.527 -4.353 1.00 0.00 6 VAL A O 17
ATOM 22281 N N . ASP A 1 7 ? -6.933 9.956 -5.853 1.00 0.00 7 ASP A N 17
ATOM 22282 C CA . ASP A 1 7 ? -7.447 10.916 -6.822 1.00 0.00 7 ASP A CA 17
ATOM 22283 C C . ASP A 1 7 ? -8.571 11.751 -6.218 1.00 0.00 7 ASP A C 17
ATOM 22284 O O . ASP A 1 7 ? -9.663 11.247 -5.959 1.00 0.00 7 ASP A O 17
ATOM 22293 N N . VAL A 1 8 ? -8.295 13.032 -5.993 1.00 0.00 8 VAL A N 17
ATOM 22294 C CA . VAL A 1 8 ? -9.283 13.938 -5.418 1.00 0.00 8 VAL A CA 17
ATOM 22295 C C . VAL A 1 8 ? -9.838 14.887 -6.474 1.00 0.00 8 VAL A C 17
ATOM 22296 O O . VAL A 1 8 ? -9.098 15.395 -7.317 1.00 0.00 8 VAL A O 17
ATOM 22309 N N . ILE A 1 9 ? -11.144 15.122 -6.422 1.00 0.00 9 ILE A N 17
ATOM 22310 C CA . ILE A 1 9 ? -11.799 16.012 -7.374 1.00 0.00 9 ILE A CA 17
ATOM 22311 C C . ILE A 1 9 ? -12.702 17.011 -6.660 1.00 0.00 9 ILE A C 17
ATOM 22312 O O . ILE A 1 9 ? -13.341 16.682 -5.660 1.00 0.00 9 ILE A O 17
ATOM 22328 N N . ILE A 1 10 ? -12.752 18.233 -7.180 1.00 0.00 10 ILE A N 17
ATOM 22329 C CA . ILE A 1 10 ? -13.580 19.279 -6.595 1.00 0.00 10 ILE A CA 17
ATOM 22330 C C . ILE A 1 10 ? -14.413 19.983 -7.661 1.00 0.00 10 ILE A C 17
ATOM 22331 O O . ILE A 1 10 ? -13.930 20.257 -8.760 1.00 0.00 10 ILE A O 17
ATOM 22347 N N . TYR A 1 11 ? -15.665 20.274 -7.328 1.00 0.00 11 TYR A N 17
ATOM 22348 C CA . TYR A 1 11 ? -16.566 20.945 -8.258 1.00 0.00 11 TYR A CA 17
ATOM 22349 C C . TYR A 1 11 ? -17.005 22.300 -7.709 1.00 0.00 11 TYR A C 17
ATOM 22350 O O . TYR A 1 11 ? -17.587 22.386 -6.627 1.00 0.00 11 TYR A O 17
ATOM 22368 N N . THR A 1 12 ? -16.721 23.357 -8.464 1.00 0.00 12 THR A N 17
ATOM 22369 C CA . THR A 1 12 ? -17.085 24.708 -8.055 1.00 0.00 12 THR A CA 17
ATOM 22370 C C . THR A 1 12 ? -17.582 25.526 -9.241 1.00 0.00 12 THR A C 17
ATOM 22371 O O . THR A 1 12 ? -17.705 25.013 -10.353 1.00 0.00 12 THR A O 17
ATOM 22382 N N . ARG A 1 13 ? -17.867 26.801 -8.996 1.00 0.00 13 ARG A N 17
ATOM 22383 C CA . ARG A 1 13 ? -18.352 27.690 -10.045 1.00 0.00 13 ARG A CA 17
ATOM 22384 C C . ARG A 1 13 ? -17.818 29.106 -9.847 1.00 0.00 13 ARG A C 17
ATOM 22385 O O . ARG A 1 13 ? -17.426 29.500 -8.748 1.00 0.00 13 ARG A O 17
ATOM 22406 N N . PRO A 1 14 ? -17.801 29.889 -10.936 1.00 0.00 14 PRO A N 17
ATOM 22407 C CA . PRO A 1 14 ? -17.317 31.273 -10.907 1.00 0.00 14 PRO A CA 17
ATOM 22408 C C . PRO A 1 14 ? -18.252 32.198 -10.136 1.00 0.00 14 PRO A C 17
ATOM 22409 O O . PRO A 1 14 ? -19.313 32.577 -10.630 1.00 0.00 14 PRO A O 17
ATOM 22420 N N . GLY A 1 15 ? -17.850 32.559 -8.921 1.00 0.00 15 GLY A N 17
ATOM 22421 C CA . GLY A 1 15 ? -18.664 33.437 -8.101 1.00 0.00 15 GLY A CA 17
ATOM 22422 C C . GLY A 1 15 ? -19.245 32.730 -6.893 1.00 0.00 15 GLY A C 17
ATOM 22423 O O . GLY A 1 15 ? -20.352 33.043 -6.453 1.00 0.00 15 GLY A O 17
ATOM 22427 N N . CYS A 1 16 ? -18.499 31.771 -6.355 1.00 0.00 16 CYS A N 17
ATOM 22428 C CA . CYS A 1 16 ? -18.947 31.014 -5.192 1.00 0.00 16 CYS A CA 17
ATOM 22429 C C . CYS A 1 16 ? -18.019 31.245 -4.003 1.00 0.00 16 CYS A C 17
ATOM 22430 O O . CYS A 1 16 ? -16.880 30.778 -3.972 1.00 0.00 16 CYS A O 17
ATOM 22437 N N . PRO A 1 17 ? -18.516 31.984 -3.000 1.00 0.00 17 PRO A N 17
ATOM 22438 C CA . PRO A 1 17 ? -17.749 32.293 -1.789 1.00 0.00 17 PRO A CA 17
ATOM 22439 C C . PRO A 1 17 ? -17.533 31.066 -0.910 1.00 0.00 17 PRO A C 17
ATOM 22440 O O . PRO A 1 17 ? -16.412 30.782 -0.488 1.00 0.00 17 PRO A O 17
ATOM 22451 N N . TYR A 1 18 ? -18.613 30.342 -0.638 1.00 0.00 18 TYR A N 17
ATOM 22452 C CA . TYR A 1 18 ? -18.542 29.146 0.193 1.00 0.00 18 TYR A CA 17
ATOM 22453 C C . TYR A 1 18 ? -17.619 28.104 -0.430 1.00 0.00 18 TYR A C 17
ATOM 22454 O O . TYR A 1 18 ? -16.992 27.312 0.275 1.00 0.00 18 TYR A O 17
ATOM 22472 N N . CYS A 1 19 ? -17.539 28.111 -1.756 1.00 0.00 19 CYS A N 17
ATOM 22473 C CA . CYS A 1 19 ? -16.693 27.167 -2.477 1.00 0.00 19 CYS A CA 17
ATOM 22474 C C . CYS A 1 19 ? -15.217 27.505 -2.287 1.00 0.00 19 CYS A C 17
ATOM 22475 O O . CYS A 1 19 ? -14.406 26.635 -1.972 1.00 0.00 19 CYS A O 17
ATOM 22482 N N . ALA A 1 20 ? -14.877 28.775 -2.481 1.00 0.00 20 ALA A N 17
ATOM 22483 C CA . ALA A 1 20 ? -13.500 29.229 -2.328 1.00 0.00 20 ALA A CA 17
ATOM 22484 C C . ALA A 1 20 ? -12.926 28.798 -0.983 1.00 0.00 20 ALA A C 17
ATOM 22485 O O . ALA A 1 20 ? -11.784 28.346 -0.901 1.00 0.00 20 ALA A O 17
ATOM 22492 N N . ARG A 1 21 ? -13.725 28.943 0.070 1.00 0.00 21 ARG A N 17
ATOM 22493 C CA . ARG A 1 21 ? -13.295 28.571 1.412 1.00 0.00 21 ARG A CA 17
ATOM 22494 C C . ARG A 1 21 ? -12.814 27.123 1.447 1.00 0.00 21 ARG A C 17
ATOM 22495 O O . ARG A 1 21 ? -11.723 26.832 1.936 1.00 0.00 21 ARG A O 17
ATOM 22516 N N . ALA A 1 22 ? -13.638 26.219 0.926 1.00 0.00 22 ALA A N 17
ATOM 22517 C CA . ALA A 1 22 ? -13.297 24.802 0.896 1.00 0.00 22 ALA A CA 17
ATOM 22518 C C . ALA A 1 22 ? -12.011 24.563 0.111 1.00 0.00 22 ALA A C 17
ATOM 22519 O O . ALA A 1 22 ? -11.087 23.911 0.597 1.00 0.00 22 ALA A O 17
ATOM 22526 N N . LYS A 1 23 ? -11.959 25.094 -1.106 1.00 0.00 23 LYS A N 17
ATOM 22527 C CA . LYS A 1 23 ? -10.787 24.940 -1.959 1.00 0.00 23 LYS A CA 17
ATOM 22528 C C . LYS A 1 23 ? -9.530 25.437 -1.252 1.00 0.00 23 LYS A C 17
ATOM 22529 O O . LYS A 1 23 ? -8.515 24.744 -1.212 1.00 0.00 23 LYS A O 17
ATOM 22548 N N . ALA A 1 24 ? -9.607 26.641 -0.696 1.00 0.00 24 ALA A N 17
ATOM 22549 C CA . ALA A 1 24 ? -8.476 27.229 0.013 1.00 0.00 24 ALA A CA 17
ATOM 22550 C C . ALA A 1 24 ? -8.019 26.331 1.157 1.00 0.00 24 ALA A C 17
ATOM 22551 O O . ALA A 1 24 ? -6.821 26.136 1.366 1.00 0.00 24 ALA A O 17
ATOM 22558 N N . LEU A 1 25 ? -8.979 25.787 1.896 1.00 0.00 25 LEU A N 17
ATOM 22559 C CA . LEU A 1 25 ? -8.675 24.909 3.021 1.00 0.00 25 LEU A CA 17
ATOM 22560 C C . LEU A 1 25 ? -7.876 23.694 2.562 1.00 0.00 25 LEU A C 17
ATOM 22561 O O . LEU A 1 25 ? -6.819 23.387 3.115 1.00 0.00 25 LEU A O 17
ATOM 22577 N N . LEU A 1 26 ? -8.387 23.005 1.548 1.00 0.00 26 LEU A N 17
ATOM 22578 C CA . LEU A 1 26 ? -7.721 21.823 1.012 1.00 0.00 26 LEU A CA 17
ATOM 22579 C C . LEU A 1 26 ? -6.329 22.171 0.494 1.00 0.00 26 LEU A C 17
ATOM 22580 O O . LEU A 1 26 ? -5.389 21.389 0.637 1.00 0.00 26 LEU A O 17
ATOM 22596 N N . ALA A 1 27 ? -6.204 23.350 -0.106 1.00 0.00 27 ALA A N 17
ATOM 22597 C CA . ALA A 1 27 ? -4.926 23.803 -0.641 1.00 0.00 27 ALA A CA 17
ATOM 22598 C C . ALA A 1 27 ? -3.976 24.214 0.480 1.00 0.00 27 ALA A C 17
ATOM 22599 O O . ALA A 1 27 ? -2.756 24.173 0.319 1.00 0.00 27 ALA A O 17
ATOM 22606 N N . ARG A 1 28 ? -4.543 24.612 1.614 1.00 0.00 28 ARG A N 17
ATOM 22607 C CA . ARG A 1 28 ? -3.747 25.032 2.760 1.00 0.00 28 ARG A CA 17
ATOM 22608 C C . ARG A 1 28 ? -2.695 23.982 3.105 1.00 0.00 28 ARG A C 17
ATOM 22609 O O . ARG A 1 28 ? -1.509 24.292 3.224 1.00 0.00 28 ARG A O 17
ATOM 22630 N N . LYS A 1 29 ? -3.137 22.740 3.266 1.00 0.00 29 LYS A N 17
ATOM 22631 C CA . LYS A 1 29 ? -2.235 21.643 3.597 1.00 0.00 29 LYS A CA 17
ATOM 22632 C C . LYS A 1 29 ? -1.391 21.249 2.389 1.00 0.00 29 LYS A C 17
ATOM 22633 O O . LYS A 1 29 ? -0.372 20.573 2.525 1.00 0.00 29 LYS A O 17
ATOM 22652 N N . GLY A 1 30 ? -1.822 21.678 1.206 1.00 0.00 30 GLY A N 17
ATOM 22653 C CA . GLY A 1 30 ? -1.093 21.361 -0.008 1.00 0.00 30 GLY A CA 17
ATOM 22654 C C . GLY A 1 30 ? -1.708 20.202 -0.767 1.00 0.00 30 GLY A C 17
ATOM 22655 O O . GLY A 1 30 ? -1.114 19.687 -1.714 1.00 0.00 30 GLY A O 17
ATOM 22659 N N . ALA A 1 31 ? -2.900 19.789 -0.350 1.00 0.00 31 ALA A N 17
ATOM 22660 C CA . ALA A 1 31 ? -3.596 18.684 -0.997 1.00 0.00 31 ALA A CA 17
ATOM 22661 C C . ALA A 1 31 ? -4.044 19.066 -2.404 1.00 0.00 31 ALA A C 17
ATOM 22662 O O . ALA A 1 31 ? -4.884 19.947 -2.578 1.00 0.00 31 ALA A O 17
ATOM 22669 N N . GLU A 1 32 ? -3.477 18.397 -3.403 1.00 0.00 32 GLU A N 17
ATOM 22670 C CA . GLU A 1 32 ? -3.819 18.668 -4.794 1.00 0.00 32 GLU A CA 17
ATOM 22671 C C . GLU A 1 32 ? -5.176 18.067 -5.148 1.00 0.00 32 GLU A C 17
ATOM 22672 O O . GLU A 1 32 ? -5.493 16.945 -4.752 1.00 0.00 32 GLU A O 17
ATOM 22684 N N . PHE A 1 33 ? -5.973 18.822 -5.897 1.00 0.00 33 PHE A N 17
ATOM 22685 C CA . PHE A 1 33 ? -7.297 18.365 -6.304 1.00 0.00 33 PHE A CA 17
ATOM 22686 C C . PHE A 1 33 ? -7.669 18.927 -7.673 1.00 0.00 33 PHE A C 17
ATOM 22687 O O . PHE A 1 33 ? -7.326 20.061 -8.005 1.00 0.00 33 PHE A O 17
ATOM 22704 N N . ASN A 1 34 ? -8.373 18.124 -8.464 1.00 0.00 34 ASN A N 17
ATOM 22705 C CA . ASN A 1 34 ? -8.791 18.540 -9.798 1.00 0.00 34 ASN A CA 17
ATOM 22706 C C . ASN A 1 34 ? -9.925 19.558 -9.720 1.00 0.00 34 ASN A C 17
ATOM 22707 O O . ASN A 1 34 ? -11.024 19.243 -9.267 1.00 0.00 34 ASN A O 17
ATOM 22718 N N . GLU A 1 35 ? -9.648 20.779 -10.167 1.00 0.00 35 GLU A N 17
ATOM 22719 C CA . GLU A 1 35 ? -10.645 21.843 -10.148 1.00 0.00 35 GLU A CA 17
ATOM 22720 C C . GLU A 1 35 ? -11.518 21.794 -11.399 1.00 0.00 35 GLU A C 17
ATOM 22721 O O . GLU A 1 35 ? -11.049 22.060 -12.506 1.00 0.00 35 GLU A O 17
ATOM 22733 N N . ILE A 1 36 ? -12.788 21.451 -11.213 1.00 0.00 36 ILE A N 17
ATOM 22734 C CA . ILE A 1 36 ? -13.726 21.368 -12.326 1.00 0.00 36 ILE A CA 17
ATOM 22735 C C . ILE A 1 36 ? -14.919 22.293 -12.110 1.00 0.00 36 ILE A C 17
ATOM 22736 O O . ILE A 1 36 ? -15.381 22.474 -10.983 1.00 0.00 36 ILE A O 17
ATOM 22752 N N . ASP A 1 37 ? -15.415 22.873 -13.197 1.00 0.00 37 ASP A N 17
ATOM 22753 C CA . ASP A 1 37 ? -16.557 23.777 -13.127 1.00 0.00 37 ASP A CA 17
ATOM 22754 C C . ASP A 1 37 ? -17.869 23.004 -13.212 1.00 0.00 37 ASP A C 17
ATOM 22755 O O . ASP A 1 37 ? -17.944 21.959 -13.857 1.00 0.00 37 ASP A O 17
ATOM 22764 N N . ALA A 1 38 ? -18.900 23.523 -12.554 1.00 0.00 38 ALA A N 17
ATOM 22765 C CA . ALA A 1 38 ? -20.209 22.882 -12.556 1.00 0.00 38 ALA A CA 17
ATOM 22766 C C . ALA A 1 38 ? -21.249 23.759 -13.245 1.00 0.00 38 ALA A C 17
ATOM 22767 O O . ALA A 1 38 ? -22.105 23.264 -13.978 1.00 0.00 38 ALA A O 17
ATOM 22774 N N . SER A 1 39 ? -21.170 25.064 -13.003 1.00 0.00 39 SER A N 17
ATOM 22775 C CA . SER A 1 39 ? -22.108 26.009 -13.597 1.00 0.00 39 SER A CA 17
ATOM 22776 C C . SER A 1 39 ? -21.898 26.108 -15.105 1.00 0.00 39 SER A C 17
ATOM 22777 O O . SER A 1 39 ? -22.731 26.659 -15.823 1.00 0.00 39 SER A O 17
ATOM 22785 N N . ALA A 1 40 ? -20.778 25.571 -15.576 1.00 0.00 40 ALA A N 17
ATOM 22786 C CA . ALA A 1 40 ? -20.459 25.596 -16.998 1.00 0.00 40 ALA A CA 17
ATOM 22787 C C . ALA A 1 40 ? -21.622 25.071 -17.832 1.00 0.00 40 ALA A C 17
ATOM 22788 O O . ALA A 1 40 ? -21.833 25.503 -18.966 1.00 0.00 40 ALA A O 17
ATOM 22795 N N . THR A 1 41 ? -22.376 24.135 -17.264 1.00 0.00 41 THR A N 17
ATOM 22796 C CA . THR A 1 41 ? -23.517 23.549 -17.956 1.00 0.00 41 THR A CA 17
ATOM 22797 C C . THR A 1 41 ? -24.637 23.208 -16.979 1.00 0.00 41 THR A C 17
ATOM 22798 O O . THR A 1 41 ? -24.421 23.068 -15.775 1.00 0.00 41 THR A O 17
ATOM 22809 N N . PRO A 1 42 ? -25.862 23.070 -17.506 1.00 0.00 42 PRO A N 17
ATOM 22810 C CA . PRO A 1 42 ? -27.040 22.743 -16.698 1.00 0.00 42 PRO A CA 17
ATOM 22811 C C . PRO A 1 42 ? -27.001 21.313 -16.169 1.00 0.00 42 PRO A C 17
ATOM 22812 O O . PRO A 1 42 ? -27.326 21.062 -15.009 1.00 0.00 42 PRO A O 17
ATOM 22823 N N . GLU A 1 43 ? -26.599 20.380 -17.026 1.00 0.00 43 GLU A N 17
ATOM 22824 C CA . GLU A 1 43 ? -26.518 18.976 -16.644 1.00 0.00 43 GLU A CA 17
ATOM 22825 C C . GLU A 1 43 ? -25.422 18.758 -15.604 1.00 0.00 43 GLU A C 17
ATOM 22826 O O . GLU A 1 43 ? -25.615 18.037 -14.624 1.00 0.00 43 GLU A O 17
ATOM 22838 N N . LEU A 1 44 ? -24.271 19.384 -15.827 1.00 0.00 44 LEU A N 17
ATOM 22839 C CA . LEU A 1 44 ? -23.143 19.259 -14.910 1.00 0.00 44 LEU A CA 17
ATOM 22840 C C . LEU A 1 44 ? -23.497 19.809 -13.532 1.00 0.00 44 LEU A C 17
ATOM 22841 O O . LEU A 1 44 ? -23.042 19.292 -12.512 1.00 0.00 44 LEU A O 17
ATOM 22857 N N . ARG A 1 45 ? -24.313 20.857 -13.511 1.00 0.00 45 ARG A N 17
ATOM 22858 C CA . ARG A 1 45 ? -24.729 21.477 -12.259 1.00 0.00 45 ARG A CA 17
ATOM 22859 C C . ARG A 1 45 ? -25.927 20.744 -11.661 1.00 0.00 45 ARG A C 17
ATOM 22860 O O . ARG A 1 45 ? -26.159 20.794 -10.454 1.00 0.00 45 ARG A O 17
ATOM 22881 N N . ALA A 1 46 ? -26.684 20.064 -12.516 1.00 0.00 46 ALA A N 17
ATOM 22882 C CA . ALA A 1 46 ? -27.857 19.320 -12.073 1.00 0.00 46 ALA A CA 17
ATOM 22883 C C . ALA A 1 46 ? -27.454 18.031 -11.365 1.00 0.00 46 ALA A C 17
ATOM 22884 O O . ALA A 1 46 ? -27.951 17.726 -10.282 1.00 0.00 46 ALA A O 17
ATOM 22891 N N . GLU A 1 47 ? -26.551 17.278 -11.986 1.00 0.00 47 GLU A N 17
ATOM 22892 C CA . GLU A 1 47 ? -26.084 16.020 -11.414 1.00 0.00 47 GLU A CA 17
ATOM 22893 C C . GLU A 1 47 ? -25.411 16.253 -10.065 1.00 0.00 47 GLU A C 17
ATOM 22894 O O . GLU A 1 47 ? -25.573 15.463 -9.135 1.00 0.00 47 GLU A O 17
ATOM 22906 N N . MET A 1 48 ? -24.656 17.342 -9.966 1.00 0.00 48 MET A N 17
ATOM 22907 C CA . MET A 1 48 ? -23.959 17.679 -8.731 1.00 0.00 48 MET A CA 17
ATOM 22908 C C . MET A 1 48 ? -24.941 18.154 -7.665 1.00 0.00 48 MET A C 17
ATOM 22909 O O . MET A 1 48 ? -24.964 17.629 -6.552 1.00 0.00 48 MET A O 17
ATOM 22923 N N . GLN A 1 49 ? -25.750 19.150 -8.013 1.00 0.00 49 GLN A N 17
ATOM 22924 C CA . GLN A 1 49 ? -26.733 19.695 -7.085 1.00 0.00 49 GLN A CA 17
ATOM 22925 C C . GLN A 1 49 ? -27.770 18.642 -6.709 1.00 0.00 49 GLN A C 17
ATOM 22926 O O . GLN A 1 49 ? -28.452 18.764 -5.692 1.00 0.00 49 GLN A O 17
ATOM 22940 N N . GLU A 1 50 ? -27.883 17.608 -7.536 1.00 0.00 50 GLU A N 17
ATOM 22941 C CA . GLU A 1 50 ? -28.838 16.534 -7.290 1.00 0.00 50 GLU A CA 17
ATOM 22942 C C . GLU A 1 50 ? -28.400 15.676 -6.107 1.00 0.00 50 GLU A C 17
ATOM 22943 O O . GLU A 1 50 ? -29.221 15.029 -5.457 1.00 0.00 50 GLU A O 17
ATOM 22955 N N . ARG A 1 51 ? -27.099 15.677 -5.833 1.00 0.00 51 ARG A N 17
ATOM 22956 C CA . ARG A 1 51 ? -26.551 14.898 -4.729 1.00 0.00 51 ARG A CA 17
ATOM 22957 C C . ARG A 1 51 ? -26.685 15.654 -3.411 1.00 0.00 51 ARG A C 17
ATOM 22958 O O . ARG A 1 51 ? -26.891 15.053 -2.357 1.00 0.00 51 ARG A O 17
ATOM 22979 N N . SER A 1 52 ? -26.566 16.977 -3.478 1.00 0.00 52 SER A N 17
ATOM 22980 C CA . SER A 1 52 ? -26.669 17.815 -2.290 1.00 0.00 52 SER A CA 17
ATOM 22981 C C . SER A 1 52 ? -28.127 18.136 -1.976 1.00 0.00 52 SER A C 17
ATOM 22982 O O . SER A 1 52 ? -28.526 18.194 -0.814 1.00 0.00 52 SER A O 17
ATOM 22990 N N . GLY A 1 53 ? -28.919 18.343 -3.024 1.00 0.00 53 GLY A N 17
ATOM 22991 C CA . GLY A 1 53 ? -30.325 18.656 -2.841 1.00 0.00 53 GLY A CA 17
ATOM 22992 C C . GLY A 1 53 ? -30.560 20.128 -2.567 1.00 0.00 53 GLY A C 17
ATOM 22993 O O . GLY A 1 53 ? -31.393 20.485 -1.734 1.00 0.00 53 GLY A O 17
ATOM 22997 N N . ARG A 1 54 ? -29.824 20.984 -3.267 1.00 0.00 54 ARG A N 17
ATOM 22998 C CA . ARG A 1 54 ? -29.955 22.426 -3.093 1.00 0.00 54 ARG A CA 17
ATOM 22999 C C . ARG A 1 54 ? -29.565 23.165 -4.369 1.00 0.00 54 ARG A C 17
ATOM 23000 O O . ARG A 1 54 ? -29.137 22.554 -5.346 1.00 0.00 54 ARG A O 17
ATOM 23021 N N . ASN A 1 55 ? -29.718 24.486 -4.352 1.00 0.00 55 ASN A N 17
ATOM 23022 C CA . ASN A 1 55 ? -29.384 25.309 -5.508 1.00 0.00 55 ASN A CA 17
ATOM 23023 C C . ASN A 1 55 ? -28.040 24.895 -6.100 1.00 0.00 55 ASN A C 17
ATOM 23024 O O . ASN A 1 55 ? -27.981 24.273 -7.162 1.00 0.00 55 ASN A O 17
ATOM 23035 N N . THR A 1 56 ? -26.961 25.243 -5.406 1.00 0.00 56 THR A N 17
ATOM 23036 C CA . THR A 1 56 ? -25.618 24.908 -5.862 1.00 0.00 56 THR A CA 17
ATOM 23037 C C . THR A 1 56 ? -24.603 25.049 -4.734 1.00 0.00 56 THR A C 17
ATOM 23038 O O . THR A 1 56 ? -24.591 26.051 -4.017 1.00 0.00 56 THR A O 17
ATOM 23049 N N . PHE A 1 57 ? -23.751 24.041 -4.581 1.00 0.00 57 PHE A N 17
ATOM 23050 C CA . PHE A 1 57 ? -22.731 24.053 -3.538 1.00 0.00 57 PHE A CA 17
ATOM 23051 C C . PHE A 1 57 ? -21.463 23.347 -4.009 1.00 0.00 57 PHE A C 17
ATOM 23052 O O . PHE A 1 57 ? -21.466 22.598 -4.987 1.00 0.00 57 PHE A O 17
ATOM 23069 N N . PRO A 1 58 ? -20.352 23.590 -3.299 1.00 0.00 58 PRO A N 17
ATOM 23070 C CA . PRO A 1 58 ? -19.056 22.987 -3.624 1.00 0.00 58 PRO A CA 17
ATOM 23071 C C . PRO A 1 58 ? -19.027 21.489 -3.342 1.00 0.00 58 PRO A C 17
ATOM 23072 O O . PRO A 1 58 ? -19.438 21.042 -2.272 1.00 0.00 58 PRO A O 17
ATOM 23083 N N . GLN A 1 59 ? -18.537 20.719 -4.309 1.00 0.00 59 GLN A N 17
ATOM 23084 C CA . GLN A 1 59 ? -18.454 19.271 -4.163 1.00 0.00 59 GLN A CA 17
ATOM 23085 C C . GLN A 1 59 ? -17.017 18.831 -3.905 1.00 0.00 59 GLN A C 17
ATOM 23086 O O . GLN A 1 59 ? -16.098 19.223 -4.626 1.00 0.00 59 GLN A O 17
ATOM 23100 N N . ILE A 1 60 ? -16.829 18.014 -2.874 1.00 0.00 60 ILE A N 17
ATOM 23101 C CA . ILE A 1 60 ? -15.503 17.521 -2.522 1.00 0.00 60 ILE A CA 17
ATOM 23102 C C . ILE A 1 60 ? -15.465 15.996 -2.528 1.00 0.00 60 ILE A C 17
ATOM 23103 O O . ILE A 1 60 ? -15.918 15.349 -1.584 1.00 0.00 60 ILE A O 17
ATOM 23119 N N . PHE A 1 61 ? -14.919 15.428 -3.598 1.00 0.00 61 PHE A N 17
ATOM 23120 C CA . PHE A 1 61 ? -14.819 13.979 -3.727 1.00 0.00 61 PHE A CA 17
ATOM 23121 C C . PHE A 1 61 ? -13.417 13.496 -3.370 1.00 0.00 61 PHE A C 17
ATOM 23122 O O . PHE A 1 61 ? -12.441 13.847 -4.034 1.00 0.00 61 PHE A O 17
ATOM 23139 N N . ILE A 1 62 ? -13.325 12.690 -2.318 1.00 0.00 62 ILE A N 17
ATOM 23140 C CA . ILE A 1 62 ? -12.043 12.159 -1.873 1.00 0.00 62 ILE A CA 17
ATOM 23141 C C . ILE A 1 62 ? -11.994 10.642 -2.023 1.00 0.00 62 ILE A C 17
ATOM 23142 O O . ILE A 1 62 ? -12.790 9.922 -1.421 1.00 0.00 62 ILE A O 17
ATOM 23158 N N . GLY A 1 63 ? -11.053 10.163 -2.831 1.00 0.00 63 GLY A N 17
ATOM 23159 C CA . GLY A 1 63 ? -10.916 8.734 -3.045 1.00 0.00 63 GLY A CA 17
ATOM 23160 C C . GLY A 1 63 ? -12.123 8.133 -3.738 1.00 0.00 63 GLY A C 17
ATOM 23161 O O . GLY A 1 63 ? -12.338 8.356 -4.929 1.00 0.00 63 GLY A O 17
ATOM 23165 N N . SER A 1 64 ? -12.913 7.369 -2.991 1.00 0.00 64 SER A N 17
ATOM 23166 C CA . SER A 1 64 ? -14.102 6.730 -3.542 1.00 0.00 64 SER A CA 17
ATOM 23167 C C . SER A 1 64 ? -15.357 7.186 -2.804 1.00 0.00 64 SER A C 17
ATOM 23168 O O . SER A 1 64 ? -16.439 6.631 -2.992 1.00 0.00 64 SER A O 17
ATOM 23176 N N . VAL A 1 65 ? -15.203 8.203 -1.961 1.00 0.00 65 VAL A N 17
ATOM 23177 C CA . VAL A 1 65 ? -16.322 8.736 -1.194 1.00 0.00 65 VAL A CA 17
ATOM 23178 C C . VAL A 1 65 ? -16.510 10.226 -1.460 1.00 0.00 65 VAL A C 17
ATOM 23179 O O . VAL A 1 65 ? -15.555 10.937 -1.772 1.00 0.00 65 VAL A O 17
ATOM 23192 N N . HIS A 1 66 ? -17.748 10.692 -1.332 1.00 0.00 66 HIS A N 17
ATOM 23193 C CA . HIS A 1 66 ? -18.062 12.098 -1.558 1.00 0.00 66 HIS A CA 17
ATOM 23194 C C . HIS A 1 66 ? -18.197 12.844 -0.233 1.00 0.00 66 HIS A C 17
ATOM 23195 O O . HIS A 1 66 ? -19.213 12.735 0.452 1.00 0.00 66 HIS A O 17
ATOM 23209 N N . VAL A 1 67 ? -17.163 13.601 0.121 1.00 0.00 67 VAL A N 17
ATOM 23210 C CA . VAL A 1 67 ? -17.166 14.365 1.363 1.00 0.00 67 VAL A CA 17
ATOM 23211 C C . VAL A 1 67 ? -18.393 15.265 1.453 1.00 0.00 67 VAL A C 17
ATOM 23212 O O . VAL A 1 67 ? -19.334 14.978 2.192 1.00 0.00 67 VAL A O 17
ATOM 23225 N N . GLY A 1 68 ? -18.377 16.356 0.693 1.00 0.00 68 GLY A N 17
ATOM 23226 C CA . GLY A 1 68 ? -19.495 17.282 0.701 1.00 0.00 68 GLY A CA 17
ATOM 23227 C C . GLY A 1 68 ? -19.125 18.642 0.142 1.00 0.00 68 GLY A C 17
ATOM 23228 O O . GLY A 1 68 ? -18.834 18.775 -1.046 1.00 0.00 68 GLY A O 17
ATOM 23232 N N . GLY A 1 69 ? -19.138 19.656 1.002 1.00 0.00 69 GLY A N 17
ATOM 23233 C CA . GLY A 1 69 ? -18.801 21.000 0.568 1.00 0.00 69 GLY A CA 17
ATOM 23234 C C . GLY A 1 69 ? -18.012 21.765 1.612 1.00 0.00 69 GLY A C 17
ATOM 23235 O O . GLY A 1 69 ? -17.179 21.190 2.314 1.00 0.00 69 GLY A O 17
ATOM 23239 N N . CYS A 1 70 ? -18.272 23.064 1.713 1.00 0.00 70 CYS A N 17
ATOM 23240 C CA . CYS A 1 70 ? -17.577 23.909 2.677 1.00 0.00 70 CYS A CA 17
ATOM 23241 C C . CYS A 1 70 ? -17.881 23.469 4.105 1.00 0.00 70 CYS A C 17
ATOM 23242 O O . CYS A 1 70 ? -16.971 23.198 4.889 1.00 0.00 70 CYS A O 17
ATOM 23250 N N . ASP A 1 71 ? -19.165 23.401 4.437 1.00 0.00 71 ASP A N 17
ATOM 23251 C CA . ASP A 1 71 ? -19.590 22.994 5.771 1.00 0.00 71 ASP A CA 17
ATOM 23252 C C . ASP A 1 71 ? -18.975 21.651 6.151 1.00 0.00 71 ASP A C 17
ATOM 23253 O O . ASP A 1 71 ? -18.442 21.489 7.249 1.00 0.00 71 ASP A O 17
ATOM 23262 N N . ASP A 1 72 ? -19.055 20.690 5.237 1.00 0.00 72 ASP A N 17
ATOM 23263 C CA . ASP A 1 72 ? -18.506 19.360 5.476 1.00 0.00 72 ASP A CA 17
ATOM 23264 C C . ASP A 1 72 ? -17.000 19.426 5.704 1.00 0.00 72 ASP A C 17
ATOM 23265 O O . ASP A 1 72 ? -16.489 18.916 6.702 1.00 0.00 72 ASP A O 17
ATOM 23274 N N . LEU A 1 73 ? -16.293 20.058 4.773 1.00 0.00 73 LEU A N 17
ATOM 23275 C CA . LEU A 1 73 ? -14.843 20.190 4.872 1.00 0.00 73 LEU A CA 17
ATOM 23276 C C . LEU A 1 73 ? -14.445 20.844 6.191 1.00 0.00 73 LEU A C 17
ATOM 23277 O O . LEU A 1 73 ? -13.505 20.406 6.854 1.00 0.00 73 LEU A O 17
ATOM 23293 N N . TYR A 1 74 ? -15.167 21.894 6.566 1.00 0.00 74 TYR A N 17
ATOM 23294 C CA . TYR A 1 74 ? -14.889 22.609 7.806 1.00 0.00 74 TYR A CA 17
ATOM 23295 C C . TYR A 1 74 ? -15.235 21.751 9.019 1.00 0.00 74 TYR A C 17
ATOM 23296 O O . TYR A 1 74 ? -14.607 21.862 10.072 1.00 0.00 74 TYR A O 17
ATOM 23314 N N . ALA A 1 75 ? -16.238 20.894 8.863 1.00 0.00 75 ALA A N 17
ATOM 23315 C CA . ALA A 1 75 ? -16.667 20.014 9.943 1.00 0.00 75 ALA A CA 17
ATOM 23316 C C . ALA A 1 75 ? -15.680 18.869 10.143 1.00 0.00 75 ALA A C 17
ATOM 23317 O O . ALA A 1 75 ? -15.508 18.372 11.257 1.00 0.00 75 ALA A O 17
ATOM 23324 N N . LEU A 1 76 ? -15.035 18.454 9.059 1.00 0.00 76 LEU A N 17
ATOM 23325 C CA . LEU A 1 76 ? -14.065 17.366 9.115 1.00 0.00 76 LEU A CA 17
ATOM 23326 C C . LEU A 1 76 ? -12.730 17.855 9.668 1.00 0.00 76 LEU A C 17
ATOM 23327 O O . LEU A 1 76 ? -12.169 17.253 10.582 1.00 0.00 76 LEU A O 17
ATOM 23343 N N . GLU A 1 77 ? -12.229 18.951 9.107 1.00 0.00 77 GLU A N 17
ATOM 23344 C CA . GLU A 1 77 ? -10.961 19.521 9.545 1.00 0.00 77 GLU A CA 17
ATOM 23345 C C . GLU A 1 77 ? -10.977 19.796 11.046 1.00 0.00 77 GLU A C 17
ATOM 23346 O O . GLU A 1 77 ? -9.939 19.759 11.706 1.00 0.00 77 GLU A O 17
ATOM 23358 N N . ASP A 1 78 ? -12.163 20.071 11.578 1.00 0.00 78 ASP A N 17
ATOM 23359 C CA . ASP A 1 78 ? -12.316 20.352 13.001 1.00 0.00 78 ASP A CA 17
ATOM 23360 C C . ASP A 1 78 ? -11.907 19.145 13.840 1.00 0.00 78 ASP A C 17
ATOM 23361 O O . ASP A 1 78 ? -11.506 19.288 14.994 1.00 0.00 78 ASP A O 17
ATOM 23370 N N . GLU A 1 79 ? -12.011 17.958 13.251 1.00 0.00 79 GLU A N 17
ATOM 23371 C CA . GLU A 1 79 ? -11.653 16.727 13.945 1.00 0.00 79 GLU A CA 17
ATOM 23372 C C . GLU A 1 79 ? -10.260 16.258 13.537 1.00 0.00 79 GLU A C 17
ATOM 23373 O O . GLU A 1 79 ? -9.619 15.486 14.249 1.00 0.00 79 GLU A O 17
ATOM 23385 N N . GLY A 1 80 ? -9.797 16.729 12.383 1.00 0.00 80 GLY A N 17
ATOM 23386 C CA . GLY A 1 80 ? -8.484 16.347 11.899 1.00 0.00 80 GLY A CA 17
ATOM 23387 C C . GLY A 1 80 ? -8.486 14.986 11.232 1.00 0.00 80 GLY A C 17
ATOM 23388 O O . GLY A 1 80 ? -7.479 14.277 11.246 1.00 0.00 80 GLY A O 17
ATOM 23392 N N . LYS A 1 81 ? -9.620 14.617 10.646 1.00 0.00 81 LYS A N 17
ATOM 23393 C CA . LYS A 1 81 ? -9.750 13.332 9.970 1.00 0.00 81 LYS A CA 17
ATOM 23394 C C . LYS A 1 81 ? -9.519 13.480 8.470 1.00 0.00 81 LYS A C 17
ATOM 23395 O O . LYS A 1 81 ? -9.152 12.520 7.790 1.00 0.00 81 LYS A O 17
ATOM 23414 N N . LEU A 1 82 ? -9.734 14.687 7.959 1.00 0.00 82 LEU A N 17
ATOM 23415 C CA . LEU A 1 82 ? -9.548 14.961 6.538 1.00 0.00 82 LEU A CA 17
ATOM 23416 C C . LEU A 1 82 ? -8.171 14.499 6.071 1.00 0.00 82 LEU A C 17
ATOM 23417 O O . LEU A 1 82 ? -8.035 13.905 5.001 1.00 0.00 82 LEU A O 17
ATOM 23433 N N . ASP A 1 83 ? -7.155 14.774 6.880 1.00 0.00 83 ASP A N 17
ATOM 23434 C CA . ASP A 1 83 ? -5.788 14.384 6.551 1.00 0.00 83 ASP A CA 17
ATOM 23435 C C . ASP A 1 83 ? -5.716 12.900 6.203 1.00 0.00 83 ASP A C 17
ATOM 23436 O O . ASP A 1 83 ? -5.016 12.505 5.272 1.00 0.00 83 ASP A O 17
ATOM 23445 N N . SER A 1 84 ? -6.443 12.084 6.959 1.00 0.00 84 SER A N 17
ATOM 23446 C CA . SER A 1 84 ? -6.458 10.643 6.734 1.00 0.00 84 SER A CA 17
ATOM 23447 C C . SER A 1 84 ? -7.400 10.282 5.590 1.00 0.00 84 SER A C 17
ATOM 23448 O O . SER A 1 84 ? -7.225 9.259 4.926 1.00 0.00 84 SER A O 17
ATOM 23456 N N . LEU A 1 85 ? -8.398 11.128 5.364 1.00 0.00 85 LEU A N 17
ATOM 23457 C CA . LEU A 1 85 ? -9.370 10.899 4.300 1.00 0.00 85 LEU A CA 17
ATOM 23458 C C . LEU A 1 85 ? -8.716 11.033 2.928 1.00 0.00 85 LEU A C 17
ATOM 23459 O O . LEU A 1 85 ? -9.026 10.279 2.005 1.00 0.00 85 LEU A O 17
ATOM 23475 N N . LEU A 1 86 ? -7.809 11.995 2.802 1.00 0.00 86 LEU A N 17
ATOM 23476 C CA . LEU A 1 86 ? -7.109 12.226 1.544 1.00 0.00 86 LEU A CA 17
ATOM 23477 C C . LEU A 1 86 ? -5.924 11.277 1.397 1.00 0.00 86 LEU A C 17
ATOM 23478 O O . LEU A 1 86 ? -5.487 10.979 0.285 1.00 0.00 86 LEU A O 17
ATOM 23494 N N . LYS A 1 87 ? -5.409 10.803 2.527 1.00 0.00 87 LYS A N 17
ATOM 23495 C CA . LYS A 1 87 ? -4.277 9.884 2.526 1.00 0.00 87 LYS A CA 17
ATOM 23496 C C . LYS A 1 87 ? -4.725 8.469 2.175 1.00 0.00 87 LYS A C 17
ATOM 23497 O O . LYS A 1 87 ? -4.115 7.802 1.339 1.00 0.00 87 LYS A O 17
ATOM 23516 N N . THR A 1 88 ? -5.796 8.016 2.819 1.00 0.00 88 THR A N 17
ATOM 23517 C CA . THR A 1 88 ? -6.326 6.680 2.576 1.00 0.00 88 THR A CA 17
ATOM 23518 C C . THR A 1 88 ? -7.348 6.692 1.445 1.00 0.00 88 THR A C 17
ATOM 23519 O O . THR A 1 88 ? -7.394 5.774 0.627 1.00 0.00 88 THR A O 17
ATOM 23530 N N . GLY A 1 89 ? -8.167 7.739 1.404 1.00 0.00 89 GLY A N 17
ATOM 23531 C CA . GLY A 1 89 ? -9.178 7.851 0.369 1.00 0.00 89 GLY A CA 17
ATOM 23532 C C . GLY A 1 89 ? -10.498 7.228 0.777 1.00 0.00 89 GLY A C 17
ATOM 23533 O O . GLY A 1 89 ? -11.318 6.879 -0.072 1.00 0.00 89 GLY A O 17
ATOM 23537 N N . LYS A 1 90 ? -10.705 7.086 2.082 1.00 0.00 90 LYS A N 17
ATOM 23538 C CA . LYS A 1 90 ? -11.934 6.501 2.603 1.00 0.00 90 LYS A CA 17
ATOM 23539 C C . LYS A 1 90 ? -11.995 6.625 4.122 1.00 0.00 90 LYS A C 17
ATOM 23540 O O . LYS A 1 90 ? -10.963 6.643 4.795 1.00 0.00 90 LYS A O 17
ATOM 23559 N N . LEU A 1 91 ? -13.208 6.708 4.657 1.00 0.00 91 LEU A N 17
ATOM 23560 C CA . LEU A 1 91 ? -13.403 6.828 6.098 1.00 0.00 91 LEU A CA 17
ATOM 23561 C C . LEU A 1 91 ? -12.785 5.641 6.831 1.00 0.00 91 LEU A C 17
ATOM 23562 O O . LEU A 1 91 ? -12.989 4.489 6.449 1.00 0.00 91 LEU A O 17
ATOM 23578 N N . ILE A 1 92 ? -12.033 5.932 7.887 1.00 0.00 92 ILE A N 17
ATOM 23579 C CA . ILE A 1 92 ? -11.389 4.889 8.676 1.00 0.00 92 ILE A CA 17
ATOM 23580 C C . ILE A 1 92 ? -12.411 3.885 9.198 1.00 0.00 92 ILE A C 17
ATOM 23581 O O . ILE A 1 92 ? -13.618 4.121 9.135 1.00 0.00 92 ILE A O 17
ATOM 23597 N N . GLY A 1 1 ? -4.522 -0.366 6.421 1.00 0.00 1 GLY A N 18
ATOM 23598 C CA . GLY A 1 1 ? -4.841 0.856 5.706 1.00 0.00 1 GLY A CA 18
ATOM 23599 C C . GLY A 1 1 ? -4.141 0.943 4.365 1.00 0.00 1 GLY A C 18
ATOM 23600 O O . GLY A 1 1 ? -3.175 1.687 4.191 1.00 0.00 1 GLY A O 18
ATOM 23604 N N . PRO A 1 2 ? -4.630 0.167 3.386 1.00 0.00 2 PRO A N 18
ATOM 23605 C CA . PRO A 1 2 ? -4.058 0.141 2.036 1.00 0.00 2 PRO A CA 18
ATOM 23606 C C . PRO A 1 2 ? -4.316 1.435 1.272 1.00 0.00 2 PRO A C 18
ATOM 23607 O O . PRO A 1 2 ? -5.462 1.850 1.105 1.00 0.00 2 PRO A O 18
ATOM 23618 N N . GLY A 1 3 ? -3.242 2.068 0.811 1.00 0.00 3 GLY A N 18
ATOM 23619 C CA . GLY A 1 3 ? -3.374 3.309 0.070 1.00 0.00 3 GLY A CA 18
ATOM 23620 C C . GLY A 1 3 ? -2.310 4.322 0.441 1.00 0.00 3 GLY A C 18
ATOM 23621 O O . GLY A 1 3 ? -2.092 4.600 1.620 1.00 0.00 3 GLY A O 18
ATOM 23625 N N . SER A 1 4 ? -1.644 4.876 -0.567 1.00 0.00 4 SER A N 18
ATOM 23626 C CA . SER A 1 4 ? -0.592 5.860 -0.340 1.00 0.00 4 SER A CA 18
ATOM 23627 C C . SER A 1 4 ? -1.047 7.250 -0.774 1.00 0.00 4 SER A C 18
ATOM 23628 O O . SER A 1 4 ? -0.527 8.261 -0.301 1.00 0.00 4 SER A O 18
ATOM 23636 N N . MET A 1 5 ? -2.021 7.293 -1.677 1.00 0.00 5 MET A N 18
ATOM 23637 C CA . MET A 1 5 ? -2.547 8.559 -2.174 1.00 0.00 5 MET A CA 18
ATOM 23638 C C . MET A 1 5 ? -3.777 8.331 -3.048 1.00 0.00 5 MET A C 18
ATOM 23639 O O . MET A 1 5 ? -3.916 7.283 -3.679 1.00 0.00 5 MET A O 18
ATOM 23653 N N . VAL A 1 6 ? -4.666 9.319 -3.080 1.00 0.00 6 VAL A N 18
ATOM 23654 C CA . VAL A 1 6 ? -5.883 9.226 -3.877 1.00 0.00 6 VAL A CA 18
ATOM 23655 C C . VAL A 1 6 ? -6.181 10.545 -4.580 1.00 0.00 6 VAL A C 18
ATOM 23656 O O . VAL A 1 6 ? -5.997 11.620 -4.009 1.00 0.00 6 VAL A O 18
ATOM 23669 N N . ASP A 1 7 ? -6.644 10.456 -5.822 1.00 0.00 7 ASP A N 18
ATOM 23670 C CA . ASP A 1 7 ? -6.971 11.643 -6.604 1.00 0.00 7 ASP A CA 18
ATOM 23671 C C . ASP A 1 7 ? -8.137 12.402 -5.978 1.00 0.00 7 ASP A C 18
ATOM 23672 O O . ASP A 1 7 ? -9.133 11.804 -5.571 1.00 0.00 7 ASP A O 18
ATOM 23681 N N . VAL A 1 8 ? -8.005 13.723 -5.904 1.00 0.00 8 VAL A N 18
ATOM 23682 C CA . VAL A 1 8 ? -9.048 14.563 -5.327 1.00 0.00 8 VAL A CA 18
ATOM 23683 C C . VAL A 1 8 ? -9.624 15.516 -6.369 1.00 0.00 8 VAL A C 18
ATOM 23684 O O . VAL A 1 8 ? -8.887 16.109 -7.157 1.00 0.00 8 VAL A O 18
ATOM 23697 N N . ILE A 1 9 ? -10.945 15.657 -6.367 1.00 0.00 9 ILE A N 18
ATOM 23698 C CA . ILE A 1 9 ? -11.620 16.538 -7.311 1.00 0.00 9 ILE A CA 18
ATOM 23699 C C . ILE A 1 9 ? -12.612 17.452 -6.598 1.00 0.00 9 ILE A C 18
ATOM 23700 O O . ILE A 1 9 ? -13.380 17.005 -5.746 1.00 0.00 9 ILE A O 18
ATOM 23716 N N . ILE A 1 10 ? -12.589 18.732 -6.954 1.00 0.00 10 ILE A N 18
ATOM 23717 C CA . ILE A 1 10 ? -13.488 19.707 -6.350 1.00 0.00 10 ILE A CA 18
ATOM 23718 C C . ILE A 1 10 ? -14.375 20.363 -7.403 1.00 0.00 10 ILE A C 18
ATOM 23719 O O . ILE A 1 10 ? -13.912 20.714 -8.489 1.00 0.00 10 ILE A O 18
ATOM 23735 N N . TYR A 1 11 ? -15.652 20.528 -7.075 1.00 0.00 11 TYR A N 18
ATOM 23736 C CA . TYR A 1 11 ? -16.604 21.141 -7.992 1.00 0.00 11 TYR A CA 18
ATOM 23737 C C . TYR A 1 11 ? -17.110 22.472 -7.443 1.00 0.00 11 TYR A C 18
ATOM 23738 O O . TYR A 1 11 ? -17.752 22.521 -6.393 1.00 0.00 11 TYR A O 18
ATOM 23756 N N . THR A 1 12 ? -16.816 23.551 -8.161 1.00 0.00 12 THR A N 18
ATOM 23757 C CA . THR A 1 12 ? -17.240 24.883 -7.748 1.00 0.00 12 THR A CA 18
ATOM 23758 C C . THR A 1 12 ? -17.598 25.745 -8.953 1.00 0.00 12 THR A C 18
ATOM 23759 O O . THR A 1 12 ? -17.086 25.534 -10.053 1.00 0.00 12 THR A O 18
ATOM 23770 N N . ARG A 1 13 ? -18.478 26.717 -8.738 1.00 0.00 13 ARG A N 18
ATOM 23771 C CA . ARG A 1 13 ? -18.905 27.611 -9.808 1.00 0.00 13 ARG A CA 18
ATOM 23772 C C . ARG A 1 13 ? -18.302 29.001 -9.628 1.00 0.00 13 ARG A C 18
ATOM 23773 O O . ARG A 1 13 ? -17.858 29.376 -8.543 1.00 0.00 13 ARG A O 18
ATOM 23794 N N . PRO A 1 14 ? -18.284 29.784 -10.717 1.00 0.00 14 PRO A N 18
ATOM 23795 C CA . PRO A 1 14 ? -17.738 31.145 -10.704 1.00 0.00 14 PRO A CA 18
ATOM 23796 C C . PRO A 1 14 ? -18.605 32.110 -9.904 1.00 0.00 14 PRO A C 18
ATOM 23797 O O . PRO A 1 14 ? -19.727 32.424 -10.297 1.00 0.00 14 PRO A O 18
ATOM 23808 N N . GLY A 1 15 ? -18.076 32.579 -8.777 1.00 0.00 15 GLY A N 18
ATOM 23809 C CA . GLY A 1 15 ? -18.816 33.505 -7.939 1.00 0.00 15 GLY A CA 18
ATOM 23810 C C . GLY A 1 15 ? -19.320 32.857 -6.665 1.00 0.00 15 GLY A C 18
ATOM 23811 O O . GLY A 1 15 ? -20.202 33.394 -5.994 1.00 0.00 15 GLY A O 18
ATOM 23815 N N . CYS A 1 16 ? -18.762 31.698 -6.331 1.00 0.00 16 CYS A N 18
ATOM 23816 C CA . CYS A 1 16 ? -19.162 30.975 -5.130 1.00 0.00 16 CYS A CA 18
ATOM 23817 C C . CYS A 1 16 ? -18.208 31.268 -3.975 1.00 0.00 16 CYS A C 18
ATOM 23818 O O . CYS A 1 16 ? -17.040 30.878 -3.987 1.00 0.00 16 CYS A O 18
ATOM 23825 N N . PRO A 1 17 ? -18.716 31.972 -2.953 1.00 0.00 17 PRO A N 18
ATOM 23826 C CA . PRO A 1 17 ? -17.928 32.333 -1.771 1.00 0.00 17 PRO A CA 18
ATOM 23827 C C . PRO A 1 17 ? -17.598 31.124 -0.903 1.00 0.00 17 PRO A C 18
ATOM 23828 O O . PRO A 1 17 ? -16.440 30.897 -0.551 1.00 0.00 17 PRO A O 18
ATOM 23839 N N . TYR A 1 18 ? -18.622 30.350 -0.561 1.00 0.00 18 TYR A N 18
ATOM 23840 C CA . TYR A 1 18 ? -18.441 29.165 0.269 1.00 0.00 18 TYR A CA 18
ATOM 23841 C C . TYR A 1 18 ? -17.486 28.177 -0.395 1.00 0.00 18 TYR A C 18
ATOM 23842 O O . TYR A 1 18 ? -16.816 27.393 0.280 1.00 0.00 18 TYR A O 18
ATOM 23860 N N . CYS A 1 19 ? -17.428 28.220 -1.721 1.00 0.00 19 CYS A N 18
ATOM 23861 C CA . CYS A 1 19 ? -16.555 27.331 -2.479 1.00 0.00 19 CYS A CA 18
ATOM 23862 C C . CYS A 1 19 ? -15.093 27.735 -2.317 1.00 0.00 19 CYS A C 18
ATOM 23863 O O . CYS A 1 19 ? -14.226 26.892 -2.092 1.00 0.00 19 CYS A O 18
ATOM 23870 N N . ALA A 1 20 ? -14.828 29.032 -2.434 1.00 0.00 20 ALA A N 18
ATOM 23871 C CA . ALA A 1 20 ? -13.472 29.550 -2.299 1.00 0.00 20 ALA A CA 18
ATOM 23872 C C . ALA A 1 20 ? -12.821 29.054 -1.012 1.00 0.00 20 ALA A C 18
ATOM 23873 O O . ALA A 1 20 ? -11.640 28.705 -0.997 1.00 0.00 20 ALA A O 18
ATOM 23880 N N . ARG A 1 21 ? -13.597 29.028 0.066 1.00 0.00 21 ARG A N 18
ATOM 23881 C CA . ARG A 1 21 ? -13.095 28.577 1.358 1.00 0.00 21 ARG A CA 18
ATOM 23882 C C . ARG A 1 21 ? -12.699 27.104 1.304 1.00 0.00 21 ARG A C 18
ATOM 23883 O O . ARG A 1 21 ? -11.680 26.704 1.867 1.00 0.00 21 ARG A O 18
ATOM 23904 N N . ALA A 1 22 ? -13.512 26.303 0.623 1.00 0.00 22 ALA A N 18
ATOM 23905 C CA . ALA A 1 22 ? -13.246 24.876 0.494 1.00 0.00 22 ALA A CA 18
ATOM 23906 C C . ALA A 1 22 ? -11.936 24.626 -0.246 1.00 0.00 22 ALA A C 18
ATOM 23907 O O . ALA A 1 22 ? -11.088 23.861 0.213 1.00 0.00 22 ALA A O 18
ATOM 23914 N N . LYS A 1 23 ? -11.777 25.276 -1.394 1.00 0.00 23 LYS A N 18
ATOM 23915 C CA . LYS A 1 23 ? -10.570 25.126 -2.198 1.00 0.00 23 LYS A CA 18
ATOM 23916 C C . LYS A 1 23 ? -9.335 25.552 -1.411 1.00 0.00 23 LYS A C 18
ATOM 23917 O O . LYS A 1 23 ? -8.356 24.811 -1.325 1.00 0.00 23 LYS A O 18
ATOM 23936 N N . ALA A 1 24 ? -9.389 26.749 -0.836 1.00 0.00 24 ALA A N 18
ATOM 23937 C CA . ALA A 1 24 ? -8.276 27.272 -0.053 1.00 0.00 24 ALA A CA 18
ATOM 23938 C C . ALA A 1 24 ? -7.928 26.335 1.098 1.00 0.00 24 ALA A C 18
ATOM 23939 O O . ALA A 1 24 ? -6.754 26.125 1.408 1.00 0.00 24 ALA A O 18
ATOM 23946 N N . LEU A 1 25 ? -8.953 25.774 1.729 1.00 0.00 25 LEU A N 18
ATOM 23947 C CA . LEU A 1 25 ? -8.756 24.859 2.848 1.00 0.00 25 LEU A CA 18
ATOM 23948 C C . LEU A 1 25 ? -7.976 23.624 2.410 1.00 0.00 25 LEU A C 18
ATOM 23949 O O . LEU A 1 25 ? -6.912 23.323 2.953 1.00 0.00 25 LEU A O 18
ATOM 23965 N N . LEU A 1 26 ? -8.510 22.912 1.423 1.00 0.00 26 LEU A N 18
ATOM 23966 C CA . LEU A 1 26 ? -7.863 21.710 0.909 1.00 0.00 26 LEU A CA 18
ATOM 23967 C C . LEU A 1 26 ? -6.417 21.995 0.517 1.00 0.00 26 LEU A C 18
ATOM 23968 O O . LEU A 1 26 ? -5.517 21.209 0.811 1.00 0.00 26 LEU A O 18
ATOM 23984 N N . ALA A 1 27 ? -6.201 23.126 -0.147 1.00 0.00 27 ALA A N 18
ATOM 23985 C CA . ALA A 1 27 ? -4.864 23.517 -0.576 1.00 0.00 27 ALA A CA 18
ATOM 23986 C C . ALA A 1 27 ? -3.996 23.903 0.616 1.00 0.00 27 ALA A C 18
ATOM 23987 O O . ALA A 1 27 ? -2.774 23.761 0.578 1.00 0.00 27 ALA A O 18
ATOM 23994 N N . ARG A 1 28 ? -4.636 24.394 1.673 1.00 0.00 28 ARG A N 18
ATOM 23995 C CA . ARG A 1 28 ? -3.921 24.803 2.876 1.00 0.00 28 ARG A CA 18
ATOM 23996 C C . ARG A 1 28 ? -3.255 23.604 3.547 1.00 0.00 28 ARG A C 18
ATOM 23997 O O . ARG A 1 28 ? -2.098 23.676 3.963 1.00 0.00 28 ARG A O 18
ATOM 24018 N N . LYS A 1 29 ? -3.992 22.504 3.648 1.00 0.00 29 LYS A N 18
ATOM 24019 C CA . LYS A 1 29 ? -3.475 21.289 4.266 1.00 0.00 29 LYS A CA 18
ATOM 24020 C C . LYS A 1 29 ? -2.316 20.717 3.455 1.00 0.00 29 LYS A C 18
ATOM 24021 O O . LYS A 1 29 ? -1.548 19.892 3.948 1.00 0.00 29 LYS A O 18
ATOM 24040 N N . GLY A 1 30 ? -2.196 21.162 2.208 1.00 0.00 30 GLY A N 18
ATOM 24041 C CA . GLY A 1 30 ? -1.128 20.684 1.349 1.00 0.00 30 GLY A CA 18
ATOM 24042 C C . GLY A 1 30 ? -1.580 19.565 0.431 1.00 0.00 30 GLY A C 18
ATOM 24043 O O . GLY A 1 30 ? -0.759 18.805 -0.082 1.00 0.00 30 GLY A O 18
ATOM 24047 N N . ALA A 1 31 ? -2.888 19.464 0.223 1.00 0.00 31 ALA A N 18
ATOM 24048 C CA . ALA A 1 31 ? -3.447 18.431 -0.640 1.00 0.00 31 ALA A CA 18
ATOM 24049 C C . ALA A 1 31 ? -3.908 19.017 -1.970 1.00 0.00 31 ALA A C 18
ATOM 24050 O O . ALA A 1 31 ? -4.831 19.830 -2.014 1.00 0.00 31 ALA A O 18
ATOM 24057 N N . GLU A 1 32 ? -3.259 18.599 -3.052 1.00 0.00 32 GLU A N 18
ATOM 24058 C CA . GLU A 1 32 ? -3.602 19.085 -4.384 1.00 0.00 32 GLU A CA 18
ATOM 24059 C C . GLU A 1 32 ? -4.949 18.527 -4.836 1.00 0.00 32 GLU A C 18
ATOM 24060 O O . GLU A 1 32 ? -5.302 17.392 -4.516 1.00 0.00 32 GLU A O 18
ATOM 24072 N N . PHE A 1 33 ? -5.697 19.335 -5.580 1.00 0.00 33 PHE A N 18
ATOM 24073 C CA . PHE A 1 33 ? -7.006 18.924 -6.075 1.00 0.00 33 PHE A CA 18
ATOM 24074 C C . PHE A 1 33 ? -7.294 19.551 -7.436 1.00 0.00 33 PHE A C 18
ATOM 24075 O O . PHE A 1 33 ? -6.732 20.588 -7.785 1.00 0.00 33 PHE A O 18
ATOM 24092 N N . ASN A 1 34 ? -8.173 18.912 -8.201 1.00 0.00 34 ASN A N 18
ATOM 24093 C CA . ASN A 1 34 ? -8.536 19.405 -9.525 1.00 0.00 34 ASN A CA 18
ATOM 24094 C C . ASN A 1 34 ? -9.762 20.310 -9.451 1.00 0.00 34 ASN A C 18
ATOM 24095 O O . ASN A 1 34 ? -10.832 19.887 -9.014 1.00 0.00 34 ASN A O 18
ATOM 24106 N N . GLU A 1 35 ? -9.598 21.557 -9.881 1.00 0.00 35 GLU A N 18
ATOM 24107 C CA . GLU A 1 35 ? -10.692 22.521 -9.863 1.00 0.00 35 GLU A CA 18
ATOM 24108 C C . GLU A 1 35 ? -11.540 22.405 -11.127 1.00 0.00 35 GLU A C 18
ATOM 24109 O O . GLU A 1 35 ? -11.069 22.681 -12.230 1.00 0.00 35 GLU A O 18
ATOM 24121 N N . ILE A 1 36 ? -12.792 21.994 -10.956 1.00 0.00 36 ILE A N 18
ATOM 24122 C CA . ILE A 1 36 ? -13.706 21.842 -12.081 1.00 0.00 36 ILE A CA 18
ATOM 24123 C C . ILE A 1 36 ? -15.030 22.550 -11.813 1.00 0.00 36 ILE A C 18
ATOM 24124 O O . ILE A 1 36 ? -15.466 22.659 -10.667 1.00 0.00 36 ILE A O 18
ATOM 24140 N N . ASP A 1 37 ? -15.666 23.026 -12.878 1.00 0.00 37 ASP A N 18
ATOM 24141 C CA . ASP A 1 37 ? -16.942 23.721 -12.759 1.00 0.00 37 ASP A CA 18
ATOM 24142 C C . ASP A 1 37 ? -18.091 22.828 -13.217 1.00 0.00 37 ASP A C 18
ATOM 24143 O O . ASP A 1 37 ? -17.919 21.976 -14.089 1.00 0.00 37 ASP A O 18
ATOM 24152 N N . ALA A 1 38 ? -19.263 23.029 -12.624 1.00 0.00 38 ALA A N 18
ATOM 24153 C CA . ALA A 1 38 ? -20.441 22.243 -12.972 1.00 0.00 38 ALA A CA 18
ATOM 24154 C C . ALA A 1 38 ? -21.516 23.118 -13.607 1.00 0.00 38 ALA A C 18
ATOM 24155 O O . ALA A 1 38 ? -22.247 22.675 -14.493 1.00 0.00 38 ALA A O 18
ATOM 24162 N N . SER A 1 39 ? -21.609 24.361 -13.147 1.00 0.00 39 SER A N 18
ATOM 24163 C CA . SER A 1 39 ? -22.599 25.297 -13.666 1.00 0.00 39 SER A CA 18
ATOM 24164 C C . SER A 1 39 ? -22.401 25.522 -15.162 1.00 0.00 39 SER A C 18
ATOM 24165 O O . SER A 1 39 ? -23.306 25.983 -15.857 1.00 0.00 39 SER A O 18
ATOM 24173 N N . ALA A 1 40 ? -21.209 25.194 -15.651 1.00 0.00 40 ALA A N 18
ATOM 24174 C CA . ALA A 1 40 ? -20.892 25.358 -17.064 1.00 0.00 40 ALA A CA 18
ATOM 24175 C C . ALA A 1 40 ? -21.958 24.716 -17.945 1.00 0.00 40 ALA A C 18
ATOM 24176 O O . ALA A 1 40 ? -22.327 25.258 -18.988 1.00 0.00 40 ALA A O 18
ATOM 24183 N N . THR A 1 41 ? -22.452 23.557 -17.519 1.00 0.00 41 THR A N 18
ATOM 24184 C CA . THR A 1 41 ? -23.475 22.840 -18.270 1.00 0.00 41 THR A CA 18
ATOM 24185 C C . THR A 1 41 ? -24.613 22.393 -17.359 1.00 0.00 41 THR A C 18
ATOM 24186 O O . THR A 1 41 ? -24.460 22.283 -16.143 1.00 0.00 41 THR A O 18
ATOM 24197 N N . PRO A 1 42 ? -25.783 22.129 -17.960 1.00 0.00 42 PRO A N 18
ATOM 24198 C CA . PRO A 1 42 ? -26.970 21.688 -17.221 1.00 0.00 42 PRO A CA 18
ATOM 24199 C C . PRO A 1 42 ? -26.819 20.273 -16.673 1.00 0.00 42 PRO A C 18
ATOM 24200 O O . PRO A 1 42 ? -27.192 19.997 -15.533 1.00 0.00 42 PRO A O 18
ATOM 24211 N N . GLU A 1 43 ? -26.270 19.381 -17.491 1.00 0.00 43 GLU A N 18
ATOM 24212 C CA . GLU A 1 43 ? -26.071 17.995 -17.087 1.00 0.00 43 GLU A CA 18
ATOM 24213 C C . GLU A 1 43 ? -25.229 17.914 -15.816 1.00 0.00 43 GLU A C 18
ATOM 24214 O O . GLU A 1 43 ? -25.608 17.254 -14.848 1.00 0.00 43 GLU A O 18
ATOM 24226 N N . LEU A 1 44 ? -24.085 18.590 -15.827 1.00 0.00 44 LEU A N 18
ATOM 24227 C CA . LEU A 1 44 ? -23.189 18.596 -14.677 1.00 0.00 44 LEU A CA 18
ATOM 24228 C C . LEU A 1 44 ? -23.842 19.281 -13.481 1.00 0.00 44 LEU A C 18
ATOM 24229 O O . LEU A 1 44 ? -23.510 18.993 -12.331 1.00 0.00 44 LEU A O 18
ATOM 24245 N N . ARG A 1 45 ? -24.774 20.186 -13.760 1.00 0.00 45 ARG A N 18
ATOM 24246 C CA . ARG A 1 45 ? -25.475 20.911 -12.707 1.00 0.00 45 ARG A CA 18
ATOM 24247 C C . ARG A 1 45 ? -26.586 20.056 -12.105 1.00 0.00 45 ARG A C 18
ATOM 24248 O O . ARG A 1 45 ? -26.934 20.208 -10.935 1.00 0.00 45 ARG A O 18
ATOM 24269 N N . ALA A 1 46 ? -27.138 19.158 -12.914 1.00 0.00 46 ALA A N 18
ATOM 24270 C CA . ALA A 1 46 ? -28.208 18.278 -12.461 1.00 0.00 46 ALA A CA 18
ATOM 24271 C C . ALA A 1 46 ? -27.697 17.279 -11.428 1.00 0.00 46 ALA A C 18
ATOM 24272 O O . ALA A 1 46 ? -28.231 17.186 -10.324 1.00 0.00 46 ALA A O 18
ATOM 24279 N N . GLU A 1 47 ? -26.660 16.532 -11.797 1.00 0.00 47 GLU A N 18
ATOM 24280 C CA . GLU A 1 47 ? -26.079 15.539 -10.902 1.00 0.00 47 GLU A CA 18
ATOM 24281 C C . GLU A 1 47 ? -25.476 16.204 -9.668 1.00 0.00 47 GLU A C 18
ATOM 24282 O O . GLU A 1 47 ? -25.516 15.651 -8.569 1.00 0.00 47 GLU A O 18
ATOM 24294 N N . MET A 1 48 ? -24.917 17.395 -9.859 1.00 0.00 48 MET A N 18
ATOM 24295 C CA . MET A 1 48 ? -24.306 18.137 -8.762 1.00 0.00 48 MET A CA 18
ATOM 24296 C C . MET A 1 48 ? -25.356 18.550 -7.734 1.00 0.00 48 MET A C 18
ATOM 24297 O O . MET A 1 48 ? -25.189 18.319 -6.537 1.00 0.00 48 MET A O 18
ATOM 24311 N N . GLN A 1 49 ? -26.434 19.163 -8.211 1.00 0.00 49 GLN A N 18
ATOM 24312 C CA . GLN A 1 49 ? -27.509 19.610 -7.332 1.00 0.00 49 GLN A CA 18
ATOM 24313 C C . GLN A 1 49 ? -28.364 18.432 -6.876 1.00 0.00 49 GLN A C 18
ATOM 24314 O O . GLN A 1 49 ? -29.120 18.540 -5.911 1.00 0.00 49 GLN A O 18
ATOM 24328 N N . GLU A 1 50 ? -28.237 17.309 -7.576 1.00 0.00 50 GLU A N 18
ATOM 24329 C CA . GLU A 1 50 ? -29.000 16.112 -7.242 1.00 0.00 50 GLU A CA 18
ATOM 24330 C C . GLU A 1 50 ? -28.463 15.462 -5.970 1.00 0.00 50 GLU A C 18
ATOM 24331 O O . GLU A 1 50 ? -29.201 14.799 -5.240 1.00 0.00 50 GLU A O 18
ATOM 24343 N N . ARG A 1 51 ? -27.174 15.658 -5.711 1.00 0.00 51 ARG A N 18
ATOM 24344 C CA . ARG A 1 51 ? -26.538 15.090 -4.528 1.00 0.00 51 ARG A CA 18
ATOM 24345 C C . ARG A 1 51 ? -26.603 16.064 -3.355 1.00 0.00 51 ARG A C 18
ATOM 24346 O O . ARG A 1 51 ? -26.790 15.658 -2.208 1.00 0.00 51 ARG A O 18
ATOM 24367 N N . SER A 1 52 ? -26.448 17.350 -3.651 1.00 0.00 52 SER A N 18
ATOM 24368 C CA . SER A 1 52 ? -26.485 18.382 -2.621 1.00 0.00 52 SER A CA 18
ATOM 24369 C C . SER A 1 52 ? -27.923 18.707 -2.229 1.00 0.00 52 SER A C 18
ATOM 24370 O O . SER A 1 52 ? -28.216 18.972 -1.064 1.00 0.00 52 SER A O 18
ATOM 24378 N N . GLY A 1 53 ? -28.818 18.684 -3.213 1.00 0.00 53 GLY A N 18
ATOM 24379 C CA . GLY A 1 53 ? -30.214 18.978 -2.952 1.00 0.00 53 GLY A CA 18
ATOM 24380 C C . GLY A 1 53 ? -30.500 20.467 -2.935 1.00 0.00 53 GLY A C 18
ATOM 24381 O O . GLY A 1 53 ? -31.645 20.884 -2.759 1.00 0.00 53 GLY A O 18
ATOM 24385 N N . ARG A 1 54 ? -29.457 21.270 -3.118 1.00 0.00 54 ARG A N 18
ATOM 24386 C CA . ARG A 1 54 ? -29.602 22.721 -3.120 1.00 0.00 54 ARG A CA 18
ATOM 24387 C C . ARG A 1 54 ? -29.210 23.304 -4.474 1.00 0.00 54 ARG A C 18
ATOM 24388 O O . ARG A 1 54 ? -28.764 22.583 -5.366 1.00 0.00 54 ARG A O 18
ATOM 24409 N N . ASN A 1 55 ? -29.381 24.614 -4.620 1.00 0.00 55 ASN A N 18
ATOM 24410 C CA . ASN A 1 55 ? -29.046 25.294 -5.866 1.00 0.00 55 ASN A CA 18
ATOM 24411 C C . ASN A 1 55 ? -27.668 24.871 -6.364 1.00 0.00 55 ASN A C 18
ATOM 24412 O O . ASN A 1 55 ? -27.545 24.194 -7.386 1.00 0.00 55 ASN A O 18
ATOM 24423 N N . THR A 1 56 ? -26.632 25.273 -5.635 1.00 0.00 56 THR A N 18
ATOM 24424 C CA . THR A 1 56 ? -25.262 24.936 -6.002 1.00 0.00 56 THR A CA 18
ATOM 24425 C C . THR A 1 56 ? -24.320 25.094 -4.814 1.00 0.00 56 THR A C 18
ATOM 24426 O O . THR A 1 56 ? -24.367 26.096 -4.100 1.00 0.00 56 THR A O 18
ATOM 24437 N N . PHE A 1 57 ? -23.464 24.098 -4.607 1.00 0.00 57 PHE A N 18
ATOM 24438 C CA . PHE A 1 57 ? -22.511 24.127 -3.504 1.00 0.00 57 PHE A CA 18
ATOM 24439 C C . PHE A 1 57 ? -21.206 23.439 -3.896 1.00 0.00 57 PHE A C 18
ATOM 24440 O O . PHE A 1 57 ? -21.140 22.683 -4.865 1.00 0.00 57 PHE A O 18
ATOM 24457 N N . PRO A 1 58 ? -20.142 23.708 -3.125 1.00 0.00 58 PRO A N 18
ATOM 24458 C CA . PRO A 1 58 ? -18.819 23.126 -3.370 1.00 0.00 58 PRO A CA 18
ATOM 24459 C C . PRO A 1 58 ? -18.780 21.630 -3.073 1.00 0.00 58 PRO A C 18
ATOM 24460 O O . PRO A 1 58 ? -19.026 21.207 -1.945 1.00 0.00 58 PRO A O 18
ATOM 24471 N N . GLN A 1 59 ? -18.468 20.837 -4.093 1.00 0.00 59 GLN A N 18
ATOM 24472 C CA . GLN A 1 59 ? -18.397 19.389 -3.940 1.00 0.00 59 GLN A CA 18
ATOM 24473 C C . GLN A 1 59 ? -16.963 18.938 -3.686 1.00 0.00 59 GLN A C 18
ATOM 24474 O O . GLN A 1 59 ? -16.045 19.318 -4.413 1.00 0.00 59 GLN A O 18
ATOM 24488 N N . ILE A 1 60 ? -16.778 18.127 -2.650 1.00 0.00 60 ILE A N 18
ATOM 24489 C CA . ILE A 1 60 ? -15.455 17.624 -2.302 1.00 0.00 60 ILE A CA 18
ATOM 24490 C C . ILE A 1 60 ? -15.369 16.115 -2.504 1.00 0.00 60 ILE A C 18
ATOM 24491 O O . ILE A 1 60 ? -15.827 15.338 -1.666 1.00 0.00 60 ILE A O 18
ATOM 24507 N N . PHE A 1 61 ? -14.778 15.706 -3.622 1.00 0.00 61 PHE A N 18
ATOM 24508 C CA . PHE A 1 61 ? -14.631 14.289 -3.935 1.00 0.00 61 PHE A CA 18
ATOM 24509 C C . PHE A 1 61 ? -13.252 13.781 -3.522 1.00 0.00 61 PHE A C 18
ATOM 24510 O O . PHE A 1 61 ? -12.237 14.175 -4.097 1.00 0.00 61 PHE A O 18
ATOM 24527 N N . ILE A 1 62 ? -13.226 12.906 -2.523 1.00 0.00 62 ILE A N 18
ATOM 24528 C CA . ILE A 1 62 ? -11.973 12.344 -2.034 1.00 0.00 62 ILE A CA 18
ATOM 24529 C C . ILE A 1 62 ? -11.906 10.843 -2.293 1.00 0.00 62 ILE A C 18
ATOM 24530 O O . ILE A 1 62 ? -12.663 10.067 -1.712 1.00 0.00 62 ILE A O 18
ATOM 24546 N N . GLY A 1 63 ? -10.991 10.440 -3.171 1.00 0.00 63 GLY A N 18
ATOM 24547 C CA . GLY A 1 63 ? -10.840 9.033 -3.491 1.00 0.00 63 GLY A CA 18
ATOM 24548 C C . GLY A 1 63 ? -12.055 8.465 -4.196 1.00 0.00 63 GLY A C 18
ATOM 24549 O O . GLY A 1 63 ? -12.290 8.751 -5.370 1.00 0.00 63 GLY A O 18
ATOM 24553 N N . SER A 1 64 ? -12.829 7.656 -3.480 1.00 0.00 64 SER A N 18
ATOM 24554 C CA . SER A 1 64 ? -14.024 7.041 -4.046 1.00 0.00 64 SER A CA 18
ATOM 24555 C C . SER A 1 64 ? -15.264 7.422 -3.242 1.00 0.00 64 SER A C 18
ATOM 24556 O O . SER A 1 64 ? -16.332 6.833 -3.410 1.00 0.00 64 SER A O 18
ATOM 24564 N N . VAL A 1 65 ? -15.114 8.412 -2.368 1.00 0.00 65 VAL A N 18
ATOM 24565 C CA . VAL A 1 65 ? -16.220 8.874 -1.538 1.00 0.00 65 VAL A CA 18
ATOM 24566 C C . VAL A 1 65 ? -16.463 10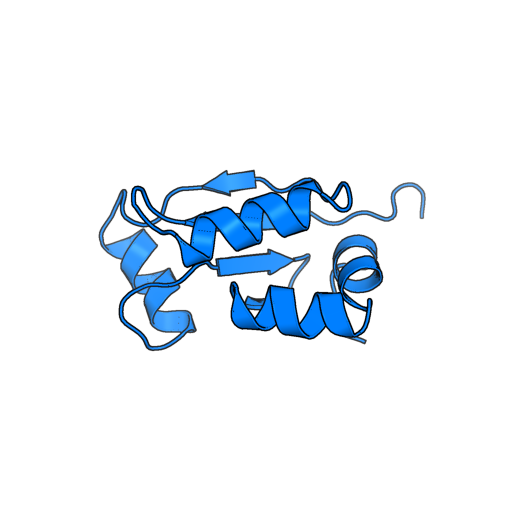.367 -1.726 1.00 0.00 65 VAL A C 18
ATOM 24567 O O . VAL A 1 65 ? -15.542 11.122 -2.041 1.00 0.00 65 VAL A O 18
ATOM 24580 N N . HIS A 1 66 ? -17.708 10.788 -1.531 1.00 0.00 66 HIS A N 18
ATOM 24581 C CA . HIS A 1 66 ? -18.072 12.193 -1.679 1.00 0.00 66 HIS A CA 18
ATOM 24582 C C . HIS A 1 66 ? -18.202 12.866 -0.316 1.00 0.00 66 HIS A C 18
ATOM 24583 O O . HIS A 1 66 ? -19.223 12.733 0.359 1.00 0.00 66 HIS A O 18
ATOM 24597 N N . VAL A 1 67 ? -17.160 13.588 0.084 1.00 0.00 67 VAL A N 18
ATOM 24598 C CA . VAL A 1 67 ? -17.157 14.283 1.366 1.00 0.00 67 VAL A CA 18
ATOM 24599 C C . VAL A 1 67 ? -18.351 15.225 1.483 1.00 0.00 67 VAL A C 18
ATOM 24600 O O . VAL A 1 67 ? -19.346 14.904 2.130 1.00 0.00 67 VAL A O 18
ATOM 24613 N N . GLY A 1 68 ? -18.243 16.390 0.851 1.00 0.00 68 GLY A N 18
ATOM 24614 C CA . GLY A 1 68 ? -19.320 17.361 0.897 1.00 0.00 68 GLY A CA 18
ATOM 24615 C C . GLY A 1 68 ? -18.907 18.711 0.345 1.00 0.00 68 GLY A C 18
ATOM 24616 O O . GLY A 1 68 ? -18.721 18.866 -0.862 1.00 0.00 68 GLY A O 18
ATOM 24620 N N . GLY A 1 69 ? -18.765 19.692 1.230 1.00 0.00 69 GLY A N 18
ATOM 24621 C CA . GLY A 1 69 ? -18.375 21.024 0.805 1.00 0.00 69 GLY A CA 18
ATOM 24622 C C . GLY A 1 69 ? -17.618 21.777 1.881 1.00 0.00 69 GLY A C 18
ATOM 24623 O O . GLY A 1 69 ? -16.847 21.185 2.638 1.00 0.00 69 GLY A O 18
ATOM 24627 N N . CYS A 1 70 ? -17.836 23.086 1.950 1.00 0.00 70 CYS A N 18
ATOM 24628 C CA . CYS A 1 70 ? -17.166 23.922 2.940 1.00 0.00 70 CYS A CA 18
ATOM 24629 C C . CYS A 1 70 ? -17.505 23.466 4.355 1.00 0.00 70 CYS A C 18
ATOM 24630 O O . CYS A 1 70 ? -16.619 23.300 5.193 1.00 0.00 70 CYS A O 18
ATOM 24638 N N . ASP A 1 71 ? -18.793 23.267 4.614 1.00 0.00 71 ASP A N 18
ATOM 24639 C CA . ASP A 1 71 ? -19.250 22.831 5.929 1.00 0.00 71 ASP A CA 18
ATOM 24640 C C . ASP A 1 71 ? -18.574 21.524 6.332 1.00 0.00 71 ASP A C 18
ATOM 24641 O O . ASP A 1 71 ? -18.045 21.402 7.437 1.00 0.00 71 ASP A O 18
ATOM 24650 N N . ASP A 1 72 ? -18.598 20.549 5.430 1.00 0.00 72 ASP A N 18
ATOM 24651 C CA . ASP A 1 72 ? -17.988 19.250 5.692 1.00 0.00 72 ASP A CA 18
ATOM 24652 C C . ASP A 1 72 ? -16.479 19.384 5.867 1.00 0.00 72 ASP A C 18
ATOM 24653 O O . ASP A 1 72 ? -15.916 18.928 6.864 1.00 0.00 72 ASP A O 18
ATOM 24662 N N . LEU A 1 73 ? -15.829 20.010 4.893 1.00 0.00 73 LEU A N 18
ATOM 24663 C CA . LEU A 1 73 ? -14.383 20.203 4.939 1.00 0.00 73 LEU A CA 18
ATOM 24664 C C . LEU A 1 73 ? -13.966 20.888 6.236 1.00 0.00 73 LEU A C 18
ATOM 24665 O O . LEU A 1 73 ? -13.012 20.470 6.892 1.00 0.00 73 LEU A O 18
ATOM 24681 N N . TYR A 1 74 ? -14.688 21.942 6.601 1.00 0.00 74 TYR A N 18
ATOM 24682 C CA . TYR A 1 74 ? -14.393 22.685 7.820 1.00 0.00 74 TYR A CA 18
ATOM 24683 C C . TYR A 1 74 ? -14.724 21.856 9.058 1.00 0.00 74 TYR A C 18
ATOM 24684 O O . TYR A 1 74 ? -14.090 21.999 10.102 1.00 0.00 74 TYR A O 18
ATOM 24702 N N . ALA A 1 75 ? -15.722 20.988 8.930 1.00 0.00 75 ALA A N 18
ATOM 24703 C CA . ALA A 1 75 ? -16.137 20.133 10.036 1.00 0.00 75 ALA A CA 18
ATOM 24704 C C . ALA A 1 75 ? -15.138 19.003 10.260 1.00 0.00 75 ALA A C 18
ATOM 24705 O O . ALA A 1 75 ? -14.947 18.544 11.388 1.00 0.00 75 ALA A O 18
ATOM 24712 N N . LEU A 1 76 ? -14.504 18.557 9.182 1.00 0.00 76 LEU A N 18
ATOM 24713 C CA . LEU A 1 76 ? -13.525 17.479 9.261 1.00 0.00 76 LEU A CA 18
ATOM 24714 C C . LEU A 1 76 ? -12.184 17.997 9.771 1.00 0.00 76 LEU A C 18
ATOM 24715 O O . LEU A 1 76 ? -11.600 17.431 10.694 1.00 0.00 76 LEU A O 18
ATOM 24731 N N . GLU A 1 77 ? -11.704 19.079 9.165 1.00 0.00 77 GLU A N 18
ATOM 24732 C CA . GLU A 1 77 ? -10.433 19.674 9.560 1.00 0.00 77 GLU A CA 18
ATOM 24733 C C . GLU A 1 77 ? -10.424 19.998 11.051 1.00 0.00 77 GLU A C 18
ATOM 24734 O O . GLU A 1 77 ? -9.370 20.013 11.687 1.00 0.00 77 GLU A O 18
ATOM 24746 N N . ASP A 1 78 ? -11.605 20.258 11.600 1.00 0.00 78 ASP A N 18
ATOM 24747 C CA . ASP A 1 78 ? -11.734 20.582 13.016 1.00 0.00 78 ASP A CA 18
ATOM 24748 C C . ASP A 1 78 ? -11.320 19.398 13.885 1.00 0.00 78 ASP A C 18
ATOM 24749 O O . ASP A 1 78 ? -10.918 19.571 15.035 1.00 0.00 78 ASP A O 18
ATOM 24758 N N . GLU A 1 79 ? -11.424 18.196 13.326 1.00 0.00 79 GLU A N 18
ATOM 24759 C CA . GLU A 1 79 ? -11.062 16.984 14.051 1.00 0.00 79 GLU A CA 18
ATOM 24760 C C . GLU A 1 79 ? -9.725 16.435 13.561 1.00 0.00 79 GLU A C 18
ATOM 24761 O O . GLU A 1 79 ? -9.061 15.671 14.260 1.00 0.00 79 GLU A O 18
ATOM 24773 N N . GLY A 1 80 ? -9.337 16.831 12.352 1.00 0.00 80 GLY A N 18
ATOM 24774 C CA . GLY A 1 80 ? -8.082 16.369 11.788 1.00 0.00 80 GLY A CA 18
ATOM 24775 C C . GLY A 1 80 ? -8.204 15.004 11.142 1.00 0.00 80 GLY A C 18
ATOM 24776 O O . GLY A 1 80 ? -7.257 14.217 11.150 1.00 0.00 80 GLY A O 18
ATOM 24780 N N . LYS A 1 81 ? -9.375 14.719 10.582 1.00 0.00 81 LYS A N 18
ATOM 24781 C CA . LYS A 1 81 ? -9.620 13.438 9.929 1.00 0.00 81 LYS A CA 18
ATOM 24782 C C . LYS A 1 81 ? -9.337 13.528 8.433 1.00 0.00 81 LYS A C 18
ATOM 24783 O O . LYS A 1 81 ? -9.131 12.512 7.767 1.00 0.00 81 LYS A O 18
ATOM 24802 N N . LEU A 1 82 ? -9.327 14.749 7.909 1.00 0.00 82 LEU A N 18
ATOM 24803 C CA . LEU A 1 82 ? -9.067 14.972 6.491 1.00 0.00 82 LEU A CA 18
ATOM 24804 C C . LEU A 1 82 ? -7.790 14.261 6.053 1.00 0.00 82 LEU A C 18
ATOM 24805 O O . LEU A 1 82 ? -7.715 13.724 4.948 1.00 0.00 82 LEU A O 18
ATOM 24821 N N . ASP A 1 83 ? -6.790 14.260 6.928 1.00 0.00 83 ASP A N 18
ATOM 24822 C CA . ASP A 1 83 ? -5.518 13.612 6.633 1.00 0.00 83 ASP A CA 18
ATOM 24823 C C . ASP A 1 83 ? -5.729 12.154 6.238 1.00 0.00 83 ASP A C 18
ATOM 24824 O O . ASP A 1 83 ? -5.120 11.663 5.287 1.00 0.00 83 ASP A O 18
ATOM 24833 N N . SER A 1 84 ? -6.595 11.466 6.976 1.00 0.00 84 SER A N 18
ATOM 24834 C CA . SER A 1 84 ? -6.883 10.062 6.706 1.00 0.00 84 SER A CA 18
ATOM 24835 C C . SER A 1 84 ? -7.829 9.920 5.517 1.00 0.00 84 SER A C 18
ATOM 24836 O O . SER A 1 84 ? -7.829 8.900 4.827 1.00 0.00 84 SER A O 18
ATOM 24844 N N . LEU A 1 85 ? -8.635 10.950 5.285 1.00 0.00 85 LEU A N 18
ATOM 24845 C CA . LEU A 1 85 ? -9.587 10.943 4.180 1.00 0.00 85 LEU A CA 18
ATOM 24846 C C . LEU A 1 85 ? -8.863 10.941 2.837 1.00 0.00 85 LEU A C 18
ATOM 24847 O O . LEU A 1 85 ? -9.233 10.205 1.921 1.00 0.00 85 LEU A O 18
ATOM 24863 N N . LEU A 1 86 ? -7.830 11.769 2.727 1.00 0.00 86 LEU A N 18
ATOM 24864 C CA . LEU A 1 86 ? -7.052 11.862 1.497 1.00 0.00 86 LEU A CA 18
ATOM 24865 C C . LEU A 1 86 ? -6.018 10.743 1.420 1.00 0.00 86 LEU A C 18
ATOM 24866 O O . LEU A 1 86 ? -5.604 10.338 0.334 1.00 0.00 86 LEU A O 18
ATOM 24882 N N . LYS A 1 87 ? -5.606 10.245 2.581 1.00 0.00 87 LYS A N 18
ATOM 24883 C CA . LYS A 1 87 ? -4.623 9.170 2.647 1.00 0.00 87 LYS A CA 18
ATOM 24884 C C . LYS A 1 87 ? -5.254 7.832 2.272 1.00 0.00 87 LYS A C 18
ATOM 24885 O O . LYS A 1 87 ? -4.677 7.053 1.512 1.00 0.00 87 LYS A O 18
ATOM 24904 N N . THR A 1 88 ? -6.442 7.572 2.808 1.00 0.00 88 THR A N 18
ATOM 24905 C CA . THR A 1 88 ? -7.151 6.330 2.530 1.00 0.00 88 THR A CA 18
ATOM 24906 C C . THR A 1 88 ? -8.042 6.469 1.300 1.00 0.00 88 THR A C 18
ATOM 24907 O O . THR A 1 88 ? -8.211 5.521 0.534 1.00 0.00 88 THR A O 18
ATOM 24918 N N . GLY A 1 89 ? -8.609 7.658 1.117 1.00 0.00 89 GLY A N 18
ATOM 24919 C CA . GLY A 1 89 ? -9.475 7.898 -0.022 1.00 0.00 89 GLY A CA 18
ATOM 24920 C C . GLY A 1 89 ? -10.921 7.544 0.264 1.00 0.00 89 GLY A C 18
ATOM 24921 O O . GLY A 1 89 ? -11.712 7.340 -0.657 1.00 0.00 89 GLY A O 18
ATOM 24925 N N . LYS A 1 90 ? -11.268 7.470 1.545 1.00 0.00 90 LYS A N 18
ATOM 24926 C CA . LYS A 1 90 ? -12.628 7.137 1.951 1.00 0.00 90 LYS A CA 18
ATOM 24927 C C . LYS A 1 90 ? -12.827 7.387 3.443 1.00 0.00 90 LYS A C 18
ATOM 24928 O O . LYS A 1 90 ? -11.875 7.688 4.164 1.00 0.00 90 LYS A O 18
ATOM 24947 N N . LEU A 1 91 ? -14.068 7.260 3.899 1.00 0.00 91 LEU A N 18
ATOM 24948 C CA . LEU A 1 91 ? -14.391 7.471 5.306 1.00 0.00 91 LEU A CA 18
ATOM 24949 C C . LEU A 1 91 ? -14.274 6.170 6.093 1.00 0.00 91 LEU A C 18
ATOM 24950 O O . LEU A 1 91 ? -15.086 5.259 5.928 1.00 0.00 91 LEU A O 18
ATOM 24966 N N . ILE A 1 92 ? -13.260 6.091 6.948 1.00 0.00 92 ILE A N 18
ATOM 24967 C CA . ILE A 1 92 ? -13.039 4.902 7.762 1.00 0.00 92 ILE A CA 18
ATOM 24968 C C . ILE A 1 92 ? -14.202 4.669 8.721 1.00 0.00 92 ILE A C 18
ATOM 24969 O O . ILE A 1 92 ? -14.682 5.599 9.369 1.00 0.00 92 ILE A O 18
ATOM 24985 N N . GLY A 1 1 ? -3.353 -3.673 2.269 1.00 0.00 1 GLY A N 19
ATOM 24986 C CA . GLY A 1 1 ? -2.474 -2.524 2.153 1.00 0.00 1 GLY A CA 19
ATOM 24987 C C . GLY A 1 1 ? -2.607 -1.826 0.814 1.00 0.00 1 GLY A C 19
ATOM 24988 O O . GLY A 1 1 ? -1.755 -1.955 -0.065 1.00 0.00 1 GLY A O 19
ATOM 24992 N N . PRO A 1 2 ? -3.699 -1.066 0.644 1.00 0.00 2 PRO A N 19
ATOM 24993 C CA . PRO A 1 2 ? -3.967 -0.331 -0.596 1.00 0.00 2 PRO A CA 19
ATOM 24994 C C . PRO A 1 2 ? -3.005 0.835 -0.798 1.00 0.00 2 PRO A C 19
ATOM 24995 O O . PRO A 1 2 ? -2.090 1.043 -0.002 1.00 0.00 2 PRO A O 19
ATOM 25006 N N . GLY A 1 3 ? -3.219 1.594 -1.869 1.00 0.00 3 GLY A N 19
ATOM 25007 C CA . GLY A 1 3 ? -2.362 2.729 -2.156 1.00 0.00 3 GLY A CA 19
ATOM 25008 C C . GLY A 1 3 ? -2.268 3.694 -0.990 1.00 0.00 3 GLY A C 19
ATOM 25009 O O . GLY A 1 3 ? -2.954 3.528 0.019 1.00 0.00 3 GLY A O 19
ATOM 25013 N N . SER A 1 4 ? -1.416 4.705 -1.128 1.00 0.00 4 SER A N 19
ATOM 25014 C CA . SER A 1 4 ? -1.230 5.697 -0.075 1.00 0.00 4 SER A CA 19
ATOM 25015 C C . SER A 1 4 ? -1.661 7.081 -0.551 1.00 0.00 4 SER A C 19
ATOM 25016 O O . SER A 1 4 ? -1.171 8.098 -0.061 1.00 0.00 4 SER A O 19
ATOM 25024 N N . MET A 1 5 ? -2.580 7.110 -1.510 1.00 0.00 5 MET A N 19
ATOM 25025 C CA . MET A 1 5 ? -3.079 8.369 -2.052 1.00 0.00 5 MET A CA 19
ATOM 25026 C C . MET A 1 5 ? -4.232 8.125 -3.021 1.00 0.00 5 MET A C 19
ATOM 25027 O O . MET A 1 5 ? -4.315 7.070 -3.649 1.00 0.00 5 MET A O 19
ATOM 25041 N N . VAL A 1 6 ? -5.119 9.108 -3.136 1.00 0.00 6 VAL A N 19
ATOM 25042 C CA . VAL A 1 6 ? -6.267 9.000 -4.029 1.00 0.00 6 VAL A CA 19
ATOM 25043 C C . VAL A 1 6 ? -6.514 10.311 -4.767 1.00 0.00 6 VAL A C 19
ATOM 25044 O O . VAL A 1 6 ? -6.216 11.390 -4.254 1.00 0.00 6 VAL A O 19
ATOM 25057 N N . ASP A 1 7 ? -7.061 10.210 -5.973 1.00 0.00 7 ASP A N 19
ATOM 25058 C CA . ASP A 1 7 ? -7.351 11.389 -6.782 1.00 0.00 7 ASP A CA 19
ATOM 25059 C C . ASP A 1 7 ? -8.494 12.196 -6.176 1.00 0.00 7 ASP A C 19
ATOM 25060 O O . ASP A 1 7 ? -9.589 11.677 -5.959 1.00 0.00 7 ASP A O 19
ATOM 25069 N N . VAL A 1 8 ? -8.232 13.471 -5.904 1.00 0.00 8 VAL A N 19
ATOM 25070 C CA . VAL A 1 8 ? -9.239 14.351 -5.323 1.00 0.00 8 VAL A CA 19
ATOM 25071 C C . VAL A 1 8 ? -9.771 15.337 -6.357 1.00 0.00 8 VAL A C 19
ATOM 25072 O O . VAL A 1 8 ? -9.003 15.930 -7.116 1.00 0.00 8 VAL A O 19
ATOM 25085 N N . ILE A 1 9 ? -11.088 15.507 -6.382 1.00 0.00 9 ILE A N 19
ATOM 25086 C CA . ILE A 1 9 ? -11.722 16.422 -7.322 1.00 0.00 9 ILE A CA 19
ATOM 25087 C C . ILE A 1 9 ? -12.700 17.351 -6.611 1.00 0.00 9 ILE A C 19
ATOM 25088 O O . ILE A 1 9 ? -13.498 16.912 -5.782 1.00 0.00 9 ILE A O 19
ATOM 25104 N N . ILE A 1 10 ? -12.634 18.637 -6.942 1.00 0.00 10 ILE A N 19
ATOM 25105 C CA . ILE A 1 10 ? -13.515 19.627 -6.336 1.00 0.00 10 ILE A CA 19
ATOM 25106 C C . ILE A 1 10 ? -14.417 20.273 -7.383 1.00 0.00 10 ILE A C 19
ATOM 25107 O O . ILE A 1 10 ? -13.957 20.666 -8.456 1.00 0.00 10 ILE A O 19
ATOM 25123 N N . TYR A 1 11 ? -15.701 20.381 -7.064 1.00 0.00 11 TYR A N 19
ATOM 25124 C CA . TYR A 1 11 ? -16.668 20.979 -7.977 1.00 0.00 11 TYR A CA 19
ATOM 25125 C C . TYR A 1 11 ? -17.163 22.321 -7.444 1.00 0.00 11 TYR A C 19
ATOM 25126 O O . TYR A 1 11 ? -17.842 22.384 -6.419 1.00 0.00 11 TYR A O 19
ATOM 25144 N N . THR A 1 12 ? -16.817 23.394 -8.149 1.00 0.00 12 THR A N 19
ATOM 25145 C CA . THR A 1 12 ? -17.225 24.735 -7.749 1.00 0.00 12 THR A CA 19
ATOM 25146 C C . THR A 1 12 ? -17.462 25.623 -8.965 1.00 0.00 12 THR A C 19
ATOM 25147 O O . THR A 1 12 ? -16.913 25.380 -10.040 1.00 0.00 12 THR A O 19
ATOM 25158 N N . ARG A 1 13 ? -18.283 26.653 -8.788 1.00 0.00 13 ARG A N 19
ATOM 25159 C CA . ARG A 1 13 ? -18.593 27.578 -9.872 1.00 0.00 13 ARG A CA 19
ATOM 25160 C C . ARG A 1 13 ? -17.860 28.903 -9.683 1.00 0.00 13 ARG A C 19
ATOM 25161 O O . ARG A 1 13 ? -17.412 29.242 -8.587 1.00 0.00 13 ARG A O 19
ATOM 25182 N N . PRO A 1 14 ? -17.734 29.671 -10.775 1.00 0.00 14 PRO A N 19
ATOM 25183 C CA . PRO A 1 14 ? -17.057 30.971 -10.755 1.00 0.00 14 PRO A CA 19
ATOM 25184 C C . PRO A 1 14 ? -17.846 32.024 -9.985 1.00 0.00 14 PRO A C 19
ATOM 25185 O O . PRO A 1 14 ? -18.865 32.522 -10.462 1.00 0.00 14 PRO A O 19
ATOM 25196 N N . GLY A 1 15 ? -17.368 32.360 -8.790 1.00 0.00 15 GLY A N 19
ATOM 25197 C CA . GLY A 1 15 ? -18.042 33.353 -7.974 1.00 0.00 15 GLY A CA 19
ATOM 25198 C C . GLY A 1 15 ? -18.671 32.752 -6.732 1.00 0.00 15 GLY A C 19
ATOM 25199 O O . GLY A 1 15 ? -19.550 33.358 -6.118 1.00 0.00 15 GLY A O 19
ATOM 25203 N N . CYS A 1 16 ? -18.223 31.558 -6.362 1.00 0.00 16 CYS A N 19
ATOM 25204 C CA . CYS A 1 16 ? -18.748 30.874 -5.187 1.00 0.00 16 CYS A CA 19
ATOM 25205 C C . CYS A 1 16 ? -17.863 31.125 -3.970 1.00 0.00 16 CYS A C 19
ATOM 25206 O O . CYS A 1 16 ? -16.722 30.669 -3.896 1.00 0.00 16 CYS A O 19
ATOM 25213 N N . PRO A 1 17 ? -18.400 31.869 -2.991 1.00 0.00 17 PRO A N 19
ATOM 25214 C CA . PRO A 1 17 ? -17.677 32.198 -1.759 1.00 0.00 17 PRO A CA 19
ATOM 25215 C C . PRO A 1 17 ? -17.480 30.982 -0.860 1.00 0.00 17 PRO A C 19
ATOM 25216 O O . PRO A 1 17 ? -16.366 30.696 -0.422 1.00 0.00 17 PRO A O 19
ATOM 25227 N N . TYR A 1 18 ? -18.568 30.269 -0.591 1.00 0.00 18 TYR A N 19
ATOM 25228 C CA . TYR A 1 18 ? -18.515 29.084 0.258 1.00 0.00 18 TYR A CA 19
ATOM 25229 C C . TYR A 1 18 ? -17.567 28.040 -0.324 1.00 0.00 18 TYR A C 19
ATOM 25230 O O . TYR A 1 18 ? -16.963 27.255 0.408 1.00 0.00 18 TYR A O 19
ATOM 25248 N N . CYS A 1 19 ? -17.442 28.036 -1.647 1.00 0.00 19 CYS A N 19
ATOM 25249 C CA . CYS A 1 19 ? -16.568 27.090 -2.330 1.00 0.00 19 CYS A CA 19
ATOM 25250 C C . CYS A 1 19 ? -15.101 27.440 -2.101 1.00 0.00 19 CYS A C 19
ATOM 25251 O O . CYS A 1 19 ? -14.272 26.562 -1.862 1.00 0.00 19 CYS A O 19
ATOM 25258 N N . ALA A 1 20 ? -14.788 28.730 -2.176 1.00 0.00 20 ALA A N 19
ATOM 25259 C CA . ALA A 1 20 ? -13.422 29.197 -1.975 1.00 0.00 20 ALA A CA 19
ATOM 25260 C C . ALA A 1 20 ? -12.895 28.778 -0.607 1.00 0.00 20 ALA A C 19
ATOM 25261 O O . ALA A 1 20 ? -11.704 28.510 -0.446 1.00 0.00 20 ALA A O 19
ATOM 25268 N N . ARG A 1 21 ? -13.788 28.726 0.376 1.00 0.00 21 ARG A N 19
ATOM 25269 C CA . ARG A 1 21 ? -13.411 28.342 1.731 1.00 0.00 21 ARG A CA 19
ATOM 25270 C C . ARG A 1 21 ? -12.838 26.928 1.756 1.00 0.00 21 ARG A C 19
ATOM 25271 O O . ARG A 1 21 ? -11.757 26.696 2.296 1.00 0.00 21 ARG A O 19
ATOM 25292 N N . ALA A 1 22 ? -13.570 25.988 1.168 1.00 0.00 22 ALA A N 19
ATOM 25293 C CA . ALA A 1 22 ? -13.134 24.598 1.122 1.00 0.00 22 ALA A CA 19
ATOM 25294 C C . ALA A 1 22 ? -11.858 24.450 0.301 1.00 0.00 22 ALA A C 19
ATOM 25295 O O . ALA A 1 22 ? -10.940 23.724 0.685 1.00 0.00 22 ALA A O 19
ATOM 25302 N N . LYS A 1 23 ? -11.805 25.142 -0.832 1.00 0.00 23 LYS A N 19
ATOM 25303 C CA . LYS A 1 23 ? -10.640 25.089 -1.708 1.00 0.00 23 LYS A CA 19
ATOM 25304 C C . LYS A 1 23 ? -9.402 25.632 -1.001 1.00 0.00 23 LYS A C 19
ATOM 25305 O O . LYS A 1 23 ? -8.389 24.943 -0.887 1.00 0.00 23 LYS A O 19
ATOM 25324 N N . ALA A 1 24 ? -9.493 26.870 -0.526 1.00 0.00 24 ALA A N 19
ATOM 25325 C CA . ALA A 1 24 ? -8.381 27.503 0.173 1.00 0.00 24 ALA A CA 19
ATOM 25326 C C . ALA A 1 24 ? -7.995 26.713 1.419 1.00 0.00 24 ALA A C 19
ATOM 25327 O O . ALA A 1 24 ? -6.815 26.597 1.752 1.00 0.00 24 ALA A O 19
ATOM 25334 N N . LEU A 1 25 ? -8.996 26.173 2.105 1.00 0.00 25 LEU A N 19
ATOM 25335 C CA . LEU A 1 25 ? -8.762 25.393 3.316 1.00 0.00 25 LEU A CA 19
ATOM 25336 C C . LEU A 1 25 ? -8.026 24.096 2.994 1.00 0.00 25 LEU A C 19
ATOM 25337 O O . LEU A 1 25 ? -7.184 23.639 3.768 1.00 0.00 25 LEU A O 19
ATOM 25353 N N . LEU A 1 26 ? -8.349 23.508 1.848 1.00 0.00 26 LEU A N 19
ATOM 25354 C CA . LEU A 1 26 ? -7.718 22.264 1.422 1.00 0.00 26 LEU A CA 19
ATOM 25355 C C . LEU A 1 26 ? -6.289 22.512 0.949 1.00 0.00 26 LEU A C 19
ATOM 25356 O O . LEU A 1 26 ? -5.403 21.683 1.157 1.00 0.00 26 LEU A O 19
ATOM 25372 N N . ALA A 1 27 ? -6.072 23.659 0.314 1.00 0.00 27 ALA A N 19
ATOM 25373 C CA . ALA A 1 27 ? -4.750 24.019 -0.184 1.00 0.00 27 ALA A CA 19
ATOM 25374 C C . ALA A 1 27 ? -3.825 24.424 0.958 1.00 0.00 27 ALA A C 19
ATOM 25375 O O . ALA A 1 27 ? -2.603 24.313 0.849 1.00 0.00 27 ALA A O 19
ATOM 25382 N N . ARG A 1 28 ? -4.414 24.896 2.052 1.00 0.00 28 ARG A N 19
ATOM 25383 C CA . ARG A 1 28 ? -3.641 25.320 3.213 1.00 0.00 28 ARG A CA 19
ATOM 25384 C C . ARG A 1 28 ? -2.840 24.156 3.788 1.00 0.00 28 ARG A C 19
ATOM 25385 O O . ARG A 1 28 ? -1.810 24.354 4.432 1.00 0.00 28 ARG A O 19
ATOM 25406 N N . LYS A 1 29 ? -3.321 22.940 3.552 1.00 0.00 29 LYS A N 19
ATOM 25407 C CA . LYS A 1 29 ? -2.651 21.742 4.045 1.00 0.00 29 LYS A CA 19
ATOM 25408 C C . LYS A 1 29 ? -1.862 21.063 2.931 1.00 0.00 29 LYS A C 19
ATOM 25409 O O . LYS A 1 29 ? -1.267 20.006 3.135 1.00 0.00 29 LYS A O 19
ATOM 25428 N N . GLY A 1 30 ? -1.860 21.679 1.753 1.00 0.00 30 GLY A N 19
ATOM 25429 C CA . GLY A 1 30 ? -1.138 21.120 0.624 1.00 0.00 30 GLY A CA 19
ATOM 25430 C C . GLY A 1 30 ? -1.970 20.123 -0.158 1.00 0.00 30 GLY A C 19
ATOM 25431 O O . GLY A 1 30 ? -1.577 19.693 -1.242 1.00 0.00 30 GLY A O 19
ATOM 25435 N N . ALA A 1 31 ? -3.121 19.753 0.392 1.00 0.00 31 ALA A N 19
ATOM 25436 C CA . ALA A 1 31 ? -4.010 18.801 -0.262 1.00 0.00 31 ALA A CA 19
ATOM 25437 C C . ALA A 1 31 ? -4.292 19.214 -1.702 1.00 0.00 31 ALA A C 19
ATOM 25438 O O . ALA A 1 31 ? -4.907 20.250 -1.951 1.00 0.00 31 ALA A O 19
ATOM 25445 N N . GLU A 1 32 ? -3.838 18.396 -2.647 1.00 0.00 32 GLU A N 19
ATOM 25446 C CA . GLU A 1 32 ? -4.042 18.678 -4.063 1.00 0.00 32 GLU A CA 19
ATOM 25447 C C . GLU A 1 32 ? -5.378 18.120 -4.543 1.00 0.00 32 GLU A C 19
ATOM 25448 O O . GLU A 1 32 ? -5.814 17.057 -4.101 1.00 0.00 32 GLU A O 19
ATOM 25460 N N . PHE A 1 33 ? -6.024 18.845 -5.450 1.00 0.00 33 PHE A N 19
ATOM 25461 C CA . PHE A 1 33 ? -7.312 18.423 -5.990 1.00 0.00 33 PHE A CA 19
ATOM 25462 C C . PHE A 1 33 ? -7.554 19.041 -7.364 1.00 0.00 33 PHE A C 19
ATOM 25463 O O . PHE A 1 33 ? -6.993 20.085 -7.695 1.00 0.00 33 PHE A O 19
ATOM 25480 N N . ASN A 1 34 ? -8.394 18.388 -8.160 1.00 0.00 34 ASN A N 19
ATOM 25481 C CA . ASN A 1 34 ? -8.711 18.872 -9.499 1.00 0.00 34 ASN A CA 19
ATOM 25482 C C . ASN A 1 34 ? -9.879 19.853 -9.461 1.00 0.00 34 ASN A C 19
ATOM 25483 O O . ASN A 1 34 ? -10.969 19.516 -9.000 1.00 0.00 34 ASN A O 19
ATOM 25494 N N . GLU A 1 35 ? -9.641 21.066 -9.949 1.00 0.00 35 GLU A N 19
ATOM 25495 C CA . GLU A 1 35 ? -10.674 22.096 -9.970 1.00 0.00 35 GLU A CA 19
ATOM 25496 C C . GLU A 1 35 ? -11.550 21.962 -11.212 1.00 0.00 35 GLU A C 19
ATOM 25497 O O . GLU A 1 35 ? -11.072 22.091 -12.339 1.00 0.00 35 GLU A O 19
ATOM 25509 N N . ILE A 1 36 ? -12.835 21.701 -10.996 1.00 0.00 36 ILE A N 19
ATOM 25510 C CA . ILE A 1 36 ? -13.779 21.550 -12.097 1.00 0.00 36 ILE A CA 19
ATOM 25511 C C . ILE A 1 36 ? -15.068 22.318 -11.826 1.00 0.00 36 ILE A C 19
ATOM 25512 O O . ILE A 1 36 ? -15.494 22.451 -10.678 1.00 0.00 36 ILE A O 19
ATOM 25528 N N . ASP A 1 37 ? -15.686 22.821 -12.889 1.00 0.00 37 ASP A N 19
ATOM 25529 C CA . ASP A 1 37 ? -16.929 23.573 -12.766 1.00 0.00 37 ASP A CA 19
ATOM 25530 C C . ASP A 1 37 ? -18.120 22.731 -13.211 1.00 0.00 37 ASP A C 19
ATOM 25531 O O . ASP A 1 37 ? -17.994 21.870 -14.081 1.00 0.00 37 ASP A O 19
ATOM 25540 N N . ALA A 1 38 ? -19.277 22.986 -12.608 1.00 0.00 38 ALA A N 19
ATOM 25541 C CA . ALA A 1 38 ? -20.491 22.253 -12.943 1.00 0.00 38 ALA A CA 19
ATOM 25542 C C . ALA A 1 38 ? -21.516 23.163 -13.611 1.00 0.00 38 ALA A C 19
ATOM 25543 O O . ALA A 1 38 ? -22.275 22.729 -14.477 1.00 0.00 38 ALA A O 19
ATOM 25550 N N . SER A 1 39 ? -21.532 24.428 -13.202 1.00 0.00 39 SER A N 19
ATOM 25551 C CA . SER A 1 39 ? -22.468 25.399 -13.758 1.00 0.00 39 SER A CA 19
ATOM 25552 C C . SER A 1 39 ? -22.227 25.591 -15.252 1.00 0.00 39 SER A C 19
ATOM 25553 O O . SER A 1 39 ? -23.088 26.099 -15.970 1.00 0.00 39 SER A O 19
ATOM 25561 N N . ALA A 1 40 ? -21.050 25.181 -15.713 1.00 0.00 40 ALA A N 19
ATOM 25562 C CA . ALA A 1 40 ? -20.696 25.306 -17.121 1.00 0.00 40 ALA A CA 19
ATOM 25563 C C . ALA A 1 40 ? -21.778 24.710 -18.015 1.00 0.00 40 ALA A C 19
ATOM 25564 O O . ALA A 1 40 ? -22.080 25.244 -19.083 1.00 0.00 40 ALA A O 19
ATOM 25571 N N . THR A 1 41 ? -22.359 23.599 -17.572 1.00 0.00 41 THR A N 19
ATOM 25572 C CA . THR A 1 41 ? -23.406 22.929 -18.332 1.00 0.00 41 THR A CA 19
ATOM 25573 C C . THR A 1 41 ? -24.598 22.589 -17.444 1.00 0.00 41 THR A C 19
ATOM 25574 O O . THR A 1 41 ? -24.488 22.506 -16.221 1.00 0.00 41 THR A O 19
ATOM 25585 N N . PRO A 1 42 ? -25.766 22.385 -18.072 1.00 0.00 42 PRO A N 19
ATOM 25586 C CA . PRO A 1 42 ? -27.000 22.048 -17.358 1.00 0.00 42 PRO A CA 19
ATOM 25587 C C . PRO A 1 42 ? -26.962 20.644 -16.764 1.00 0.00 42 PRO A C 19
ATOM 25588 O O . PRO A 1 42 ? -27.380 20.430 -15.627 1.00 0.00 42 PRO A O 19
ATOM 25599 N N . GLU A 1 43 ? -26.459 19.691 -17.542 1.00 0.00 43 GLU A N 19
ATOM 25600 C CA . GLU A 1 43 ? -26.367 18.307 -17.092 1.00 0.00 43 GLU A CA 19
ATOM 25601 C C . GLU A 1 43 ? -25.464 18.192 -15.868 1.00 0.00 43 GLU A C 19
ATOM 25602 O O . GLU A 1 43 ? -25.845 17.607 -14.853 1.00 0.00 43 GLU A O 19
ATOM 25614 N N . LEU A 1 44 ? -24.264 18.754 -15.970 1.00 0.00 44 LEU A N 19
ATOM 25615 C CA . LEU A 1 44 ? -23.305 18.714 -14.872 1.00 0.00 44 LEU A CA 19
ATOM 25616 C C . LEU A 1 44 ? -23.864 19.410 -13.635 1.00 0.00 44 LEU A C 19
ATOM 25617 O O . LEU A 1 44 ? -23.457 19.119 -12.510 1.00 0.00 44 LEU A O 19
ATOM 25633 N N . ARG A 1 45 ? -24.801 20.328 -13.851 1.00 0.00 45 ARG A N 19
ATOM 25634 C CA . ARG A 1 45 ? -25.417 21.063 -12.754 1.00 0.00 45 ARG A CA 19
ATOM 25635 C C . ARG A 1 45 ? -26.564 20.266 -12.141 1.00 0.00 45 ARG A C 19
ATOM 25636 O O . ARG A 1 45 ? -26.841 20.375 -10.947 1.00 0.00 45 ARG A O 19
ATOM 25657 N N . ALA A 1 46 ? -27.228 19.464 -12.968 1.00 0.00 46 ALA A N 19
ATOM 25658 C CA . ALA A 1 46 ? -28.344 18.647 -12.507 1.00 0.00 46 ALA A CA 19
ATOM 25659 C C . ALA A 1 46 ? -27.876 17.586 -11.517 1.00 0.00 46 ALA A C 19
ATOM 25660 O O . ALA A 1 46 ? -28.383 17.501 -10.399 1.00 0.00 46 ALA A O 19
ATOM 25667 N N . GLU A 1 47 ? -26.907 16.779 -11.936 1.00 0.00 47 GLU A N 19
ATOM 25668 C CA . GLU A 1 47 ? -26.373 15.722 -11.086 1.00 0.00 47 GLU A CA 19
ATOM 25669 C C . GLU A 1 47 ? -25.629 16.310 -9.890 1.00 0.00 47 GLU A C 19
ATOM 25670 O O . GLU A 1 47 ? -25.623 15.731 -8.804 1.00 0.00 47 GLU A O 19
ATOM 25682 N N . MET A 1 48 ? -25.003 17.464 -10.099 1.00 0.00 48 MET A N 19
ATOM 25683 C CA . MET A 1 48 ? -24.257 18.131 -9.038 1.00 0.00 48 MET A CA 19
ATOM 25684 C C . MET A 1 48 ? -25.202 18.710 -7.990 1.00 0.00 48 MET A C 19
ATOM 25685 O O . MET A 1 48 ? -24.987 18.546 -6.790 1.00 0.00 48 MET A O 19
ATOM 25699 N N . GLN A 1 49 ? -26.248 19.388 -8.453 1.00 0.00 49 GLN A N 19
ATOM 25700 C CA . GLN A 1 49 ? -27.224 19.993 -7.554 1.00 0.00 49 GLN A CA 19
ATOM 25701 C C . GLN A 1 49 ? -28.187 18.942 -7.010 1.00 0.00 49 GLN A C 19
ATOM 25702 O O . GLN A 1 49 ? -28.887 19.179 -6.027 1.00 0.00 49 GLN A O 19
ATOM 25716 N N . GLU A 1 50 ? -28.215 17.781 -7.658 1.00 0.00 50 GLU A N 19
ATOM 25717 C CA . GLU A 1 50 ? -29.093 16.695 -7.239 1.00 0.00 50 GLU A CA 19
ATOM 25718 C C . GLU A 1 50 ? -28.596 16.063 -5.942 1.00 0.00 50 GLU A C 19
ATOM 25719 O O . GLU A 1 50 ? -29.349 15.927 -4.977 1.00 0.00 50 GLU A O 19
ATOM 25731 N N . ARG A 1 51 ? -27.324 15.678 -5.927 1.00 0.00 51 ARG A N 19
ATOM 25732 C CA . ARG A 1 51 ? -26.727 15.059 -4.751 1.00 0.00 51 ARG A CA 19
ATOM 25733 C C . ARG A 1 51 ? -26.773 16.006 -3.555 1.00 0.00 51 ARG A C 19
ATOM 25734 O O . ARG A 1 51 ? -26.951 15.575 -2.416 1.00 0.00 51 ARG A O 19
ATOM 25755 N N . SER A 1 52 ? -26.611 17.298 -3.823 1.00 0.00 52 SER A N 19
ATOM 25756 C CA . SER A 1 52 ? -26.630 18.305 -2.769 1.00 0.00 52 SER A CA 19
ATOM 25757 C C . SER A 1 52 ? -28.062 18.640 -2.363 1.00 0.00 52 SER A C 19
ATOM 25758 O O . SER A 1 52 ? -28.348 18.877 -1.190 1.00 0.00 52 SER A O 19
ATOM 25766 N N . GLY A 1 53 ? -28.961 18.656 -3.344 1.00 0.00 53 GLY A N 19
ATOM 25767 C CA . GLY A 1 53 ? -30.352 18.962 -3.070 1.00 0.00 53 GLY A CA 19
ATOM 25768 C C . GLY A 1 53 ? -30.592 20.446 -2.872 1.00 0.00 53 GLY A C 19
ATOM 25769 O O . GLY A 1 53 ? -31.603 20.847 -2.297 1.00 0.00 53 GLY A O 19
ATOM 25773 N N . ARG A 1 54 ? -29.658 21.263 -3.350 1.00 0.00 54 ARG A N 19
ATOM 25774 C CA . ARG A 1 54 ? -29.771 22.710 -3.220 1.00 0.00 54 ARG A CA 19
ATOM 25775 C C . ARG A 1 54 ? -29.326 23.407 -4.502 1.00 0.00 54 ARG A C 19
ATOM 25776 O O . ARG A 1 54 ? -28.879 22.761 -5.449 1.00 0.00 54 ARG A O 19
ATOM 25797 N N . ASN A 1 55 ? -29.453 24.730 -4.525 1.00 0.00 55 ASN A N 19
ATOM 25798 C CA . ASN A 1 55 ? -29.065 25.515 -5.692 1.00 0.00 55 ASN A CA 19
ATOM 25799 C C . ASN A 1 55 ? -27.702 25.072 -6.216 1.00 0.00 55 ASN A C 19
ATOM 25800 O O . ASN A 1 55 ? -27.609 24.389 -7.237 1.00 0.00 55 ASN A O 19
ATOM 25811 N N . THR A 1 56 ? -26.646 25.465 -5.511 1.00 0.00 56 THR A N 19
ATOM 25812 C CA . THR A 1 56 ? -25.289 25.110 -5.905 1.00 0.00 56 THR A CA 19
ATOM 25813 C C . THR A 1 56 ? -24.329 25.211 -4.725 1.00 0.00 56 THR A C 19
ATOM 25814 O O . THR A 1 56 ? -24.331 26.202 -3.993 1.00 0.00 56 THR A O 19
ATOM 25825 N N . PHE A 1 57 ? -23.510 24.181 -4.544 1.00 0.00 57 PHE A N 19
ATOM 25826 C CA . PHE A 1 57 ? -22.545 24.154 -3.451 1.00 0.00 57 PHE A CA 19
ATOM 25827 C C . PHE A 1 57 ? -21.272 23.421 -3.868 1.00 0.00 57 PHE A C 19
ATOM 25828 O O . PHE A 1 57 ? -21.249 22.671 -4.844 1.00 0.00 57 PHE A O 19
ATOM 25845 N N . PRO A 1 58 ? -20.188 23.642 -3.110 1.00 0.00 58 PRO A N 19
ATOM 25846 C CA . PRO A 1 58 ? -18.892 23.013 -3.380 1.00 0.00 58 PRO A CA 19
ATOM 25847 C C . PRO A 1 58 ? -18.905 21.515 -3.096 1.00 0.00 58 PRO A C 19
ATOM 25848 O O . PRO A 1 58 ? -19.297 21.083 -2.013 1.00 0.00 58 PRO A O 19
ATOM 25859 N N . GLN A 1 59 ? -18.472 20.728 -4.076 1.00 0.00 59 GLN A N 19
ATOM 25860 C CA . GLN A 1 59 ? -18.435 19.278 -3.931 1.00 0.00 59 GLN A CA 19
ATOM 25861 C C . GLN A 1 59 ? -17.001 18.784 -3.767 1.00 0.00 59 GLN A C 19
ATOM 25862 O O . GLN A 1 59 ? -16.121 19.130 -4.555 1.00 0.00 59 GLN A O 19
ATOM 25876 N N . ILE A 1 60 ? -16.774 17.974 -2.738 1.00 0.00 60 ILE A N 19
ATOM 25877 C CA . ILE A 1 60 ? -15.447 17.432 -2.472 1.00 0.00 60 ILE A CA 19
ATOM 25878 C C . ILE A 1 60 ? -15.429 15.916 -2.637 1.00 0.00 60 ILE A C 19
ATOM 25879 O O . ILE A 1 60 ? -15.865 15.179 -1.753 1.00 0.00 60 ILE A O 19
ATOM 25895 N N . PHE A 1 61 ? -14.919 15.457 -3.776 1.00 0.00 61 PHE A N 19
ATOM 25896 C CA . PHE A 1 61 ? -14.843 14.029 -4.057 1.00 0.00 61 PHE A CA 19
ATOM 25897 C C . PHE A 1 61 ? -13.469 13.475 -3.690 1.00 0.00 61 PHE A C 19
ATOM 25898 O O . PHE A 1 61 ? -12.463 13.818 -4.312 1.00 0.00 61 PHE A O 19
ATOM 25915 N N . ILE A 1 62 ? -13.436 12.617 -2.675 1.00 0.00 62 ILE A N 19
ATOM 25916 C CA . ILE A 1 62 ? -12.187 12.016 -2.225 1.00 0.00 62 ILE A CA 19
ATOM 25917 C C . ILE A 1 62 ? -12.190 10.508 -2.451 1.00 0.00 62 ILE A C 19
ATOM 25918 O O . ILE A 1 62 ? -12.912 9.770 -1.781 1.00 0.00 62 ILE A O 19
ATOM 25934 N N . GLY A 1 63 ? -11.377 10.055 -3.401 1.00 0.00 63 GLY A N 19
ATOM 25935 C CA . GLY A 1 63 ? -11.300 8.637 -3.698 1.00 0.00 63 GLY A CA 19
ATOM 25936 C C . GLY A 1 63 ? -12.594 8.093 -4.269 1.00 0.00 63 GLY A C 19
ATOM 25937 O O . GLY A 1 63 ? -12.933 8.362 -5.421 1.00 0.00 63 GLY A O 19
ATOM 25941 N N . SER A 1 64 ? -13.318 7.324 -3.463 1.00 0.00 64 SER A N 19
ATOM 25942 C CA . SER A 1 64 ? -14.580 6.735 -3.896 1.00 0.00 64 SER A CA 19
ATOM 25943 C C . SER A 1 64 ? -15.727 7.188 -2.998 1.00 0.00 64 SER A C 19
ATOM 25944 O O . SER A 1 64 ? -16.810 6.602 -3.012 1.00 0.00 64 SER A O 19
ATOM 25952 N N . VAL A 1 65 ? -15.481 8.235 -2.217 1.00 0.00 65 VAL A N 19
ATOM 25953 C CA . VAL A 1 65 ? -16.493 8.767 -1.312 1.00 0.00 65 VAL A CA 19
ATOM 25954 C C . VAL A 1 65 ? -16.749 10.246 -1.583 1.00 0.00 65 VAL A C 19
ATOM 25955 O O . VAL A 1 65 ? -15.859 10.969 -2.031 1.00 0.00 65 VAL A O 19
ATOM 25968 N N . HIS A 1 66 ? -17.972 10.689 -1.308 1.00 0.00 66 HIS A N 19
ATOM 25969 C CA . HIS A 1 66 ? -18.345 12.083 -1.521 1.00 0.00 66 HIS A CA 19
ATOM 25970 C C . HIS A 1 66 ? -18.370 12.847 -0.200 1.00 0.00 66 HIS A C 19
ATOM 25971 O O . HIS A 1 66 ? -19.343 12.775 0.551 1.00 0.00 66 HIS A O 19
ATOM 25985 N N . VAL A 1 67 ? -17.295 13.577 0.076 1.00 0.00 67 VAL A N 19
ATOM 25986 C CA . VAL A 1 67 ? -17.193 14.354 1.306 1.00 0.00 67 VAL A CA 19
ATOM 25987 C C . VAL A 1 67 ? -18.380 15.298 1.458 1.00 0.00 67 VAL A C 19
ATOM 25988 O O . VAL A 1 67 ? -19.314 15.022 2.210 1.00 0.00 67 VAL A O 19
ATOM 26001 N N . GLY A 1 68 ? -18.337 16.415 0.739 1.00 0.00 68 GLY A N 19
ATOM 26002 C CA . GLY A 1 68 ? -19.415 17.384 0.808 1.00 0.00 68 GLY A CA 19
ATOM 26003 C C . GLY A 1 68 ? -18.997 18.754 0.311 1.00 0.00 68 GLY A C 19
ATOM 26004 O O . GLY A 1 68 ? -18.567 18.902 -0.833 1.00 0.00 68 GLY A O 19
ATOM 26008 N N . GLY A 1 69 ? -19.124 19.759 1.172 1.00 0.00 69 GLY A N 19
ATOM 26009 C CA . GLY A 1 69 ? -18.753 21.110 0.795 1.00 0.00 69 GLY A CA 19
ATOM 26010 C C . GLY A 1 69 ? -18.036 21.847 1.909 1.00 0.00 69 GLY A C 19
ATOM 26011 O O . GLY A 1 69 ? -17.285 21.245 2.678 1.00 0.00 69 GLY A O 19
ATOM 26015 N N . CYS A 1 70 ? -18.267 23.152 1.997 1.00 0.00 70 CYS A N 19
ATOM 26016 C CA . CYS A 1 70 ? -17.635 23.973 3.024 1.00 0.00 70 CYS A CA 19
ATOM 26017 C C . CYS A 1 70 ? -17.936 23.428 4.417 1.00 0.00 70 CYS A C 19
ATOM 26018 O O . CYS A 1 70 ? -17.111 23.528 5.325 1.00 0.00 70 CYS A O 19
ATOM 26026 N N . ASP A 1 71 ? -19.122 22.852 4.577 1.00 0.00 71 ASP A N 19
ATOM 26027 C CA . ASP A 1 71 ? -19.532 22.291 5.859 1.00 0.00 71 ASP A CA 19
ATOM 26028 C C . ASP A 1 71 ? -18.711 21.050 6.197 1.00 0.00 71 ASP A C 19
ATOM 26029 O O . ASP A 1 71 ? -18.178 20.928 7.300 1.00 0.00 71 ASP A O 19
ATOM 26038 N N . ASP A 1 72 ? -18.616 20.132 5.242 1.00 0.00 72 ASP A N 19
ATOM 26039 C CA . ASP A 1 72 ? -17.860 18.900 5.438 1.00 0.00 72 ASP A CA 19
ATOM 26040 C C . ASP A 1 72 ? -16.366 19.190 5.540 1.00 0.00 72 ASP A C 19
ATOM 26041 O O . ASP A 1 72 ? -15.647 18.542 6.303 1.00 0.00 72 ASP A O 19
ATOM 26050 N N . LEU A 1 73 ? -15.904 20.166 4.766 1.00 0.00 73 LEU A N 19
ATOM 26051 C CA . LEU A 1 73 ? -14.494 20.541 4.768 1.00 0.00 73 LEU A CA 19
ATOM 26052 C C . LEU A 1 73 ? -14.080 21.097 6.127 1.00 0.00 73 LEU A C 19
ATOM 26053 O O . LEU A 1 73 ? -13.093 20.655 6.716 1.00 0.00 73 LEU A O 19
ATOM 26069 N N . TYR A 1 74 ? -14.842 22.066 6.621 1.00 0.00 74 TYR A N 19
ATOM 26070 C CA . TYR A 1 74 ? -14.555 22.683 7.911 1.00 0.00 74 TYR A CA 19
ATOM 26071 C C . TYR A 1 74 ? -14.823 21.707 9.052 1.00 0.00 74 TYR A C 19
ATOM 26072 O O . TYR A 1 74 ? -14.157 21.746 10.086 1.00 0.00 74 TYR A O 19
ATOM 26090 N N . ALA A 1 75 ? -15.803 20.830 8.855 1.00 0.00 75 ALA A N 19
ATOM 26091 C CA . ALA A 1 75 ? -16.158 19.842 9.866 1.00 0.00 75 ALA A CA 19
ATOM 26092 C C . ALA A 1 75 ? -15.116 18.730 9.936 1.00 0.00 75 ALA A C 19
ATOM 26093 O O . ALA A 1 75 ? -14.877 18.155 10.998 1.00 0.00 75 ALA A O 19
ATOM 26100 N N . LEU A 1 76 ? -14.501 18.430 8.797 1.00 0.00 76 LEU A N 19
ATOM 26101 C CA . LEU A 1 76 ? -13.485 17.385 8.729 1.00 0.00 76 LEU A CA 19
ATOM 26102 C C . LEU A 1 76 ? -12.145 17.894 9.250 1.00 0.00 76 LEU A C 19
ATOM 26103 O O . LEU A 1 76 ? -11.396 17.155 9.888 1.00 0.00 76 LEU A O 19
ATOM 26119 N N . GLU A 1 77 ? -11.851 19.161 8.974 1.00 0.00 77 GLU A N 19
ATOM 26120 C CA . GLU A 1 77 ? -10.601 19.768 9.417 1.00 0.00 77 GLU A CA 19
ATOM 26121 C C . GLU A 1 77 ? -10.544 19.846 10.940 1.00 0.00 77 GLU A C 19
ATOM 26122 O O . GLU A 1 77 ? -9.525 19.526 11.551 1.00 0.00 77 GLU A O 19
ATOM 26134 N N . ASP A 1 78 ? -11.646 20.275 11.546 1.00 0.00 78 ASP A N 19
ATOM 26135 C CA . ASP A 1 78 ? -11.723 20.396 12.997 1.00 0.00 78 ASP A CA 19
ATOM 26136 C C . ASP A 1 78 ? -11.415 19.062 13.671 1.00 0.00 78 ASP A C 19
ATOM 26137 O O . ASP A 1 78 ? -10.966 19.024 14.816 1.00 0.00 78 ASP A O 19
ATOM 26146 N N . GLU A 1 79 ? -11.660 17.971 12.952 1.00 0.00 79 GLU A N 19
ATOM 26147 C CA . GLU A 1 79 ? -11.410 16.636 13.481 1.00 0.00 79 GLU A CA 19
ATOM 26148 C C . GLU A 1 79 ? -10.022 16.143 13.082 1.00 0.00 79 GLU A C 19
ATOM 26149 O O . GLU A 1 79 ? -9.468 15.241 13.709 1.00 0.00 79 GLU A O 19
ATOM 26161 N N . GLY A 1 80 ? -9.467 16.742 12.033 1.00 0.00 80 GLY A N 19
ATOM 26162 C CA . GLY A 1 80 ? -8.149 16.351 11.567 1.00 0.00 80 GLY A CA 19
ATOM 26163 C C . GLY A 1 80 ? -8.161 15.015 10.850 1.00 0.00 80 GLY A C 19
ATOM 26164 O O . GLY A 1 80 ? -7.146 14.319 10.801 1.00 0.00 80 GLY A O 19
ATOM 26168 N N . LYS A 1 81 ? -9.312 14.655 10.293 1.00 0.00 81 LYS A N 19
ATOM 26169 C CA . LYS A 1 81 ? -9.453 13.393 9.575 1.00 0.00 81 LYS A CA 19
ATOM 26170 C C . LYS A 1 81 ? -9.235 13.592 8.078 1.00 0.00 81 LYS A C 19
ATOM 26171 O O . LYS A 1 81 ? -8.897 12.650 7.360 1.00 0.00 81 LYS A O 19
ATOM 26190 N N . LEU A 1 82 ? -9.430 14.821 7.615 1.00 0.00 82 LEU A N 19
ATOM 26191 C CA . LEU A 1 82 ? -9.253 15.144 6.203 1.00 0.00 82 LEU A CA 19
ATOM 26192 C C . LEU A 1 82 ? -7.892 14.669 5.702 1.00 0.00 82 LEU A C 19
ATOM 26193 O O . LEU A 1 82 ? -7.767 14.193 4.574 1.00 0.00 82 LEU A O 19
ATOM 26209 N N . ASP A 1 83 ? -6.878 14.799 6.550 1.00 0.00 83 ASP A N 19
ATOM 26210 C CA . ASP A 1 83 ? -5.527 14.380 6.195 1.00 0.00 83 ASP A CA 19
ATOM 26211 C C . ASP A 1 83 ? -5.486 12.889 5.878 1.00 0.00 83 ASP A C 19
ATOM 26212 O O . ASP A 1 83 ? -4.816 12.462 4.938 1.00 0.00 83 ASP A O 19
ATOM 26221 N N . SER A 1 84 ? -6.206 12.101 6.670 1.00 0.00 84 SER A N 19
ATOM 26222 C CA . SER A 1 84 ? -6.248 10.656 6.477 1.00 0.00 84 SER A CA 19
ATOM 26223 C C . SER A 1 84 ? -7.229 10.284 5.369 1.00 0.00 84 SER A C 19
ATOM 26224 O O . SER A 1 84 ? -7.089 9.245 4.722 1.00 0.00 84 SER A O 19
ATOM 26232 N N . LEU A 1 85 ? -8.222 11.140 5.155 1.00 0.00 85 LEU A N 19
ATOM 26233 C CA . LEU A 1 85 ? -9.228 10.903 4.126 1.00 0.00 85 LEU A CA 19
ATOM 26234 C C . LEU A 1 85 ? -8.640 11.106 2.733 1.00 0.00 85 LEU A C 19
ATOM 26235 O O . LEU A 1 85 ? -8.982 10.388 1.792 1.00 0.00 85 LEU A O 19
ATOM 26251 N N . LEU A 1 86 ? -7.752 12.086 2.609 1.00 0.00 86 LEU A N 19
ATOM 26252 C CA . LEU A 1 86 ? -7.113 12.382 1.331 1.00 0.00 86 LEU A CA 19
ATOM 26253 C C . LEU A 1 86 ? -5.924 11.458 1.090 1.00 0.00 86 LEU A C 19
ATOM 26254 O O . LEU A 1 86 ? -5.518 11.235 -0.051 1.00 0.00 86 LEU A O 19
ATOM 26270 N N . LYS A 1 87 ? -5.370 10.921 2.171 1.00 0.00 87 LYS A N 19
ATOM 26271 C CA . LYS A 1 87 ? -4.229 10.018 2.079 1.00 0.00 87 LYS A CA 19
ATOM 26272 C C . LYS A 1 87 ? -4.687 8.588 1.809 1.00 0.00 87 LYS A C 19
ATOM 26273 O O . LYS A 1 87 ? -4.122 7.892 0.964 1.00 0.00 87 LYS A O 19
ATOM 26292 N N . THR A 1 88 ? -5.716 8.155 2.530 1.00 0.00 88 THR A N 19
ATOM 26293 C CA . THR A 1 88 ? -6.251 6.809 2.368 1.00 0.00 88 THR A CA 19
ATOM 26294 C C . THR A 1 88 ? -7.337 6.773 1.300 1.00 0.00 88 THR A C 19
ATOM 26295 O O . THR A 1 88 ? -7.426 5.824 0.522 1.00 0.00 88 THR A O 19
ATOM 26306 N N . GLY A 1 89 ? -8.163 7.815 1.267 1.00 0.00 89 GLY A N 19
ATOM 26307 C CA . GLY A 1 89 ? -9.233 7.883 0.288 1.00 0.00 89 GLY A CA 19
ATOM 26308 C C . GLY A 1 89 ? -10.508 7.225 0.777 1.00 0.00 89 GLY A C 19
ATOM 26309 O O . GLY A 1 89 ? -11.345 6.806 -0.022 1.00 0.00 89 GLY A O 19
ATOM 26313 N N . LYS A 1 90 ? -10.656 7.132 2.094 1.00 0.00 90 LYS A N 19
ATOM 26314 C CA . LYS A 1 90 ? -11.838 6.520 2.690 1.00 0.00 90 LYS A CA 19
ATOM 26315 C C . LYS A 1 90 ? -11.904 6.807 4.186 1.00 0.00 90 LYS A C 19
ATOM 26316 O O . LYS A 1 90 ? -10.878 7.032 4.831 1.00 0.00 90 LYS A O 19
ATOM 26335 N N . LEU A 1 91 ? -13.114 6.796 4.734 1.00 0.00 91 LEU A N 19
ATOM 26336 C CA . LEU A 1 91 ? -13.313 7.054 6.156 1.00 0.00 91 LEU A CA 19
ATOM 26337 C C . LEU A 1 91 ? -13.524 5.752 6.921 1.00 0.00 91 LEU A C 19
ATOM 26338 O O . LEU A 1 91 ? -14.251 4.866 6.470 1.00 0.00 91 LEU A O 19
ATOM 26354 N N . ILE A 1 92 ? -12.885 5.643 8.081 1.00 0.00 92 ILE A N 19
ATOM 26355 C CA . ILE A 1 92 ? -13.005 4.450 8.910 1.00 0.00 92 ILE A CA 19
ATOM 26356 C C . ILE A 1 92 ? -14.313 4.456 9.695 1.00 0.00 92 ILE A C 19
ATOM 26357 O O . ILE A 1 92 ? -15.029 3.456 9.736 1.00 0.00 92 ILE A O 19
ATOM 26373 N N . GLY A 1 1 ? 8.092 9.474 5.291 1.00 0.00 1 GLY A N 20
ATOM 26374 C CA . GLY A 1 1 ? 8.110 8.036 5.095 1.00 0.00 1 GLY A CA 20
ATOM 26375 C C . GLY A 1 1 ? 7.249 7.599 3.927 1.00 0.00 1 GLY A C 20
ATOM 26376 O O . GLY A 1 1 ? 6.785 8.416 3.130 1.00 0.00 1 GLY A O 20
ATOM 26380 N N . PRO A 1 2 ? 7.025 6.282 3.811 1.00 0.00 2 PRO A N 20
ATOM 26381 C CA . PRO A 1 2 ? 6.214 5.708 2.734 1.00 0.00 2 PRO A CA 20
ATOM 26382 C C . PRO A 1 2 ? 4.734 6.046 2.879 1.00 0.00 2 PRO A C 20
ATOM 26383 O O . PRO A 1 2 ? 4.292 6.502 3.932 1.00 0.00 2 PRO A O 20
ATOM 26394 N N . GLY A 1 3 ? 3.972 5.818 1.813 1.00 0.00 3 GLY A N 20
ATOM 26395 C CA . GLY A 1 3 ? 2.550 6.104 1.843 1.00 0.00 3 GLY A CA 20
ATOM 26396 C C . GLY A 1 3 ? 1.929 6.102 0.461 1.00 0.00 3 GLY A C 20
ATOM 26397 O O . GLY A 1 3 ? 2.590 5.771 -0.524 1.00 0.00 3 GLY A O 20
ATOM 26401 N N . SER A 1 4 ? 0.654 6.469 0.386 1.00 0.00 4 SER A N 20
ATOM 26402 C CA . SER A 1 4 ? -0.059 6.503 -0.886 1.00 0.00 4 SER A CA 20
ATOM 26403 C C . SER A 1 4 ? -0.945 7.741 -0.980 1.00 0.00 4 SER A C 20
ATOM 26404 O O . SER A 1 4 ? -1.030 8.530 -0.039 1.00 0.00 4 SER A O 20
ATOM 26412 N N . MET A 1 5 ? -1.604 7.904 -2.123 1.00 0.00 5 MET A N 20
ATOM 26413 C CA . MET A 1 5 ? -2.485 9.046 -2.340 1.00 0.00 5 MET A CA 20
ATOM 26414 C C . MET A 1 5 ? -3.734 8.630 -3.110 1.00 0.00 5 MET A C 20
ATOM 26415 O O . MET A 1 5 ? -3.754 7.587 -3.764 1.00 0.00 5 MET A O 20
ATOM 26429 N N . VAL A 1 6 ? -4.776 9.451 -3.028 1.00 0.00 6 VAL A N 20
ATOM 26430 C CA . VAL A 1 6 ? -6.029 9.168 -3.718 1.00 0.00 6 VAL A CA 20
ATOM 26431 C C . VAL A 1 6 ? -6.441 10.335 -4.609 1.00 0.00 6 VAL A C 20
ATOM 26432 O O . VAL A 1 6 ? -5.961 11.456 -4.443 1.00 0.00 6 VAL A O 20
ATOM 26445 N N . ASP A 1 7 ? -7.334 10.063 -5.555 1.00 0.00 7 ASP A N 20
ATOM 26446 C CA . ASP A 1 7 ? -7.812 11.091 -6.472 1.00 0.00 7 ASP A CA 20
ATOM 26447 C C . ASP A 1 7 ? -8.853 11.979 -5.798 1.00 0.00 7 ASP A C 20
ATOM 26448 O O . ASP A 1 7 ? -9.837 11.489 -5.243 1.00 0.00 7 ASP A O 20
ATOM 26457 N N . VAL A 1 8 ? -8.629 13.288 -5.848 1.00 0.00 8 VAL A N 20
ATOM 26458 C CA . VAL A 1 8 ? -9.547 14.245 -5.242 1.00 0.00 8 VAL A CA 20
ATOM 26459 C C . VAL A 1 8 ? -10.091 15.218 -6.282 1.00 0.00 8 VAL A C 20
ATOM 26460 O O . VAL A 1 8 ? -9.341 16.000 -6.867 1.00 0.00 8 VAL A O 20
ATOM 26473 N N . ILE A 1 9 ? -11.399 15.166 -6.506 1.00 0.00 9 ILE A N 20
ATOM 26474 C CA . ILE A 1 9 ? -12.044 16.044 -7.474 1.00 0.00 9 ILE A CA 20
ATOM 26475 C C . ILE A 1 9 ? -13.023 16.992 -6.790 1.00 0.00 9 ILE A C 20
ATOM 26476 O O . ILE A 1 9 ? -13.853 16.569 -5.986 1.00 0.00 9 ILE A O 20
ATOM 26492 N N . ILE A 1 10 ? -12.920 18.276 -7.116 1.00 0.00 10 ILE A N 20
ATOM 26493 C CA . ILE A 1 10 ? -13.799 19.284 -6.535 1.00 0.00 10 ILE A CA 20
ATOM 26494 C C . ILE A 1 10 ? -14.623 19.982 -7.611 1.00 0.00 10 ILE A C 20
ATOM 26495 O O . ILE A 1 10 ? -14.106 20.334 -8.672 1.00 0.00 10 ILE A O 20
ATOM 26511 N N . TYR A 1 11 ? -15.906 20.180 -7.331 1.00 0.00 11 TYR A N 20
ATOM 26512 C CA . TYR A 1 11 ? -16.802 20.836 -8.275 1.00 0.00 11 TYR A CA 20
ATOM 26513 C C . TYR A 1 11 ? -17.268 22.185 -7.738 1.00 0.00 11 TYR A C 20
ATOM 26514 O O . TYR A 1 11 ? -17.948 22.259 -6.714 1.00 0.00 11 TYR A O 20
ATOM 26532 N N . THR A 1 12 ? -16.897 23.254 -8.437 1.00 0.00 12 THR A N 20
ATOM 26533 C CA . THR A 1 12 ? -17.274 24.601 -8.031 1.00 0.00 12 THR A CA 20
ATOM 26534 C C . THR A 1 12 ? -17.695 25.439 -9.233 1.00 0.00 12 THR A C 20
ATOM 26535 O O . THR A 1 12 ? -17.482 25.047 -10.381 1.00 0.00 12 THR A O 20
ATOM 26546 N N . ARG A 1 13 ? -18.293 26.595 -8.963 1.00 0.00 13 ARG A N 20
ATOM 26547 C CA . ARG A 1 13 ? -18.744 27.489 -10.023 1.00 0.00 13 ARG A CA 20
ATOM 26548 C C . ARG A 1 13 ? -18.005 28.822 -9.961 1.00 0.00 13 ARG A C 20
ATOM 26549 O O . ARG A 1 13 ? -17.510 29.237 -8.914 1.00 0.00 13 ARG A O 20
ATOM 26570 N N . PRO A 1 14 ? -17.928 29.510 -11.110 1.00 0.00 14 PRO A N 20
ATOM 26571 C CA . PRO A 1 14 ? -17.251 30.806 -11.213 1.00 0.00 14 PRO A CA 20
ATOM 26572 C C . PRO A 1 14 ? -18.007 31.914 -10.487 1.00 0.00 14 PRO A C 20
ATOM 26573 O O . PRO A 1 14 ? -18.630 32.769 -11.115 1.00 0.00 14 PRO A O 20
ATOM 26584 N N . GLY A 1 15 ? -17.948 31.892 -9.159 1.00 0.00 15 GLY A N 20
ATOM 26585 C CA . GLY A 1 15 ? -18.631 32.900 -8.369 1.00 0.00 15 GLY A CA 20
ATOM 26586 C C . GLY A 1 15 ? -19.341 32.312 -7.167 1.00 0.00 15 GLY A C 20
ATOM 26587 O O . GLY A 1 15 ? -20.569 32.346 -7.083 1.00 0.00 15 GLY A O 20
ATOM 26591 N N . CYS A 1 16 ? -18.568 31.768 -6.232 1.00 0.00 16 CYS A N 20
ATOM 26592 C CA . CYS A 1 16 ? -19.130 31.167 -5.029 1.00 0.00 16 CYS A CA 20
ATOM 26593 C C . CYS A 1 16 ? -18.147 31.257 -3.866 1.00 0.00 16 CYS A C 20
ATOM 26594 O O . CYS A 1 16 ? -17.002 30.811 -3.952 1.00 0.00 16 CYS A O 20
ATOM 26601 N N . PRO A 1 17 ? -18.601 31.847 -2.750 1.00 0.00 17 PRO A N 20
ATOM 26602 C CA . PRO A 1 17 ? -17.778 32.009 -1.548 1.00 0.00 17 PRO A CA 20
ATOM 26603 C C . PRO A 1 17 ? -17.503 30.681 -0.851 1.00 0.00 17 PRO A C 20
ATOM 26604 O O . PRO A 1 17 ? -16.369 30.393 -0.467 1.00 0.00 17 PRO A O 20
ATOM 26615 N N . TYR A 1 18 ? -18.547 29.875 -0.691 1.00 0.00 18 TYR A N 20
ATOM 26616 C CA . TYR A 1 18 ? -18.418 28.577 -0.038 1.00 0.00 18 TYR A CA 20
ATOM 26617 C C . TYR A 1 18 ? -17.288 27.764 -0.662 1.00 0.00 18 TYR A C 20
ATOM 26618 O O . TYR A 1 18 ? -16.590 27.019 0.026 1.00 0.00 18 TYR A O 20
ATOM 26636 N N . CYS A 1 19 ? -17.114 27.912 -1.971 1.00 0.00 19 CYS A N 20
ATOM 26637 C CA . CYS A 1 19 ? -16.070 27.192 -2.690 1.00 0.00 19 CYS A CA 20
ATOM 26638 C C . CYS A 1 19 ? -14.690 27.740 -2.338 1.00 0.00 19 CYS A C 20
ATOM 26639 O O . CYS A 1 19 ? -13.784 26.986 -1.984 1.00 0.00 19 CYS A O 20
ATOM 26646 N N . ALA A 1 20 ? -14.539 29.057 -2.437 1.00 0.00 20 ALA A N 20
ATOM 26647 C CA . ALA A 1 20 ? -13.271 29.706 -2.127 1.00 0.00 20 ALA A CA 20
ATOM 26648 C C . ALA A 1 20 ? -12.737 29.248 -0.774 1.00 0.00 20 ALA A C 20
ATOM 26649 O O . ALA A 1 20 ? -11.541 29.003 -0.619 1.00 0.00 20 ALA A O 20
ATOM 26656 N N . ARG A 1 21 ? -13.631 29.136 0.203 1.00 0.00 21 ARG A N 20
ATOM 26657 C CA . ARG A 1 21 ? -13.249 28.710 1.544 1.00 0.00 21 ARG A CA 20
ATOM 26658 C C . ARG A 1 21 ? -12.782 27.257 1.540 1.00 0.00 21 ARG A C 20
ATOM 26659 O O . ARG A 1 21 ? -11.736 26.929 2.098 1.00 0.00 21 ARG A O 20
ATOM 26680 N N . ALA A 1 22 ? -13.567 26.391 0.907 1.00 0.00 22 ALA A N 20
ATOM 26681 C CA . ALA A 1 22 ? -13.234 24.974 0.829 1.00 0.00 22 ALA A CA 20
ATOM 26682 C C . ALA A 1 22 ? -11.866 24.766 0.188 1.00 0.00 22 ALA A C 20
ATOM 26683 O O . ALA A 1 22 ? -11.020 24.050 0.724 1.00 0.00 22 ALA A O 20
ATOM 26690 N N . LYS A 1 23 ? -11.656 25.395 -0.963 1.00 0.00 23 LYS A N 20
ATOM 26691 C CA . LYS A 1 23 ? -10.390 25.280 -1.679 1.00 0.00 23 LYS A CA 20
ATOM 26692 C C . LYS A 1 23 ? -9.233 25.783 -0.822 1.00 0.00 23 LYS A C 20
ATOM 26693 O O . LYS A 1 23 ? -8.232 25.089 -0.645 1.00 0.00 23 LYS A O 20
ATOM 26712 N N . ALA A 1 24 ? -9.377 26.993 -0.291 1.00 0.00 24 ALA A N 20
ATOM 26713 C CA . ALA A 1 24 ? -8.346 27.586 0.551 1.00 0.00 24 ALA A CA 20
ATOM 26714 C C . ALA A 1 24 ? -8.028 26.690 1.743 1.00 0.00 24 ALA A C 20
ATOM 26715 O O . ALA A 1 24 ? -6.889 26.642 2.211 1.00 0.00 24 ALA A O 20
ATOM 26722 N N . LEU A 1 25 ? -9.040 25.983 2.232 1.00 0.00 25 LEU A N 20
ATOM 26723 C CA . LEU A 1 25 ? -8.869 25.088 3.372 1.00 0.00 25 LEU A CA 20
ATOM 26724 C C . LEU A 1 25 ? -8.022 23.878 2.991 1.00 0.00 25 LEU A C 20
ATOM 26725 O O . LEU A 1 25 ? -7.028 23.570 3.651 1.00 0.00 25 LEU A O 20
ATOM 26741 N N . LEU A 1 26 ? -8.420 23.196 1.923 1.00 0.00 26 LEU A N 20
ATOM 26742 C CA . LEU A 1 26 ? -7.697 22.020 1.453 1.00 0.00 26 LEU A CA 20
ATOM 26743 C C . LEU A 1 26 ? -6.307 22.400 0.951 1.00 0.00 26 LEU A C 20
ATOM 26744 O O . LEU A 1 26 ? -5.366 21.612 1.045 1.00 0.00 26 LEU A O 20
ATOM 26760 N N . ALA A 1 27 ? -6.186 23.612 0.420 1.00 0.00 27 ALA A N 20
ATOM 26761 C CA . ALA A 1 27 ? -4.911 24.098 -0.092 1.00 0.00 27 ALA A CA 20
ATOM 26762 C C . ALA A 1 27 ? -3.959 24.445 1.047 1.00 0.00 27 ALA A C 20
ATOM 26763 O O . ALA A 1 27 ? -2.739 24.391 0.887 1.00 0.00 27 ALA A O 20
ATOM 26770 N N . ARG A 1 28 ? -4.523 24.803 2.196 1.00 0.00 28 ARG A N 20
ATOM 26771 C CA . ARG A 1 28 ? -3.723 25.162 3.361 1.00 0.00 28 ARG A CA 20
ATOM 26772 C C . ARG A 1 28 ? -2.827 24.001 3.783 1.00 0.00 28 ARG A C 20
ATOM 26773 O O . ARG A 1 28 ? -1.617 24.163 3.943 1.00 0.00 28 ARG A O 20
ATOM 26794 N N . LYS A 1 29 ? -3.430 22.831 3.963 1.00 0.00 29 LYS A N 20
ATOM 26795 C CA . LYS A 1 29 ? -2.688 21.642 4.367 1.00 0.00 29 LYS A CA 20
ATOM 26796 C C . LYS A 1 29 ? -1.820 21.128 3.223 1.00 0.00 29 LYS A C 20
ATOM 26797 O O . LYS A 1 29 ? -0.899 20.341 3.435 1.00 0.00 29 LYS A O 20
ATOM 26816 N N . GLY A 1 30 ? -2.119 21.581 2.009 1.00 0.00 30 GLY A N 20
ATOM 26817 C CA . GLY A 1 30 ? -1.355 21.158 0.850 1.00 0.00 30 GLY A CA 20
ATOM 26818 C C . GLY A 1 30 ? -2.074 20.100 0.037 1.00 0.00 30 GLY A C 20
ATOM 26819 O O . GLY A 1 30 ? -1.510 19.539 -0.902 1.00 0.00 30 GLY A O 20
ATOM 26823 N N . ALA A 1 31 ? -3.323 19.825 0.398 1.00 0.00 31 ALA A N 20
ATOM 26824 C CA . ALA A 1 31 ? -4.121 18.828 -0.305 1.00 0.00 31 ALA A CA 20
ATOM 26825 C C . ALA A 1 31 ? -4.421 19.272 -1.733 1.00 0.00 31 ALA A C 20
ATOM 26826 O O . ALA A 1 31 ? -5.119 20.262 -1.950 1.00 0.00 31 ALA A O 20
ATOM 26833 N N . GLU A 1 32 ? -3.887 18.535 -2.702 1.00 0.00 32 GLU A N 20
ATOM 26834 C CA . GLU A 1 32 ? -4.098 18.855 -4.109 1.00 0.00 32 GLU A CA 20
ATOM 26835 C C . GLU A 1 32 ? -5.386 18.221 -4.624 1.00 0.00 32 GLU A C 20
ATOM 26836 O O . GLU A 1 32 ? -5.719 17.089 -4.272 1.00 0.00 32 GLU A O 20
ATOM 26848 N N . PHE A 1 33 ? -6.109 18.959 -5.460 1.00 0.00 33 PHE A N 20
ATOM 26849 C CA . PHE A 1 33 ? -7.362 18.471 -6.024 1.00 0.00 33 PHE A CA 20
ATOM 26850 C C . PHE A 1 33 ? -7.637 19.117 -7.379 1.00 0.00 33 PHE A C 20
ATOM 26851 O O . PHE A 1 33 ? -7.219 20.244 -7.637 1.00 0.00 33 PHE A O 20
ATOM 26868 N N . ASN A 1 34 ? -8.344 18.392 -8.240 1.00 0.00 34 ASN A N 20
ATOM 26869 C CA . ASN A 1 34 ? -8.675 18.893 -9.569 1.00 0.00 34 ASN A CA 20
ATOM 26870 C C . ASN A 1 34 ? -9.917 19.777 -9.523 1.00 0.00 34 ASN A C 20
ATOM 26871 O O . ASN A 1 34 ? -10.988 19.339 -9.105 1.00 0.00 34 ASN A O 20
ATOM 26882 N N . GLU A 1 35 ? -9.765 21.025 -9.958 1.00 0.00 35 GLU A N 20
ATOM 26883 C CA . GLU A 1 35 ? -10.875 21.970 -9.966 1.00 0.00 35 GLU A CA 20
ATOM 26884 C C . GLU A 1 35 ? -11.696 21.835 -11.246 1.00 0.00 35 GLU A C 20
ATOM 26885 O O . GLU A 1 35 ? -11.171 21.981 -12.350 1.00 0.00 35 GLU A O 20
ATOM 26897 N N . ILE A 1 36 ? -12.985 21.556 -11.088 1.00 0.00 36 ILE A N 20
ATOM 26898 C CA . ILE A 1 36 ? -13.878 21.401 -12.230 1.00 0.00 36 ILE A CA 20
ATOM 26899 C C . ILE A 1 36 ? -15.069 22.348 -12.128 1.00 0.00 36 ILE A C 20
ATOM 26900 O O . ILE A 1 36 ? -15.566 22.622 -11.035 1.00 0.00 36 ILE A O 20
ATOM 26916 N N . ASP A 1 37 ? -15.524 22.843 -13.274 1.00 0.00 37 ASP A N 20
ATOM 26917 C CA . ASP A 1 37 ? -16.659 23.757 -13.315 1.00 0.00 37 ASP A CA 20
ATOM 26918 C C . ASP A 1 37 ? -17.972 22.989 -13.427 1.00 0.00 37 ASP A C 20
ATOM 26919 O O . ASP A 1 37 ? -18.024 21.914 -14.024 1.00 0.00 37 ASP A O 20
ATOM 26928 N N . ALA A 1 38 ? -19.030 23.547 -12.847 1.00 0.00 38 ALA A N 20
ATOM 26929 C CA . ALA A 1 38 ? -20.343 22.914 -12.883 1.00 0.00 38 ALA A CA 20
ATOM 26930 C C . ALA A 1 38 ? -21.335 23.755 -13.679 1.00 0.00 38 ALA A C 20
ATOM 26931 O O . ALA A 1 38 ? -22.147 23.222 -14.436 1.00 0.00 38 ALA A O 20
ATOM 26938 N N . SER A 1 39 ? -21.265 25.070 -13.503 1.00 0.00 39 SER A N 20
ATOM 26939 C CA . SER A 1 39 ? -22.161 25.984 -14.202 1.00 0.00 39 SER A CA 20
ATOM 26940 C C . SER A 1 39 ? -21.909 25.947 -15.707 1.00 0.00 39 SER A C 20
ATOM 26941 O O . SER A 1 39 ? -22.724 26.426 -16.495 1.00 0.00 39 SER A O 20
ATOM 26949 N N . ALA A 1 40 ? -20.775 25.374 -16.097 1.00 0.00 40 ALA A N 20
ATOM 26950 C CA . ALA A 1 40 ? -20.416 25.271 -17.506 1.00 0.00 40 ALA A CA 20
ATOM 26951 C C . ALA A 1 40 ? -21.555 24.667 -18.320 1.00 0.00 40 ALA A C 20
ATOM 26952 O O . ALA A 1 40 ? -21.861 25.131 -19.419 1.00 0.00 40 ALA A O 20
ATOM 26959 N N . THR A 1 41 ? -22.181 23.629 -17.775 1.00 0.00 41 THR A N 20
ATOM 26960 C CA . THR A 1 41 ? -23.285 22.960 -18.451 1.00 0.00 41 THR A CA 20
ATOM 26961 C C . THR A 1 41 ? -24.424 22.663 -17.483 1.00 0.00 41 THR A C 20
ATOM 26962 O O . THR A 1 41 ? -24.241 22.615 -16.267 1.00 0.00 41 THR A O 20
ATOM 26973 N N . PRO A 1 42 ? -25.630 22.459 -18.033 1.00 0.00 42 PRO A N 20
ATOM 26974 C CA . PRO A 1 42 ? -26.824 22.161 -17.235 1.00 0.00 42 PRO A CA 20
ATOM 26975 C C . PRO A 1 42 ? -26.768 20.775 -16.603 1.00 0.00 42 PRO A C 20
ATOM 26976 O O . PRO A 1 42 ? -27.122 20.600 -15.437 1.00 0.00 42 PRO A O 20
ATOM 26987 N N . GLU A 1 43 ? -26.321 19.793 -17.379 1.00 0.00 43 GLU A N 20
ATOM 26988 C CA . GLU A 1 43 ? -26.219 18.422 -16.893 1.00 0.00 43 GLU A CA 20
ATOM 26989 C C . GLU A 1 43 ? -25.259 18.333 -15.711 1.00 0.00 43 GLU A C 20
ATOM 26990 O O . GLU A 1 43 ? -25.595 17.780 -14.663 1.00 0.00 43 GLU A O 20
ATOM 27002 N N . LEU A 1 44 ? -24.061 18.881 -15.887 1.00 0.00 44 LEU A N 20
ATOM 27003 C CA . LEU A 1 44 ? -23.050 18.864 -14.835 1.00 0.00 44 LEU A CA 20
ATOM 27004 C C . LEU A 1 44 ? -23.557 19.570 -13.581 1.00 0.00 44 LEU A C 20
ATOM 27005 O O . LEU A 1 44 ? -23.153 19.240 -12.466 1.00 0.00 44 LEU A O 20
ATOM 27021 N N . ARG A 1 45 ? -24.445 20.539 -13.772 1.00 0.00 45 ARG A N 20
ATOM 27022 C CA . ARG A 1 45 ? -25.008 21.290 -12.657 1.00 0.00 45 ARG A CA 20
ATOM 27023 C C . ARG A 1 45 ? -26.194 20.550 -12.046 1.00 0.00 45 ARG A C 20
ATOM 27024 O O . ARG A 1 45 ? -26.515 20.733 -10.872 1.00 0.00 45 ARG A O 20
ATOM 27045 N N . ALA A 1 46 ? -26.841 19.713 -12.851 1.00 0.00 46 ALA A N 20
ATOM 27046 C CA . ALA A 1 46 ? -27.989 18.943 -12.389 1.00 0.00 46 ALA A CA 20
ATOM 27047 C C . ALA A 1 46 ? -27.553 17.791 -11.491 1.00 0.00 46 ALA A C 20
ATOM 27048 O O . ALA A 1 46 ? -28.102 17.595 -10.408 1.00 0.00 46 ALA A O 20
ATOM 27055 N N . GLU A 1 47 ? -26.563 17.031 -11.950 1.00 0.00 47 GLU A N 20
ATOM 27056 C CA . GLU A 1 47 ? -26.055 15.897 -11.187 1.00 0.00 47 GLU A CA 20
ATOM 27057 C C . GLU A 1 47 ? -25.457 16.357 -9.861 1.00 0.00 47 GLU A C 20
ATOM 27058 O O . GLU A 1 47 ? -25.595 15.685 -8.839 1.00 0.00 47 GLU A O 20
ATOM 27070 N N . MET A 1 48 ? -24.791 17.507 -9.886 1.00 0.00 48 MET A N 20
ATOM 27071 C CA . MET A 1 48 ? -24.172 18.058 -8.686 1.00 0.00 48 MET A CA 20
ATOM 27072 C C . MET A 1 48 ? -25.229 18.442 -7.656 1.00 0.00 48 MET A C 20
ATOM 27073 O O . MET A 1 48 ? -25.171 18.012 -6.505 1.00 0.00 48 MET A O 20
ATOM 27087 N N . GLN A 1 49 ? -26.193 19.254 -8.079 1.00 0.00 49 GLN A N 20
ATOM 27088 C CA . GLN A 1 49 ? -27.263 19.696 -7.191 1.00 0.00 49 GLN A CA 20
ATOM 27089 C C . GLN A 1 49 ? -28.204 18.543 -6.857 1.00 0.00 49 GLN A C 20
ATOM 27090 O O . GLN A 1 49 ? -28.962 18.610 -5.890 1.00 0.00 49 GLN A O 20
ATOM 27104 N N . GLU A 1 50 ? -28.149 17.488 -7.663 1.00 0.00 50 GLU A N 20
ATOM 27105 C CA . GLU A 1 50 ? -28.999 16.321 -7.452 1.00 0.00 50 GLU A CA 20
ATOM 27106 C C . GLU A 1 50 ? -28.540 15.528 -6.232 1.00 0.00 50 GLU A C 20
ATOM 27107 O O . GLU A 1 50 ? -29.322 14.799 -5.622 1.00 0.00 50 GLU A O 20
ATOM 27119 N N . ARG A 1 51 ? -27.266 15.676 -5.883 1.00 0.00 51 ARG A N 20
ATOM 27120 C CA . ARG A 1 51 ? -26.702 14.972 -4.737 1.00 0.00 51 ARG A CA 20
ATOM 27121 C C . ARG A 1 51 ? -26.851 15.799 -3.464 1.00 0.00 51 ARG A C 20
ATOM 27122 O O . ARG A 1 51 ? -27.086 15.257 -2.384 1.00 0.00 51 ARG A O 20
ATOM 27143 N N . SER A 1 52 ? -26.711 17.114 -3.598 1.00 0.00 52 SER A N 20
ATOM 27144 C CA . SER A 1 52 ? -26.826 18.016 -2.458 1.00 0.00 52 SER A CA 20
ATOM 27145 C C . SER A 1 52 ? -28.290 18.280 -2.120 1.00 0.00 52 SER A C 20
ATOM 27146 O O . SER A 1 52 ? -28.657 18.399 -0.952 1.00 0.00 52 SER A O 20
ATOM 27154 N N . GLY A 1 53 ? -29.123 18.371 -3.152 1.00 0.00 53 GLY A N 20
ATOM 27155 C CA . GLY A 1 53 ? -30.537 18.621 -2.945 1.00 0.00 53 GLY A CA 20
ATOM 27156 C C . GLY A 1 53 ? -30.853 20.098 -2.820 1.00 0.00 53 GLY A C 20
ATOM 27157 O O . GLY A 1 53 ? -32.002 20.477 -2.597 1.00 0.00 53 GLY A O 20
ATOM 27161 N N . ARG A 1 54 ? -29.830 20.934 -2.963 1.00 0.00 54 ARG A N 20
ATOM 27162 C CA . ARG A 1 54 ? -30.003 22.378 -2.862 1.00 0.00 54 ARG A CA 20
ATOM 27163 C C . ARG A 1 54 ? -29.637 23.063 -4.175 1.00 0.00 54 ARG A C 20
ATOM 27164 O O . ARG A 1 54 ? -29.200 22.414 -5.124 1.00 0.00 54 ARG A O 20
ATOM 27185 N N . ASN A 1 55 ? -29.820 24.379 -4.221 1.00 0.00 55 ASN A N 20
ATOM 27186 C CA . ASN A 1 55 ? -29.510 25.152 -5.419 1.00 0.00 55 ASN A CA 20
ATOM 27187 C C . ASN A 1 55 ? -28.166 24.730 -6.006 1.00 0.00 55 ASN A C 20
ATOM 27188 O O . ASN A 1 55 ? -28.110 24.037 -7.022 1.00 0.00 55 ASN A O 20
ATOM 27199 N N . THR A 1 56 ? -27.085 25.153 -5.359 1.00 0.00 56 THR A N 20
ATOM 27200 C CA . THR A 1 56 ? -25.742 24.819 -5.816 1.00 0.00 56 THR A CA 20
ATOM 27201 C C . THR A 1 56 ? -24.716 25.029 -4.708 1.00 0.00 56 THR A C 20
ATOM 27202 O O . THR A 1 56 ? -24.711 26.062 -4.039 1.00 0.00 56 THR A O 20
ATOM 27213 N N . PHE A 1 57 ? -23.847 24.041 -4.518 1.00 0.00 57 PHE A N 20
ATOM 27214 C CA . PHE A 1 57 ? -22.815 24.117 -3.490 1.00 0.00 57 PHE A CA 20
ATOM 27215 C C . PHE A 1 57 ? -21.542 23.409 -3.944 1.00 0.00 57 PHE A C 20
ATOM 27216 O O . PHE A 1 57 ? -21.543 22.620 -4.889 1.00 0.00 57 PHE A O 20
ATOM 27233 N N . PRO A 1 58 ? -20.428 23.698 -3.255 1.00 0.00 58 PRO A N 20
ATOM 27234 C CA . PRO A 1 58 ? -19.127 23.100 -3.568 1.00 0.00 58 PRO A CA 20
ATOM 27235 C C . PRO A 1 58 ? -19.073 21.615 -3.224 1.00 0.00 58 PRO A C 20
ATOM 27236 O O . PRO A 1 58 ? -19.307 21.226 -2.080 1.00 0.00 58 PRO A O 20
ATOM 27247 N N . GLN A 1 59 ? -18.763 20.792 -4.220 1.00 0.00 59 GLN A N 20
ATOM 27248 C CA . GLN A 1 59 ? -18.679 19.350 -4.021 1.00 0.00 59 GLN A CA 20
ATOM 27249 C C . GLN A 1 59 ? -17.230 18.908 -3.845 1.00 0.00 59 GLN A C 20
ATOM 27250 O O . GLN A 1 59 ? -16.360 19.273 -4.636 1.00 0.00 59 GLN A O 20
ATOM 27264 N N . ILE A 1 60 ? -16.979 18.122 -2.804 1.00 0.00 60 ILE A N 20
ATOM 27265 C CA . ILE A 1 60 ? -15.636 17.631 -2.525 1.00 0.00 60 ILE A CA 20
ATOM 27266 C C . ILE A 1 60 ? -15.584 16.108 -2.585 1.00 0.00 60 ILE A C 20
ATOM 27267 O O . ILE A 1 60 ? -15.999 15.424 -1.649 1.00 0.00 60 ILE A O 20
ATOM 27283 N N . PHE A 1 61 ? -15.069 15.583 -3.692 1.00 0.00 61 PHE A N 20
ATOM 27284 C CA . PHE A 1 61 ? -14.962 14.140 -3.875 1.00 0.00 61 PHE A CA 20
ATOM 27285 C C . PHE A 1 61 ? -13.562 13.649 -3.518 1.00 0.00 61 PHE A C 20
ATOM 27286 O O . PHE A 1 61 ? -12.583 14.001 -4.177 1.00 0.00 61 PHE A O 20
ATOM 27303 N N . ILE A 1 62 ? -13.475 12.835 -2.472 1.00 0.00 62 ILE A N 20
ATOM 27304 C CA . ILE A 1 62 ? -12.196 12.296 -2.028 1.00 0.00 62 ILE A CA 20
ATOM 27305 C C . ILE A 1 62 ? -12.121 10.791 -2.266 1.00 0.00 62 ILE A C 20
ATOM 27306 O O . ILE A 1 62 ? -12.894 10.023 -1.694 1.00 0.00 62 ILE A O 20
ATOM 27322 N N . GLY A 1 63 ? -11.184 10.377 -3.112 1.00 0.00 63 GLY A N 20
ATOM 27323 C CA . GLY A 1 63 ? -11.024 8.966 -3.410 1.00 0.00 63 GLY A CA 20
ATOM 27324 C C . GLY A 1 63 ? -12.221 8.387 -4.138 1.00 0.00 63 GLY A C 20
ATOM 27325 O O . GLY A 1 63 ? -12.433 8.668 -5.317 1.00 0.00 63 GLY A O 20
ATOM 27329 N N . SER A 1 64 ? -13.004 7.576 -3.435 1.00 0.00 64 SER A N 20
ATOM 27330 C CA . SER A 1 64 ? -14.183 6.951 -4.023 1.00 0.00 64 SER A CA 20
ATOM 27331 C C . SER A 1 64 ? -15.446 7.360 -3.272 1.00 0.00 64 SER A C 20
ATOM 27332 O O . SER A 1 64 ? -16.523 6.806 -3.497 1.00 0.00 64 SER A O 20
ATOM 27340 N N . VAL A 1 65 ? -15.307 8.333 -2.377 1.00 0.00 65 VAL A N 20
ATOM 27341 C CA . VAL A 1 65 ? -16.436 8.818 -1.592 1.00 0.00 65 VAL A CA 20
ATOM 27342 C C . VAL A 1 65 ? -16.629 10.319 -1.777 1.00 0.00 65 VAL A C 20
ATOM 27343 O O . VAL A 1 65 ? -15.676 11.050 -2.045 1.00 0.00 65 VAL A O 20
ATOM 27356 N N . HIS A 1 66 ? -17.870 10.772 -1.631 1.00 0.00 66 HIS A N 20
ATOM 27357 C CA . HIS A 1 66 ? -18.190 12.187 -1.781 1.00 0.00 66 HIS A CA 20
ATOM 27358 C C . HIS A 1 66 ? -18.320 12.862 -0.419 1.00 0.00 66 HIS A C 20
ATOM 27359 O O . HIS A 1 66 ? -19.341 12.730 0.256 1.00 0.00 66 HIS A O 20
ATOM 27373 N N . VAL A 1 67 ? -17.278 13.584 -0.019 1.00 0.00 67 VAL A N 20
ATOM 27374 C CA . VAL A 1 67 ? -17.276 14.280 1.262 1.00 0.00 67 VAL A CA 20
ATOM 27375 C C . VAL A 1 67 ? -18.491 15.191 1.394 1.00 0.00 67 VAL A C 20
ATOM 27376 O O . VAL A 1 67 ? -19.455 14.862 2.083 1.00 0.00 67 VAL A O 20
ATOM 27389 N N . GLY A 1 68 ? -18.437 16.341 0.728 1.00 0.00 68 GLY A N 20
ATOM 27390 C CA . GLY A 1 68 ? -19.539 17.283 0.784 1.00 0.00 68 GLY A CA 20
ATOM 27391 C C . GLY A 1 68 ? -19.145 18.666 0.303 1.00 0.00 68 GLY A C 20
ATOM 27392 O O . GLY A 1 68 ? -18.890 18.869 -0.883 1.00 0.00 68 GLY A O 20
ATOM 27396 N N . GLY A 1 69 ? -19.096 19.621 1.227 1.00 0.00 69 GLY A N 20
ATOM 27397 C CA . GLY A 1 69 ? -18.732 20.980 0.871 1.00 0.00 69 GLY A CA 20
ATOM 27398 C C . GLY A 1 69 ? -17.914 21.662 1.949 1.00 0.00 69 GLY A C 20
ATOM 27399 O O . GLY A 1 69 ? -17.264 20.999 2.758 1.00 0.00 69 GLY A O 20
ATOM 27403 N N . CYS A 1 70 ? -17.943 22.990 1.960 1.00 0.00 70 CYS A N 20
ATOM 27404 C CA . CYS A 1 70 ? -17.196 23.763 2.946 1.00 0.00 70 CYS A CA 20
ATOM 27405 C C . CYS A 1 70 ? -17.495 23.275 4.360 1.00 0.00 70 CYS A C 20
ATOM 27406 O O . CYS A 1 70 ? -16.590 23.134 5.182 1.00 0.00 70 CYS A O 20
ATOM 27414 N N . ASP A 1 71 ? -18.769 23.020 4.635 1.00 0.00 71 ASP A N 20
ATOM 27415 C CA . ASP A 1 71 ? -19.188 22.548 5.950 1.00 0.00 71 ASP A CA 20
ATOM 27416 C C . ASP A 1 71 ? -18.457 21.262 6.323 1.00 0.00 71 ASP A C 20
ATOM 27417 O O . ASP A 1 71 ? -17.910 21.143 7.420 1.00 0.00 71 ASP A O 20
ATOM 27426 N N . ASP A 1 72 ? -18.454 20.302 5.405 1.00 0.00 72 ASP A N 20
ATOM 27427 C CA . ASP A 1 72 ? -17.790 19.024 5.638 1.00 0.00 72 ASP A CA 20
ATOM 27428 C C . ASP A 1 72 ? -16.288 19.216 5.817 1.00 0.00 72 ASP A C 20
ATOM 27429 O O . ASP A 1 72 ? -15.704 18.754 6.799 1.00 0.00 72 ASP A O 20
ATOM 27438 N N . LEU A 1 73 ? -15.666 19.900 4.862 1.00 0.00 73 LEU A N 20
ATOM 27439 C CA . LEU A 1 73 ? -14.230 20.153 4.913 1.00 0.00 73 LEU A CA 20
ATOM 27440 C C . LEU A 1 73 ? -13.846 20.849 6.215 1.00 0.00 73 LEU A C 20
ATOM 27441 O O . LEU A 1 73 ? -12.846 20.504 6.844 1.00 0.00 73 LEU A O 20
ATOM 27457 N N . TYR A 1 74 ? -14.648 21.831 6.613 1.00 0.00 74 TYR A N 20
ATOM 27458 C CA . TYR A 1 74 ? -14.392 22.576 7.840 1.00 0.00 74 TYR A CA 20
ATOM 27459 C C . TYR A 1 74 ? -14.635 21.705 9.068 1.00 0.00 74 TYR A C 20
ATOM 27460 O O . TYR A 1 74 ? -13.984 21.871 10.099 1.00 0.00 74 TYR A O 20
ATOM 27478 N N . ALA A 1 75 ? -15.576 20.774 8.948 1.00 0.00 75 ALA A N 20
ATOM 27479 C CA . ALA A 1 75 ? -15.904 19.874 10.046 1.00 0.00 75 ALA A CA 20
ATOM 27480 C C . ALA A 1 75 ? -14.826 18.810 10.224 1.00 0.00 75 ALA A C 20
ATOM 27481 O O . ALA A 1 75 ? -14.584 18.336 11.336 1.00 0.00 75 ALA A O 20
ATOM 27488 N N . LEU A 1 76 ? -14.183 18.437 9.124 1.00 0.00 76 LEU A N 20
ATOM 27489 C CA . LEU A 1 76 ? -13.130 17.427 9.158 1.00 0.00 76 LEU A CA 20
ATOM 27490 C C . LEU A 1 76 ? -11.821 18.022 9.667 1.00 0.00 76 LEU A C 20
ATOM 27491 O O . LEU A 1 76 ? -11.180 17.465 10.557 1.00 0.00 76 LEU A O 20
ATOM 27507 N N . GLU A 1 77 ? -11.432 19.158 9.096 1.00 0.00 77 GLU A N 20
ATOM 27508 C CA . GLU A 1 77 ? -10.200 19.829 9.493 1.00 0.00 77 GLU A CA 20
ATOM 27509 C C . GLU A 1 77 ? -10.203 20.132 10.989 1.00 0.00 77 GLU A C 20
ATOM 27510 O O . GLU A 1 77 ? -9.148 20.208 11.620 1.00 0.00 77 GLU A O 20
ATOM 27522 N N . ASP A 1 78 ? -11.395 20.304 11.549 1.00 0.00 78 ASP A N 20
ATOM 27523 C CA . ASP A 1 78 ? -11.537 20.598 12.970 1.00 0.00 78 ASP A CA 20
ATOM 27524 C C . ASP A 1 78 ? -11.234 19.363 13.813 1.00 0.00 78 ASP A C 20
ATOM 27525 O O . ASP A 1 78 ? -10.849 19.474 14.977 1.00 0.00 78 ASP A O 20
ATOM 27534 N N . GLU A 1 79 ? -11.411 18.188 13.218 1.00 0.00 79 GLU A N 20
ATOM 27535 C CA . GLU A 1 79 ? -11.158 16.933 13.916 1.00 0.00 79 GLU A CA 20
ATOM 27536 C C . GLU A 1 79 ? -9.769 16.396 13.583 1.00 0.00 79 GLU A C 20
ATOM 27537 O O . GLU A 1 79 ? -9.217 15.574 14.314 1.00 0.00 79 GLU A O 20
ATOM 27549 N N . GLY A 1 80 ? -9.209 16.867 12.472 1.00 0.00 80 GLY A N 20
ATOM 27550 C CA . GLY A 1 80 ? -7.889 16.423 12.061 1.00 0.00 80 GLY A CA 20
ATOM 27551 C C . GLY A 1 80 ? -7.912 15.045 11.430 1.00 0.00 80 GLY A C 20
ATOM 27552 O O . GLY A 1 80 ? -6.965 14.272 11.576 1.00 0.00 80 GLY A O 20
ATOM 27556 N N . LYS A 1 81 ? -8.996 14.736 10.727 1.00 0.00 81 LYS A N 20
ATOM 27557 C CA . LYS A 1 81 ? -9.139 13.441 10.071 1.00 0.00 81 LYS A CA 20
ATOM 27558 C C . LYS A 1 81 ? -9.017 13.582 8.558 1.00 0.00 81 LYS A C 20
ATOM 27559 O O . LYS A 1 81 ? -8.776 12.603 7.850 1.00 0.00 81 LYS A O 20
ATOM 27578 N N . LEU A 1 82 ? -9.183 14.805 8.066 1.00 0.00 82 LEU A N 20
ATOM 27579 C CA . LEU A 1 82 ? -9.090 15.074 6.636 1.00 0.00 82 LEU A CA 20
ATOM 27580 C C . LEU A 1 82 ? -7.798 14.504 6.058 1.00 0.00 82 LEU A C 20
ATOM 27581 O O . LEU A 1 82 ? -7.812 13.834 5.025 1.00 0.00 82 LEU A O 20
ATOM 27597 N N . ASP A 1 83 ? -6.685 14.773 6.731 1.00 0.00 83 ASP A N 20
ATOM 27598 C CA . ASP A 1 83 ? -5.386 14.284 6.286 1.00 0.00 83 ASP A CA 20
ATOM 27599 C C . ASP A 1 83 ? -5.438 12.787 5.997 1.00 0.00 83 ASP A C 20
ATOM 27600 O O . ASP A 1 83 ? -4.913 12.321 4.986 1.00 0.00 83 ASP A O 20
ATOM 27609 N N . SER A 1 84 ? -6.074 12.038 6.893 1.00 0.00 84 SER A N 20
ATOM 27610 C CA . SER A 1 84 ? -6.191 10.593 6.737 1.00 0.00 84 SER A CA 20
ATOM 27611 C C . SER A 1 84 ? -7.139 10.245 5.593 1.00 0.00 84 SER A C 20
ATOM 27612 O O . SER A 1 84 ? -7.033 9.179 4.985 1.00 0.00 84 SER A O 20
ATOM 27620 N N . LEU A 1 85 ? -8.066 11.152 5.305 1.00 0.00 85 LEU A N 20
ATOM 27621 C CA . LEU A 1 85 ? -9.034 10.943 4.234 1.00 0.00 85 LEU A CA 20
ATOM 27622 C C . LEU A 1 85 ? -8.364 11.040 2.867 1.00 0.00 85 LEU A C 20
ATOM 27623 O O . LEU A 1 85 ? -8.751 10.349 1.923 1.00 0.00 85 LEU A O 20
ATOM 27639 N N . LEU A 1 86 ? -7.355 11.898 2.768 1.00 0.00 86 LEU A N 20
ATOM 27640 C CA . LEU A 1 86 ? -6.628 12.084 1.517 1.00 0.00 86 LEU A CA 20
ATOM 27641 C C . LEU A 1 86 ? -5.709 10.898 1.240 1.00 0.00 86 LEU A C 20
ATOM 27642 O O . LEU A 1 86 ? -5.369 10.618 0.091 1.00 0.00 86 LEU A O 20
ATOM 27658 N N . LYS A 1 87 ? -5.312 10.204 2.301 1.00 0.00 87 LYS A N 20
ATOM 27659 C CA . LYS A 1 87 ? -4.435 9.046 2.174 1.00 0.00 87 LYS A CA 20
ATOM 27660 C C . LYS A 1 87 ? -5.247 7.759 2.061 1.00 0.00 87 LYS A C 20
ATOM 27661 O O . LYS A 1 87 ? -4.811 6.790 1.439 1.00 0.00 87 LYS A O 20
ATOM 27680 N N . THR A 1 88 ? -6.431 7.756 2.667 1.00 0.00 88 THR A N 20
ATOM 27681 C CA . THR A 1 88 ? -7.303 6.589 2.634 1.00 0.00 88 THR A CA 20
ATOM 27682 C C . THR A 1 88 ? -8.215 6.618 1.413 1.00 0.00 88 THR A C 20
ATOM 27683 O O . THR A 1 88 ? -8.463 5.589 0.786 1.00 0.00 88 THR A O 20
ATOM 27694 N N . GLY A 1 89 ? -8.713 7.806 1.081 1.00 0.00 89 GLY A N 20
ATOM 27695 C CA . GLY A 1 89 ? -9.593 7.947 -0.065 1.00 0.00 89 GLY A CA 20
ATOM 27696 C C . GLY A 1 89 ? -11.045 7.687 0.284 1.00 0.00 89 GLY A C 20
ATOM 27697 O O . GLY A 1 89 ? -11.899 7.608 -0.599 1.00 0.00 89 GLY A O 20
ATOM 27701 N N . LYS A 1 90 ? -11.327 7.553 1.575 1.00 0.00 90 LYS A N 20
ATOM 27702 C CA . LYS A 1 90 ? -12.686 7.300 2.040 1.00 0.00 90 LYS A CA 20
ATOM 27703 C C . LYS A 1 90 ? -12.752 7.321 3.564 1.00 0.00 90 LYS A C 20
ATOM 27704 O O . LYS A 1 90 ? -11.729 7.218 4.242 1.00 0.00 90 LYS A O 20
ATOM 27723 N N . LEU A 1 91 ? -13.962 7.453 4.097 1.00 0.00 91 LEU A N 20
ATOM 27724 C CA . LEU A 1 91 ? -14.162 7.485 5.542 1.00 0.00 91 LEU A CA 20
ATOM 27725 C C . LEU A 1 91 ? -13.842 6.131 6.166 1.00 0.00 91 LEU A C 20
ATOM 27726 O O . LEU A 1 91 ? -14.497 5.131 5.872 1.00 0.00 91 LEU A O 20
ATOM 27742 N N . ILE A 1 92 ? -12.834 6.108 7.031 1.00 0.00 92 ILE A N 20
ATOM 27743 C CA . ILE A 1 92 ? -12.430 4.877 7.700 1.00 0.00 92 ILE A CA 20
ATOM 27744 C C . ILE A 1 92 ? -13.621 4.200 8.372 1.00 0.00 92 ILE A C 20
ATOM 27745 O O . ILE A 1 92 ? -13.901 3.027 8.127 1.00 0.00 92 ILE A O 20
#

Secondary structure (DSSP, 8-state):
-------EEEEE-TT-HHHHHHHHHHHHTT---EEEESTTSHHHHHHHHHHHTSS---EEEETTEEEESHHHHHHHHTTT-HHHHHHHSS--

Organism: Brucella melitensis biotype 1 (strain ATCC 23456 / CCUG 17765 / NCTC 10094 / 16M) (NCBI:txid224914)

CATH classification: 3.40.30.10

Nearest PDB structures (foldseek):
  2khp-assembly1_A  TM=9.795E-01  e=3.471E-19  Brucella melitensis
  2mzc-assembly1_B  TM=7.919E-01  e=6.720E-14  Brucella melitensis bv. 1 str. 16M
  4tr0-assembly2_B  TM=8.433E-01  e=9.784E-08  Alkaliphilus oremlandii OhILAs
  3grx-assembly1_A  TM=8.146E-01  e=5.713E-08  Escherichia coli
  4tr1-assembly1_A  TM=8.313E-01  e=2.050E-07  Alkaliphilus oremlandii OhILAs

Solvent-accessible surface area: 5882 Å² total; per-residue (Å²): 104,154,66,87,127,37,117,11,61,0,24,8,80,105,71,19,79,129,2,56,146,0,51,59,32,0,60,204,87,62,12,122,42,84,87,51,66,2,46,76,58,107,132,55,98,41,66,13,39,135,143,45,42,169,120,32,38,2,2,0,31,1,35,99,54,50,23,6,1,38,105,53,0,106,50,48,73,118,130,43,96,0,68,43,16,27,113,62,0,119,122,181

Foldseek 3Di:
DDAAFAAKEKEDAPDDPQQVLLCCLCVVVPNDYHYDYQVVDPVSQCVQCVVVVDNDFMWIQFHPRTQGTSVRSVVCVVVPCVVVCRRVRDDD

Radius of gyration: 12.82 Å; Cα contacts (8 Å, |Δi|>4): 141; chains: 1; bounding box: 35×34×32 Å

Sequence (92 aa):
GPGSMVDVIIYTRPGCPYCARAKALLARKGAEFNEIDASATPELRAEMQERSGRNTFPQIFIGSVHVGGCDDLYALEDEGKLDSLLKTGKLIGPGSMVDVIIYTRPGCPYCARAKALLARKGAEFNEIDASATPELRAEMQERSGRNTFPQIFIGSVHVGGCDDLYALEDEGKLDSLLKTGKLIGPGSMVDVIIYTRPGCPYCARAKALLARKGAEFNEIDASATPELRAEMQERSGRNTFPQIFIGSVHVGGCDDLYALEDEGKLDSLLKTGKLIGPGSMVDVIIYTRPGCPYCARAKALLARKGAEFNEIDASATPELRAEMQERSGRNTFPQIFIGSVHVGGCDDLYALEDEGKLDSLLKTGKLIGPGSMVDVIIYTRPGCPYCARAKALLARKGAEFNEIDASATPELRAEMQERSGRNTFPQIFIGSVHVGGCDDLYALEDEGKLDSLLKTGKLIGPGSMVDVIIYTRPGCPYCARAKALLARKGAEFNEIDASATPELRAEMQERSGRNTFPQIFIGSVHVGGCDDLYALEDEGKLDSLLKTGKLIGPGSMVDVIIYTRPGCPYCARAKALLARKGAEFNEIDASATPELRAEMQERSGRNTFPQIFIGSVHVGGCDDLYALEDEGKLDSLLKTGKLIGPGSMVDVIIYTRPGCPYCARAKALLARKGAEFNEIDASATPELRAEMQERSGRNTFPQIFIGSVHVGGCDDLYALEDEGKLDSLLKTGKLIGPGSMVDVIIYTRPGCPYCARAKALLARKGAEFNEIDASATPELRAEMQERSGRNTFPQIFIGSVHVGGCDDLYALEDEGKLDSLLKTGKLIGPGSMVDVIIYTRPGCPYCARAKALLARKGAEFNEIDASATPELRAEMQERSGRNTFPQIFIGSVHVGGCDDLYALEDEGKLDSLLKTGKLIGPGSMVDVIIYTRPGCPYCARAKALLARKGAEFNEIDASATPELRAEMQERSGRNTFPQIFIGSVHVGGCDDLYALEDEGKLDSLLKTGKLIGPGSMVDVIIYTRPGCPYCARAKALLARKGAEFNEIDASATPELRAEMQERSGRNTFPQIFIGSVHVGGCDDLYALEDEGKLDSLLKTGKLIGPGSMVDVIIYTRPGCPYCARAKALLARKGAEFNEIDASATPELRAEMQERSGRNTFPQIFIGSVHVGGCDDLYALEDEGKLDSLLKTGKLIGPGSMVDVIIYTRPGCPYCARAKALLARKGAEFNEIDASATPELRAEMQERSGRNTFPQIFIGSVHVGGCDDLYALEDEGKLDSLLKTGKLIGPGSMVDVIIYTRPGCPYCARAKALLARKGAEFNEIDASATPELRAEMQERSGRNTFPQIFIGSVHVGGCDDLYALEDEGKLDSLLKTGKLIGPGSMVDVIIYTRPGCPYCARAKALLARKGAEFNEIDASATPELRAEMQERSGRNTFPQIFIGSVHVGGCDDLYALEDEGKLDSLLKTGKLIGPGSMVDVIIYTRPGCPYCARAKALLARKGAEFNEIDASATPELRAEMQERSGRNTFPQIFIGSVHVGGCDDLYALEDEGKLDSLLKTGKLIGPGSMVDVIIYTRPGCPYCARAKALLARKGAEFNEIDASATPELRAEMQERSGRNTFPQIFIGSVHVGGCDDLYALEDEGKLDSLLKTGKLIGPGSMVDVIIYTRPGCPYCARAKALLARKGAEFNEIDASATPELRAEMQERSGRNTFPQIFIGSVHVGGCDDLYALEDEGKLDSLLKTGKLIGPGSMVDVIIYTRPGCPYCARAKALLARKGAEFNEIDASATPELRAEMQERSGRNTFPQIFIGSVHVGGCDDLYALEDEGKLDSLLKTGKLI

InterPro domains:
  IPR002109 Glutaredoxin [PF00462] (8-67)
  IPR011767 Glutaredoxin active site [PS00195] (10-26)
  IPR011900 Glutaredoxin, GrxC [TIGR02181] (8-86)
  IPR011900 Glutaredoxin, GrxC [cd03418] (7-80)
  IPR014025 Glutaredoxin subgroup [PR00160] (8-26)
  IPR014025 Glutaredoxin subgroup [PR00160] (50-63)
  IPR014025 Glutaredoxin subgroup [PR00160] (64-77)
  IPR036249 Thioredoxin-like superfamily [SSF52833] (7-87)